Protein 5DBN (pdb70)

CATH classification: 3.40.1080.10

Sequence (1711 aa):
KTKLMTLQDATGFFRDGMTIMVGGFMGIGTPSRLVEALLESGVRDLTLIANDTAFVDTGIGPLIVNGRVRKVIASHIGTNPETGRRMISGEMDVVLVPQGTLIEQIRCGGAGLGGFLTPTGVGTVVEEGKQTLTLDGKTWLLERPLRADLALIRAHRCDTLGNLTYQLSARNFNPLIALAADITLVEPDELVETGELQPDHIVTPGAVIDHIIVSDAKQRIARRVAQELRDGDIVNLGIGLPTMVANYLPEGIHITLQSENGFLGLGPVTTAHPDLVNAGGQPCGVLPGAAMFDSAMSFALIRGGHIDACVLGGLQVDEEANLANWVVPGKMVPGMGGAMDLVTGSRKVIIAMEHCAKDGSAKILRRCTMPLTAQHAVHMLVTELAVFRFIDGKMWLTEIADGCDLATVRAKTEARFEVAADLNTQRGKTKLMTLQDATGFFRDGMTIMVGGFMGIGTPSRLVEALLESGVRDLTLIANDTAFVDTGIGPLIVNGRVRKVIASHIGTNPETGRRMISGEMDVVLVPQGTLIEQIRCGGAGLGGFLTPTGVGTVVEEGKQTLTLDGKTWLLERPLRADLALIRAHRCDTLGNLTYQLSARNFNPLIALAADITLVEPDELVETGELQPDHIVTPGAVIDHIIVSDAKQRIARRVAQELRDGDIVNLGIGLPTMVANYLPEGIHITLQSENGFLGLGPVTTAHPDLVNAGGQPCGVLPGAAMFDSAMSFALIRGGHIDACVLGGLQVDEEANLANWVVPGKMVPGMGGAMDLVTGSRKVIIAMEHCAKDGSAKILRRCTMPLTAQHAVHMLVTELAVFRFIDGKMWLTEIADGCDLATVRAKTEARFEVAADLNTQRTKLMTLQDATGFFRDGMTIMVGGFMGIGTPSRLVEALLESGVRDLTLIANDTAFVDTGIGPLIVNGRVRKVIASHIGTNPETGRRMISGEMDVVLVPQGTLIEQIRCGGAGLGGFLTPTGVGTVVEEGKQTLTLDGKTWLLERPLRADLALIRAHRCDTLGNLTYQLSARNFNPLIALAADITLVEPDELVETGELQPDHIVTPGAVIDHIIVMDAKQRIARRVAQELRDGDIVNLGIGLPTMVANYLPEGIHITLQSENGFLGLGPVTTAHPDLVNAGGQPCGVLPGAAMFDSAMSFALIRGGHIDACVLGGLQVDEEANLANWVVPGKMVPGMGGAMDLVTGSRKVIIAMEHCAKDGSAKILRRCTMPLTAQHAVHMLVTELAVFRFIDGKMWLTEIADGCDLATVRAKTEARFEVAADLNTQRGTKLMTLQDATGFFRDGMTIMVGGFMGIGTPSRLVEALLESGVRDLTLIANDTAFVDTGIGPLIVNGRVRKVIASHIGTNPETGRRMISGEMDVVLVPQGTLIEQIRCGGAGLGGFLTPTGVGTVVEEGKQTLTLDGKTWLLERPLRADLALIRAHRCDTLGNLTYQLSARNFNPLIALAADITLVEPDELVETGELQPDHIVTPGAVIDHIIVSQMDAKQRIARRVAQELRDGDIVNLGIGLPTMVANYLPEGIHITLQSENGFLGLGPVTTAHPDLVNAGGQPCGVLPGAAMFDSAMSFALIRGGHIDACVLGGLQVDEEANLANWVVPGKMVPGMGGAMDLVTGSRKVIIAMEHCAKDGSAKILRRCTMPLTAQHAVHMLVTELAVFRFIDGKMWLTEIADGCDLATVRAKTEARFEVAADLNTQRG

Radius of gyration: 41.08 Å; Cα contacts (8 Å, |Δi|>4): 4689; chains: 8; bounding box: 107×92×116 Å

GO terms:
  GO:0005737 cytoplasm (C, EXP)
  GO:0008775 acetate CoA-transferase activity (F, EXP)
  GO:0047371 butyrate-acetoacetate CoA-transferase activity (F, EXP)

Foldseek 3Di:
DFQEDALLCLLVLDAEQFEEEAAFDLQQFGQPSNLVSNVVSVYANYEYEYQECRECPGDNNVCQQVHRYAEYEHADYVRYVSVVVCCVVNSHPYHHDHNVLSLVLLQCLLVVHAWDWALPQPPHPNQPPFDWDADPNGITTTHGHDATAEYEGEAAEAERLGFGAHDDPSPPNRQRNLRRHPAYEYEYPYYDHVVPQDPVRGDHGSVSHRHYHDD/DFLLVLLLVVLVVDAAAAEEEEDPDSRVCVVVRHDPPHDYWYAAQQFKIFWAADDDFDCVADGNVNHTGDGDPPMDGDHNVVSLCCQQVQVHQEYEEEAQAAAFQRWTDDQDDPPDDGPDLRCVLSNQNRYNAYEYRYAQADPVLHGRYAHDDPHDTSGTSRHAWYTGSAFIWGQDPRGIETAEGHPPHDPVVSVVRHHHDHYYDPCYPHDDD/DFQEDALQVVLVLAAALFEEEAAFDLQQFGDPSNLVSNVVSVHAQYEYEYQECHACVGDNNVCLQVHRYAEYEHADYVRYVSVVVCCVVNSHHYHHDHNVLSLVLLQCLLVVHFWDWALPQVPHCNLPPFDWDADPNGITTTGGHDAGAEYEGEAAEAERLGFGAHDDPSPPNRQRNLRNHPAYEYEYNYYDYPPPQDPVRGRHGSPSHRHYHDD/DFLLVLLLVVLVVDAAAAEEEADPDSNVSVVVRNDPPHDYWYAALQFKIFWAADDDWDQVADGNVSHTGDGDPPMDGDHNVVSLCCQQVAVHQEYEEEFQAAAFQRWTDDQDDPVDDGPDLRCLLSNLNRYNAYEYRYEQADPVLAGRYANDDPHDTSDTSRHAWYGGSAFIWGQDPRGIETAEGHPPHDPVRSVVRHHHDHYYDPCYPDDD/DQEDALVVVLVLDAELFEEEFAFDLQQWGDPSNLVSNVVSVHAQYEYEYQECHECPGDNNVCLVVRRYAEYEHADYVRYVSVVVCCVVNSHYYHHDHNVLSLVLLQCLLVVHAWDWALPQPPHCNQPPFDWDADPNGITTTGGHDAGAEYGGEAAEAEPLGFGAHDDPSPPNRQRNLRRHPAYEYEYPYYDHPPPADPVRGRHGSPSHRHYHD/DDFLLVLLQVVLVVDAAAAEEEADPDSRVSVVVRHDPPRDYWYAALQFKIFWAADDDWDQVADGNVSHTGDGDPPMDGDHNVVSLCCQQVQVHQEYEEEFQAAAFQRWTDDQDDPVDDGPDLRCVLSNLNRYNAYEYRYAQADPVLAGRYAHDDPHDTSDTSRHAWYTHSAFIWGQDPRGIETAEGHPPHDPVRSVVRHHHDHYYDPCYPDDDD/DQEDALVVVLVLAAEQFEEEFAFDLQQFGPFVNLVSNVVSVHAQYEYEYAECHECNGHNNVCLQVHRYAEYEHAYYVRYVSVVVCCVVNSHYYHHDHNVLSLVLLLCLLVVHAWDWALPQPPHCNLPPFDWDADPHDITTTHGHDATAEYEGEFAEAEPLGFGAHDDPSPPNRQRNLRNHPAYEYEYPYYDHPPPQDPVRGDHGSVSHRHYYDYD/DDFLLLLLLVVLVVDAAAFEEEADPDSRVSVVVNHDPPHDYWYAAQQFKIAWAADDDWDQPADGNVSHTGDGDPPMDGDHNVVSLCCQQVAVGQEYEEEFQAAAFQRWTDDQDDPPDDGPDLRCVLSNLNRYNAYEYGYAQADPVLAGRYANDDPHDTSGTSRHAWYTGSAFIWGQDPRGIETAEGHPPHDPVRSPVRHHHDHYYDPCYPDDDD

InterPro domains:
  IPR004163 Coenzyme A transferase binding site [PS01273] (17-32)
  IPR004165 Coenzyme A transferase family I [PF01144] (6-215)
  IPR004165 Coenzyme A transferase family I [PTHR13707] (4-218)
  IPR004165 Coenzyme A transferase family I [SM00882] (5-216)
  IPR012792 3-oxoacid CoA-transferase, subunit A [TIGR02429] (6-217)
  IPR037171 NagB/RpiA transferase-like [SSF100950] (2-217)

Nearest PDB structures (foldseek):
  5dbn-assembly1_D  TM=1.003E+00  e=9.592E-47  Escherichia coli DH5[alpha]
  3rrl-assembly1_D  TM=9.756E-01  e=2.688E-29  Helicobacter pylori
  8i3y-assembly1_D  TM=9.546E-01  e=9.597E-29  Trypanosoma brucei brucei TREU927
  6lp1-assembly1_B  TM=9.576E-01  e=3.426E-28  Trypanosoma brucei
  8i3y-assembly1_B  TM=9.565E-01  e=6.672E-28  Trypanosoma brucei brucei TREU927

Solvent-accessible surface area: 64080 Å² total; per-residue (Å²): 137,64,61,10,16,13,37,52,39,0,56,70,50,17,144,104,48,8,33,0,0,0,2,4,9,12,16,35,0,13,0,78,100,0,8,98,8,0,31,142,42,40,16,130,68,0,13,0,2,4,2,6,0,2,66,66,106,51,10,4,0,26,0,0,62,76,19,52,6,124,55,0,15,0,0,54,3,38,54,1,99,30,0,6,123,26,44,124,66,60,102,4,76,23,56,38,10,0,6,0,0,0,0,1,19,0,22,2,7,1,1,22,6,0,0,2,0,0,36,0,3,22,30,13,72,11,57,131,93,69,92,62,28,96,15,108,72,117,59,11,0,4,2,74,41,33,114,6,42,1,0,0,0,43,2,35,95,0,0,8,59,0,4,0,18,7,42,26,1,5,19,0,0,0,13,18,0,1,14,0,8,81,64,1,0,0,21,9,75,74,14,17,46,33,37,55,12,97,29,37,64,9,41,1,2,6,26,8,1,48,50,0,3,1,72,115,25,100,79,113,1,0,146,49,0,0,105,26,7,164,74,53,27,15,0,0,26,8,87,54,25,1,67,44,0,36,111,70,54,51,175,48,42,129,26,49,24,3,2,19,1,1,0,7,8,34,9,108,73,117,115,66,65,108,8,10,6,44,33,29,10,101,70,9,3,42,91,105,15,3,0,2,10,28,0,5,39,0,0,6,2,0,10,22,19,32,1,42,2,0,0,8,22,14,54,10,0,0,30,83,11,7,0,0,33,23,11,52,82,94,60,66,41,42,4,9,8,9,16,0,0,3,3,47,10,8,168,50,0,0,0,2,4,32,1,31,34,181,122,56,57,25,28,0,18,130,128,7,109,41,42,15,0,8,70,114,12,4,77,0,0,0,7,40,24,2,7,0,56,20,87,131,63,107,7,68,0,33,61,43,35,156,94,29,78,56,72,46,0,118,89,87,12,102,6,132,21,92,43,19,114,63,48,148,81,174,184,131,150,98,58,61,40,63,35,141,92,0,29,68,51,15,127,89,28,10,30,0,0,0,1,4,4,13,16,36,0,12,0,82,90,0,7,96,6,0,28,137,45,39,16,149,66,0,14,0,2,4,1,5,0,2,64,71,126,64,10,4,0,25,0,0,58,72,23,50,7,125,67,0,13,0,0,44,5,38,48,0,78,21,0,2,145,38,60,125,69,58,112,5,78,17,55,30,8,0,7,0,0,0,0,2,18,0,24,2,7,1,1,22,6,2,0,2,0,0,14,0,1,18,28,16,95,11,48,77,94,68,106,65,28,100,23,117,75,88,54,19,0,9,4,128,39,36,116,6,40,0,0,0,0,46,2,38,96,0,0,47,81,0,4,0,18,6,40,26,1,6,20,0,0,0,12,21,0,1,15,0,9,81,56,2,0,0,24,19,77,76,80,10,112,43,42,107,10,98,32,35,66,10,44,2,3,6,29,9,1,50,44,0,7,45,144,129,34,103,82,101,1,0,137,47,0,0,103,31,8,186,82,52,26,15,0,0,30,11,102,54,25,0,75,41,0,40,114,64,52,57,110,52,45,77,25,48,25,3,2,21,0,1,0,9,7,34,10,106,73,114,116,68,64,106,8,11,6,48,32,31,12,97,74,9,2,39,87,89,14,2,1,2,9,30,0,6,36,0,0,5,1,0,10,21,10,28,1,45,2,0,0,10,23,13,54,13,0,0,31,82,11,6,0,0,32,24,12,59,85,92,55,92,47,41,4,9,8,8,15,0,0,4,3,45,11,8,150,65,0,0,0,1,4,38,2,27,36,183,119,54,58,19,30,0,21,33,131,7,107,40,45,15,0,4,68,117,10,3,79,0,0,0,7,33,26,1,8,0,56,22,87,141,68,109,7,68,2,32,57,27,22,126,94,31,54,58,77,49,0,55,90,93,12,112,5,164,43,88,72,21,113,65,40,117,84,106,249,143,52,80,39,58,21,78,86,0,46,70,46,16,141,100,28,10,40,0,0,0,1,4,9,11,14,35,0,14,0,77,120,1,9,106,18,0,30,86,41,36,18,136,56,0,11,0,3,4,2,8,0,2,67,74,111,54,7,3,0,24,0,1,60,73,26,46,10,112,69,0,15,0,0,57,5,38,50,1,99,50,0,16,61,47,64,92,90,60,76,7,78,17,53,32,9,0,7,0,0,0,0,2,18,0,23,2,6,1,0,23,6,0,0,2,0,0,18,0,3,25,31,14,72,12,56,130,91,69,94,63,15,99,30,136,73,97,56,19,0,6,4,72,40,34,112,6,39,0,0,0,0,46,2,50,60,0,0,47,81,0,4,0,18,6,42,26,1,6,19,0,0,0,11,19,0,1,15,0,9,82,62,1,0,0,20,20,79,76,83,10,113,40,43,98,11,100,30,34,64,11,44,2,2,5,29,9,1,50,42,1,4,102,122,76,24,82,69,99,1,0,142,46,0,0,95,26,8,160,88,52,20,15,0,0,26,6,87,54,22,0,67,48,0,38,113,73,58,55,109,51,44,119,25,46,21,4,3,20,0,1,0,7,8,34,11,105,74,117,116,66,63,105,8,10,5,45,32,30,13,99,74,8,3,39,88,84,14,1,1,2,9,28,0,6,36,0,0,3,2,0,10,24,18,34,1,46,2,0,0,10,24,12,58,12,0,0,35,82,10,7,0,0,33,22,10,55,81,92,58,85,50,44,5,11,8,8,15,0,0,2,6,49,10,8,170,44,1,0,0,1,6,37,0,20,37,176,118,53,53,23,27,0,21,164,107,6,109,42,40,18,1,9,69,118,12,3,77,0,0,0,7,30,25,1,7,0,55,18,89,143,59,125,5,79,0,33,58,24,32,151,93,35,78,65,69,46,0,99,87,92,12,119,4,200,11,84,47,17,114,63,38,122,83,184,204,132,74,53,8,19,13,27,141,65,0,34,68,54,14,156,93,48,11,30,0,0,1,2,5,8,12,18,34,0,10,0,77,84,0,6,96,9,1,28,141,44,38,18,120,59,0,19,0,2,4,2,8,0,2,65,72,108,54,11,3,0,25,0,0,57,71,19,53,8,143,62,0,12,0,0,56,1,18,48,0,81,54,0,2,52,39,64,143,74,60,118,6,77,18,53,30,8,0,6,0,0,0,0,2,18,0,22,2,8,1,0,23,6,0,0,2,0,0,14,0,3,24,29,15,91,10,46,143,84,70,91,59,13,92,24,133,76,106,53,24,0,6,3,64,41,35,111,6,50,1,0,0,0,46,3,30,94,0,0,5,66,0,4,0,19,7,44,26,1,7,19,0,0,0,11,17,0,1,14,0,10,83,57,1,0,0,27,22,77,65,26,15,45,41,39,60,15,104,25,38,68,10,42,1,2,4,28,8,1,51,46,0,8,12,35,134,110,72,23,83,62,112,1,0,144,50,0,0,98,29,8,160,87,52,22,15,0,0,22,7,110,46,24,0,71,45,0,34,121,66,54,56,110,51,42,128,29,49,25,4,1,19,0,0,0,8,10,35,11,106,76,110,115,69,60,106,8,8,6,35,21,24,14,100,77,8,2,37,92,106,14,2,2,2,12,27,0,6,38,0,0,5,2,0,9,22,14,33,1,46,1,0,0,9,23,13,49,10,0,0,27,80,10,7,0,0,34,22,11,34,85,89,151,79,45,36,3,8,8,7,16,0,0,3,4,47,11,9,163,45,0,0,0,1,5,33,1,25,35,177,120,54,55,24,26,0,17,133,127,7,111,40,46,16,0,7,71,117,13,4,83,0,0,0,6,29,32,2,7,0,57,22,89,141,62,114,4,75,0,33,57,24,32,154,95,33,54,76,76,50,0,92,88,94,10,106,3,127,14,83,47,18,113,62,37,118,83,171,178,133

Secondary structure (DSSP, 8-state):
--SEE-HHHHGGG--TT-EEEE--BTTBT--HHHHHHHHHHT--SEEEE-SB---TTSTTHHHHHTT-EEEEEESB-TT-HHHHHHHHHSSSEEEE--HHHHHHHHHHHHHT--EEEE-TTTTSGGGTTSEEEEETTEEEEEE----EEEEEEEEEEE-TT--EE--GGG-TTHHHHHHHEEEEEEEEEEE--TTSS-TTT-SB-GGG--EEE--/-HHHHHHHHHHTTPPTT-EEEE-TTGGGGGGG-PPTT---EEEETTTEEEEE--SS--TT-B-TTS-B-EEEEEEEE--HHHHHHHHHTT--SEEEE--SEEETT--EE-S--TTS-----TTHHHHHHH-SSEEEE--SB-TTS-BSEESS--SPPSBSS---EEE-SSEEEEEETTEEEEEEE-TT--HHHHHHT--S--EEPTTTT----/---EE-HHHHGGG--TT-EEEE--BTTBT--HHHHHHHHHHT--SEEEE-SB---TTSTTHHHHHTT-EEEEEESB-TT-HHHHHHHHHSSSEEEE--HHHHHHHHHHHHHT--EEEE-TTTTSGGGTTS-EEEETTEEEEEE----EEEEEEEEEEE-TT--EE--GGG-TTHHHHHHHEEEEEEEEEEE--TTSS-TTT-SB-GGG--EEE--/-HHHHHHHHHHHHPPTT-EEEE-TTGGGGGGG-PPTT---EEEETTTEEEEE--SS--TT-B-TTS-B-EEEEEEEE--HHHHHHHHHTT--SEEEE--SEEETT--EE-S--TTS-----TTHHHHHHH-SSEEEE--SB-TTS-BSEESS--SPPSBSS---EEE-SSEEEEEETTEEEEEEE-TT--HHHHHHT--S--EEPTTTT---/--EE-HHHHGGG--TT-EEEE--BTTBT--HHHHHHHHHHT--SEEEE-SB---TTSTTHHHHHTT-EEEEEESB-TT-HHHHHHHHHSSSEEEE--HHHHHHHHHHHHHT--EEEE-TTTTSGGGTTSEEEEETTEEEEEE----EEEEEEEEEEE-TT--B---GGG-TTHHHHHHHEEEEEEEEEEE--TTSS-TTT-SB-GGG--EEE-/--HHHHHHHHHHHHPPTT-EEEE-TTGGGGGGG-PPTT---EEEETTTEEEEE--SS--TT-B-TTS-B-EEEEEEEE--HHHHHHHHHTT--SEEEE--SEEETT--EE-S--TTS-----TTHHHHHHH-SEEEEE--SB-TTS-BSEESS--SPPSBSS--SEEE-SSEEEEEETTEEEEEEE-TT--HHHHHHT--S--EEPTT-S----/--EEEHHHHGGG--TT-EEEE--BTTBT--HHHHHHHHHHT--SEEEE-SB---TTSTTHHHHHTT-EEEEEESB-TT-HHHHHHHHHSSSEEEE--HHHHHHHHHHHHHT--EEEE-TTTTSGGGTT--EEEETTEEEEEE----EEEEEEEEEEE-TT--B---GGG-TTHHHHHHHEEEEEEEEEEE--TTSS-TTT-SB-GGG--EEEE--/--HHHHHHHHHHTTPPTT-EEEE-TTTGGGGGG-PPTT---EEEETTTEEEEE--SS--TT-B-TTS-B-EEEEEEEE--HHHHHHHHHTT--SEEEE--SEEETT--EE-S--TTS-----TTHHHHHHH-SSEEEE--SB-TTS-BSEESS--SPPSBSS---EEE-SSEEEEEETTEEEEEEE-TT--HHHHHHT--S--EEPTT-S----

Organism: Escherichia coli (strain K12) (NCBI:txid83333)

Structure (mmCIF, N/CA/C/O backbone):
data_5DBN
#
_entry.id   5DBN
#
_cell.length_a   73.680
_cell.length_b   175.680
_cell.length_c   76.160
_cell.angle_alpha   90.00
_cell.angle_beta   113.01
_cell.angle_gamma   90.00
#
_symmetry.space_group_name_H-M   'P 1 21 1'
#
loop_
_entity.id
_entity.type
_entity.pdbx_description
1 polymer 'Acetate CoA-transferase subunit alpha'
2 polymer 'Acetate CoA-transferase subunit beta'
3 non-polymer 'PHOSPHATE ION'
4 non-polymer DI(HYDROXYETHYL)ETHER
5 non-polymer 'CHLORIDE ION'
6 non-polymer GLYCEROL
7 water water
#
loop_
_atom_site.group_PDB
_atom_site.id
_atom_site.type_symbol
_atom_site.label_atom_id
_atom_site.label_alt_id
_atom_site.label_comp_id
_atom_site.label_asym_id
_atom_site.label_entity_id
_atom_site.label_seq_id
_atom_site.pdbx_PDB_ins_code
_atom_site.Cartn_x
_atom_site.Cartn_y
_atom_site.Cartn_z
_atom_site.occupancy
_atom_site.B_iso_or_equiv
_atom_site.auth_seq_id
_atom_site.auth_comp_id
_atom_site.auth_asym_id
_atom_site.auth_atom_id
_atom_site.pdbx_PDB_model_num
ATOM 1 N N . LYS A 1 3 ? 27.824 87.703 42.009 1.00 63.16 2 LYS A N 1
ATOM 2 C CA . LYS A 1 3 ? 27.176 86.411 42.201 1.00 64.67 2 LYS A CA 1
ATOM 3 C C . LYS A 1 3 ? 26.937 85.735 40.850 1.00 63.80 2 LYS A C 1
ATOM 4 O O . LYS A 1 3 ? 27.889 85.391 40.148 1.00 64.19 2 LYS A O 1
ATOM 7 N N . THR A 1 4 ? 25.670 85.544 40.491 1.00 62.97 3 THR A N 1
ATOM 8 C CA . THR A 1 4 ? 25.311 84.944 39.212 1.00 61.48 3 THR A CA 1
ATOM 9 C C . THR A 1 4 ? 23.993 85.538 38.749 1.00 59.04 3 THR A C 1
ATOM 10 O O . THR A 1 4 ? 23.234 86.073 39.557 1.00 46.82 3 THR A O 1
ATOM 21 N N . LYS A 1 5 ? 23.709 85.417 37.457 1.00 56.74 4 LYS A N 1
ATOM 22 C CA . LYS A 1 5 ? 22.460 85.921 36.904 1.00 41.94 4 LYS A CA 1
ATOM 23 C C . LYS A 1 5 ? 21.396 84.833 36.884 1.00 44.53 4 LYS A C 1
ATOM 24 O O . LYS A 1 5 ? 20.208 85.117 36.738 1.00 41.27 4 LYS A O 1
ATOM 43 N N . LEU A 1 6 ? 21.828 83.586 37.041 1.00 46.18 5 LEU A N 1
ATOM 44 C CA . LEU A 1 6 ? 20.914 82.453 37.041 1.00 47.30 5 LEU A CA 1
ATOM 45 C C . LEU A 1 6 ? 20.132 82.374 38.346 1.00 49.23 5 LEU A C 1
ATOM 46 O O . LEU A 1 6 ? 20.705 82.470 39.429 1.00 48.34 5 LEU A O 1
ATOM 62 N N . MET A 1 7 ? 18.819 82.212 38.233 1.00 45.94 6 MET A N 1
ATOM 63 C CA . MET A 1 7 ? 17.951 82.106 39.398 1.00 47.98 6 MET A CA 1
ATOM 64 C C . MET A 1 7 ? 16.703 81.300 39.066 1.00 48.11 6 MET A C 1
ATOM 65 O O . MET A 1 7 ? 16.309 81.202 37.906 1.00 61.66 6 MET A O 1
ATOM 79 N N . THR A 1 8 ? 16.101 80.701 40.086 1.00 55.91 7 THR A N 1
ATOM 80 C CA . THR A 1 8 ? 14.865 79.952 39.908 1.00 56.56 7 THR A CA 1
ATOM 81 C C . THR A 1 8 ? 13.696 80.928 39.763 1.00 55.39 7 THR A C 1
ATOM 82 O O . THR A 1 8 ? 13.828 82.114 40.066 1.00 49.36 7 THR A O 1
ATOM 93 N N . LEU A 1 9 ? 12.559 80.427 39.292 1.00 55.20 8 LEU A N 1
ATOM 94 C CA . LEU A 1 9 ? 11.360 81.246 39.131 1.00 54.00 8 LEU A CA 1
ATOM 95 C C . LEU A 1 9 ? 10.858 81.759 40.477 1.00 56.31 8 LEU A C 1
ATOM 96 O O . LEU A 1 9 ? 10.299 82.851 40.568 1.00 56.07 8 LEU A O 1
ATOM 112 N N . GLN A 1 10 ? 11.041 80.948 41.513 1.00 58.89 9 GLN A N 1
ATOM 113 C CA . GLN A 1 10 ? 10.590 81.288 42.857 1.00 61.19 9 GLN A CA 1
ATOM 114 C C . GLN A 1 10 ? 11.253 82.576 43.343 1.00 60.72 9 GLN A C 1
ATOM 115 O O . GLN A 1 10 ? 10.655 83.349 44.091 1.00 61.89 9 GLN A O 1
ATOM 119 N N . ASP A 1 11 ? 12.491 82.795 42.912 1.00 59.38 10 ASP A N 1
ATOM 120 C CA . ASP A 1 11 ? 13.246 83.992 43.275 1.00 58.99 10 ASP A CA 1
ATOM 121 C C . ASP A 1 11 ? 12.681 85.258 42.632 1.00 56.56 10 ASP A C 1
ATOM 122 O O . ASP A 1 11 ? 12.812 86.353 43.182 1.00 56.95 10 ASP A O 1
ATOM 131 N N . ALA A 1 12 ? 12.074 85.108 41.460 1.00 54.22 11 ALA A N 1
ATOM 132 C CA . ALA A 1 12 ? 11.559 86.249 40.710 1.00 52.34 11 ALA A CA 1
ATOM 133 C C . ALA A 1 12 ? 10.502 87.023 41.493 1.00 54.69 11 ALA A C 1
ATOM 134 O O . ALA A 1 12 ? 10.342 88.230 41.302 1.00 53.93 11 ALA A O 1
ATOM 141 N N . THR A 1 13 ? 9.774 86.328 42.360 1.00 57.37 12 THR A N 1
ATOM 142 C CA . THR A 1 13 ? 8.738 86.967 43.161 1.00 59.61 12 THR A CA 1
ATOM 143 C C . THR A 1 13 ? 9.308 88.075 44.048 1.00 61.43 12 THR A C 1
ATOM 144 O O . THR A 1 13 ? 8.586 88.984 44.460 1.00 63.01 12 THR A O 1
ATOM 155 N N . GLY A 1 14 ? 10.603 87.994 44.337 1.00 61.14 13 GLY A N 1
ATOM 156 C CA . GLY A 1 14 ? 11.271 88.996 45.149 1.00 55.16 13 GLY A CA 1
ATOM 157 C C . GLY A 1 14 ? 11.327 90.370 44.504 1.00 52.86 13 GLY A C 1
ATOM 158 O O . GLY A 1 14 ? 11.496 91.377 45.189 1.00 53.89 13 GLY A O 1
ATOM 162 N N . PHE A 1 15 ? 11.198 90.408 43.181 1.00 56.72 14 PHE A N 1
ATOM 163 C CA . PHE A 1 15 ? 11.284 91.657 42.424 1.00 55.09 14 PHE A CA 1
ATOM 164 C C . PHE A 1 15 ? 9.952 92.399 42.320 1.00 56.15 14 PHE A C 1
ATOM 165 O O . PHE A 1 15 ? 9.916 93.574 41.956 1.00 55.16 14 PHE A O 1
ATOM 182 N N . PHE A 1 16 ? 8.863 91.700 42.620 1.00 57.76 15 PHE A N 1
ATOM 183 C CA . PHE A 1 16 ? 7.518 92.259 42.499 1.00 57.85 15 PHE A CA 1
ATOM 184 C C . PHE A 1 16 ? 7.101 93.060 43.734 1.00 58.88 15 PHE A C 1
ATOM 185 O O . PHE A 1 16 ? 7.408 92.684 44.865 1.00 60.87 15 PHE A O 1
ATOM 202 N N . ARG A 1 17 ? 6.399 94.166 43.502 1.00 57.93 16 ARG A N 1
ATOM 203 C CA . ARG A 1 17 ? 5.924 95.030 44.578 1.00 60.38 16 ARG A CA 1
ATOM 204 C C . ARG A 1 17 ? 4.751 95.868 44.079 1.00 58.14 16 ARG A C 1
ATOM 205 O O . ARG A 1 17 ? 4.598 96.070 42.875 1.00 55.01 16 ARG A O 1
ATOM 226 N N . ASP A 1 18 ? 3.933 96.365 45.002 1.00 59.95 17 ASP A N 1
ATOM 227 C CA . ASP A 1 18 ? 2.756 97.149 44.633 1.00 59.94 17 ASP A CA 1
ATOM 228 C C . ASP A 1 18 ? 3.133 98.471 43.959 1.00 58.33 17 ASP A C 1
ATOM 229 O O . ASP A 1 18 ? 4.151 99.082 44.286 1.00 57.87 17 ASP A O 1
ATOM 238 N N . GLY A 1 19 ? 2.302 98.902 43.013 1.00 57.91 18 GLY A N 1
ATOM 239 C CA . GLY A 1 19 ? 2.443 100.209 42.392 1.00 57.32 18 GLY A CA 1
ATOM 240 C C . GLY A 1 19 ? 3.549 100.338 41.359 1.00 55.29 18 GLY A C 1
ATOM 241 O O . GLY A 1 19 ? 3.727 101.407 40.772 1.00 55.03 18 GLY A O 1
ATOM 245 N N . MET A 1 20 ? 4.289 99.259 41.127 1.00 53.88 19 MET A N 1
ATOM 246 C CA . MET A 1 20 ? 5.429 99.298 40.214 1.00 50.65 19 MET A CA 1
ATOM 247 C C . MET A 1 20 ? 4.981 99.244 38.755 1.00 47.92 19 MET A C 1
ATOM 248 O O . MET A 1 20 ? 3.932 98.685 38.435 1.00 47.95 19 MET A O 1
ATOM 262 N N . THR A 1 21 ? 5.782 99.848 37.882 1.00 39.25 20 THR A N 1
ATOM 263 C CA . THR A 1 21 ? 5.529 99.837 36.446 1.00 41.01 20 THR A CA 1
ATOM 264 C C . THR A 1 21 ? 6.350 98.743 35.771 1.00 39.25 20 THR A C 1
ATOM 265 O O . THR A 1 21 ? 7.565 98.674 35.955 1.00 39.11 20 THR A O 1
ATOM 276 N N . ILE A 1 22 ? 5.684 97.898 34.986 1.00 34.48 21 ILE A N 1
ATOM 277 C CA . ILE A 1 22 ? 6.333 96.745 34.368 1.00 36.10 21 ILE A CA 1
ATOM 278 C C . ILE A 1 22 ? 6.100 96.686 32.862 1.00 31.22 21 ILE A C 1
ATOM 279 O O . ILE A 1 22 ? 4.967 96.773 32.390 1.00 32.67 21 ILE A O 1
ATOM 295 N N . MET A 1 23 ? 7.191 96.523 32.121 1.00 29.63 22 MET A N 1
ATOM 296 C CA . MET A 1 23 ? 7.131 96.277 30.687 1.00 34.13 22 MET A CA 1
ATOM 297 C C . MET A 1 23 ? 7.106 94.774 30.422 1.00 34.00 22 MET A C 1
ATOM 298 O O . MET A 1 23 ? 7.892 94.026 31.002 1.00 35.54 22 MET A O 1
ATOM 312 N N . VAL A 1 24 ? 6.201 94.339 29.549 1.00 32.52 23 VAL A N 1
ATOM 313 C CA . VAL A 1 24 ? 6.062 92.923 29.223 1.00 32.81 23 VAL A CA 1
ATOM 314 C C . VAL A 1 24 ? 6.131 92.720 27.718 1.00 31.40 23 VAL A C 1
ATOM 315 O O . VAL A 1 24 ? 5.384 93.338 26.963 1.00 30.23 23 VAL A O 1
ATOM 328 N N . GLY A 1 25 ? 7.032 91.844 27.289 1.00 31.40 24 GLY A N 1
ATOM 329 C CA . GLY A 1 25 ? 7.213 91.573 25.877 1.00 24.43 24 GLY A CA 1
ATOM 330 C C . GLY A 1 25 ? 6.092 90.734 25.303 1.00 25.02 24 GLY A C 1
ATOM 331 O O . GLY A 1 25 ? 5.326 90.114 26.040 1.00 26.52 24 GLY A O 1
ATOM 335 N N . GLY A 1 26 ? 5.993 90.729 23.978 1.00 24.03 25 GLY A N 1
ATOM 336 C CA . GLY A 1 26 ? 5.030 89.902 23.278 1.00 24.66 25 GLY A CA 1
ATOM 337 C C . GLY A 1 26 ? 4.047 90.700 22.446 1.00 24.28 25 GLY A C 1
ATOM 338 O O . GLY A 1 26 ? 3.599 91.776 22.846 1.00 24.23 25 GLY A O 1
ATOM 342 N N . PHE A 1 27 ? 3.713 90.150 21.282 1.00 24.19 26 PHE A N 1
ATOM 343 C CA . PHE A 1 27 ? 2.696 90.706 20.399 1.00 24.17 26 PHE A CA 1
ATOM 344 C C . PHE A 1 27 ? 1.547 89.710 20.324 1.00 25.80 26 PHE A C 1
ATOM 345 O O . PHE A 1 27 ? 1.714 88.606 19.804 1.00 26.24 26 PHE A O 1
ATOM 362 N N . MET A 1 28 ? 0.389 90.101 20.851 1.00 27.20 27 MET A N 1
ATOM 363 C CA . MET A 1 28 ? -0.767 89.213 20.933 1.00 30.15 27 MET A CA 1
ATOM 364 C C . MET A 1 28 ? -0.427 87.944 21.715 1.00 29.92 27 MET A C 1
ATOM 365 O O . MET A 1 28 ? -0.886 86.853 21.381 1.00 31.20 27 MET A O 1
ATOM 379 N N . GLY A 1 29 ? 0.389 88.099 22.754 1.00 29.59 28 GLY A N 1
ATOM 380 C CA . GLY A 1 29 ? 0.767 86.986 23.606 1.00 31.28 28 GLY A CA 1
ATOM 381 C C . GLY A 1 29 ? 1.981 86.230 23.098 1.00 31.34 28 GLY A C 1
ATOM 382 O O . GLY A 1 29 ? 2.634 85.507 23.854 1.00 31.59 28 GLY A O 1
ATOM 386 N N . ILE A 1 30 ? 2.275 86.388 21.812 1.00 30.79 29 ILE A N 1
ATOM 387 C CA . ILE A 1 30 ? 3.409 85.713 21.194 1.00 29.88 29 ILE A CA 1
ATOM 388 C C . ILE A 1 30 ? 4.692 86.478 21.499 1.00 28.18 29 ILE A C 1
ATOM 389 O O . ILE A 1 30 ? 4.951 87.531 20.913 1.00 26.94 29 ILE A O 1
ATOM 405 N N . GLY A 1 31 ? 5.487 85.937 22.417 1.00 28.35 30 GLY A N 1
ATOM 406 C CA . GLY A 1 31 ? 6.698 86.593 22.879 1.00 27.47 30 GLY A CA 1
ATOM 407 C C . GLY A 1 31 ? 6.591 87.008 24.337 1.00 28.02 30 GLY A C 1
ATOM 408 O O . GLY A 1 31 ? 7.457 87.716 24.854 1.00 27.23 30 GLY A O 1
ATOM 412 N N . THR A 1 32 ? 5.529 86.559 25.000 1.00 29.58 31 THR A N 1
ATOM 413 C CA . THR A 1 32 ? 5.319 86.846 26.414 1.00 31.34 31 THR A CA 1
ATOM 414 C C . THR A 1 32 ? 5.946 85.751 27.275 1.00 33.37 31 THR A C 1
ATOM 415 O O . THR A 1 32 ? 5.775 84.565 26.989 1.00 33.92 31 THR A O 1
ATOM 426 N N . PRO A 1 33 ? 6.678 86.142 28.334 1.00 34.19 32 PRO A N 1
ATOM 427 C CA . PRO A 1 33 ? 7.207 85.134 29.259 1.00 36.50 32 PRO A CA 1
ATOM 428 C C . PRO A 1 33 ? 6.118 84.588 30.180 1.00 39.01 32 PRO A C 1
ATOM 429 O O . PRO A 1 33 ? 5.734 85.253 31.143 1.00 39.94 32 PRO A O 1
ATOM 440 N N . SER A 1 34 ? 5.632 83.388 29.880 1.00 40.43 33 SER A N 1
ATOM 441 C CA . SER A 1 34 ? 4.488 82.817 30.586 1.00 43.04 33 SER A CA 1
ATOM 442 C C . SER A 1 34 ? 4.755 82.588 32.071 1.00 44.61 33 SER A C 1
ATOM 443 O O . SER A 1 34 ? 3.951 82.978 32.917 1.00 46.39 33 SER A O 1
ATOM 451 N N . ARG A 1 35 ? 5.879 81.950 32.384 1.00 44.27 34 ARG A N 1
ATOM 452 C CA . ARG A 1 35 ? 6.188 81.593 33.764 1.00 46.23 34 ARG A CA 1
ATOM 453 C C . ARG A 1 35 ? 6.377 82.830 34.633 1.00 45.42 34 ARG A C 1
ATOM 454 O O . ARG A 1 35 ? 5.989 82.839 35.801 1.00 48.02 34 ARG A O 1
ATOM 475 N N . LEU A 1 36 ? 6.971 83.873 34.060 1.00 42.12 35 LEU A N 1
ATOM 476 C CA . LEU A 1 36 ? 7.177 85.119 34.787 1.00 41.78 35 LEU A CA 1
ATOM 477 C C . LEU A 1 36 ? 5.842 85.802 35.069 1.00 42.64 35 LEU A C 1
ATOM 478 O O . LEU A 1 36 ? 5.625 86.339 36.157 1.00 44.22 35 LEU A O 1
ATOM 494 N N . VAL A 1 37 ? 4.946 85.765 34.089 1.00 41.99 36 VAL A N 1
ATOM 495 C CA . VAL A 1 37 ? 3.608 86.327 34.246 1.00 43.15 36 VAL A CA 1
ATOM 496 C C . VAL A 1 37 ? 2.771 85.538 35.246 1.00 46.35 36 VAL A C 1
ATOM 497 O O . VAL A 1 37 ? 2.063 86.121 36.068 1.00 46.76 36 VAL A O 1
ATOM 510 N N . GLU A 1 38 ? 2.853 84.215 35.177 1.00 48.95 37 GLU A N 1
ATOM 511 C CA . GLU A 1 38 ? 2.127 83.370 36.111 1.00 53.50 37 GLU A CA 1
ATOM 512 C C . GLU A 1 38 ? 2.698 83.589 37.508 1.00 55.23 37 GLU A C 1
ATOM 513 O O . GLU A 1 38 ? 1.967 83.593 38.499 1.00 57.47 37 GLU A O 1
ATOM 525 N N . ALA A 1 39 ? 4.014 83.764 37.573 1.00 54.07 38 ALA A N 1
ATOM 526 C CA . ALA A 1 39 ? 4.694 84.055 38.830 1.00 55.30 38 ALA A CA 1
ATOM 527 C C . ALA A 1 39 ? 4.289 85.432 39.353 1.00 55.28 38 ALA A C 1
ATOM 528 O O . ALA A 1 39 ? 4.128 85.624 40.558 1.00 52.19 38 ALA A O 1
ATOM 535 N N . LEU A 1 40 ? 4.136 86.389 38.442 1.00 47.38 39 LEU A N 1
ATOM 536 C CA . LEU A 1 40 ? 3.702 87.732 38.809 1.00 47.34 39 LEU A CA 1
ATOM 537 C C . LEU A 1 40 ? 2.273 87.698 39.339 1.00 49.75 39 LEU A C 1
ATOM 538 O O . LEU A 1 40 ? 1.920 88.446 40.249 1.00 51.33 39 LEU A O 1
ATOM 554 N N . LEU A 1 41 ? 1.452 86.829 38.760 1.00 51.10 40 LEU A N 1
ATOM 555 C CA . LEU A 1 41 ? 0.087 86.634 39.233 1.00 54.56 40 LEU A CA 1
ATOM 556 C C . LEU A 1 41 ? 0.077 85.964 40.606 1.00 58.46 40 LEU A C 1
ATOM 557 O O . LEU A 1 41 ? -0.704 86.335 41.481 1.00 60.21 40 LEU A O 1
ATOM 573 N N . GLU A 1 42 ? 0.947 84.974 40.783 1.00 59.94 41 GLU A N 1
ATOM 574 C CA . GLU A 1 42 ? 1.005 84.209 42.027 1.00 64.89 41 GLU A CA 1
ATOM 575 C C . GLU A 1 42 ? 1.487 85.061 43.199 1.00 66.47 41 GLU A C 1
ATOM 576 O O . GLU A 1 42 ? 1.169 84.776 44.353 1.00 64.31 41 GLU A O 1
ATOM 588 N N . SER A 1 43 ? 2.248 86.109 42.899 1.00 62.93 42 SER A N 1
ATOM 589 C CA . SER A 1 43 ? 2.783 86.984 43.936 1.00 63.11 42 SER A CA 1
ATOM 590 C C . SER A 1 43 ? 1.669 87.715 44.681 1.00 66.41 42 SER A C 1
ATOM 591 O O . SER A 1 43 ? 1.807 88.030 45.862 1.00 64.32 42 SER A O 1
ATOM 599 N N . GLY A 1 44 ? 0.570 87.987 43.983 1.00 66.28 43 GLY A N 1
ATOM 600 C CA . GLY A 1 44 ? -0.582 88.628 44.591 1.00 63.58 43 GLY A CA 1
ATOM 601 C C . GLY A 1 44 ? -0.488 90.142 44.552 1.00 63.72 43 GLY A C 1
ATOM 602 O O . GLY A 1 44 ? -1.333 90.841 45.113 1.00 64.23 43 GLY A O 1
ATOM 606 N N . VAL A 1 45 ? 0.542 90.650 43.882 1.00 60.64 44 VAL A N 1
ATOM 607 C CA . VAL A 1 45 ? 0.765 92.087 43.787 1.00 59.33 44 VAL A CA 1
ATOM 608 C C . VAL A 1 45 ? -0.324 92.747 42.950 1.00 58.49 44 VAL A C 1
ATOM 609 O O . VAL A 1 45 ? -0.804 92.168 41.976 1.00 57.43 44 VAL A O 1
ATOM 622 N N . ARG A 1 46 ? -0.703 93.960 43.344 1.00 59.02 45 ARG A N 1
ATOM 623 C CA . ARG A 1 46 ? -1.777 94.703 42.693 1.00 58.62 45 ARG A CA 1
ATOM 624 C C . ARG A 1 46 ? -1.304 96.118 42.369 1.00 57.41 45 ARG A C 1
ATOM 625 O O . ARG A 1 46 ? -0.137 96.449 42.582 1.00 56.37 45 ARG A O 1
ATOM 646 N N . ASP A 1 47 ? -2.209 96.939 41.842 1.00 57.84 46 ASP A N 1
ATOM 647 C CA . ASP A 1 47 ? -1.921 98.345 41.551 1.00 57.07 46 ASP A CA 1
ATOM 648 C C . ASP A 1 47 ? -0.815 98.490 40.504 1.00 52.97 46 ASP A C 1
ATOM 649 O O . ASP A 1 47 ? -0.121 99.504 40.451 1.00 49.21 46 ASP A O 1
ATOM 658 N N . LEU A 1 48 ? -0.680 97.486 39.646 1.00 50.97 47 LEU A N 1
ATOM 659 C CA . LEU A 1 48 ? 0.375 97.486 38.640 1.00 47.74 47 LEU A CA 1
ATOM 660 C C . LEU A 1 48 ? 0.065 98.420 37.475 1.00 46.34 47 LEU A C 1
ATOM 661 O O . LEU A 1 48 ? -1.097 98.641 37.129 1.00 47.01 47 LEU A O 1
ATOM 677 N N . THR A 1 49 ? 1.122 98.964 36.879 1.00 44.53 48 THR A N 1
ATOM 678 C CA . THR A 1 49 ? 1.025 99.664 35.607 1.00 43.28 48 THR A CA 1
ATOM 679 C C . THR A 1 49 ? 1.779 98.838 34.575 1.00 42.47 48 THR A C 1
ATOM 680 O O . THR A 1 49 ? 3.007 98.775 34.605 1.00 41.94 48 THR A O 1
ATOM 691 N N . LEU A 1 50 ? 1.043 98.196 33.674 1.00 42.54 49 LEU A N 1
ATOM 692 C CA . LEU A 1 50 ? 1.654 97.332 32.673 1.00 41.46 49 LEU A CA 1
ATOM 693 C C . LEU A 1 50 ? 1.818 98.059 31.341 1.00 39.09 49 LEU A C 1
ATOM 694 O O . LEU A 1 50 ? 0.914 98.763 30.889 1.00 39.13 49 LEU A O 1
ATOM 710 N N . ILE A 1 51 ? 2.988 97.882 30.731 1.00 36.77 50 ILE A N 1
ATOM 711 C CA . ILE A 1 51 ? 3.279 98.416 29.405 1.00 33.37 50 ILE A CA 1
ATOM 712 C C . ILE A 1 51 ? 3.568 97.268 28.448 1.00 31.67 50 ILE A C 1
ATOM 713 O O . ILE A 1 51 ? 4.478 96.471 28.675 1.00 30.52 50 ILE A O 1
ATOM 729 N N . ALA A 1 52 ? 2.789 97.190 27.376 1.00 31.52 51 ALA A N 1
ATOM 730 C CA . ALA A 1 52 ? 2.954 96.138 26.382 1.00 30.85 51 ALA A CA 1
ATOM 731 C C . ALA A 1 52 ? 2.303 96.561 25.078 1.00 29.56 51 ALA A C 1
ATOM 732 O O . ALA A 1 52 ? 1.570 97.547 25.038 1.00 30.00 51 ALA A O 1
ATOM 739 N N . ASN A 1 53 ? 2.584 95.824 24.010 1.00 28.70 52 ASN A N 1
ATOM 740 C CA . ASN A 1 53 ? 2.008 96.132 22.710 1.00 28.09 52 ASN A CA 1
ATOM 741 C C . ASN A 1 53 ? 0.488 96.025 22.741 1.00 29.02 52 ASN A C 1
ATOM 742 O O . ASN A 1 53 ? -0.216 96.795 22.087 1.00 28.51 52 ASN A O 1
ATOM 753 N N . ASP A 1 54 ? -0.008 95.056 23.501 1.00 30.49 53 ASP A N 1
ATOM 754 C CA . ASP A 1 54 ? -1.439 94.810 23.594 1.00 31.97 53 ASP A CA 1
ATOM 755 C C . ASP A 1 54 ? -1.754 94.002 24.846 1.00 33.12 53 ASP A C 1
ATOM 756 O O . ASP A 1 54 ? -0.855 93.666 25.617 1.00 29.54 53 ASP A O 1
ATOM 765 N N . THR A 1 55 ? -3.034 93.699 25.043 1.00 34.65 54 THR A N 1
ATOM 766 C CA . THR A 1 55 ? -3.474 92.920 26.195 1.00 36.62 54 THR A CA 1
ATOM 767 C C . THR A 1 55 ? -3.767 91.474 25.803 1.00 37.63 54 THR A C 1
ATOM 768 O O . THR A 1 55 ? -4.310 90.713 26.605 1.00 39.78 54 THR A O 1
ATOM 779 N N . ALA A 1 56 ? -3.419 91.104 24.570 1.00 35.88 55 ALA A N 1
ATOM 780 C CA . ALA A 1 56 ? -3.538 89.718 24.122 1.00 37.12 55 ALA A CA 1
ATOM 781 C C . ALA A 1 56 ? -4.968 89.209 24.307 1.00 40.05 55 ALA A C 1
ATOM 782 O O . ALA A 1 56 ? -5.922 89.966 24.129 1.00 40.29 55 ALA A O 1
ATOM 789 N N . PHE A 1 57 ? -5.112 87.929 24.645 1.00 42.85 56 PHE A N 1
ATOM 790 C CA . PHE A 1 57 ? -6.415 87.350 24.953 1.00 47.58 56 PHE A CA 1
ATOM 791 C C . PHE A 1 57 ? -6.577 87.272 26.466 1.00 49.45 56 PHE A C 1
ATOM 792 O O . PHE A 1 57 ? -5.644 87.581 27.208 1.00 48.56 56 PHE A O 1
ATOM 809 N N . VAL A 1 58 ? -7.759 86.865 26.922 1.00 51.62 57 VAL A N 1
ATOM 810 C CA . VAL A 1 58 ? -8.042 86.806 28.354 1.00 52.78 57 VAL A CA 1
ATOM 811 C C . VAL A 1 58 ? -7.125 85.821 29.073 1.00 52.55 57 VAL A C 1
ATOM 812 O O . VAL A 1 58 ? -6.749 86.044 30.224 1.00 52.90 57 VAL A O 1
ATOM 825 N N . ASP A 1 59 ? -6.756 84.746 28.383 1.00 52.40 58 ASP A N 1
ATOM 826 C CA . ASP A 1 59 ? -5.994 83.658 28.991 1.00 53.41 58 ASP A CA 1
ATOM 827 C C . ASP A 1 59 ? -4.531 83.639 28.551 1.00 50.12 58 ASP A C 1
ATOM 828 O O . ASP A 1 59 ? -3.801 82.699 28.863 1.00 45.94 58 ASP A O 1
ATOM 837 N N . THR A 1 60 ? -4.108 84.677 27.835 1.00 46.93 59 THR A N 1
ATOM 838 C CA . THR A 1 60 ? -2.730 84.774 27.358 1.00 43.84 59 THR A CA 1
ATOM 839 C C . THR A 1 60 ? -2.196 86.188 27.539 1.00 41.29 59 THR A C 1
ATOM 840 O O . THR A 1 60 ? -2.942 87.097 27.902 1.00 42.09 59 THR A O 1
ATOM 851 N N . GLY A 1 61 ? -0.903 86.364 27.288 1.00 38.90 60 GLY A N 1
ATOM 852 C CA . GLY A 1 61 ? -0.257 87.654 27.451 1.00 37.31 60 GLY A CA 1
ATOM 853 C C . GLY A 1 61 ? -0.417 88.186 28.861 1.00 38.86 60 GLY A C 1
ATOM 854 O O . GLY A 1 61 ? -0.304 87.436 29.832 1.00 40.96 60 GLY A O 1
ATOM 858 N N . ILE A 1 62 ? -0.676 89.485 28.972 1.00 35.40 61 ILE A N 1
ATOM 859 C CA . ILE A 1 62 ? -0.903 90.114 30.267 1.00 36.79 61 ILE A CA 1
ATOM 860 C C . ILE A 1 62 ? -2.377 90.034 30.671 1.00 39.17 61 ILE A C 1
ATOM 861 O O . ILE A 1 62 ? -2.793 90.638 31.659 1.00 40.62 61 ILE A O 1
ATOM 877 N N . GLY A 1 63 ? -3.158 89.278 29.905 1.00 39.78 62 GLY A N 1
ATOM 878 C CA . GLY A 1 63 ? -4.583 89.142 30.149 1.00 45.91 62 GLY A CA 1
ATOM 879 C C . GLY A 1 63 ? -4.947 88.691 31.553 1.00 48.56 62 GLY A C 1
ATOM 880 O O . GLY A 1 63 ? -5.675 89.393 32.255 1.00 50.22 62 GLY A O 1
ATOM 884 N N . PRO A 1 64 ? -4.442 87.517 31.970 1.00 48.73 63 PRO A N 1
ATOM 885 C CA . PRO A 1 64 ? -4.726 86.952 33.296 1.00 50.65 63 PRO A CA 1
ATOM 886 C C . PRO A 1 64 ? -4.492 87.937 34.439 1.00 50.93 63 PRO A C 1
ATOM 887 O O . PRO A 1 64 ? -5.221 87.911 35.429 1.00 52.83 63 PRO A O 1
ATOM 898 N N . LEU A 1 65 ? -3.487 88.793 34.298 1.00 49.20 64 LEU A N 1
ATOM 899 C CA . LEU A 1 65 ? -3.201 89.804 35.307 1.00 49.64 64 LEU A CA 1
ATOM 900 C C . LEU A 1 65 ? -4.323 90.835 35.365 1.00 51.48 64 LEU A C 1
ATOM 901 O O . LEU A 1 65 ? -4.690 91.313 36.439 1.00 53.30 64 LEU A O 1
ATOM 917 N N . ILE A 1 66 ? -4.866 91.165 34.199 1.00 50.72 65 ILE A N 1
ATOM 918 C CA . ILE A 1 66 ? -5.941 92.142 34.092 1.00 51.79 65 ILE A CA 1
ATOM 919 C C . ILE A 1 66 ? -7.270 91.552 34.559 1.00 55.01 65 ILE A C 1
ATOM 920 O O . ILE A 1 66 ? -8.045 92.220 35.244 1.00 53.09 65 ILE A O 1
ATOM 936 N N . VAL A 1 67 ? -7.531 90.305 34.176 1.00 55.54 66 VAL A N 1
ATOM 937 C CA . VAL A 1 67 ? -8.775 89.633 34.539 1.00 58.04 66 VAL A CA 1
ATOM 938 C C . VAL A 1 67 ? -8.920 89.517 36.051 1.00 60.88 66 VAL A C 1
ATOM 939 O O . VAL A 1 67 ? -10.013 89.690 36.590 1.00 60.87 66 VAL A O 1
ATOM 952 N N . ASN A 1 68 ? -7.814 89.231 36.730 1.00 57.49 67 ASN A N 1
ATOM 953 C CA . ASN A 1 68 ? -7.838 89.033 38.176 1.00 60.40 67 ASN A CA 1
ATOM 954 C C . ASN A 1 68 ? -7.620 90.342 38.938 1.00 60.47 67 ASN A C 1
ATOM 955 O O . ASN A 1 68 ? -7.314 90.336 40.130 1.00 66.71 67 ASN A O 1
ATOM 966 N N . GLY A 1 69 ? -7.774 91.458 38.230 1.00 65.35 68 GLY A N 1
ATOM 967 C CA . GLY A 1 69 ? -7.748 92.788 38.821 1.00 58.82 68 GLY A CA 1
ATOM 968 C C . GLY A 1 69 ? -6.501 93.215 39.576 1.00 58.01 68 GLY A C 1
ATOM 969 O O . GLY A 1 69 ? -6.598 93.825 40.640 1.00 60.05 68 GLY A O 1
ATOM 973 N N . ARG A 1 70 ? -5.333 92.903 39.025 1.00 65.88 69 ARG A N 1
ATOM 974 C CA . ARG A 1 70 ? -4.057 93.333 39.601 1.00 65.00 69 ARG A CA 1
ATOM 975 C C . ARG A 1 70 ? -3.427 94.508 38.858 1.00 51.34 69 ARG A C 1
ATOM 976 O O . ARG A 1 70 ? -2.341 94.960 39.221 1.00 50.43 69 ARG A O 1
ATOM 997 N N . VAL A 1 71 ? -4.110 95.000 37.828 1.00 53.89 70 VAL A N 1
ATOM 998 C CA . VAL A 1 71 ? -3.593 96.100 37.022 1.00 47.48 70 VAL A CA 1
ATOM 999 C C . VAL A 1 71 ? -4.523 97.302 37.134 1.00 48.59 70 VAL A C 1
ATOM 1000 O O . VAL A 1 71 ? -5.737 97.177 36.979 1.00 50.11 70 VAL A O 1
ATOM 1013 N N . ARG A 1 72 ? -3.934 98.466 37.389 1.00 50.75 71 ARG A N 1
ATOM 1014 C CA . ARG A 1 72 ? -4.680 99.715 37.494 1.00 53.55 71 ARG A CA 1
ATOM 1015 C C . ARG A 1 72 ? -4.529 100.581 36.252 1.00 51.26 71 ARG A C 1
ATOM 1016 O O . ARG A 1 72 ? -5.409 101.384 35.937 1.00 51.68 71 ARG A O 1
ATOM 1037 N N . LYS A 1 73 ? -3.406 100.426 35.558 1.00 48.99 72 LYS A N 1
ATOM 1038 C CA . LYS A 1 73 ? -3.134 101.215 34.366 1.00 47.21 72 LYS A CA 1
ATOM 1039 C C . LYS A 1 73 ? -2.487 100.366 33.282 1.00 44.01 72 LYS A C 1
ATOM 1040 O O . LYS A 1 73 ? -1.618 99.542 33.562 1.00 43.17 72 LYS A O 1
ATOM 1059 N N . VAL A 1 74 ? -2.925 100.573 32.044 1.00 42.40 73 VAL A N 1
ATOM 1060 C CA . VAL A 1 74 ? -2.332 99.907 30.892 1.00 39.93 73 VAL A CA 1
ATOM 1061 C C . VAL A 1 74 ? -1.920 100.943 29.856 1.00 33.46 73 VAL A C 1
ATOM 1062 O O . VAL A 1 74 ? -2.654 101.895 29.589 1.00 33.96 73 VAL A O 1
ATOM 1075 N N . ILE A 1 75 ? -0.739 100.745 29.279 1.00 31.48 74 ILE A N 1
ATOM 1076 C CA . ILE A 1 75 ? -0.270 101.559 28.166 1.00 35.69 74 ILE A CA 1
ATOM 1077 C C . ILE A 1 75 ? 0.003 100.622 26.997 1.00 33.52 74 ILE A C 1
ATOM 1078 O O . ILE A 1 75 ? 0.882 99.764 27.078 1.00 27.51 74 ILE A O 1
ATOM 1094 N N . ALA A 1 76 ? -0.757 100.782 25.917 1.00 32.73 75 ALA A N 1
ATOM 1095 C CA . ALA A 1 76 ? -0.669 99.866 24.784 1.00 31.21 75 ALA A CA 1
ATOM 1096 C C . ALA A 1 76 ? -1.261 100.479 23.521 1.00 30.46 75 ALA A C 1
ATOM 1097 O O . ALA A 1 76 ? -1.701 101.627 23.531 1.00 26.77 75 ALA A O 1
ATOM 1104 N N . SER A 1 77 ? -1.276 99.699 22.441 1.00 29.31 76 SER A N 1
ATOM 1105 C CA . SER A 1 77 ? -1.760 100.172 21.146 1.00 28.43 76 SER A CA 1
ATOM 1106 C C . SER A 1 77 ? -3.052 99.477 20.728 1.00 30.25 76 SER A C 1
ATOM 1107 O O . SER A 1 77 ? -3.790 99.991 19.887 1.00 30.71 76 SER A O 1
ATOM 1115 N N . HIS A 1 78 ? -3.322 98.313 21.311 1.00 31.95 77 HIS A N 1
ATOM 1116 C CA . HIS A 1 78 ? -4.520 97.550 20.969 1.00 34.32 77 HIS A CA 1
ATOM 1117 C C . HIS A 1 78 ? -5.019 96.715 22.145 1.00 30.59 77 HIS A C 1
ATOM 1118 O O . HIS A 1 78 ? -4.230 96.119 22.874 1.00 30.27 77 HIS A O 1
ATOM 1132 N N . ILE A 1 79 ? -6.338 96.687 22.319 1.00 35.65 78 ILE A N 1
ATOM 1133 C CA . ILE A 1 79 ? -6.972 95.966 23.422 1.00 37.54 78 ILE A CA 1
ATOM 1134 C C . ILE A 1 79 ? -8.255 95.264 22.969 1.00 38.91 78 ILE A C 1
ATOM 1135 O O . ILE A 1 79 ? -9.012 94.745 23.791 1.00 39.69 78 ILE A O 1
ATOM 1151 N N . GLY A 1 80 ? -8.483 95.241 21.659 1.00 38.69 79 GLY A N 1
ATOM 1152 C CA . GLY A 1 80 ? -9.737 94.768 21.098 1.00 40.08 79 GLY A CA 1
ATOM 1153 C C . GLY A 1 80 ? -10.016 93.295 21.321 1.00 41.30 79 GLY A C 1
ATOM 1154 O O . GLY A 1 80 ? -11.167 92.894 21.493 1.00 43.38 79 GLY A O 1
ATOM 1158 N N . THR A 1 81 ? -8.963 92.486 21.317 1.00 40.00 80 THR A N 1
ATOM 1159 C CA . THR A 1 81 ? -9.110 91.039 21.429 1.00 40.92 80 THR A CA 1
ATOM 1160 C C . THR A 1 81 ? -9.266 90.581 22.878 1.00 42.77 80 THR A C 1
ATOM 1161 O O . THR A 1 81 ? -9.339 89.380 23.150 1.00 43.73 80 THR A O 1
ATOM 1172 N N . ASN A 1 82 ? -9.318 91.539 23.800 1.00 43.46 81 ASN A N 1
ATOM 1173 C CA . ASN A 1 82 ? -9.549 91.245 25.210 1.00 45.55 81 ASN A CA 1
ATOM 1174 C C . ASN A 1 82 ? -10.737 92.051 25.729 1.00 47.67 81 ASN A C 1
ATOM 1175 O O . ASN A 1 82 ? -10.577 93.203 26.134 1.00 47.29 81 ASN A O 1
ATOM 1186 N N . PRO A 1 83 ? -11.940 91.450 25.714 1.00 50.33 82 PRO A N 1
ATOM 1187 C CA . PRO A 1 83 ? -13.125 92.195 26.154 1.00 52.54 82 PRO A CA 1
ATOM 1188 C C . PRO A 1 83 ? -13.025 92.659 27.603 1.00 53.71 82 PRO A C 1
ATOM 1189 O O . PRO A 1 83 ? -13.646 93.658 27.970 1.00 54.79 82 PRO A O 1
ATOM 1200 N N . GLU A 1 84 ? -12.256 91.939 28.414 1.00 53.54 83 GLU A N 1
ATOM 1201 C CA . GLU A 1 84 ? -12.111 92.284 29.823 1.00 55.24 83 GLU A CA 1
ATOM 1202 C C . GLU A 1 84 ? -11.399 93.626 29.998 1.00 53.74 83 GLU A C 1
ATOM 1203 O O . GLU A 1 84 ? -11.800 94.435 30.832 1.00 55.65 83 GLU A O 1
ATOM 1215 N N . THR A 1 85 ? -10.342 93.855 29.223 1.00 50.44 84 THR A N 1
ATOM 1216 C CA . THR A 1 85 ? -9.632 95.132 29.257 1.00 48.52 84 THR A CA 1
ATOM 1217 C C . THR A 1 85 ? -10.596 96.276 28.973 1.00 48.19 84 THR A C 1
ATOM 1218 O O . THR A 1 85 ? -10.643 97.266 29.706 1.00 47.27 84 THR A O 1
ATOM 1229 N N . GLY A 1 86 ? -11.360 96.124 27.897 1.00 49.03 85 GLY A N 1
ATOM 1230 C CA . GLY A 1 86 ? -12.355 97.104 27.514 1.00 50.58 85 GLY A CA 1
ATOM 1231 C C . GLY A 1 86 ? -13.414 97.276 28.583 1.00 54.22 85 GLY A C 1
ATOM 1232 O O . GLY A 1 86 ? -13.800 98.401 28.900 1.00 51.55 85 GLY A O 1
ATOM 1236 N N . ARG A 1 87 ? -13.892 96.164 29.135 1.00 52.91 86 ARG A N 1
ATOM 1237 C CA . ARG A 1 87 ? -14.914 96.223 30.171 1.00 56.43 86 ARG A CA 1
ATOM 1238 C C . ARG A 1 87 ? -14.419 97.055 31.353 1.00 58.07 86 ARG A C 1
ATOM 1239 O O . ARG A 1 87 ? -15.116 97.949 31.834 1.00 59.54 86 ARG A O 1
ATOM 1260 N N . ARG A 1 88 ? -13.210 96.745 31.816 1.00 57.36 87 ARG A N 1
ATOM 1261 C CA . ARG A 1 88 ? -12.620 97.438 32.958 1.00 58.12 87 ARG A CA 1
ATOM 1262 C C . ARG A 1 88 ? -12.247 98.877 32.612 1.00 57.07 87 ARG A C 1
ATOM 1263 O O . ARG A 1 88 ? -12.231 99.746 33.484 1.00 54.64 87 ARG A O 1
ATOM 1284 N N . MET A 1 89 ? -11.942 99.128 31.343 1.00 54.82 88 MET A N 1
ATOM 1285 C CA . MET A 1 89 ? -11.678 100.487 30.885 1.00 53.29 88 MET A CA 1
ATOM 1286 C C . MET A 1 89 ? -12.949 101.317 31.002 1.00 55.78 88 MET A C 1
ATOM 1287 O O . MET A 1 89 ? -12.938 102.426 31.536 1.00 52.67 88 MET A O 1
ATOM 1301 N N . ILE A 1 90 ? -14.042 100.762 30.492 1.00 53.58 89 ILE A N 1
ATOM 1302 C CA . ILE A 1 90 ? -15.338 101.426 30.525 1.00 58.98 89 ILE A CA 1
ATOM 1303 C C . ILE A 1 90 ? -15.816 101.575 31.964 1.00 62.60 89 ILE A C 1
ATOM 1304 O O . ILE A 1 90 ? -16.277 102.643 32.366 1.00 64.11 89 ILE A O 1
ATOM 1320 N N . SER A 1 91 ? -15.699 100.497 32.734 1.00 64.71 90 SER A N 1
ATOM 1321 C CA . SER A 1 91 ? -16.179 100.478 34.111 1.00 69.24 90 SER A CA 1
ATOM 1322 C C . SER A 1 91 ? -15.499 101.541 34.968 1.00 68.48 90 SER A C 1
ATOM 1323 O O . SER A 1 91 ? -16.155 102.228 35.750 1.00 71.72 90 SER A O 1
ATOM 1327 N N . GLY A 1 92 ? -14.183 101.660 34.823 1.00 64.43 91 GLY A N 1
ATOM 1328 C CA . GLY A 1 92 ? -13.404 102.622 35.582 1.00 64.50 91 GLY A CA 1
ATOM 1329 C C . GLY A 1 92 ? -12.420 101.936 36.508 1.00 65.80 91 GLY A C 1
ATOM 1330 O O . GLY A 1 92 ? -11.578 102.587 37.128 1.00 65.60 91 GLY A O 1
ATOM 1334 N N . GLU A 1 93 ? -12.528 100.613 36.601 1.00 67.90 92 GLU A N 1
ATOM 1335 C CA . GLU A 1 93 ? -11.663 99.827 37.471 1.00 69.60 92 GLU A CA 1
ATOM 1336 C C . GLU A 1 93 ? -10.203 99.916 37.041 1.00 66.16 92 GLU A C 1
ATOM 1337 O O . GLU A 1 93 ? -9.298 99.740 37.858 1.00 66.17 92 GLU A O 1
ATOM 1349 N N . MET A 1 94 ? -9.982 100.193 35.758 1.00 63.21 93 MET A N 1
ATOM 1350 C CA . MET A 1 94 ? -8.636 100.223 35.196 1.00 59.33 93 MET A CA 1
ATOM 1351 C C . MET A 1 94 ? -8.485 101.362 34.190 1.00 58.01 93 MET A C 1
ATOM 1352 O O . MET A 1 94 ? -9.366 101.594 33.363 1.00 57.39 93 MET A O 1
ATOM 1366 N N . ASP A 1 95 ? -7.358 102.062 34.269 1.00 58.34 94 ASP A N 1
ATOM 1367 C CA . ASP A 1 95 ? -7.046 103.152 33.351 1.00 58.40 94 ASP A CA 1
ATOM 1368 C C . ASP A 1 95 ? -6.309 102.610 32.127 1.00 54.62 94 ASP A C 1
ATOM 1369 O O . ASP A 1 95 ? -5.479 101.711 32.247 1.00 54.03 94 ASP A O 1
ATOM 1378 N N . VAL A 1 96 ? -6.643 103.126 30.947 1.00 52.05 95 VAL A N 1
ATOM 1379 C CA . VAL A 1 96 ? -6.027 102.660 29.707 1.00 48.04 95 VAL A CA 1
ATOM 1380 C C . VAL A 1 96 ? -5.541 103.825 28.851 1.00 45.73 95 VAL A C 1
ATOM 1381 O O . VAL A 1 96 ? -6.286 104.770 28.585 1.00 46.52 95 VAL A O 1
ATOM 1394 N N . VAL A 1 97 ? -4.280 103.746 28.433 1.00 43.04 96 VAL A N 1
ATOM 1395 C CA . VAL A 1 97 ? -3.679 104.739 27.549 1.00 33.07 96 VAL A CA 1
ATOM 1396 C C . VAL A 1 97 ? -3.362 104.104 26.201 1.00 31.17 96 VAL A C 1
ATOM 1397 O O . VAL A 1 97 ? -2.420 103.319 26.084 1.00 31.48 96 VAL A O 1
ATOM 1410 N N . LEU A 1 98 ? -4.140 104.461 25.183 1.00 31.18 97 LEU A N 1
ATOM 1411 C CA . LEU A 1 98 ? -3.950 103.923 23.839 1.00 29.70 97 LEU A CA 1
ATOM 1412 C C . LEU A 1 98 ? -2.966 104.769 23.038 1.00 31.51 97 LEU A C 1
ATOM 1413 O O . LEU A 1 98 ? -3.244 105.925 22.723 1.00 32.47 97 LEU A O 1
ATOM 1429 N N . VAL A 1 99 ? -1.814 104.178 22.726 1.00 26.50 98 VAL A N 1
ATOM 1430 C CA . VAL A 1 99 ? -0.732 104.861 22.023 1.00 25.08 98 VAL A CA 1
ATOM 1431 C C . VAL A 1 99 ? -0.467 104.186 20.678 1.00 28.16 98 VAL A C 1
ATOM 1432 O O . VAL A 1 99 ? -0.459 102.960 20.604 1.00 26.82 98 VAL A O 1
ATOM 1445 N N . PRO A 1 100 ? -0.245 104.977 19.608 1.00 28.22 99 PRO A N 1
ATOM 1446 C CA . PRO A 1 100 ? 0.151 104.355 18.339 1.00 26.36 99 PRO A CA 1
ATOM 1447 C C . PRO A 1 100 ? 1.375 103.456 18.495 1.00 26.33 99 PRO A C 1
ATOM 1448 O O . PRO A 1 100 ? 2.347 103.838 19.145 1.00 26.79 99 PRO A O 1
ATOM 1459 N N . GLN A 1 101 ? 1.307 102.269 17.903 1.00 25.83 100 GLN A N 1
ATOM 1460 C CA . GLN A 1 101 ? 2.321 101.240 18.094 1.00 24.68 100 GLN A CA 1
ATOM 1461 C C . GLN A 1 101 ? 3.727 101.740 17.775 1.00 24.02 100 GLN A C 1
ATOM 1462 O O . GLN A 1 101 ? 4.645 101.580 18.580 1.00 23.67 100 GLN A O 1
ATOM 1476 N N . GLY A 1 102 ? 3.892 102.335 16.597 1.00 24.51 101 GLY A N 1
ATOM 1477 C CA . GLY A 1 102 ? 5.173 102.887 16.192 1.00 24.03 101 GLY A CA 1
ATOM 1478 C C . GLY A 1 102 ? 5.673 103.957 17.149 1.00 23.62 101 GLY A C 1
ATOM 1479 O O . GLY A 1 102 ? 6.880 104.122 17.337 1.00 23.19 101 GLY A O 1
ATOM 1483 N N . THR A 1 103 ? 4.741 104.692 17.750 1.00 23.24 102 THR A N 1
ATOM 1484 C CA . THR A 1 103 ? 5.089 105.712 18.732 1.00 22.42 102 THR A CA 1
ATOM 1485 C C . THR A 1 103 ? 5.498 105.055 20.044 1.00 22.26 102 THR A C 1
ATOM 1486 O O . THR A 1 103 ? 6.525 105.397 20.622 1.00 21.79 102 THR A O 1
ATOM 1497 N N . LEU A 1 104 ? 4.686 104.105 20.498 1.00 23.10 103 LEU A N 1
ATOM 1498 C CA . LEU A 1 104 ? 4.931 103.408 21.757 1.00 23.46 103 LEU A CA 1
ATOM 1499 C C . LEU A 1 104 ? 6.308 102.752 21.788 1.00 22.52 103 LEU A C 1
ATOM 1500 O O . LEU A 1 104 ? 7.064 102.932 22.740 1.00 20.10 103 LEU A O 1
ATOM 1516 N N . ILE A 1 105 ? 6.623 101.983 20.752 1.00 18.98 104 ILE A N 1
ATOM 1517 C CA . ILE A 1 105 ? 7.903 101.286 20.690 1.00 23.90 104 ILE A CA 1
ATOM 1518 C C . ILE A 1 105 ? 9.068 102.276 20.655 1.00 18.24 104 ILE A C 1
ATOM 1519 O O . ILE A 1 105 ? 10.127 102.015 21.221 1.00 18.30 104 ILE A O 1
ATOM 1535 N N . GLU A 1 106 ? 8.867 103.410 19.994 1.00 21.36 105 GLU A N 1
ATOM 1536 C CA . GLU A 1 106 ? 9.896 104.444 19.926 1.00 21.59 105 GLU A CA 1
ATOM 1537 C C . GLU A 1 106 ? 10.057 105.159 21.269 1.00 21.67 105 GLU A C 1
ATOM 1538 O O . GLU A 1 106 ? 11.160 105.580 21.625 1.00 19.40 105 GLU A O 1
ATOM 1550 N N . GLN A 1 107 ? 8.958 105.303 22.006 1.00 22.39 106 GLN A N 1
ATOM 1551 C CA . GLN A 1 107 ? 9.017 105.857 23.356 1.00 23.44 106 GLN A CA 1
ATOM 1552 C C . GLN A 1 107 ? 9.853 104.949 24.247 1.00 20.98 106 GLN A C 1
ATOM 1553 O O . GLN A 1 107 ? 10.677 105.419 25.032 1.00 21.68 106 GLN A O 1
ATOM 1567 N N . ILE A 1 108 ? 9.604 103.647 24.140 1.00 20.55 107 ILE A N 1
ATOM 1568 C CA . ILE A 1 108 ? 10.374 102.650 24.870 1.00 21.88 107 ILE A CA 1
ATOM 1569 C C . ILE A 1 108 ? 11.849 102.712 24.477 1.00 21.41 107 ILE A C 1
ATOM 1570 O O . ILE A 1 108 ? 12.726 102.729 25.343 1.00 21.48 107 ILE A O 1
ATOM 1586 N N . ARG A 1 109 ? 12.121 102.733 23.175 1.00 20.24 108 ARG A N 1
ATOM 1587 C CA . ARG A 1 109 ? 13.496 102.818 22.696 1.00 20.92 108 ARG A CA 1
ATOM 1588 C C . ARG A 1 109 ? 14.192 104.078 23.197 1.00 22.02 108 ARG A C 1
ATOM 1589 O O . ARG A 1 109 ? 15.348 104.022 23.613 1.00 23.86 108 ARG A O 1
ATOM 1610 N N . CYS A 1 110 ? 13.496 105.210 23.142 1.00 21.37 109 CYS A N 1
ATOM 1611 C CA . CYS A 1 110 ? 14.049 106.467 23.636 1.00 21.79 109 CYS A CA 1
ATOM 1612 C C . CYS A 1 110 ? 14.401 106.359 25.112 1.00 23.86 109 CYS A C 1
ATOM 1613 O O . CYS A 1 110 ? 15.482 106.771 25.533 1.00 24.66 109 CYS A O 1
ATOM 1621 N N . GLY A 1 111 ? 13.478 105.804 25.890 1.00 24.19 110 GLY A N 1
ATOM 1622 C CA . GLY A 1 111 ? 13.712 105.545 27.298 1.00 24.12 110 GLY A CA 1
ATOM 1623 C C . GLY A 1 111 ? 14.950 104.690 27.495 1.00 25.34 110 GLY A C 1
ATOM 1624 O O . GLY A 1 111 ? 15.713 104.882 28.439 1.00 27.44 110 GLY A O 1
ATOM 1628 N N . GLY A 1 112 ? 15.130 103.725 26.601 1.00 25.30 111 GLY A N 1
ATOM 1629 C CA . GLY A 1 112 ? 16.268 102.828 26.653 1.00 25.75 111 GLY A CA 1
ATOM 1630 C C . GLY A 1 112 ? 17.570 103.387 26.110 1.00 26.62 111 GLY A C 1
ATOM 1631 O O . GLY A 1 112 ? 18.648 102.978 26.542 1.00 27.03 111 GLY A O 1
ATOM 1635 N N . ALA A 1 113 ? 17.477 104.312 25.160 1.00 26.69 112 ALA A N 1
ATOM 1636 C CA . ALA A 1 113 ? 18.658 104.816 24.463 1.00 26.81 112 ALA A CA 1
ATOM 1637 C C . ALA A 1 113 ? 19.130 106.158 25.013 1.00 28.70 112 ALA A C 1
ATOM 1638 O O . ALA A 1 113 ? 20.027 106.783 24.448 1.00 30.04 112 ALA A O 1
ATOM 1645 N N . GLY A 1 114 ? 18.532 106.594 26.116 1.00 28.27 113 GLY A N 1
ATOM 1646 C CA . GLY A 1 114 ? 18.935 107.829 26.765 1.00 29.26 113 GLY A CA 1
ATOM 1647 C C . GLY A 1 114 ? 18.629 109.086 25.965 1.00 29.36 113 GLY A C 1
ATOM 1648 O O . GLY A 1 114 ? 19.354 110.077 26.054 1.00 29.44 113 GLY A O 1
ATOM 1652 N N . LEU A 1 115 ? 17.553 109.045 25.185 1.00 27.96 114 LEU A N 1
ATOM 1653 C CA . LEU A 1 115 ? 17.108 110.206 24.420 1.00 27.15 114 LEU A CA 1
ATOM 1654 C C . LEU A 1 115 ? 15.950 110.885 25.142 1.00 26.55 114 LEU A C 1
ATOM 1655 O O . LEU A 1 115 ? 15.167 110.229 25.828 1.00 25.54 114 LEU A O 1
ATOM 1671 N N . GLY A 1 116 ? 15.853 112.203 24.986 1.00 27.00 115 GLY A N 1
ATOM 1672 C CA . GLY A 1 116 ? 14.872 112.997 25.707 1.00 27.61 115 GLY A CA 1
ATOM 1673 C C . GLY A 1 116 ? 13.511 113.062 25.039 1.00 26.74 115 GLY A C 1
ATOM 1674 O O . GLY A 1 116 ? 12.570 113.625 25.598 1.00 27.54 115 GLY A O 1
ATOM 1678 N N . GLY A 1 117 ? 13.409 112.496 23.840 1.00 25.32 116 GLY A N 1
ATOM 1679 C CA . GLY A 1 117 ? 12.165 112.495 23.092 1.00 24.59 116 GLY A CA 1
ATOM 1680 C C . GLY A 1 117 ? 12.428 112.478 21.601 1.00 23.92 116 GLY A C 1
ATOM 1681 O O . GLY A 1 117 ? 13.577 112.573 21.168 1.00 24.46 116 GLY A O 1
ATOM 1685 N N . PHE A 1 118 ? 11.363 112.358 20.814 1.00 23.08 117 PHE A N 1
ATOM 1686 C CA . PHE A 1 118 ? 11.491 112.314 19.363 1.00 22.42 117 PHE A CA 1
ATOM 1687 C C . PHE A 1 118 ? 10.281 112.938 18.680 1.00 22.63 117 PHE A C 1
ATOM 1688 O O . PHE A 1 118 ? 9.206 113.048 19.270 1.00 22.96 117 PHE A O 1
ATOM 1705 N N . LEU A 1 119 ? 10.470 113.339 17.427 1.00 22.61 118 LEU A N 1
ATOM 1706 C CA . LEU A 1 119 ? 9.407 113.934 16.629 1.00 22.96 118 LEU A CA 1
ATOM 1707 C C . LEU A 1 119 ? 8.840 112.907 15.657 1.00 21.96 118 LEU A C 1
ATOM 1708 O O . LEU A 1 119 ? 9.580 112.310 14.875 1.00 22.66 118 LEU A O 1
ATOM 1724 N N . THR A 1 120 ? 7.525 112.713 15.707 1.00 22.55 119 THR A N 1
ATOM 1725 C CA . THR A 1 120 ? 6.844 111.778 14.817 1.00 21.33 119 THR A CA 1
ATOM 1726 C C . THR A 1 120 ? 5.637 112.446 14.157 1.00 22.13 119 THR A C 1
ATOM 1727 O O . THR A 1 120 ? 4.969 113.276 14.776 1.00 23.02 119 THR A O 1
ATOM 1738 N N . PRO A 1 121 ? 5.354 112.090 12.894 1.00 22.00 120 PRO A N 1
ATOM 1739 C CA . PRO A 1 121 ? 4.171 112.633 12.220 1.00 22.90 120 PRO A CA 1
ATOM 1740 C C . PRO A 1 121 ? 2.907 111.842 12.548 1.00 22.89 120 PRO A C 1
ATOM 1741 O O . PRO A 1 121 ? 1.804 112.276 12.221 1.00 23.83 120 PRO A O 1
ATOM 1752 N N . THR A 1 122 ? 3.075 110.685 13.181 1.00 22.01 121 THR A N 1
ATOM 1753 C CA . THR A 1 122 ? 1.944 109.841 13.553 1.00 22.16 121 THR A CA 1
ATOM 1754 C C . THR A 1 122 ? 1.100 110.467 14.660 1.00 24.15 121 THR A C 1
ATOM 1755 O O . THR A 1 122 ? 1.612 110.818 15.726 1.00 23.10 121 THR A O 1
ATOM 1766 N N . GLY A 1 123 ? -0.198 110.596 14.396 1.00 24.11 122 GLY A N 1
ATOM 1767 C CA . GLY A 1 123 ? -1.138 111.078 15.390 1.00 25.27 122 GLY A CA 1
ATOM 1768 C C . GLY A 1 123 ? -1.460 112.551 15.257 1.00 28.44 122 GLY A C 1
ATOM 1769 O O . GLY A 1 123 ? -2.313 113.068 15.980 1.00 29.40 122 GLY A O 1
ATOM 1773 N N . VAL A 1 124 ? -0.779 113.236 14.344 1.00 27.61 123 VAL A N 1
ATOM 1774 C CA . VAL A 1 124 ? -1.058 114.645 14.104 1.00 28.75 123 VAL A CA 1
ATOM 1775 C C . VAL A 1 124 ? -2.485 114.795 13.586 1.00 30.78 123 VAL A C 1
ATOM 1776 O O . VAL A 1 124 ? -2.893 114.098 12.657 1.00 28.73 123 VAL A O 1
ATOM 1789 N N . GLY A 1 125 ? -3.241 115.701 14.198 1.00 30.40 124 GLY A N 1
ATOM 1790 C CA . GLY A 1 125 ? -4.609 115.957 13.787 1.00 31.96 124 GLY A CA 1
ATOM 1791 C C . GLY A 1 125 ? -5.605 114.971 14.369 1.00 32.30 124 GLY A C 1
ATOM 1792 O O . GLY A 1 125 ? -6.770 114.957 13.972 1.00 33.63 124 GLY A O 1
ATOM 1796 N N . THR A 1 126 ? -5.144 114.141 15.302 1.00 34.57 125 THR A N 1
ATOM 1797 C CA . THR A 1 126 ? -5.997 113.146 15.951 1.00 35.29 125 THR A CA 1
ATOM 1798 C C . THR A 1 126 ? -6.042 113.379 17.459 1.00 36.55 125 THR A C 1
ATOM 1799 O O . THR A 1 126 ? -5.428 114.316 17.969 1.00 32.49 125 THR A O 1
ATOM 1810 N N . VAL A 1 127 ? -6.763 112.515 18.167 1.00 37.85 126 VAL A N 1
ATOM 1811 C CA . VAL A 1 127 ? -6.866 112.608 19.620 1.00 39.16 126 VAL A CA 1
ATOM 1812 C C . VAL A 1 127 ? -5.519 112.321 20.282 1.00 37.56 126 VAL A C 1
ATOM 1813 O O . VAL A 1 127 ? -5.310 112.642 21.453 1.00 38.29 126 VAL A O 1
ATOM 1826 N N . VAL A 1 128 ? -4.613 111.707 19.529 1.00 35.48 127 VAL A N 1
ATOM 1827 C CA . VAL A 1 128 ? -3.274 111.415 20.023 1.00 34.76 127 VAL A CA 1
ATOM 1828 C C . VAL A 1 128 ? -2.509 112.713 20.287 1.00 36.26 127 VAL A C 1
ATOM 1829 O O . VAL A 1 128 ? -1.632 112.759 21.147 1.00 36.20 127 VAL A O 1
ATOM 1842 N N . GLU A 1 129 ? -2.859 113.766 19.553 1.00 37.84 128 GLU A N 1
ATOM 1843 C CA . GLU A 1 129 ? -2.188 115.059 19.678 1.00 39.50 128 GLU A CA 1
ATOM 1844 C C . GLU A 1 129 ? -2.471 115.760 21.007 1.00 41.36 128 GLU A C 1
ATOM 1845 O O . GLU A 1 129 ? -1.689 116.602 21.452 1.00 40.64 128 GLU A O 1
ATOM 1857 N N . GLU A 1 130 ? -3.584 115.404 21.637 1.00 44.19 129 GLU A N 1
ATOM 1858 C CA . GLU A 1 130 ? -4.025 116.065 22.863 1.00 47.81 129 GLU A CA 1
ATOM 1859 C C . GLU A 1 130 ? -3.008 115.933 23.994 1.00 45.45 129 GLU A C 1
ATOM 1860 O O . GLU A 1 130 ? -2.555 114.835 24.313 1.00 43.72 129 GLU A O 1
ATOM 1872 N N . GLY A 1 131 ? -2.649 117.067 24.589 1.00 45.60 130 GLY A N 1
ATOM 1873 C CA . GLY A 1 131 ? -1.756 117.083 25.733 1.00 44.83 130 GLY A CA 1
ATOM 1874 C C . GLY A 1 131 ? -0.290 116.945 25.361 1.00 42.60 130 GLY A C 1
ATOM 1875 O O . GLY A 1 131 ? 0.563 116.806 26.240 1.00 42.80 130 GLY A O 1
ATOM 1879 N N . LYS A 1 132 ? 0.004 116.973 24.063 1.00 40.83 131 LYS A N 1
ATOM 1880 C CA . LYS A 1 132 ? 1.371 116.814 23.572 1.00 39.76 131 LYS A CA 1
ATOM 1881 C C . LYS A 1 132 ? 1.862 118.062 22.851 1.00 40.39 131 LYS A C 1
ATOM 1882 O O . LYS A 1 132 ? 1.069 118.847 22.332 1.00 33.20 131 LYS A O 1
ATOM 1901 N N . GLN A 1 133 ? 3.179 118.235 22.827 1.00 41.05 132 GLN A N 1
ATOM 1902 C CA . GLN A 1 133 ? 3.799 119.351 22.127 1.00 43.22 132 GLN A CA 1
ATOM 1903 C C . GLN A 1 133 ? 3.874 119.057 20.641 1.00 39.74 132 GLN A C 1
ATOM 1904 O O . GLN A 1 133 ? 4.205 117.940 20.245 1.00 37.79 132 GLN A O 1
ATOM 1918 N N . THR A 1 134 ? 3.569 120.060 19.824 1.00 39.06 133 THR A N 1
ATOM 1919 C CA . THR A 1 134 ? 3.672 119.920 18.379 1.00 37.12 133 THR A CA 1
ATOM 1920 C C . THR A 1 134 ? 4.725 120.895 17.873 1.00 38.11 133 THR A C 1
ATOM 1921 O O . THR A 1 134 ? 4.710 122.068 18.233 1.00 39.81 133 THR A O 1
ATOM 1932 N N . LEU A 1 135 ? 5.618 120.406 17.019 1.00 37.21 134 LEU A N 1
ATOM 1933 C CA . LEU A 1 135 ? 6.689 121.219 16.448 1.00 38.92 134 LEU A CA 1
ATOM 1934 C C . LEU A 1 135 ? 6.619 121.230 14.934 1.00 37.66 134 LEU A C 1
ATOM 1935 O O . LEU A 1 135 ? 6.284 120.220 14.319 1.00 29.74 134 LEU A O 1
ATOM 1951 N N . THR A 1 136 ? 6.930 122.378 14.338 1.00 38.75 135 THR A N 1
ATOM 1952 C CA . THR A 1 136 ? 6.983 122.491 12.887 1.00 32.68 135 THR A CA 1
ATOM 1953 C C . THR A 1 136 ? 8.437 122.481 12.416 1.00 42.98 135 THR A C 1
ATOM 1954 O O . THR A 1 136 ? 9.251 123.303 12.838 1.00 33.84 135 THR A O 1
ATOM 1965 N N . LEU A 1 137 ? 8.744 121.525 11.545 1.00 41.66 136 LEU A N 1
ATOM 1966 C CA . LEU A 1 137 ? 10.081 121.349 10.990 1.00 41.78 136 LEU A CA 1
ATOM 1967 C C . LEU A 1 137 ? 9.981 120.868 9.550 1.00 43.11 136 LEU A C 1
ATOM 1968 O O . LEU A 1 137 ? 9.261 119.911 9.272 1.00 41.83 136 LEU A O 1
ATOM 1984 N N . ASP A 1 138 ? 10.669 121.557 8.641 1.00 45.83 137 ASP A N 1
ATOM 1985 C CA . ASP A 1 138 ? 10.660 121.207 7.220 1.00 46.77 137 ASP A CA 1
ATOM 1986 C C . ASP A 1 138 ? 9.273 121.433 6.616 1.00 46.26 137 ASP A C 1
ATOM 1987 O O . ASP A 1 138 ? 8.930 120.851 5.588 1.00 46.19 137 ASP A O 1
ATOM 1996 N N . GLY A 1 139 ? 8.476 122.262 7.287 1.00 45.79 138 GLY A N 1
ATOM 1997 C CA . GLY A 1 139 ? 7.143 122.612 6.830 1.00 45.35 138 GLY A CA 1
ATOM 1998 C C . GLY A 1 139 ? 6.112 121.594 7.272 1.00 42.71 138 GLY A C 1
ATOM 1999 O O . GLY A 1 139 ? 4.919 121.735 6.995 1.00 42.84 138 GLY A O 1
ATOM 2003 N N . LYS A 1 140 ? 6.584 120.562 7.964 1.00 40.79 139 LYS A N 1
ATOM 2004 C CA . LYS A 1 140 ? 5.732 119.483 8.441 1.00 39.79 139 LYS A CA 1
ATOM 2005 C C . LYS A 1 140 ? 5.555 119.570 9.952 1.00 37.22 139 LYS A C 1
ATOM 2006 O O . LYS A 1 140 ? 6.493 119.910 10.674 1.00 37.26 139 LYS A O 1
ATOM 2025 N N . THR A 1 141 ? 4.347 119.279 10.419 1.00 34.84 140 THR A N 1
ATOM 2026 C CA . THR A 1 141 ? 4.053 119.292 11.844 1.00 33.29 140 THR A CA 1
ATOM 2027 C C . THR A 1 141 ? 4.354 117.920 12.436 1.00 31.62 140 THR A C 1
ATOM 2028 O O . THR A 1 141 ? 3.990 116.896 11.857 1.00 31.01 140 THR A O 1
ATOM 2039 N N . TRP A 1 142 ? 5.024 117.912 13.586 1.00 27.34 141 TRP A N 1
ATOM 2040 C CA . TRP A 1 142 ? 5.398 116.676 14.269 1.00 25.94 141 TRP A CA 1
ATOM 2041 C C . TRP A 1 142 ? 4.886 116.684 15.700 1.00 26.24 141 TRP A C 1
ATOM 2042 O O . TRP A 1 142 ? 4.883 117.727 16.352 1.00 27.44 141 TRP A O 1
ATOM 2063 N N . LEU A 1 143 ? 4.448 115.528 16.188 1.00 25.35 142 LEU A N 1
ATOM 2064 C CA . LEU A 1 143 ? 4.186 115.370 17.612 1.00 30.66 142 LEU A CA 1
ATOM 2065 C C . LEU A 1 143 ? 5.488 115.052 18.321 1.00 25.11 142 LEU A C 1
ATOM 2066 O O . LEU A 1 143 ? 6.224 114.158 17.904 1.00 23.95 142 LEU A O 1
ATOM 2082 N N . LEU A 1 144 ? 5.768 115.782 19.393 1.00 26.12 143 LEU A N 1
ATOM 2083 C CA . LEU A 1 144 ? 6.926 115.492 20.225 1.00 27.87 143 LEU A CA 1
ATOM 2084 C C . LEU A 1 144 ? 6.554 114.439 21.260 1.00 27.10 143 LEU A C 1
ATOM 2085 O O . LEU A 1 144 ? 5.782 114.706 22.180 1.00 28.15 143 LEU A O 1
ATOM 2101 N N . GLU A 1 145 ? 7.107 113.242 21.101 1.00 26.23 144 GLU A N 1
ATOM 2102 C CA . GLU A 1 145 ? 6.818 112.134 22.004 1.00 26.48 144 GLU A CA 1
ATOM 2103 C C . GLU A 1 145 ? 7.966 111.920 22.978 1.00 27.10 144 GLU A C 1
ATOM 2104 O O . GLU A 1 145 ? 9.138 112.062 22.625 1.00 26.60 144 GLU A O 1
ATOM 2116 N N . ARG A 1 146 ? 7.606 111.566 24.206 1.00 28.26 145 ARG A N 1
ATOM 2117 C CA . ARG A 1 146 ? 8.542 111.530 25.321 1.00 30.79 145 ARG A CA 1
ATOM 2118 C C . ARG A 1 146 ? 8.918 110.091 25.672 1.00 29.31 145 ARG A C 1
ATOM 2119 O O . ARG A 1 146 ? 8.154 109.166 25.397 1.00 28.00 145 ARG A O 1
ATOM 2140 N N . PRO A 1 147 ? 10.100 109.896 26.279 1.00 29.41 146 PRO A N 1
ATOM 2141 C CA . PRO A 1 147 ? 10.565 108.535 26.579 1.00 28.92 146 PRO A CA 1
ATOM 2142 C C . PRO A 1 147 ? 9.730 107.822 27.647 1.00 31.41 146 PRO A C 1
ATOM 2143 O O . PRO A 1 147 ? 9.155 108.471 28.521 1.00 31.22 146 PRO A O 1
ATOM 2154 N N . LEU A 1 148 ? 9.676 106.495 27.556 1.00 34.14 147 LEU A N 1
ATOM 2155 C CA . LEU A 1 148 ? 9.014 105.653 28.552 1.00 38.44 147 LEU A CA 1
ATOM 2156 C C . LEU A 1 148 ? 10.011 104.704 29.195 1.00 40.18 147 LEU A C 1
ATOM 2157 O O . LEU A 1 148 ? 10.775 104.030 28.501 1.00 40.03 147 LEU A O 1
ATOM 2173 N N . ARG A 1 149 ? 9.993 104.648 30.522 1.00 42.23 148 ARG A N 1
ATOM 2174 C CA . ARG A 1 149 ? 10.816 103.696 31.251 1.00 42.96 148 ARG A CA 1
ATOM 2175 C C . ARG A 1 149 ? 9.947 102.945 32.254 1.00 41.74 148 ARG A C 1
ATOM 2176 O O . ARG A 1 149 ? 8.776 103.277 32.441 1.00 41.32 148 ARG A O 1
ATOM 2197 N N . ALA A 1 150 ? 10.519 101.923 32.880 1.00 41.53 149 ALA A N 1
ATOM 2198 C CA . ALA A 1 150 ? 9.780 101.097 33.826 1.00 42.15 149 ALA A CA 1
ATOM 2199 C C . ALA A 1 150 ? 10.695 100.577 34.923 1.00 42.34 149 ALA A C 1
ATOM 2200 O O . ALA A 1 150 ? 11.918 100.605 34.792 1.00 42.22 149 ALA A O 1
ATOM 2207 N N . ASP A 1 151 ? 10.093 100.105 36.008 1.00 42.94 150 ASP A N 1
ATOM 2208 C CA . ASP A 1 151 ? 10.850 99.531 37.108 1.00 43.86 150 ASP A CA 1
ATOM 2209 C C . ASP A 1 151 ? 11.403 98.165 36.727 1.00 42.03 150 ASP A C 1
ATOM 2210 O O . ASP A 1 151 ? 12.508 97.800 37.131 1.00 42.72 150 ASP A O 1
ATOM 2219 N N . LEU A 1 152 ? 10.630 97.417 35.944 1.00 40.34 151 LEU A N 1
ATOM 2220 C CA . LEU A 1 152 ? 10.964 96.033 35.629 1.00 40.04 151 LEU A CA 1
ATOM 2221 C C . LEU A 1 152 ? 10.574 95.664 34.198 1.00 38.29 151 LEU A C 1
ATOM 2222 O O . LEU A 1 152 ? 9.642 96.236 33.633 1.00 37.57 151 LEU A O 1
ATOM 2238 N N . ALA A 1 153 ? 11.301 94.710 33.619 1.00 37.35 152 ALA A N 1
ATOM 2239 C CA . ALA A 1 153 ? 10.974 94.176 32.299 1.00 35.56 152 ALA A CA 1
ATOM 2240 C C . ALA A 1 153 ? 10.950 92.651 32.328 1.00 35.24 152 ALA A C 1
ATOM 2241 O O . ALA A 1 153 ? 11.902 92.013 32.782 1.00 35.24 152 ALA A O 1
ATOM 2248 N N . LEU A 1 154 ? 9.851 92.078 31.845 1.00 34.87 153 LEU A N 1
ATOM 2249 C CA . LEU A 1 154 ? 9.711 90.631 31.739 1.00 35.26 153 LEU A CA 1
ATOM 2250 C C . LEU A 1 154 ? 9.899 90.223 30.282 1.00 33.71 153 LEU A C 1
ATOM 2251 O O . LEU A 1 154 ? 9.078 90.554 29.425 1.00 32.91 153 LEU A O 1
ATOM 2267 N N . ILE A 1 155 ? 10.988 89.506 30.017 1.00 33.10 154 ILE A N 1
ATOM 2268 C CA . ILE A 1 155 ? 11.415 89.200 28.654 1.00 30.82 154 ILE A CA 1
ATOM 2269 C C . ILE A 1 155 ? 11.372 87.707 28.359 1.00 31.92 154 ILE A C 1
ATOM 2270 O O . ILE A 1 155 ? 11.744 86.888 29.201 1.00 32.85 154 ILE A O 1
ATOM 2286 N N . ARG A 1 156 ? 10.913 87.359 27.160 1.00 32.34 155 ARG A N 1
ATOM 2287 C CA . ARG A 1 156 ? 11.039 85.995 26.657 1.00 33.95 155 ARG A CA 1
ATOM 2288 C C . ARG A 1 156 ? 12.053 85.966 25.523 1.00 33.06 155 ARG A C 1
ATOM 2289 O O . ARG A 1 156 ? 12.039 86.826 24.641 1.00 24.92 155 ARG A O 1
ATOM 2310 N N . ALA A 1 157 ? 12.925 84.964 25.554 1.00 27.04 156 ALA A N 1
ATOM 2311 C CA . ALA A 1 157 ? 13.910 84.758 24.503 1.00 28.16 156 ALA A CA 1
ATOM 2312 C C . ALA A 1 157 ? 13.888 83.298 24.070 1.00 30.04 156 ALA A C 1
ATOM 2313 O O . ALA A 1 157 ? 13.325 82.448 24.759 1.00 28.81 156 ALA A O 1
ATOM 2320 N N . HIS A 1 158 ? 14.486 83.013 22.919 1.00 30.46 157 HIS A N 1
ATOM 2321 C CA . HIS A 1 158 ? 14.577 81.643 22.429 1.00 33.38 157 HIS A CA 1
ATOM 2322 C C . HIS A 1 158 ? 15.759 80.942 23.093 1.00 34.10 157 HIS A C 1
ATOM 2323 O O . HIS A 1 158 ? 15.579 80.017 23.885 1.00 34.48 157 HIS A O 1
ATOM 2337 N N . ARG A 1 159 ? 16.966 81.390 22.755 1.00 34.26 158 ARG A N 1
ATOM 2338 C CA . ARG A 1 159 ? 18.187 80.890 23.379 1.00 35.75 158 ARG A CA 1
ATOM 2339 C C . ARG A 1 159 ? 18.820 81.968 24.256 1.00 33.76 158 ARG A C 1
ATOM 2340 O O . ARG A 1 159 ? 18.651 83.161 24.010 1.00 32.44 158 ARG A O 1
ATOM 2361 N N . CYS A 1 160 ? 19.556 81.536 25.274 1.00 33.72 159 CYS A N 1
ATOM 2362 C CA . CYS A 1 160 ? 20.194 82.450 26.217 1.00 32.20 159 CYS A CA 1
ATOM 2363 C C . CYS A 1 160 ? 21.379 81.762 26.886 1.00 33.83 159 CYS A C 1
ATOM 2364 O O . CYS A 1 160 ? 21.242 80.649 27.386 1.00 35.30 159 CYS A O 1
ATOM 2372 N N . ASP A 1 161 ? 22.541 82.411 26.881 1.00 32.57 160 ASP A N 1
ATOM 2373 C CA . ASP A 1 161 ? 23.721 81.850 27.534 1.00 35.51 160 ASP A CA 1
ATOM 2374 C C . ASP A 1 161 ? 23.843 82.406 28.951 1.00 36.54 160 ASP A C 1
ATOM 2375 O O . ASP A 1 161 ? 23.032 83.231 29.366 1.00 34.42 160 ASP A O 1
ATOM 2384 N N . THR A 1 162 ? 24.859 81.966 29.687 1.00 39.14 161 THR A N 1
ATOM 2385 C CA . THR A 1 162 ? 24.983 82.326 31.096 1.00 41.25 161 THR A CA 1
ATOM 2386 C C . THR A 1 162 ? 25.362 83.795 31.298 1.00 39.90 161 THR A C 1
ATOM 2387 O O . THR A 1 162 ? 25.300 84.303 32.418 1.00 40.52 161 THR A O 1
ATOM 2398 N N . LEU A 1 163 ? 25.752 84.474 30.221 1.00 37.81 162 LEU A N 1
ATOM 2399 C CA . LEU A 1 163 ? 26.058 85.902 30.288 1.00 36.30 162 LEU A CA 1
ATOM 2400 C C . LEU A 1 163 ? 24.814 86.748 30.027 1.00 33.67 162 LEU A C 1
ATOM 2401 O O . LEU A 1 163 ? 24.780 87.935 30.355 1.00 33.28 162 LEU A O 1
ATOM 2417 N N . GLY A 1 164 ? 23.794 86.129 29.442 1.00 32.72 163 GLY A N 1
ATOM 2418 C CA . GLY A 1 164 ? 22.541 86.807 29.170 1.00 31.18 163 GLY A CA 1
ATOM 2419 C C . GLY A 1 164 ? 22.396 87.256 27.727 1.00 29.96 163 GLY A C 1
ATOM 2420 O O . GLY A 1 164 ? 21.462 87.982 27.398 1.00 29.52 163 GLY A O 1
ATOM 2424 N N . ASN A 1 165 ? 23.316 86.838 26.863 1.00 29.51 164 ASN A N 1
ATOM 2425 C CA . ASN A 1 165 ? 23.173 87.104 25.438 1.00 28.12 164 ASN A CA 1
ATOM 2426 C C . ASN A 1 165 ? 21.938 86.381 24.928 1.00 27.47 164 ASN A C 1
ATOM 2427 O O . ASN A 1 165 ? 21.784 85.185 25.165 1.00 28.43 164 ASN A O 1
ATOM 2438 N N . LEU A 1 166 ? 21.059 87.102 24.237 1.00 26.03 165 LEU A N 1
ATOM 2439 C CA . LEU A 1 166 ? 19.775 86.543 23.813 1.00 27.84 165 LEU A CA 1
ATOM 2440 C C . LEU A 1 166 ? 19.617 86.459 22.300 1.00 27.98 165 LEU A C 1
ATOM 2441 O O . LEU A 1 166 ? 20.114 87.309 21.559 1.00 27.08 165 LEU A O 1
ATOM 2457 N N . THR A 1 167 ? 18.912 85.420 21.861 1.00 24.97 166 THR A N 1
ATOM 2458 C CA . THR A 1 167 ? 18.383 85.343 20.506 1.00 24.62 166 THR A CA 1
ATOM 2459 C C . THR A 1 167 ? 16.871 85.147 20.601 1.00 24.23 166 THR A C 1
ATOM 2460 O O . THR A 1 167 ? 16.363 84.731 21.644 1.00 24.79 166 THR A O 1
ATOM 2471 N N . TYR A 1 168 ? 16.159 85.444 19.517 1.00 23.40 167 TYR A N 1
ATOM 2472 C CA . TYR A 1 168 ? 14.704 85.311 19.488 1.00 23.25 167 TYR A CA 1
ATOM 2473 C C . TYR A 1 168 ? 14.267 84.471 18.296 1.00 23.86 167 TYR A C 1
ATOM 2474 O O . TYR A 1 168 ? 15.034 84.278 17.352 1.00 24.74 167 TYR A O 1
ATOM 2492 N N . GLN A 1 169 ? 13.032 83.975 18.348 1.00 24.78 168 GLN A N 1
ATOM 2493 C CA . GLN A 1 169 ? 12.515 83.078 17.319 1.00 26.12 168 GLN A CA 1
ATOM 2494 C C . GLN A 1 169 ? 11.290 83.646 16.606 1.00 25.54 168 GLN A C 1
ATOM 2495 O O . GLN A 1 169 ? 10.244 83.865 17.221 1.00 26.20 168 GLN A O 1
ATOM 2509 N N . LEU A 1 170 ? 11.435 83.873 15.302 1.00 24.07 169 LEU A N 1
ATOM 2510 C CA . LEU A 1 170 ? 10.333 84.302 14.449 1.00 24.66 169 LEU A CA 1
ATOM 2511 C C . LEU A 1 170 ? 9.658 85.564 14.996 1.00 25.57 169 LEU A C 1
ATOM 2512 O O . LEU A 1 170 ? 10.343 86.526 15.343 1.00 21.89 169 LEU A O 1
ATOM 2528 N N . SER A 1 171 ? 8.328 85.566 15.075 1.00 27.45 170 SER A N 1
ATOM 2529 C CA . SER A 1 171 ? 7.590 86.773 15.444 1.00 26.94 170 SER A CA 1
ATOM 2530 C C . SER A 1 171 ? 7.435 86.922 16.957 1.00 25.47 170 SER A C 1
ATOM 2531 O O . SER A 1 171 ? 6.634 87.730 17.423 1.00 24.78 170 SER A O 1
ATOM 2539 N N . ALA A 1 172 ? 8.196 86.142 17.719 1.00 26.32 171 ALA A N 1
ATOM 2540 C CA . ALA A 1 172 ? 8.168 86.243 19.175 1.00 26.04 171 ALA A CA 1
ATOM 2541 C C . ALA A 1 172 ? 9.106 87.340 19.673 1.00 25.95 171 ALA A C 1
ATOM 2542 O O . ALA A 1 172 ? 9.187 87.597 20.874 1.00 26.98 171 ALA A O 1
ATOM 2549 N N . ARG A 1 173 ? 9.801 87.996 18.748 1.00 25.42 172 ARG A N 1
ATOM 2550 C CA . ARG A 1 173 ? 10.755 89.043 19.103 1.00 24.04 172 ARG A CA 1
ATOM 2551 C C . ARG A 1 173 ? 10.047 90.334 19.517 1.00 22.73 172 ARG A C 1
ATOM 2552 O O . ARG A 1 173 ? 10.074 90.710 20.687 1.00 23.16 172 ARG A O 1
ATOM 2573 N N . ASN A 1 174 ? 9.414 90.988 18.544 1.00 21.91 173 ASN A N 1
ATOM 2574 C CA . ASN A 1 174 ? 8.669 92.242 18.733 1.00 22.14 173 ASN A CA 1
ATOM 2575 C C . ASN A 1 174 ? 9.258 93.212 19.777 1.00 21.10 173 ASN A C 1
ATOM 2576 O O . ASN A 1 174 ? 10.283 93.842 19.523 1.00 19.87 173 ASN A O 1
ATOM 2587 N N . PHE A 1 175 ? 8.620 93.334 20.939 1.00 21.93 174 PHE A N 1
ATOM 2588 C CA . PHE A 1 175 ? 8.990 94.362 21.915 1.00 22.94 174 PHE A CA 1
ATOM 2589 C C . PHE A 1 175 ? 10.189 94.003 22.795 1.00 23.76 174 PHE A C 1
ATOM 2590 O O . PHE A 1 175 ? 10.823 94.890 23.367 1.00 23.62 174 PHE A O 1
ATOM 2607 N N . ASN A 1 176 ? 10.497 92.713 22.895 1.00 23.75 175 ASN A N 1
ATOM 2608 C CA . ASN A 1 176 ? 11.466 92.220 23.875 1.00 25.36 175 ASN A CA 1
ATOM 2609 C C . ASN A 1 176 ? 12.843 92.894 23.832 1.00 25.82 175 ASN A C 1
ATOM 2610 O O . ASN A 1 176 ? 13.377 93.266 24.879 1.00 25.93 175 ASN A O 1
ATOM 2621 N N . PRO A 1 177 ? 13.430 93.050 22.634 1.00 27.13 176 PRO A N 1
ATOM 2622 C CA . PRO A 1 177 ? 14.763 93.665 22.587 1.00 27.31 176 PRO A CA 1
ATOM 2623 C C . PRO A 1 177 ? 14.786 95.116 23.070 1.00 27.92 176 PRO A C 1
ATOM 2624 O O . PRO A 1 177 ? 15.828 95.584 23.526 1.00 28.78 176 PRO A O 1
ATOM 2635 N N . LEU A 1 178 ? 13.657 95.812 22.971 1.00 27.39 177 LEU A N 1
ATOM 2636 C CA . LEU A 1 178 ? 13.602 97.227 23.328 1.00 26.57 177 LEU A CA 1
ATOM 2637 C C . LEU A 1 178 ? 13.350 97.437 24.818 1.00 27.06 177 LEU A C 1
ATOM 2638 O O . LEU A 1 178 ? 13.998 98.274 25.446 1.00 28.27 177 LEU A O 1
ATOM 2654 N N . ILE A 1 179 ? 12.411 96.685 25.383 1.00 26.50 178 ILE A N 1
ATOM 2655 C CA . ILE A 1 179 ? 12.111 96.810 26.807 1.00 27.85 178 ILE A CA 1
ATOM 2656 C C . ILE A 1 179 ? 13.306 96.375 27.653 1.00 29.18 178 ILE A C 1
ATOM 2657 O O . ILE A 1 179 ? 13.418 96.745 28.823 1.00 31.25 178 ILE A O 1
ATOM 2673 N N . ALA A 1 180 ? 14.199 95.595 27.054 1.00 28.24 179 ALA A N 1
ATOM 2674 C CA . ALA A 1 180 ? 15.405 95.146 27.736 1.00 29.15 179 ALA A CA 1
ATOM 2675 C C . ALA A 1 180 ? 16.312 96.323 28.095 1.00 29.40 179 ALA A C 1
ATOM 2676 O O . ALA A 1 180 ? 17.053 96.264 29.075 1.00 30.47 179 ALA A O 1
ATOM 2683 N N . LEU A 1 181 ? 16.248 97.389 27.301 1.00 28.07 180 LEU A N 1
ATOM 2684 C CA . LEU A 1 181 ? 17.088 98.561 27.528 1.00 28.39 180 LEU A CA 1
ATOM 2685 C C . LEU A 1 181 ? 16.362 99.659 28.298 1.00 29.27 180 LEU A C 1
ATOM 2686 O O . LEU A 1 181 ? 16.997 100.584 28.802 1.00 31.02 180 LEU A O 1
ATOM 2702 N N . ALA A 1 182 ? 15.041 99.547 28.408 1.00 29.45 181 ALA A N 1
ATOM 2703 C CA . ALA A 1 182 ? 14.224 100.644 28.925 1.00 30.55 181 ALA A CA 1
ATOM 2704 C C . ALA A 1 182 ? 13.808 100.469 30.386 1.00 31.86 181 ALA A C 1
ATOM 2705 O O . ALA A 1 182 ?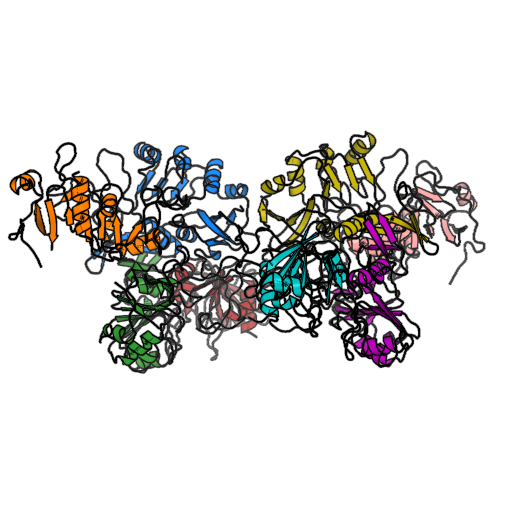 13.131 101.335 30.943 1.00 33.36 181 ALA A O 1
ATOM 2712 N N . ALA A 1 183 ? 14.222 99.366 31.005 1.00 31.73 182 ALA A N 1
ATOM 2713 C CA . ALA A 1 183 ? 13.823 99.055 32.379 1.00 33.54 182 ALA A CA 1
ATOM 2714 C C . ALA A 1 183 ? 15.019 99.023 33.329 1.00 35.66 182 ALA A C 1
ATOM 2715 O O . ALA A 1 183 ? 16.129 98.651 32.939 1.00 35.34 182 ALA A O 1
ATOM 2722 N N . ASP A 1 184 ? 14.782 99.413 34.578 1.00 37.72 183 ASP A N 1
ATOM 2723 C CA . ASP A 1 184 ? 15.829 99.429 35.595 1.00 39.57 183 ASP A CA 1
ATOM 2724 C C . ASP A 1 184 ? 16.389 98.031 35.838 1.00 39.73 183 ASP A C 1
ATOM 2725 O O . ASP A 1 184 ? 17.604 97.846 35.898 1.00 40.53 183 ASP A O 1
ATOM 2734 N N . ILE A 1 185 ? 15.497 97.054 35.985 1.00 39.85 184 ILE A N 1
ATOM 2735 C CA . ILE A 1 185 ? 15.892 95.658 36.163 1.00 40.59 184 ILE A CA 1
ATOM 2736 C C . ILE A 1 185 ? 15.203 94.789 35.113 1.00 38.46 184 ILE A C 1
ATOM 2737 O O . ILE A 1 185 ? 14.040 95.011 34.777 1.00 38.08 184 ILE A O 1
ATOM 2753 N N . THR A 1 186 ? 15.933 93.803 34.598 1.00 37.41 185 THR A N 1
ATOM 2754 C CA . THR A 1 186 ? 15.442 92.943 33.524 1.00 35.32 185 THR A CA 1
ATOM 2755 C C . THR A 1 186 ? 15.494 91.463 33.890 1.00 36.95 185 THR A C 1
ATOM 2756 O O . THR A 1 186 ? 16.514 90.968 34.375 1.00 37.04 185 THR A O 1
ATOM 2767 N N . LEU A 1 187 ? 14.380 90.771 33.651 1.00 38.22 186 LEU A N 1
ATOM 2768 C CA . LEU A 1 187 ? 14.278 89.330 33.874 1.00 40.16 186 LEU A CA 1
ATOM 2769 C C . LEU A 1 187 ? 13.955 88.640 32.557 1.00 39.35 186 LEU A C 1
ATOM 2770 O O . LEU A 1 187 ? 12.988 89.004 31.887 1.00 39.01 186 LEU A O 1
ATOM 2786 N N . VAL A 1 188 ? 14.761 87.648 32.187 1.00 39.35 187 VAL A N 1
ATOM 2787 C CA . VAL A 1 188 ? 14.559 86.933 30.930 1.00 38.75 187 VAL A CA 1
ATOM 2788 C C . VAL A 1 188 ? 14.129 85.487 31.176 1.00 40.31 187 VAL A C 1
ATOM 2789 O O . VAL A 1 188 ? 14.641 84.816 32.073 1.00 40.71 187 VAL A O 1
ATOM 2802 N N . GLU A 1 189 ? 13.168 85.031 30.375 1.00 40.94 188 GLU A N 1
ATOM 2803 C CA . GLU A 1 189 ? 12.690 83.656 30.425 1.00 42.72 188 GLU A CA 1
ATOM 2804 C C . GLU A 1 189 ? 12.998 82.955 29.102 1.00 41.94 188 GLU A C 1
ATOM 2805 O O . GLU A 1 189 ? 12.178 82.968 28.185 1.00 41.65 188 GLU A O 1
ATOM 2817 N N . PRO A 1 190 ? 14.189 82.344 28.997 1.00 41.83 189 PRO A N 1
ATOM 2818 C CA . PRO A 1 190 ? 14.607 81.688 27.755 1.00 32.03 189 PRO A CA 1
ATOM 2819 C C . PRO A 1 190 ? 14.037 80.284 27.601 1.00 37.27 189 PRO A C 1
ATOM 2820 O O . PRO A 1 190 ? 13.931 79.549 28.583 1.00 39.15 189 PRO A O 1
ATOM 2831 N N . ASP A 1 191 ? 13.674 79.920 26.376 1.00 36.96 190 ASP A N 1
ATOM 2832 C CA . ASP A 1 191 ? 13.203 78.572 26.090 1.00 38.62 190 ASP A CA 1
ATOM 2833 C C . ASP A 1 191 ? 14.336 77.570 26.263 1.00 40.97 190 ASP A C 1
ATOM 2834 O O . ASP A 1 191 ? 14.110 76.416 26.627 1.00 42.66 190 ASP A O 1
ATOM 2843 N N . GLU A 1 192 ? 15.557 78.026 26.002 1.00 41.54 191 GLU A N 1
ATOM 2844 C CA . GLU A 1 192 ? 16.729 77.160 26.009 1.00 44.04 191 GLU A CA 1
ATOM 2845 C C . GLU A 1 192 ? 17.944 77.865 26.604 1.00 41.90 191 GLU A C 1
ATOM 2846 O O . GLU A 1 192 ? 18.289 78.976 26.200 1.00 34.04 191 GLU A O 1
ATOM 2858 N N . LEU A 1 193 ? 18.587 77.210 27.566 1.00 42.21 192 LEU A N 1
ATOM 2859 C CA . LEU A 1 193 ? 19.789 77.742 28.195 1.00 41.65 192 LEU A CA 1
ATOM 2860 C C . LEU A 1 193 ? 21.013 77.056 27.595 1.00 38.44 192 LEU A C 1
ATOM 2861 O O . LEU A 1 193 ? 21.127 75.832 27.642 1.00 40.16 192 LEU A O 1
ATOM 2877 N N . VAL A 1 194 ? 21.915 77.851 27.022 1.00 37.32 193 VAL A N 1
ATOM 2878 C CA . VAL A 1 194 ? 23.112 77.334 26.358 1.00 38.04 193 VAL A CA 1
ATOM 2879 C C . VAL A 1 194 ? 24.388 77.803 27.050 1.00 38.80 193 VAL A C 1
ATOM 2880 O O . VAL A 1 194 ? 24.336 78.579 28.003 1.00 39.81 193 VAL A O 1
ATOM 2893 N N . GLU A 1 195 ? 25.531 77.329 26.562 1.00 44.51 194 GLU A N 1
ATOM 2894 C CA . GLU A 1 195 ? 26.825 77.752 27.091 1.00 46.49 194 GLU A CA 1
ATOM 2895 C C . GLU A 1 195 ? 27.305 79.017 26.400 1.00 43.64 194 GLU A C 1
ATOM 2896 O O . GLU A 1 195 ? 26.970 79.269 25.243 1.00 41.65 194 GLU A O 1
ATOM 2908 N N . THR A 1 196 ? 28.089 79.814 27.118 1.00 43.88 195 THR A N 1
ATOM 2909 C CA . THR A 1 196 ? 28.702 80.995 26.534 1.00 42.43 195 THR A CA 1
ATOM 2910 C C . THR A 1 196 ? 29.643 80.540 25.427 1.00 43.28 195 THR A C 1
ATOM 2911 O O . THR A 1 196 ? 30.561 79.752 25.667 1.00 45.15 195 THR A O 1
ATOM 2922 N N . GLY A 1 197 ? 29.399 81.032 24.216 1.00 41.95 196 GLY A N 1
ATOM 2923 C CA . GLY A 1 197 ? 30.171 80.637 23.053 1.00 42.03 196 GLY A CA 1
ATOM 2924 C C . GLY A 1 197 ? 29.301 79.893 22.059 1.00 41.14 196 GLY A C 1
ATOM 2925 O O . GLY A 1 197 ? 29.631 79.806 20.878 1.00 40.67 196 GLY A O 1
ATOM 2929 N N . GLU A 1 198 ? 28.184 79.353 22.541 1.00 41.70 197 GLU A N 1
ATOM 2930 C CA . GLU A 1 198 ? 27.264 78.609 21.687 1.00 41.65 197 GLU A CA 1
ATOM 2931 C C . GLU A 1 198 ? 26.460 79.558 20.803 1.00 38.62 197 GLU A C 1
ATOM 2932 O O . GLU A 1 198 ? 25.993 79.172 19.731 1.00 38.64 197 GLU A O 1
ATOM 2936 N N . LEU A 1 199 ? 26.303 80.798 21.257 1.00 36.33 198 LEU A N 1
ATOM 2937 C CA . LEU A 1 199 ? 25.667 81.834 20.451 1.00 33.64 198 LEU A CA 1
ATOM 2938 C C . LEU A 1 199 ? 26.756 82.661 19.784 1.00 35.01 198 LEU A C 1
ATOM 2939 O O . LEU A 1 199 ? 27.540 83.329 20.460 1.00 33.98 198 LEU A O 1
ATOM 2955 N N . GLN A 1 200 ? 26.804 82.614 18.456 1.00 38.05 199 GLN A N 1
ATOM 2956 C CA . GLN A 1 200 ? 27.820 83.340 17.707 1.00 41.10 199 GLN A CA 1
ATOM 2957 C C . GLN A 1 200 ? 27.637 84.847 17.880 1.00 37.15 199 GLN A C 1
ATOM 2958 O O . GLN A 1 200 ? 26.507 85.321 17.998 1.00 37.49 199 GLN A O 1
ATOM 2972 N N . PRO A 1 201 ? 28.750 85.603 17.904 1.00 33.43 200 PRO A N 1
ATOM 2973 C CA . PRO A 1 201 ? 28.685 87.059 18.080 1.00 31.20 200 PRO A CA 1
ATOM 2974 C C . PRO A 1 201 ? 27.763 87.772 17.088 1.00 29.27 200 PRO A C 1
ATOM 2975 O O . PRO A 1 201 ? 27.156 88.781 17.454 1.00 27.70 200 PRO A O 1
ATOM 2986 N N . ASP A 1 202 ? 27.659 87.256 15.866 1.00 29.64 201 ASP A N 1
ATOM 2987 C CA . ASP A 1 202 ? 26.850 87.892 14.828 1.00 27.54 201 ASP A CA 1
ATOM 2988 C C . ASP A 1 202 ? 25.406 87.392 14.823 1.00 26.56 201 ASP A C 1
ATOM 2989 O O . ASP A 1 202 ? 24.631 87.737 13.932 1.00 25.63 201 ASP A O 1
ATOM 2998 N N . HIS A 1 203 ? 25.046 86.591 15.821 1.00 26.54 202 HIS A N 1
ATOM 2999 C CA . HIS A 1 203 ? 23.686 86.065 15.932 1.00 27.29 202 HIS A CA 1
ATOM 3000 C C . HIS A 1 203 ? 22.948 86.621 17.145 1.00 24.89 202 HIS A C 1
ATOM 3001 O O . HIS A 1 203 ? 21.723 86.546 17.225 1.00 24.14 202 HIS A O 1
ATOM 3015 N N . ILE A 1 204 ? 23.698 87.183 18.085 1.00 25.19 203 ILE A N 1
ATOM 3016 C CA . ILE A 1 204 ? 23.118 87.714 19.311 1.00 25.12 203 ILE A CA 1
ATOM 3017 C C . ILE A 1 204 ? 22.375 89.011 19.025 1.00 23.34 203 ILE A C 1
ATOM 3018 O O . ILE A 1 204 ? 22.923 89.930 18.418 1.00 23.65 203 ILE A O 1
ATOM 3034 N N . VAL A 1 205 ? 21.128 89.076 19.483 1.00 26.91 204 VAL A N 1
ATOM 3035 C CA . VAL A 1 205 ? 20.272 90.235 19.257 1.00 25.70 204 VAL A CA 1
ATOM 3036 C C . VAL A 1 205 ? 20.339 91.206 20.435 1.00 25.96 204 VAL A C 1
ATOM 3037 O O . VAL A 1 205 ? 20.483 92.413 20.246 1.00 26.26 204 VAL A O 1
ATOM 3050 N N . THR A 1 206 ? 20.228 90.666 21.644 1.00 26.29 205 THR A N 1
ATOM 3051 C CA . THR A 1 206 ? 20.304 91.462 22.864 1.00 24.61 205 THR A CA 1
ATOM 3052 C C . THR A 1 206 ? 21.537 91.061 23.669 1.00 25.47 205 THR A C 1
ATOM 3053 O O . THR A 1 206 ? 21.600 89.945 24.183 1.00 26.11 205 THR A O 1
ATOM 3064 N N . PRO A 1 207 ? 22.529 91.962 23.779 1.00 27.67 206 PRO A N 1
ATOM 3065 C CA . PRO A 1 207 ? 23.727 91.606 24.549 1.00 29.58 206 PRO A CA 1
ATOM 3066 C C . PRO A 1 207 ? 23.439 91.453 26.042 1.00 29.81 206 PRO A C 1
ATOM 3067 O O . PRO A 1 207 ? 22.535 92.103 26.569 1.00 27.99 206 PRO A O 1
ATOM 3078 N N . GLY A 1 208 ? 24.210 90.598 26.709 1.00 30.88 207 GLY A N 1
ATOM 3079 C CA . GLY A 1 208 ? 23.966 90.262 28.102 1.00 31.77 207 GLY A CA 1
ATOM 3080 C C . GLY A 1 208 ? 24.141 91.420 29.068 1.00 30.76 207 GLY A C 1
ATOM 3081 O O . GLY A 1 208 ? 23.690 91.353 30.211 1.00 31.26 207 GLY A O 1
ATOM 3085 N N . ALA A 1 209 ? 24.796 92.480 28.609 1.00 30.42 208 ALA A N 1
ATOM 3086 C CA . ALA A 1 209 ? 25.056 93.645 29.447 1.00 31.48 208 ALA A CA 1
ATOM 3087 C C . ALA A 1 209 ? 23.763 94.214 30.029 1.00 30.60 208 ALA A C 1
ATOM 3088 O O . ALA A 1 209 ? 23.733 94.652 31.178 1.00 31.96 208 ALA A O 1
ATOM 3095 N N . VAL A 1 210 ? 22.697 94.199 29.234 1.00 28.88 209 VAL A N 1
ATOM 3096 C CA . VAL A 1 210 ? 21.421 94.773 29.652 1.00 28.15 209 VAL A CA 1
ATOM 3097 C C . VAL A 1 210 ? 20.537 93.766 30.387 1.00 28.24 209 VAL A C 1
ATOM 3098 O O . VAL A 1 210 ? 19.449 94.113 30.852 1.00 28.19 209 VAL A O 1
ATOM 3111 N N . ILE A 1 211 ? 21.009 92.526 30.492 1.00 28.95 210 ILE A N 1
ATOM 3112 C CA . ILE A 1 211 ? 20.263 91.466 31.165 1.00 31.05 210 ILE A CA 1
ATOM 3113 C C . ILE A 1 211 ? 20.815 91.230 32.565 1.00 33.21 210 ILE A C 1
ATOM 3114 O O . ILE A 1 211 ? 22.003 90.961 32.739 1.00 33.94 210 ILE A O 1
ATOM 3130 N N . ASP A 1 212 ? 19.936 91.333 33.558 1.00 34.82 211 ASP A N 1
ATOM 3131 C CA . ASP A 1 212 ? 20.335 91.262 34.958 1.00 38.24 211 ASP A CA 1
ATOM 3132 C C . ASP A 1 212 ? 20.136 89.869 35.552 1.00 40.40 211 ASP A C 1
ATOM 3133 O O . ASP A 1 212 ? 21.002 89.372 36.273 1.00 38.12 211 ASP A O 1
ATOM 3142 N N . HIS A 1 213 ? 18.999 89.245 35.255 1.00 40.37 212 HIS A N 1
ATOM 3143 C CA . HIS A 1 213 ? 18.666 87.952 35.850 1.00 42.20 212 HIS A CA 1
ATOM 3144 C C . HIS A 1 213 ? 18.056 87.002 34.826 1.00 36.30 212 HIS A C 1
ATOM 3145 O O . HIS A 1 213 ? 17.224 87.397 34.008 1.00 34.68 212 HIS A O 1
ATOM 3159 N N . ILE A 1 214 ? 18.478 85.744 34.898 1.00 37.42 213 ILE A N 1
ATOM 3160 C CA . ILE A 1 214 ? 18.056 84.704 33.965 1.00 36.80 213 ILE A CA 1
ATOM 3161 C C . ILE A 1 214 ? 17.302 83.566 34.650 1.00 47.67 213 ILE A C 1
ATOM 3162 O O . ILE A 1 214 ? 17.797 82.971 35.609 1.00 40.73 213 ILE A O 1
ATOM 3178 N N . ILE A 1 215 ? 16.105 83.266 34.155 1.00 46.95 214 ILE A N 1
ATOM 3179 C CA . ILE A 1 215 ? 15.313 82.162 34.682 1.00 49.19 214 ILE A CA 1
ATOM 3180 C C . ILE A 1 215 ? 15.829 80.881 34.036 1.00 50.10 214 ILE A C 1
ATOM 3181 O O . ILE A 1 215 ? 15.886 80.777 32.812 1.00 48.77 214 ILE A O 1
ATOM 3197 N N . VAL A 1 216 ? 16.209 79.911 34.858 1.00 52.70 215 VAL A N 1
ATOM 3198 C CA . VAL A 1 216 ? 16.734 78.648 34.352 1.00 54.39 215 VAL A CA 1
ATOM 3199 C C . VAL A 1 216 ? 15.611 77.698 33.936 1.00 56.71 215 VAL A C 1
ATOM 3200 O O . VAL A 1 216 ? 14.611 77.561 34.644 1.00 58.23 215 VAL A O 1
ATOM 3213 N N . SER A 1 217 ? 15.824 77.051 32.785 1.00 56.93 216 SER A N 1
ATOM 3214 C CA . SER A 1 217 ? 14.902 76.092 32.151 1.00 58.17 216 SER A CA 1
ATOM 3215 C C . SER A 1 217 ? 13.602 75.820 32.910 1.00 59.86 216 SER A C 1
ATOM 3216 O O . SER A 1 217 ? 13.295 74.676 33.250 1.00 61.86 216 SER A O 1
ATOM 3224 N N . ASP B 2 2 ? -19.691 89.070 -2.627 1.00 60.68 2 ASP B N 1
ATOM 3225 C CA . ASP B 2 2 ? -18.810 89.174 -3.783 1.00 59.19 2 ASP B CA 1
ATOM 3226 C C . ASP B 2 2 ? -18.274 90.605 -3.905 1.00 56.35 2 ASP B C 1
ATOM 3227 O O . ASP B 2 2 ? -17.266 90.845 -4.571 1.00 54.92 2 ASP B O 1
ATOM 3235 N N . ALA B 2 3 ? -18.960 91.549 -3.264 1.00 55.21 3 ALA B N 1
ATOM 3236 C CA . ALA B 2 3 ? -18.539 92.948 -3.264 1.00 52.34 3 ALA B CA 1
ATOM 3237 C C . ALA B 2 3 ? -17.111 93.078 -2.758 1.00 50.40 3 ALA B C 1
ATOM 3238 O O . ALA B 2 3 ? -16.273 93.708 -3.400 1.00 48.94 3 ALA B O 1
ATOM 3245 N N . LYS B 2 4 ? -16.852 92.495 -1.592 1.00 50.88 4 LYS B N 1
ATOM 3246 C CA . LYS B 2 4 ? -15.518 92.497 -1.003 1.00 49.59 4 LYS B CA 1
ATOM 3247 C C . LYS B 2 4 ? -14.497 91.912 -1.974 1.00 49.24 4 LYS B C 1
ATOM 3248 O O . LYS B 2 4 ? -13.358 92.372 -2.045 1.00 47.54 4 LYS B O 1
ATOM 3267 N N . GLN B 2 5 ? -14.917 90.897 -2.723 1.00 50.77 5 GLN B N 1
ATOM 3268 C CA . GLN B 2 5 ? -14.031 90.230 -3.668 1.00 50.49 5 GLN B CA 1
ATOM 3269 C C . GLN B 2 5 ? -13.738 91.107 -4.882 1.00 48.48 5 GLN B C 1
ATOM 3270 O O . GLN B 2 5 ? -12.608 91.126 -5.367 1.00 47.83 5 GLN B O 1
ATOM 3284 N N . ARG B 2 6 ? -14.737 91.836 -5.373 1.00 48.01 6 ARG B N 1
ATOM 3285 C CA . ARG B 2 6 ? -14.489 92.759 -6.476 1.00 47.56 6 ARG B CA 1
ATOM 3286 C C . ARG B 2 6 ? -13.564 93.886 -6.018 1.00 43.67 6 ARG B C 1
ATOM 3287 O O . ARG B 2 6 ? -12.654 94.282 -6.746 1.00 43.51 6 ARG B O 1
ATOM 3308 N N . ILE B 2 7 ? -13.803 94.404 -4.818 1.00 40.56 7 ILE B N 1
ATOM 3309 C CA . ILE B 2 7 ? -12.934 95.422 -4.239 1.00 36.94 7 ILE B CA 1
ATOM 3310 C C . ILE B 2 7 ? -11.499 94.902 -4.143 1.00 36.34 7 ILE B C 1
ATOM 3311 O O . ILE B 2 7 ? -10.565 95.540 -4.629 1.00 35.96 7 ILE B O 1
ATOM 3327 N N . ALA B 2 8 ? -11.336 93.748 -3.502 1.00 35.98 8 ALA B N 1
ATOM 3328 C CA . ALA B 2 8 ? -10.024 93.132 -3.336 1.00 34.53 8 ALA B CA 1
ATOM 3329 C C . ALA B 2 8 ? -9.360 92.898 -4.686 1.00 35.75 8 ALA B C 1
ATOM 3330 O O . ALA B 2 8 ? -8.162 93.130 -4.853 1.00 34.93 8 ALA B O 1
ATOM 3337 N N . ARG B 2 9 ? -10.150 92.429 -5.644 1.00 37.88 9 ARG B N 1
ATOM 3338 C CA . ARG B 2 9 ? -9.663 92.173 -6.992 1.00 39.30 9 ARG B CA 1
ATOM 3339 C C . ARG B 2 9 ? -9.137 93.454 -7.637 1.00 35.53 9 ARG B C 1
ATOM 3340 O O . ARG B 2 9 ? -8.059 93.461 -8.229 1.00 33.56 9 ARG B O 1
ATOM 3361 N N . ARG B 2 10 ? -9.898 94.539 -7.520 1.00 32.19 10 ARG B N 1
ATOM 3362 C CA . ARG B 2 10 ? -9.480 95.816 -8.090 1.00 31.24 10 ARG B CA 1
ATOM 3363 C C . ARG B 2 10 ? -8.213 96.359 -7.424 1.00 29.14 10 ARG B C 1
ATOM 3364 O O . ARG B 2 10 ? -7.310 96.843 -8.106 1.00 28.96 10 ARG B O 1
ATOM 3385 N N . VAL B 2 11 ? -8.150 96.285 -6.098 1.00 28.89 11 VAL B N 1
ATOM 3386 C CA . VAL B 2 11 ? -6.972 96.741 -5.367 1.00 28.42 11 VAL B CA 1
ATOM 3387 C C . VAL B 2 11 ? -5.739 95.936 -5.772 1.00 32.00 11 VAL B C 1
ATOM 3388 O O . VAL B 2 11 ? -4.644 96.486 -5.909 1.00 32.51 11 VAL B O 1
ATOM 3401 N N . ALA B 2 12 ? -5.921 94.633 -5.960 1.00 34.30 12 ALA B N 1
ATOM 3402 C CA . ALA B 2 12 ? -4.827 93.757 -6.362 1.00 35.46 12 ALA B CA 1
ATOM 3403 C C . ALA B 2 12 ? -4.214 94.205 -7.685 1.00 37.98 12 ALA B C 1
ATOM 3404 O O . ALA B 2 12 ? -3.004 94.104 -7.885 1.00 38.43 12 ALA B O 1
ATOM 3411 N N . GLN B 2 13 ? -5.058 94.698 -8.586 1.00 39.91 13 GLN B N 1
ATOM 3412 C CA . GLN B 2 13 ? -4.601 95.179 -9.887 1.00 41.00 13 GLN B CA 1
ATOM 3413 C C . GLN B 2 13 ? -3.829 96.496 -9.778 1.00 37.09 13 GLN B C 1
ATOM 3414 O O . GLN B 2 13 ? -3.151 96.902 -10.721 1.00 37.13 13 GLN B O 1
ATOM 3428 N N . GLU B 2 14 ? -3.918 97.151 -8.624 1.00 34.37 14 GLU B N 1
ATOM 3429 C CA . GLU B 2 14 ? -3.237 98.428 -8.417 1.00 33.04 14 GLU B CA 1
ATOM 3430 C C . GLU B 2 14 ? -1.772 98.224 -8.059 1.00 33.16 14 GLU B C 1
ATOM 3431 O O . GLU B 2 14 ? -0.928 99.069 -8.358 1.00 32.98 14 GLU B O 1
ATOM 3443 N N . LEU B 2 15 ? -1.478 97.100 -7.415 1.00 33.92 15 LEU B N 1
ATOM 3444 C CA . LEU B 2 15 ? -0.131 96.821 -6.943 1.00 34.95 15 LEU B CA 1
ATOM 3445 C C . LEU B 2 15 ? 0.819 96.538 -8.101 1.00 36.24 15 LEU B C 1
ATOM 3446 O O . LEU B 2 15 ? 0.435 95.912 -9.089 1.00 37.33 15 LEU B O 1
ATOM 3462 N N . ARG B 2 16 ? 2.059 97.001 -7.965 1.00 37.17 16 ARG B N 1
ATOM 3463 C CA . ARG B 2 16 ? 3.091 96.767 -8.971 1.00 40.24 16 ARG B CA 1
ATOM 3464 C C . ARG B 2 16 ? 4.057 95.667 -8.544 1.00 39.80 16 ARG B C 1
ATOM 3465 O O . ARG B 2 16 ? 4.254 95.415 -7.354 1.00 37.55 16 ARG B O 1
ATOM 3486 N N . ASP B 2 17 ? 4.646 95.015 -9.542 1.00 41.62 17 ASP B N 1
ATOM 3487 C CA . ASP B 2 17 ? 5.588 93.925 -9.328 1.00 41.86 17 ASP B CA 1
ATOM 3488 C C . ASP B 2 17 ? 6.782 94.384 -8.500 1.00 37.95 17 ASP B C 1
ATOM 3489 O O . ASP B 2 17 ? 7.461 95.347 -8.856 1.00 38.06 17 ASP B O 1
ATOM 3498 N N . GLY B 2 18 ? 7.017 93.699 -7.384 1.00 34.74 18 GLY B N 1
ATOM 3499 C CA . GLY B 2 18 ? 8.149 93.991 -6.520 1.00 32.54 18 GLY B CA 1
ATOM 3500 C C . GLY B 2 18 ? 7.826 94.905 -5.351 1.00 30.67 18 GLY B C 1
ATOM 3501 O O . GLY B 2 18 ? 8.707 95.229 -4.554 1.00 30.64 18 GLY B O 1
ATOM 3505 N N . ASP B 2 19 ? 6.566 95.315 -5.237 1.00 29.23 19 ASP B N 1
ATOM 3506 C CA . ASP B 2 19 ? 6.138 96.210 -4.164 1.00 26.70 19 ASP B CA 1
ATOM 3507 C C . ASP B 2 19 ? 6.229 95.571 -2.781 1.00 24.53 19 ASP B C 1
ATOM 3508 O O . ASP B 2 19 ? 5.975 94.377 -2.618 1.00 24.34 19 ASP B O 1
ATOM 3517 N N . ILE B 2 20 ? 6.613 96.378 -1.795 1.00 23.05 20 ILE B N 1
ATOM 3518 C CA . ILE B 2 20 ? 6.503 96.000 -0.391 1.00 21.43 20 ILE B CA 1
ATOM 3519 C C . ILE B 2 20 ? 5.139 96.459 0.101 1.00 22.31 20 ILE B C 1
ATOM 3520 O O . ILE B 2 20 ? 4.854 97.658 0.125 1.00 22.48 20 ILE B O 1
ATOM 3536 N N . VAL B 2 21 ? 4.300 95.502 0.487 1.00 22.92 21 VAL B N 1
ATOM 3537 C CA . VAL B 2 21 ? 2.896 95.779 0.782 1.00 22.69 21 VAL B CA 1
ATOM 3538 C C . VAL B 2 21 ? 2.519 95.415 2.216 1.00 22.28 21 VAL B C 1
ATOM 3539 O O . VAL B 2 21 ? 3.013 94.432 2.765 1.00 22.64 21 VAL B O 1
ATOM 3552 N N . ASN B 2 22 ? 1.642 96.218 2.812 1.00 22.86 22 ASN B N 1
ATOM 3553 C CA . ASN B 2 22 ? 1.025 95.875 4.091 1.00 24.70 22 ASN B CA 1
ATOM 3554 C C . ASN B 2 22 ? -0.492 95.767 3.978 1.00 24.92 22 ASN B C 1
ATOM 3555 O O . ASN B 2 22 ? -1.156 96.703 3.541 1.00 24.67 22 ASN B O 1
ATOM 3566 N N . LEU B 2 23 ? -1.028 94.624 4.393 1.00 25.68 23 LEU B N 1
ATOM 3567 C CA . LEU B 2 23 ? -2.465 94.368 4.346 1.00 26.54 23 LEU B CA 1
ATOM 3568 C C . LEU B 2 23 ? -3.071 94.326 5.748 1.00 25.66 23 LEU B C 1
ATOM 3569 O O . LEU B 2 23 ? -2.720 93.470 6.563 1.00 25.97 23 LEU B O 1
ATOM 3585 N N . GLY B 2 24 ? -3.978 95.256 6.027 1.00 24.16 24 GLY B N 1
ATOM 3586 C CA . GLY B 2 24 ? -4.639 95.304 7.316 1.00 23.29 24 GLY B CA 1
ATOM 3587 C C . GLY B 2 24 ? -5.577 94.128 7.488 1.00 24.81 24 GLY B C 1
ATOM 3588 O O . GLY B 2 24 ? -5.963 93.489 6.512 1.00 24.25 24 GLY B O 1
ATOM 3592 N N . ILE B 2 25 ? -5.946 93.844 8.734 1.00 27.64 25 ILE B N 1
ATOM 3593 C CA . ILE B 2 25 ? -6.858 92.745 9.030 1.00 31.21 25 ILE B CA 1
ATOM 3594 C C . ILE B 2 25 ? -8.245 93.028 8.471 1.00 33.36 25 ILE B C 1
ATOM 3595 O O . ILE B 2 25 ? -8.694 94.174 8.450 1.00 34.25 25 ILE B O 1
ATOM 3599 N N . GLY B 2 26 ? -8.912 91.975 8.012 1.00 34.93 26 GLY B N 1
ATOM 3600 C CA . GLY B 2 26 ? -10.249 92.088 7.460 1.00 36.26 26 GLY B CA 1
ATOM 3601 C C . GLY B 2 26 ? -10.265 91.911 5.955 1.00 36.87 26 GLY B C 1
ATOM 3602 O O . GLY B 2 26 ? -9.718 90.942 5.429 1.00 37.90 26 GLY B O 1
ATOM 3606 N N . LEU B 2 27 ? -10.881 92.864 5.263 1.00 36.81 27 LEU B N 1
ATOM 3607 C CA . LEU B 2 27 ? -11.046 92.795 3.813 1.00 37.55 27 LEU B CA 1
ATOM 3608 C C . LEU B 2 27 ? -9.704 92.798 3.071 1.00 35.54 27 LEU B C 1
ATOM 3609 O O . LEU B 2 27 ? -9.508 91.993 2.162 1.00 36.26 27 LEU B O 1
ATOM 3625 N N . PRO B 2 28 ? -8.784 93.713 3.434 1.00 32.85 28 PRO B N 1
ATOM 3626 C CA . PRO B 2 28 ? -7.531 93.844 2.676 1.00 31.64 28 PRO B CA 1
ATOM 3627 C C . PRO B 2 28 ? -6.740 92.542 2.522 1.00 31.67 28 PRO B C 1
ATOM 3628 O O . PRO B 2 28 ? -6.038 92.384 1.523 1.00 30.48 28 PRO B O 1
ATOM 3639 N N . THR B 2 29 ? -6.831 91.640 3.496 1.00 33.35 29 THR B N 1
ATOM 3640 C CA . THR B 2 29 ? -6.097 90.376 3.429 1.00 35.27 29 THR B CA 1
ATOM 3641 C C . THR B 2 29 ? -6.492 89.579 2.188 1.00 36.70 29 THR B C 1
ATOM 3642 O O . THR B 2 29 ? -5.708 88.777 1.680 1.00 37.28 29 THR B O 1
ATOM 3653 N N . MET B 2 30 ? -7.713 89.804 1.708 1.00 37.16 30 MET B N 1
ATOM 3654 C CA . MET B 2 30 ? -8.220 89.115 0.525 1.00 38.15 30 MET B CA 1
ATOM 3655 C C . MET B 2 30 ? -7.469 89.530 -0.738 1.00 36.60 30 MET B C 1
ATOM 3656 O O . MET B 2 30 ? -7.478 88.806 -1.734 1.00 37.94 30 MET B O 1
ATOM 3670 N N . VAL B 2 31 ? -6.840 90.702 -0.701 1.00 34.01 31 VAL B N 1
ATOM 3671 C CA . VAL B 2 31 ? -6.123 91.225 -1.861 1.00 33.27 31 VAL B CA 1
ATOM 3672 C C . VAL B 2 31 ? -5.022 90.264 -2.298 1.00 28.47 31 VAL B C 1
ATOM 3673 O O . VAL B 2 31 ? -4.696 90.174 -3.481 1.00 37.66 31 VAL B O 1
ATOM 3686 N N . ALA B 2 32 ? -4.468 89.531 -1.339 1.00 35.82 32 ALA B N 1
ATOM 3687 C CA . ALA B 2 32 ? -3.391 88.589 -1.619 1.00 36.81 32 ALA B CA 1
ATOM 3688 C C . ALA B 2 32 ? -3.879 87.432 -2.490 1.00 39.70 32 ALA B C 1
ATOM 3689 O O . ALA B 2 32 ? -3.075 86.716 -3.089 1.00 40.18 32 ALA B O 1
ATOM 3696 N N . ASN B 2 33 ? -5.196 87.260 -2.565 1.00 42.36 33 ASN B N 1
ATOM 3697 C CA . ASN B 2 33 ? -5.787 86.132 -3.278 1.00 46.64 33 ASN B CA 1
ATOM 3698 C C . ASN B 2 33 ? -6.192 86.479 -4.708 1.00 46.37 33 ASN B C 1
ATOM 3699 O O . ASN B 2 33 ? -6.839 85.676 -5.382 1.00 39.30 33 ASN B O 1
ATOM 3710 N N . TYR B 2 34 ? -5.817 87.672 -5.165 1.00 42.95 34 TYR B N 1
ATOM 3711 C CA . TYR B 2 34 ? -6.211 88.142 -6.493 1.00 43.03 34 TYR B CA 1
ATOM 3712 C C . TYR B 2 34 ? -5.069 88.841 -7.230 1.00 34.86 34 TYR B C 1
ATOM 3713 O O . TYR B 2 34 ? -5.309 89.644 -8.132 1.00 38.06 34 TYR B O 1
ATOM 3731 N N . LEU B 2 35 ? -3.831 88.543 -6.850 1.00 41.17 35 LEU B N 1
ATOM 3732 C CA . LEU B 2 35 ? -2.678 89.128 -7.526 1.00 40.21 35 LEU B CA 1
ATOM 3733 C C . LEU B 2 35 ? -2.604 88.634 -8.970 1.00 42.53 35 LEU B C 1
ATOM 3734 O O . LEU B 2 35 ? -2.604 87.427 -9.210 1.00 44.69 35 LEU B O 1
ATOM 3750 N N . PRO B 2 36 ? -2.565 89.563 -9.943 1.00 42.39 36 PRO B N 1
ATOM 3751 C CA . PRO B 2 36 ? -2.444 89.130 -11.341 1.00 44.27 36 PRO B CA 1
ATOM 3752 C C . PRO B 2 36 ? -1.149 88.370 -11.616 1.00 44.34 36 PRO B C 1
ATOM 3753 O O . PRO B 2 36 ? -0.206 88.452 -10.830 1.00 41.50 36 PRO B O 1
ATOM 3764 N N . GLU B 2 37 ? -1.109 87.651 -12.733 1.00 48.37 37 GLU B N 1
ATOM 3765 C CA . GLU B 2 37 ? 0.073 86.889 -13.119 1.00 51.42 37 GLU B CA 1
ATOM 3766 C C . GLU B 2 37 ? 1.244 87.820 -13.419 1.00 48.88 37 GLU B C 1
ATOM 3767 O O . GLU B 2 37 ? 1.081 88.841 -14.089 1.00 48.17 37 GLU B O 1
ATOM 3779 N N . GLY B 2 38 ? 2.420 87.466 -12.912 1.00 47.33 38 GLY B N 1
ATOM 3780 C CA . GLY B 2 38 ? 3.616 88.260 -13.128 1.00 46.21 38 GLY B CA 1
ATOM 3781 C C . GLY B 2 38 ? 3.821 89.304 -12.047 1.00 43.53 38 GLY B C 1
ATOM 3782 O O . GLY B 2 38 ? 4.864 89.954 -11.996 1.00 43.02 38 GLY B O 1
ATOM 3786 N N . ILE B 2 39 ? 2.818 89.470 -11.189 1.00 42.30 39 ILE B N 1
ATOM 3787 C CA . ILE B 2 39 ? 2.902 90.404 -10.075 1.00 40.55 39 ILE B CA 1
ATOM 3788 C C . ILE B 2 39 ? 3.328 89.672 -8.806 1.00 39.57 39 ILE B C 1
ATOM 3789 O O . ILE B 2 39 ? 2.589 88.839 -8.280 1.00 38.92 39 ILE B O 1
ATOM 3805 N N . HIS B 2 40 ? 4.524 89.994 -8.321 1.00 39.85 40 HIS B N 1
ATOM 3806 C CA . HIS B 2 40 ? 5.057 89.401 -7.100 1.00 39.66 40 HIS B CA 1
ATOM 3807 C C . HIS B 2 40 ? 5.348 90.487 -6.078 1.00 35.28 40 HIS B C 1
ATOM 3808 O O . HIS B 2 40 ? 6.096 91.426 -6.352 1.00 35.46 40 HIS B O 1
ATOM 3822 N N . ILE B 2 41 ? 4.749 90.349 -4.900 1.00 31.37 41 ILE B N 1
ATOM 3823 C CA . ILE B 2 41 ? 4.924 91.316 -3.825 1.00 26.29 41 ILE B CA 1
ATOM 3824 C C . ILE B 2 41 ? 5.510 90.652 -2.590 1.00 24.21 41 ILE B C 1
ATOM 3825 O O . ILE B 2 41 ? 5.529 89.426 -2.480 1.00 24.74 41 ILE B O 1
ATOM 3841 N N . THR B 2 42 ? 5.986 91.478 -1.666 1.00 22.25 42 THR B N 1
ATOM 3842 C CA . THR B 2 42 ? 6.466 91.006 -0.378 1.00 22.75 42 THR B CA 1
ATOM 3843 C C . THR B 2 42 ? 5.589 91.616 0.705 1.00 22.24 42 THR B C 1
ATOM 3844 O O . THR B 2 42 ? 5.488 92.837 0.818 1.00 21.50 42 THR B O 1
ATOM 3855 N N . LEU B 2 43 ? 4.946 90.760 1.492 1.00 23.54 43 LEU B N 1
ATOM 3856 C CA . LEU B 2 43 ? 4.043 91.218 2.540 1.00 24.03 43 LEU B CA 1
ATOM 3857 C C . LEU B 2 43 ? 4.781 91.459 3.852 1.00 23.45 43 LEU B C 1
ATOM 3858 O O . LEU B 2 43 ? 5.554 90.616 4.312 1.00 23.34 43 LEU B O 1
ATOM 3874 N N . GLN B 2 44 ? 4.521 92.620 4.444 1.00 23.22 44 GLN B N 1
ATOM 3875 C CA . GLN B 2 44 ? 5.125 93.014 5.710 1.00 22.51 44 GLN B CA 1
ATOM 3876 C C . GLN B 2 44 ? 4.108 92.839 6.832 1.00 23.43 44 GLN B C 1
ATOM 3877 O O . GLN B 2 44 ? 2.948 93.229 6.694 1.00 23.11 44 GLN B O 1
ATOM 3891 N N . SER B 2 45 ? 4.549 92.245 7.937 1.00 24.75 45 SER B N 1
ATOM 3892 C CA . SER B 2 45 ? 3.691 92.029 9.097 1.00 26.42 45 SER B CA 1
ATOM 3893 C C . SER B 2 45 ? 4.158 92.927 10.242 1.00 27.78 45 SER B C 1
ATOM 3894 O O . SER B 2 45 ? 5.334 92.911 10.609 1.00 26.51 45 SER B O 1
ATOM 3902 N N . GLU B 2 46 ? 3.233 93.717 10.784 1.00 31.03 46 GLU B N 1
ATOM 3903 C CA . GLU B 2 46 ? 3.555 94.733 11.790 1.00 33.20 46 GLU B CA 1
ATOM 3904 C C . GLU B 2 46 ? 4.307 94.163 12.988 1.00 32.28 46 GLU B C 1
ATOM 3905 O O . GLU B 2 46 ? 5.196 94.813 13.539 1.00 30.99 46 GLU B O 1
ATOM 3917 N N . ASN B 2 47 ? 3.942 92.949 13.391 1.00 32.02 47 ASN B N 1
ATOM 3918 C CA . ASN B 2 47 ? 4.546 92.320 14.562 1.00 31.27 47 ASN B CA 1
ATOM 3919 C C . ASN B 2 47 ? 6.021 91.966 14.352 1.00 30.39 47 ASN B C 1
ATOM 3920 O O . ASN B 2 47 ? 6.684 91.492 15.275 1.00 31.29 47 ASN B O 1
ATOM 3931 N N . GLY B 2 48 ? 6.527 92.194 13.141 1.00 29.16 48 GLY B N 1
ATOM 3932 C CA . GLY B 2 48 ? 7.962 92.266 12.917 1.00 27.93 48 GLY B CA 1
ATOM 3933 C C . GLY B 2 48 ? 8.589 91.250 11.981 1.00 27.87 48 GLY B C 1
ATOM 3934 O O . GLY B 2 48 ? 9.528 90.557 12.367 1.00 28.14 48 GLY B O 1
ATOM 3938 N N . PHE B 2 49 ? 8.092 91.160 10.751 1.00 27.82 49 PHE B N 1
ATOM 3939 C CA . PHE B 2 49 ? 8.796 90.396 9.723 1.00 26.95 49 PHE B CA 1
ATOM 3940 C C . PHE B 2 49 ? 8.320 90.700 8.304 1.00 25.76 49 PHE B C 1
ATOM 3941 O O . PHE B 2 49 ? 7.209 91.187 8.091 1.00 24.95 49 PHE B O 1
ATOM 3958 N N . LEU B 2 50 ? 9.202 90.429 7.345 1.00 25.92 50 LEU B N 1
ATOM 3959 C CA . LEU B 2 50 ? 8.904 90.561 5.923 1.00 25.71 50 LEU B CA 1
ATOM 3960 C C . LEU B 2 50 ? 8.857 89.187 5.272 1.00 27.87 50 LEU B C 1
ATOM 3961 O O . LEU B 2 50 ? 9.615 88.289 5.646 1.00 29.40 50 LEU B O 1
ATOM 3977 N N . GLY B 2 51 ? 7.972 89.033 4.293 1.00 27.92 51 GLY B N 1
ATOM 3978 C CA . GLY B 2 51 ? 7.812 87.774 3.593 1.00 29.39 51 GLY B CA 1
ATOM 3979 C C . GLY B 2 51 ? 6.674 86.953 4.167 1.00 31.19 51 GLY B C 1
ATOM 3980 O O . GLY B 2 51 ? 6.755 85.725 4.229 1.00 33.19 51 GLY B O 1
ATOM 3984 N N . LEU B 2 52 ? 5.605 87.632 4.577 1.00 31.43 52 LEU B N 1
ATOM 3985 C CA . LEU B 2 52 ? 4.430 86.962 5.128 1.00 33.31 52 LEU B CA 1
ATOM 3986 C C . LEU B 2 52 ? 3.755 86.105 4.068 1.00 35.62 52 LEU B C 1
ATOM 3987 O O . LEU B 2 52 ? 3.709 86.474 2.894 1.00 37.03 52 LEU B O 1
ATOM 4003 N N . GLY B 2 53 ? 3.228 84.961 4.488 1.00 36.02 53 GLY B N 1
ATOM 4004 C CA . GLY B 2 53 ? 2.549 84.060 3.578 1.00 37.44 53 GLY B CA 1
ATOM 4005 C C . GLY B 2 53 ? 1.548 83.174 4.290 1.00 30.51 53 GLY B C 1
ATOM 4006 O O . GLY B 2 53 ? 1.383 83.272 5.505 1.00 33.52 53 GLY B O 1
ATOM 4010 N N . PRO B 2 54 ? 0.871 82.298 3.533 1.00 36.24 54 PRO B N 1
ATOM 4011 C CA . PRO B 2 54 ? -0.109 81.376 4.113 1.00 38.43 54 PRO B CA 1
ATOM 4012 C C . PRO B 2 54 ? 0.536 80.355 5.037 1.00 39.91 54 PRO B C 1
ATOM 4013 O O . PRO B 2 54 ? 1.748 80.150 4.980 1.00 39.72 54 PRO B O 1
ATOM 4024 N N . VAL B 2 55 ? -0.275 79.721 5.875 1.00 41.23 55 VAL B N 1
ATOM 4025 C CA . VAL B 2 55 ? 0.211 78.669 6.754 1.00 39.17 55 VAL B CA 1
ATOM 4026 C C . VAL B 2 55 ? 0.676 77.466 5.942 1.00 41.39 55 VAL B C 1
ATOM 4027 O O . VAL B 2 55 ? 0.012 77.048 4.992 1.00 43.12 55 VAL B O 1
ATOM 4040 N N . THR B 2 56 ? 1.831 76.930 6.318 1.00 41.46 56 THR B N 1
ATOM 4041 C CA . THR B 2 56 ? 2.317 75.669 5.776 1.00 49.10 56 THR B CA 1
ATOM 4042 C C . THR B 2 56 ? 2.143 74.626 6.872 1.00 50.85 56 THR B C 1
ATOM 4043 O O . THR B 2 56 ? 1.268 73.763 6.796 1.00 53.45 56 THR B O 1
ATOM 4054 N N . THR B 2 57 ? 2.990 74.724 7.889 1.00 49.56 57 THR B N 1
ATOM 4055 C CA . THR B 2 57 ? 2.795 74.023 9.152 1.00 51.30 57 THR B CA 1
ATOM 4056 C C . THR B 2 57 ? 2.775 75.062 10.263 1.00 48.98 57 THR B C 1
ATOM 4057 O O . THR B 2 57 ? 3.713 75.846 10.403 1.00 46.59 57 THR B O 1
ATOM 4068 N N . ALA B 2 58 ? 1.693 75.081 11.033 1.00 49.87 58 ALA B N 1
ATOM 4069 C CA . ALA B 2 58 ? 1.512 76.086 12.071 1.00 47.51 58 ALA B CA 1
ATOM 4070 C C . ALA B 2 58 ? 2.678 76.053 13.049 1.00 47.04 58 ALA B C 1
ATOM 4071 O O . ALA B 2 58 ? 3.170 74.985 13.410 1.00 49.79 58 ALA B O 1
ATOM 4078 N N . HIS B 2 59 ? 3.119 77.238 13.457 1.00 44.47 59 HIS B N 1
ATOM 4079 C CA . HIS B 2 59 ? 4.192 77.385 14.429 1.00 39.65 59 HIS B CA 1
ATOM 4080 C C . HIS B 2 59 ? 3.724 78.346 15.520 1.00 38.71 59 HIS B C 1
ATOM 4081 O O . HIS B 2 59 ? 3.213 79.423 15.209 1.00 46.84 59 HIS B O 1
ATOM 4095 N N . PRO B 2 60 ? 3.885 77.963 16.800 1.00 40.07 60 PRO B N 1
ATOM 4096 C CA . PRO B 2 60 ? 3.360 78.809 17.880 1.00 45.64 60 PRO B CA 1
ATOM 4097 C C . PRO B 2 60 ? 3.918 80.230 17.884 1.00 42.68 60 PRO B C 1
ATOM 4098 O O . PRO B 2 60 ? 3.201 81.159 18.253 1.00 41.51 60 PRO B O 1
ATOM 4109 N N . ASP B 2 61 ? 5.173 80.389 17.476 1.00 41.42 61 ASP B N 1
ATOM 4110 C CA . ASP B 2 61 ? 5.837 81.689 17.511 1.00 38.65 61 ASP B CA 1
ATOM 4111 C C . ASP B 2 61 ? 5.698 82.466 16.199 1.00 35.46 61 ASP B C 1
ATOM 4112 O O . ASP B 2 61 ? 6.401 83.455 15.985 1.00 29.09 61 ASP B O 1
ATOM 4121 N N . LEU B 2 62 ? 4.788 82.026 15.333 1.00 34.69 62 LEU B N 1
ATOM 4122 C CA . LEU B 2 62 ? 4.558 82.687 14.047 1.00 31.88 62 LEU B CA 1
ATOM 4123 C C . LEU B 2 62 ? 3.082 82.993 13.816 1.00 32.13 62 LEU B C 1
ATOM 4124 O O . LEU B 2 62 ? 2.281 82.091 13.558 1.00 32.34 62 LEU B O 1
ATOM 4140 N N . VAL B 2 63 ? 2.734 84.273 13.915 1.00 29.62 63 VAL B N 1
ATOM 4141 C CA . VAL B 2 63 ? 1.361 84.726 13.727 1.00 29.14 63 VAL B CA 1
ATOM 4142 C C . VAL B 2 63 ? 1.341 86.034 12.950 1.00 29.56 63 VAL B C 1
ATOM 4143 O O . VAL B 2 63 ? 2.374 86.688 12.799 1.00 25.54 63 VAL B O 1
ATOM 4156 N N . ASN B 2 64 ? 0.163 86.410 12.459 1.00 30.52 64 ASN B N 1
ATOM 4157 C CA . ASN B 2 64 ? -0.001 87.686 11.773 1.00 29.54 64 ASN B CA 1
ATOM 4158 C C . ASN B 2 64 ? -0.294 88.803 12.772 1.00 29.65 64 ASN B C 1
ATOM 4159 O O . ASN B 2 64 ? -0.291 88.574 13.981 1.00 25.65 64 ASN B O 1
ATOM 4170 N N . ALA B 2 65 ? -0.548 90.006 12.265 1.00 23.51 65 ALA B N 1
ATOM 4171 C CA . ALA B 2 65 ? -0.817 91.157 13.122 1.00 24.45 65 ALA B CA 1
ATOM 4172 C C . ALA B 2 65 ? -2.101 90.962 13.930 1.00 26.56 65 ALA B C 1
ATOM 4173 O O . ALA B 2 65 ? -2.329 91.653 14.923 1.00 27.30 65 ALA B O 1
ATOM 4180 N N . GLY B 2 66 ? -2.936 90.024 13.496 1.00 25.80 66 GLY B N 1
ATOM 4181 C CA . GLY B 2 66 ? -4.173 89.710 14.188 1.00 27.57 66 GLY B CA 1
ATOM 4182 C C . GLY B 2 66 ? -3.997 88.621 15.231 1.00 29.68 66 GLY B C 1
ATOM 4183 O O . GLY B 2 66 ? -4.947 88.255 15.923 1.00 31.18 66 GLY B O 1
ATOM 4187 N N . GLY B 2 67 ? -2.777 88.104 15.345 1.00 29.00 67 GLY B N 1
ATOM 4188 C CA . GLY B 2 67 ? -2.464 87.076 16.322 1.00 31.20 67 GLY B CA 1
ATOM 4189 C C . GLY B 2 67 ? -2.855 85.675 15.887 1.00 34.94 67 GLY B C 1
ATOM 4190 O O . GLY B 2 67 ? -2.761 84.729 16.671 1.00 35.62 67 GLY B O 1
ATOM 4194 N N . GLN B 2 68 ? -3.287 85.537 14.636 1.00 37.71 68 GLN B N 1
ATOM 4195 C CA . GLN B 2 68 ? -3.669 84.236 14.097 1.00 42.23 68 GLN B CA 1
ATOM 4196 C C . GLN B 2 68 ? -2.479 83.575 13.410 1.00 43.09 68 GLN B C 1
ATOM 4197 O O . GLN B 2 68 ? -1.628 84.263 12.844 1.00 41.31 68 GLN B O 1
ATOM 4211 N N . PRO B 2 69 ? -2.412 82.234 13.459 1.00 45.49 69 PRO B N 1
ATOM 4212 C CA . PRO B 2 69 ? -1.266 81.524 12.879 1.00 45.92 69 PRO B CA 1
ATOM 4213 C C . PRO B 2 69 ? -1.125 81.765 11.378 1.00 34.91 69 PRO B C 1
ATOM 4214 O O . PRO B 2 69 ? -2.111 81.693 10.643 1.00 35.77 69 PRO B O 1
ATOM 4225 N N . CYS B 2 70 ? 0.097 82.056 10.943 1.00 33.22 70 CYS B N 1
ATOM 4226 C CA . CYS B 2 70 ? 0.386 82.293 9.535 1.00 32.33 70 CYS B CA 1
ATOM 4227 C C . CYS B 2 70 ? 1.636 81.522 9.138 1.00 32.63 70 CYS B C 1
ATOM 4228 O O . CYS B 2 70 ? 2.059 80.604 9.842 1.00 33.98 70 CYS B O 1
ATOM 4236 N N . GLY B 2 71 ? 2.217 81.894 8.003 1.00 31.56 71 GLY B N 1
ATOM 4237 C CA . GLY B 2 71 ? 3.445 81.284 7.535 1.00 31.79 71 GLY B CA 1
ATOM 4238 C C . GLY B 2 71 ? 4.356 82.319 6.911 1.00 29.64 71 GLY B C 1
ATOM 4239 O O . GLY B 2 71 ? 4.082 83.517 6.982 1.00 27.95 71 GLY B O 1
ATOM 4243 N N . VAL B 2 72 ? 5.442 81.848 6.308 1.00 29.92 72 VAL B N 1
ATOM 4244 C CA . VAL B 2 72 ? 6.389 82.713 5.615 1.00 41.50 72 VAL B CA 1
ATOM 4245 C C . VAL B 2 72 ? 6.849 82.071 4.312 1.00 41.33 72 VAL B C 1
ATOM 4246 O O . VAL B 2 72 ? 6.723 80.859 4.128 1.00 31.57 72 VAL B O 1
ATOM 4259 N N . LEU B 2 73 ? 7.368 82.898 3.410 1.00 39.04 73 LEU B N 1
ATOM 4260 C CA . LEU B 2 73 ? 7.920 82.423 2.148 1.00 39.24 73 LEU B CA 1
ATOM 4261 C C . LEU B 2 73 ? 9.444 82.411 2.233 1.00 29.23 73 LEU B C 1
ATOM 4262 O O . LEU B 2 73 ? 10.014 82.975 3.164 1.00 27.85 73 LEU B O 1
ATOM 4278 N N . PRO B 2 74 ? 10.110 81.743 1.278 1.00 33.84 74 PRO B N 1
ATOM 4279 C CA . PRO B 2 74 ? 11.577 81.736 1.263 1.00 33.42 74 PRO B CA 1
ATOM 4280 C C . PRO B 2 74 ? 12.172 83.137 1.185 1.00 28.60 74 PRO B C 1
ATOM 4281 O O . PRO B 2 74 ? 11.740 83.945 0.365 1.00 29.91 74 PRO B O 1
ATOM 4292 N N . GLY B 2 75 ? 13.154 83.411 2.037 1.00 27.73 75 GLY B N 1
ATOM 4293 C CA . GLY B 2 75 ? 13.806 84.707 2.069 1.00 26.25 75 GLY B CA 1
ATOM 4294 C C . GLY B 2 75 ? 13.148 85.670 3.038 1.00 24.61 75 GLY B C 1
ATOM 4295 O O . GLY B 2 75 ? 13.415 86.871 3.010 1.00 27.34 75 GLY B O 1
ATOM 4299 N N . ALA B 2 76 ? 12.291 85.144 3.906 1.00 24.71 76 ALA B N 1
ATOM 4300 C CA . ALA B 2 76 ? 11.632 85.964 4.910 1.00 23.43 76 ALA B CA 1
ATOM 4301 C C . ALA B 2 76 ? 12.649 86.454 5.935 1.00 28.76 76 ALA B C 1
ATOM 4302 O O . ALA B 2 76 ? 13.644 85.779 6.206 1.00 23.37 76 ALA B O 1
ATOM 4309 N N . ALA B 2 77 ? 12.389 87.628 6.504 1.00 21.48 77 ALA B N 1
ATOM 4310 C CA . ALA B 2 77 ? 13.294 88.229 7.479 1.00 24.75 77 ALA B CA 1
ATOM 4311 C C . ALA B 2 77 ? 12.544 88.637 8.740 1.00 26.22 77 ALA B C 1
ATOM 4312 O O . ALA B 2 77 ? 11.442 89.180 8.670 1.00 19.97 77 ALA B O 1
ATOM 4319 N N . MET B 2 78 ? 13.156 88.362 9.889 1.00 20.76 78 MET B N 1
ATOM 4320 C CA . MET B 2 78 ? 12.595 88.726 11.184 1.00 20.61 78 MET B CA 1
ATOM 4321 C C . MET B 2 78 ? 13.291 89.967 11.736 1.00 20.02 78 MET B C 1
ATOM 4322 O O . MET B 2 78 ? 14.480 90.174 11.504 1.00 20.09 78 MET B O 1
ATOM 4336 N N . PHE B 2 79 ? 12.544 90.786 12.472 1.00 21.15 79 PHE B N 1
ATOM 4337 C CA . PHE B 2 79 ? 13.095 91.977 13.116 1.00 19.43 79 PHE B CA 1
ATOM 4338 C C . PHE B 2 79 ? 12.160 92.454 14.227 1.00 19.55 79 PHE B C 1
ATOM 4339 O O . PHE B 2 79 ? 11.006 92.031 14.284 1.00 19.62 79 PHE B O 1
ATOM 4356 N N . ASP B 2 80 ? 12.650 93.325 15.110 1.00 22.63 80 ASP B N 1
ATOM 4357 C CA . ASP B 2 80 ? 11.830 93.799 16.228 1.00 23.18 80 ASP B CA 1
ATOM 4358 C C . ASP B 2 80 ? 10.860 94.892 15.783 1.00 21.85 80 ASP B C 1
ATOM 4359 O O . ASP B 2 80 ? 10.845 95.291 14.619 1.00 21.88 80 ASP B O 1
ATOM 4368 N N . SER B 2 81 ? 10.050 95.365 16.722 1.00 21.44 81 SER B N 1
ATOM 4369 C CA . SER B 2 81 ? 8.978 96.306 16.417 1.00 21.25 81 SER B CA 1
ATOM 4370 C C . SER B 2 81 ? 9.488 97.701 16.056 1.00 21.37 81 SER B C 1
ATOM 4371 O O . SER B 2 81 ? 8.863 98.407 15.265 1.00 20.94 81 SER B O 1
ATOM 4379 N N . ALA B 2 82 ? 10.605 98.109 16.650 1.00 22.37 82 ALA B N 1
ATOM 4380 C CA . ALA B 2 82 ? 11.198 99.404 16.330 1.00 22.12 82 ALA B CA 1
ATOM 4381 C C . ALA B 2 82 ? 11.615 99.434 14.866 1.00 20.93 82 ALA B C 1
ATOM 4382 O O . ALA B 2 82 ? 11.360 100.405 14.156 1.00 20.16 82 ALA B O 1
ATOM 4389 N N . MET B 2 83 ? 12.273 98.367 14.431 1.00 19.77 83 MET B N 1
ATOM 4390 C CA . MET B 2 83 ? 12.652 98.210 13.034 1.00 20.88 83 MET B CA 1
ATOM 4391 C C . MET B 2 83 ? 11.415 98.146 12.144 1.00 20.55 83 MET B C 1
ATOM 4392 O O . MET B 2 83 ? 11.382 98.744 11.068 1.00 18.79 83 MET B O 1
ATOM 4406 N N . SER B 2 84 ? 10.406 97.409 12.598 1.00 20.90 84 SER B N 1
ATOM 4407 C CA . SER B 2 84 ? 9.169 97.252 11.842 1.00 21.31 84 SER B CA 1
ATOM 4408 C C . SER B 2 84 ? 8.549 98.601 11.503 1.00 22.16 84 SER B C 1
ATOM 4409 O O . SER B 2 84 ? 8.224 98.874 10.347 1.00 22.60 84 SER B O 1
ATOM 4417 N N . PHE B 2 85 ? 8.379 99.440 12.517 1.00 21.45 85 PHE B N 1
ATOM 4418 C CA . PHE B 2 85 ? 7.749 100.735 12.320 1.00 20.83 85 PHE B CA 1
ATOM 4419 C C . PHE B 2 85 ? 8.748 101.787 11.853 1.00 20.29 85 PHE B C 1
ATOM 4420 O O . PHE B 2 85 ? 8.358 102.885 11.469 1.00 21.12 85 PHE B O 1
ATOM 4437 N N . ALA B 2 86 ? 10.035 101.461 11.901 1.00 19.75 86 ALA B N 1
ATOM 4438 C CA . ALA B 2 86 ? 11.031 102.242 11.177 1.00 20.36 86 ALA B CA 1
ATOM 4439 C C . ALA B 2 86 ? 10.803 102.055 9.676 1.00 20.08 86 ALA B C 1
ATOM 4440 O O . ALA B 2 86 ? 10.855 103.015 8.905 1.00 20.43 86 ALA B O 1
ATOM 4447 N N . LEU B 2 87 ? 10.548 100.813 9.272 1.00 18.98 87 LEU B N 1
ATOM 4448 C CA . LEU B 2 87 ? 10.207 100.503 7.885 1.00 19.18 87 LEU B CA 1
ATOM 4449 C C . LEU B 2 87 ? 8.876 101.142 7.490 1.00 20.24 87 LEU B C 1
ATOM 4450 O O . LEU B 2 87 ? 8.780 101.817 6.464 1.00 20.95 87 LEU B O 1
ATOM 4466 N N . ILE B 2 88 ? 7.852 100.920 8.311 1.00 20.15 88 ILE B N 1
ATOM 4467 C CA . ILE B 2 88 ? 6.510 101.423 8.034 1.00 21.63 88 ILE B CA 1
ATOM 4468 C C . ILE B 2 88 ? 6.475 102.950 7.971 1.00 23.50 88 ILE B C 1
ATOM 4469 O O . ILE B 2 88 ? 5.895 103.526 7.053 1.00 23.53 88 ILE B O 1
ATOM 4485 N N . ARG B 2 89 ? 7.091 103.597 8.953 1.00 25.18 89 ARG B N 1
ATOM 4486 C CA . ARG B 2 89 ? 7.067 105.050 9.047 1.00 26.10 89 ARG B CA 1
ATOM 4487 C C . ARG B 2 89 ? 8.094 105.684 8.113 1.00 25.85 89 ARG B C 1
ATOM 4488 O O . ARG B 2 89 ? 7.943 106.837 7.704 1.00 27.22 89 ARG B O 1
ATOM 4509 N N . GLY B 2 90 ? 9.137 104.928 7.780 1.00 24.06 90 GLY B N 1
ATOM 4510 C CA . GLY B 2 90 ? 10.242 105.450 6.995 1.00 23.06 90 GLY B CA 1
ATOM 4511 C C . GLY B 2 90 ? 9.997 105.480 5.495 1.00 21.93 90 GLY B C 1
ATOM 4512 O O . GLY B 2 90 ? 10.870 105.886 4.729 1.00 22.36 90 GLY B O 1
ATOM 4516 N N . GLY B 2 91 ? 8.819 105.040 5.069 1.00 21.53 91 GLY B N 1
ATOM 4517 C CA . GLY B 2 91 ? 8.460 105.085 3.662 1.00 20.95 91 GLY B CA 1
ATOM 4518 C C . GLY B 2 91 ? 9.012 103.916 2.871 1.00 22.29 91 GLY B C 1
ATOM 4519 O O . GLY B 2 91 ? 9.211 104.018 1.662 1.00 24.61 91 GLY B O 1
ATOM 4523 N N . HIS B 2 92 ? 9.261 102.806 3.558 1.00 20.84 92 HIS B N 1
ATOM 4524 C CA . HIS B 2 92 ? 9.781 101.604 2.919 1.00 20.68 92 HIS B CA 1
ATOM 4525 C C . HIS B 2 92 ? 8.649 100.655 2.540 1.00 19.93 92 HIS B C 1
ATOM 4526 O O . HIS B 2 92 ? 8.878 99.624 1.909 1.00 20.50 92 HIS B O 1
ATOM 4541 N N . ILE B 2 93 ? 7.427 101.018 2.921 1.00 18.98 93 ILE B N 1
ATOM 4542 C CA . ILE B 2 93 ? 6.233 100.323 2.462 1.00 19.48 93 ILE B CA 1
ATOM 4543 C C . ILE B 2 93 ? 5.696 101.054 1.243 1.00 19.86 93 ILE B C 1
ATOM 4544 O O . ILE B 2 93 ? 5.249 102.198 1.342 1.00 18.97 93 ILE B O 1
ATOM 4560 N N . ASP B 2 94 ? 5.751 100.393 0.092 1.00 21.37 94 ASP B N 1
ATOM 4561 C CA . ASP B 2 94 ? 5.306 100.999 -1.154 1.00 22.57 94 ASP B CA 1
ATOM 4562 C C . ASP B 2 94 ? 3.799 101.238 -1.131 1.00 21.70 94 ASP B C 1
ATOM 4563 O O . ASP B 2 94 ? 3.312 102.230 -1.673 1.00 22.99 94 ASP B O 1
ATOM 4572 N N . ALA B 2 95 ? 3.066 100.335 -0.489 1.00 19.79 95 ALA B N 1
ATOM 4573 C CA . ALA B 2 95 ? 1.614 100.443 -0.436 1.00 19.36 95 ALA B CA 1
ATOM 4574 C C . ALA B 2 95 ? 1.035 99.745 0.784 1.00 17.54 95 ALA B C 1
ATOM 4575 O O . ALA B 2 95 ? 1.456 98.647 1.136 1.00 17.53 95 ALA B O 1
ATOM 4582 N N . CYS B 2 96 ? 0.074 100.396 1.432 1.00 17.34 96 CYS B N 1
ATOM 4583 C CA . CYS B 2 96 ? -0.716 99.747 2.473 1.00 17.88 96 CYS B CA 1
ATOM 4584 C C . CYS B 2 96 ? -2.174 99.749 2.051 1.00 18.23 96 CYS B C 1
ATOM 4585 O O . CYS B 2 96 ? -2.677 100.739 1.515 1.00 18.25 96 CYS B O 1
ATOM 4593 N N . VAL B 2 97 ? -2.835 98.620 2.270 1.00 18.35 97 VAL B N 1
ATOM 4594 C CA . VAL B 2 97 ? -4.258 98.489 2.002 1.00 20.80 97 VAL B CA 1
ATOM 4595 C C . VAL B 2 97 ? -4.975 98.289 3.331 1.00 21.00 97 VAL B C 1
ATOM 4596 O O . VAL B 2 97 ? -4.755 97.289 4.015 1.00 21.13 97 VAL B O 1
ATOM 4609 N N . LEU B 2 98 ? -5.816 99.251 3.701 1.00 21.82 98 LEU B N 1
ATOM 4610 C CA . LEU B 2 98 ? -6.536 99.197 4.969 1.00 24.10 98 LEU B CA 1
ATOM 4611 C C . LEU B 2 98 ? -8.036 99.328 4.768 1.00 24.62 98 LEU B C 1
ATOM 4612 O O . LEU B 2 98 ? -8.495 99.878 3.771 1.00 24.62 98 LEU B O 1
ATOM 4628 N N . GLY B 2 99 ? -8.796 98.825 5.734 1.00 25.61 99 GLY B N 1
ATOM 4629 C CA . GLY B 2 99 ? -10.233 99.001 5.737 1.00 27.03 99 GLY B CA 1
ATOM 4630 C C . GLY B 2 99 ? -10.571 100.418 6.148 1.00 28.90 99 GLY B C 1
ATOM 4631 O O . GLY B 2 99 ? -9.679 101.218 6.441 1.00 26.61 99 GLY B O 1
ATOM 4635 N N . GLY B 2 100 ? -11.859 100.737 6.173 1.00 30.52 100 GLY B N 1
ATOM 4636 C CA . GLY B 2 100 ? -12.285 102.072 6.539 1.00 30.61 100 GLY B CA 1
ATOM 4637 C C . GLY B 2 100 ? -13.695 102.132 7.082 1.00 31.23 100 GLY B C 1
ATOM 4638 O O . GLY B 2 100 ? -14.569 101.366 6.675 1.00 32.48 100 GLY B O 1
ATOM 4642 N N . LEU B 2 101 ? -13.903 103.043 8.027 1.00 30.70 101 LEU B N 1
ATOM 4643 C CA . LEU B 2 101 ? -15.235 103.353 8.523 1.00 30.79 101 LEU B CA 1
ATOM 4644 C C . LEU B 2 101 ? -15.734 104.587 7.794 1.00 29.36 101 LEU B C 1
ATOM 4645 O O . LEU B 2 101 ? -16.899 104.664 7.410 1.00 30.97 101 LEU B O 1
ATOM 4661 N N . GLN B 2 102 ? -14.831 105.544 7.595 1.00 28.15 102 GLN B N 1
ATOM 4662 C CA . GLN B 2 102 ? -15.163 106.787 6.911 1.00 27.85 102 GLN B CA 1
ATOM 4663 C C . GLN B 2 102 ? -13.956 107.396 6.199 1.00 27.68 102 GLN B C 1
ATOM 4664 O O . GLN B 2 102 ? -12.821 107.301 6.672 1.00 25.97 102 GLN B O 1
ATOM 4678 N N . VAL B 2 103 ? -14.227 108.020 5.056 1.00 28.22 103 VAL B N 1
ATOM 4679 C CA . VAL B 2 103 ? -13.239 108.796 4.314 1.00 27.72 103 VAL B CA 1
ATOM 4680 C C . VAL B 2 103 ? -13.943 110.051 3.813 1.00 28.73 103 VAL B C 1
ATOM 4681 O O . VAL B 2 103 ? -15.141 110.007 3.535 1.00 30.14 103 VAL B O 1
ATOM 4694 N N . ASP B 2 104 ? -13.223 111.167 3.708 1.00 28.73 104 ASP B N 1
ATOM 4695 C CA . ASP B 2 104 ? -13.840 112.402 3.226 1.00 31.00 104 ASP B CA 1
ATOM 4696 C C . ASP B 2 104 ? -13.034 113.123 2.148 1.00 31.48 104 ASP B C 1
ATOM 4697 O O . ASP B 2 104 ? -11.929 112.710 1.790 1.00 30.98 104 ASP B O 1
ATOM 4706 N N . GLU B 2 105 ? -13.620 114.201 1.633 1.00 32.62 105 GLU B N 1
ATOM 4707 C CA . GLU B 2 105 ? -13.058 114.953 0.517 1.00 34.04 105 GLU B CA 1
ATOM 4708 C C . GLU B 2 105 ? -11.679 115.528 0.831 1.00 34.67 105 GLU B C 1
ATOM 4709 O O . GLU B 2 105 ? -10.898 115.808 -0.079 1.00 35.23 105 GLU B O 1
ATOM 4721 N N . GLU B 2 106 ? -11.385 115.702 2.116 1.00 35.33 106 GLU B N 1
ATOM 4722 C CA . GLU B 2 106 ? -10.081 116.197 2.546 1.00 36.68 106 GLU B CA 1
ATOM 4723 C C . GLU B 2 106 ? -9.094 115.050 2.750 1.00 34.04 106 GLU B C 1
ATOM 4724 O O . GLU B 2 106 ? -8.031 115.234 3.344 1.00 34.19 106 GLU B O 1
ATOM 4736 N N . ALA B 2 107 ? -9.462 113.871 2.258 1.00 32.30 107 ALA B N 1
ATOM 4737 C CA . ALA B 2 107 ? -8.620 112.678 2.326 1.00 31.17 107 ALA B CA 1
ATOM 4738 C C . ALA B 2 107 ? -8.332 112.235 3.761 1.00 30.01 107 ALA B C 1
ATOM 4739 O O . ALA B 2 107 ? -7.395 111.472 4.000 1.00 29.14 107 ALA B O 1
ATOM 4746 N N . ASN B 2 108 ? -9.146 112.689 4.710 1.00 30.47 108 ASN B N 1
ATOM 4747 C CA . ASN B 2 108 ? -9.022 112.228 6.088 1.00 31.11 108 ASN B CA 1
ATOM 4748 C C . ASN B 2 108 ? -9.536 110.797 6.205 1.00 30.98 108 ASN B C 1
ATOM 4749 O O . ASN B 2 108 ? -10.346 110.358 5.389 1.00 31.30 108 ASN B O 1
ATOM 4760 N N . LEU B 2 109 ? -9.056 110.074 7.214 1.00 30.29 109 LEU B N 1
ATOM 4761 C CA . LEU B 2 109 ? -9.444 108.681 7.419 1.00 29.13 109 LEU B CA 1
ATOM 4762 C C . LEU B 2 109 ? -9.841 108.418 8.864 1.00 28.85 109 LEU B C 1
ATOM 4763 O O . LEU B 2 109 ? -9.226 108.935 9.795 1.00 28.81 109 LEU B O 1
ATOM 4779 N N . ALA B 2 110 ? -10.880 107.608 9.030 1.00 28.91 110 ALA B N 1
ATOM 4780 C CA . ALA B 2 110 ? -11.278 107.089 10.331 1.00 29.16 110 ALA B CA 1
ATOM 4781 C C . ALA B 2 110 ? -11.542 105.594 10.190 1.00 29.52 110 ALA B C 1
ATOM 4782 O O . ALA B 2 110 ? -12.400 105.189 9.402 1.00 30.37 110 ALA B O 1
ATOM 4789 N N . ASN B 2 111 ? -10.798 104.771 10.926 1.00 28.79 111 ASN B N 1
ATOM 4790 C CA . ASN B 2 111 ? -10.944 103.322 10.800 1.00 28.83 111 ASN B CA 1
ATOM 4791 C C . ASN B 2 111 ? -10.428 102.548 12.009 1.00 29.77 111 ASN B C 1
ATOM 4792 O O . ASN B 2 111 ? -10.020 101.392 11.878 1.00 30.07 111 ASN B O 1
ATOM 4803 N N . TRP B 2 112 ? -10.455 103.175 13.183 1.00 30.91 112 TRP B N 1
ATOM 4804 C CA . TRP B 2 112 ? -9.988 102.517 14.401 1.00 32.31 112 TRP B CA 1
ATOM 4805 C C . TRP B 2 112 ? -10.971 102.620 15.563 1.00 34.17 112 TRP B C 1
ATOM 4806 O O . TRP B 2 112 ? -10.784 101.966 16.587 1.00 35.19 112 TRP B O 1
ATOM 4827 N N . VAL B 2 113 ? -12.017 103.427 15.417 1.00 35.35 113 VAL B N 1
ATOM 4828 C CA . VAL B 2 113 ? -13.004 103.541 16.484 1.00 38.22 113 VAL B CA 1
ATOM 4829 C C . VAL B 2 113 ? -14.339 104.096 15.995 1.00 39.80 113 VAL B C 1
ATOM 4830 O O . VAL B 2 113 ? -14.390 105.022 15.182 1.00 39.69 113 VAL B O 1
ATOM 4843 N N . VAL B 2 114 ? -15.414 103.496 16.500 1.00 40.88 114 VAL B N 1
ATOM 4844 C CA . VAL B 2 114 ? -16.774 103.956 16.258 1.00 41.10 114 VAL B CA 1
ATOM 4845 C C . VAL B 2 114 ? -17.350 104.465 17.578 1.00 42.75 114 VAL B C 1
ATOM 4846 O O . VAL B 2 114 ? -17.352 103.734 18.569 1.00 42.83 114 VAL B O 1
ATOM 4859 N N . PRO B 2 115 ? -17.830 105.719 17.607 1.00 44.86 115 PRO B N 1
ATOM 4860 C CA . PRO B 2 115 ? -18.437 106.206 18.851 1.00 48.09 115 PRO B CA 1
ATOM 4861 C C . PRO B 2 115 ? -19.651 105.381 19.268 1.00 49.91 115 PRO B C 1
ATOM 4862 O O . PRO B 2 115 ? -20.518 105.109 18.437 1.00 50.49 115 PRO B O 1
ATOM 4873 N N . GLY B 2 116 ? -19.695 104.979 20.536 1.00 51.18 116 GLY B N 1
ATOM 4874 C CA . GLY B 2 116 ? -20.784 104.171 21.056 1.00 53.61 116 GLY B CA 1
ATOM 4875 C C . GLY B 2 116 ? -20.421 102.706 21.214 1.00 53.92 116 GLY B C 1
ATOM 4876 O O . GLY B 2 116 ? -21.057 101.984 21.983 1.00 56.28 116 GLY B O 1
ATOM 4880 N N . LYS B 2 117 ? -19.397 102.271 20.485 1.00 51.72 117 LYS B N 1
ATOM 4881 C CA . LYS B 2 117 ? -18.882 100.910 20.599 1.00 52.00 117 LYS B CA 1
ATOM 4882 C C . LYS B 2 117 ? -17.557 100.919 21.354 1.00 51.44 117 LYS B C 1
ATOM 4883 O O . LYS B 2 117 ? -16.914 101.963 21.474 1.00 50.09 117 LYS B O 1
ATOM 4887 N N . MET B 2 118 ? -17.151 99.758 21.859 1.00 52.71 118 MET B N 1
ATOM 4888 C CA . MET B 2 118 ? -15.922 99.658 22.638 1.00 52.70 118 MET B CA 1
ATOM 4889 C C . MET B 2 118 ? -14.716 100.003 21.775 1.00 49.74 118 MET B C 1
ATOM 4890 O O . MET B 2 118 ? -14.643 99.616 20.609 1.00 48.71 118 MET B O 1
ATOM 4894 N N . VAL B 2 119 ? -13.772 100.732 22.362 1.00 48.32 119 VAL B N 1
ATOM 4895 C CA . VAL B 2 119 ? -12.585 101.181 21.646 1.00 45.07 119 VAL B CA 1
ATOM 4896 C C . VAL B 2 119 ? -11.548 100.061 21.584 1.00 43.91 119 VAL B C 1
ATOM 4897 O O . VAL B 2 119 ? -11.097 99.580 22.625 1.00 44.71 119 VAL B O 1
ATOM 4910 N N . PRO B 2 120 ? -11.168 99.637 20.367 1.00 42.79 120 PRO B N 1
ATOM 4911 C CA . PRO B 2 120 ? -10.201 98.541 20.254 1.00 41.54 120 PRO B CA 1
ATOM 4912 C C . PRO B 2 120 ? -8.749 99.013 20.274 1.00 38.71 120 PRO B C 1
ATOM 4913 O O . PRO B 2 120 ? -7.860 98.220 20.582 1.00 37.36 120 PRO B O 1
ATOM 4924 N N . GLY B 2 121 ? -8.524 100.285 19.954 1.00 37.94 121 GLY B N 1
ATOM 4925 C CA . GLY B 2 121 ? -7.183 100.833 19.840 1.00 36.91 121 GLY B CA 1
ATOM 4926 C C . GLY B 2 121 ? -6.824 101.033 18.380 1.00 35.23 121 GLY B C 1
ATOM 4927 O O . GLY B 2 121 ? -7.478 100.470 17.503 1.00 35.89 121 GLY B O 1
ATOM 4931 N N . MET B 2 122 ? -5.800 101.839 18.113 1.00 33.60 122 MET B N 1
ATOM 4932 C CA . MET B 2 122 ? -5.428 102.152 16.736 1.00 31.72 122 MET B CA 1
ATOM 4933 C C . MET B 2 122 ? -4.411 101.154 16.196 1.00 29.89 122 MET B C 1
ATOM 4934 O O . MET B 2 122 ? -4.283 100.983 14.984 1.00 29.41 122 MET B O 1
ATOM 4948 N N . GLY B 2 123 ? -3.694 100.492 17.098 1.00 28.90 123 GLY B N 1
ATOM 4949 C CA . GLY B 2 123 ? -2.647 99.573 16.698 1.00 26.86 123 GLY B CA 1
ATOM 4950 C C . GLY B 2 123 ? -1.578 100.297 15.902 1.00 24.84 123 GLY B C 1
ATOM 4951 O O . GLY B 2 123 ? -1.011 101.286 16.371 1.00 24.41 123 GLY B O 1
ATOM 4955 N N . GLY B 2 124 ? -1.317 99.808 14.692 1.00 23.82 124 GLY B N 1
ATOM 4956 C CA . GLY B 2 124 ? -0.317 100.394 13.817 1.00 22.25 124 GLY B CA 1
ATOM 4957 C C . GLY B 2 124 ? -0.925 101.106 12.623 1.00 20.92 124 GLY B C 1
ATOM 4958 O O . GLY B 2 124 ? -0.219 101.457 11.678 1.00 21.41 124 GLY B O 1
ATOM 4962 N N . ALA B 2 125 ? -2.233 101.336 12.668 1.00 19.87 125 ALA B N 1
ATOM 4963 C CA . ALA B 2 125 ? -2.943 101.921 11.534 1.00 19.25 125 ALA B CA 1
ATOM 4964 C C . ALA B 2 125 ? -2.480 103.346 11.268 1.00 19.29 125 ALA B C 1
ATOM 4965 O O . ALA B 2 125 ? -2.290 103.741 10.114 1.00 17.99 125 ALA B O 1
ATOM 4972 N N . MET B 2 126 ? -2.325 104.125 12.334 1.00 19.32 126 MET B N 1
ATOM 4973 C CA . MET B 2 126 ? -1.910 105.508 12.185 1.00 20.58 126 MET B CA 1
ATOM 4974 C C . MET B 2 126 ? -0.542 105.587 11.530 1.00 20.49 126 MET B C 1
ATOM 4975 O O . MET B 2 126 ? -0.389 106.287 10.548 1.00 21.91 126 MET B O 1
ATOM 4989 N N . ASP B 2 127 ? 0.434 104.844 12.040 1.00 19.99 127 ASP B N 1
ATOM 4990 C CA . ASP B 2 127 ? 1.766 104.825 11.435 1.00 19.92 127 ASP B CA 1
ATOM 4991 C C . ASP B 2 127 ? 1.708 104.394 9.972 1.00 19.14 127 ASP B C 1
ATOM 4992 O O . ASP B 2 127 ? 2.378 104.973 9.117 1.00 20.01 127 ASP B O 1
ATOM 5001 N N . LEU B 2 128 ? 0.905 103.373 9.695 1.00 18.36 128 LEU B N 1
ATOM 5002 C CA . LEU B 2 128 ? 0.775 102.842 8.345 1.00 18.70 128 LEU B CA 1
ATOM 5003 C C . LEU B 2 128 ? 0.268 103.893 7.352 1.00 20.05 128 LEU B C 1
ATOM 5004 O O . LEU B 2 128 ? 0.805 104.011 6.249 1.00 20.16 128 LEU B O 1
ATOM 5020 N N . VAL B 2 129 ? -0.768 104.643 7.721 1.00 21.42 129 VAL B N 1
ATOM 5021 C CA . VAL B 2 129 ? -1.338 105.618 6.791 1.00 22.81 129 VAL B CA 1
ATOM 5022 C C . VAL B 2 129 ? -0.510 106.909 6.648 1.00 23.38 129 VAL B C 1
ATOM 5023 O O . VAL B 2 129 ? -0.593 107.559 5.608 1.00 24.08 129 VAL B O 1
ATOM 5036 N N . THR B 2 130 ? 0.269 107.300 7.660 1.00 23.48 130 THR B N 1
ATOM 5037 C CA . THR B 2 130 ? 1.167 108.458 7.487 1.00 24.59 130 THR B CA 1
ATOM 5038 C C . THR B 2 130 ? 2.454 108.058 6.771 1.00 24.07 130 THR B C 1
ATOM 5039 O O . THR B 2 130 ? 3.066 108.876 6.088 1.00 24.56 130 THR B O 1
ATOM 5050 N N . GLY B 2 131 ? 2.872 106.807 6.943 1.00 23.28 131 GLY B N 1
ATOM 5051 C CA . GLY B 2 131 ? 4.169 106.368 6.454 1.00 23.67 131 GLY B CA 1
ATOM 5052 C C . GLY B 2 131 ? 4.184 105.735 5.073 1.00 23.73 131 GLY B C 1
ATOM 5053 O O . GLY B 2 131 ? 5.148 105.909 4.326 1.00 24.19 131 GLY B O 1
ATOM 5057 N N . SER B 2 132 ? 3.134 104.998 4.728 1.00 23.43 132 SER B N 1
ATOM 5058 C CA . SER B 2 132 ? 3.105 104.273 3.461 1.00 23.99 132 SER B CA 1
ATOM 5059 C C . SER B 2 132 ? 3.137 105.230 2.274 1.00 25.56 132 SER B C 1
ATOM 5060 O O . SER B 2 132 ? 2.515 106.290 2.305 1.00 26.69 132 SER B O 1
ATOM 5068 N N . ARG B 2 133 ? 3.854 104.852 1.221 1.00 27.03 133 ARG B N 1
ATOM 5069 C CA . ARG B 2 133 ? 3.935 105.693 0.031 1.00 29.50 133 ARG B CA 1
ATOM 5070 C C . ARG B 2 133 ? 2.582 105.811 -0.657 1.00 27.82 133 ARG B C 1
ATOM 5071 O O . ARG B 2 133 ? 2.247 106.865 -1.193 1.00 29.14 133 ARG B O 1
ATOM 5092 N N . LYS B 2 134 ? 1.815 104.726 -0.646 1.00 25.60 134 LYS B N 1
ATOM 5093 C CA . LYS B 2 134 ? 0.457 104.748 -1.174 1.00 25.12 134 LYS B CA 1
ATOM 5094 C C . LYS B 2 134 ? -0.524 104.159 -0.176 1.00 22.58 134 LYS B C 1
ATOM 5095 O O . LYS B 2 134 ? -0.390 103.012 0.245 1.00 22.42 134 LYS B O 1
ATOM 5114 N N . VAL B 2 135 ? -1.522 104.958 0.181 1.00 21.49 135 VAL B N 1
ATOM 5115 C CA . VAL B 2 135 ? -2.544 104.551 1.130 1.00 20.85 135 VAL B CA 1
ATOM 5116 C C . VAL B 2 135 ? -3.809 104.189 0.365 1.00 21.46 135 VAL B C 1
ATOM 5117 O O . VAL B 2 135 ? -4.501 105.063 -0.159 1.00 21.73 135 VAL B O 1
ATOM 5130 N N . ILE B 2 136 ? -4.092 102.893 0.296 1.00 21.13 136 ILE B N 1
ATOM 5131 C CA . ILE B 2 136 ? -5.277 102.399 -0.387 1.00 21.50 136 ILE B CA 1
ATOM 5132 C C . ILE B 2 136 ? -6.312 101.985 0.643 1.00 21.63 136 ILE B C 1
ATOM 5133 O O . ILE B 2 136 ? -6.027 101.189 1.537 1.00 20.69 136 ILE B O 1
ATOM 5149 N N . ILE B 2 137 ? -7.509 102.546 0.521 1.00 23.46 137 ILE B N 1
ATOM 5150 C CA . ILE B 2 137 ? -8.617 102.191 1.395 1.00 25.63 137 ILE B CA 1
ATOM 5151 C C . ILE B 2 137 ? -9.589 101.286 0.648 1.00 27.66 137 ILE B C 1
ATOM 5152 O O . ILE B 2 137 ? -10.132 101.660 -0.390 1.00 29.39 137 ILE B O 1
ATOM 5168 N N . ALA B 2 138 ? -9.796 100.095 1.199 1.00 27.82 138 ALA B N 1
ATOM 5169 C CA . ALA B 2 138 ? -10.707 99.106 0.634 1.00 29.15 138 ALA B CA 1
ATOM 5170 C C . ALA B 2 138 ? -11.930 99.050 1.532 1.00 31.44 138 ALA B C 1
ATOM 5171 O O . ALA B 2 138 ? -11.849 98.625 2.684 1.00 32.45 138 ALA B O 1
ATOM 5178 N N . MET B 2 139 ? -13.067 99.480 0.997 1.00 32.53 139 MET B N 1
ATOM 5179 C CA . MET B 2 139 ? -14.247 99.690 1.817 1.00 34.06 139 MET B CA 1
ATOM 5180 C C . MET B 2 139 ? -15.550 99.525 1.040 1.00 35.35 139 MET B C 1
ATOM 5181 O O . MET B 2 139 ? -15.604 99.822 -0.148 1.00 34.59 139 MET B O 1
ATOM 5195 N N . GLU B 2 140 ? -16.605 99.067 1.710 1.00 37.13 140 GLU B N 1
ATOM 5196 C CA . GLU B 2 140 ? -17.929 99.076 1.098 1.00 39.86 140 GLU B CA 1
ATOM 5197 C C . GLU B 2 140 ? -18.379 100.528 1.004 1.00 37.07 140 GLU B C 1
ATOM 5198 O O . GLU B 2 140 ? -17.974 101.353 1.820 1.00 35.65 140 GLU B O 1
ATOM 5210 N N . HIS B 2 141 ? -19.200 100.853 0.013 1.00 36.06 141 HIS B N 1
ATOM 5211 C CA . HIS B 2 141 ? -19.568 102.246 -0.206 1.00 35.52 141 HIS B CA 1
ATOM 5212 C C . HIS B 2 141 ? -20.398 102.794 0.957 1.00 35.55 141 HIS B C 1
ATOM 5213 O O . HIS B 2 141 ? -20.143 103.897 1.442 1.00 33.73 141 HIS B O 1
ATOM 5227 N N . CYS B 2 142 ? -21.388 102.019 1.393 1.00 36.39 142 CYS B N 1
ATOM 5228 C CA . CYS B 2 142 ? -22.275 102.427 2.481 1.00 37.05 142 CYS B CA 1
ATOM 5229 C C . CYS B 2 142 ? -22.229 101.425 3.631 1.00 37.12 142 CYS B C 1
ATOM 5230 O O . CYS B 2 142 ? -21.864 100.264 3.442 1.00 36.89 142 CYS B O 1
ATOM 5238 N N . ALA B 2 143 ? -22.612 101.877 4.821 1.00 37.18 143 ALA B N 1
ATOM 5239 C CA . ALA B 2 143 ? -22.640 101.011 5.995 1.00 36.38 143 ALA B CA 1
ATOM 5240 C C . ALA B 2 143 ? -23.827 100.060 5.927 1.00 39.08 143 ALA B C 1
ATOM 5241 O O . ALA B 2 143 ? -24.662 100.161 5.029 1.00 40.25 143 ALA B O 1
ATOM 5248 N N . LYS B 2 144 ? -23.899 99.137 6.880 1.00 41.56 144 LYS B N 1
ATOM 5249 C CA . LYS B 2 144 ? -24.953 98.128 6.880 1.00 46.98 144 LYS B CA 1
ATOM 5250 C C . LYS B 2 144 ? -26.316 98.716 7.231 1.00 48.48 144 LYS B C 1
ATOM 5251 O O . LYS B 2 144 ? -27.347 98.128 6.907 1.00 51.12 144 LYS B O 1
ATOM 5270 N N . ASP B 2 145 ? -26.322 99.876 7.884 1.00 47.23 145 ASP B N 1
ATOM 5271 C CA . ASP B 2 145 ? -27.573 100.552 8.216 1.00 49.38 145 ASP B CA 1
ATOM 5272 C C . ASP B 2 145 ? -28.042 101.462 7.081 1.00 47.56 145 ASP B C 1
ATOM 5273 O O . ASP B 2 145 ? -29.150 101.995 7.126 1.00 48.62 145 ASP B O 1
ATOM 5282 N N . GLY B 2 146 ? -27.203 101.618 6.059 1.00 45.01 146 GLY B N 1
ATOM 5283 C CA . GLY B 2 146 ? -27.541 102.436 4.908 1.00 44.23 146 GLY B CA 1
ATOM 5284 C C . GLY B 2 146 ? -26.923 103.823 4.937 1.00 42.07 146 GLY B C 1
ATOM 5285 O O . GLY B 2 146 ? -27.060 104.583 3.978 1.00 41.75 146 GLY B O 1
ATOM 5289 N N . SER B 2 147 ? -26.257 104.164 6.036 1.00 39.91 147 SER B N 1
ATOM 5290 C CA . SER B 2 147 ? -25.646 105.482 6.175 1.00 38.46 147 SER B CA 1
ATOM 5291 C C . SER B 2 147 ? -24.430 105.629 5.266 1.00 37.12 147 SER B C 1
ATOM 5292 O O . SER B 2 147 ? -23.764 104.646 4.943 1.00 37.58 147 SER B O 1
ATOM 5300 N N . ALA B 2 148 ? -24.146 106.864 4.860 1.00 36.43 148 ALA B N 1
ATOM 5301 C CA . ALA B 2 148 ? -23.000 107.148 4.001 1.00 35.04 148 ALA B CA 1
ATOM 5302 C C . ALA B 2 148 ? -21.696 106.997 4.775 1.00 33.83 148 ALA B C 1
ATOM 5303 O O . ALA B 2 148 ? -21.649 107.263 5.976 1.00 32.70 148 ALA B O 1
ATOM 5310 N N . LYS B 2 149 ? -20.643 106.572 4.083 1.00 33.29 149 LYS B N 1
ATOM 5311 C CA . LYS B 2 149 ? -19.326 106.441 4.697 1.00 33.24 149 LYS B CA 1
ATOM 5312 C C . LYS B 2 149 ? -18.307 107.356 4.023 1.00 31.91 149 LYS B C 1
ATOM 5313 O O . LYS B 2 149 ? -17.279 107.688 4.608 1.00 30.80 149 LYS B O 1
ATOM 5332 N N . ILE B 2 150 ? -18.595 107.752 2.787 1.00 31.87 150 ILE B N 1
ATOM 5333 C CA . ILE B 2 150 ? -17.760 108.709 2.066 1.00 31.09 150 ILE B CA 1
ATOM 5334 C C . ILE B 2 150 ? -18.367 110.107 2.218 1.00 31.18 150 ILE B C 1
ATOM 5335 O O . ILE B 2 150 ? -19.300 110.465 1.500 1.00 32.17 150 ILE B O 1
ATOM 5351 N N . LEU B 2 151 ? -17.827 110.888 3.153 1.00 31.00 151 LEU B N 1
ATOM 5352 C CA . LEU B 2 151 ? -18.479 112.116 3.619 1.00 31.96 151 LEU B CA 1
ATOM 5353 C C . LEU B 2 151 ? -17.728 113.401 3.270 1.00 32.95 151 LEU B C 1
ATOM 5354 O O . LEU B 2 151 ? -16.637 113.364 2.713 1.00 32.21 151 LEU B O 1
ATOM 5370 N N . ARG B 2 152 ? -18.333 114.541 3.591 1.00 35.14 152 ARG B N 1
ATOM 5371 C CA . ARG B 2 152 ? -17.657 115.829 3.470 1.00 36.70 152 ARG B CA 1
ATOM 5372 C C . ARG B 2 152 ? -16.593 115.966 4.547 1.00 36.11 152 ARG B C 1
ATOM 5373 O O . ARG B 2 152 ? -15.514 116.506 4.311 1.00 35.78 152 ARG B O 1
ATOM 5394 N N . ARG B 2 153 ? -16.918 115.475 5.737 1.00 36.63 153 ARG B N 1
ATOM 5395 C CA . ARG B 2 153 ? -16.008 115.510 6.871 1.00 37.47 153 ARG B CA 1
ATOM 5396 C C . ARG B 2 153 ? -16.322 114.336 7.781 1.00 35.03 153 ARG B C 1
ATOM 5397 O O . ARG B 2 153 ? -17.479 114.123 8.142 1.00 35.76 153 ARG B O 1
ATOM 5418 N N . CYS B 2 154 ? -15.296 113.571 8.142 1.00 32.34 154 CYS B N 1
ATOM 5419 C CA . CYS B 2 154 ? -15.478 112.430 9.029 1.00 31.28 154 CYS B CA 1
ATOM 5420 C C . CYS B 2 154 ? -16.083 112.895 10.349 1.00 32.56 154 CYS B C 1
ATOM 5421 O O . CYS B 2 154 ? -15.668 113.914 10.899 1.00 33.23 154 CYS B O 1
ATOM 5429 N N . THR B 2 155 ? -17.068 112.153 10.847 1.00 33.38 155 THR B N 1
ATOM 5430 C CA . THR B 2 155 ? -17.690 112.476 12.127 1.00 36.45 155 THR B CA 1
ATOM 5431 C C . THR B 2 155 ? -17.079 111.605 13.220 1.00 35.25 155 THR B C 1
ATOM 5432 O O . THR B 2 155 ? -17.123 111.952 14.399 1.00 36.52 155 THR B O 1
ATOM 5443 N N . MET B 2 156 ? -16.509 110.473 12.817 1.00 33.30 156 MET B N 1
ATOM 5444 C CA . MET B 2 156 ? -15.841 109.574 13.749 1.00 32.79 156 MET B CA 1
ATOM 5445 C C . MET B 2 156 ? -14.391 110.015 13.954 1.00 30.84 156 MET B C 1
ATOM 5446 O O . MET B 2 156 ? -13.842 110.737 13.121 1.00 30.50 156 MET B O 1
ATOM 5460 N N . PRO B 2 157 ? -13.766 109.582 15.063 1.00 29.82 157 PRO B N 1
ATOM 5461 C CA . PRO B 2 157 ? -12.374 109.957 15.344 1.00 29.27 157 PRO B CA 1
ATOM 5462 C C . PRO B 2 157 ? -11.410 109.554 14.230 1.00 28.22 157 PRO B C 1
ATOM 5463 O O . PRO B 2 157 ? -11.416 108.406 13.780 1.00 28.36 157 PRO B O 1
ATOM 5474 N N . LEU B 2 158 ? -10.589 110.501 13.793 1.00 27.78 158 LEU B N 1
ATOM 5475 C CA . LEU B 2 158 ? -9.686 110.269 12.675 1.00 26.44 158 LEU B CA 1
ATOM 5476 C C . LEU B 2 158 ? -8.561 109.303 13.025 1.00 25.66 158 LEU B C 1
ATOM 5477 O O . LEU B 2 158 ? -8.073 109.276 14.154 1.00 26.79 158 LEU B O 1
ATOM 5493 N N . THR B 2 159 ? -8.176 108.498 12.043 1.00 23.58 159 THR B N 1
ATOM 5494 C CA . THR B 2 159 ? -6.949 107.722 12.110 1.00 22.29 159 THR B CA 1
ATOM 5495 C C . THR B 2 159 ? -5.797 108.635 11.708 1.00 22.74 159 THR B C 1
ATOM 5496 O O . THR B 2 159 ? -4.705 108.578 12.273 1.00 22.96 159 THR B O 1
ATOM 5507 N N . ALA B 2 160 ? -6.063 109.477 10.715 1.00 23.45 160 ALA B N 1
ATOM 5508 C CA . ALA B 2 160 ? -5.100 110.460 10.243 1.00 25.03 160 ALA B CA 1
ATOM 5509 C C . ALA B 2 160 ? -5.808 111.500 9.388 1.00 27.44 160 ALA B C 1
ATOM 5510 O O . ALA B 2 160 ? -6.962 111.312 9.005 1.00 28.49 160 ALA B O 1
ATOM 5517 N N . GLN B 2 161 ? -5.113 112.594 9.096 1.00 29.01 161 GLN B N 1
ATOM 5518 C CA . GLN B 2 161 ? -5.660 113.645 8.249 1.00 30.58 161 GLN B CA 1
ATOM 5519 C C . GLN B 2 161 ? -4.879 113.739 6.943 1.00 30.48 161 GLN B C 1
ATOM 5520 O O . GLN B 2 161 ? -3.650 113.643 6.936 1.00 30.16 161 GLN B O 1
ATOM 5534 N N . HIS B 2 162 ? -5.607 113.912 5.842 1.00 31.09 162 HIS B N 1
ATOM 5535 C CA . HIS B 2 162 ? -5.011 114.122 4.523 1.00 31.83 162 HIS B CA 1
ATOM 5536 C C . HIS B 2 162 ? -4.032 113.019 4.122 1.00 30.07 162 HIS B C 1
ATOM 5537 O O . HIS B 2 162 ? -2.963 113.305 3.582 1.00 30.62 162 HIS B O 1
ATOM 5551 N N . ALA B 2 163 ? -4.406 111.767 4.373 1.00 28.43 163 ALA B N 1
ATOM 5552 C CA . ALA B 2 163 ? -3.492 110.638 4.199 1.00 27.32 163 ALA B CA 1
ATOM 5553 C C . ALA B 2 163 ? -3.887 109.690 3.063 1.00 26.58 163 ALA B C 1
ATOM 5554 O O . ALA B 2 163 ? -3.037 108.980 2.525 1.00 27.59 163 ALA B O 1
ATOM 5561 N N . VAL B 2 164 ? -5.168 109.668 2.704 1.00 24.59 164 VAL B N 1
ATOM 5562 C CA . VAL B 2 164 ? -5.667 108.714 1.711 1.00 23.17 164 VAL B CA 1
ATOM 5563 C C . VAL B 2 164 ? -5.329 109.126 0.278 1.00 23.29 164 VAL B C 1
ATOM 5564 O O . VAL B 2 164 ? -5.546 110.272 -0.117 1.00 24.02 164 VAL B O 1
ATOM 5577 N N . HIS B 2 165 ? -4.806 108.176 -0.495 1.00 24.17 165 HIS B N 1
ATOM 5578 C CA . HIS B 2 165 ? -4.485 108.399 -1.906 1.00 26.35 165 HIS B CA 1
ATOM 5579 C C . HIS B 2 165 ? -5.529 107.776 -2.827 1.00 27.45 165 HIS B C 1
ATOM 5580 O O . HIS B 2 165 ? -5.867 108.341 -3.866 1.00 28.09 165 HIS B O 1
ATOM 5594 N N . MET B 2 166 ? -6.032 106.609 -2.440 1.00 26.34 166 MET B N 1
ATOM 5595 C CA . MET B 2 166 ? -6.947 105.844 -3.277 1.00 26.94 166 MET B CA 1
ATOM 5596 C C . MET B 2 166 ? -8.049 105.207 -2.438 1.00 26.66 166 MET B C 1
ATOM 5597 O O . MET B 2 166 ? -7.774 104.568 -1.421 1.00 25.42 166 MET B O 1
ATOM 5611 N N . LEU B 2 167 ? -9.295 105.401 -2.865 1.00 27.17 167 LEU B N 1
ATOM 5612 C CA . LEU B 2 167 ? -10.445 104.788 -2.211 1.00 27.83 167 LEU B CA 1
ATOM 5613 C C . LEU B 2 167 ? -11.156 103.862 -3.192 1.00 29.37 167 LEU B C 1
ATOM 5614 O O . LEU B 2 167 ? -11.604 104.297 -4.254 1.00 30.27 167 LEU B O 1
ATOM 5630 N N . VAL B 2 168 ? -11.251 102.586 -2.827 1.00 29.96 168 VAL B N 1
ATOM 5631 C CA . VAL B 2 168 ? -11.849 101.573 -3.689 1.00 31.73 168 VAL B CA 1
ATOM 5632 C C . VAL B 2 168 ? -13.075 100.940 -3.035 1.00 33.16 168 VAL B C 1
ATOM 5633 O O . VAL B 2 168 ? -12.978 100.318 -1.975 1.00 31.66 168 VAL B O 1
ATOM 5646 N N . THR B 2 169 ? -14.226 101.113 -3.679 1.00 34.01 169 THR B N 1
ATOM 5647 C CA . THR B 2 169 ? -15.469 100.490 -3.240 1.00 34.35 169 THR B CA 1
ATOM 5648 C C . THR B 2 169 ? -15.991 99.568 -4.329 1.00 34.85 169 THR B C 1
ATOM 5649 O O . THR B 2 169 ? -15.430 99.503 -5.422 1.00 36.07 169 THR B O 1
ATOM 5660 N N . GLU B 2 170 ? -17.067 98.851 -4.029 1.00 34.48 170 GLU B N 1
ATOM 5661 C CA . GLU B 2 170 ? -17.659 97.951 -5.007 1.00 35.86 170 GLU B CA 1
ATOM 5662 C C . GLU B 2 170 ? -18.453 98.737 -6.046 1.00 36.85 170 GLU B C 1
ATOM 5663 O O . GLU B 2 170 ? -18.964 98.160 -7.006 1.00 39.20 170 GLU B O 1
ATOM 5675 N N . LEU B 2 171 ? -18.546 100.052 -5.859 1.00 35.80 171 LEU B N 1
ATOM 5676 C CA . LEU B 2 171 ? -19.288 100.900 -6.783 1.00 37.24 171 LEU B CA 1
ATOM 5677 C C . LEU B 2 171 ? -18.369 101.784 -7.630 1.00 37.21 171 LEU B C 1
ATOM 5678 O O . LEU B 2 171 ? -18.691 102.101 -8.776 1.00 37.34 171 LEU B O 1
ATOM 5694 N N . ALA B 2 172 ? -17.221 102.172 -7.077 1.00 36.42 172 ALA B N 1
ATOM 5695 C CA . ALA B 2 172 ? -16.357 103.140 -7.752 1.00 37.40 172 ALA B CA 1
ATOM 5696 C C . ALA B 2 172 ? -14.931 103.194 -7.201 1.00 36.05 172 ALA B C 1
ATOM 5697 O O . ALA B 2 172 ? -14.644 102.669 -6.125 1.00 35.36 172 ALA B O 1
ATOM 5704 N N . VAL B 2 173 ? -14.048 103.845 -7.957 1.00 35.10 173 VAL B N 1
ATOM 5705 C CA . VAL B 2 173 ? -12.688 104.130 -7.510 1.00 33.48 173 VAL B CA 1
ATOM 5706 C C . VAL B 2 173 ? -12.444 105.636 -7.485 1.00 32.63 173 VAL B C 1
ATOM 5707 O O . VAL B 2 173 ? -12.616 106.317 -8.496 1.00 33.17 173 VAL B O 1
ATOM 5720 N N . PHE B 2 174 ? -12.061 106.144 -6.316 1.00 31.92 174 PHE B N 1
ATOM 5721 C CA . PHE B 2 174 ? -11.710 107.552 -6.144 1.00 31.75 174 PHE B CA 1
ATOM 5722 C C . PHE B 2 174 ? -10.207 107.713 -5.939 1.00 30.76 174 PHE B C 1
ATOM 5723 O O . PHE B 2 174 ? -9.563 106.850 -5.342 1.00 29.94 174 PHE B O 1
ATOM 5740 N N . ARG B 2 175 ? -9.653 108.818 -6.432 1.00 31.40 175 ARG B N 1
ATOM 5741 C CA . ARG B 2 175 ? -8.255 109.157 -6.170 1.00 31.31 175 ARG B CA 1
ATOM 5742 C C . ARG B 2 175 ? -8.137 110.584 -5.634 1.00 32.80 175 ARG B C 1
ATOM 5743 O O . ARG B 2 175 ? -8.841 111.488 -6.088 1.00 33.69 175 ARG B O 1
ATOM 5764 N N . PHE B 2 176 ? -7.247 110.774 -4.663 1.00 33.09 176 PHE B N 1
ATOM 5765 C CA . PHE B 2 176 ? -6.963 112.101 -4.119 1.00 35.34 176 PHE B CA 1
ATOM 5766 C C . PHE B 2 176 ? -5.664 112.643 -4.705 1.00 38.50 176 PHE B C 1
ATOM 5767 O O . PHE B 2 176 ? -4.580 112.138 -4.409 1.00 38.14 176 PHE B O 1
ATOM 5784 N N . ILE B 2 177 ? -5.788 113.679 -5.531 1.00 41.85 177 ILE B N 1
ATOM 5785 C CA . ILE B 2 177 ? -4.652 114.242 -6.251 1.00 44.66 177 ILE B CA 1
ATOM 5786 C C . ILE B 2 177 ? -4.561 115.745 -6.013 1.00 48.40 177 ILE B C 1
ATOM 5787 O O . ILE B 2 177 ? -5.462 116.496 -6.385 1.00 49.44 177 ILE B O 1
ATOM 5803 N N . ASP B 2 178 ? -3.468 116.172 -5.387 1.00 51.13 178 ASP B N 1
ATOM 5804 C CA . ASP B 2 178 ? -3.240 117.582 -5.080 1.00 55.22 178 ASP B CA 1
ATOM 5805 C C . ASP B 2 178 ? -4.407 118.190 -4.303 1.00 55.74 178 ASP B C 1
ATOM 5806 O O . ASP B 2 178 ? -4.908 119.261 -4.651 1.00 57.37 178 ASP B O 1
ATOM 5815 N N . GLY B 2 179 ? -4.843 117.491 -3.259 1.00 54.45 179 GLY B N 1
ATOM 5816 C CA . GLY B 2 179 ? -5.871 117.998 -2.366 1.00 54.47 179 GLY B CA 1
ATOM 5817 C C . GLY B 2 179 ? -7.290 117.696 -2.812 1.00 53.97 179 GLY B C 1
ATOM 5818 O O . GLY B 2 179 ? -8.194 117.572 -1.984 1.00 54.25 179 GLY B O 1
ATOM 5822 N N . LYS B 2 180 ? -7.481 117.568 -4.121 1.00 53.67 180 LYS B N 1
ATOM 5823 C CA . LYS B 2 180 ? -8.807 117.363 -4.703 1.00 53.40 180 LYS B CA 1
ATOM 5824 C C . LYS B 2 180 ? -9.147 115.891 -4.898 1.00 47.55 180 LYS B C 1
ATOM 5825 O O . LYS B 2 180 ? -8.279 115.067 -5.185 1.00 46.78 180 LYS B O 1
ATOM 5844 N N . MET B 2 181 ? -10.430 115.585 -4.742 1.00 43.26 181 MET B N 1
ATOM 5845 C CA . MET B 2 181 ? -10.941 114.228 -4.858 1.00 38.94 181 MET B CA 1
ATOM 5846 C C . MET B 2 181 ? -11.507 113.989 -6.252 1.00 37.00 181 MET B C 1
ATOM 5847 O O . MET B 2 181 ? -12.332 114.765 -6.736 1.00 36.93 181 MET B O 1
ATOM 5861 N N . TRP B 2 182 ? -11.057 112.914 -6.890 1.00 35.63 182 TRP B N 1
ATOM 5862 C CA . TRP B 2 182 ? -11.460 112.594 -8.255 1.00 36.36 182 TRP B CA 1
ATOM 5863 C C . TRP B 2 182 ? -12.115 111.223 -8.352 1.00 34.81 182 TRP B C 1
ATOM 5864 O O . TRP B 2 182 ? -11.571 110.231 -7.871 1.00 34.24 182 TRP B O 1
ATOM 5885 N N . LEU B 2 183 ? -13.287 111.181 -8.976 1.00 34.30 183 LEU B N 1
ATOM 5886 C CA . LEU B 2 183 ? -13.915 109.918 -9.337 1.00 34.75 183 LEU B CA 1
ATOM 5887 C C . LEU B 2 183 ? -13.281 109.434 -10.637 1.00 35.05 183 LEU B C 1
ATOM 5888 O O . LEU B 2 183 ? -13.520 110.004 -11.701 1.00 35.24 183 LEU B O 1
ATOM 5904 N N . THR B 2 184 ? -12.465 108.389 -10.543 1.00 34.99 184 THR B N 1
ATOM 5905 C CA . THR B 2 184 ? -11.675 107.931 -11.681 1.00 36.81 184 THR B CA 1
ATOM 5906 C C . THR B 2 184 ? -12.248 106.681 -12.355 1.00 38.10 184 THR B C 1
ATOM 5907 O O . THR B 2 184 ? -12.029 106.469 -13.548 1.00 38.23 184 THR B O 1
ATOM 5918 N N . GLU B 2 185 ? -12.961 105.852 -11.596 1.00 38.71 185 GLU B N 1
ATOM 5919 C CA . GLU B 2 185 ? -13.634 104.684 -12.169 1.00 40.10 185 GLU B CA 1
ATOM 5920 C C . GLU B 2 185 ? -15.011 104.442 -11.560 1.00 40.25 185 GLU B C 1
ATOM 5921 O O . GLU B 2 185 ? -15.249 104.735 -10.387 1.00 39.04 185 GLU B O 1
ATOM 5933 N N . ILE B 2 186 ? -15.907 103.901 -12.380 1.00 41.29 186 ILE B N 1
ATOM 5934 C CA . ILE B 2 186 ? -17.222 103.453 -11.937 1.00 41.61 186 ILE B CA 1
ATOM 5935 C C . ILE B 2 186 ? -17.362 101.966 -12.244 1.00 42.98 186 ILE B C 1
ATOM 5936 O O . ILE B 2 186 ? -16.957 101.508 -13.312 1.00 43.74 186 ILE B O 1
ATOM 5952 N N . ALA B 2 187 ? -17.936 101.217 -11.308 1.00 44.43 187 ALA B N 1
ATOM 5953 C CA . ALA B 2 187 ? -18.079 99.774 -11.466 1.00 47.85 187 ALA B CA 1
ATOM 5954 C C . ALA B 2 187 ? -19.153 99.441 -12.495 1.00 52.34 187 ALA B C 1
ATOM 5955 O O . ALA B 2 187 ? -20.113 100.192 -12.665 1.00 52.38 187 ALA B O 1
ATOM 5962 N N . ASP B 2 188 ? -18.985 98.313 -13.181 1.00 56.68 188 ASP B N 1
ATOM 5963 C CA . ASP B 2 188 ? -19.955 97.872 -14.178 1.00 62.37 188 ASP B CA 1
ATOM 5964 C C . ASP B 2 188 ? -21.308 97.581 -13.535 1.00 63.38 188 ASP B C 1
ATOM 5965 O O . ASP B 2 188 ? -21.382 96.991 -12.458 1.00 63.29 188 ASP B O 1
ATOM 5974 N N . GLY B 2 189 ? -22.373 98.000 -14.212 1.00 64.10 189 GLY B N 1
ATOM 5975 C CA . GLY B 2 189 ? -23.724 97.848 -13.702 1.00 64.76 189 GLY B CA 1
ATOM 5976 C C . GLY B 2 189 ? -24.131 99.022 -12.829 1.00 62.75 189 GLY B C 1
ATOM 5977 O O . GLY B 2 189 ? -25.246 99.058 -12.306 1.00 63.33 189 GLY B O 1
ATOM 5981 N N . CYS B 2 190 ? -23.224 99.986 -12.687 1.00 60.54 190 CYS B N 1
ATOM 5982 C CA . CYS B 2 190 ? -23.468 101.186 -11.892 1.00 58.78 190 CYS B CA 1
ATOM 5983 C C . CYS B 2 190 ? -23.298 102.425 -12.766 1.00 57.26 190 CYS B C 1
ATOM 5984 O O . CYS B 2 190 ? -22.659 102.365 -13.817 1.00 57.69 190 CYS B O 1
ATOM 5992 N N . ASP B 2 191 ? -23.890 103.537 -12.337 1.00 56.06 191 ASP B N 1
ATOM 5993 C CA . ASP B 2 191 ? -23.798 104.801 -13.065 1.00 55.95 191 ASP B CA 1
ATOM 5994 C C . ASP B 2 191 ? -23.369 105.939 -12.142 1.00 51.48 191 ASP B C 1
ATOM 5995 O O . ASP B 2 191 ? -23.328 105.783 -10.923 1.00 50.54 191 ASP B O 1
ATOM 6004 N N . LEU B 2 192 ? -23.051 107.083 -12.737 1.00 48.79 192 LEU B N 1
ATOM 6005 C CA . LEU B 2 192 ? -22.566 108.237 -11.989 1.00 44.86 192 LEU B CA 1
ATOM 6006 C C . LEU B 2 192 ? -23.588 108.774 -10.990 1.00 43.49 192 LEU B C 1
ATOM 6007 O O . LEU B 2 192 ? -23.221 109.238 -9.911 1.00 41.48 192 LEU B O 1
ATOM 6023 N N . ALA B 2 193 ? -24.864 108.724 -11.354 1.00 43.19 193 ALA B N 1
ATOM 6024 C CA . ALA B 2 193 ? -25.918 109.270 -10.504 1.00 44.09 193 ALA B CA 1
ATOM 6025 C C . ALA B 2 193 ? -26.087 108.473 -9.214 1.00 43.39 193 ALA B C 1
ATOM 6026 O O . ALA B 2 193 ? -26.347 109.047 -8.156 1.00 42.74 193 ALA B O 1
ATOM 6033 N N . THR B 2 194 ? -25.942 107.154 -9.303 1.00 43.76 194 THR B N 1
ATOM 6034 C CA . THR B 2 194 ? -26.052 106.296 -8.129 1.00 43.84 194 THR B CA 1
ATOM 6035 C C . THR B 2 194 ? -24.907 106.574 -7.158 1.00 42.35 194 THR B C 1
ATOM 6036 O O . THR B 2 194 ? -25.116 106.666 -5.948 1.00 42.20 194 THR B O 1
ATOM 6047 N N . VAL B 2 195 ? -23.699 106.699 -7.699 1.00 41.60 195 VAL B N 1
ATOM 6048 C CA . VAL B 2 195 ? -22.520 107.004 -6.895 1.00 40.41 195 VAL B CA 1
ATOM 6049 C C . VAL B 2 195 ? -22.691 108.363 -6.226 1.00 40.69 195 VAL B C 1
ATOM 6050 O O . VAL B 2 195 ? -22.416 108.517 -5.036 1.00 39.21 195 VAL B O 1
ATOM 6063 N N . ARG B 2 196 ? -23.150 109.341 -6.999 1.00 42.65 196 ARG B N 1
ATOM 6064 C CA . ARG B 2 196 ? -23.396 110.681 -6.480 1.00 43.07 196 ARG B CA 1
ATOM 6065 C C . ARG B 2 196 ? -24.412 110.622 -5.341 1.00 42.49 196 ARG B C 1
ATOM 6066 O O . ARG B 2 196 ? -24.223 111.235 -4.292 1.00 41.79 196 ARG B O 1
ATOM 6087 N N . ALA B 2 197 ? -25.487 109.872 -5.561 1.00 42.91 197 ALA B N 1
ATOM 6088 C CA . ALA B 2 197 ? -26.546 109.713 -4.570 1.00 42.58 197 ALA B CA 1
ATOM 6089 C C . ALA B 2 197 ? -26.032 109.022 -3.306 1.00 41.19 197 ALA B C 1
ATOM 6090 O O . ALA B 2 197 ? -26.452 109.346 -2.196 1.00 41.97 197 ALA B O 1
ATOM 6097 N N . LYS B 2 198 ? -25.130 108.063 -3.483 1.00 38.99 198 LYS B N 1
ATOM 6098 C CA . LYS B 2 198 ? -24.616 107.273 -2.367 1.00 37.71 198 LYS B CA 1
ATOM 6099 C C . LYS B 2 198 ? -23.353 107.882 -1.751 1.00 35.88 198 LYS B C 1
ATOM 6100 O O . LYS B 2 198 ? -22.730 107.276 -0.880 1.00 34.89 198 LYS B O 1
ATOM 6119 N N . THR B 2 199 ? -22.996 109.087 -2.192 1.00 35.91 199 THR B N 1
ATOM 6120 C CA . THR B 2 199 ? -21.790 109.773 -1.723 1.00 34.49 199 THR B CA 1
ATOM 6121 C C . THR B 2 199 ? -22.065 111.217 -1.301 1.00 34.46 199 THR B C 1
ATOM 6122 O O . THR B 2 199 ? -22.609 112.003 -2.080 1.00 34.60 199 THR B O 1
ATOM 6133 N N . GLU B 2 200 ? -21.687 111.563 -0.072 1.00 34.95 200 GLU B N 1
ATOM 6134 C CA . GLU B 2 200 ? -21.866 112.926 0.430 1.00 38.31 200 GLU B CA 1
ATOM 6135 C C . GLU B 2 200 ? -20.652 113.794 0.119 1.00 37.67 200 GLU B C 1
ATOM 6136 O O . GLU B 2 200 ? -20.746 115.022 0.108 1.00 38.63 200 GLU B O 1
ATOM 6148 N N . ALA B 2 201 ? -19.512 113.155 -0.122 1.00 35.95 201 ALA B N 1
ATOM 6149 C CA . ALA B 2 201 ? -18.288 113.875 -0.448 1.00 34.90 201 ALA B CA 1
ATOM 6150 C C . ALA B 2 201 ? -18.417 114.607 -1.780 1.00 36.16 201 ALA B C 1
ATOM 6151 O O . ALA B 2 201 ? -19.037 114.105 -2.718 1.00 36.07 201 ALA B O 1
ATOM 6158 N N . ARG B 2 202 ? -17.836 115.801 -1.851 1.00 37.74 202 ARG B N 1
ATOM 6159 C CA . ARG B 2 202 ? -17.759 116.546 -3.103 1.00 40.17 202 ARG B CA 1
ATOM 6160 C C . ARG B 2 202 ? -16.578 116.043 -3.925 1.00 37.78 202 ARG B C 1
ATOM 6161 O O . ARG B 2 202 ? -15.457 115.960 -3.420 1.00 36.65 202 ARG B O 1
ATOM 6182 N N . PHE B 2 203 ? -16.828 115.695 -5.183 1.00 36.81 203 PHE B N 1
ATOM 6183 C CA . PHE B 2 203 ? -15.769 115.195 -6.052 1.00 35.79 203 PHE B CA 1
ATOM 6184 C C . PHE B 2 203 ? -16.013 115.577 -7.507 1.00 36.62 203 PHE B C 1
ATOM 6185 O O . PHE B 2 203 ? -17.158 115.719 -7.940 1.00 37.60 203 PHE B O 1
ATOM 6202 N N . GLU B 2 204 ? -14.925 115.744 -8.251 1.00 37.98 204 GLU B N 1
ATOM 6203 C CA . GLU B 2 204 ? -15.000 116.000 -9.682 1.00 42.41 204 GLU B CA 1
ATOM 6204 C C . GLU B 2 204 ? -14.837 114.688 -10.435 1.00 41.44 204 GLU B C 1
ATOM 6205 O O . GLU B 2 204 ? -14.117 113.793 -9.991 1.00 40.24 204 GLU B O 1
ATOM 6217 N N . VAL B 2 205 ? -15.520 114.578 -11.569 1.00 41.72 205 VAL B N 1
ATOM 6218 C CA . VAL B 2 205 ? -15.471 113.373 -12.384 1.00 41.10 205 VAL B CA 1
ATOM 6219 C C . VAL B 2 205 ? -14.446 113.549 -13.497 1.00 42.14 205 VAL B C 1
ATOM 6220 O O . VAL B 2 205 ? -14.404 114.591 -14.152 1.00 43.34 205 VAL B O 1
ATOM 6233 N N . ALA B 2 206 ? -13.613 112.532 -13.698 1.00 42.41 206 ALA B N 1
ATOM 6234 C CA . ALA B 2 206 ? -12.623 112.553 -14.768 1.00 44.46 206 ALA B CA 1
ATOM 6235 C C . ALA B 2 206 ? -13.311 112.623 -16.126 1.00 47.46 206 ALA B C 1
ATOM 6236 O O . ALA B 2 206 ? -14.284 111.912 -16.374 1.00 47.50 206 ALA B O 1
ATOM 6243 N N . ALA B 2 207 ? -12.804 113.489 -16.997 1.00 50.52 207 ALA B N 1
ATOM 6244 C CA . ALA B 2 207 ? -13.385 113.675 -18.322 1.00 54.48 207 ALA B CA 1
ATOM 6245 C C . ALA B 2 207 ? -13.216 112.422 -19.174 1.00 55.96 207 ALA B C 1
ATOM 6246 O O . ALA B 2 207 ? -14.114 112.051 -19.931 1.00 57.99 207 ALA B O 1
ATOM 6253 N N . ASP B 2 208 ? -12.059 111.778 -19.043 1.00 55.31 208 ASP B N 1
ATOM 6254 C CA . ASP B 2 208 ? -11.738 110.588 -19.825 1.00 56.39 208 ASP B CA 1
ATOM 6255 C C . ASP B 2 208 ? -12.140 109.316 -19.082 1.00 55.35 208 ASP B C 1
ATOM 6256 O O . ASP B 2 208 ? -11.414 108.322 -19.092 1.00 55.51 208 ASP B O 1
ATOM 6265 N N . LEU B 2 209 ? -13.306 109.356 -18.444 1.00 54.62 209 LEU B N 1
ATOM 6266 C CA . LEU B 2 209 ? -13.826 108.204 -17.717 1.00 53.25 209 LEU B CA 1
ATOM 6267 C C . LEU B 2 209 ? -14.089 107.029 -18.658 1.00 55.25 209 LEU B C 1
ATOM 6268 O O . LEU B 2 209 ? -14.648 107.204 -19.741 1.00 56.41 209 LEU B O 1
ATOM 6284 N N . ASN B 2 210 ? -13.685 105.836 -18.230 1.00 56.05 210 ASN B N 1
ATOM 6285 C CA . ASN B 2 210 ? -13.874 104.618 -19.014 1.00 58.80 210 ASN B CA 1
ATOM 6286 C C . ASN B 2 210 ? -13.222 104.708 -20.395 1.00 61.33 210 ASN B C 1
ATOM 6287 O O . ASN B 2 210 ? -13.888 104.544 -21.418 1.00 63.42 210 ASN B O 1
ATOM 6298 N N . THR B 2 211 ? -11.917 104.967 -20.419 1.00 61.06 211 THR B N 1
ATOM 6299 C CA . THR B 2 211 ? -11.161 105.004 -21.668 1.00 63.61 211 THR B CA 1
ATOM 6300 C C . THR B 2 211 ? -9.850 104.250 -21.501 1.00 62.89 211 THR B C 1
ATOM 6301 O O . THR B 2 211 ? -9.320 104.149 -20.394 1.00 59.89 211 THR B O 1
ATOM 6312 N N . GLN B 2 212 ? -9.329 103.720 -22.602 1.00 66.09 212 GLN B N 1
ATOM 6313 C CA . GLN B 2 212 ? -8.109 102.937 -22.547 1.00 66.91 212 GLN B CA 1
ATOM 6314 C C . GLN B 2 212 ? -6.917 103.864 -22.317 1.00 65.04 212 GLN B C 1
ATOM 6315 O O . GLN B 2 212 ? -6.912 105.001 -22.790 1.00 64.71 212 GLN B O 1
ATOM 6329 N N . ARG B 2 213 ? -5.913 103.376 -21.591 1.00 64.35 213 ARG B N 1
ATOM 6330 C CA . ARG B 2 213 ? -4.667 104.117 -21.395 1.00 64.22 213 ARG B CA 1
ATOM 6331 C C . ARG B 2 213 ? -3.463 103.262 -21.786 1.00 66.19 213 ARG B C 1
ATOM 6332 O O . ARG B 2 213 ? -3.529 102.033 -21.767 1.00 66.11 213 ARG B O 1
ATOM 6353 N N . GLY B 2 214 ? -2.362 103.923 -22.135 1.00 68.23 214 GLY B N 1
ATOM 6354 C CA . GLY B 2 214 ? -1.155 103.233 -22.554 1.00 70.56 214 GLY B CA 1
ATOM 6355 C C . GLY B 2 214 ? -0.565 102.372 -21.456 1.00 69.10 214 GLY B C 1
ATOM 6356 O O . GLY B 2 214 ? 0.381 101.620 -21.688 1.00 70.66 214 GLY B O 1
ATOM 6360 N N . LYS C 1 3 ? 12.961 89.564 -13.266 1.00 48.03 2 LYS C N 1
ATOM 6361 C CA . LYS C 1 3 ? 13.518 90.712 -12.560 1.00 46.66 2 LYS C CA 1
ATOM 6362 C C . LYS C 1 3 ? 14.684 90.285 -11.670 1.00 46.19 2 LYS C C 1
ATOM 6363 O O . LYS C 1 3 ? 14.679 89.185 -11.115 1.00 46.96 2 LYS C O 1
ATOM 6366 N N . THR C 1 4 ? 15.684 91.154 -11.545 1.00 44.52 3 THR C N 1
ATOM 6367 C CA . THR C 1 4 ? 16.845 90.866 -10.710 1.00 42.41 3 THR C CA 1
ATOM 6368 C C . THR C 1 4 ? 17.444 92.133 -10.102 1.00 37.96 3 THR C C 1
ATOM 6369 O O . THR C 1 4 ? 17.354 93.218 -10.679 1.00 37.95 3 THR C O 1
ATOM 6380 N N . LYS C 1 5 ? 18.047 91.978 -8.928 1.00 33.54 4 LYS C N 1
ATOM 6381 C CA . LYS C 1 5 ? 18.750 93.062 -8.250 1.00 28.95 4 LYS C CA 1
ATOM 6382 C C . LYS C 1 5 ? 20.246 93.017 -8.567 1.00 30.00 4 LYS C C 1
ATOM 6383 O O . LYS C 1 5 ? 20.989 93.946 -8.249 1.00 29.10 4 LYS C O 1
ATOM 6402 N N . LEU C 1 6 ? 20.683 91.927 -9.192 1.00 32.00 5 LEU C N 1
ATOM 6403 C CA . LEU C 1 6 ? 22.090 91.742 -9.529 1.00 33.17 5 LEU C CA 1
ATOM 6404 C C . LEU C 1 6 ? 22.506 92.702 -10.639 1.00 33.19 5 LEU C C 1
ATOM 6405 O O . LEU C 1 6 ? 21.801 92.853 -11.636 1.00 35.24 5 LEU C O 1
ATOM 6421 N N . MET C 1 7 ? 23.651 93.351 -10.456 1.00 31.71 6 MET C N 1
ATOM 6422 C CA . MET C 1 7 ? 24.152 94.313 -11.430 1.00 32.32 6 MET C CA 1
ATOM 6423 C C . MET C 1 7 ? 25.680 94.346 -11.427 1.00 33.22 6 MET C C 1
ATOM 6424 O O . MET C 1 7 ? 26.309 94.073 -10.406 1.00 32.03 6 MET C O 1
ATOM 6438 N N . THR C 1 8 ? 26.273 94.672 -12.573 1.00 35.48 7 THR C N 1
ATOM 6439 C CA . THR C 1 8 ? 27.726 94.769 -12.676 1.00 37.76 7 THR C CA 1
ATOM 6440 C C . THR C 1 8 ? 28.222 96.080 -12.085 1.00 37.08 7 THR C C 1
ATOM 6441 O O . THR C 1 8 ? 27.454 97.027 -11.912 1.00 35.80 7 THR C O 1
ATOM 6452 N N . LEU C 1 9 ? 29.513 96.136 -11.783 1.00 37.85 8 LEU C N 1
ATOM 6453 C CA . LEU C 1 9 ? 30.103 97.344 -11.228 1.00 37.01 8 LEU C CA 1
ATOM 6454 C C . LEU C 1 9 ? 30.081 98.472 -12.261 1.00 40.13 8 LEU C C 1
ATOM 6455 O O . LEU C 1 9 ? 29.866 99.634 -11.918 1.00 39.16 8 LEU C O 1
ATOM 6471 N N . GLN C 1 10 ? 30.309 98.122 -13.524 1.00 44.37 9 GLN C N 1
ATOM 6472 C CA . GLN C 1 10 ? 30.334 99.111 -14.598 1.00 47.40 9 GLN C CA 1
ATOM 6473 C C . GLN C 1 10 ? 28.978 99.785 -14.800 1.00 44.88 9 GLN C C 1
ATOM 6474 O O . GLN C 1 10 ? 28.913 100.979 -15.086 1.00 44.80 9 GLN C O 1
ATOM 6488 N N . ASP C 1 11 ? 27.899 99.020 -14.659 1.00 43.56 10 ASP C N 1
ATOM 6489 C CA . ASP C 1 11 ? 26.552 99.576 -14.783 1.00 42.13 10 ASP C CA 1
ATOM 6490 C C . ASP C 1 11 ? 26.210 100.441 -13.575 1.00 38.23 10 ASP C C 1
ATOM 6491 O O . ASP C 1 11 ? 25.477 101.422 -13.691 1.00 37.43 10 ASP C O 1
ATOM 6500 N N . ALA C 1 12 ? 26.744 100.063 -12.417 1.00 36.55 11 ALA C N 1
ATOM 6501 C CA . ALA C 1 12 ? 26.465 100.768 -11.170 1.00 35.24 11 ALA C CA 1
ATOM 6502 C C . ALA C 1 12 ? 26.959 102.212 -11.212 1.00 36.50 11 ALA C C 1
ATOM 6503 O O . ALA C 1 12 ? 26.383 103.090 -10.570 1.00 35.95 11 ALA C O 1
ATOM 6510 N N . THR C 1 13 ? 28.025 102.454 -11.971 1.00 38.72 12 THR C N 1
ATOM 6511 C CA . THR C 1 13 ? 28.597 103.793 -12.092 1.00 40.40 12 THR C CA 1
ATOM 6512 C C . THR C 1 13 ? 27.583 104.793 -12.642 1.00 39.86 12 THR C C 1
ATOM 6513 O O . THR C 1 13 ? 27.743 106.003 -12.476 1.00 39.38 12 THR C O 1
ATOM 6524 N N . GLY C 1 14 ? 26.542 104.281 -13.294 1.00 39.57 13 GLY C N 1
ATOM 6525 C CA . GLY C 1 14 ? 25.491 105.117 -13.846 1.00 39.52 13 GLY C CA 1
ATOM 6526 C C . GLY C 1 14 ? 24.758 105.900 -12.771 1.00 37.44 13 GLY C C 1
ATOM 6527 O O . GLY C 1 14 ? 24.094 106.895 -13.066 1.00 37.54 13 GLY C O 1
ATOM 6531 N N . PHE C 1 15 ? 24.877 105.450 -11.524 1.00 35.37 14 PHE C N 1
ATOM 6532 C CA . PHE C 1 15 ? 24.206 106.100 -10.403 1.00 33.91 14 PHE C CA 1
ATOM 6533 C C . PHE C 1 15 ? 25.000 107.291 -9.873 1.00 33.22 14 PHE C C 1
ATOM 6534 O O . PHE C 1 15 ? 24.466 108.117 -9.135 1.00 31.96 14 PHE C O 1
ATOM 6551 N N . PHE C 1 16 ? 26.272 107.376 -10.243 1.00 34.48 15 PHE C N 1
ATOM 6552 C CA . PHE C 1 16 ? 27.135 108.446 -9.757 1.00 34.54 15 PHE C CA 1
ATOM 6553 C C . PHE C 1 16 ? 26.982 109.718 -10.585 1.00 36.67 15 PHE C C 1
ATOM 6554 O O . PHE C 1 16 ? 26.886 109.671 -11.812 1.00 38.01 15 PHE C O 1
ATOM 6571 N N . ARG C 1 17 ? 26.971 110.856 -9.901 1.00 37.48 16 ARG C N 1
ATOM 6572 C CA . ARG C 1 17 ? 26.850 112.152 -10.559 1.00 41.47 16 ARG C CA 1
ATOM 6573 C C . ARG C 1 17 ? 27.359 113.264 -9.648 1.00 40.71 16 ARG C C 1
ATOM 6574 O O . ARG C 1 17 ? 27.444 113.096 -8.432 1.00 38.65 16 ARG C O 1
ATOM 6595 N N . ASP C 1 18 ? 27.709 114.395 -10.249 1.00 42.48 17 ASP C N 1
ATOM 6596 C CA . ASP C 1 18 ? 28.267 115.523 -9.512 1.00 42.00 17 ASP C CA 1
ATOM 6597 C C . ASP C 1 18 ? 27.260 116.107 -8.526 1.00 40.25 17 ASP C C 1
ATOM 6598 O O . ASP C 1 18 ? 26.057 116.101 -8.783 1.00 40.31 17 ASP C O 1
ATOM 6607 N N . GLY C 1 19 ? 27.756 116.611 -7.399 1.00 39.03 18 GLY C N 1
ATOM 6608 C CA . GLY C 1 19 ? 26.909 117.306 -6.444 1.00 37.66 18 GLY C CA 1
ATOM 6609 C C . GLY C 1 19 ? 26.076 116.365 -5.599 1.00 34.94 18 GLY C C 1
ATOM 6610 O O . GLY C 1 19 ? 25.280 116.800 -4.767 1.00 34.74 18 GLY C O 1
ATOM 6614 N N . MET C 1 20 ? 26.265 115.069 -5.813 1.00 33.13 19 MET C N 1
ATOM 6615 C CA . MET C 1 20 ? 25.461 114.049 -5.156 1.00 30.00 19 MET C CA 1
ATOM 6616 C C . MET C 1 20 ? 25.876 113.848 -3.703 1.00 26.96 19 MET C C 1
ATOM 6617 O O . MET C 1 20 ? 27.051 113.987 -3.359 1.00 27.44 19 MET C O 1
ATOM 6631 N N . THR C 1 21 ? 24.902 113.527 -2.854 1.00 23.65 20 THR C N 1
ATOM 6632 C CA . THR C 1 21 ? 25.171 113.207 -1.457 1.00 21.44 20 THR C CA 1
ATOM 6633 C C . THR C 1 21 ? 25.175 111.692 -1.282 1.00 21.88 20 THR C C 1
ATOM 6634 O O . THR C 1 21 ? 24.220 111.013 -1.665 1.00 21.26 20 THR C O 1
ATOM 6645 N N . ILE C 1 22 ? 26.253 111.171 -0.704 1.00 21.58 21 ILE C N 1
ATOM 6646 C CA . ILE C 1 22 ? 26.427 109.732 -0.573 1.00 21.20 21 ILE C CA 1
ATOM 6647 C C . ILE C 1 22 ? 26.781 109.326 0.854 1.00 21.18 21 ILE C C 1
ATOM 6648 O O . ILE C 1 22 ? 27.693 109.883 1.466 1.00 20.59 21 ILE C O 1
ATOM 6664 N N . MET C 1 23 ? 26.043 108.349 1.371 1.00 20.38 22 MET C N 1
ATOM 6665 C CA . MET C 1 23 ? 26.370 107.712 2.638 1.00 19.11 22 MET C CA 1
ATOM 6666 C C . MET C 1 23 ? 27.244 106.497 2.354 1.00 20.66 22 MET C C 1
ATOM 6667 O O . MET C 1 23 ? 26.963 105.729 1.434 1.00 21.13 22 MET C O 1
ATOM 6681 N N . VAL C 1 24 ? 28.316 106.344 3.125 1.00 21.60 23 VAL C N 1
ATOM 6682 C CA . VAL C 1 24 ? 29.244 105.235 2.940 1.00 22.24 23 VAL C CA 1
ATOM 6683 C C . VAL C 1 24 ? 29.448 104.494 4.254 1.00 23.23 23 VAL C C 1
ATOM 6684 O O . VAL C 1 24 ? 29.770 105.101 5.274 1.00 23.31 23 VAL C O 1
ATOM 6697 N N . GLY C 1 25 ? 29.249 103.181 4.227 1.00 24.00 24 GLY C N 1
ATOM 6698 C CA . GLY C 1 25 ? 29.404 102.371 5.420 1.00 24.58 24 GLY C CA 1
ATOM 6699 C C . GLY C 1 25 ? 30.864 102.176 5.783 1.00 25.57 24 GLY C C 1
ATOM 6700 O O . GLY C 1 25 ? 31.750 102.413 4.963 1.00 27.39 24 GLY C O 1
ATOM 6704 N N . GLY C 1 26 ? 31.110 101.751 7.019 1.00 24.38 25 GLY C N 1
ATOM 6705 C CA . GLY C 1 26 ? 32.452 101.437 7.470 1.00 24.92 25 GLY C CA 1
ATOM 6706 C C . GLY C 1 26 ? 32.914 102.270 8.649 1.00 24.69 25 GLY C C 1
ATOM 6707 O O . GLY C 1 26 ? 32.602 103.458 8.751 1.00 24.68 25 GLY C O 1
ATOM 6711 N N . PHE C 1 27 ? 33.655 101.625 9.545 1.00 24.64 26 PHE C N 1
ATOM 6712 C CA . PHE C 1 27 ? 34.289 102.289 10.677 1.00 24.48 26 PHE C CA 1
ATOM 6713 C C . PHE C 1 27 ? 35.803 102.185 10.518 1.00 25.24 26 PHE C C 1
ATOM 6714 O O . PHE C 1 27 ? 36.366 101.090 10.581 1.00 24.48 26 PHE C O 1
ATOM 6731 N N . MET C 1 28 ? 36.448 103.330 10.306 1.00 25.76 27 MET C N 1
ATOM 6732 C CA . MET C 1 28 ? 37.880 103.387 10.026 1.00 27.41 27 MET C CA 1
ATOM 6733 C C . MET C 1 28 ? 38.202 102.532 8.804 1.00 27.17 27 MET C C 1
ATOM 6734 O O . MET C 1 28 ? 39.234 101.864 8.747 1.00 28.02 27 MET C O 1
ATOM 6748 N N . GLY C 1 29 ? 37.297 102.556 7.830 1.00 26.89 28 GLY C N 1
ATOM 6749 C CA . GLY C 1 29 ? 37.467 101.808 6.597 1.00 27.94 28 GLY C CA 1
ATOM 6750 C C . GLY C 1 29 ? 36.940 100.387 6.688 1.00 28.06 28 GLY C C 1
ATOM 6751 O O . GLY C 1 29 ? 36.647 99.761 5.668 1.00 28.73 28 GLY C O 1
ATOM 6755 N N . ILE C 1 30 ? 36.798 99.884 7.911 1.00 27.63 29 ILE C N 1
ATOM 6756 C CA . ILE C 1 30 ? 36.322 98.522 8.135 1.00 27.22 29 ILE C CA 1
ATOM 6757 C C . ILE C 1 30 ? 34.803 98.462 7.998 1.00 26.34 29 ILE C C 1
ATOM 6758 O O . ILE C 1 30 ? 34.064 98.884 8.893 1.00 24.90 29 ILE C O 1
ATOM 6774 N N . GLY C 1 31 ? 34.354 97.918 6.870 1.00 26.69 30 GLY C N 1
ATOM 6775 C CA . GLY C 1 31 ? 32.943 97.863 6.535 1.00 25.60 30 GLY C CA 1
ATOM 6776 C C . GLY C 1 31 ? 32.625 98.728 5.330 1.00 25.58 30 GLY C C 1
ATOM 6777 O O . GLY C 1 31 ? 31.456 98.929 4.997 1.00 24.34 30 GLY C O 1
ATOM 6781 N N . THR C 1 32 ? 33.666 99.239 4.674 1.00 27.54 31 THR C N 1
ATOM 6782 C CA . THR C 1 32 ? 33.500 100.050 3.470 1.00 28.90 31 THR C CA 1
ATOM 6783 C C . THR C 1 32 ? 33.555 99.166 2.221 1.00 29.61 31 THR C C 1
ATOM 6784 O O . THR C 1 32 ? 34.424 98.301 2.115 1.00 30.59 31 THR C O 1
ATOM 6795 N N . PRO C 1 33 ? 32.626 99.375 1.271 1.00 30.40 32 PRO C N 1
ATOM 6796 C CA . PRO C 1 33 ? 32.689 98.637 0.004 1.00 32.26 32 PRO C CA 1
ATOM 6797 C C . PRO C 1 33 ? 33.777 99.173 -0.926 1.00 34.63 32 PRO C C 1
ATOM 6798 O O . PRO C 1 33 ? 33.603 100.224 -1.546 1.00 33.88 32 PRO C O 1
ATOM 6809 N N . SER C 1 34 ? 34.887 98.447 -1.014 1.00 37.22 33 SER C N 1
ATOM 6810 C CA . SER C 1 34 ? 36.067 98.911 -1.740 1.00 39.71 33 SER C CA 1
ATOM 6811 C C . SER C 1 34 ? 35.811 99.130 -3.229 1.00 40.65 33 SER C C 1
ATOM 6812 O O . SER C 1 34 ? 36.185 100.165 -3.779 1.00 41.55 33 SER C O 1
ATOM 6820 N N . ARG C 1 35 ? 35.192 98.150 -3.879 1.00 40.42 34 ARG C N 1
ATOM 6821 C CA . ARG C 1 35 ? 34.964 98.215 -5.320 1.00 40.20 34 ARG C CA 1
ATOM 6822 C C . ARG C 1 35 ? 34.036 99.360 -5.701 1.00 36.01 34 ARG C C 1
ATOM 6823 O O . ARG C 1 35 ? 34.215 99.993 -6.741 1.00 37.08 34 ARG C O 1
ATOM 6844 N N . LEU C 1 36 ? 33.042 99.619 -4.859 1.00 31.49 35 LEU C N 1
ATOM 6845 C CA . LEU C 1 36 ? 32.109 100.713 -5.095 1.00 28.78 35 LEU C CA 1
ATOM 6846 C C . LEU C 1 36 ? 32.807 102.069 -4.967 1.00 29.30 35 LEU C C 1
ATOM 6847 O O . LEU C 1 36 ? 32.537 102.990 -5.740 1.00 30.29 35 LEU C O 1
ATOM 6863 N N . VAL C 1 37 ? 33.707 102.187 -3.995 1.00 28.64 36 VAL C N 1
ATOM 6864 C CA . VAL C 1 37 ? 34.462 103.420 -3.799 1.00 29.29 36 VAL C CA 1
ATOM 6865 C C . VAL C 1 37 ? 35.411 103.626 -4.977 1.00 32.73 36 VAL C C 1
ATOM 6866 O O . VAL C 1 37 ? 35.576 104.745 -5.465 1.00 33.52 36 VAL C O 1
ATOM 6879 N N . GLU C 1 38 ? 36.038 102.543 -5.425 1.00 35.26 37 GLU C N 1
ATOM 6880 C CA . GLU C 1 38 ? 36.939 102.601 -6.570 1.00 39.62 37 GLU C CA 1
ATOM 6881 C C . GLU C 1 38 ? 36.172 102.951 -7.843 1.00 37.85 37 GLU C C 1
ATOM 6882 O O . GLU C 1 38 ? 36.663 103.700 -8.688 1.00 38.52 37 GLU C O 1
ATOM 6894 N N . ALA C 1 39 ? 34.968 102.403 -7.976 1.00 35.45 38 ALA C N 1
ATOM 6895 C CA . ALA C 1 39 ? 34.111 102.715 -9.113 1.00 34.68 38 ALA C CA 1
ATOM 6896 C C . ALA C 1 39 ? 33.654 104.169 -9.054 1.00 33.09 38 ALA C C 1
ATOM 6897 O O . ALA C 1 39 ? 33.570 104.844 -10.080 1.00 34.02 38 ALA C O 1
ATOM 6904 N N . LEU C 1 40 ? 33.353 104.642 -7.848 1.00 30.88 39 LEU C N 1
ATOM 6905 C CA . LEU C 1 40 ? 32.955 106.031 -7.650 1.00 30.51 39 LEU C CA 1
ATOM 6906 C C . LEU C 1 40 ? 34.108 106.981 -7.956 1.00 31.71 39 LEU C C 1
ATOM 6907 O O . LEU C 1 40 ? 33.905 108.061 -8.508 1.00 31.88 39 LEU C O 1
ATOM 6923 N N . LEU C 1 41 ? 35.319 106.571 -7.596 1.00 32.93 40 LEU C N 1
ATOM 6924 C CA . LEU C 1 41 ? 36.510 107.348 -7.911 1.00 34.73 40 LEU C CA 1
ATOM 6925 C C . LEU C 1 41 ? 36.776 107.326 -9.411 1.00 36.90 40 LEU C C 1
ATOM 6926 O O . LEU C 1 41 ? 37.113 108.347 -10.011 1.00 37.62 40 LEU C O 1
ATOM 6942 N N . GLU C 1 42 ? 36.620 106.152 -10.012 1.00 38.44 41 GLU C N 1
ATOM 6943 C CA . GLU C 1 42 ? 36.904 105.976 -11.430 1.00 41.94 41 GLU C CA 1
ATOM 6944 C C . GLU C 1 42 ? 35.904 106.728 -12.309 1.00 41.68 41 GLU C C 1
ATOM 6945 O O . GLU C 1 42 ? 36.219 107.091 -13.441 1.00 43.27 41 GLU C O 1
ATOM 6957 N N . SER C 1 43 ? 34.701 106.957 -11.789 1.00 39.92 42 SER C N 1
ATOM 6958 C CA . SER C 1 43 ? 33.665 107.660 -12.543 1.00 40.66 42 SER C CA 1
ATOM 6959 C C . SER C 1 43 ? 34.058 109.112 -12.814 1.00 41.94 42 SER C C 1
ATOM 6960 O O . SER C 1 43 ? 33.665 109.692 -13.828 1.00 43.86 42 SER C O 1
ATOM 6968 N N . GLY C 1 44 ? 34.831 109.695 -11.903 1.00 40.86 43 GLY C N 1
ATOM 6969 C CA . GLY C 1 44 ? 35.326 111.049 -12.074 1.00 41.25 43 GLY C CA 1
ATOM 6970 C C . GLY C 1 44 ? 34.399 112.125 -11.540 1.00 39.48 43 GLY C C 1
ATOM 6971 O O . GLY C 1 44 ? 34.658 113.315 -11.727 1.00 40.48 43 GLY C O 1
ATOM 6975 N N . VAL C 1 45 ? 33.321 111.720 -10.871 1.00 37.06 44 VAL C N 1
ATOM 6976 C CA . VAL C 1 45 ? 32.359 112.680 -10.336 1.00 34.99 44 VAL C CA 1
ATOM 6977 C C . VAL C 1 45 ? 32.971 113.500 -9.204 1.00 33.67 44 VAL C C 1
ATOM 6978 O O . VAL C 1 45 ? 33.788 113.004 -8.428 1.00 33.57 44 VAL C O 1
ATOM 6991 N N . ARG C 1 46 ? 32.556 114.758 -9.120 1.00 33.07 45 ARG C N 1
ATOM 6992 C CA . ARG C 1 46 ? 33.105 115.708 -8.162 1.00 33.31 45 ARG C CA 1
ATOM 6993 C C . ARG C 1 46 ? 32.010 116.393 -7.358 1.00 32.91 45 ARG C C 1
ATOM 6994 O O . ARG C 1 46 ? 30.827 116.100 -7.527 1.00 32.29 45 ARG C O 1
ATOM 7015 N N . ASP C 1 47 ? 32.421 117.301 -6.476 1.00 34.11 46 ASP C N 1
ATOM 7016 C CA . ASP C 1 47 ? 31.494 118.117 -5.702 1.00 34.65 46 ASP C CA 1
ATOM 7017 C C . ASP C 1 47 ? 30.618 117.239 -4.807 1.00 30.72 46 ASP C C 1
ATOM 7018 O O . ASP C 1 47 ? 29.489 117.601 -4.478 1.00 29.93 46 ASP C O 1
ATOM 7027 N N . LEU C 1 48 ? 31.147 116.087 -4.405 1.00 28.45 47 LEU C N 1
ATOM 7028 C CA . LEU C 1 48 ? 30.377 115.140 -3.604 1.00 25.48 47 LEU C CA 1
ATOM 7029 C C . LEU C 1 48 ? 30.234 115.600 -2.159 1.00 25.57 47 LEU C C 1
ATOM 7030 O O . LEU C 1 48 ? 31.101 116.296 -1.627 1.00 26.13 47 LEU C O 1
ATOM 7046 N N . THR C 1 49 ? 29.126 115.204 -1.540 1.00 24.01 48 THR C N 1
ATOM 7047 C CA . THR C 1 49 ? 28.944 115.341 -0.102 1.00 24.47 48 THR C CA 1
ATOM 7048 C C . THR C 1 49 ? 28.908 113.949 0.510 1.00 23.98 48 THR C C 1
ATOM 7049 O O . THR C 1 49 ? 27.928 113.222 0.353 1.00 23.17 48 THR C O 1
ATOM 7060 N N . LEU C 1 50 ? 29.973 113.583 1.214 1.00 24.47 49 LEU C N 1
ATOM 7061 C CA . LEU C 1 50 ? 30.077 112.252 1.800 1.00 24.69 49 LEU C CA 1
ATOM 7062 C C . LEU C 1 50 ? 29.661 112.251 3.262 1.00 23.77 49 LEU C C 1
ATOM 7063 O O . LEU C 1 50 ? 30.034 113.140 4.027 1.00 23.04 49 LEU C O 1
ATOM 7079 N N . ILE C 1 51 ? 28.871 111.246 3.630 1.00 22.81 50 ILE C N 1
ATOM 7080 C CA . ILE C 1 51 ? 28.484 111.019 5.016 1.00 22.28 50 ILE C CA 1
ATOM 7081 C C . ILE C 1 51 ? 28.989 109.649 5.453 1.00 20.99 50 ILE C C 1
ATOM 7082 O O . ILE C 1 51 ? 28.650 108.626 4.858 1.00 20.42 50 ILE C O 1
ATOM 7098 N N . ALA C 1 52 ? 29.806 109.642 6.498 1.00 19.82 51 ALA C N 1
ATOM 7099 C CA . ALA C 1 52 ? 30.369 108.410 7.028 1.00 18.53 51 ALA C CA 1
ATOM 7100 C C . ALA C 1 52 ? 30.827 108.658 8.454 1.00 19.30 51 ALA C C 1
ATOM 7101 O O . ALA C 1 52 ? 30.901 109.806 8.891 1.00 20.06 51 ALA C O 1
ATOM 7108 N N . ASN C 1 53 ? 31.124 107.588 9.182 1.00 19.53 52 ASN C N 1
ATOM 7109 C CA . ASN C 1 53 ? 31.569 107.721 10.563 1.00 21.44 52 ASN C CA 1
ATOM 7110 C C . ASN C 1 53 ? 32.864 108.512 10.651 1.00 23.37 52 ASN C C 1
ATOM 7111 O O . ASN C 1 53 ? 33.088 109.259 11.603 1.00 24.02 52 ASN C O 1
ATOM 7122 N N . ASP C 1 54 ? 33.715 108.337 9.648 1.00 24.77 53 ASP C N 1
ATOM 7123 C CA . ASP C 1 54 ? 35.018 108.979 9.624 1.00 26.49 53 ASP C CA 1
ATOM 7124 C C . ASP C 1 54 ? 35.557 109.040 8.202 1.00 26.80 53 ASP C C 1
ATOM 7125 O O . ASP C 1 54 ? 34.904 108.580 7.265 1.00 24.90 53 ASP C O 1
ATOM 7134 N N . THR C 1 55 ? 36.750 109.609 8.053 1.00 29.24 54 THR C N 1
ATOM 7135 C CA . THR C 1 55 ? 37.399 109.734 6.752 1.00 30.53 54 THR C CA 1
ATOM 7136 C C . THR C 1 55 ? 38.492 108.677 6.598 1.00 31.50 54 THR C C 1
ATOM 7137 O O . THR C 1 55 ? 39.276 108.713 5.647 1.00 33.07 54 THR C O 1
ATOM 7148 N N . ALA C 1 56 ? 38.536 107.748 7.551 1.00 30.32 55 ALA C N 1
ATOM 7149 C CA . ALA C 1 56 ? 39.427 106.595 7.492 1.00 30.12 55 ALA C CA 1
ATOM 7150 C C . ALA C 1 56 ? 40.889 107.004 7.324 1.00 31.32 55 ALA C C 1
ATOM 7151 O O . ALA C 1 56 ? 41.313 108.030 7.852 1.00 32.33 55 ALA C O 1
ATOM 7158 N N . PHE C 1 57 ? 41.661 106.174 6.629 1.00 32.22 56 PHE C N 1
ATOM 7159 C CA . PHE C 1 57 ? 43.048 106.475 6.297 1.00 33.68 56 PHE C CA 1
ATOM 7160 C C . PHE C 1 57 ? 43.159 106.878 4.830 1.00 34.03 56 PHE C C 1
ATOM 7161 O O . PHE C 1 57 ? 42.179 106.804 4.092 1.00 29.04 56 PHE C O 1
ATOM 7178 N N . VAL C 1 58 ? 44.353 107.281 4.405 1.00 36.63 57 VAL C N 1
ATOM 7179 C CA . VAL C 1 58 ? 44.558 107.786 3.048 1.00 37.45 57 VAL C CA 1
ATOM 7180 C C . VAL C 1 58 ? 44.243 106.763 1.956 1.00 37.17 57 VAL C C 1
ATOM 7181 O O . VAL C 1 58 ? 43.725 107.127 0.898 1.00 36.61 57 VAL C O 1
ATOM 7194 N N . ASP C 1 59 ? 44.531 105.490 2.214 1.00 37.53 58 ASP C N 1
ATOM 7195 C CA . ASP C 1 59 ? 44.394 104.460 1.186 1.00 37.97 58 ASP C CA 1
ATOM 7196 C C . ASP C 1 59 ? 43.198 103.535 1.410 1.00 35.60 58 ASP C C 1
ATOM 7197 O O . ASP C 1 59 ? 43.050 102.533 0.712 1.00 35.97 58 ASP C O 1
ATOM 7206 N N . THR C 1 60 ? 42.347 103.868 2.376 1.00 33.78 59 THR C N 1
ATOM 7207 C CA . THR C 1 60 ? 41.175 103.050 2.677 1.00 32.27 59 THR C CA 1
ATOM 7208 C C . THR C 1 60 ? 39.941 103.905 2.921 1.00 31.50 59 THR C C 1
ATOM 7209 O O . THR C 1 60 ? 40.031 105.129 3.022 1.00 31.94 59 THR C O 1
ATOM 7220 N N . GLY C 1 61 ? 38.790 103.247 3.027 1.00 30.68 60 GLY C N 1
ATOM 7221 C CA . GLY C 1 61 ? 37.528 103.935 3.227 1.00 29.00 60 GLY C CA 1
ATOM 7222 C C . GLY C 1 61 ? 37.255 104.947 2.130 1.00 28.96 60 GLY C C 1
ATOM 7223 O O . GLY C 1 61 ? 37.524 104.693 0.954 1.00 29.27 60 GLY C O 1
ATOM 7227 N N . ILE C 1 62 ? 36.730 106.104 2.524 1.00 28.63 61 ILE C N 1
ATOM 7228 C CA . ILE C 1 62 ? 36.456 107.187 1.586 1.00 28.81 61 ILE C CA 1
ATOM 7229 C C . ILE C 1 62 ? 37.682 108.082 1.398 1.00 31.06 61 ILE C C 1
ATOM 7230 O O . ILE C 1 62 ? 37.594 109.150 0.790 1.00 32.52 61 ILE C O 1
ATOM 7246 N N . GLY C 1 63 ? 38.820 107.641 1.925 1.00 31.56 62 GLY C N 1
ATOM 7247 C CA . GLY C 1 63 ? 40.055 108.400 1.846 1.00 32.74 62 GLY C CA 1
ATOM 7248 C C . GLY C 1 63 ? 40.434 108.800 0.433 1.00 33.81 62 GLY C C 1
ATOM 7249 O O . GLY C 1 63 ? 40.617 109.985 0.159 1.00 35.47 62 GLY C O 1
ATOM 7253 N N . PRO C 1 64 ? 40.577 107.814 -0.467 1.00 33.72 63 PRO C N 1
ATOM 7254 C CA . PRO C 1 64 ? 40.938 108.064 -1.869 1.00 34.64 63 PRO C CA 1
ATOM 7255 C C . PRO C 1 64 ? 40.057 109.116 -2.550 1.00 32.92 63 PRO C C 1
ATOM 7256 O O . PRO C 1 64 ? 40.548 109.866 -3.390 1.00 33.85 63 PRO C O 1
ATOM 7267 N N . LEU C 1 65 ? 38.777 109.161 -2.196 1.00 30.45 64 LEU C N 1
ATOM 7268 C CA . LEU C 1 65 ? 37.868 110.160 -2.751 1.00 29.46 64 LEU C CA 1
ATOM 7269 C C . LEU C 1 65 ? 38.232 111.563 -2.268 1.00 30.07 64 LEU C C 1
ATOM 7270 O O . LEU C 1 65 ? 38.129 112.535 -3.017 1.00 29.88 64 LEU C O 1
ATOM 7286 N N . ILE C 1 66 ? 38.668 111.657 -1.016 1.00 30.51 65 ILE C N 1
ATOM 7287 C CA . ILE C 1 66 ? 39.060 112.933 -0.428 1.00 31.57 65 ILE C CA 1
ATOM 7288 C C . ILE C 1 66 ? 40.404 113.385 -0.983 1.00 33.78 65 ILE C C 1
ATOM 7289 O O . ILE C 1 66 ? 40.593 114.560 -1.295 1.00 35.57 65 ILE C O 1
ATOM 7305 N N . VAL C 1 67 ? 41.334 112.444 -1.101 1.00 34.26 66 VAL C N 1
ATOM 7306 C CA . VAL C 1 67 ? 42.676 112.739 -1.590 1.00 36.20 66 VAL C CA 1
ATOM 7307 C C . VAL C 1 67 ? 42.643 113.286 -3.015 1.00 37.12 66 VAL C C 1
ATOM 7308 O O . VAL C 1 67 ? 43.412 114.185 -3.355 1.00 37.30 66 VAL C O 1
ATOM 7321 N N . ASN C 1 68 ? 41.755 112.742 -3.843 1.00 36.36 67 ASN C N 1
ATOM 7322 C CA . ASN C 1 68 ? 41.658 113.156 -5.240 1.00 38.38 67 ASN C CA 1
ATOM 7323 C C . ASN C 1 68 ? 40.711 114.335 -5.442 1.00 38.17 67 ASN C C 1
ATOM 7324 O O . ASN C 1 68 ? 40.325 114.640 -6.569 1.00 36.49 67 ASN C O 1
ATOM 7335 N N . GLY C 1 69 ? 40.349 115.003 -4.350 1.00 37.64 68 GLY C N 1
ATOM 7336 C CA . GLY C 1 69 ? 39.549 116.212 -4.428 1.00 36.90 68 GLY C CA 1
ATOM 7337 C C . GLY C 1 69 ? 38.223 116.005 -5.138 1.00 34.75 68 GLY C C 1
ATOM 7338 O O . GLY C 1 69 ? 37.834 116.817 -5.979 1.00 34.94 68 GLY C O 1
ATOM 7342 N N . ARG C 1 70 ? 37.537 114.913 -4.810 1.00 33.12 69 ARG C N 1
ATOM 7343 C CA . ARG C 1 70 ? 36.241 114.611 -5.408 1.00 33.70 69 ARG C CA 1
ATOM 7344 C C . ARG C 1 70 ? 35.107 114.994 -4.460 1.00 32.80 69 ARG C C 1
ATOM 7345 O O . ARG C 1 70 ? 33.929 114.874 -4.804 1.00 32.23 69 ARG C O 1
ATOM 7366 N N . VAL C 1 71 ? 35.478 115.470 -3.274 1.00 32.21 70 VAL C N 1
ATOM 7367 C CA . VAL C 1 71 ? 34.519 115.809 -2.227 1.00 30.91 70 VAL C CA 1
ATOM 7368 C C . VAL C 1 71 ? 34.637 117.283 -1.843 1.00 33.24 70 VAL C C 1
ATOM 7369 O O . VAL C 1 71 ? 35.741 117.801 -1.695 1.00 35.14 70 VAL C O 1
ATOM 7382 N N . ARG C 1 72 ? 33.501 117.964 -1.729 1.00 34.67 71 ARG C N 1
ATOM 7383 C CA . ARG C 1 72 ? 33.483 119.369 -1.323 1.00 38.41 71 ARG C CA 1
ATOM 7384 C C . ARG C 1 72 ? 33.005 119.505 0.122 1.00 35.63 71 ARG C C 1
ATOM 7385 O O . ARG C 1 72 ? 33.342 120.476 0.801 1.00 35.68 71 ARG C O 1
ATOM 7405 N N . LYS C 1 73 ? 32.221 118.531 0.582 1.00 33.21 72 LYS C N 1
ATOM 7406 C CA . LYS C 1 73 ? 31.694 118.544 1.944 1.00 31.94 72 LYS C CA 1
ATOM 7407 C C . LYS C 1 73 ? 31.744 117.164 2.591 1.00 30.16 72 LYS C C 1
ATOM 7408 O O . LYS C 1 73 ? 31.444 116.156 1.952 1.00 29.31 72 LYS C O 1
ATOM 7427 N N . VAL C 1 74 ? 32.121 117.136 3.867 1.00 30.26 73 VAL C N 1
ATOM 7428 C CA . VAL C 1 74 ? 32.138 115.907 4.651 1.00 28.86 73 VAL C CA 1
ATOM 7429 C C . VAL C 1 74 ? 31.337 116.081 5.935 1.00 28.80 73 VAL C C 1
ATOM 7430 O O . VAL C 1 74 ? 31.428 117.115 6.595 1.00 30.12 73 VAL C O 1
ATOM 7443 N N . ILE C 1 75 ? 30.556 115.060 6.276 1.00 28.18 74 ILE C N 1
ATOM 7444 C CA . ILE C 1 75 ? 29.858 115.004 7.555 1.00 28.25 74 ILE C CA 1
ATOM 7445 C C . ILE C 1 75 ? 30.296 113.733 8.268 1.00 27.58 74 ILE C C 1
ATOM 7446 O O . ILE C 1 75 ? 30.046 112.630 7.784 1.00 27.63 74 ILE C O 1
ATOM 7462 N N . ALA C 1 76 ? 30.953 113.890 9.412 1.00 27.07 75 ALA C N 1
ATOM 7463 C CA . ALA C 1 76 ? 31.524 112.754 10.129 1.00 25.55 75 ALA C CA 1
ATOM 7464 C C . ALA C 1 76 ? 31.794 113.108 11.586 1.00 26.65 75 ALA C C 1
ATOM 7465 O O . ALA C 1 76 ? 31.483 114.212 12.028 1.00 26.12 75 ALA C O 1
ATOM 7472 N N . SER C 1 77 ? 32.372 112.160 12.322 1.00 27.03 76 SER C N 1
ATOM 7473 C CA . SER C 1 77 ? 32.643 112.340 13.745 1.00 27.67 76 SER C CA 1
ATOM 7474 C C . SER C 1 77 ? 34.135 112.398 14.053 1.00 27.79 76 SER C C 1
ATOM 7475 O O . SER C 1 77 ? 34.532 112.907 15.102 1.00 29.97 76 SER C O 1
ATOM 7483 N N . HIS C 1 78 ? 34.957 111.870 13.150 1.00 25.80 77 HIS C N 1
ATOM 7484 C CA . HIS C 1 78 ? 36.401 111.834 13.368 1.00 26.71 77 HIS C CA 1
ATOM 7485 C C . HIS C 1 78 ? 37.171 111.880 12.051 1.00 25.50 77 HIS C C 1
ATOM 7486 O O . HIS C 1 78 ? 36.775 111.250 11.071 1.00 23.56 77 HIS C O 1
ATOM 7500 N N . ILE C 1 79 ? 38.274 112.626 12.042 1.00 26.27 78 ILE C N 1
ATOM 7501 C CA . ILE C 1 79 ? 39.080 112.810 10.837 1.00 26.49 78 ILE C CA 1
ATOM 7502 C C . ILE C 1 79 ? 40.581 112.771 11.133 1.00 28.35 78 ILE C C 1
ATOM 7503 O O . ILE C 1 79 ? 41.400 113.103 10.274 1.00 29.41 78 ILE C O 1
ATOM 7519 N N . GLY C 1 80 ? 40.933 112.364 12.349 1.00 32.30 79 GLY C N 1
ATOM 7520 C CA . GLY C 1 80 ? 42.305 112.441 12.819 1.00 32.50 79 GLY C CA 1
ATOM 7521 C C . GLY C 1 80 ? 43.291 111.559 12.076 1.00 33.50 79 GLY C C 1
ATOM 7522 O O . GLY C 1 80 ? 44.448 111.940 11.892 1.00 34.28 79 GLY C O 1
ATOM 7526 N N . THR C 1 81 ? 42.845 110.383 11.643 1.00 34.92 80 THR C N 1
ATOM 7527 C CA . THR C 1 81 ? 43.744 109.428 11.000 1.00 37.72 80 THR C CA 1
ATOM 7528 C C . THR C 1 81 ? 43.952 109.734 9.517 1.00 39.22 80 THR C C 1
ATOM 7529 O O . THR C 1 81 ? 44.660 109.000 8.825 1.00 39.71 80 THR C O 1
ATOM 7540 N N . ASN C 1 82 ? 43.342 110.816 9.038 1.00 40.28 81 ASN C N 1
ATOM 7541 C CA . ASN C 1 82 ? 43.536 111.268 7.664 1.00 41.57 81 ASN C CA 1
ATOM 7542 C C . ASN C 1 82 ? 43.948 112.740 7.625 1.00 44.09 81 ASN C C 1
ATOM 7543 O O . ASN C 1 82 ? 43.092 113.625 7.654 1.00 44.76 81 ASN C O 1
ATOM 7554 N N . PRO C 1 83 ? 45.263 113.013 7.570 1.00 46.50 82 PRO C N 1
ATOM 7555 C CA . PRO C 1 83 ? 45.720 114.409 7.566 1.00 47.66 82 PRO C CA 1
ATOM 7556 C C . PRO C 1 83 ? 45.196 115.199 6.368 1.00 46.91 82 PRO C C 1
ATOM 7557 O O . PRO C 1 83 ? 45.085 116.423 6.439 1.00 47.14 82 PRO C O 1
ATOM 7568 N N . GLU C 1 84 ? 44.881 114.503 5.280 1.00 45.98 83 GLU C N 1
ATOM 7569 C CA . GLU C 1 84 ? 44.393 115.158 4.073 1.00 46.24 83 GLU C CA 1
ATOM 7570 C C . GLU C 1 84 ? 43.069 115.856 4.337 1.00 41.91 83 GLU C C 1
ATOM 7571 O O . GLU C 1 84 ? 42.848 116.977 3.884 1.00 42.13 83 GLU C O 1
ATOM 7583 N N . THR C 1 85 ? 42.188 115.180 5.064 1.00 37.43 84 THR C N 1
ATOM 7584 C CA . THR C 1 85 ? 40.916 115.767 5.457 1.00 33.57 84 THR C CA 1
ATOM 7585 C C . THR C 1 85 ? 41.137 117.070 6.220 1.00 34.75 84 THR C C 1
ATOM 7586 O O . THR C 1 85 ? 40.523 118.092 5.910 1.00 34.73 84 THR C O 1
ATOM 7597 N N . GLY C 1 86 ? 42.022 117.028 7.212 1.00 35.64 85 GLY C N 1
ATOM 7598 C CA . GLY C 1 86 ? 42.325 118.197 8.017 1.00 37.24 85 GLY C CA 1
ATOM 7599 C C . GLY C 1 86 ? 42.896 119.361 7.229 1.00 40.31 85 GLY C C 1
ATOM 7600 O O . GLY C 1 86 ? 42.482 120.503 7.412 1.00 41.17 85 GLY C O 1
ATOM 7604 N N . ARG C 1 87 ? 43.869 119.083 6.371 1.00 43.00 86 ARG C N 1
ATOM 7605 C CA . ARG C 1 87 ? 44.466 120.120 5.536 1.00 46.63 86 ARG C CA 1
ATOM 7606 C C . ARG C 1 87 ? 43.444 120.780 4.611 1.00 42.93 86 ARG C C 1
ATOM 7607 O O . ARG C 1 87 ? 43.408 122.006 4.505 1.00 43.70 86 ARG C O 1
ATOM 7628 N N . ARG C 1 88 ? 42.621 119.979 3.941 1.00 39.18 87 ARG C N 1
ATOM 7629 C CA . ARG C 1 88 ? 41.611 120.532 3.044 1.00 37.64 87 ARG C CA 1
ATOM 7630 C C . ARG C 1 88 ? 40.553 121.274 3.868 1.00 34.98 87 ARG C C 1
ATOM 7631 O O . ARG C 1 88 ? 39.929 122.215 3.382 1.00 35.38 87 ARG C O 1
ATOM 7652 N N . MET C 1 89 ? 40.357 120.847 5.113 1.00 34.01 88 MET C N 1
ATOM 7653 C CA . MET C 1 89 ? 39.468 121.552 6.036 1.00 33.52 88 MET C CA 1
ATOM 7654 C C . MET C 1 89 ? 40.027 122.929 6.388 1.00 36.07 88 MET C C 1
ATOM 7655 O O . MET C 1 89 ? 39.320 123.935 6.318 1.00 35.97 88 MET C O 1
ATOM 7668 N N . ILE C 1 90 ? 41.301 122.964 6.766 1.00 38.20 89 ILE C N 1
ATOM 7669 C CA . ILE C 1 90 ? 41.967 124.208 7.141 1.00 40.76 89 ILE C CA 1
ATOM 7670 C C . ILE C 1 90 ? 42.090 125.153 5.950 1.00 43.12 89 ILE C C 1
ATOM 7671 O O . ILE C 1 90 ? 41.797 126.343 6.060 1.00 41.95 89 ILE C O 1
ATOM 7687 N N . SER C 1 91 ? 42.534 124.616 4.817 1.00 44.14 90 SER C N 1
ATOM 7688 C CA . SER C 1 91 ? 42.761 125.418 3.620 1.00 42.54 90 SER C CA 1
ATOM 7689 C C . SER C 1 91 ? 41.472 126.092 3.161 1.00 41.91 90 SER C C 1
ATOM 7690 O O . SER C 1 91 ? 41.482 127.254 2.762 1.00 43.63 90 SER C O 1
ATOM 7698 N N . GLY C 1 92 ? 40.373 125.344 3.199 1.00 40.71 91 GLY C N 1
ATOM 7699 C CA . GLY C 1 92 ? 39.077 125.848 2.779 1.00 40.61 91 GLY C CA 1
ATOM 7700 C C . GLY C 1 92 ? 38.536 125.100 1.576 1.00 40.54 91 GLY C C 1
ATOM 7701 O O . GLY C 1 92 ? 37.395 125.311 1.168 1.00 40.09 91 GLY C O 1
ATOM 7705 N N . GLU C 1 93 ? 39.361 124.223 1.009 1.00 41.66 92 GLU C N 1
ATOM 7706 C CA . GLU C 1 93 ? 38.987 123.441 -0.166 1.00 42.09 92 GLU C CA 1
ATOM 7707 C C . GLU C 1 93 ? 37.811 122.511 0.120 1.00 38.22 92 GLU C C 1
ATOM 7708 O O . GLU C 1 93 ? 37.088 122.116 -0.793 1.00 38.21 92 GLU C O 1
ATOM 7720 N N . MET C 1 94 ? 37.625 122.175 1.392 1.00 35.13 93 MET C N 1
ATOM 7721 C CA . MET C 1 94 ? 36.608 121.214 1.798 1.00 31.95 93 MET C CA 1
ATOM 7722 C C . MET C 1 94 ? 35.882 121.656 3.060 1.00 31.33 93 MET C C 1
ATOM 7723 O O . MET C 1 94 ? 36.499 122.118 4.018 1.00 31.46 93 MET C O 1
ATOM 7737 N N . ASP C 1 95 ? 34.562 121.507 3.048 1.00 31.92 94 ASP C N 1
ATOM 7738 C CA . ASP C 1 95 ? 33.746 121.815 4.211 1.00 33.78 94 ASP C CA 1
ATOM 7739 C C . ASP C 1 95 ? 33.648 120.555 5.057 1.00 32.04 94 ASP C C 1
ATOM 7740 O O . ASP C 1 95 ? 33.451 119.467 4.523 1.00 31.49 94 ASP C O 1
ATOM 7749 N N . VAL C 1 96 ? 33.793 120.697 6.371 1.00 31.41 95 VAL C N 1
ATOM 7750 C CA . VAL C 1 96 ? 33.753 119.543 7.264 1.00 30.00 95 VAL C CA 1
ATOM 7751 C C . VAL C 1 96 ? 32.824 119.805 8.439 1.00 28.87 95 VAL C C 1
ATOM 7752 O O . VAL C 1 96 ? 32.975 120.797 9.151 1.00 30.12 95 VAL C O 1
ATOM 7765 N N . VAL C 1 97 ? 31.884 118.889 8.651 1.00 27.11 96 VAL C N 1
ATOM 7766 C CA . VAL C 1 97 ? 30.947 118.981 9.761 1.00 27.02 96 VAL C CA 1
ATOM 7767 C C . VAL C 1 97 ? 31.219 117.856 10.744 1.00 28.13 96 VAL C C 1
ATOM 7768 O O . VAL C 1 97 ? 30.905 116.694 10.483 1.00 27.89 96 VAL C O 1
ATOM 7781 N N . LEU C 1 98 ? 31.800 118.217 11.882 1.00 29.82 97 LEU C N 1
ATOM 7782 C CA . LEU C 1 98 ? 32.135 117.254 12.919 1.00 29.73 97 LEU C CA 1
ATOM 7783 C C . LEU C 1 98 ? 30.968 117.087 13.886 1.00 30.36 97 LEU C C 1
ATOM 7784 O O . LEU C 1 98 ? 30.618 118.012 14.621 1.00 31.64 97 LEU C O 1
ATOM 7800 N N . VAL C 1 99 ? 30.365 115.903 13.865 1.00 29.73 98 VAL C N 1
ATOM 7801 C CA . VAL C 1 99 ? 29.193 115.605 14.681 1.00 29.74 98 VAL C CA 1
ATOM 7802 C C . VAL C 1 99 ? 29.522 114.481 15.659 1.00 31.41 98 VAL C C 1
ATOM 7803 O O . VAL C 1 99 ? 30.212 113.531 15.293 1.00 32.21 98 VAL C O 1
ATOM 7816 N N . PRO C 1 100 ? 29.044 114.585 16.912 1.00 31.48 99 PRO C N 1
ATOM 7817 C CA . PRO C 1 100 ? 29.220 113.450 17.823 1.00 31.56 99 PRO C CA 1
ATOM 7818 C C . PRO C 1 100 ? 28.684 112.157 17.218 1.00 31.12 99 PRO C C 1
ATOM 7819 O O . PRO C 1 100 ? 27.607 112.148 16.619 1.00 30.97 99 PRO C O 1
ATOM 7830 N N . GLN C 1 101 ? 29.460 111.088 17.352 1.00 31.64 100 GLN C N 1
ATOM 7831 C CA . GLN C 1 101 ? 29.159 109.815 16.707 1.00 30.98 100 GLN C CA 1
ATOM 7832 C C . GLN C 1 101 ? 27.751 109.319 17.026 1.00 27.65 100 GLN C C 1
ATOM 7833 O O . GLN C 1 101 ? 26.998 108.949 16.126 1.00 26.43 100 GLN C O 1
ATOM 7847 N N . GLY C 1 102 ? 27.413 109.293 18.310 1.00 26.56 101 GLY C N 1
ATOM 7848 C CA . GLY C 1 102 ? 26.091 108.879 18.743 1.00 25.82 101 GLY C CA 1
ATOM 7849 C C . GLY C 1 102 ? 24.979 109.737 18.169 1.00 24.18 101 GLY C C 1
ATOM 7850 O O . GLY C 1 102 ? 23.880 109.247 17.916 1.00 23.44 101 GLY C O 1
ATOM 7854 N N . THR C 1 103 ? 25.261 111.020 17.960 1.00 23.45 102 THR C N 1
ATOM 7855 C CA . THR C 1 103 ? 24.282 111.929 17.368 1.00 23.64 102 THR C CA 1
ATOM 7856 C C . THR C 1 103 ? 24.143 111.659 15.879 1.00 23.29 102 THR C C 1
ATOM 7857 O O . THR C 1 103 ? 23.032 111.555 15.359 1.00 23.37 102 THR C O 1
ATOM 7868 N N . LEU C 1 104 ? 25.281 111.552 15.201 1.00 22.92 103 LEU C N 1
ATOM 7869 C CA . LEU C 1 104 ? 25.306 111.319 13.763 1.00 22.05 103 LEU C CA 1
ATOM 7870 C C . LEU C 1 104 ? 24.520 110.066 13.384 1.00 20.68 103 LEU C C 1
ATOM 7871 O O . LEU C 1 104 ? 23.693 110.101 12.472 1.00 20.11 103 LEU C O 1
ATOM 7887 N N . ILE C 1 105 ? 24.789 108.960 14.069 1.00 19.90 104 ILE C N 1
ATOM 7888 C CA . ILE C 1 105 ? 24.107 107.707 13.768 1.00 19.17 104 ILE C CA 1
ATOM 7889 C C . ILE C 1 105 ? 22.599 107.821 14.023 1.00 19.07 104 ILE C C 1
ATOM 7890 O O . ILE C 1 105 ? 21.797 107.227 13.303 1.00 17.72 104 ILE C O 1
ATOM 7906 N N . GLU C 1 106 ? 22.215 108.583 15.044 1.00 20.66 105 GLU C N 1
ATOM 7907 C CA . GLU C 1 106 ? 20.797 108.793 15.335 1.00 23.29 105 GLU C CA 1
ATOM 7908 C C . GLU C 1 106 ? 20.141 109.699 14.296 1.00 22.78 105 GLU C C 1
ATOM 7909 O O . GLU C 1 106 ? 18.956 109.549 13.997 1.00 21.91 105 GLU C O 1
ATOM 7921 N N . GLN C 1 107 ? 20.901 110.651 13.763 1.00 23.17 106 GLN C N 1
ATOM 7922 C CA . GLN C 1 107 ? 20.405 111.484 12.675 1.00 24.02 106 GLN C CA 1
ATOM 7923 C C . GLN C 1 107 ? 20.116 110.614 11.454 1.00 21.83 106 GLN C C 1
ATOM 7924 O O . GLN C 1 107 ? 19.063 110.739 10.825 1.00 20.65 106 GLN C O 1
ATOM 7938 N N . ILE C 1 108 ? 21.062 109.736 11.128 1.00 21.19 107 ILE C N 1
ATOM 7939 C CA . ILE C 1 108 ? 20.896 108.789 10.028 1.00 19.77 107 ILE C CA 1
ATOM 7940 C C . ILE C 1 108 ? 19.695 107.883 10.280 1.00 19.79 107 ILE C C 1
ATOM 7941 O O . ILE C 1 108 ? 18.898 107.646 9.375 1.00 19.93 107 ILE C O 1
ATOM 7957 N N . ARG C 1 109 ? 19.589 107.348 11.494 1.00 20.37 108 ARG C N 1
ATOM 7958 C CA . ARG C 1 109 ? 18.457 106.495 11.853 1.00 21.64 108 ARG C CA 1
ATOM 7959 C C . ARG C 1 109 ? 17.130 107.233 11.692 1.00 23.43 108 ARG C C 1
ATOM 7960 O O . ARG C 1 109 ? 16.163 106.674 11.172 1.00 23.86 108 ARG C O 1
ATOM 7981 N N . CYS C 1 110 ? 17.086 108.483 12.146 1.00 24.35 109 CYS C N 1
ATOM 7982 C CA . CYS C 1 110 ? 15.889 109.306 11.999 1.00 25.15 109 CYS C CA 1
ATOM 7983 C C . CYS C 1 110 ? 15.534 109.475 10.528 1.00 24.08 109 CYS C C 1
ATOM 7984 O O . CYS C 1 110 ? 14.371 109.350 10.142 1.00 24.25 109 CYS C O 1
ATOM 7992 N N . GLY C 1 111 ? 16.542 109.778 9.718 1.00 23.08 110 GLY C N 1
ATOM 7993 C CA . GLY C 1 111 ? 16.366 109.893 8.282 1.00 21.47 110 GLY C CA 1
ATOM 7994 C C . GLY C 1 111 ? 15.785 108.632 7.672 1.00 19.48 110 GLY C C 1
ATOM 7995 O O . GLY C 1 111 ? 14.938 108.687 6.780 1.00 20.09 110 GLY C O 1
ATOM 7999 N N . GLY C 1 112 ? 16.251 107.487 8.157 1.00 17.35 111 GLY C N 1
ATOM 8000 C CA . GLY C 1 112 ? 15.784 106.205 7.671 1.00 15.95 111 GLY C CA 1
ATOM 8001 C C . GLY C 1 112 ? 14.446 105.770 8.237 1.00 15.51 111 GLY C C 1
ATOM 8002 O O . GLY C 1 112 ? 13.712 105.019 7.589 1.00 15.64 111 GLY C O 1
ATOM 8006 N N . ALA C 1 113 ? 14.138 106.227 9.449 1.00 14.96 112 ALA C N 1
ATOM 8007 C CA . ALA C 1 113 ? 12.952 105.766 10.167 1.00 14.46 112 ALA C CA 1
ATOM 8008 C C . ALA C 1 113 ? 11.794 106.750 10.080 1.00 15.48 112 ALA C C 1
ATOM 8009 O O . ALA C 1 113 ? 10.769 106.569 10.743 1.00 15.88 112 ALA C O 1
ATOM 8016 N N . GLY C 1 114 ? 11.952 107.789 9.267 1.00 16.47 113 GLY C N 1
ATOM 8017 C CA . GLY C 1 114 ? 10.885 108.750 9.054 1.00 17.78 113 GLY C CA 1
ATOM 8018 C C . GLY C 1 114 ? 10.558 109.587 10.278 1.00 18.86 113 GLY C C 1
ATOM 8019 O O . GLY C 1 114 ? 9.407 109.978 10.479 1.00 19.70 113 GLY C O 1
ATOM 8023 N N . LEU C 1 115 ? 11.569 109.860 11.097 1.00 19.89 114 LEU C N 1
ATOM 8024 C CA . LEU C 1 115 ? 11.401 110.701 12.277 1.00 22.24 114 LEU C CA 1
ATOM 8025 C C . LEU C 1 115 ? 11.889 112.117 11.979 1.00 23.50 114 LEU C C 1
ATOM 8026 O O . LEU C 1 115 ? 12.836 112.308 11.214 1.00 23.89 114 LEU C O 1
ATOM 8042 N N . GLY C 1 116 ? 11.248 113.104 12.595 1.00 23.80 115 GLY C N 1
ATOM 8043 C CA . GLY C 1 116 ? 11.532 114.497 12.299 1.00 24.68 115 GLY C CA 1
ATOM 8044 C C . GLY C 1 116 ? 12.682 115.073 13.098 1.00 25.13 115 GLY C C 1
ATOM 8045 O O . GLY C 1 116 ? 13.102 116.208 12.862 1.00 26.49 115 GLY C O 1
ATOM 8049 N N . GLY C 1 117 ? 13.193 114.292 14.043 1.00 24.29 116 GLY C N 1
ATOM 8050 C CA . GLY C 1 117 ? 14.287 114.733 14.886 1.00 24.58 116 GLY C CA 1
ATOM 8051 C C . GLY C 1 117 ? 14.239 114.079 16.251 1.00 24.09 116 GLY C C 1
ATOM 8052 O O . GLY C 1 117 ? 13.296 113.353 16.567 1.00 24.24 116 GLY C O 1
ATOM 8056 N N . PHE C 1 118 ? 15.265 114.333 17.056 1.00 23.41 117 PHE C N 1
ATOM 8057 C CA . PHE C 1 118 ? 15.358 113.754 18.390 1.00 23.42 117 PHE C CA 1
ATOM 8058 C C . PHE C 1 118 ? 16.085 114.682 19.357 1.00 24.80 117 PHE C C 1
ATOM 8059 O O . PHE C 1 118 ? 16.819 115.579 18.941 1.00 25.29 117 PHE C O 1
ATOM 8076 N N . LEU C 1 119 ? 15.860 114.460 20.649 1.00 25.31 118 LEU C N 1
ATOM 8077 C CA . LEU C 1 119 ? 16.505 115.240 21.701 1.00 26.32 118 LEU C CA 1
ATOM 8078 C C . LEU C 1 119 ? 17.663 114.448 22.301 1.00 25.25 118 LEU C C 1
ATOM 8079 O O . LEU C 1 119 ? 17.487 113.304 22.724 1.00 24.65 118 LEU C O 1
ATOM 8095 N N . THR C 1 120 ? 18.846 115.056 22.322 1.00 25.80 119 THR C N 1
ATOM 8096 C CA . THR C 1 120 ? 20.033 114.419 22.890 1.00 25.62 119 THR C CA 1
ATOM 8097 C C . THR C 1 120 ? 20.763 115.359 23.857 1.00 27.12 119 THR C C 1
ATOM 8098 O O . THR C 1 120 ? 20.785 116.572 23.648 1.00 27.32 119 THR C O 1
ATOM 8109 N N . PRO C 1 121 ? 21.351 114.803 24.930 1.00 27.26 120 PRO C N 1
ATOM 8110 C CA . PRO C 1 121 ? 22.145 115.624 25.850 1.00 28.47 120 PRO C CA 1
ATOM 8111 C C . PRO C 1 121 ? 23.584 115.798 25.389 1.00 28.25 120 PRO C C 1
ATOM 8112 O O . PRO C 1 121 ? 24.314 116.628 25.927 1.00 29.78 120 PRO C O 1
ATOM 8123 N N . THR C 1 122 ? 23.982 115.008 24.399 1.00 28.59 121 THR C N 1
ATOM 8124 C CA . THR C 1 122 ? 25.335 115.071 23.868 1.00 28.66 121 THR C CA 1
ATOM 8125 C C . THR C 1 122 ? 25.564 116.376 23.118 1.00 27.89 121 THR C C 1
ATOM 8126 O O . THR C 1 122 ? 24.812 116.724 22.208 1.00 26.35 121 THR C O 1
ATOM 8137 N N . GLY C 1 123 ? 26.606 117.096 23.519 1.00 28.93 122 GLY C N 1
ATOM 8138 C CA . GLY C 1 123 ? 27.005 118.315 22.842 1.00 29.64 122 GLY C CA 1
ATOM 8139 C C . GLY C 1 123 ? 26.480 119.573 23.505 1.00 31.51 122 GLY C C 1
ATOM 8140 O O . GLY C 1 123 ? 26.839 120.679 23.105 1.00 32.19 122 GLY C O 1
ATOM 8144 N N . VAL C 1 124 ? 25.629 119.415 24.514 1.00 31.00 123 VAL C N 1
ATOM 8145 C CA . VAL C 1 124 ? 25.121 120.564 25.251 1.00 33.77 123 VAL C CA 1
ATOM 8146 C C . VAL C 1 124 ? 26.278 121.256 25.959 1.00 35.39 123 VAL C C 1
ATOM 8147 O O . VAL C 1 124 ? 27.077 120.609 26.635 1.00 36.07 123 VAL C O 1
ATOM 8160 N N . GLY C 1 125 ? 26.367 122.570 25.790 1.00 37.39 124 GLY C N 1
ATOM 8161 C CA . GLY C 1 125 ? 27.411 123.353 26.428 1.00 40.36 124 GLY C CA 1
ATOM 8162 C C . GLY C 1 125 ? 28.726 123.329 25.669 1.00 40.39 124 GLY C C 1
ATOM 8163 O O . GLY C 1 125 ? 29.740 123.817 26.170 1.00 42.05 124 GLY C O 1
ATOM 8167 N N . THR C 1 126 ? 28.706 122.767 24.462 1.00 38.63 125 THR C N 1
ATOM 8168 C CA . THR C 1 126 ? 29.898 122.686 23.621 1.00 38.74 125 THR C CA 1
ATOM 8169 C C . THR C 1 126 ? 29.667 123.425 22.307 1.00 38.91 125 THR C C 1
ATOM 8170 O O . THR C 1 126 ? 28.606 124.013 22.097 1.00 39.03 125 THR C O 1
ATOM 8181 N N . VAL C 1 127 ? 30.668 123.404 21.431 1.00 39.28 126 VAL C N 1
ATOM 8182 C CA . VAL C 1 127 ? 30.557 124.048 20.124 1.00 39.81 126 VAL C CA 1
ATOM 8183 C C . VAL C 1 127 ? 29.549 123.332 19.223 1.00 38.09 126 VAL C C 1
ATOM 8184 O O . VAL C 1 127 ? 29.080 123.895 18.234 1.00 38.17 126 VAL C O 1
ATOM 8197 N N . VAL C 1 128 ? 29.224 122.090 19.568 1.00 36.89 127 VAL C N 1
ATOM 8198 C CA . VAL C 1 128 ? 28.246 121.312 18.815 1.00 36.32 127 VAL C CA 1
ATOM 8199 C C . VAL C 1 128 ? 26.871 121.960 18.938 1.00 39.63 127 VAL C C 1
ATOM 8200 O O . VAL C 1 128 ? 26.036 121.858 18.038 1.00 39.14 127 VAL C O 1
ATOM 8213 N N . GLU C 1 129 ? 26.662 122.645 20.055 1.00 43.61 128 GLU C N 1
ATOM 8214 C CA . GLU C 1 129 ? 25.396 123.302 20.354 1.00 46.71 128 GLU C CA 1
ATOM 8215 C C . GLU C 1 129 ? 25.142 124.492 19.429 1.00 47.18 128 GLU C C 1
ATOM 8216 O O . GLU C 1 129 ? 24.003 124.936 19.273 1.00 47.05 128 GLU C O 1
ATOM 8228 N N . GLU C 1 130 ? 26.206 125.009 18.823 1.00 47.80 129 GLU C N 1
ATOM 8229 C CA . GLU C 1 130 ? 26.115 126.202 17.987 1.00 49.10 129 GLU C CA 1
ATOM 8230 C C . GLU C 1 130 ? 25.163 126.016 16.805 1.00 48.42 129 GLU C C 1
ATOM 8231 O O . GLU C 1 130 ? 25.267 125.046 16.053 1.00 47.28 129 GLU C O 1
ATOM 8235 N N . GLY C 1 131 ? 24.227 126.950 16.660 1.00 49.02 130 GLY C N 1
ATOM 8236 C CA . GLY C 1 131 ? 23.322 126.965 15.524 1.00 47.30 130 GLY C CA 1
ATOM 8237 C C . GLY C 1 131 ? 22.163 125.993 15.633 1.00 44.93 130 GLY C C 1
ATOM 8238 O O . GLY C 1 131 ? 21.400 125.830 14.681 1.00 44.18 130 GLY C O 1
ATOM 8242 N N . LYS C 1 132 ? 22.026 125.356 16.793 1.00 43.86 131 LYS C N 1
ATOM 8243 C CA . LYS C 1 132 ? 20.988 124.350 17.008 1.00 41.45 131 LYS C CA 1
ATOM 8244 C C . LYS C 1 132 ? 19.986 124.793 18.067 1.00 42.53 131 LYS C C 1
ATOM 8245 O O . LYS C 1 132 ? 20.303 125.607 18.936 1.00 43.71 131 LYS C O 1
ATOM 8264 N N . GLN C 1 133 ? 18.774 124.251 17.983 1.00 42.45 132 GLN C N 1
ATOM 8265 C CA . GLN C 1 133 ? 17.729 124.533 18.959 1.00 44.24 132 GLN C CA 1
ATOM 8266 C C . GLN C 1 133 ? 17.913 123.700 20.216 1.00 42.44 132 GLN C C 1
ATOM 8267 O O . GLN C 1 133 ? 18.226 122.510 20.142 1.00 40.02 132 GLN C O 1
ATOM 8281 N N . THR C 1 134 ? 17.708 124.332 21.367 1.00 43.57 133 THR C N 1
ATOM 8282 C CA . THR C 1 134 ? 17.805 123.651 22.649 1.00 43.15 133 THR C CA 1
ATOM 8283 C C . THR C 1 134 ? 16.449 123.671 23.344 1.00 43.88 133 THR C C 1
ATOM 8284 O O . THR C 1 134 ? 15.761 124.691 23.353 1.00 45.19 133 THR C O 1
ATOM 8295 N N . LEU C 1 135 ? 16.071 122.532 23.916 1.00 43.43 134 LEU C N 1
ATOM 8296 C CA . LEU C 1 135 ? 14.807 122.393 24.633 1.00 44.47 134 LEU C CA 1
ATOM 8297 C C . LEU C 1 135 ? 15.033 121.980 26.083 1.00 44.67 134 LEU C C 1
ATOM 8298 O O . LEU C 1 135 ? 15.922 121.180 26.378 1.00 44.23 134 LEU C O 1
ATOM 8314 N N . THR C 1 136 ? 14.222 122.530 26.982 1.00 45.43 135 THR C N 1
ATOM 8315 C CA . THR C 1 136 ? 14.282 122.171 28.393 1.00 45.77 135 THR C CA 1
ATOM 8316 C C . THR C 1 136 ? 13.135 121.220 28.734 1.00 45.23 135 THR C C 1
ATOM 8317 O O . THR C 1 136 ? 11.964 121.546 28.542 1.00 45.38 135 THR C O 1
ATOM 8328 N N . LEU C 1 137 ? 13.494 120.043 29.237 1.00 44.95 136 LEU C N 1
ATOM 8329 C CA . LEU C 1 137 ? 12.534 119.001 29.591 1.00 45.56 136 LEU C CA 1
ATOM 8330 C C . LEU C 1 137 ? 13.029 118.237 30.814 1.00 48.47 136 LEU C C 1
ATOM 8331 O O . LEU C 1 137 ? 14.167 117.769 30.828 1.00 48.32 136 LEU C O 1
ATOM 8347 N N . ASP C 1 138 ? 12.182 118.134 31.838 1.00 51.67 137 ASP C N 1
ATOM 8348 C CA . ASP C 1 138 ? 12.527 117.447 33.084 1.00 54.18 137 ASP C CA 1
ATOM 8349 C C . ASP C 1 138 ? 13.623 118.200 33.829 1.00 55.97 137 ASP C C 1
ATOM 8350 O O . ASP C 1 138 ? 14.296 117.640 34.694 1.00 57.13 137 ASP C O 1
ATOM 8359 N N . GLY C 1 139 ? 13.796 119.472 33.482 1.00 56.59 138 GLY C N 1
ATOM 8360 C CA . GLY C 1 139 ? 14.795 120.315 34.110 1.00 58.56 138 GLY C CA 1
ATOM 8361 C C . GLY C 1 139 ? 16.135 120.149 33.419 1.00 56.84 138 GLY C C 1
ATOM 8362 O O . GLY C 1 139 ? 17.125 120.775 33.801 1.00 58.24 138 GLY C O 1
ATOM 8366 N N . LYS C 1 140 ? 16.155 119.293 32.399 1.00 53.79 139 LYS C N 1
ATOM 8367 C CA . LYS C 1 140 ? 17.364 118.995 31.646 1.00 52.08 139 LYS C CA 1
ATOM 8368 C C . LYS C 1 140 ? 17.328 119.639 30.262 1.00 48.82 139 LYS C C 1
ATOM 8369 O O . LYS C 1 140 ? 16.286 119.655 29.605 1.00 47.92 139 LYS C O 1
ATOM 8388 N N . THR C 1 141 ? 18.471 120.163 29.826 1.00 46.91 140 THR C N 1
ATOM 8389 C CA . THR C 1 141 ? 18.586 120.782 28.510 1.00 43.90 140 THR C CA 1
ATOM 8390 C C . THR C 1 141 ? 18.984 119.744 27.465 1.00 39.56 140 THR C C 1
ATOM 8391 O O . THR C 1 141 ? 19.893 118.945 27.689 1.00 38.66 140 THR C O 1
ATOM 8402 N N . TRP C 1 142 ? 18.302 119.775 26.323 1.00 36.73 141 TRP C N 1
ATOM 8403 C CA . TRP C 1 142 ? 18.561 118.843 25.228 1.00 32.93 141 TRP C CA 1
ATOM 8404 C C . TRP C 1 142 ? 18.839 119.589 23.929 1.00 31.66 141 TRP C C 1
ATOM 8405 O O . TRP C 1 142 ? 18.219 120.612 23.654 1.00 32.01 141 TRP C O 1
ATOM 8426 N N . LEU C 1 143 ? 19.767 119.073 23.129 1.00 28.33 142 LEU C N 1
ATOM 8427 C CA . LEU C 1 143 ? 19.936 119.550 21.762 1.00 31.83 142 LEU C CA 1
ATOM 8428 C C . LEU C 1 143 ? 18.938 118.856 20.844 1.00 28.63 142 LEU C C 1
ATOM 8429 O O . LEU C 1 143 ? 18.828 117.628 20.853 1.00 24.70 142 LEU C O 1
ATOM 8445 N N . LEU C 1 144 ? 18.221 119.640 20.046 1.00 30.33 143 LEU C N 1
ATOM 8446 C CA . LEU C 1 144 ? 17.323 119.080 19.045 1.00 30.51 143 LEU C CA 1
ATOM 8447 C C . LEU C 1 144 ? 18.090 118.802 17.762 1.00 30.00 143 LEU C C 1
ATOM 8448 O O . LEU C 1 144 ? 18.494 119.728 17.059 1.00 30.87 143 LEU C O 1
ATOM 8464 N N . GLU C 1 145 ? 18.288 117.520 17.469 1.00 29.59 144 GLU C N 1
ATOM 8465 C CA . GLU C 1 145 ? 19.014 117.101 16.277 1.00 29.10 144 GLU C CA 1
ATOM 8466 C C . GLU C 1 145 ? 18.051 116.582 15.212 1.00 28.95 144 GLU C C 1
ATOM 8467 O O . GLU C 1 145 ? 17.073 115.900 15.524 1.00 28.77 144 GLU C O 1
ATOM 8479 N N . ARG C 1 146 ? 18.342 116.912 13.958 1.00 29.13 145 ARG C N 1
ATOM 8480 C CA . ARG C 1 146 ? 17.441 116.635 12.844 1.00 30.24 145 ARG C CA 1
ATOM 8481 C C . ARG C 1 146 ? 17.959 115.515 11.939 1.00 26.68 145 ARG C C 1
ATOM 8482 O O . ARG C 1 146 ? 19.157 115.239 11.914 1.00 26.92 145 ARG C O 1
ATOM 8503 N N . PRO C 1 147 ? 17.050 114.859 11.198 1.00 23.28 146 PRO C N 1
ATOM 8504 C CA . PRO C 1 147 ? 17.423 113.699 10.376 1.00 21.33 146 PRO C CA 1
ATOM 8505 C C . PRO C 1 147 ? 18.354 114.006 9.206 1.00 21.08 146 PRO C C 1
ATOM 8506 O O . PRO C 1 147 ? 18.352 115.115 8.674 1.00 21.44 146 PRO C O 1
ATOM 8517 N N . LEU C 1 148 ? 19.147 113.007 8.829 1.00 20.54 147 LEU C N 1
ATOM 8518 C CA . LEU C 1 148 ? 20.017 113.082 7.661 1.00 21.06 147 LEU C CA 1
ATOM 8519 C C . LEU C 1 148 ? 19.647 111.999 6.648 1.00 20.78 147 LEU C C 1
ATOM 8520 O O . LEU C 1 148 ? 19.472 110.833 7.007 1.00 20.04 147 LEU C O 1
ATOM 8536 N N . ARG C 1 149 ? 19.519 112.396 5.386 1.00 21.33 148 ARG C N 1
ATOM 8537 C CA . ARG C 1 149 ? 19.285 111.458 4.292 1.00 21.61 148 ARG C CA 1
ATOM 8538 C C . ARG C 1 149 ? 20.289 111.703 3.174 1.00 20.73 148 ARG C C 1
ATOM 8539 O O . ARG C 1 149 ? 21.041 112.675 3.206 1.00 21.62 148 ARG C O 1
ATOM 8560 N N . ALA C 1 150 ? 20.297 110.816 2.186 1.00 19.49 149 ALA C N 1
ATOM 8561 C CA . ALA C 1 150 ? 21.245 110.918 1.084 1.00 19.20 149 ALA C CA 1
ATOM 8562 C C . ALA C 1 150 ? 20.635 110.410 -0.213 1.00 19.03 149 ALA C C 1
ATOM 8563 O O . ALA C 1 150 ? 19.612 109.725 -0.211 1.00 18.25 149 ALA C O 1
ATOM 8570 N N . ASP C 1 151 ? 21.269 110.767 -1.322 1.00 20.61 150 ASP C N 1
ATOM 8571 C CA . ASP C 1 151 ? 20.834 110.320 -2.634 1.00 22.24 150 ASP C CA 1
ATOM 8572 C C . ASP C 1 151 ? 21.177 108.848 -2.837 1.00 22.87 150 ASP C C 1
ATOM 8573 O O . ASP C 1 151 ? 20.422 108.105 -3.466 1.00 23.28 150 ASP C O 1
ATOM 8582 N N . LEU C 1 152 ? 22.318 108.436 -2.290 1.00 22.12 151 LEU C N 1
ATOM 8583 C CA . LEU C 1 152 ? 22.850 107.099 -2.518 1.00 22.09 151 LEU C CA 1
ATOM 8584 C C . LEU C 1 152 ? 23.536 106.545 -1.269 1.00 21.03 151 LEU C C 1
ATOM 8585 O O . LEU C 1 152 ? 24.059 107.302 -0.451 1.00 20.28 151 LEU C O 1
ATOM 8601 N N . ALA C 1 153 ? 23.525 105.221 -1.130 1.00 21.11 152 ALA C N 1
ATOM 8602 C CA . ALA C 1 153 ? 24.233 104.548 -0.044 1.00 19.81 152 ALA C CA 1
ATOM 8603 C C . ALA C 1 153 ? 25.089 103.410 -0.583 1.00 20.11 152 ALA C C 1
ATOM 8604 O O . ALA C 1 153 ? 24.597 102.548 -1.314 1.00 20.02 152 ALA C O 1
ATOM 8611 N N . LEU C 1 154 ? 26.370 103.418 -0.221 1.00 19.53 153 LEU C N 1
ATOM 8612 C CA . LEU C 1 154 ? 27.293 102.350 -0.595 1.00 18.86 153 LEU C CA 1
ATOM 8613 C C . LEU C 1 154 ? 27.549 101.451 0.609 1.00 17.81 153 LEU C C 1
ATOM 8614 O O . LEU C 1 154 ? 28.170 101.865 1.588 1.00 16.48 153 LEU C O 1
ATOM 8630 N N . ILE C 1 155 ? 27.063 100.217 0.514 1.00 19.47 154 ILE C N 1
ATOM 8631 C CA . ILE C 1 155 ? 27.039 99.286 1.638 1.00 18.70 154 ILE C CA 1
ATOM 8632 C C . ILE C 1 155 ? 27.906 98.060 1.376 1.00 19.09 154 ILE C C 1
ATOM 8633 O O . ILE C 1 155 ? 27.937 97.538 0.261 1.00 20.04 154 ILE C O 1
ATOM 8649 N N . ARG C 1 156 ? 28.614 97.612 2.409 1.00 18.52 155 ARG C N 1
ATOM 8650 C CA . ARG C 1 156 ? 29.303 96.327 2.372 1.00 19.48 155 ARG C CA 1
ATOM 8651 C C . ARG C 1 156 ? 28.598 95.344 3.292 1.00 19.56 155 ARG C C 1
ATOM 8652 O O . ARG C 1 156 ? 28.202 95.696 4.405 1.00 18.92 155 ARG C O 1
ATOM 8673 N N . ALA C 1 157 ? 28.435 94.114 2.812 1.00 20.40 156 ALA C N 1
ATOM 8674 C CA . ALA C 1 157 ? 27.851 93.042 3.607 1.00 19.78 156 ALA C CA 1
ATOM 8675 C C . ALA C 1 157 ? 28.723 91.800 3.515 1.00 21.33 156 ALA C C 1
ATOM 8676 O O . ALA C 1 157 ? 29.561 91.684 2.621 1.00 21.83 156 ALA C O 1
ATOM 8683 N N . HIS C 1 158 ? 28.521 90.872 4.442 1.00 22.99 157 HIS C N 1
ATOM 8684 C CA . HIS C 1 158 ? 29.257 89.619 4.432 1.00 25.97 157 HIS C CA 1
ATOM 8685 C C . HIS C 1 158 ? 28.570 88.662 3.462 1.00 27.13 157 HIS C C 1
ATOM 8686 O O . HIS C 1 158 ? 29.111 88.340 2.404 1.00 27.56 157 HIS C O 1
ATOM 8700 N N . ARG C 1 159 ? 27.369 88.229 3.826 1.00 28.42 158 ARG C N 1
ATOM 8701 C CA . ARG C 1 159 ? 26.544 87.394 2.960 1.00 31.03 158 ARG C CA 1
ATOM 8702 C C . ARG C 1 159 ? 25.334 88.173 2.459 1.00 28.58 158 ARG C C 1
ATOM 8703 O O . ARG C 1 159 ? 24.882 89.119 3.102 1.00 27.11 158 ARG C O 1
ATOM 8724 N N . CYS C 1 160 ? 24.825 87.774 1.299 1.00 28.29 159 CYS C N 1
ATOM 8725 C CA . CYS C 1 160 ? 23.692 88.450 0.680 1.00 25.87 159 CYS C CA 1
ATOM 8726 C C . CYS C 1 160 ? 22.999 87.493 -0.282 1.00 25.15 159 CYS C C 1
ATOM 8727 O O . CYS C 1 160 ? 23.662 86.862 -1.104 1.00 27.25 159 CYS C O 1
ATOM 8735 N N . ASP C 1 161 ? 21.678 87.361 -0.168 1.00 23.05 160 ASP C N 1
ATOM 8736 C CA . ASP C 1 161 ? 20.929 86.495 -1.078 1.00 24.49 160 ASP C CA 1
ATOM 8737 C C . ASP C 1 161 ? 20.371 87.302 -2.249 1.00 24.72 160 ASP C C 1
ATOM 8738 O O . ASP C 1 161 ? 20.561 88.515 -2.317 1.00 23.19 160 ASP C O 1
ATOM 8747 N N . THR C 1 162 ? 19.680 86.631 -3.164 1.00 26.62 161 THR C N 1
ATOM 8748 C CA . THR C 1 162 ? 19.231 87.280 -4.392 1.00 28.34 161 THR C CA 1
ATOM 8749 C C . THR C 1 162 ? 18.107 88.287 -4.154 1.00 26.90 161 THR C C 1
ATOM 8750 O O . THR C 1 162 ? 17.787 89.075 -5.042 1.00 27.85 161 THR C O 1
ATOM 8761 N N . LEU C 1 163 ? 17.519 88.266 -2.961 1.00 25.10 162 LEU C N 1
ATOM 8762 C CA . LEU C 1 163 ? 16.479 89.229 -2.599 1.00 23.67 162 LEU C CA 1
ATOM 8763 C C . LEU C 1 163 ? 17.073 90.481 -1.953 1.00 23.28 162 LEU C C 1
ATOM 8764 O O . LEU C 1 163 ? 16.400 91.504 -1.830 1.00 23.22 162 LEU C O 1
ATOM 8780 N N . GLY C 1 164 ? 18.328 90.386 -1.526 1.00 23.45 163 GLY C N 1
ATOM 8781 C CA . GLY C 1 164 ? 19.024 91.510 -0.925 1.00 22.09 163 GLY C CA 1
ATOM 8782 C C . GLY C 1 164 ? 19.085 91.449 0.591 1.00 20.91 163 GLY C C 1
ATOM 8783 O O . GLY C 1 164 ? 19.507 92.411 1.231 1.00 19.88 163 GLY C O 1
ATOM 8787 N N . ASN C 1 165 ? 18.661 90.329 1.173 1.00 20.11 164 ASN C N 1
ATOM 8788 C CA . ASN C 1 165 ? 18.806 90.120 2.610 1.00 18.87 164 ASN C CA 1
ATOM 8789 C C . ASN C 1 165 ? 20.279 90.063 2.972 1.00 19.26 164 ASN C C 1
ATOM 8790 O O . ASN C 1 165 ? 21.035 89.321 2.355 1.00 20.75 164 ASN C O 1
ATOM 8801 N N . LEU C 1 166 ? 20.681 90.850 3.965 1.00 18.03 165 LEU C N 1
ATOM 8802 C CA . LEU C 1 166 ? 22.089 90.982 4.320 1.00 18.99 165 LEU C CA 1
ATOM 8803 C C . LEU C 1 166 ? 22.417 90.477 5.722 1.00 18.96 165 LEU C C 1
ATOM 8804 O O . LEU C 1 166 ? 21.604 90.583 6.643 1.00 18.19 165 LEU C O 1
ATOM 8820 N N . THR C 1 167 ? 23.618 89.921 5.860 1.00 18.95 166 THR C N 1
ATOM 8821 C CA . THR C 1 167 ? 24.239 89.700 7.159 1.00 19.29 166 THR C CA 1
ATOM 8822 C C . THR C 1 167 ? 25.584 90.406 7.127 1.00 19.80 166 THR C C 1
ATOM 8823 O O . THR C 1 167 ? 26.107 90.691 6.048 1.00 19.90 166 THR C O 1
ATOM 8834 N N . TYR C 1 168 ? 26.142 90.678 8.303 1.00 20.28 167 TYR C N 1
ATOM 8835 C CA . TYR C 1 168 ? 27.427 91.362 8.412 1.00 20.32 167 TYR C CA 1
ATOM 8836 C C . TYR C 1 168 ? 28.388 90.569 9.287 1.00 23.11 167 TYR C C 1
ATOM 8837 O O . TYR C 1 168 ? 27.972 89.679 10.028 1.00 23.71 167 TYR C O 1
ATOM 8855 N N . GLN C 1 169 ? 29.674 90.896 9.189 1.00 25.41 168 GLN C N 1
ATOM 8856 C CA . GLN C 1 169 ? 30.712 90.162 9.903 1.00 28.70 168 GLN C CA 1
ATOM 8857 C C . GLN C 1 169 ? 31.474 91.043 10.890 1.00 28.59 168 GLN C C 1
ATOM 8858 O O . GLN C 1 169 ? 32.135 92.007 10.500 1.00 27.50 168 GLN C O 1
ATOM 8872 N N . LEU C 1 170 ? 31.370 90.694 12.170 1.00 29.50 169 LEU C N 1
ATOM 8873 C CA . LEU C 1 170 ? 32.131 91.340 13.234 1.00 29.58 169 LEU C CA 1
ATOM 8874 C C . LEU C 1 170 ? 31.938 92.864 13.237 1.00 28.35 169 LEU C C 1
ATOM 8875 O O . LEU C 1 170 ? 30.806 93.343 13.159 1.00 28.37 169 LEU C O 1
ATOM 8891 N N . SER C 1 171 ? 33.029 93.623 13.323 1.00 27.59 170 SER C N 1
ATOM 8892 C CA . SER C 1 171 ? 32.933 95.071 13.492 1.00 26.23 170 SER C CA 1
ATOM 8893 C C . SER C 1 171 ? 32.823 95.813 12.160 1.00 26.26 170 SER C C 1
ATOM 8894 O O . SER C 1 171 ? 32.971 97.034 12.112 1.00 25.56 170 SER C O 1
ATOM 8902 N N . ALA C 1 172 ? 32.559 95.074 11.086 1.00 27.07 171 ALA C N 1
ATOM 8903 C CA . ALA C 1 172 ? 32.358 95.674 9.770 1.00 26.68 171 ALA C CA 1
ATOM 8904 C C . ALA C 1 172 ? 30.906 96.116 9.586 1.00 25.97 171 ALA C C 1
ATOM 8905 O O . ALA C 1 172 ? 30.538 96.639 8.533 1.00 25.42 171 ALA C O 1
ATOM 8912 N N . ARG C 1 173 ? 30.081 95.890 10.606 1.00 26.39 172 ARG C N 1
ATOM 8913 C CA . ARG C 1 173 ? 28.668 96.256 10.547 1.00 25.53 172 ARG C CA 1
ATOM 8914 C C . ARG C 1 173 ? 28.476 97.768 10.703 1.00 24.81 172 ARG C C 1
ATOM 8915 O O . ARG C 1 173 ? 28.100 98.450 9.751 1.00 23.72 172 ARG C O 1
ATOM 8936 N N . ASN C 1 174 ? 28.747 98.266 11.910 1.00 25.67 173 ASN C N 1
ATOM 8937 C CA . ASN C 1 174 ? 28.631 99.687 12.267 1.00 25.57 173 ASN C CA 1
ATOM 8938 C C . ASN C 1 174 ? 27.510 100.462 11.549 1.00 22.65 173 ASN C C 1
ATOM 8939 O O . ASN C 1 174 ? 26.336 100.292 11.876 1.00 23.10 173 ASN C O 1
ATOM 8950 N N . PHE C 1 175 ? 27.868 101.302 10.581 1.00 19.59 174 PHE C N 1
ATOM 8951 C CA . PHE C 1 175 ? 26.917 102.221 9.959 1.00 17.15 174 PHE C CA 1
ATOM 8952 C C . PHE C 1 175 ? 26.061 101.571 8.872 1.00 17.28 174 PHE C C 1
ATOM 8953 O O . PHE C 1 175 ? 24.998 102.091 8.530 1.00 17.15 174 PHE C O 1
ATOM 8970 N N . ASN C 1 176 ? 26.519 100.445 8.331 1.00 18.12 175 ASN C N 1
ATOM 8971 C CA . ASN C 1 176 ? 25.889 99.857 7.146 1.00 18.53 175 ASN C CA 1
ATOM 8972 C C . ASN C 1 176 ? 24.381 99.609 7.286 1.00 19.55 175 ASN C C 1
ATOM 8973 O O . ASN C 1 176 ? 23.617 99.964 6.389 1.00 18.78 175 ASN C O 1
ATOM 8984 N N . PRO C 1 177 ? 23.942 99.012 8.407 1.00 21.56 176 PRO C N 1
ATOM 8985 C CA . PRO C 1 177 ? 22.506 98.737 8.541 1.00 21.99 176 PRO C CA 1
ATOM 8986 C C . PRO C 1 177 ? 21.632 99.994 8.574 1.00 22.19 176 PRO C C 1
ATOM 8987 O O . PRO C 1 177 ? 20.463 99.920 8.196 1.00 21.85 176 PRO C O 1
ATOM 8998 N N . LEU C 1 178 ? 22.188 101.124 9.008 1.00 22.40 177 LEU C N 1
ATOM 8999 C CA . LEU C 1 178 ? 21.406 102.350 9.157 1.00 21.75 177 LEU C CA 1
ATOM 9000 C C . LEU C 1 178 ? 21.317 103.151 7.857 1.00 20.45 177 LEU C C 1
ATOM 9001 O O . LEU C 1 178 ? 20.248 103.642 7.504 1.00 19.58 177 LEU C O 1
ATOM 9017 N N . ILE C 1 179 ? 22.435 103.293 7.152 1.00 21.14 178 ILE C N 1
ATOM 9018 C CA . ILE C 1 179 ? 22.441 104.032 5.891 1.00 21.26 178 ILE C CA 1
ATOM 9019 C C . ILE C 1 179 ? 21.602 103.325 4.828 1.00 22.46 178 ILE C C 1
ATOM 9020 O O . ILE C 1 179 ? 21.167 103.944 3.855 1.00 23.83 178 ILE C O 1
ATOM 9036 N N . ALA C 1 180 ? 21.371 102.030 5.024 1.00 21.81 179 ALA C N 1
ATOM 9037 C CA . ALA C 1 180 ? 20.558 101.251 4.101 1.00 22.24 179 ALA C CA 1
ATOM 9038 C C . ALA C 1 180 ? 19.119 101.759 4.065 1.00 23.78 179 ALA C C 1
ATOM 9039 O O . ALA C 1 180 ? 18.436 101.630 3.049 1.00 24.97 179 ALA C O 1
ATOM 9046 N N . LEU C 1 181 ? 18.663 102.342 5.170 1.00 23.93 180 LEU C N 1
ATOM 9047 C CA . LEU C 1 181 ? 17.289 102.830 5.270 1.00 24.13 180 LEU C CA 1
ATOM 9048 C C . LEU C 1 181 ? 17.164 104.323 4.974 1.00 23.07 180 LEU C C 1
ATOM 9049 O O . LEU C 1 181 ? 16.060 104.817 4.753 1.00 24.66 180 LEU C O 1
ATOM 9065 N N . ALA C 1 182 ? 18.291 105.030 4.953 1.00 20.60 181 ALA C N 1
ATOM 9066 C CA . ALA C 1 182 ? 18.285 106.492 4.910 1.00 19.48 181 ALA C CA 1
ATOM 9067 C C . ALA C 1 182 ? 18.570 107.077 3.527 1.00 19.65 181 ALA C C 1
ATOM 9068 O O . ALA C 1 182 ? 18.625 108.299 3.373 1.00 20.09 181 ALA C O 1
ATOM 9075 N N . ALA C 1 183 ? 18.763 106.216 2.531 1.00 19.82 182 ALA C N 1
ATOM 9076 C CA . ALA C 1 183 ? 19.120 106.664 1.186 1.00 20.79 182 ALA C CA 1
ATOM 9077 C C . ALA C 1 183 ? 18.043 106.316 0.162 1.00 23.03 182 ALA C C 1
ATOM 9078 O O . ALA C 1 183 ? 17.369 105.292 0.279 1.00 23.73 182 ALA C O 1
ATOM 9085 N N . ASP C 1 184 ? 17.891 107.179 -0.840 1.00 24.83 183 ASP C N 1
ATOM 9086 C CA . ASP C 1 184 ? 16.919 106.964 -1.909 1.00 26.69 183 ASP C CA 1
ATOM 9087 C C . ASP C 1 184 ? 17.235 105.680 -2.677 1.00 27.16 183 ASP C C 1
ATOM 9088 O O . ASP C 1 184 ? 16.346 104.871 -2.949 1.00 28.56 183 ASP C O 1
ATOM 9097 N N . ILE C 1 185 ? 18.509 105.506 -3.022 1.00 26.00 184 ILE C N 1
ATOM 9098 C CA . ILE C 1 185 ? 18.976 104.310 -3.715 1.00 25.16 184 ILE C CA 1
ATOM 9099 C C . ILE C 1 185 ? 20.112 103.668 -2.925 1.00 23.41 184 ILE C C 1
ATOM 9100 O O . ILE C 1 185 ? 20.972 104.363 -2.386 1.00 23.60 184 ILE C O 1
ATOM 9116 N N . THR C 1 186 ? 20.107 102.339 -2.865 1.00 21.55 185 THR C N 1
ATOM 9117 C CA . THR C 1 186 ? 21.087 101.595 -2.079 1.00 19.97 185 THR C CA 1
ATOM 9118 C C . THR C 1 186 ? 21.821 100.569 -2.934 1.00 20.07 185 THR C C 1
ATOM 9119 O O . THR C 1 186 ? 21.199 99.800 -3.666 1.00 20.18 185 THR C O 1
ATOM 9130 N N . LEU C 1 187 ? 23.148 100.572 -2.833 1.00 20.76 186 LEU C N 1
ATOM 9131 C CA . LEU C 1 187 ? 23.992 99.605 -3.525 1.00 22.38 186 LEU C CA 1
ATOM 9132 C C . LEU C 1 187 ? 24.790 98.806 -2.506 1.00 21.71 186 LEU C C 1
ATOM 9133 O O . LEU C 1 187 ? 25.464 99.386 -1.658 1.00 21.25 186 LEU C O 1
ATOM 9149 N N . VAL C 1 188 ? 24.698 97.481 -2.583 1.00 22.05 187 VAL C N 1
ATOM 9150 C CA . VAL C 1 188 ? 25.412 96.612 -1.657 1.00 22.56 187 VAL C CA 1
ATOM 9151 C C . VAL C 1 188 ? 26.495 95.814 -2.381 1.00 25.23 187 VAL C C 1
ATOM 9152 O O . VAL C 1 188 ? 26.290 95.325 -3.495 1.00 26.46 187 VAL C O 1
ATOM 9165 N N . GLU C 1 189 ? 27.651 95.702 -1.730 1.00 25.47 188 GLU C N 1
ATOM 9166 C CA . GLU C 1 189 ? 28.769 94.915 -2.231 1.00 26.62 188 GLU C CA 1
ATOM 9167 C C . GLU C 1 189 ? 29.039 93.751 -1.277 1.00 25.68 188 GLU C C 1
ATOM 9168 O O . GLU C 1 189 ? 29.795 93.899 -0.318 1.00 25.92 188 GLU C O 1
ATOM 9180 N N . PRO C 1 190 ? 28.409 92.592 -1.525 1.00 24.62 189 PRO C N 1
ATOM 9181 C CA . PRO C 1 190 ? 28.551 91.452 -0.612 1.00 24.95 189 PRO C CA 1
ATOM 9182 C C . PRO C 1 190 ? 29.838 90.656 -0.821 1.00 26.65 189 PRO C C 1
ATOM 9183 O O . PRO C 1 190 ? 30.264 90.472 -1.960 1.00 27.78 189 PRO C O 1
ATOM 9194 N N . ASP C 1 191 ? 30.439 90.187 0.270 1.00 27.63 190 ASP C N 1
ATOM 9195 C CA . ASP C 1 191 ? 31.623 89.338 0.184 1.00 30.42 190 ASP C CA 1
ATOM 9196 C C . ASP C 1 191 ? 31.249 88.003 -0.443 1.00 31.35 190 ASP C C 1
ATOM 9197 O O . ASP C 1 191 ? 32.058 87.376 -1.128 1.00 32.88 190 ASP C O 1
ATOM 9206 N N . GLU C 1 192 ? 30.013 87.579 -0.195 1.00 31.23 191 GLU C N 1
ATOM 9207 C CA . GLU C 1 192 ? 29.520 86.289 -0.655 1.00 33.21 191 GLU C CA 1
ATOM 9208 C C . GLU C 1 192 ? 28.058 86.381 -1.074 1.00 31.42 191 GLU C C 1
ATOM 9209 O O . GLU C 1 192 ? 27.221 86.892 -0.328 1.00 25.79 191 GLU C O 1
ATOM 9221 N N . LEU C 1 193 ? 27.764 85.891 -2.273 1.00 31.51 192 LEU C N 1
ATOM 9222 C CA . LEU C 1 193 ? 26.400 85.853 -2.785 1.00 30.72 192 LEU C CA 1
ATOM 9223 C C . LEU C 1 193 ? 25.829 84.451 -2.632 1.00 31.90 192 LEU C C 1
ATOM 9224 O O . LEU C 1 193 ? 26.391 83.489 -3.155 1.00 33.36 192 LEU C O 1
ATOM 9240 N N . VAL C 1 194 ? 24.714 84.340 -1.916 1.00 31.99 193 VAL C N 1
ATOM 9241 C CA . VAL C 1 194 ? 24.085 83.044 -1.681 1.00 34.22 193 VAL C CA 1
ATOM 9242 C C . VAL C 1 194 ? 22.703 82.999 -2.317 1.00 35.82 193 VAL C C 1
ATOM 9243 O O . VAL C 1 194 ? 22.213 84.000 -2.834 1.00 34.03 193 VAL C O 1
ATOM 9256 N N . GLU C 1 195 ? 22.078 81.829 -2.270 1.00 40.20 194 GLU C N 1
ATOM 9257 C CA . GLU C 1 195 ? 20.728 81.659 -2.785 1.00 43.59 194 GLU C CA 1
ATOM 9258 C C . GLU C 1 195 ? 19.715 81.969 -1.686 1.00 38.66 194 GLU C C 1
ATOM 9259 O O . GLU C 1 195 ? 20.021 81.857 -0.498 1.00 37.26 194 GLU C O 1
ATOM 9271 N N . THR C 1 196 ? 18.514 82.372 -2.088 1.00 35.07 195 THR C N 1
ATOM 9272 C CA . THR C 1 196 ? 17.436 82.636 -1.143 1.00 30.39 195 THR C CA 1
ATOM 9273 C C . THR C 1 196 ? 17.084 81.385 -0.343 1.00 30.23 195 THR C C 1
ATOM 9274 O O . THR C 1 196 ? 16.759 80.343 -0.910 1.00 31.01 195 THR C O 1
ATOM 9285 N N . GLY C 1 197 ? 17.159 81.507 0.979 1.00 29.64 196 GLY C N 1
ATOM 9286 C CA . GLY C 1 197 ? 16.900 80.401 1.884 1.00 32.62 196 GLY C CA 1
ATOM 9287 C C . GLY C 1 197 ? 18.133 80.018 2.682 1.00 34.25 196 GLY C C 1
ATOM 9288 O O . GLY C 1 197 ? 18.027 79.424 3.754 1.00 29.97 196 GLY C O 1
ATOM 9292 N N . GLU C 1 198 ? 19.304 80.383 2.172 1.00 35.50 197 GLU C N 1
ATOM 9293 C CA . GLU C 1 198 ? 20.559 80.065 2.840 1.00 36.84 197 GLU C CA 1
ATOM 9294 C C . GLU C 1 198 ? 20.761 80.964 4.058 1.00 33.65 197 GLU C C 1
ATOM 9295 O O . GLU C 1 198 ? 21.499 80.614 4.980 1.00 34.02 197 GLU C O 1
ATOM 9307 N N . LEU C 1 199 ? 20.113 82.126 4.049 1.00 31.46 198 LEU C N 1
ATOM 9308 C CA . LEU C 1 199 ? 20.122 83.023 5.202 1.00 30.12 198 LEU C CA 1
ATOM 9309 C C . LEU C 1 199 ? 18.856 82.828 6.033 1.00 30.56 198 LEU C C 1
ATOM 9310 O O . LEU C 1 199 ? 17.749 83.082 5.558 1.00 30.11 198 LEU C O 1
ATOM 9326 N N . GLN C 1 200 ? 19.027 82.384 7.274 1.00 32.19 199 GLN C N 1
ATOM 9327 C CA . GLN C 1 200 ? 17.898 82.143 8.167 1.00 33.70 199 GLN C CA 1
ATOM 9328 C C . GLN C 1 200 ? 17.166 83.445 8.495 1.00 28.62 199 GLN C C 1
ATOM 9329 O O . GLN C 1 200 ? 17.796 84.498 8.594 1.00 27.58 199 GLN C O 1
ATOM 9343 N N . PRO C 1 201 ? 15.831 83.382 8.652 1.00 26.02 200 PRO C N 1
ATOM 9344 C CA . PRO C 1 201 ? 15.056 84.587 8.975 1.00 22.44 200 PRO C CA 1
ATOM 9345 C C . PRO C 1 201 ? 15.548 85.330 10.220 1.00 21.71 200 PRO C C 1
ATOM 9346 O O . PRO C 1 201 ? 15.473 86.558 10.255 1.00 21.28 200 PRO C O 1
ATOM 9357 N N . ASP C 1 202 ? 16.044 84.598 11.216 1.00 22.67 201 ASP C N 1
ATOM 9358 C CA . ASP C 1 202 ? 16.501 85.201 12.468 1.00 23.17 201 ASP C CA 1
ATOM 9359 C C . ASP C 1 202 ? 17.989 85.562 12.457 1.00 24.07 201 ASP C C 1
ATOM 9360 O O . ASP C 1 202 ? 18.545 85.937 13.491 1.00 23.98 201 ASP C O 1
ATOM 9369 N N . HIS C 1 203 ? 18.626 85.446 11.294 1.00 25.32 202 HIS C N 1
ATOM 9370 C CA . HIS C 1 203 ? 20.037 85.804 11.141 1.00 26.44 202 HIS C CA 1
ATOM 9371 C C . HIS C 1 203 ? 20.213 87.034 10.252 1.00 24.74 202 HIS C C 1
ATOM 9372 O O . HIS C 1 203 ? 21.277 87.648 10.238 1.00 25.66 202 HIS C O 1
ATOM 9386 N N . ILE C 1 204 ? 19.173 87.380 9.501 1.00 23.65 203 ILE C N 1
ATOM 9387 C CA . ILE C 1 204 ? 19.225 88.523 8.593 1.00 23.49 203 ILE C CA 1
ATOM 9388 C C . ILE C 1 204 ? 19.177 89.836 9.375 1.00 23.38 203 ILE C C 1
ATOM 9389 O O . ILE C 1 204 ? 18.289 90.043 10.202 1.00 23.13 203 ILE C O 1
ATOM 9405 N N . VAL C 1 205 ? 20.124 90.725 9.091 1.00 23.99 204 VAL C N 1
ATOM 9406 C CA . VAL C 1 205 ? 20.225 92.002 9.793 1.00 24.42 204 VAL C CA 1
ATOM 9407 C C . VAL C 1 205 ? 19.505 93.106 9.028 1.00 22.92 204 VAL C C 1
ATOM 9408 O O . VAL C 1 205 ? 18.770 93.897 9.617 1.00 23.19 204 VAL C O 1
ATOM 9421 N N . THR C 1 206 ? 19.740 93.163 7.721 1.00 21.42 205 THR C N 1
ATOM 9422 C CA . THR C 1 206 ? 19.082 94.134 6.849 1.00 18.93 205 THR C CA 1
ATOM 9423 C C . THR C 1 206 ? 18.184 93.401 5.854 1.00 18.30 205 THR C C 1
ATOM 9424 O O . THR C 1 206 ? 18.683 92.682 4.987 1.00 17.89 205 THR C O 1
ATOM 9435 N N . PRO C 1 207 ? 16.855 93.570 5.977 1.00 18.21 206 PRO C N 1
ATOM 9436 C CA . PRO C 1 207 ? 15.966 92.879 5.036 1.00 18.53 206 PRO C CA 1
ATOM 9437 C C . PRO C 1 207 ? 16.110 93.420 3.617 1.00 18.64 206 PRO C C 1
ATOM 9438 O O . PRO C 1 207 ? 16.417 94.598 3.440 1.00 18.86 206 PRO C O 1
ATOM 9449 N N . GLY C 1 208 ? 15.873 92.568 2.624 1.00 18.40 207 GLY C N 1
ATOM 9450 C CA . GLY C 1 208 ? 16.118 92.912 1.234 1.00 19.25 207 GLY C CA 1
ATOM 9451 C C . GLY C 1 208 ? 15.262 94.040 0.690 1.00 19.78 207 GLY C C 1
ATOM 9452 O O . GLY C 1 208 ? 15.565 94.596 -0.366 1.00 19.91 207 GLY C O 1
ATOM 9456 N N . ALA C 1 209 ? 14.192 94.375 1.403 1.00 20.23 208 ALA C N 1
ATOM 9457 C CA . ALA C 1 209 ? 13.273 95.423 0.969 1.00 21.93 208 ALA C CA 1
ATOM 9458 C C . ALA C 1 209 ? 13.986 96.757 0.724 1.00 22.08 208 ALA C C 1
ATOM 9459 O O . ALA C 1 209 ? 13.656 97.476 -0.223 1.00 22.70 208 ALA C O 1
ATOM 9466 N N . VAL C 1 210 ? 14.964 97.081 1.567 1.00 21.83 209 VAL C N 1
ATOM 9467 C CA . VAL C 1 210 ? 15.660 98.366 1.468 1.00 21.36 209 VAL C CA 1
ATOM 9468 C C . VAL C 1 210 ? 16.874 98.315 0.536 1.00 19.13 209 VAL C C 1
ATOM 9469 O O . VAL C 1 210 ? 17.521 99.337 0.300 1.00 19.19 209 VAL C O 1
ATOM 9482 N N . ILE C 1 211 ? 17.169 97.132 0.004 1.00 18.40 210 ILE C N 1
ATOM 9483 C CA . ILE C 1 211 ? 18.301 96.951 -0.902 1.00 19.20 210 ILE C CA 1
ATOM 9484 C C . ILE C 1 211 ? 17.828 96.900 -2.350 1.00 20.84 210 ILE C C 1
ATOM 9485 O O . ILE C 1 211 ? 16.994 96.072 -2.717 1.00 21.85 210 ILE C O 1
ATOM 9501 N N . ASP C 1 212 ? 18.381 97.785 -3.172 1.00 21.90 211 ASP C N 1
ATOM 9502 C CA . ASP C 1 212 ? 17.923 97.951 -4.546 1.00 24.18 211 ASP C CA 1
ATOM 9503 C C . ASP C 1 212 ? 18.766 97.167 -5.544 1.00 23.43 211 ASP C C 1
ATOM 9504 O O . ASP C 1 212 ? 18.224 96.521 -6.441 1.00 25.17 211 ASP C O 1
ATOM 9513 N N . HIS C 1 213 ? 20.085 97.223 -5.390 1.00 22.02 212 HIS C N 1
ATOM 9514 C CA . HIS C 1 213 ? 20.987 96.585 -6.345 1.00 23.72 212 HIS C CA 1
ATOM 9515 C C . HIS C 1 213 ? 22.159 95.885 -5.662 1.00 22.59 212 HIS C C 1
ATOM 9516 O O . HIS C 1 213 ? 22.701 96.372 -4.672 1.00 20.05 212 HIS C O 1
ATOM 9530 N N . ILE C 1 214 ? 22.521 94.726 -6.206 1.00 23.43 213 ILE C N 1
ATOM 9531 C CA . ILE C 1 214 ? 23.595 93.890 -5.675 1.00 23.80 213 ILE C CA 1
ATOM 9532 C C . ILE C 1 214 ? 24.738 93.792 -6.687 1.00 26.06 213 ILE C C 1
ATOM 9533 O O . ILE C 1 214 ? 24.526 93.414 -7.839 1.00 26.11 213 ILE C O 1
ATOM 9549 N N . ILE C 1 215 ? 25.951 94.116 -6.249 1.00 28.39 214 ILE C N 1
ATOM 9550 C CA . ILE C 1 215 ? 27.111 94.082 -7.134 1.00 32.12 214 ILE C CA 1
ATOM 9551 C C . ILE C 1 215 ? 27.627 92.656 -7.288 1.00 35.75 214 ILE C C 1
ATOM 9552 O O . ILE C 1 215 ? 27.970 91.996 -6.307 1.00 35.30 214 ILE C O 1
ATOM 9568 N N . VAL C 1 216 ? 27.681 92.194 -8.534 1.00 40.02 215 VAL C N 1
ATOM 9569 C CA . VAL C 1 216 ? 28.178 90.860 -8.846 1.00 43.76 215 VAL C CA 1
ATOM 9570 C C . VAL C 1 216 ? 29.698 90.832 -8.947 1.00 46.91 215 VAL C C 1
ATOM 9571 O O . VAL C 1 216 ? 30.316 91.753 -9.483 1.00 47.77 215 VAL C O 1
ATOM 9584 N N . SER C 1 217 ? 30.293 89.775 -8.405 1.00 48.88 216 SER C N 1
ATOM 9585 C CA . SER C 1 217 ? 31.738 89.597 -8.444 1.00 51.38 216 SER C CA 1
ATOM 9586 C C . SER C 1 217 ? 32.196 89.221 -9.849 1.00 54.08 216 SER C C 1
ATOM 9587 O O . SER C 1 217 ? 32.448 90.090 -10.684 1.00 54.65 216 SER C O 1
ATOM 9595 N N . ASP D 2 2 ? 56.014 105.531 35.241 1.00 76.97 2 ASP D N 1
ATOM 9596 C CA . ASP D 2 2 ? 55.326 104.793 36.294 1.00 75.91 2 ASP D CA 1
ATOM 9597 C C . ASP D 2 2 ? 54.042 105.506 36.703 1.00 71.73 2 ASP D C 1
ATOM 9598 O O . ASP D 2 2 ? 53.111 104.879 37.206 1.00 69.93 2 ASP D O 1
ATOM 9606 N N . ALA D 2 3 ? 54.005 106.819 36.490 1.00 70.49 3 ALA D N 1
ATOM 9607 C CA . ALA D 2 3 ? 52.835 107.629 36.825 1.00 67.01 3 ALA D CA 1
ATOM 9608 C C . ALA D 2 3 ? 51.573 107.093 36.161 1.00 62.79 3 ALA D C 1
ATOM 9609 O O . ALA D 2 3 ? 50.565 106.860 36.826 1.00 60.98 3 ALA D O 1
ATOM 9616 N N . LYS D 2 4 ? 51.639 106.908 34.846 1.00 61.49 4 LYS D N 1
ATOM 9617 C CA . LYS D 2 4 ? 50.517 106.376 34.081 1.00 58.24 4 LYS D CA 1
ATOM 9618 C C . LYS D 2 4 ? 50.056 105.041 34.654 1.00 57.50 4 LYS D C 1
ATOM 9619 O O . LYS D 2 4 ? 48.865 104.736 34.664 1.00 54.71 4 LYS D O 1
ATOM 9638 N N . GLN D 2 5 ? 51.009 104.248 35.128 1.00 60.36 5 GLN D N 1
ATOM 9639 C CA . GLN D 2 5 ? 50.705 102.934 35.681 1.00 60.31 5 GLN D CA 1
ATOM 9640 C C . GLN D 2 5 ? 50.025 103.004 37.047 1.00 59.68 5 GLN D C 1
ATOM 9641 O O . GLN D 2 5 ? 49.142 102.194 37.332 1.00 57.98 5 GLN D O 1
ATOM 9655 N N . ARG D 2 6 ? 50.435 103.941 37.902 1.00 61.26 6 ARG D N 1
ATOM 9656 C CA . ARG D 2 6 ? 49.778 104.078 39.202 1.00 61.94 6 ARG D CA 1
ATOM 9657 C C . ARG D 2 6 ? 48.350 104.572 38.982 1.00 57.36 6 ARG D C 1
ATOM 9658 O O . ARG D 2 6 ? 47.418 104.120 39.646 1.00 56.05 6 ARG D O 1
ATOM 9679 N N . ILE D 2 7 ? 48.201 105.527 38.066 1.00 55.50 7 ILE D N 1
ATOM 9680 C CA . ILE D 2 7 ? 46.890 106.041 37.692 1.00 52.42 7 ILE D CA 1
ATOM 9681 C C . ILE D 2 7 ? 46.016 104.897 37.200 1.00 51.16 7 ILE D C 1
ATOM 9682 O O . ILE D 2 7 ? 44.911 104.689 37.698 1.00 49.78 7 ILE D O 1
ATOM 9698 N N . ALA D 2 8 ? 46.518 104.164 36.212 1.00 51.88 8 ALA D N 1
ATOM 9699 C CA . ALA D 2 8 ? 45.784 103.045 35.635 1.00 50.49 8 ALA D CA 1
ATOM 9700 C C . ALA D 2 8 ? 45.426 102.009 36.695 1.00 51.28 8 ALA D C 1
ATOM 9701 O O . ALA D 2 8 ? 44.297 101.520 36.738 1.00 49.63 8 ALA D O 1
ATOM 9708 N N . ARG D 2 9 ? 46.390 101.679 37.549 1.00 54.44 9 ARG D N 1
ATOM 9709 C CA . ARG D 2 9 ? 46.168 100.701 38.608 1.00 56.30 9 ARG D CA 1
ATOM 9710 C C . ARG D 2 9 ? 45.108 101.183 39.600 1.00 54.40 9 ARG D C 1
ATOM 9711 O O . ARG D 2 9 ? 44.253 100.405 40.019 1.00 53.51 9 ARG D O 1
ATOM 9732 N N . ARG D 2 10 ? 45.182 102.450 40.001 1.00 53.73 10 ARG D N 1
ATOM 9733 C CA . ARG D 2 10 ? 44.189 103.004 40.919 1.00 51.79 10 ARG D CA 1
ATOM 9734 C C . ARG D 2 10 ? 42.803 103.005 40.281 1.00 48.83 10 ARG D C 1
ATOM 9735 O O . ARG D 2 10 ? 41.819 102.645 40.927 1.00 48.23 10 ARG D O 1
ATOM 9756 N N . VAL D 2 11 ? 42.724 103.415 39.018 1.00 47.07 11 VAL D N 1
ATOM 9757 C CA . VAL D 2 11 ? 41.456 103.389 38.299 1.00 44.69 11 VAL D CA 1
ATOM 9758 C C . VAL D 2 11 ? 40.954 101.950 38.218 1.00 44.97 11 VAL D C 1
ATOM 9759 O O . VAL D 2 11 ? 39.760 101.692 38.364 1.00 43.02 11 VAL D O 1
ATOM 9772 N N . ALA D 2 12 ? 41.872 101.018 37.981 1.00 47.67 12 ALA D N 1
ATOM 9773 C CA . ALA D 2 12 ? 41.528 99.602 37.917 1.00 48.07 12 ALA D CA 1
ATOM 9774 C C . ALA D 2 12 ? 40.914 99.130 39.236 1.00 49.31 12 ALA D C 1
ATOM 9775 O O . ALA D 2 12 ? 40.009 98.293 39.243 1.00 48.91 12 ALA D O 1
ATOM 9782 N N . GLN D 2 13 ? 41.408 99.669 40.348 1.00 50.77 13 GLN D N 1
ATOM 9783 C CA . GLN D 2 13 ? 40.902 99.308 41.673 1.00 51.40 13 GLN D CA 1
ATOM 9784 C C . GLN D 2 13 ? 39.499 99.864 41.922 1.00 48.62 13 GLN D C 1
ATOM 9785 O O . GLN D 2 13 ? 38.828 99.464 42.874 1.00 48.61 13 GLN D O 1
ATOM 9799 N N . GLU D 2 14 ? 39.066 100.792 41.074 1.00 46.09 14 GLU D N 1
ATOM 9800 C CA . GLU D 2 14 ? 37.754 101.415 41.217 1.00 43.71 14 GLU D CA 1
ATOM 9801 C C . GLU D 2 14 ? 36.644 100.563 40.596 1.00 43.06 14 GLU D C 1
ATOM 9802 O O . GLU D 2 14 ? 35.494 100.611 41.035 1.00 41.10 14 GLU D O 1
ATOM 9814 N N . LEU D 2 15 ? 36.993 99.787 39.574 1.00 44.47 15 LEU D N 1
ATOM 9815 C CA . LEU D 2 15 ? 36.003 99.005 38.837 1.00 44.61 15 LEU D CA 1
ATOM 9816 C C . LEU D 2 15 ? 35.441 97.856 39.668 1.00 47.01 15 LEU D C 1
ATOM 9817 O O . LEU D 2 15 ? 36.153 97.248 40.470 1.00 48.64 15 LEU D O 1
ATOM 9833 N N . ARG D 2 16 ? 34.154 97.576 39.474 1.00 47.94 16 ARG D N 1
ATOM 9834 C CA . ARG D 2 16 ? 33.481 96.490 40.182 1.00 51.73 16 ARG D CA 1
ATOM 9835 C C . ARG D 2 16 ? 33.282 95.256 39.307 1.00 52.40 16 ARG D C 1
ATOM 9836 O O . ARG D 2 16 ? 33.196 95.353 38.084 1.00 51.31 16 ARG D O 1
ATOM 9857 N N . ASP D 2 17 ? 33.216 94.096 39.952 1.00 54.83 17 ASP D N 1
ATOM 9858 C CA . ASP D 2 17 ? 33.015 92.828 39.258 1.00 55.58 17 ASP D CA 1
ATOM 9859 C C . ASP D 2 17 ? 31.700 92.832 38.487 1.00 52.27 17 ASP D C 1
ATOM 9860 O O . ASP D 2 17 ? 30.634 93.051 39.060 1.00 52.01 17 ASP D O 1
ATOM 9869 N N . GLY D 2 18 ? 31.787 92.596 37.182 1.00 49.92 18 GLY D N 1
ATOM 9870 C CA . GLY D 2 18 ? 30.609 92.521 36.335 1.00 47.35 18 GLY D CA 1
ATOM 9871 C C . GLY D 2 18 ? 30.276 93.833 35.646 1.00 44.12 18 GLY D C 1
ATOM 9872 O O . GLY D 2 18 ? 29.297 93.919 34.904 1.00 43.04 18 GLY D O 1
ATOM 9876 N N . ASP D 2 19 ? 31.088 94.857 35.891 1.00 42.75 19 ASP D N 1
ATOM 9877 C CA . ASP D 2 19 ? 30.866 96.168 35.292 1.00 40.13 19 ASP D CA 1
ATOM 9878 C C . ASP D 2 19 ? 31.069 96.147 33.781 1.00 37.16 19 ASP D C 1
ATOM 9879 O O . ASP D 2 19 ? 31.966 95.471 33.274 1.00 37.59 19 ASP D O 1
ATOM 9888 N N . ILE D 2 20 ? 30.230 96.896 33.072 1.00 34.83 20 ILE D N 1
ATOM 9889 C CA . ILE D 2 20 ? 30.443 97.167 31.655 1.00 33.84 20 ILE D CA 1
ATOM 9890 C C . ILE D 2 20 ? 31.285 98.428 31.546 1.00 32.72 20 ILE D C 1
ATOM 9891 O O . ILE D 2 20 ? 30.860 99.504 31.967 1.00 32.55 20 ILE D O 1
ATOM 9907 N N . VAL D 2 21 ? 32.481 98.285 30.983 1.00 32.27 21 VAL D N 1
ATOM 9908 C CA . VAL D 2 21 ? 33.469 99.357 30.985 1.00 33.34 21 VAL D CA 1
ATOM 9909 C C . VAL D 2 21 ? 33.839 99.776 29.568 1.00 32.64 21 VAL D C 1
ATOM 9910 O O . VAL D 2 21 ? 33.883 98.947 28.661 1.00 32.72 21 VAL D O 1
ATOM 9923 N N . ASN D 2 22 ? 34.086 101.070 29.383 1.00 32.64 22 ASN D N 1
ATOM 9924 C CA . ASN D 2 22 ? 34.661 101.565 28.139 1.00 32.70 22 ASN D CA 1
ATOM 9925 C C . ASN D 2 22 ? 36.007 102.239 28.384 1.00 35.33 22 ASN D C 1
ATOM 9926 O O . ASN D 2 22 ? 36.111 103.163 29.191 1.00 35.54 22 ASN D O 1
ATOM 9937 N N . LEU D 2 23 ? 37.028 101.765 27.676 1.00 37.41 23 LEU D N 1
ATOM 9938 C CA . LEU D 2 23 ? 38.380 102.302 27.794 1.00 40.14 23 LEU D CA 1
ATOM 9939 C C . LEU D 2 23 ? 38.799 103.049 26.532 1.00 39.82 23 LEU D C 1
ATOM 9940 O O . LEU D 2 23 ? 38.906 102.461 25.457 1.00 39.06 23 LEU D O 1
ATOM 9956 N N . GLY D 2 24 ? 39.025 104.351 26.670 1.00 40.89 24 GLY D N 1
ATOM 9957 C CA . GLY D 2 24 ? 39.467 105.177 25.561 1.00 41.37 24 GLY D CA 1
ATOM 9958 C C . GLY D 2 24 ? 40.898 104.861 25.163 1.00 43.74 24 GLY D C 1
ATOM 9959 O O . GLY D 2 24 ? 41.642 104.246 25.928 1.00 44.80 24 GLY D O 1
ATOM 9963 N N . ILE D 2 25 ? 41.285 105.278 23.963 1.00 44.72 25 ILE D N 1
ATOM 9964 C CA . ILE D 2 25 ? 42.645 105.057 23.487 1.00 47.76 25 ILE D CA 1
ATOM 9965 C C . ILE D 2 25 ? 43.630 105.860 24.326 1.00 51.47 25 ILE D C 1
ATOM 9966 O O . ILE D 2 25 ? 43.318 106.964 24.776 1.00 52.03 25 ILE D O 1
ATOM 9970 N N . GLY D 2 26 ? 44.813 105.294 24.544 1.00 54.42 26 GLY D N 1
ATOM 9971 C CA . GLY D 2 26 ? 45.850 105.954 25.316 1.00 56.93 26 GLY D CA 1
ATOM 9972 C C . GLY D 2 26 ? 46.059 105.330 26.680 1.00 58.18 26 GLY D C 1
ATOM 9973 O O . GLY D 2 26 ? 46.262 104.126 26.801 1.00 59.39 26 GLY D O 1
ATOM 9977 N N . LEU D 2 27 ? 46.016 106.163 27.713 1.00 57.97 27 LEU D N 1
ATOM 9978 C CA . LEU D 2 27 ? 46.273 105.719 29.081 1.00 58.67 27 LEU D CA 1
ATOM 9979 C C . LEU D 2 27 ? 45.253 104.691 29.579 1.00 56.47 27 LEU D C 1
ATOM 9980 O O . LEU D 2 27 ? 45.640 103.674 30.156 1.00 57.24 27 LEU D O 1
ATOM 9995 N N . PRO D 2 28 ? 43.950 104.953 29.369 1.00 54.40 28 PRO D N 1
ATOM 9996 C CA . PRO D 2 28 ? 42.920 104.084 29.952 1.00 52.32 28 PRO D CA 1
ATOM 9997 C C . PRO D 2 28 ? 43.053 102.590 29.649 1.00 51.27 28 PRO D C 1
ATOM 9998 O O . PRO D 2 28 ? 42.602 101.791 30.467 1.00 50.33 28 PRO D O 1
ATOM 10009 N N . THR D 2 29 ? 43.598 102.209 28.497 1.00 51.24 29 THR D N 1
ATOM 10010 C CA . THR D 2 29 ? 43.693 100.782 28.175 1.00 51.94 29 THR D CA 1
ATOM 10011 C C . THR D 2 29 ? 44.573 100.052 29.194 1.00 54.09 29 THR D C 1
ATOM 10012 O O . THR D 2 29 ? 44.444 98.843 29.380 1.00 55.06 29 THR D O 1
ATOM 10023 N N . MET D 2 30 ? 45.486 100.787 29.827 1.00 55.00 30 MET D N 1
ATOM 10024 C CA . MET D 2 30 ? 46.393 100.200 30.810 1.00 57.01 30 MET D CA 1
ATOM 10025 C C . MET D 2 30 ? 45.605 99.704 32.014 1.00 56.08 30 MET D C 1
ATOM 10026 O O . MET D 2 30 ? 46.088 98.871 32.780 1.00 58.22 30 MET D O 1
ATOM 10040 N N . VAL D 2 31 ? 44.403 100.246 32.192 1.00 53.43 31 VAL D N 1
ATOM 10041 C CA . VAL D 2 31 ? 43.527 99.834 33.282 1.00 52.91 31 VAL D CA 1
ATOM 10042 C C . VAL D 2 31 ? 43.241 98.335 33.151 1.00 53.16 31 VAL D C 1
ATOM 10043 O O . VAL D 2 31 ? 43.037 97.640 34.148 1.00 54.08 31 VAL D O 1
ATOM 10056 N N . ALA D 2 32 ? 43.260 97.843 31.914 1.00 52.04 32 ALA D N 1
ATOM 10057 C CA . ALA D 2 32 ? 42.972 96.439 31.632 1.00 51.66 32 ALA D CA 1
ATOM 10058 C C . ALA D 2 32 ? 44.026 95.510 32.224 1.00 53.48 32 ALA D C 1
ATOM 10059 O O . ALA D 2 32 ? 43.785 94.313 32.384 1.00 54.21 32 ALA D O 1
ATOM 10066 N N . ASN D 2 33 ? 45.191 96.064 32.549 1.00 54.60 33 ASN D N 1
ATOM 10067 C CA . ASN D 2 33 ? 46.317 95.268 33.029 1.00 56.78 33 ASN D CA 1
ATOM 10068 C C . ASN D 2 33 ? 46.475 95.253 34.549 1.00 57.55 33 ASN D C 1
ATOM 10069 O O . ASN D 2 33 ? 47.471 94.738 35.057 1.00 60.49 33 ASN D O 1
ATOM 10080 N N . TYR D 2 34 ? 45.506 95.810 35.272 1.00 55.36 34 TYR D N 1
ATOM 10081 C CA . TYR D 2 34 ? 45.614 95.916 36.728 1.00 56.88 34 TYR D CA 1
ATOM 10082 C C . TYR D 2 34 ? 44.323 95.560 37.458 1.00 54.65 34 TYR D C 1
ATOM 10083 O O . TYR D 2 34 ? 44.120 95.968 38.601 1.00 54.20 34 TYR D O 1
ATOM 10101 N N . LEU D 2 35 ? 43.451 94.801 36.805 1.00 53.73 35 LEU D N 1
ATOM 10102 C CA . LEU D 2 35 ? 42.221 94.356 37.447 1.00 53.31 35 LEU D CA 1
ATOM 10103 C C . LEU D 2 35 ? 42.560 93.384 38.579 1.00 55.84 35 LEU D C 1
ATOM 10104 O O . LEU D 2 35 ? 43.243 92.387 38.347 1.00 57.28 35 LEU D O 1
ATOM 10120 N N . PRO D 2 36 ? 42.095 93.672 39.810 1.00 56.89 36 PRO D N 1
ATOM 10121 C CA . PRO D 2 36 ? 42.367 92.751 40.923 1.00 60.65 36 PRO D CA 1
ATOM 10122 C C . PRO D 2 36 ? 41.783 91.358 40.705 1.00 62.50 36 PRO D C 1
ATOM 10123 O O . PRO D 2 36 ? 40.922 91.176 39.842 1.00 60.79 36 PRO D O 1
ATOM 10134 N N . GLU D 2 37 ? 42.253 90.390 41.485 1.00 66.02 37 GLU D N 1
ATOM 10135 C CA . GLU D 2 37 ? 41.775 89.017 41.376 1.00 67.58 37 GLU D CA 1
ATOM 10136 C C . GLU D 2 37 ? 40.301 88.929 41.755 1.00 66.97 37 GLU D C 1
ATOM 10137 O O . GLU D 2 37 ? 39.871 89.509 42.752 1.00 66.71 37 GLU D O 1
ATOM 10141 N N . GLY D 2 38 ? 39.534 88.204 40.946 1.00 67.01 38 GLY D N 1
ATOM 10142 C CA . GLY D 2 38 ? 38.112 88.030 41.181 1.00 66.03 38 GLY D CA 1
ATOM 10143 C C . GLY D 2 38 ? 37.272 89.095 40.502 1.00 62.71 38 GLY D C 1
ATOM 10144 O O . GLY D 2 38 ? 36.045 88.989 40.459 1.00 61.51 38 GLY D O 1
ATOM 10148 N N . ILE D 2 39 ? 37.932 90.121 39.967 1.00 61.10 39 ILE D N 1
ATOM 10149 C CA . ILE D 2 39 ? 37.249 91.196 39.252 1.00 56.91 39 ILE D CA 1
ATOM 10150 C C . ILE D 2 39 ? 37.272 90.939 37.746 1.00 54.67 39 ILE D C 1
ATOM 10151 O O . ILE D 2 39 ? 38.333 90.949 37.118 1.00 54.72 39 ILE D O 1
ATOM 10167 N N . HIS D 2 40 ? 36.091 90.710 37.178 1.00 52.72 40 HIS D N 1
ATOM 10168 C CA . HIS D 2 40 ? 35.942 90.467 35.747 1.00 51.34 40 HIS D CA 1
ATOM 10169 C C . HIS D 2 40 ? 35.021 91.513 35.136 1.00 47.01 40 HIS D C 1
ATOM 10170 O O . HIS D 2 40 ? 33.898 91.707 35.603 1.00 46.28 40 HIS D O 1
ATOM 10184 N N . ILE D 2 41 ? 35.508 92.189 34.099 1.00 43.83 41 ILE D N 1
ATOM 10185 C CA . ILE D 2 41 ? 34.732 93.224 33.421 1.00 39.23 41 ILE D CA 1
ATOM 10186 C C . ILE D 2 41 ? 34.511 92.869 31.958 1.00 36.22 41 ILE D C 1
ATOM 10187 O O . ILE D 2 41 ? 35.177 91.987 31.414 1.00 36.14 41 ILE D O 1
ATOM 10203 N N . THR D 2 42 ? 33.568 93.567 31.332 1.00 34.27 42 THR D N 1
ATOM 10204 C CA . THR D 2 42 ? 33.311 93.432 29.906 1.00 33.41 42 THR D CA 1
ATOM 10205 C C . THR D 2 42 ? 33.574 94.767 29.224 1.00 33.44 42 THR D C 1
ATOM 10206 O O . THR D 2 42 ? 32.972 95.784 29.574 1.00 32.18 42 THR D O 1
ATOM 10217 N N . LEU D 2 43 ? 34.489 94.754 28.261 1.00 34.59 43 LEU D N 1
ATOM 10218 C CA . LEU D 2 43 ? 34.877 95.961 27.545 1.00 34.26 43 LEU D CA 1
ATOM 10219 C C . LEU D 2 43 ? 33.988 96.193 26.324 1.00 32.31 43 LEU D C 1
ATOM 10220 O O . LEU D 2 43 ? 33.736 95.275 25.542 1.00 30.77 43 LEU D O 1
ATOM 10236 N N . GLN D 2 44 ? 33.508 97.426 26.180 1.00 32.66 44 GLN D N 1
ATOM 10237 C CA . GLN D 2 44 ? 32.656 97.809 25.057 1.00 31.87 44 GLN D CA 1
ATOM 10238 C C . GLN D 2 44 ? 33.460 98.609 24.038 1.00 31.51 44 GLN D C 1
ATOM 10239 O O . GLN D 2 44 ? 34.222 99.501 24.404 1.00 31.73 44 GLN D O 1
ATOM 10253 N N . SER D 2 45 ? 33.290 98.277 22.762 1.00 31.80 45 SER D N 1
ATOM 10254 C CA . SER D 2 45 ? 33.983 98.975 21.681 1.00 32.73 45 SER D CA 1
ATOM 10255 C C . SER D 2 45 ? 32.983 99.795 20.869 1.00 32.22 45 SER D C 1
ATOM 10256 O O . SER D 2 45 ? 31.996 99.253 20.368 1.00 30.10 45 SER D O 1
ATOM 10264 N N . GLU D 2 46 ? 33.254 101.094 20.737 1.00 33.98 46 GLU D N 1
ATOM 10265 C CA . GLU D 2 46 ? 32.319 102.037 20.115 1.00 33.89 46 GLU D CA 1
ATOM 10266 C C . GLU D 2 46 ? 31.882 101.590 18.729 1.00 32.83 46 GLU D C 1
ATOM 10267 O O . GLU D 2 46 ? 30.730 101.781 18.344 1.00 31.26 46 GLU D O 1
ATOM 10279 N N . ASN D 2 47 ? 32.807 100.998 17.981 1.00 33.64 47 ASN D N 1
ATOM 10280 C CA . ASN D 2 47 ? 32.516 100.568 16.620 1.00 33.63 47 ASN D CA 1
ATOM 10281 C C . ASN D 2 47 ? 31.507 99.419 16.587 1.00 32.47 47 ASN D C 1
ATOM 10282 O O . ASN D 2 47 ? 31.097 98.983 15.510 1.00 31.79 47 ASN D O 1
ATOM 10293 N N . GLY D 2 48 ? 31.119 98.927 17.764 1.00 32.43 48 GLY D N 1
ATOM 10294 C CA . GLY D 2 48 ? 29.908 98.130 17.897 1.00 31.90 48 GLY D CA 1
ATOM 10295 C C . GLY D 2 48 ? 30.034 96.693 18.371 1.00 31.79 48 GLY D C 1
ATOM 10296 O O . GLY D 2 48 ? 29.546 95.784 17.697 1.00 31.77 48 GLY D O 1
ATOM 10300 N N . PHE D 2 49 ? 30.656 96.475 19.527 1.00 31.38 49 PHE D N 1
ATOM 10301 C CA . PHE D 2 49 ? 30.602 95.157 20.155 1.00 31.26 49 PHE D CA 1
ATOM 10302 C C . PHE D 2 49 ? 31.004 95.156 21.629 1.00 30.25 49 PHE D C 1
ATOM 10303 O O . PHE D 2 49 ? 31.695 96.058 22.106 1.00 30.44 49 PHE D O 1
ATOM 10320 N N . LEU D 2 50 ? 30.529 94.134 22.337 1.00 28.62 50 LEU D N 1
ATOM 10321 C CA . LEU D 2 50 ? 30.880 93.892 23.731 1.00 28.66 50 LEU D CA 1
ATOM 10322 C C . LEU D 2 50 ? 31.732 92.630 23.830 1.00 29.97 50 LEU D C 1
ATOM 10323 O O . LEU D 2 50 ? 31.538 91.685 23.066 1.00 30.48 50 LEU D O 1
ATOM 10339 N N . GLY D 2 51 ? 32.672 92.620 24.769 1.00 30.98 51 GLY D N 1
ATOM 10340 C CA . GLY D 2 51 ? 33.557 91.484 24.954 1.00 33.06 51 GLY D CA 1
ATOM 10341 C C . GLY D 2 51 ? 34.881 91.675 24.238 1.00 34.37 51 GLY D C 1
ATOM 10342 O O . GLY D 2 51 ? 35.443 90.728 23.684 1.00 35.19 51 GLY D O 1
ATOM 10346 N N . LEU D 2 52 ? 35.374 92.911 24.241 1.00 34.64 52 LEU D N 1
ATOM 10347 C CA . LEU D 2 52 ? 36.653 93.237 23.622 1.00 35.77 52 LEU D CA 1
ATOM 10348 C C . LEU D 2 52 ? 37.791 92.553 24.369 1.00 37.06 52 LEU D C 1
ATOM 10349 O O . LEU D 2 52 ? 37.745 92.411 25.590 1.00 38.33 52 LEU D O 1
ATOM 10365 N N . GLY D 2 53 ? 38.807 92.123 23.629 1.00 37.26 53 GLY D N 1
ATOM 10366 C CA . GLY D 2 53 ? 39.961 91.478 24.225 1.00 38.81 53 GLY D CA 1
ATOM 10367 C C . GLY D 2 53 ? 41.190 91.619 23.351 1.00 39.00 53 GLY D C 1
ATOM 10368 O O . GLY D 2 53 ? 41.128 92.220 22.279 1.00 37.07 53 GLY D O 1
ATOM 10372 N N . PRO D 2 54 ? 42.321 91.064 23.806 1.00 41.05 54 PRO D N 1
ATOM 10373 C CA . PRO D 2 54 ? 43.564 91.115 23.028 1.00 48.73 54 PRO D CA 1
ATOM 10374 C C . PRO D 2 54 ? 43.469 90.296 21.746 1.00 48.57 54 PRO D C 1
ATOM 10375 O O . PRO D 2 54 ? 42.589 89.443 21.620 1.00 41.89 54 PRO D O 1
ATOM 10386 N N . VAL D 2 55 ? 44.379 90.548 20.812 1.00 49.42 55 VAL D N 1
ATOM 10387 C CA . VAL D 2 55 ? 44.416 89.799 19.565 1.00 43.87 55 VAL D CA 1
ATOM 10388 C C . VAL D 2 55 ? 44.732 88.337 19.841 1.00 49.29 55 VAL D C 1
ATOM 10389 O O . VAL D 2 55 ? 45.617 88.022 20.637 1.00 48.77 55 VAL D O 1
ATOM 10402 N N . THR D 2 56 ? 43.989 87.453 19.183 1.00 48.46 56 THR D N 1
ATOM 10403 C CA . THR D 2 56 ? 44.272 86.025 19.216 1.00 50.51 56 THR D CA 1
ATOM 10404 C C . THR D 2 56 ? 44.875 85.648 17.872 1.00 50.80 56 THR D C 1
ATOM 10405 O O . THR D 2 56 ? 46.078 85.417 17.762 1.00 53.50 56 THR D O 1
ATOM 10415 N N . THR D 2 57 ? 44.023 85.601 16.854 1.00 48.57 57 THR D N 1
ATOM 10416 C CA . THR D 2 57 ? 44.459 85.556 15.465 1.00 48.53 57 THR D CA 1
ATOM 10417 C C . THR D 2 57 ? 43.810 86.743 14.768 1.00 45.23 57 THR D C 1
ATOM 10418 O O . THR D 2 57 ? 42.584 86.869 14.760 1.00 41.93 57 THR D O 1
ATOM 10429 N N . ALA D 2 58 ? 44.635 87.613 14.195 1.00 46.11 58 ALA D N 1
ATOM 10430 C CA . ALA D 2 58 ? 44.151 88.853 13.598 1.00 43.22 58 ALA D CA 1
ATOM 10431 C C . ALA D 2 58 ? 43.112 88.586 12.514 1.00 40.83 58 ALA D C 1
ATOM 10432 O O . ALA D 2 58 ? 43.251 87.657 11.717 1.00 41.32 58 ALA D O 1
ATOM 10439 N N . HIS D 2 59 ? 42.071 89.413 12.508 1.00 38.19 59 HIS D N 1
ATOM 10440 C CA . HIS D 2 59 ? 41.013 89.340 11.510 1.00 36.64 59 HIS D CA 1
ATOM 10441 C C . HIS D 2 59 ? 40.775 90.738 10.932 1.00 34.06 59 HIS D C 1
ATOM 10442 O O . HIS D 2 59 ? 40.614 91.694 11.692 1.00 33.11 59 HIS D O 1
ATOM 10456 N N . PRO D 2 60 ? 40.748 90.867 9.591 1.00 33.70 60 PRO D N 1
ATOM 10457 C CA . PRO D 2 60 ? 40.618 92.201 8.986 1.00 32.58 60 PRO D CA 1
ATOM 10458 C C . PRO D 2 60 ? 39.364 92.961 9.418 1.00 31.07 60 PRO D C 1
ATOM 10459 O O . PRO D 2 60 ? 39.400 94.188 9.523 1.00 30.12 60 PRO D O 1
ATOM 10470 N N . ASP D 2 61 ? 38.278 92.237 9.669 1.00 31.21 61 ASP D N 1
ATOM 10471 C CA . ASP D 2 61 ? 37.002 92.852 10.020 1.00 31.34 61 ASP D CA 1
ATOM 10472 C C . ASP D 2 61 ? 36.822 93.012 11.532 1.00 31.56 61 ASP D C 1
ATOM 10473 O O . ASP D 2 61 ? 35.715 93.272 12.003 1.00 29.86 61 ASP D O 1
ATOM 10482 N N . LEU D 2 62 ? 37.910 92.865 12.286 1.00 33.60 62 LEU D N 1
ATOM 10483 C CA . LEU D 2 62 ? 37.866 93.013 13.741 1.00 33.26 62 LEU D CA 1
ATOM 10484 C C . LEU D 2 62 ? 38.936 93.987 14.222 1.00 33.51 62 LEU D C 1
ATOM 10485 O O . LEU D 2 62 ? 40.126 93.665 14.236 1.00 35.02 62 LEU D O 1
ATOM 10501 N N . VAL D 2 63 ? 38.494 95.181 14.610 1.00 32.16 63 VAL D N 1
ATOM 10502 C CA . VAL D 2 63 ? 39.388 96.232 15.081 1.00 32.48 63 VAL D CA 1
ATOM 10503 C C . VAL D 2 63 ? 38.774 96.975 16.262 1.00 31.48 63 VAL D C 1
ATOM 10504 O O . VAL D 2 63 ? 37.575 96.861 16.523 1.00 29.89 63 VAL D O 1
ATOM 10517 N N . ASN D 2 64 ? 39.603 97.736 16.970 1.00 32.57 64 ASN D N 1
ATOM 10518 C CA . ASN D 2 64 ? 39.132 98.572 18.070 1.00 31.02 64 ASN D CA 1
ATOM 10519 C C . ASN D 2 64 ? 38.674 99.934 17.555 1.00 28.66 64 ASN D C 1
ATOM 10520 O O . ASN D 2 64 ? 38.647 100.169 16.347 1.00 27.16 64 ASN D O 1
ATOM 10531 N N . ALA D 2 65 ? 38.326 100.830 18.475 1.00 27.70 65 ALA D N 1
ATOM 10532 C CA . ALA D 2 65 ? 37.831 102.155 18.111 1.00 26.94 65 ALA D CA 1
ATOM 10533 C C . ALA D 2 65 ? 38.877 102.969 17.350 1.00 29.24 65 ALA D C 1
ATOM 10534 O O . ALA D 2 65 ? 38.543 103.955 16.694 1.00 29.26 65 ALA D O 1
ATOM 10541 N N . GLY D 2 66 ? 40.138 102.555 17.443 1.00 29.14 66 GLY D N 1
ATOM 10542 C CA . GLY D 2 66 ? 41.217 103.219 16.735 1.00 30.66 66 GLY D CA 1
ATOM 10543 C C . GLY D 2 66 ? 41.459 102.633 15.355 1.00 31.89 66 GLY D C 1
ATOM 10544 O O . GLY D 2 66 ? 42.324 103.103 14.615 1.00 32.30 66 GLY D O 1
ATOM 10548 N N . GLY D 2 67 ? 40.696 101.602 15.006 1.00 31.99 67 GLY D N 1
ATOM 10549 C CA . GLY D 2 67 ? 40.816 100.971 13.704 1.00 33.00 67 GLY D CA 1
ATOM 10550 C C . GLY D 2 67 ? 41.973 99.993 13.633 1.00 35.46 67 GLY D C 1
ATOM 10551 O O . GLY D 2 67 ? 42.294 99.478 12.561 1.00 35.43 67 GLY D O 1
ATOM 10555 N N . GLN D 2 68 ? 42.605 99.743 14.775 1.00 37.93 68 GLN D N 1
ATOM 10556 C CA . GLN D 2 68 ? 43.721 98.805 14.850 1.00 41.34 68 GLN D CA 1
ATOM 10557 C C . GLN D 2 68 ? 43.220 97.412 15.218 1.00 40.09 68 GLN D C 1
ATOM 10558 O O . GLN D 2 68 ? 42.240 97.279 15.952 1.00 38.15 68 GLN D O 1
ATOM 10572 N N . PRO D 2 69 ? 43.896 96.366 14.716 1.00 41.15 69 PRO D N 1
ATOM 10573 C CA . PRO D 2 69 ? 43.424 94.996 14.950 1.00 40.83 69 PRO D CA 1
ATOM 10574 C C . PRO D 2 69 ? 43.364 94.624 16.429 1.00 41.58 69 PRO D C 1
ATOM 10575 O O . PRO D 2 69 ? 44.305 94.882 17.179 1.00 43.83 69 PRO D O 1
ATOM 10586 N N . CYS D 2 70 ? 42.245 94.029 16.829 1.00 35.34 70 CYS D N 1
ATOM 10587 C CA . CYS D 2 70 ? 42.040 93.587 18.201 1.00 35.73 70 CYS D CA 1
ATOM 10588 C C . CYS D 2 70 ? 41.460 92.176 18.188 1.00 37.78 70 CYS D C 1
ATOM 10589 O O . CYS D 2 70 ? 41.538 91.477 17.176 1.00 38.72 70 CYS D O 1
ATOM 10597 N N . GLY D 2 71 ? 40.891 91.758 19.313 1.00 36.90 71 GLY D N 1
ATOM 10598 C CA . GLY D 2 71 ? 40.259 90.455 19.411 1.00 36.67 71 GLY D CA 1
ATOM 10599 C C . GLY D 2 71 ? 38.988 90.524 20.232 1.00 35.04 71 GLY D C 1
ATOM 10600 O O . GLY D 2 71 ? 38.527 91.609 20.586 1.00 33.63 71 GLY D O 1
ATOM 10604 N N . VAL D 2 72 ? 38.413 89.360 20.517 1.00 35.41 72 VAL D N 1
ATOM 10605 C CA . VAL D 2 72 ? 37.218 89.269 21.345 1.00 33.49 72 VAL D CA 1
ATOM 10606 C C . VAL D 2 72 ? 37.317 88.087 22.299 1.00 35.44 72 VAL D C 1
ATOM 10607 O O . VAL D 2 72 ? 38.104 87.165 22.081 1.00 37.45 72 VAL D O 1
ATOM 10620 N N . LEU D 2 73 ? 36.518 88.130 23.359 1.00 35.01 73 LEU D N 1
ATOM 10621 C CA . LEU D 2 73 ? 36.453 87.042 24.324 1.00 36.86 73 LEU D CA 1
ATOM 10622 C C . LEU D 2 73 ? 35.202 86.207 24.074 1.00 38.41 73 LEU D C 1
ATOM 10623 O O . LEU D 2 73 ? 34.302 86.644 23.355 1.00 37.18 73 LEU D O 1
ATOM 10639 N N . PRO D 2 74 ? 35.143 84.998 24.658 1.00 39.23 74 PRO D N 1
ATOM 10640 C CA . PRO D 2 74 ? 33.945 84.163 24.525 1.00 38.51 74 PRO D CA 1
ATOM 10641 C C . PRO D 2 74 ? 32.698 84.864 25.049 1.00 35.93 74 PRO D C 1
ATOM 10642 O O . PRO D 2 74 ? 32.731 85.439 26.138 1.00 36.06 74 PRO D O 1
ATOM 10653 N N . GLY D 2 75 ? 31.620 84.825 24.273 1.00 34.37 75 GLY D N 1
ATOM 10654 C CA . GLY D 2 75 ? 30.372 85.454 24.662 1.00 35.70 75 GLY D CA 1
ATOM 10655 C C . GLY D 2 75 ? 30.263 86.888 24.181 1.00 33.86 75 GLY D C 1
ATOM 10656 O O . GLY D 2 75 ? 29.397 87.636 24.633 1.00 33.12 75 GLY D O 1
ATOM 10660 N N . ALA D 2 76 ? 31.145 87.275 23.265 1.00 33.55 76 ALA D N 1
ATOM 10661 C CA . ALA D 2 76 ? 31.112 88.613 22.689 1.00 31.85 76 ALA D CA 1
ATOM 10662 C C . ALA D 2 76 ? 29.883 88.773 21.805 1.00 29.96 76 ALA D C 1
ATOM 10663 O O . ALA D 2 76 ? 29.396 87.800 21.229 1.00 30.76 76 ALA D O 1
ATOM 10670 N N . ALA D 2 77 ? 29.385 90.001 21.705 1.00 28.01 77 ALA D N 1
ATOM 10671 C CA . ALA D 2 77 ? 28.204 90.290 20.902 1.00 26.27 77 ALA D CA 1
ATOM 10672 C C . ALA D 2 77 ? 28.469 91.450 19.955 1.00 25.42 77 ALA D C 1
ATOM 10673 O O . ALA D 2 77 ? 29.072 92.450 20.340 1.00 25.03 77 ALA D O 1
ATOM 10680 N N . MET D 2 78 ? 28.003 91.302 18.717 1.00 25.07 78 MET D N 1
ATOM 10681 C CA . MET D 2 78 ? 28.134 92.335 17.697 1.00 23.76 78 MET D CA 1
ATOM 10682 C C . MET D 2 78 ? 26.817 93.084 17.534 1.00 24.49 78 MET D C 1
ATOM 10683 O O . MET D 2 78 ? 25.744 92.511 17.719 1.00 25.21 78 MET D O 1
ATOM 10697 N N . PHE D 2 79 ? 26.907 94.367 17.195 1.00 24.92 79 PHE D N 1
ATOM 10698 C CA . PHE D 2 79 ? 25.725 95.185 16.932 1.00 24.24 79 PHE D CA 1
ATOM 10699 C C . PHE D 2 79 ? 26.110 96.441 16.151 1.00 23.00 79 PHE D C 1
ATOM 10700 O O . PHE D 2 79 ? 27.292 96.760 16.024 1.00 23.37 79 PHE D O 1
ATOM 10717 N N . ASP D 2 80 ? 25.115 97.138 15.608 1.00 22.40 80 ASP D N 1
ATOM 10718 C CA . ASP D 2 80 ? 25.379 98.340 14.819 1.00 23.70 80 ASP D CA 1
ATOM 10719 C C . ASP D 2 80 ? 25.669 99.544 15.717 1.00 22.81 80 ASP D C 1
ATOM 10720 O O . ASP D 2 80 ? 25.614 99.446 16.942 1.00 23.39 80 ASP D O 1
ATOM 10729 N N . SER D 2 81 ? 25.977 100.677 15.095 1.00 21.09 81 SER D N 1
ATOM 10730 C CA . SER D 2 81 ? 26.401 101.867 15.827 1.00 19.90 81 SER D CA 1
ATOM 10731 C C . SER D 2 81 ? 25.250 102.509 16.598 1.00 18.96 81 SER D C 1
ATOM 10732 O O . SER D 2 81 ? 25.462 103.115 17.646 1.00 18.95 81 SER D O 1
ATOM 10740 N N . ALA D 2 82 ? 24.038 102.395 16.066 1.00 19.20 82 ALA D N 1
ATOM 10741 C CA . ALA D 2 82 ? 22.861 102.926 16.747 1.00 19.44 82 ALA D CA 1
ATOM 10742 C C . ALA D 2 82 ? 22.658 102.215 18.081 1.00 19.47 82 ALA D C 1
ATOM 10743 O O . ALA D 2 82 ? 22.397 102.852 19.099 1.00 18.44 82 ALA D O 1
ATOM 10750 N N . MET D 2 83 ? 22.758 100.889 18.057 1.00 19.43 83 MET D N 1
ATOM 10751 C CA . MET D 2 83 ? 22.687 100.079 19.267 1.00 20.30 83 MET D CA 1
ATOM 10752 C C . MET D 2 83 ? 23.842 100.420 20.200 1.00 20.65 83 MET D C 1
ATOM 10753 O O . MET D 2 83 ? 23.664 100.534 21.413 1.00 20.28 83 MET D O 1
ATOM 10767 N N . SER D 2 84 ? 25.029 100.570 19.618 1.00 20.78 84 SER D N 1
ATOM 10768 C CA . SER D 2 84 ? 26.232 100.884 20.379 1.00 20.27 84 SER D CA 1
ATOM 10769 C C . SER D 2 84 ? 26.060 102.149 21.209 1.00 20.79 84 SER D C 1
ATOM 10770 O O . SER D 2 84 ? 26.341 102.158 22.407 1.00 21.99 84 SER D O 1
ATOM 10778 N N . PHE D 2 85 ? 25.621 103.225 20.569 1.00 19.06 85 PHE D N 1
ATOM 10779 C CA . PHE D 2 85 ? 25.462 104.492 21.266 1.00 20.21 85 PHE D CA 1
ATOM 10780 C C . PHE D 2 85 ? 24.104 104.600 21.961 1.00 20.64 85 PHE D C 1
ATOM 10781 O O . PHE D 2 85 ? 23.875 105.523 22.738 1.00 21.13 85 PHE D O 1
ATOM 10798 N N . ALA D 2 86 ? 23.203 103.668 21.669 1.00 20.10 86 ALA D N 1
ATOM 10799 C CA . ALA D 2 86 ? 22.024 103.475 22.505 1.00 20.77 86 ALA D CA 1
ATOM 10800 C C . ALA D 2 86 ? 22.468 102.935 23.863 1.00 22.15 86 ALA D C 1
ATOM 10801 O O . ALA D 2 86 ? 21.967 103.352 24.908 1.00 22.71 86 ALA D O 1
ATOM 10808 N N . LEU D 2 87 ? 23.404 101.990 23.833 1.00 21.78 87 LEU D N 1
ATOM 10809 C CA . LEU D 2 87 ? 23.998 101.454 25.052 1.00 22.98 87 LEU D CA 1
ATOM 10810 C C . LEU D 2 87 ? 24.788 102.532 25.789 1.00 23.91 87 LEU D C 1
ATOM 10811 O O . LEU D 2 87 ? 24.613 102.732 26.991 1.00 22.55 87 LEU D O 1
ATOM 10827 N N . ILE D 2 88 ? 25.670 103.212 25.061 1.00 24.35 88 ILE D N 1
ATOM 10828 C CA . ILE D 2 88 ? 26.531 104.237 25.647 1.00 24.68 88 ILE D CA 1
ATOM 10829 C C . ILE D 2 88 ? 25.727 105.404 26.214 1.00 24.74 88 ILE D C 1
ATOM 10830 O O . ILE D 2 88 ? 25.962 105.838 27.341 1.00 25.13 88 ILE D O 1
ATOM 10846 N N . ARG D 2 89 ? 24.776 105.906 25.434 1.00 24.92 89 ARG D N 1
ATOM 10847 C CA . ARG D 2 89 ? 24.020 107.090 25.824 1.00 25.92 89 ARG D CA 1
ATOM 10848 C C . ARG D 2 89 ? 22.905 106.738 26.808 1.00 26.68 89 ARG D C 1
ATOM 10849 O O . ARG D 2 89 ? 22.482 107.576 27.604 1.00 27.13 89 ARG D O 1
ATOM 10870 N N . GLY D 2 90 ? 22.444 105.492 26.759 1.00 26.07 90 GLY D N 1
ATOM 10871 C CA . GLY D 2 90 ? 21.318 105.062 27.569 1.00 25.35 90 GLY D CA 1
ATOM 10872 C C . GLY D 2 90 ? 21.689 104.687 28.993 1.00 25.83 90 GLY D C 1
ATOM 10873 O O . GLY D 2 90 ? 20.824 104.312 29.785 1.00 26.88 90 GLY D O 1
ATOM 10877 N N . GLY D 2 91 ? 22.971 104.792 29.325 1.00 26.89 91 GLY D N 1
ATOM 10878 C CA . GLY D 2 91 ? 23.428 104.517 30.675 1.00 28.98 91 GLY D CA 1
ATOM 10879 C C . GLY D 2 91 ? 23.661 103.045 30.949 1.00 30.12 91 GLY D C 1
ATOM 10880 O O . GLY D 2 91 ? 23.574 102.600 32.092 1.00 30.93 91 GLY D O 1
ATOM 10884 N N . HIS D 2 92 ? 23.957 102.286 29.900 1.00 29.05 92 HIS D N 1
ATOM 10885 C CA . HIS D 2 92 ? 24.216 100.858 30.034 1.00 27.40 92 HIS D CA 1
ATOM 10886 C C . HIS D 2 92 ? 25.713 100.586 30.178 1.00 28.08 92 HIS D C 1
ATOM 10887 O O . HIS D 2 92 ? 26.133 99.441 30.350 1.00 28.52 92 HIS D O 1
ATOM 10902 N N . ILE D 2 93 ? 26.512 101.648 30.102 1.00 28.31 93 ILE D N 1
ATOM 10903 C CA . ILE D 2 93 ? 27.931 101.578 30.435 1.00 29.26 93 ILE D CA 1
ATOM 10904 C C . ILE D 2 93 ? 28.104 101.988 31.894 1.00 30.69 93 ILE D C 1
ATOM 10905 O O . ILE D 2 93 ? 27.858 103.139 32.259 1.00 29.98 93 ILE D O 1
ATOM 10921 N N . ASP D 2 94 ? 28.521 101.042 32.728 1.00 31.79 94 ASP D N 1
ATOM 10922 C CA . ASP D 2 94 ? 28.681 101.301 34.152 1.00 32.63 94 ASP D CA 1
ATOM 10923 C C . ASP D 2 94 ? 29.798 102.304 34.419 1.00 32.98 94 ASP D C 1
ATOM 10924 O O . ASP D 2 94 ? 29.710 103.105 35.351 1.00 33.04 94 ASP D O 1
ATOM 10933 N N . ALA D 2 95 ? 30.844 102.261 33.601 1.00 32.24 95 ALA D N 1
ATOM 10934 C CA . ALA D 2 95 ? 31.987 103.146 33.789 1.00 32.77 95 ALA D CA 1
ATOM 10935 C C . ALA D 2 95 ? 32.735 103.388 32.486 1.00 31.35 95 ALA D C 1
ATOM 10936 O O . ALA D 2 95 ? 32.937 102.464 31.700 1.00 31.48 95 ALA D O 1
ATOM 10943 N N . CYS D 2 96 ? 33.129 104.637 32.254 1.00 29.38 96 CYS D N 1
ATOM 10944 C CA . CYS D 2 96 ? 34.041 104.955 31.161 1.00 29.36 96 CYS D CA 1
ATOM 10945 C C . CYS D 2 96 ? 35.312 105.565 31.727 1.00 30.34 96 CYS D C 1
ATOM 10946 O O . CYS D 2 96 ? 35.261 106.411 32.620 1.00 30.78 96 CYS D O 1
ATOM 10954 N N . VAL D 2 97 ? 36.450 105.115 31.207 1.00 30.93 97 VAL D N 1
ATOM 10955 C CA . VAL D 2 97 ? 37.746 105.660 31.583 1.00 34.02 97 VAL D CA 1
ATOM 10956 C C . VAL D 2 97 ? 38.348 106.353 30.370 1.00 34.87 97 VAL D C 1
ATOM 10957 O O . VAL D 2 97 ? 38.664 105.704 29.372 1.00 34.60 97 VAL D O 1
ATOM 10970 N N . LEU D 2 98 ? 38.496 107.670 30.461 1.00 36.29 98 LEU D N 1
ATOM 10971 C CA . LEU D 2 98 ? 39.026 108.464 29.360 1.00 37.16 98 LEU D CA 1
ATOM 10972 C C . LEU D 2 98 ? 40.207 109.309 29.798 1.00 38.79 98 LEU D C 1
ATOM 10973 O O . LEU D 2 98 ? 40.357 109.625 30.977 1.00 40.39 98 LEU D O 1
ATOM 10989 N N . GLY D 2 99 ? 41.042 109.676 28.835 1.00 38.83 99 GLY D N 1
ATOM 10990 C CA . GLY D 2 99 ? 42.124 110.604 29.089 1.00 40.64 99 GLY D CA 1
ATOM 10991 C C . GLY D 2 99 ? 41.551 111.999 29.199 1.00 40.69 99 GLY D C 1
ATOM 10992 O O . GLY D 2 99 ? 40.345 112.192 29.038 1.00 39.44 99 GLY D O 1
ATOM 10996 N N . GLY D 2 100 ? 42.408 112.977 29.467 1.00 42.72 100 GLY D N 1
ATOM 10997 C CA . GLY D 2 100 ? 41.958 114.347 29.610 1.00 42.12 100 GLY D CA 1
ATOM 10998 C C . GLY D 2 100 ? 43.050 115.352 29.326 1.00 43.72 100 GLY D C 1
ATOM 10999 O O . GLY D 2 100 ? 44.224 115.103 29.602 1.00 45.68 100 GLY D O 1
ATOM 11003 N N . LEU D 2 101 ? 42.656 116.488 28.760 1.00 42.60 101 LEU D N 1
ATOM 11004 C CA . LEU D 2 101 ? 43.561 117.612 28.573 1.00 43.47 101 LEU D CA 1
ATOM 11005 C C . LEU D 2 101 ? 43.359 118.603 29.710 1.00 43.44 101 LEU D C 1
ATOM 11006 O O . LEU D 2 101 ? 44.320 119.164 30.235 1.00 44.96 101 LEU D O 1
ATOM 11022 N N . GLN D 2 102 ? 42.099 118.798 30.094 1.00 43.05 102 GLN D N 1
ATOM 11023 C CA . GLN D 2 102 ? 41.749 119.712 31.176 1.00 44.91 102 GLN D CA 1
ATOM 11024 C C . GLN D 2 102 ? 40.467 119.282 31.884 1.00 42.97 102 GLN D C 1
ATOM 11025 O O . GLN D 2 102 ? 39.544 118.753 31.264 1.00 41.00 102 GLN D O 1
ATOM 11039 N N . VAL D 2 103 ? 40.430 119.514 33.192 1.00 43.91 103 VAL D N 1
ATOM 11040 C CA . VAL D 2 103 ? 39.236 119.307 34.005 1.00 42.51 103 VAL D CA 1
ATOM 11041 C C . VAL D 2 103 ? 39.153 120.459 34.995 1.00 44.12 103 VAL D C 1
ATOM 11042 O O . VAL D 2 103 ? 40.187 120.985 35.406 1.00 46.04 103 VAL D O 1
ATOM 11055 N N . ASP D 2 104 ? 37.942 120.867 35.369 1.00 44.40 104 ASP D N 1
ATOM 11056 C CA . ASP D 2 104 ? 37.790 121.964 36.326 1.00 47.60 104 ASP D CA 1
ATOM 11057 C C . ASP D 2 104 ? 36.803 121.668 37.455 1.00 48.65 104 ASP D C 1
ATOM 11058 O O . ASP D 2 104 ? 36.145 120.628 37.473 1.00 47.31 104 ASP D O 1
ATOM 11067 N N . GLU D 2 105 ? 36.720 122.611 38.391 1.00 51.46 105 GLU D N 1
ATOM 11068 C CA . GLU D 2 105 ? 35.922 122.464 39.604 1.00 52.39 105 GLU D CA 1
ATOM 11069 C C . GLU D 2 105 ? 34.438 122.262 39.311 1.00 50.87 105 GLU D C 1
ATOM 11070 O O . GLU D 2 105 ? 33.704 121.731 40.144 1.00 49.68 105 GLU D O 1
ATOM 11082 N N . GLU D 2 106 ? 34.004 122.691 38.130 1.00 51.59 106 GLU D N 1
ATOM 11083 C CA . GLU D 2 106 ? 32.617 122.519 37.705 1.00 51.64 106 GLU D CA 1
ATOM 11084 C C . GLU D 2 106 ? 32.414 121.177 37.000 1.00 49.06 106 GLU D C 1
ATOM 11085 O O . GLU D 2 106 ? 31.391 120.959 36.353 1.00 48.81 106 GLU D O 1
ATOM 11097 N N . ALA D 2 107 ? 33.400 120.292 37.129 1.00 47.37 107 ALA D N 1
ATOM 11098 C CA . ALA D 2 107 ? 33.347 118.949 36.549 1.00 44.10 107 ALA D CA 1
ATOM 11099 C C . ALA D 2 107 ? 33.263 118.965 35.021 1.00 43.02 107 ALA D C 1
ATOM 11100 O O . ALA D 2 107 ? 32.841 117.982 34.411 1.00 41.82 107 ALA D O 1
ATOM 11107 N N . ASN D 2 108 ? 33.655 120.077 34.404 1.00 43.58 108 ASN D N 1
ATOM 11108 C CA . ASN D 2 108 ? 33.734 120.147 32.947 1.00 43.02 108 ASN D CA 1
ATOM 11109 C C . ASN D 2 108 ? 34.948 119.373 32.435 1.00 41.99 108 ASN D C 1
ATOM 11110 O O . ASN D 2 108 ? 35.919 119.181 33.169 1.00 42.26 108 ASN D O 1
ATOM 11121 N N . LEU D 2 109 ? 34.884 118.932 31.180 1.00 41.30 109 LEU D N 1
ATOM 11122 C CA . LEU D 2 109 ? 35.959 118.152 30.567 1.00 41.03 109 LEU D CA 1
ATOM 11123 C C . LEU D 2 109 ? 36.351 118.682 29.193 1.00 41.32 109 LEU D C 1
ATOM 11124 O O . LEU D 2 109 ? 35.497 119.108 28.415 1.00 41.42 109 LEU D O 1
ATOM 11140 N N . ALA D 2 110 ? 37.650 118.648 28.910 1.00 41.35 110 ALA D N 1
ATOM 11141 C CA . ALA D 2 110 ? 38.171 118.923 27.575 1.00 40.88 110 ALA D CA 1
ATOM 11142 C C . ALA D 2 110 ? 39.192 117.848 27.215 1.00 40.66 110 ALA D C 1
ATOM 11143 O O . ALA D 2 110 ? 40.206 117.701 27.896 1.00 42.29 110 ALA D O 1
ATOM 11150 N N . ASN D 2 111 ? 38.922 117.088 26.157 1.00 39.77 111 ASN D N 1
ATOM 11151 C CA . ASN D 2 111 ? 39.803 115.985 25.786 1.00 40.51 111 ASN D CA 1
ATOM 11152 C C . ASN D 2 111 ? 39.652 115.503 24.342 1.00 40.00 111 ASN D C 1
ATOM 11153 O O . ASN D 2 111 ? 39.918 114.334 24.055 1.00 39.48 111 ASN D O 1
ATOM 11164 N N . TRP D 2 112 ? 39.237 116.385 23.436 1.00 40.24 112 TRP D N 1
ATOM 11165 C CA . TRP D 2 112 ? 39.063 115.992 22.037 1.00 40.78 112 TRP D CA 1
ATOM 11166 C C . TRP D 2 112 ? 39.738 116.944 21.051 1.00 42.01 112 TRP D C 1
ATOM 11167 O O . TRP D 2 112 ? 39.817 116.647 19.859 1.00 41.53 112 TRP D O 1
ATOM 11188 N N . VAL D 2 113 ? 40.229 118.078 21.538 1.00 42.75 113 VAL D N 1
ATOM 11189 C CA . VAL D 2 113 ? 40.898 119.037 20.666 1.00 46.11 113 VAL D CA 1
ATOM 11190 C C . VAL D 2 113 ? 41.806 119.985 21.446 1.00 49.52 113 VAL D C 1
ATOM 11191 O O . VAL D 2 113 ? 41.470 120.426 22.546 1.00 49.51 113 VAL D O 1
ATOM 11204 N N . VAL D 2 114 ? 42.966 120.275 20.863 1.00 52.57 114 VAL D N 1
ATOM 11205 C CA . VAL D 2 114 ? 43.899 121.247 21.417 1.00 55.16 114 VAL D CA 1
ATOM 11206 C C . VAL D 2 114 ? 43.963 122.467 20.502 1.00 55.73 114 VAL D C 1
ATOM 11207 O O . VAL D 2 114 ? 44.265 122.331 19.315 1.00 55.05 114 VAL D O 1
ATOM 11220 N N . PRO D 2 115 ? 43.676 123.665 21.042 1.00 56.67 115 PRO D N 1
ATOM 11221 C CA . PRO D 2 115 ? 43.816 124.846 20.183 1.00 59.60 115 PRO D CA 1
ATOM 11222 C C . PRO D 2 115 ? 45.263 125.030 19.737 1.00 62.53 115 PRO D C 1
ATOM 11223 O O . PRO D 2 115 ? 46.169 124.995 20.570 1.00 63.79 115 PRO D O 1
ATOM 11234 N N . GLY D 2 116 ? 45.467 125.226 18.438 1.00 64.48 116 GLY D N 1
ATOM 11235 C CA . GLY D 2 116 ? 46.801 125.359 17.882 1.00 68.29 116 GLY D CA 1
ATOM 11236 C C . GLY D 2 116 ? 47.233 124.081 17.188 1.00 68.87 116 GLY D C 1
ATOM 11237 O O . GLY D 2 116 ? 48.118 124.104 16.331 1.00 71.28 116 GLY D O 1
ATOM 11241 N N . LYS D 2 117 ? 46.607 122.965 17.556 1.00 66.93 117 LYS D N 1
ATOM 11242 C CA . LYS D 2 117 ? 46.848 121.698 16.877 1.00 66.45 117 LYS D CA 1
ATOM 11243 C C . LYS D 2 117 ? 45.649 121.396 15.990 1.00 63.63 117 LYS D C 1
ATOM 11244 O O . LYS D 2 117 ? 44.553 121.902 16.230 1.00 62.11 117 LYS D O 1
ATOM 11248 N N . MET D 2 118 ? 45.851 120.567 14.972 1.00 63.09 118 MET D N 1
ATOM 11249 C CA . MET D 2 118 ? 44.780 120.261 14.033 1.00 61.32 118 MET D CA 1
ATOM 11250 C C . MET D 2 118 ? 43.684 119.451 14.728 1.00 58.31 118 MET D C 1
ATOM 11251 O O . MET D 2 118 ? 43.965 118.579 15.550 1.00 58.80 118 MET D O 1
ATOM 11265 N N . VAL D 2 119 ? 42.436 119.753 14.387 1.00 54.90 119 VAL D N 1
ATOM 11266 C CA . VAL D 2 119 ? 41.275 119.154 15.039 1.00 50.45 119 VAL D CA 1
ATOM 11267 C C . VAL D 2 119 ? 40.968 117.747 14.513 1.00 46.25 119 VAL D C 1
ATOM 11268 O O . VAL D 2 119 ? 40.733 117.573 13.317 1.00 45.98 119 VAL D O 1
ATOM 11281 N N . PRO D 2 120 ? 40.977 116.734 15.405 1.00 43.38 120 PRO D N 1
ATOM 11282 C CA . PRO D 2 120 ? 40.729 115.351 14.978 1.00 41.24 120 PRO D CA 1
ATOM 11283 C C . PRO D 2 120 ? 39.253 114.949 14.965 1.00 39.57 120 PRO D C 1
ATOM 11284 O O . PRO D 2 120 ? 38.894 113.994 14.275 1.00 39.45 120 PRO D O 1
ATOM 11295 N N . GLY D 2 121 ? 38.421 115.667 15.714 1.00 38.59 121 GLY D N 1
ATOM 11296 C CA . GLY D 2 121 ? 37.017 115.319 15.866 1.00 37.05 121 GLY D CA 1
ATOM 11297 C C . GLY D 2 121 ? 36.781 114.733 17.245 1.00 36.80 121 GLY D C 1
ATOM 11298 O O . GLY D 2 121 ? 37.730 114.308 17.903 1.00 37.87 121 GLY D O 1
ATOM 11302 N N . MET D 2 122 ? 35.525 114.702 17.683 1.00 34.60 122 MET D N 1
ATOM 11303 C CA . MET D 2 122 ? 35.206 114.266 19.041 1.00 34.32 122 MET D CA 1
ATOM 11304 C C . MET D 2 122 ? 34.954 112.766 19.135 1.00 35.63 122 MET D C 1
ATOM 11305 O O . MET D 2 122 ? 35.068 112.181 20.213 1.00 34.00 122 MET D O 1
ATOM 11319 N N . GLY D 2 123 ? 34.609 112.146 18.012 1.00 37.11 123 GLY D N 1
ATOM 11320 C CA . GLY D 2 123 ? 34.283 110.732 17.999 1.00 36.09 123 GLY D CA 1
ATOM 11321 C C . GLY D 2 123 ? 33.097 110.416 18.893 1.00 35.03 123 GLY D C 1
ATOM 11322 O O . GLY D 2 123 ? 32.032 111.017 18.751 1.00 35.62 123 GLY D O 1
ATOM 11326 N N . GLY D 2 124 ? 33.292 109.489 19.829 1.00 32.72 124 GLY D N 1
ATOM 11327 C CA . GLY D 2 124 ? 32.239 109.073 20.740 1.00 30.43 124 GLY D CA 1
ATOM 11328 C C . GLY D 2 124 ? 32.446 109.539 22.171 1.00 30.63 124 GLY D C 1
ATOM 11329 O O . GLY D 2 124 ? 31.769 109.069 23.086 1.00 30.96 124 GLY D O 1
ATOM 11333 N N . ALA D 2 125 ? 33.373 110.472 22.365 1.00 30.82 125 ALA D N 1
ATOM 11334 C CA . ALA D 2 125 ? 33.738 110.925 23.703 1.00 31.11 125 ALA D CA 1
ATOM 11335 C C . ALA D 2 125 ? 32.585 111.648 24.395 1.00 30.75 125 ALA D C 1
ATOM 11336 O O . ALA D 2 125 ? 32.324 111.426 25.578 1.00 29.97 125 ALA D O 1
ATOM 11343 N N . MET D 2 126 ? 31.911 112.526 23.658 1.00 31.55 126 MET D N 1
ATOM 11344 C CA . MET D 2 126 ? 30.807 113.303 24.213 1.00 31.92 126 MET D CA 1
ATOM 11345 C C . MET D 2 126 ? 29.675 112.395 24.693 1.00 28.89 126 MET D C 1
ATOM 11346 O O . MET D 2 126 ? 29.164 112.565 25.796 1.00 28.43 126 MET D O 1
ATOM 11360 N N . ASP D 2 127 ? 29.265 111.454 23.847 1.00 25.97 127 ASP D N 1
ATOM 11361 C CA . ASP D 2 127 ? 28.249 110.475 24.225 1.00 24.57 127 ASP D CA 1
ATOM 11362 C C . ASP D 2 127 ? 28.693 109.673 25.447 1.00 24.31 127 ASP D C 1
ATOM 11363 O O . ASP D 2 127 ? 27.906 109.422 26.359 1.00 23.51 127 ASP D O 1
ATOM 11372 N N . LEU D 2 128 ? 29.959 109.267 25.446 1.00 25.80 128 LEU D N 1
ATOM 11373 C CA . LEU D 2 128 ? 30.518 108.458 26.526 1.00 27.35 128 LEU D CA 1
ATOM 11374 C C . LEU D 2 128 ? 30.474 109.166 27.883 1.00 29.12 128 LEU D C 1
ATOM 11375 O O . LEU D 2 128 ? 30.059 108.577 28.881 1.00 28.37 128 LEU D O 1
ATOM 11391 N N . VAL D 2 129 ? 30.912 110.422 27.925 1.00 30.46 129 VAL D N 1
ATOM 11392 C CA . VAL D 2 129 ? 30.953 111.163 29.183 1.00 32.86 129 VAL D CA 1
ATOM 11393 C C . VAL D 2 129 ? 29.571 111.671 29.609 1.00 32.64 129 VAL D C 1
ATOM 11394 O O . VAL D 2 129 ? 29.324 111.878 30.797 1.00 33.33 129 VAL D O 1
ATOM 11407 N N . THR D 2 130 ? 28.678 111.879 28.645 1.00 30.67 130 THR D N 1
ATOM 11408 C CA . THR D 2 130 ? 27.304 112.272 28.953 1.00 30.06 130 THR D CA 1
ATOM 11409 C C . THR D 2 130 ? 26.452 111.071 29.361 1.00 28.16 130 THR D C 1
ATOM 11410 O O . THR D 2 130 ? 25.509 111.207 30.140 1.00 28.59 130 THR D O 1
ATOM 11421 N N . GLY D 2 131 ? 26.782 109.901 28.821 1.00 26.61 131 GLY D N 1
ATOM 11422 C CA . GLY D 2 131 ? 25.977 108.705 29.008 1.00 25.19 131 GLY D CA 1
ATOM 11423 C C . GLY D 2 131 ? 26.405 107.770 30.131 1.00 25.81 131 GLY D C 1
ATOM 11424 O O . GLY D 2 131 ? 25.560 107.144 30.772 1.00 26.03 131 GLY D O 1
ATOM 11428 N N . SER D 2 132 ? 27.709 107.671 30.372 1.00 26.60 132 SER D N 1
ATOM 11429 C CA . SER D 2 132 ? 28.244 106.707 31.334 1.00 28.04 132 SER D CA 1
ATOM 11430 C C . SER D 2 132 ? 27.747 106.952 32.757 1.00 29.58 132 SER D C 1
ATOM 11431 O O . SER D 2 132 ? 27.591 108.095 33.184 1.00 29.14 132 SER D O 1
ATOM 11439 N N . ARG D 2 133 ? 27.497 105.866 33.482 1.00 31.62 133 ARG D N 1
ATOM 11440 C CA . ARG D 2 133 ? 27.018 105.953 34.856 1.00 35.02 133 ARG D CA 1
ATOM 11441 C C . ARG D 2 133 ? 28.104 106.554 35.744 1.00 34.47 133 ARG D C 1
ATOM 11442 O O . ARG D 2 133 ? 27.816 107.328 36.658 1.00 34.65 133 ARG D O 1
ATOM 11463 N N . LYS D 2 134 ? 29.352 106.182 35.467 1.00 34.38 134 LYS D N 1
ATOM 11464 C CA . LYS D 2 134 ? 30.509 106.765 36.136 1.00 35.53 134 LYS D CA 1
ATOM 11465 C C . LYS D 2 134 ? 31.561 107.192 35.117 1.00 34.53 134 LYS D C 1
ATOM 11466 O O . LYS D 2 134 ? 32.036 106.380 34.325 1.00 34.56 134 LYS D O 1
ATOM 11485 N N . VAL D 2 135 ? 31.920 108.471 35.156 1.00 34.98 135 VAL D N 1
ATOM 11486 C CA . VAL D 2 135 ? 32.907 109.041 34.247 1.00 35.37 135 VAL D CA 1
ATOM 11487 C C . VAL D 2 135 ? 34.230 109.238 34.972 1.00 37.42 135 VAL D C 1
ATOM 11488 O O . VAL D 2 135 ? 34.357 110.125 35.818 1.00 38.70 135 VAL D O 1
ATOM 11501 N N . ILE D 2 136 ? 35.209 108.402 34.639 1.00 37.39 136 ILE D N 1
ATOM 11502 C CA . ILE D 2 136 ? 36.530 108.476 35.249 1.00 37.74 136 ILE D CA 1
ATOM 11503 C C . ILE D 2 136 ? 37.536 109.094 34.283 1.00 37.96 136 ILE D C 1
ATOM 11504 O O . ILE D 2 136 ? 37.704 108.622 33.159 1.00 37.96 136 ILE D O 1
ATOM 11520 N N . ILE D 2 137 ? 38.202 110.153 34.732 1.00 37.73 137 ILE D N 1
ATOM 11521 C CA . ILE D 2 137 ? 39.246 110.795 33.946 1.00 37.48 137 ILE D CA 1
ATOM 11522 C C . ILE D 2 137 ? 40.608 110.400 34.499 1.00 39.78 137 ILE D C 1
ATOM 11523 O O . ILE D 2 137 ? 40.915 110.666 35.662 1.00 41.46 137 ILE D O 1
ATOM 11539 N N . ALA D 2 138 ? 41.411 109.754 33.658 1.00 40.28 138 ALA D N 1
ATOM 11540 C CA . ALA D 2 138 ? 42.760 109.343 34.024 1.00 42.85 138 ALA D CA 1
ATOM 11541 C C . ALA D 2 138 ? 43.766 110.167 33.236 1.00 44.31 138 ALA D C 1
ATOM 11542 O O . ALA D 2 138 ? 43.889 110.020 32.020 1.00 44.66 138 ALA D O 1
ATOM 11549 N N . MET D 2 139 ? 44.485 111.035 33.936 1.00 45.38 139 MET D N 1
ATOM 11550 C CA . MET D 2 139 ? 45.378 111.984 33.288 1.00 46.68 139 MET D CA 1
ATOM 11551 C C . MET D 2 139 ? 46.502 112.400 34.227 1.00 48.87 139 MET D C 1
ATOM 11552 O O . MET D 2 139 ? 46.358 112.334 35.446 1.00 48.21 139 MET D O 1
ATOM 11566 N N . GLU D 2 140 ? 47.625 112.814 33.652 1.00 51.93 140 GLU D N 1
ATOM 11567 C CA . GLU D 2 140 ? 48.719 113.376 34.432 1.00 56.22 140 GLU D CA 1
ATOM 11568 C C . GLU D 2 140 ? 48.275 114.704 35.040 1.00 55.30 140 GLU D C 1
ATOM 11569 O O . GLU D 2 140 ? 47.410 115.380 34.489 1.00 53.61 140 GLU D O 1
ATOM 11581 N N . HIS D 2 141 ? 48.847 115.066 36.185 1.00 56.54 141 HIS D N 1
ATOM 11582 C CA . HIS D 2 141 ? 48.395 116.252 36.909 1.00 56.79 141 HIS D CA 1
ATOM 11583 C C . HIS D 2 141 ? 48.665 117.533 36.134 1.00 59.05 141 HIS D C 1
ATOM 11584 O O . HIS D 2 141 ? 47.786 118.386 36.003 1.00 57.19 141 HIS D O 1
ATOM 11598 N N . CYS D 2 142 ? 49.884 117.651 35.618 1.00 63.82 142 CYS D N 1
ATOM 11599 C CA . CYS D 2 142 ? 50.309 118.841 34.893 1.00 66.96 142 CYS D CA 1
ATOM 11600 C C . CYS D 2 142 ? 50.755 118.489 33.481 1.00 68.16 142 CYS D C 1
ATOM 11601 O O . CYS D 2 142 ? 51.101 117.343 33.194 1.00 68.37 142 CYS D O 1
ATOM 11609 N N . ALA D 2 143 ? 50.741 119.486 32.603 1.00 69.13 143 ALA D N 1
ATOM 11610 C CA . ALA D 2 143 ? 51.180 119.303 31.227 1.00 70.40 143 ALA D CA 1
ATOM 11611 C C . ALA D 2 143 ? 52.699 119.205 31.175 1.00 74.72 143 ALA D C 1
ATOM 11612 O O . ALA D 2 143 ? 53.374 119.340 32.197 1.00 76.96 143 ALA D O 1
ATOM 11619 N N . LYS D 2 144 ? 53.233 118.967 29.983 1.00 76.16 144 LYS D N 1
ATOM 11620 C CA . LYS D 2 144 ? 54.667 118.776 29.814 1.00 80.03 144 LYS D CA 1
ATOM 11621 C C . LYS D 2 144 ? 55.436 120.077 30.047 1.00 82.78 144 LYS D C 1
ATOM 11622 O O . LYS D 2 144 ? 56.641 120.053 30.300 1.00 85.49 144 LYS D O 1
ATOM 11641 N N . ASP D 2 145 ? 54.738 121.207 29.965 1.00 82.60 145 ASP D N 1
ATOM 11642 C CA . ASP D 2 145 ? 55.355 122.507 30.221 1.00 86.40 145 ASP D CA 1
ATOM 11643 C C . ASP D 2 145 ? 55.331 122.869 31.708 1.00 86.34 145 ASP D C 1
ATOM 11644 O O . ASP D 2 145 ? 55.930 123.863 32.121 1.00 89.22 145 ASP D O 1
ATOM 11653 N N . GLY D 2 146 ? 54.633 122.061 32.501 1.00 83.16 146 GLY D N 1
ATOM 11654 C CA . GLY D 2 146 ? 54.571 122.252 33.941 1.00 82.68 146 GLY D CA 1
ATOM 11655 C C . GLY D 2 146 ? 53.324 122.980 34.411 1.00 79.50 146 GLY D C 1
ATOM 11656 O O . GLY D 2 146 ? 53.073 123.075 35.612 1.00 79.31 146 GLY D O 1
ATOM 11660 N N . SER D 2 147 ? 52.539 123.491 33.469 1.00 77.54 147 SER D N 1
ATOM 11661 C CA . SER D 2 147 ? 51.327 124.233 33.803 1.00 75.69 147 SER D CA 1
ATOM 11662 C C . SER D 2 147 ? 50.245 123.301 34.338 1.00 72.75 147 SER D C 1
ATOM 11663 O O . SER D 2 147 ? 50.221 122.113 34.019 1.00 71.99 147 SER D O 1
ATOM 11671 N N . ALA D 2 148 ? 49.347 123.848 35.150 1.00 70.94 148 ALA D N 1
ATOM 11672 C CA . ALA D 2 148 ? 48.261 123.063 35.719 1.00 67.29 148 ALA D CA 1
ATOM 11673 C C . ALA D 2 148 ? 47.262 122.668 34.637 1.00 63.92 148 ALA D C 1
ATOM 11674 O O . ALA D 2 148 ? 47.073 123.389 33.657 1.00 63.71 148 ALA D O 1
ATOM 11681 N N . LYS D 2 149 ? 46.639 121.509 34.822 1.00 61.48 149 LYS D N 1
ATOM 11682 C CA . LYS D 2 149 ? 45.613 121.013 33.912 1.00 58.99 149 LYS D CA 1
ATOM 11683 C C . LYS D 2 149 ? 44.277 120.906 34.645 1.00 56.65 149 LYS D C 1
ATOM 11684 O O . LYS D 2 149 ? 43.217 120.860 34.021 1.00 54.91 149 LYS D O 1
ATOM 11703 N N . ILE D 2 150 ? 44.342 120.867 35.973 1.00 56.43 150 ILE D N 1
ATOM 11704 C CA . ILE D 2 150 ? 43.147 120.884 36.810 1.00 53.88 150 ILE D CA 1
ATOM 11705 C C . ILE D 2 150 ? 42.880 122.331 37.218 1.00 53.74 150 ILE D C 1
ATOM 11706 O O . ILE D 2 150 ? 43.486 122.838 38.161 1.00 54.63 150 ILE D O 1
ATOM 11722 N N . LEU D 2 151 ? 41.960 122.985 36.510 1.00 53.80 151 LEU D N 1
ATOM 11723 C CA . LEU D 2 151 ? 41.813 124.440 36.581 1.00 56.20 151 LEU D CA 1
ATOM 11724 C C . LEU D 2 151 ? 40.508 124.887 37.234 1.00 55.80 151 LEU D C 1
ATOM 11725 O O . LEU D 2 151 ? 39.663 124.070 37.587 1.00 54.58 151 LEU D O 1
ATOM 11741 N N . ARG D 2 152 ? 40.360 126.197 37.400 1.00 56.36 152 ARG D N 1
ATOM 11742 C CA . ARG D 2 152 ? 39.104 126.769 37.869 1.00 54.44 152 ARG D CA 1
ATOM 11743 C C . ARG D 2 152 ? 38.053 126.653 36.769 1.00 53.82 152 ARG D C 1
ATOM 11744 O O . ARG D 2 152 ? 36.882 126.382 37.035 1.00 53.58 152 ARG D O 1
ATOM 11748 N N . ARG D 2 153 ? 38.486 126.863 35.530 1.00 53.55 153 ARG D N 1
ATOM 11749 C CA . ARG D 2 153 ? 37.607 126.764 34.371 1.00 52.13 153 ARG D CA 1
ATOM 11750 C C . ARG D 2 153 ? 38.416 126.370 33.141 1.00 50.39 153 ARG D C 1
ATOM 11751 O O . ARG D 2 153 ? 39.443 126.981 32.844 1.00 51.95 153 ARG D O 1
ATOM 11772 N N . CYS D 2 154 ? 37.953 125.343 32.434 1.00 47.29 154 CYS D N 1
ATOM 11773 C CA . CYS D 2 154 ? 38.625 124.883 31.225 1.00 47.09 154 CYS D CA 1
ATOM 11774 C C . CYS D 2 154 ? 38.710 125.999 30.191 1.00 47.88 154 CYS D C 1
ATOM 11775 O O . CYS D 2 154 ? 37.745 126.732 29.974 1.00 46.27 154 CYS D O 1
ATOM 11783 N N . THR D 2 155 ? 39.877 126.127 29.567 1.00 51.01 155 THR D N 1
ATOM 11784 C CA . THR D 2 155 ? 40.090 127.117 28.518 1.00 54.03 155 THR D CA 1
ATOM 11785 C C . THR D 2 155 ? 39.977 126.496 27.128 1.00 52.04 155 THR D C 1
ATOM 11786 O O . THR D 2 155 ? 39.699 127.192 26.152 1.00 52.60 155 THR D O 1
ATOM 11797 N N . MET D 2 156 ? 40.183 125.185 27.046 1.00 49.94 156 MET D N 1
ATOM 11798 C CA . MET D 2 156 ? 40.074 124.469 25.779 1.00 48.12 156 MET D CA 1
ATOM 11799 C C . MET D 2 156 ? 38.624 124.077 25.520 1.00 45.50 156 MET D C 1
ATOM 11800 O O . MET D 2 156 ? 37.817 124.045 26.450 1.00 45.17 156 MET D O 1
ATOM 11814 N N . PRO D 2 157 ? 38.286 123.782 24.251 1.00 43.73 157 PRO D N 1
ATOM 11815 C CA . PRO D 2 157 ? 36.911 123.396 23.909 1.00 41.08 157 PRO D CA 1
ATOM 11816 C C . PRO D 2 157 ? 36.430 122.196 24.711 1.00 39.81 157 PRO D C 1
ATOM 11817 O O . PRO D 2 157 ? 37.110 121.171 24.765 1.00 39.97 157 PRO D O 1
ATOM 11828 N N . LEU D 2 158 ? 35.258 122.330 25.323 1.00 38.92 158 LEU D N 1
ATOM 11829 C CA . LEU D 2 158 ? 34.737 121.295 26.203 1.00 37.86 158 LEU D CA 1
ATOM 11830 C C . LEU D 2 158 ? 34.309 120.049 25.441 1.00 36.44 158 LEU D C 1
ATOM 11831 O O . LEU D 2 158 ? 33.794 120.132 24.326 1.00 35.31 158 LEU D O 1
ATOM 11847 N N . THR D 2 159 ? 34.532 118.896 26.062 1.00 37.66 159 THR D N 1
ATOM 11848 C CA . THR D 2 159 ? 33.956 117.640 25.604 1.00 37.51 159 THR D CA 1
ATOM 11849 C C . THR D 2 159 ? 32.528 117.563 26.124 1.00 36.28 159 THR D C 1
ATOM 11850 O O . THR D 2 159 ? 31.620 117.106 25.431 1.00 35.34 159 THR D O 1
ATOM 11861 N N . ALA D 2 160 ? 32.353 118.019 27.361 1.00 36.23 160 ALA D N 1
ATOM 11862 C CA . ALA D 2 160 ? 31.045 118.087 27.999 1.00 35.38 160 ALA D CA 1
ATOM 11863 C C . ALA D 2 160 ? 31.128 118.978 29.233 1.00 37.51 160 ALA D C 1
ATOM 11864 O O . ALA D 2 160 ? 32.221 119.319 29.687 1.00 38.22 160 ALA D O 1
ATOM 11871 N N . GLN D 2 161 ? 29.970 119.348 29.771 1.00 39.07 161 GLN D N 1
ATOM 11872 C CA . GLN D 2 161 ? 29.907 120.164 30.976 1.00 41.77 161 GLN D CA 1
ATOM 11873 C C . GLN D 2 161 ? 29.295 119.372 32.127 1.00 41.12 161 GLN D C 1
ATOM 11874 O O . GLN D 2 161 ? 28.335 118.625 31.934 1.00 40.06 161 GLN D O 1
ATOM 11888 N N . HIS D 2 162 ? 29.871 119.528 33.317 1.00 41.84 162 HIS D N 1
ATOM 11889 C CA . HIS D 2 162 ? 29.337 118.915 34.531 1.00 41.82 162 HIS D CA 1
ATOM 11890 C C . HIS D 2 162 ? 29.172 117.401 34.393 1.00 38.49 162 HIS D C 1
ATOM 11891 O O . HIS D 2 162 ? 28.157 116.844 34.812 1.00 35.55 162 HIS D O 1
ATOM 11905 N N . ALA D 2 163 ? 30.171 116.746 33.805 1.00 39.17 163 ALA D N 1
ATOM 11906 C CA . ALA D 2 163 ? 30.067 115.329 33.461 1.00 39.62 163 ALA D CA 1
ATOM 11907 C C . ALA D 2 163 ? 31.012 114.435 34.266 1.00 40.30 163 ALA D C 1
ATOM 11908 O O . ALA D 2 163 ? 30.744 113.243 34.431 1.00 40.21 163 ALA D O 1
ATOM 11915 N N . VAL D 2 164 ? 32.106 115.001 34.770 1.00 40.34 164 VAL D N 1
ATOM 11916 C CA . VAL D 2 164 ? 33.125 114.202 35.452 1.00 40.11 164 VAL D CA 1
ATOM 11917 C C . VAL D 2 164 ? 32.688 113.831 36.865 1.00 39.95 164 VAL D C 1
ATOM 11918 O O . VAL D 2 164 ? 32.243 114.684 37.631 1.00 41.03 164 VAL D O 1
ATOM 11931 N N . HIS D 2 165 ? 32.825 112.550 37.195 1.00 39.09 165 HIS D N 1
ATOM 11932 C CA . HIS D 2 165 ? 32.495 112.044 38.523 1.00 38.99 165 HIS D CA 1
ATOM 11933 C C . HIS D 2 165 ? 33.755 111.795 39.342 1.00 39.02 165 HIS D C 1
ATOM 11934 O O . HIS D 2 165 ? 33.778 112.025 40.551 1.00 39.67 165 HIS D O 1
ATOM 11948 N N . MET D 2 166 ? 34.795 111.308 38.672 1.00 38.50 166 MET D N 1
ATOM 11949 C CA . MET D 2 166 ? 36.031 110.920 39.340 1.00 38.49 166 MET D CA 1
ATOM 11950 C C . MET D 2 166 ? 37.244 111.309 38.503 1.00 37.78 166 MET D C 1
ATOM 11951 O O . MET D 2 166 ? 37.301 111.022 37.309 1.00 36.81 166 MET D O 1
ATOM 11965 N N . LEU D 2 167 ? 38.203 111.974 39.141 1.00 38.78 167 LEU D N 1
ATOM 11966 C CA . LEU D 2 167 ? 39.461 112.345 38.501 1.00 38.77 167 LEU D CA 1
ATOM 11967 C C . LEU D 2 167 ? 40.610 111.656 39.223 1.00 40.47 167 LEU D C 1
ATOM 11968 O O . LEU D 2 167 ? 40.802 111.851 40.423 1.00 40.87 167 LEU D O 1
ATOM 11984 N N . VAL D 2 168 ? 41.375 110.863 38.480 1.00 42.04 168 VAL D N 1
ATOM 11985 C CA . VAL D 2 168 ? 42.477 110.096 39.049 1.00 44.41 168 VAL D CA 1
ATOM 11986 C C . VAL D 2 168 ? 43.789 110.569 38.444 1.00 45.76 168 VAL D C 1
ATOM 11987 O O . VAL D 2 168 ? 44.006 110.467 37.236 1.00 43.98 168 VAL D O 1
ATOM 12000 N N . THR D 2 169 ? 44.656 111.087 39.308 1.00 49.42 169 THR D N 1
ATOM 12001 C CA . THR D 2 169 ? 45.981 111.547 38.917 1.00 52.61 169 THR D CA 1
ATOM 12002 C C . THR D 2 169 ? 47.051 110.738 39.649 1.00 55.64 169 THR D C 1
ATOM 12003 O O . THR D 2 169 ? 46.728 109.965 40.549 1.00 55.57 169 THR D O 1
ATOM 12014 N N . GLU D 2 170 ? 48.319 110.906 39.274 1.00 58.74 170 GLU D N 1
ATOM 12015 C CA . GLU D 2 170 ? 49.400 110.193 39.959 1.00 62.17 170 GLU D CA 1
ATOM 12016 C C . GLU D 2 170 ? 49.779 110.875 41.286 1.00 64.10 170 GLU D C 1
ATOM 12017 O O . GLU D 2 170 ? 50.617 110.361 42.032 1.00 67.44 170 GLU D O 1
ATOM 12029 N N . LEU D 2 171 ? 49.174 112.034 41.557 1.00 61.91 171 LEU D N 1
ATOM 12030 C CA . LEU D 2 171 ? 49.369 112.762 42.818 1.00 62.89 171 LEU D CA 1
ATOM 12031 C C . LEU D 2 171 ? 48.142 112.727 43.727 1.00 61.04 171 LEU D C 1
ATOM 12032 O O . LEU D 2 171 ? 48.277 112.847 44.943 1.00 57.35 171 LEU D O 1
ATOM 12048 N N . ALA D 2 172 ? 46.951 112.582 43.158 1.00 58.60 172 ALA D N 1
ATOM 12049 C CA . ALA D 2 172 ? 45.743 112.654 43.966 1.00 57.34 172 ALA D CA 1
ATOM 12050 C C . ALA D 2 172 ? 44.533 112.070 43.253 1.00 53.73 172 ALA D C 1
ATOM 12051 O O . ALA D 2 172 ? 44.545 111.872 42.041 1.00 52.91 172 ALA D O 1
ATOM 12058 N N . VAL D 2 173 ? 43.485 111.808 44.027 1.00 51.51 173 VAL D N 1
ATOM 12059 C CA . VAL D 2 173 ? 42.194 111.401 43.487 1.00 47.71 173 VAL D CA 1
ATOM 12060 C C . VAL D 2 173 ? 41.129 112.400 43.918 1.00 45.14 173 VAL D C 1
ATOM 12061 O O . VAL D 2 173 ? 40.951 112.652 45.110 1.00 44.87 173 VAL D O 1
ATOM 12074 N N . PHE D 2 174 ? 40.438 112.979 42.940 1.00 43.89 174 PHE D N 1
ATOM 12075 C CA . PHE D 2 174 ? 39.352 113.913 43.208 1.00 42.62 174 PHE D CA 1
ATOM 12076 C C . PHE D 2 174 ? 37.997 113.288 42.882 1.00 39.60 174 PHE D C 1
ATOM 12077 O O . PHE D 2 174 ? 37.886 112.465 41.972 1.00 37.75 174 PHE D O 1
ATOM 12094 N N . ARG D 2 175 ? 36.978 113.669 43.647 1.00 40.41 175 ARG D N 1
ATOM 12095 C CA . ARG D 2 175 ? 35.602 113.267 43.364 1.00 38.70 175 ARG D CA 1
ATOM 12096 C C . ARG D 2 175 ? 34.674 114.477 43.337 1.00 38.72 175 ARG D C 1
ATOM 12097 O O . ARG D 2 175 ? 34.810 115.395 44.145 1.00 39.51 175 ARG D O 1
ATOM 12118 N N . PHE D 2 176 ? 33.735 114.466 42.396 1.00 37.75 176 PHE D N 1
ATOM 12119 C CA . PHE D 2 176 ? 32.713 115.501 42.307 1.00 37.64 176 PHE D CA 1
ATOM 12120 C C . PHE D 2 176 ? 31.410 114.971 42.897 1.00 39.11 176 PHE D C 1
ATOM 12121 O O . PHE D 2 176 ? 30.784 114.077 42.328 1.00 37.77 176 PHE D O 1
ATOM 12138 N N . ILE D 2 177 ? 31.009 115.527 44.038 1.00 42.67 177 ILE D N 1
ATOM 12139 C CA . ILE D 2 177 ? 29.839 115.043 44.767 1.00 45.35 177 ILE D CA 1
ATOM 12140 C C . ILE D 2 177 ? 28.859 116.178 45.054 1.00 47.72 177 ILE D C 1
ATOM 12141 O O . ILE D 2 177 ? 29.179 117.125 45.775 1.00 48.73 177 ILE D O 1
ATOM 12157 N N . ASP D 2 178 ? 27.662 116.061 44.483 1.00 48.74 178 ASP D N 1
ATOM 12158 C CA . ASP D 2 178 ? 26.610 117.061 44.642 1.00 50.76 178 ASP D CA 1
ATOM 12159 C C . ASP D 2 178 ? 27.103 118.454 44.259 1.00 49.76 178 ASP D C 1
ATOM 12160 O O . ASP D 2 178 ? 26.916 119.420 45.000 1.00 49.84 178 ASP D O 1
ATOM 12169 N N . GLY D 2 179 ? 27.748 118.541 43.101 1.00 48.92 179 GLY D N 1
ATOM 12170 C CA . GLY D 2 179 ? 28.180 119.813 42.553 1.00 48.89 179 GLY D CA 1
ATOM 12171 C C . GLY D 2 179 ? 29.547 120.270 43.022 1.00 49.42 179 GLY D C 1
ATOM 12172 O O . GLY D 2 179 ? 30.234 120.985 42.293 1.00 50.13 179 GLY D O 1
ATOM 12176 N N . LYS D 2 180 ? 29.949 119.871 44.227 1.00 48.82 180 LYS D N 1
ATOM 12177 C CA . LYS D 2 180 ? 31.220 120.333 44.777 1.00 49.19 180 LYS D CA 1
ATOM 12178 C C . LYS D 2 180 ? 32.347 119.334 44.514 1.00 46.09 180 LYS D C 1
ATOM 12179 O O . LYS D 2 180 ? 32.117 118.129 44.420 1.00 45.12 180 LYS D O 1
ATOM 12198 N N . MET D 2 181 ? 33.566 119.857 44.394 1.00 44.72 181 MET D N 1
ATOM 12199 C CA . MET D 2 181 ? 34.753 119.050 44.121 1.00 42.20 181 MET D CA 1
ATOM 12200 C C . MET D 2 181 ? 35.479 118.686 45.416 1.00 41.56 181 MET D C 1
ATOM 12201 O O . MET D 2 181 ? 35.809 119.561 46.215 1.00 42.03 181 MET D O 1
ATOM 12215 N N . TRP D 2 182 ? 35.738 117.392 45.601 1.00 40.93 182 TRP D N 1
ATOM 12216 C CA . TRP D 2 182 ? 36.359 116.880 46.823 1.00 42.58 182 TRP D CA 1
ATOM 12217 C C . TRP D 2 182 ? 37.661 116.131 46.549 1.00 44.07 182 TRP D C 1
ATOM 12218 O O . TRP D 2 182 ? 37.706 115.240 45.704 1.00 43.81 182 TRP D O 1
ATOM 12239 N N . LEU D 2 183 ? 38.715 116.501 47.271 1.00 46.55 183 LEU D N 1
ATOM 12240 C CA . LEU D 2 183 ? 39.959 115.736 47.285 1.00 48.15 183 LEU D CA 1
ATOM 12241 C C . LEU D 2 183 ? 39.836 114.581 48.278 1.00 47.87 183 LEU D C 1
ATOM 12242 O O . LEU D 2 183 ? 39.835 114.798 49.489 1.00 48.66 183 LEU D O 1
ATOM 12258 N N . THR D 2 184 ? 39.737 113.359 47.763 1.00 47.51 184 THR D N 1
ATOM 12259 C CA . THR D 2 184 ? 39.458 112.191 48.598 1.00 48.29 184 THR D CA 1
ATOM 12260 C C . THR D 2 184 ? 40.688 111.323 48.888 1.00 50.73 184 THR D C 1
ATOM 12261 O O . THR D 2 184 ? 40.728 110.633 49.909 1.00 51.46 184 THR D O 1
ATOM 12272 N N . GLU D 2 185 ? 41.670 111.330 47.988 1.00 52.62 185 GLU D N 1
ATOM 12273 C CA . GLU D 2 185 ? 42.921 110.600 48.216 1.00 56.40 185 GLU D CA 1
ATOM 12274 C C . GLU D 2 185 ? 44.146 111.363 47.713 1.00 58.80 185 GLU D C 1
ATOM 12275 O O . GLU D 2 185 ? 44.076 112.097 46.727 1.00 57.66 185 GLU D O 1
ATOM 12287 N N . ILE D 2 186 ? 45.267 111.167 48.403 1.00 62.68 186 ILE D N 1
ATOM 12288 C CA . ILE D 2 186 ? 46.562 111.684 47.974 1.00 65.69 186 ILE D CA 1
ATOM 12289 C C . ILE D 2 186 ? 47.535 110.524 47.788 1.00 67.79 186 ILE D C 1
ATOM 12290 O O . ILE D 2 186 ? 47.565 109.592 48.589 1.00 60.07 186 ILE D O 1
ATOM 12306 N N . ALA D 2 187 ? 48.320 110.587 46.718 1.00 68.65 187 ALA D N 1
ATOM 12307 C CA . ALA D 2 187 ? 49.273 109.534 46.390 1.00 71.02 187 ALA D CA 1
ATOM 12308 C C . ALA D 2 187 ? 50.481 109.557 47.322 1.00 75.25 187 ALA D C 1
ATOM 12309 O O . ALA D 2 187 ? 50.864 110.610 47.832 1.00 76.65 187 ALA D O 1
ATOM 12316 N N . ASP D 2 188 ? 51.073 108.387 47.544 1.00 77.59 188 ASP D N 1
ATOM 12317 C CA . ASP D 2 188 ? 52.259 108.267 48.388 1.00 81.41 188 ASP D CA 1
ATOM 12318 C C . ASP D 2 188 ? 53.431 109.039 47.793 1.00 82.16 188 ASP D C 1
ATOM 12319 O O . ASP D 2 188 ? 53.644 109.025 46.581 1.00 81.44 188 ASP D O 1
ATOM 12328 N N . GLY D 2 189 ? 54.188 109.712 48.655 1.00 83.84 189 GLY D N 1
ATOM 12329 C CA . GLY D 2 189 ? 55.303 110.532 48.216 1.00 85.70 189 GLY D CA 1
ATOM 12330 C C . GLY D 2 189 ? 54.874 111.952 47.896 1.00 83.93 189 GLY D C 1
ATOM 12331 O O . GLY D 2 189 ? 55.688 112.772 47.468 1.00 85.14 189 GLY D O 1
ATOM 12335 N N . CYS D 2 190 ? 53.592 112.239 48.109 1.00 81.39 190 CYS D N 1
ATOM 12336 C CA . CYS D 2 190 ? 53.034 113.563 47.853 1.00 79.94 190 CYS D CA 1
ATOM 12337 C C . CYS D 2 190 ? 52.430 114.138 49.129 1.00 78.95 190 CYS D C 1
ATOM 12338 O O . CYS D 2 190 ? 52.111 113.396 50.060 1.00 79.41 190 CYS D O 1
ATOM 12346 N N . ASP D 2 191 ? 52.281 115.460 49.167 1.00 77.31 191 ASP D N 1
ATOM 12347 C CA . ASP D 2 191 ? 51.710 116.143 50.323 1.00 75.80 191 ASP D CA 1
ATOM 12348 C C . ASP D 2 191 ? 50.569 117.055 49.895 1.00 71.84 191 ASP D C 1
ATOM 12349 O O . ASP D 2 191 ? 50.404 117.334 48.709 1.00 65.71 191 ASP D O 1
ATOM 12353 N N . LEU D 2 192 ? 49.797 117.527 50.869 1.00 70.86 192 LEU D N 1
ATOM 12354 C CA . LEU D 2 192 ? 48.631 118.359 50.592 1.00 68.28 192 LEU D CA 1
ATOM 12355 C C . LEU D 2 192 ? 49.048 119.672 49.942 1.00 68.00 192 LEU D C 1
ATOM 12356 O O . LEU D 2 192 ? 48.346 120.200 49.079 1.00 65.65 192 LEU D O 1
ATOM 12360 N N . ALA D 2 193 ? 50.191 120.198 50.368 1.00 70.62 193 ALA D N 1
ATOM 12361 C CA . ALA D 2 193 ? 50.691 121.460 49.843 1.00 71.45 193 ALA D CA 1
ATOM 12362 C C . ALA D 2 193 ? 51.086 121.296 48.380 1.00 70.93 193 ALA D C 1
ATOM 12363 O O . ALA D 2 193 ? 50.892 122.202 47.568 1.00 70.14 193 ALA D O 1
ATOM 12370 N N . THR D 2 194 ? 51.639 120.134 48.051 1.00 71.64 194 THR D N 1
ATOM 12371 C CA . THR D 2 194 ? 52.042 119.838 46.682 1.00 71.67 194 THR D CA 1
ATOM 12372 C C . THR D 2 194 ? 50.822 119.759 45.771 1.00 67.95 194 THR D C 1
ATOM 12373 O O . THR D 2 194 ? 50.818 120.316 44.673 1.00 67.38 194 THR D O 1
ATOM 12384 N N . VAL D 2 195 ? 49.787 119.064 46.234 1.00 65.70 195 VAL D N 1
ATOM 12385 C CA . VAL D 2 195 ? 48.545 118.941 45.478 1.00 62.32 195 VAL D CA 1
ATOM 12386 C C . VAL D 2 195 ? 47.892 120.309 45.301 1.00 61.77 195 VAL D C 1
ATOM 12387 O O . VAL D 2 195 ? 47.459 120.662 44.203 1.00 60.21 195 VAL D O 1
ATOM 12400 N N . ARG D 2 196 ? 47.817 121.068 46.390 1.00 62.93 196 ARG D N 1
ATOM 12401 C CA . ARG D 2 196 ? 47.259 122.415 46.353 1.00 62.34 196 ARG D CA 1
ATOM 12402 C C . ARG D 2 196 ? 48.054 123.311 45.407 1.00 63.00 196 ARG D C 1
ATOM 12403 O O . ARG D 2 196 ? 47.480 124.048 44.605 1.00 61.96 196 ARG D O 1
ATOM 12407 N N . ALA D 2 197 ? 49.377 123.242 45.511 1.00 64.85 197 ALA D N 1
ATOM 12408 C CA . ALA D 2 197 ? 50.262 124.057 44.685 1.00 65.16 197 ALA D CA 1
ATOM 12409 C C . ALA D 2 197 ? 50.138 123.730 43.199 1.00 63.73 197 ALA D C 1
ATOM 12410 O O . ALA D 2 197 ? 50.180 124.624 42.355 1.00 64.57 197 ALA D O 1
ATOM 12417 N N . LYS D 2 198 ? 49.981 122.447 42.885 1.00 65.25 198 LYS D N 1
ATOM 12418 C CA . LYS D 2 198 ? 49.926 121.996 41.496 1.00 64.30 198 LYS D CA 1
ATOM 12419 C C . LYS D 2 198 ? 48.498 121.938 40.955 1.00 61.89 198 LYS D C 1
ATOM 12420 O O . LYS D 2 198 ? 48.268 121.440 39.854 1.00 60.67 198 LYS D O 1
ATOM 12439 N N . THR D 2 199 ? 47.548 122.464 41.725 1.00 61.71 199 THR D N 1
ATOM 12440 C CA . THR D 2 199 ? 46.137 122.453 41.342 1.00 59.26 199 THR D CA 1
ATOM 12441 C C . THR D 2 199 ? 45.537 123.850 41.460 1.00 60.29 199 THR D C 1
ATOM 12442 O O . THR D 2 199 ? 45.580 124.467 42.525 1.00 61.53 199 THR D O 1
ATOM 12453 N N . GLU D 2 200 ? 44.972 124.339 40.361 1.00 60.14 200 GLU D N 1
ATOM 12454 C CA . GLU D 2 200 ? 44.356 125.662 40.333 1.00 61.51 200 GLU D CA 1
ATOM 12455 C C . GLU D 2 200 ? 42.876 125.590 40.698 1.00 58.93 200 GLU D C 1
ATOM 12456 O O . GLU D 2 200 ? 42.278 126.591 41.096 1.00 58.83 200 GLU D O 1
ATOM 12468 N N . ALA D 2 201 ? 42.288 124.406 40.558 1.00 56.93 201 ALA D N 1
ATOM 12469 C CA . ALA D 2 201 ? 40.884 124.203 40.898 1.00 54.44 201 ALA D CA 1
ATOM 12470 C C . ALA D 2 201 ? 40.649 124.382 42.394 1.00 53.70 201 ALA D C 1
ATOM 12471 O O . ALA D 2 201 ? 41.481 123.994 43.215 1.00 53.98 201 ALA D O 1
ATOM 12478 N N . ARG D 2 202 ? 39.511 124.974 42.740 1.00 53.04 202 ARG D N 1
ATOM 12479 C CA . ARG D 2 202 ? 39.101 125.095 44.132 1.00 54.33 202 ARG D CA 1
ATOM 12480 C C . ARG D 2 202 ? 38.438 123.798 44.578 1.00 52.25 202 ARG D C 1
ATOM 12481 O O . ARG D 2 202 ? 37.498 123.325 43.939 1.00 50.35 202 ARG D O 1
ATOM 12502 N N . PHE D 2 203 ? 38.932 123.226 45.672 1.00 52.73 203 PHE D N 1
ATOM 12503 C CA . PHE D 2 203 ? 38.411 121.960 46.176 1.00 50.44 203 PHE D CA 1
ATOM 12504 C C . PHE D 2 203 ? 38.515 121.871 47.693 1.00 51.07 203 PHE D C 1
ATOM 12505 O O . PHE D 2 203 ? 39.423 122.444 48.297 1.00 51.93 203 PHE D O 1
ATOM 12522 N N . GLU D 2 204 ? 37.579 121.145 48.297 1.00 51.19 204 GLU D N 1
ATOM 12523 C CA . GLU D 2 204 ? 37.605 120.876 49.730 1.00 53.84 204 GLU D CA 1
ATOM 12524 C C . GLU D 2 204 ? 38.235 119.513 49.994 1.00 53.13 204 GLU D C 1
ATOM 12525 O O . GLU D 2 204 ? 38.077 118.585 49.201 1.00 51.54 204 GLU D O 1
ATOM 12537 N N . VAL D 2 205 ? 38.954 119.401 51.106 1.00 54.47 205 VAL D N 1
ATOM 12538 C CA . VAL D 2 205 ? 39.622 118.156 51.474 1.00 54.84 205 VAL D CA 1
ATOM 12539 C C . VAL D 2 205 ? 38.791 117.360 52.480 1.00 54.66 205 VAL D C 1
ATOM 12540 O O . VAL D 2 205 ? 38.271 117.919 53.447 1.00 55.10 205 VAL D O 1
ATOM 12553 N N . ALA D 2 206 ? 38.668 116.057 52.245 1.00 54.01 206 ALA D N 1
ATOM 12554 C CA . ALA D 2 206 ? 37.961 115.172 53.164 1.00 54.12 206 ALA D CA 1
ATOM 12555 C C . ALA D 2 206 ? 38.667 115.145 54.519 1.00 56.15 206 ALA D C 1
ATOM 12556 O O . ALA D 2 206 ? 39.891 115.048 54.587 1.00 57.77 206 ALA D O 1
ATOM 12563 N N . ALA D 2 207 ? 37.892 115.236 55.595 1.00 56.44 207 ALA D N 1
ATOM 12564 C CA . ALA D 2 207 ? 38.457 115.261 56.941 1.00 58.78 207 ALA D CA 1
ATOM 12565 C C . ALA D 2 207 ? 39.128 113.936 57.293 1.00 60.08 207 ALA D C 1
ATOM 12566 O O . ALA D 2 207 ? 40.178 113.916 57.936 1.00 61.83 207 ALA D O 1
ATOM 12573 N N . ASP D 2 208 ? 38.517 112.833 56.868 1.00 59.54 208 ASP D N 1
ATOM 12574 C CA . ASP D 2 208 ? 39.028 111.498 57.171 1.00 61.23 208 ASP D CA 1
ATOM 12575 C C . ASP D 2 208 ? 39.961 111.001 56.068 1.00 62.37 208 ASP D C 1
ATOM 12576 O O . ASP D 2 208 ? 39.895 109.843 55.656 1.00 62.53 208 ASP D O 1
ATOM 12585 N N . LEU D 2 209 ? 40.825 111.890 55.589 1.00 63.08 209 LEU D N 1
ATOM 12586 C CA . LEU D 2 209 ? 41.795 111.540 54.558 1.00 63.28 209 LEU D CA 1
ATOM 12587 C C . LEU D 2 209 ? 42.750 110.460 55.062 1.00 65.48 209 LEU D C 1
ATOM 12588 O O . LEU D 2 209 ? 43.220 110.519 56.199 1.00 67.62 209 LEU D O 1
ATOM 12604 N N . ASN D 2 210 ? 43.024 109.476 54.208 1.00 65.19 210 ASN D N 1
ATOM 12605 C CA . ASN D 2 210 ? 43.920 108.365 54.535 1.00 67.83 210 ASN D CA 1
ATOM 12606 C C . ASN D 2 210 ? 43.478 107.566 55.764 1.00 69.05 210 ASN D C 1
ATOM 12607 O O . ASN D 2 210 ? 44.231 107.430 56.730 1.00 71.28 210 ASN D O 1
ATOM 12618 N N . THR D 2 211 ? 42.254 107.046 55.717 1.00 67.38 211 THR D N 1
ATOM 12619 C CA . THR D 2 211 ? 41.735 106.176 56.770 1.00 68.43 211 THR D CA 1
ATOM 12620 C C . THR D 2 211 ? 41.003 104.989 56.145 1.00 67.61 211 THR D C 1
ATOM 12621 O O . THR D 2 211 ? 40.499 105.077 55.023 1.00 65.68 211 THR D O 1
ATOM 12632 N N . GLN D 2 212 ? 40.943 103.884 56.883 1.00 68.95 212 GLN D N 1
ATOM 12633 C CA . GLN D 2 212 ? 40.328 102.653 56.393 1.00 67.93 212 GLN D CA 1
ATOM 12634 C C . GLN D 2 212 ? 38.808 102.758 56.299 1.00 65.41 212 GLN D C 1
ATOM 12635 O O . GLN D 2 212 ? 38.173 103.462 57.085 1.00 65.52 212 GLN D O 1
ATOM 12639 N N . ARG D 2 213 ? 38.240 102.054 55.323 1.00 63.23 213 ARG D N 1
ATOM 12640 C CA . ARG D 2 213 ? 36.792 101.956 55.153 1.00 60.01 213 ARG D CA 1
ATOM 12641 C C . ARG D 2 213 ? 36.354 100.496 55.107 1.00 60.53 213 ARG D C 1
ATOM 12642 O O . ARG D 2 213 ? 35.588 100.042 55.957 1.00 61.11 213 ARG D O 1
ATOM 12663 N N . THR E 1 4 ? 65.970 74.391 57.157 1.00 59.01 3 THR E N 1
ATOM 12664 C CA . THR E 1 4 ? 65.966 73.083 57.800 1.00 57.84 3 THR E CA 1
ATOM 12665 C C . THR E 1 4 ? 65.929 71.966 56.760 1.00 56.17 3 THR E C 1
ATOM 12666 O O . THR E 1 4 ? 66.684 70.998 56.852 1.00 57.35 3 THR E O 1
ATOM 12669 N N . LYS E 1 5 ? 65.046 72.106 55.775 1.00 53.34 4 LYS E N 1
ATOM 12670 C CA . LYS E 1 5 ? 64.959 71.154 54.670 1.00 51.54 4 LYS E CA 1
ATOM 12671 C C . LYS E 1 5 ? 65.777 71.608 53.463 1.00 53.32 4 LYS E C 1
ATOM 12672 O O . LYS E 1 5 ? 66.009 70.832 52.538 1.00 53.13 4 LYS E O 1
ATOM 12691 N N . LEU E 1 6 ? 66.218 72.862 53.477 1.00 55.32 5 LEU E N 1
ATOM 12692 C CA . LEU E 1 6 ? 66.987 73.408 52.363 1.00 56.78 5 LEU E CA 1
ATOM 12693 C C . LEU E 1 6 ? 68.372 72.773 52.328 1.00 57.82 5 LEU E C 1
ATOM 12694 O O . LEU E 1 6 ? 69.041 72.664 53.356 1.00 59.04 5 LEU E O 1
ATOM 12710 N N . MET E 1 7 ? 68.792 72.355 51.139 1.00 57.08 6 MET E N 1
ATOM 12711 C CA . MET E 1 7 ? 70.087 71.711 50.965 1.00 58.09 6 MET E CA 1
ATOM 12712 C C . MET E 1 7 ? 70.653 72.002 49.577 1.00 59.85 6 MET E C 1
ATOM 12713 O O . MET E 1 7 ? 69.905 72.197 48.619 1.00 58.64 6 MET E O 1
ATOM 12727 N N . THR E 1 8 ? 71.979 72.038 49.477 1.00 62.83 7 THR E N 1
ATOM 12728 C CA . THR E 1 8 ? 72.648 72.274 48.199 1.00 65.10 7 THR E CA 1
ATOM 12729 C C . THR E 1 8 ? 72.671 71.005 47.356 1.00 64.43 7 THR E C 1
ATOM 12730 O O . THR E 1 8 ? 72.469 69.905 47.867 1.00 62.75 7 THR E O 1
ATOM 12741 N N . LEU E 1 9 ? 72.928 71.160 46.062 1.00 63.17 8 LEU E N 1
ATOM 12742 C CA . LEU E 1 9 ? 72.991 70.017 45.161 1.00 64.03 8 LEU E CA 1
ATOM 12743 C C . LEU E 1 9 ? 74.163 69.106 45.515 1.00 64.61 8 LEU E C 1
ATOM 12744 O O . LEU E 1 9 ? 74.063 67.884 45.405 1.00 66.73 8 LEU E O 1
ATOM 12748 N N . GLN E 1 10 ? 75.272 69.705 45.942 1.00 68.09 9 GLN E N 1
ATOM 12749 C CA . GLN E 1 10 ? 76.474 68.944 46.272 1.00 80.94 9 GLN E CA 1
ATOM 12750 C C . GLN E 1 10 ? 76.248 67.976 47.432 1.00 68.31 9 GLN E C 1
ATOM 12751 O O . GLN E 1 10 ? 76.769 66.860 47.425 1.00 68.99 9 GLN E O 1
ATOM 12755 N N . ASP E 1 11 ? 75.470 68.401 48.423 1.00 68.15 10 ASP E N 1
ATOM 12756 C CA . ASP E 1 11 ? 75.155 67.543 49.560 1.00 66.33 10 ASP E CA 1
ATOM 12757 C C . ASP E 1 11 ? 74.172 66.455 49.150 1.00 64.02 10 ASP E C 1
ATOM 12758 O O . ASP E 1 11 ? 74.212 65.341 49.674 1.00 63.87 10 ASP E O 1
ATOM 12767 N N . ALA E 1 12 ? 73.290 66.787 48.212 1.00 62.52 11 ALA E N 1
ATOM 12768 C CA . ALA E 1 12 ? 72.271 65.853 47.746 1.00 59.52 11 ALA E CA 1
ATOM 12769 C C . ALA E 1 12 ? 72.936 64.642 47.109 1.00 61.38 11 ALA E C 1
ATOM 12770 O O . ALA E 1 12 ? 72.374 63.549 47.089 1.00 59.50 11 ALA E O 1
ATOM 12777 N N . THR E 1 13 ? 74.125 64.857 46.557 1.00 65.58 12 THR E N 1
ATOM 12778 C CA . THR E 1 13 ? 74.889 63.786 45.934 1.00 68.22 12 THR E CA 1
ATOM 12779 C C . THR E 1 13 ? 75.206 62.684 46.945 1.00 69.00 12 THR E C 1
ATOM 12780 O O . THR E 1 13 ? 75.445 61.536 46.575 1.00 70.85 12 THR E O 1
ATOM 12791 N N . GLY E 1 14 ? 75.190 63.041 48.226 1.00 67.84 13 GLY E N 1
ATOM 12792 C CA . GLY E 1 14 ? 75.460 62.093 49.291 1.00 67.90 13 GLY E CA 1
ATOM 12793 C C . GLY E 1 14 ? 74.447 60.965 49.380 1.00 65.42 13 GLY E C 1
ATOM 12794 O O . GLY E 1 14 ? 74.723 59.919 49.968 1.00 59.31 13 GLY E O 1
ATOM 12798 N N . PHE E 1 15 ? 73.274 61.174 48.792 1.00 63.21 14 PHE E N 1
ATOM 12799 C CA . PHE E 1 15 ? 72.197 60.196 48.858 1.00 61.16 14 PHE E CA 1
ATOM 12800 C C . PHE E 1 15 ? 72.353 59.106 47.785 1.00 61.77 14 PHE E C 1
ATOM 12801 O O . PHE E 1 15 ? 71.744 58.039 47.882 1.00 61.24 14 PHE E O 1
ATOM 12818 N N . PHE E 1 16 ? 73.189 59.369 46.779 1.00 62.78 15 PHE E N 1
ATOM 12819 C CA . PHE E 1 16 ? 73.349 58.461 45.639 1.00 62.55 15 PHE E CA 1
ATOM 12820 C C . PHE E 1 16 ? 74.319 57.322 45.938 1.00 64.73 15 PHE E C 1
ATOM 12821 O O . PHE E 1 16 ? 75.343 57.525 46.590 1.00 66.62 15 PHE E O 1
ATOM 12838 N N . ARG E 1 17 ? 73.985 56.126 45.455 1.00 65.30 16 ARG E N 1
ATOM 12839 C CA . ARG E 1 17 ? 74.813 54.940 45.671 1.00 68.92 16 ARG E CA 1
ATOM 12840 C C . ARG E 1 17 ? 74.518 53.842 44.644 1.00 68.34 16 ARG E C 1
ATOM 12841 O O . ARG E 1 17 ? 73.460 53.838 44.015 1.00 59.85 16 ARG E O 1
ATOM 12862 N N . ASP E 1 18 ? 75.466 52.923 44.472 1.00 70.76 17 ASP E N 1
ATOM 12863 C CA . ASP E 1 18 ? 75.328 51.829 43.510 1.00 70.78 17 ASP E CA 1
ATOM 12864 C C . ASP E 1 18 ? 74.199 50.875 43.900 1.00 68.08 17 ASP E C 1
ATOM 12865 O O . ASP E 1 18 ? 73.936 50.668 45.083 1.00 62.91 17 ASP E O 1
ATOM 12874 N N . GLY E 1 19 ? 73.535 50.296 42.901 1.00 68.31 18 GLY E N 1
ATOM 12875 C CA . GLY E 1 19 ? 72.527 49.276 43.147 1.00 67.60 18 GLY E CA 1
ATOM 12876 C C . GLY E 1 19 ? 71.206 49.841 43.634 1.00 64.40 18 GLY E C 1
ATOM 12877 O O . GLY E 1 19 ? 70.257 49.101 43.894 1.00 54.69 18 GLY E O 1
ATOM 12881 N N . MET E 1 20 ? 71.144 51.163 43.742 1.00 63.79 19 MET E N 1
ATOM 12882 C CA . MET E 1 20 ? 69.989 51.846 44.307 1.00 51.45 19 MET E CA 1
ATOM 12883 C C . MET E 1 20 ? 68.815 51.896 43.332 1.00 48.91 19 MET E C 1
ATOM 12884 O O . MET E 1 20 ? 69.017 52.007 42.122 1.00 50.00 19 MET E O 1
ATOM 12898 N N . THR E 1 21 ? 67.595 51.813 43.863 1.00 53.59 20 THR E N 1
ATOM 12899 C CA . THR E 1 21 ? 66.391 51.967 43.046 1.00 51.29 20 THR E CA 1
ATOM 12900 C C . THR E 1 21 ? 65.835 53.375 43.241 1.00 48.57 20 THR E C 1
ATOM 12901 O O . THR E 1 21 ? 65.592 53.796 44.372 1.00 46.77 20 THR E O 1
ATOM 12912 N N . ILE E 1 22 ? 65.629 54.094 42.142 1.00 40.86 21 ILE E N 1
ATOM 12913 C CA . ILE E 1 22 ? 65.208 55.492 42.201 1.00 39.43 21 ILE E CA 1
ATOM 12914 C C . ILE E 1 22 ? 64.000 55.766 41.314 1.00 42.56 21 ILE E C 1
ATOM 12915 O O . ILE E 1 22 ? 63.971 55.375 40.147 1.00 38.09 21 ILE E O 1
ATOM 12931 N N . MET E 1 23 ? 63.006 56.439 41.883 1.00 40.46 22 MET E N 1
ATOM 12932 C CA . MET E 1 23 ? 61.861 56.924 41.119 1.00 39.82 22 MET E CA 1
ATOM 12933 C C . MET E 1 23 ? 62.129 58.343 40.612 1.00 41.19 22 MET E C 1
ATOM 12934 O O . MET E 1 23 ? 62.624 59.192 41.357 1.00 34.46 22 MET E O 1
ATOM 12948 N N . VAL E 1 24 ? 61.818 58.585 39.340 1.00 41.19 23 VAL E N 1
ATOM 12949 C CA . VAL E 1 24 ? 62.024 59.897 38.733 1.00 35.29 23 VAL E CA 1
ATOM 12950 C C . VAL E 1 24 ? 60.733 60.394 38.094 1.00 38.23 23 VAL E C 1
ATOM 12951 O O . VAL E 1 24 ? 60.145 59.718 37.248 1.00 33.03 23 VAL E O 1
ATOM 12964 N N . GLY E 1 25 ? 60.303 61.584 38.501 1.00 38.18 24 GLY E N 1
ATOM 12965 C CA . GLY E 1 25 ? 59.081 62.173 37.987 1.00 38.17 24 GLY E CA 1
ATOM 12966 C C . GLY E 1 25 ? 59.281 62.705 36.585 1.00 41.39 24 GLY E C 1
ATOM 12967 O O . GLY E 1 25 ? 60.416 62.890 36.156 1.00 43.77 24 GLY E O 1
ATOM 12971 N N . GLY E 1 26 ? 58.181 62.953 35.878 1.00 41.29 25 GLY E N 1
ATOM 12972 C CA . GLY E 1 26 ? 58.228 63.542 34.550 1.00 43.00 25 GLY E CA 1
ATOM 12973 C C . GLY E 1 26 ? 57.611 62.660 33.482 1.00 42.75 25 GLY E C 1
ATOM 12974 O O . GLY E 1 26 ? 57.745 61.436 33.517 1.00 33.30 25 GLY E O 1
ATOM 12978 N N . PHE E 1 27 ? 56.932 63.296 32.531 1.00 43.36 26 PHE E N 1
ATOM 12979 C CA . PHE E 1 27 ? 56.362 62.611 31.375 1.00 34.34 26 PHE E CA 1
ATOM 12980 C C . PHE E 1 27 ? 57.063 63.105 30.117 1.00 39.32 26 PHE E C 1
ATOM 12981 O O . PHE E 1 27 ? 56.934 64.273 29.750 1.00 38.62 26 PHE E O 1
ATOM 12998 N N . MET E 1 28 ? 57.804 62.213 29.466 1.00 38.85 27 MET E N 1
ATOM 12999 C CA . MET E 1 28 ? 58.603 62.566 28.295 1.00 51.12 27 MET E CA 1
ATOM 13000 C C . MET E 1 28 ? 59.594 63.681 28.624 1.00 53.20 27 MET E C 1
ATOM 13001 O O . MET E 1 28 ? 59.864 64.551 27.794 1.00 46.85 27 MET E O 1
ATOM 13015 N N . GLY E 1 29 ? 60.138 63.643 29.837 1.00 52.15 28 GLY E N 1
ATOM 13016 C CA . GLY E 1 29 ? 61.115 64.628 30.268 1.00 45.61 28 GLY E CA 1
ATOM 13017 C C . GLY E 1 29 ? 60.487 65.861 30.889 1.00 44.68 28 GLY E C 1
ATOM 13018 O O . GLY E 1 29 ? 61.149 66.610 31.606 1.00 45.72 28 GLY E O 1
ATOM 13022 N N . ILE E 1 30 ? 59.208 66.078 30.606 1.00 54.15 29 ILE E N 1
ATOM 13023 C CA . ILE E 1 30 ? 58.491 67.232 31.133 1.00 42.27 29 ILE E CA 1
ATOM 13024 C C . ILE E 1 30 ? 58.045 66.957 32.567 1.00 40.34 29 ILE E C 1
ATOM 13025 O O . ILE E 1 30 ? 57.089 66.214 32.795 1.00 36.82 29 ILE E O 1
ATOM 13041 N N . GLY E 1 31 ? 58.744 67.560 33.525 1.00 41.79 30 GLY E N 1
ATOM 13042 C CA . GLY E 1 31 ? 58.475 67.339 34.936 1.00 41.16 30 GLY E CA 1
ATOM 13043 C C . GLY E 1 31 ? 59.606 66.620 35.652 1.00 42.98 30 GLY E C 1
ATOM 13044 O O . GLY E 1 31 ? 59.458 66.216 36.805 1.00 41.92 30 GLY E O 1
ATOM 13048 N N . THR E 1 32 ? 60.734 66.456 34.966 1.00 46.04 31 THR E N 1
ATOM 13049 C CA . THR E 1 32 ? 61.911 65.824 35.553 1.00 47.67 31 THR E CA 1
ATOM 13050 C C . THR E 1 32 ? 62.814 66.881 36.182 1.00 43.62 31 THR E C 1
ATOM 13051 O O . THR E 1 32 ? 63.040 67.934 35.585 1.00 45.86 31 THR E O 1
ATOM 13062 N N . PRO E 1 33 ? 63.333 66.613 37.391 1.00 43.12 32 PRO E N 1
ATOM 13063 C CA . PRO E 1 33 ? 64.294 67.557 37.968 1.00 45.43 32 PRO E CA 1
ATOM 13064 C C . PRO E 1 33 ? 65.654 67.458 37.276 1.00 50.79 32 PRO E C 1
ATOM 13065 O O . PRO E 1 33 ? 66.410 66.516 37.518 1.00 51.16 32 PRO E O 1
ATOM 13076 N N . SER E 1 34 ? 65.943 68.428 36.413 1.00 53.26 33 SER E N 1
ATOM 13077 C CA . SER E 1 34 ? 67.132 68.393 35.566 1.00 56.73 33 SER E CA 1
ATOM 13078 C C . SER E 1 34 ? 68.430 68.392 36.370 1.00 59.35 33 SER E C 1
ATOM 13079 O O . SER E 1 34 ? 69.323 67.585 36.109 1.00 61.33 33 SER E O 1
ATOM 13087 N N . ARG E 1 35 ? 68.537 69.296 37.340 1.00 57.66 34 ARG E N 1
ATOM 13088 C CA . ARG E 1 35 ? 69.765 69.439 38.115 1.00 60.02 34 ARG E CA 1
ATOM 13089 C C . ARG E 1 35 ? 70.079 68.181 38.918 1.00 60.45 34 ARG E C 1
ATOM 13090 O O . ARG E 1 35 ? 71.239 67.790 39.041 1.00 63.06 34 ARG E O 1
ATOM 13111 N N . LEU E 1 36 ? 69.040 67.548 39.452 1.00 54.70 35 LEU E N 1
ATOM 13112 C CA . LEU E 1 36 ? 69.204 66.315 40.212 1.00 53.25 35 LEU E CA 1
ATOM 13113 C C . LEU E 1 36 ? 69.644 65.167 39.313 1.00 54.32 35 LEU E C 1
ATOM 13114 O O . LEU E 1 36 ? 70.478 64.346 39.698 1.00 55.54 35 LEU E O 1
ATOM 13130 N N . VAL E 1 37 ? 69.078 65.116 38.112 1.00 54.07 36 VAL E N 1
ATOM 13131 C CA . VAL E 1 37 ? 69.428 64.084 37.146 1.00 65.39 36 VAL E CA 1
ATOM 13132 C C . VAL E 1 37 ? 70.863 64.287 36.674 1.00 59.80 36 VAL E C 1
ATOM 13133 O O . VAL E 1 37 ? 71.621 63.328 36.531 1.00 61.48 36 VAL E O 1
ATOM 13146 N N . GLU E 1 38 ? 71.226 65.541 36.426 1.00 62.03 37 GLU E N 1
ATOM 13147 C CA . GLU E 1 38 ? 72.581 65.877 36.007 1.00 70.32 37 GLU E CA 1
ATOM 13148 C C . GLU E 1 38 ? 73.577 65.598 37.130 1.00 71.31 37 GLU E C 1
ATOM 13149 O O . GLU E 1 38 ? 74.682 65.113 36.888 1.00 74.37 37 GLU E O 1
ATOM 13161 N N . ALA E 1 39 ? 73.174 65.907 38.359 1.00 68.02 38 ALA E N 1
ATOM 13162 C CA . ALA E 1 39 ? 73.999 65.647 39.534 1.00 66.44 38 ALA E CA 1
ATOM 13163 C C . ALA E 1 39 ? 74.156 64.149 39.767 1.00 65.65 38 ALA E C 1
ATOM 13164 O O . ALA E 1 39 ? 75.226 63.679 40.152 1.00 68.22 38 ALA E O 1
ATOM 13171 N N . LEU E 1 40 ? 73.080 63.405 39.534 1.00 66.11 39 LEU E N 1
ATOM 13172 C CA . LEU E 1 40 ? 73.102 61.955 39.678 1.00 65.77 39 LEU E CA 1
ATOM 13173 C C . LEU E 1 40 ? 74.037 61.326 38.650 1.00 6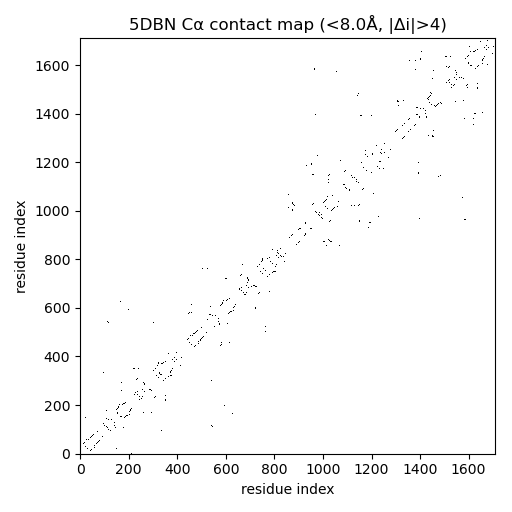9.76 39 LEU E C 1
ATOM 13174 O O . LEU E 1 40 ? 74.707 60.333 38.934 1.00 71.41 39 LEU E O 1
ATOM 13190 N N . LEU E 1 41 ? 74.074 61.906 37.456 1.00 66.88 40 LEU E N 1
ATOM 13191 C CA . LEU E 1 41 ? 74.989 61.455 36.413 1.00 74.10 40 LEU E CA 1
ATOM 13192 C C . LEU E 1 41 ? 76.440 61.761 36.776 1.00 83.08 40 LEU E C 1
ATOM 13193 O O . LEU E 1 41 ? 77.327 60.933 36.570 1.00 81.27 40 LEU E O 1
ATOM 13209 N N . GLU E 1 42 ? 76.676 62.955 37.311 1.00 75.73 41 GLU E N 1
ATOM 13210 C CA . GLU E 1 42 ? 78.027 63.391 37.652 1.00 87.82 41 GLU E CA 1
ATOM 13211 C C . GLU E 1 42 ? 78.609 62.588 38.813 1.00 83.14 41 GLU E C 1
ATOM 13212 O O . GLU E 1 42 ? 79.827 62.476 38.944 1.00 84.24 41 GLU E O 1
ATOM 13216 N N . SER E 1 43 ? 77.737 62.038 39.653 1.00 78.35 42 SER E N 1
ATOM 13217 C CA . SER E 1 43 ? 78.173 61.263 40.811 1.00 79.05 42 SER E CA 1
ATOM 13218 C C . SER E 1 43 ? 78.908 59.990 40.397 1.00 78.77 42 SER E C 1
ATOM 13219 O O . SER E 1 43 ? 79.798 59.519 41.107 1.00 81.09 42 SER E O 1
ATOM 13227 N N . GLY E 1 44 ? 78.532 59.437 39.248 1.00 78.67 43 GLY E N 1
ATOM 13228 C CA . GLY E 1 44 ? 79.201 58.267 38.707 1.00 81.59 43 GLY E CA 1
ATOM 13229 C C . GLY E 1 44 ? 78.642 56.940 39.187 1.00 80.48 43 GLY E C 1
ATOM 13230 O O . GLY E 1 44 ? 79.197 55.887 38.875 1.00 81.78 43 GLY E O 1
ATOM 13234 N N . VAL E 1 45 ? 77.547 56.980 39.941 1.00 76.45 44 VAL E N 1
ATOM 13235 C CA . VAL E 1 45 ? 76.945 55.754 40.459 1.00 74.65 44 VAL E CA 1
ATOM 13236 C C . VAL E 1 45 ? 76.352 54.931 39.319 1.00 75.53 44 VAL E C 1
ATOM 13237 O O . VAL E 1 45 ? 75.812 55.485 38.361 1.00 74.55 44 VAL E O 1
ATOM 13250 N N . ARG E 1 46 ? 76.453 53.609 39.435 1.00 77.57 45 ARG E N 1
ATOM 13251 C CA . ARG E 1 46 ? 76.007 52.701 38.382 1.00 78.33 45 ARG E CA 1
ATOM 13252 C C . ARG E 1 46 ? 75.112 51.608 38.958 1.00 75.81 45 ARG E C 1
ATOM 13253 O O . ARG E 1 46 ? 74.821 51.603 40.154 1.00 68.12 45 ARG E O 1
ATOM 13274 N N . ASP E 1 47 ? 74.683 50.686 38.100 1.00 70.27 46 ASP E N 1
ATOM 13275 C CA . ASP E 1 47 ? 73.898 49.530 38.523 1.00 68.38 46 ASP E CA 1
ATOM 13276 C C . ASP E 1 47 ? 72.547 49.943 39.118 1.00 69.21 46 ASP E C 1
ATOM 13277 O O . ASP E 1 47 ? 71.973 49.228 39.939 1.00 61.71 46 ASP E O 1
ATOM 13286 N N . LEU E 1 48 ? 72.043 51.094 38.684 1.00 61.40 47 LEU E N 1
ATOM 13287 C CA . LEU E 1 48 ? 70.793 51.647 39.200 1.00 57.03 47 LEU E CA 1
ATOM 13288 C C . LEU E 1 48 ? 69.551 50.961 38.636 1.00 57.30 47 LEU E C 1
ATOM 13289 O O . LEU E 1 48 ? 69.573 50.421 37.530 1.00 58.69 47 LEU E O 1
ATOM 13305 N N . THR E 1 49 ? 68.475 50.986 39.418 1.00 53.92 48 THR E N 1
ATOM 13306 C CA . THR E 1 49 ? 67.147 50.601 38.947 1.00 50.84 48 THR E CA 1
ATOM 13307 C C . THR E 1 49 ? 66.249 51.835 38.913 1.00 48.17 48 THR E C 1
ATOM 13308 O O . THR E 1 49 ? 65.865 52.355 39.957 1.00 46.88 48 THR E O 1
ATOM 13319 N N . LEU E 1 50 ? 65.921 52.306 37.714 1.00 47.78 49 LEU E N 1
ATOM 13320 C CA . LEU E 1 50 ? 65.115 53.513 37.565 1.00 45.32 49 LEU E CA 1
ATOM 13321 C C . LEU E 1 50 ? 63.641 53.192 37.334 1.00 42.35 49 LEU E C 1
ATOM 13322 O O . LEU E 1 50 ? 63.306 52.298 36.556 1.00 43.13 49 LEU E O 1
ATOM 13338 N N . ILE E 1 51 ? 62.772 53.926 38.026 1.00 39.25 50 ILE E N 1
ATOM 13339 C CA . ILE E 1 51 ? 61.327 53.823 37.835 1.00 34.94 50 ILE E CA 1
ATOM 13340 C C . ILE E 1 51 ? 60.759 55.165 37.380 1.00 46.10 50 ILE E C 1
ATOM 13341 O O . ILE E 1 51 ? 60.882 56.175 38.073 1.00 33.40 50 ILE E O 1
ATOM 13357 N N . ALA 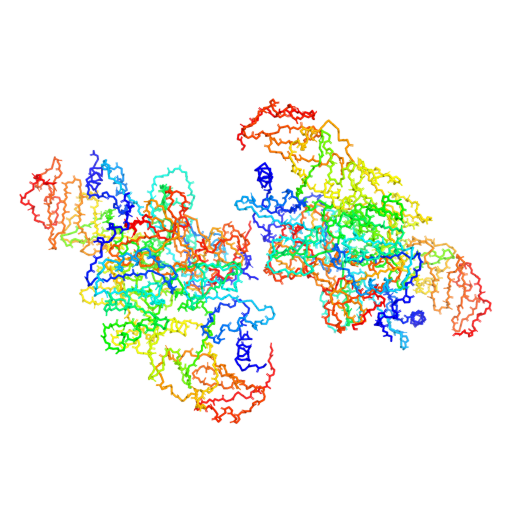E 1 52 ? 60.132 55.164 36.208 1.00 45.09 51 ALA E N 1
ATOM 13358 C CA . ALA E 1 52 ? 59.537 56.373 35.654 1.00 43.60 51 ALA E CA 1
ATOM 13359 C C . ALA E 1 52 ? 58.520 56.015 34.576 1.00 41.85 51 ALA E C 1
ATOM 13360 O O . ALA E 1 52 ? 58.455 54.872 34.125 1.00 32.68 51 ALA E O 1
ATOM 13367 N N . ASN E 1 53 ? 57.726 56.996 34.167 1.00 39.81 52 ASN E N 1
ATOM 13368 C CA . ASN E 1 53 ? 56.723 56.770 33.140 1.00 38.06 52 ASN E CA 1
ATOM 13369 C C . ASN E 1 53 ? 57.362 56.341 31.825 1.00 40.32 52 ASN E C 1
ATOM 13370 O O . ASN E 1 53 ? 56.815 55.513 31.096 1.00 39.81 52 ASN E O 1
ATOM 13381 N N . ASP E 1 54 ? 58.525 56.911 31.529 1.00 35.49 53 ASP E N 1
ATOM 13382 C CA . ASP E 1 54 ? 59.218 56.628 30.280 1.00 46.70 53 ASP E CA 1
ATOM 13383 C C . ASP E 1 54 ? 60.694 56.992 30.386 1.00 40.95 53 ASP E C 1
ATOM 13384 O O . ASP E 1 54 ? 61.149 57.469 31.425 1.00 40.57 53 ASP E O 1
ATOM 13393 N N . THR E 1 55 ? 61.431 56.772 29.302 1.00 46.33 54 THR E N 1
ATOM 13394 C CA . THR E 1 55 ? 62.860 57.066 29.268 1.00 47.02 54 THR E CA 1
ATOM 13395 C C . THR E 1 55 ? 63.151 58.362 28.514 1.00 48.99 54 THR E C 1
ATOM 13396 O O . THR E 1 55 ? 64.311 58.690 28.264 1.00 55.56 54 THR E O 1
ATOM 13407 N N . ALA E 1 56 ? 62.096 59.093 28.160 1.00 47.42 55 ALA E N 1
ATOM 13408 C CA . ALA E 1 56 ? 62.235 60.401 27.525 1.00 50.07 55 ALA E CA 1
ATOM 13409 C C . ALA E 1 56 ? 63.101 60.306 26.262 1.00 53.18 55 ALA E C 1
ATOM 13410 O O . ALA E 1 56 ? 63.067 59.292 25.564 1.00 53.88 55 ALA E O 1
ATOM 13417 N N . PHE E 1 57 ? 63.858 61.360 25.968 1.00 55.99 56 PHE E N 1
ATOM 13418 C CA . PHE E 1 57 ? 64.810 61.346 24.861 1.00 64.37 56 PHE E CA 1
ATOM 13419 C C . PHE E 1 57 ? 66.219 61.133 25.404 1.00 66.77 56 PHE E C 1
ATOM 13420 O O . PHE E 1 57 ? 66.419 61.077 26.616 1.00 60.98 56 PHE E O 1
ATOM 13437 N N . VAL E 1 58 ? 67.188 61.003 24.504 1.00 66.86 57 VAL E N 1
ATOM 13438 C CA . VAL E 1 58 ? 68.572 60.750 24.896 1.00 78.45 57 VAL E CA 1
ATOM 13439 C C . VAL E 1 58 ? 69.151 61.891 25.737 1.00 77.96 57 VAL E C 1
ATOM 13440 O O . VAL E 1 58 ? 69.982 61.657 26.615 1.00 78.88 57 VAL E O 1
ATOM 13453 N N . ASP E 1 59 ? 68.705 63.116 25.467 1.00 76.41 58 ASP E N 1
ATOM 13454 C CA . ASP E 1 59 ? 69.267 64.305 26.109 1.00 75.77 58 ASP E CA 1
ATOM 13455 C C . ASP E 1 59 ? 68.342 64.901 27.175 1.00 71.63 58 ASP E C 1
ATOM 13456 O O . ASP E 1 59 ? 68.612 65.982 27.700 1.00 72.30 58 ASP E O 1
ATOM 13465 N N . THR E 1 60 ? 67.257 64.197 27.489 1.00 67.48 59 THR E N 1
ATOM 13466 C CA . THR E 1 60 ? 66.308 64.654 28.503 1.00 63.43 59 THR E CA 1
ATOM 13467 C C . THR E 1 60 ? 65.855 63.495 29.385 1.00 59.70 59 THR E C 1
ATOM 13468 O O . THR E 1 60 ? 66.159 62.335 29.109 1.00 59.60 59 THR E O 1
ATOM 13479 N N . GLY E 1 61 ? 65.127 63.821 30.447 1.00 57.23 60 GLY E N 1
ATOM 13480 C CA . GLY E 1 61 ? 64.644 62.822 31.383 1.00 55.09 60 GLY E CA 1
ATOM 13481 C C . GLY E 1 61 ? 65.753 61.975 31.973 1.00 56.90 60 GLY E C 1
ATOM 13482 O O . GLY E 1 61 ? 66.824 62.480 32.303 1.00 59.36 60 GLY E O 1
ATOM 13486 N N . ILE E 1 62 ? 65.489 60.678 32.103 1.00 55.82 61 ILE E N 1
ATOM 13487 C CA . ILE E 1 62 ? 66.477 59.737 32.617 1.00 57.78 61 ILE E CA 1
ATOM 13488 C C . ILE E 1 62 ? 67.362 59.192 31.497 1.00 60.84 61 ILE E C 1
ATOM 13489 O O . ILE E 1 62 ? 68.133 58.255 31.706 1.00 61.55 61 ILE E O 1
ATOM 13505 N N . GLY E 1 63 ? 67.240 59.781 30.310 1.00 62.68 62 GLY E N 1
ATOM 13506 C CA . GLY E 1 63 ? 67.997 59.342 29.151 1.00 66.08 62 GLY E CA 1
ATOM 13507 C C . GLY E 1 63 ? 69.496 59.303 29.383 1.00 69.30 62 GLY E C 1
ATOM 13508 O O . GLY E 1 63 ? 70.112 58.247 29.239 1.00 70.93 62 GLY E O 1
ATOM 13512 N N . PRO E 1 64 ? 70.090 60.452 29.748 1.00 70.44 63 PRO E N 1
ATOM 13513 C CA . PRO E 1 64 ? 71.533 60.558 29.997 1.00 74.32 63 PRO E CA 1
ATOM 13514 C C . PRO E 1 64 ? 72.060 59.490 30.954 1.00 75.36 63 PRO E C 1
ATOM 13515 O O . PRO E 1 64 ? 73.186 59.022 30.789 1.00 79.49 63 PRO E O 1
ATOM 13526 N N . LEU E 1 65 ? 71.253 59.112 31.940 1.00 72.00 64 LEU E N 1
ATOM 13527 C CA . LEU E 1 65 ? 71.635 58.064 32.879 1.00 72.08 64 LEU E CA 1
ATOM 13528 C C . LEU E 1 65 ? 71.710 56.716 32.166 1.00 65.78 64 LEU E C 1
ATOM 13529 O O . LEU E 1 65 ? 72.569 55.889 32.471 1.00 71.10 64 LEU E O 1
ATOM 13545 N N . ILE E 1 66 ? 70.804 56.502 31.218 1.00 64.49 65 ILE E N 1
ATOM 13546 C CA . ILE E 1 66 ? 70.766 55.258 30.457 1.00 69.81 65 ILE E CA 1
ATOM 13547 C C . ILE E 1 66 ? 71.889 55.211 29.421 1.00 74.80 65 ILE E C 1
ATOM 13548 O O . ILE E 1 66 ? 72.533 54.176 29.243 1.00 73.15 65 ILE E O 1
ATOM 13564 N N . VAL E 1 67 ? 72.123 56.334 28.746 1.00 76.13 66 VAL E N 1
ATOM 13565 C CA . VAL E 1 67 ? 73.145 56.410 27.704 1.00 80.78 66 VAL E CA 1
ATOM 13566 C C . VAL E 1 67 ? 74.535 56.091 28.248 1.00 84.26 66 VAL E C 1
ATOM 13567 O O . VAL E 1 67 ? 75.327 55.423 27.586 1.00 88.42 66 VAL E O 1
ATOM 13580 N N . ASN E 1 68 ? 74.822 56.562 29.456 1.00 82.69 67 ASN E N 1
ATOM 13581 C CA . ASN E 1 68 ? 76.138 56.372 30.054 1.00 83.27 67 ASN E CA 1
ATOM 13582 C C . ASN E 1 68 ? 76.241 55.071 30.850 1.00 82.54 67 ASN E C 1
ATOM 13583 O O . ASN E 1 68 ? 77.171 54.892 31.637 1.00 90.59 67 ASN E O 1
ATOM 13594 N N . GLY E 1 69 ? 75.291 54.165 30.635 1.00 79.90 68 GLY E N 1
ATOM 13595 C CA . GLY E 1 69 ? 75.336 52.848 31.247 1.00 79.62 68 GLY E CA 1
ATOM 13596 C C . GLY E 1 69 ? 75.373 52.897 32.763 1.00 77.51 68 GLY E C 1
ATOM 13597 O O . GLY E 1 69 ? 76.143 52.173 33.395 1.00 79.60 68 GLY E O 1
ATOM 13601 N N . ARG E 1 70 ? 74.536 53.752 33.346 1.00 73.57 69 ARG E N 1
ATOM 13602 C CA . ARG E 1 70 ? 74.460 53.891 34.796 1.00 71.37 69 ARG E CA 1
ATOM 13603 C C . ARG E 1 70 ? 73.261 53.128 35.358 1.00 74.61 69 ARG E C 1
ATOM 13604 O O . ARG E 1 70 ? 73.054 53.090 36.572 1.00 73.09 69 ARG E O 1
ATOM 13625 N N . VAL E 1 71 ? 72.478 52.527 34.465 1.00 72.74 70 VAL E N 1
ATOM 13626 C CA . VAL E 1 71 ? 71.258 51.814 34.841 1.00 67.94 70 VAL E CA 1
ATOM 13627 C C . VAL E 1 71 ? 71.317 50.353 34.397 1.00 68.40 70 VAL E C 1
ATOM 13628 O O . VAL E 1 71 ? 71.706 50.060 33.266 1.00 70.31 70 VAL E O 1
ATOM 13641 N N . ARG E 1 72 ? 70.932 49.442 35.290 1.00 67.06 71 ARG E N 1
ATOM 13642 C CA . ARG E 1 72 ? 70.904 48.016 34.972 1.00 69.00 71 ARG E CA 1
ATOM 13643 C C . ARG E 1 72 ? 69.478 47.534 34.723 1.00 64.91 71 ARG E C 1
ATOM 13644 O O . ARG E 1 72 ? 69.264 46.564 33.995 1.00 66.98 71 ARG E O 1
ATOM 13665 N N . LYS E 1 73 ? 68.509 48.211 35.337 1.00 59.02 72 LYS E N 1
ATOM 13666 C CA . LYS E 1 73 ? 67.103 47.835 35.203 1.00 54.46 72 LYS E CA 1
ATOM 13667 C C . LYS E 1 73 ? 66.198 49.057 35.070 1.00 51.16 72 LYS E C 1
ATOM 13668 O O . LYS E 1 73 ? 66.406 50.070 35.737 1.00 49.81 72 LYS E O 1
ATOM 13687 N N . VAL E 1 74 ? 65.205 48.956 34.190 1.00 50.93 73 VAL E N 1
ATOM 13688 C CA . VAL E 1 74 ? 64.204 50.007 34.025 1.00 49.10 73 VAL E CA 1
ATOM 13689 C C . VAL E 1 74 ? 62.790 49.442 34.159 1.00 47.46 73 VAL E C 1
ATOM 13690 O O . VAL E 1 74 ? 62.490 48.358 33.660 1.00 44.24 73 VAL E O 1
ATOM 13703 N N . ILE E 1 75 ? 61.933 50.190 34.846 1.00 45.17 74 ILE E N 1
ATOM 13704 C CA . ILE E 1 75 ? 60.509 49.877 34.930 1.00 43.00 74 ILE E CA 1
ATOM 13705 C C . ILE E 1 75 ? 59.729 51.070 34.389 1.00 41.02 74 ILE E C 1
ATOM 13706 O O . ILE E 1 75 ? 59.800 52.165 34.947 1.00 39.83 74 ILE E O 1
ATOM 13722 N N . ALA E 1 76 ? 58.999 50.862 33.296 1.00 35.93 75 ALA E N 1
ATOM 13723 C CA . ALA E 1 76 ? 58.307 51.960 32.628 1.00 34.81 75 ALA E CA 1
ATOM 13724 C C . ALA E 1 76 ? 57.192 51.468 31.708 1.00 41.29 75 ALA E C 1
ATOM 13725 O O . ALA E 1 76 ? 56.928 50.269 31.622 1.00 41.24 75 ALA E O 1
ATOM 13732 N N . SER E 1 77 ? 56.548 52.411 31.023 1.00 40.95 76 SER E N 1
ATOM 13733 C CA . SER E 1 77 ? 55.426 52.110 30.137 1.00 40.64 76 SER E CA 1
ATOM 13734 C C . SER E 1 77 ? 55.757 52.368 28.667 1.00 42.94 76 SER E C 1
ATOM 13735 O O . SER E 1 77 ? 55.096 51.833 27.777 1.00 43.36 76 SER E O 1
ATOM 13743 N N . HIS E 1 78 ? 56.775 53.187 28.416 1.00 36.66 77 HIS E N 1
ATOM 13744 C CA . HIS E 1 78 ? 57.160 53.531 27.050 1.00 46.75 77 HIS E CA 1
ATOM 13745 C C . HIS E 1 78 ? 58.652 53.826 26.934 1.00 41.93 77 HIS E C 1
ATOM 13746 O O . HIS E 1 78 ? 59.238 54.473 27.802 1.00 41.69 77 HIS E O 1
ATOM 13760 N N . ILE E 1 79 ? 59.256 53.345 25.852 1.00 44.81 78 ILE E N 1
ATOM 13761 C CA . ILE E 1 79 ? 60.687 53.509 25.622 1.00 48.06 78 ILE E CA 1
ATOM 13762 C C . ILE E 1 79 ? 60.985 53.810 24.153 1.00 51.07 78 ILE E C 1
ATOM 13763 O O . ILE E 1 79 ? 62.142 53.805 23.735 1.00 56.31 78 ILE E O 1
ATOM 13779 N N . GLY E 1 80 ? 59.938 54.076 23.377 1.00 65.71 79 GLY E N 1
ATOM 13780 C CA . GLY E 1 80 ? 60.059 54.210 21.935 1.00 52.99 79 GLY E CA 1
ATOM 13781 C C . GLY E 1 80 ? 60.885 55.397 21.478 1.00 58.84 79 GLY E C 1
ATOM 13782 O O . GLY E 1 80 ? 61.587 55.320 20.469 1.00 59.18 79 GLY E O 1
ATOM 13786 N N . THR E 1 81 ? 60.802 56.498 22.217 1.00 57.48 80 THR E N 1
ATOM 13787 C CA . THR E 1 81 ? 61.484 57.732 21.836 1.00 56.65 80 THR E CA 1
ATOM 13788 C C . THR E 1 81 ? 62.949 57.755 22.273 1.00 62.26 80 THR E C 1
ATOM 13789 O O . THR E 1 81 ? 63.641 58.757 22.083 1.00 61.52 80 THR E O 1
ATOM 13800 N N . ASN E 1 82 ? 63.412 56.655 22.860 1.00 62.37 81 ASN E N 1
ATOM 13801 C CA . ASN E 1 82 ? 64.811 56.512 23.250 1.00 65.42 81 ASN E CA 1
ATOM 13802 C C . ASN E 1 82 ? 65.389 55.236 22.638 1.00 68.21 81 ASN E C 1
ATOM 13803 O O . ASN E 1 82 ? 65.250 54.154 23.211 1.00 67.50 81 ASN E O 1
ATOM 13814 N N . PRO E 1 83 ? 66.041 55.358 21.466 1.00 71.69 82 PRO E N 1
ATOM 13815 C CA . PRO E 1 83 ? 66.576 54.180 20.769 1.00 74.04 82 PRO E CA 1
ATOM 13816 C C . PRO E 1 83 ? 67.584 53.422 21.608 1.00 74.65 82 PRO E C 1
ATOM 13817 O O . PRO E 1 83 ? 67.792 52.221 21.433 1.00 75.22 82 PRO E O 1
ATOM 13828 N N . GLU E 1 84 ? 68.224 54.148 22.510 1.00 74.93 83 GLU E N 1
ATOM 13829 C CA . GLU E 1 84 ? 69.251 53.568 23.349 1.00 77.10 83 GLU E CA 1
ATOM 13830 C C . GLU E 1 84 ? 68.674 52.516 24.293 1.00 74.63 83 GLU E C 1
ATOM 13831 O O . GLU E 1 84 ? 69.259 51.452 24.463 1.00 76.26 83 GLU E O 1
ATOM 13843 N N . THR E 1 85 ? 67.525 52.810 24.897 1.00 70.98 84 THR E N 1
ATOM 13844 C CA . THR E 1 85 ? 66.854 51.854 25.776 1.00 68.83 84 THR E CA 1
ATOM 13845 C C . THR E 1 85 ? 66.605 50.531 25.055 1.00 69.88 84 THR E C 1
ATOM 13846 O O . THR E 1 85 ? 66.903 49.460 25.582 1.00 64.93 84 THR E O 1
ATOM 13857 N N . GLY E 1 86 ? 66.051 50.617 23.850 1.00 64.95 85 GLY E N 1
ATOM 13858 C CA . GLY E 1 86 ? 65.775 49.442 23.043 1.00 67.89 85 GLY E CA 1
ATOM 13859 C C . GLY E 1 86 ? 67.022 48.647 22.699 1.00 70.95 85 GLY E C 1
ATOM 13860 O O . GLY E 1 86 ? 67.027 47.418 22.782 1.00 71.76 85 GLY E O 1
ATOM 13864 N N . ARG E 1 87 ? 68.074 49.350 22.292 1.00 74.26 86 ARG E N 1
ATOM 13865 C CA . ARG E 1 87 ? 69.346 48.717 21.957 1.00 82.24 86 ARG E CA 1
ATOM 13866 C C . ARG E 1 87 ? 69.898 47.940 23.146 1.00 82.37 86 ARG E C 1
ATOM 13867 O O . ARG E 1 87 ? 70.337 46.799 23.007 1.00 85.35 86 ARG E O 1
ATOM 13871 N N . ARG E 1 88 ? 69.888 48.578 24.311 1.00 79.63 87 ARG E N 1
ATOM 13872 C CA . ARG E 1 88 ? 70.387 47.963 25.537 1.00 79.76 87 ARG E CA 1
ATOM 13873 C C . ARG E 1 88 ? 69.469 46.839 26.004 1.00 77.52 87 ARG E C 1
ATOM 13874 O O . ARG E 1 88 ? 69.919 45.875 26.627 1.00 79.15 87 ARG E O 1
ATOM 13895 N N . MET E 1 89 ? 68.180 46.970 25.703 1.00 74.03 88 MET E N 1
ATOM 13896 C CA . MET E 1 89 ? 67.208 45.928 26.014 1.00 71.98 88 MET E CA 1
ATOM 13897 C C . MET E 1 89 ? 67.478 44.672 25.190 1.00 76.20 88 MET E C 1
ATOM 13898 O O . MET E 1 89 ? 67.501 43.562 25.723 1.00 72.12 88 MET E O 1
ATOM 13912 N N . ILE E 1 90 ? 67.679 44.859 23.889 1.00 79.42 89 ILE E N 1
ATOM 13913 C CA . ILE E 1 90 ? 67.917 43.749 22.972 1.00 83.50 89 ILE E CA 1
ATOM 13914 C C . ILE E 1 90 ? 69.222 43.012 23.273 1.00 88.07 89 ILE E C 1
ATOM 13915 O O . ILE E 1 90 ? 69.253 41.781 23.306 1.00 83.81 89 ILE E O 1
ATOM 13919 N N . SER E 1 91 ? 70.297 43.769 23.477 1.00 84.04 90 SER E N 1
ATOM 13920 C CA . SER E 1 91 ? 71.618 43.191 23.720 1.00 88.57 90 SER E CA 1
ATOM 13921 C C . SER E 1 91 ? 71.655 42.340 24.987 1.00 95.19 90 SER E C 1
ATOM 13922 O O . SER E 1 91 ? 72.220 41.246 24.991 1.00 98.63 90 SER E O 1
ATOM 13930 N N . GLY E 1 92 ? 71.049 42.850 26.056 1.00 90.79 91 GLY E N 1
ATOM 13931 C CA . GLY E 1 92 ? 71.033 42.162 27.336 1.00 82.04 91 GLY E CA 1
ATOM 13932 C C . GLY E 1 92 ? 71.746 42.946 28.422 1.00 81.50 91 GLY E C 1
ATOM 13933 O O . GLY E 1 92 ? 71.738 42.553 29.590 1.00 80.35 91 GLY E O 1
ATOM 13937 N N . GLU E 1 93 ? 72.372 44.054 28.036 1.00 82.58 92 GLU E N 1
ATOM 13938 C CA . GLU E 1 93 ? 73.113 44.889 28.975 1.00 89.20 92 GLU E CA 1
ATOM 13939 C C . GLU E 1 93 ? 72.212 45.491 30.052 1.00 84.46 92 GLU E C 1
ATOM 13940 O O . GLU E 1 93 ? 72.681 45.826 31.139 1.00 84.63 92 GLU E O 1
ATOM 13944 N N . MET E 1 94 ? 70.925 45.631 29.743 1.00 80.54 93 MET E N 1
ATOM 13945 C CA . MET E 1 94 ? 69.975 46.263 30.655 1.00 75.22 93 MET E CA 1
ATOM 13946 C C . MET E 1 94 ? 68.631 45.543 30.639 1.00 72.73 93 MET E C 1
ATOM 13947 O O . MET E 1 94 ? 68.134 45.160 29.580 1.00 72.97 93 MET E O 1
ATOM 13961 N N . ASP E 1 95 ? 68.052 45.362 31.821 1.00 71.09 94 ASP E N 1
ATOM 13962 C CA . ASP E 1 95 ? 66.743 44.733 31.956 1.00 69.97 94 ASP E CA 1
ATOM 13963 C C . ASP E 1 95 ? 65.641 45.785 31.858 1.00 67.80 94 ASP E C 1
ATOM 13964 O O . ASP E 1 95 ? 65.771 46.881 32.402 1.00 68.08 94 ASP E O 1
ATOM 13973 N N . VAL E 1 96 ? 64.566 45.452 31.150 1.00 65.33 95 VAL E N 1
ATOM 13974 C CA . VAL E 1 96 ? 63.462 46.386 30.946 1.00 61.01 95 VAL E CA 1
ATOM 13975 C C . VAL E 1 96 ? 62.126 45.728 31.264 1.00 48.57 95 VAL E C 1
ATOM 13976 O O . VAL E 1 96 ? 61.813 44.654 30.750 1.00 61.27 95 VAL E O 1
ATOM 13989 N N . VAL E 1 97 ? 61.345 46.388 32.114 1.00 45.28 96 VAL E N 1
ATOM 13990 C CA . VAL E 1 97 ? 60.012 45.921 32.471 1.00 42.73 96 VAL E CA 1
ATOM 13991 C C . VAL E 1 97 ? 58.970 46.894 31.935 1.00 49.64 96 VAL E C 1
ATOM 13992 O O . VAL E 1 97 ? 58.795 47.993 32.467 1.00 38.43 96 VAL E O 1
ATOM 14005 N N . LEU E 1 98 ? 58.270 46.477 30.886 1.00 49.64 97 LEU E N 1
ATOM 14006 C CA . LEU E 1 98 ? 57.241 47.306 30.273 1.00 47.28 97 LEU E CA 1
ATOM 14007 C C . LEU E 1 98 ? 55.898 47.047 30.945 1.00 43.11 97 LEU E C 1
ATOM 14008 O O . LEU E 1 98 ? 55.336 45.957 30.831 1.00 43.45 97 LEU E O 1
ATOM 14024 N N . VAL E 1 99 ? 55.404 48.056 31.656 1.00 39.17 98 VAL E N 1
ATOM 14025 C CA . VAL E 1 99 ? 54.164 47.953 32.419 1.00 35.15 98 VAL E CA 1
ATOM 14026 C C . VAL E 1 99 ? 53.138 48.943 31.878 1.00 32.56 98 VAL E C 1
ATOM 14027 O O . VAL E 1 99 ? 53.495 50.071 31.544 1.00 32.31 98 VAL E O 1
ATOM 14040 N N . PRO E 1 100 ? 51.862 48.528 31.783 1.00 30.98 99 PRO E N 1
ATOM 14041 C CA . PRO E 1 100 ? 50.830 49.499 31.402 1.00 29.77 99 PRO E CA 1
ATOM 14042 C C . PRO E 1 100 ? 50.841 50.731 32.299 1.00 29.34 99 PRO E C 1
ATOM 14043 O O . PRO E 1 100 ? 50.931 50.609 33.520 1.00 29.31 99 PRO E O 1
ATOM 14054 N N . GLN E 1 101 ? 50.761 51.904 31.683 1.00 29.98 100 GLN E N 1
ATOM 14055 C CA . GLN E 1 101 ? 50.902 53.171 32.390 1.00 30.87 100 GLN E CA 1
ATOM 14056 C C . GLN E 1 101 ? 49.941 53.289 33.569 1.00 28.48 100 GLN E C 1
ATOM 14057 O O . GLN E 1 101 ? 50.355 53.618 34.679 1.00 27.97 100 GLN E O 1
ATOM 14071 N N . GLY E 1 102 ? 48.661 53.031 33.322 1.00 27.50 101 GLY E N 1
ATOM 14072 C CA . GLY E 1 102 ? 47.658 53.078 34.372 1.00 25.99 101 GLY E CA 1
ATOM 14073 C C . GLY E 1 102 ? 47.958 52.108 35.500 1.00 25.31 101 GLY E C 1
ATOM 14074 O O . GLY E 1 102 ? 47.643 52.375 36.660 1.00 24.44 101 GLY E O 1
ATOM 14078 N N . THR E 1 103 ? 48.574 50.981 35.160 1.00 25.30 102 THR E N 1
ATOM 14079 C CA . THR E 1 103 ? 48.962 49.991 36.157 1.00 24.95 102 THR E CA 1
ATOM 14080 C C . THR E 1 103 ? 50.174 50.480 36.942 1.00 25.92 102 THR E C 1
ATOM 14081 O O . THR E 1 103 ? 50.192 50.423 38.170 1.00 25.66 102 THR E O 1
ATOM 14092 N N . LEU E 1 104 ? 51.179 50.963 36.219 1.00 27.23 103 LEU E N 1
ATOM 14093 C CA . LEU E 1 104 ? 52.419 51.435 36.824 1.00 28.32 103 LEU E CA 1
ATOM 14094 C C . LEU E 1 104 ? 52.169 52.514 37.876 1.00 26.19 103 LEU E C 1
ATOM 14095 O O . LEU E 1 104 ? 52.689 52.437 38.989 1.00 22.04 103 LEU E O 1
ATOM 14111 N N . ILE E 1 105 ? 51.388 53.527 37.513 1.00 24.48 104 ILE E N 1
ATOM 14112 C CA . ILE E 1 105 ? 51.090 54.625 38.425 1.00 23.27 104 ILE E CA 1
ATOM 14113 C C . ILE E 1 105 ? 50.328 54.126 39.658 1.00 21.93 104 ILE E C 1
ATOM 14114 O O . ILE E 1 105 ? 50.524 54.637 40.762 1.00 20.49 104 ILE E O 1
ATOM 14130 N N . GLU E 1 106 ? 49.459 53.136 39.468 1.00 21.93 105 GLU E N 1
ATOM 14131 C CA . GLU E 1 106 ? 48.714 52.548 40.582 1.00 21.66 105 GLU E CA 1
ATOM 14132 C C . GLU E 1 106 ? 49.603 51.677 41.466 1.00 22.21 105 GLU E C 1
ATOM 14133 O O . GLU E 1 106 ? 49.383 51.587 42.673 1.00 21.70 105 GLU E O 1
ATOM 14145 N N . GLN E 1 107 ? 50.591 51.021 40.865 1.00 20.14 106 GLN E N 1
ATOM 14146 C CA . GLN E 1 107 ? 51.570 50.263 41.635 1.00 24.53 106 GLN E CA 1
ATOM 14147 C C . GLN E 1 107 ? 52.346 51.203 42.548 1.00 23.31 106 GLN E C 1
ATOM 14148 O O . GLN E 1 107 ? 52.573 50.903 43.721 1.00 23.24 106 GLN E O 1
ATOM 14162 N N . ILE E 1 108 ? 52.773 52.327 41.985 1.00 23.76 107 ILE E N 1
ATOM 14163 C CA . ILE E 1 108 ? 53.459 53.364 42.743 1.00 24.36 107 ILE E CA 1
ATOM 14164 C C . ILE E 1 108 ? 52.559 53.910 43.853 1.00 23.19 107 ILE E C 1
ATOM 14165 O O . ILE E 1 108 ? 52.995 54.058 44.995 1.00 23.18 107 ILE E O 1
ATOM 14181 N N . ARG E 1 109 ? 51.315 54.229 43.510 1.00 22.62 108 ARG E N 1
ATOM 14182 C CA . ARG E 1 109 ? 50.365 54.737 44.495 1.00 22.98 108 ARG E CA 1
ATOM 14183 C C . ARG E 1 109 ? 50.169 53.744 45.634 1.00 22.39 108 ARG E C 1
ATOM 14184 O O . ARG E 1 109 ? 50.120 54.129 46.803 1.00 21.15 108 ARG E O 1
ATOM 14205 N N . CYS E 1 110 ? 50.040 52.468 45.286 1.00 23.21 109 CYS E N 1
ATOM 14206 C CA . CYS E 1 110 ? 49.899 51.417 46.287 1.00 23.09 109 CYS E CA 1
ATOM 14207 C C . CYS E 1 110 ? 51.109 51.400 47.209 1.00 24.57 109 CYS E C 1
ATOM 14208 O O . CYS E 1 110 ? 50.968 51.324 48.428 1.00 24.58 109 CYS E O 1
ATOM 14216 N N . GLY E 1 111 ? 52.295 51.468 46.613 1.00 25.31 110 GLY E N 1
ATOM 14217 C CA . GLY E 1 111 ? 53.532 51.542 47.368 1.00 26.80 110 GLY E CA 1
ATOM 14218 C C . GLY E 1 111 ? 53.541 52.715 48.330 1.00 27.23 110 GLY E C 1
ATOM 14219 O O . GLY E 1 111 ? 54.026 52.609 49.457 1.00 28.55 110 GLY E O 1
ATOM 14223 N N . GLY E 1 112 ? 53.006 53.840 47.870 1.00 24.21 111 GLY E N 1
ATOM 14224 C CA . GLY E 1 112 ? 52.938 55.047 48.671 1.00 21.99 111 GLY E CA 1
ATOM 14225 C C . GLY E 1 112 ? 51.814 55.087 49.689 1.00 21.86 111 GLY E C 1
ATOM 14226 O O . GLY E 1 112 ? 51.932 55.753 50.719 1.00 21.28 111 GLY E O 1
ATOM 14230 N N . ALA E 1 113 ? 50.719 54.390 49.398 1.00 21.90 112 ALA E N 1
ATOM 14231 C CA . ALA E 1 113 ? 49.517 54.462 50.227 1.00 20.07 112 ALA E CA 1
ATOM 14232 C C . ALA E 1 113 ? 49.387 53.276 51.180 1.00 21.49 112 ALA E C 1
ATOM 14233 O O . ALA E 1 113 ? 48.354 53.105 51.828 1.00 20.54 112 ALA E O 1
ATOM 14240 N N . GLY E 1 114 ? 50.429 52.455 51.259 1.00 24.94 113 GLY E N 1
ATOM 14241 C CA . GLY E 1 114 ? 50.442 51.335 52.183 1.00 26.38 113 GLY E CA 1
ATOM 14242 C C . GLY E 1 114 ? 49.442 50.250 51.830 1.00 25.85 113 GLY E C 1
ATOM 14243 O O . GLY E 1 114 ? 48.898 49.589 52.712 1.00 26.77 113 GLY E O 1
ATOM 14247 N N . LEU E 1 115 ? 49.196 50.071 50.537 1.00 25.20 114 LEU E N 1
ATOM 14248 C CA . LEU E 1 115 ? 48.292 49.029 50.063 1.00 25.64 114 LEU E CA 1
ATOM 14249 C C . LEU E 1 115 ? 49.089 47.822 49.581 1.00 26.19 114 LEU E C 1
ATOM 14250 O O . LEU E 1 115 ? 50.209 47.963 49.089 1.00 25.72 114 LEU E O 1
ATOM 14266 N N . GLY E 1 116 ? 48.509 46.636 49.738 1.00 26.07 115 GLY E N 1
ATOM 14267 C CA . GLY E 1 116 ? 49.201 45.398 49.433 1.00 27.10 115 GLY E CA 1
ATOM 14268 C C . GLY E 1 116 ? 49.099 44.979 47.982 1.00 26.48 115 GLY E C 1
ATOM 14269 O O . GLY E 1 116 ? 49.728 44.008 47.566 1.00 28.06 115 GLY E O 1
ATOM 14273 N N . GLY E 1 117 ? 48.298 45.704 47.210 1.00 25.96 116 GLY E N 1
ATOM 14274 C CA . GLY E 1 117 ? 48.112 45.390 45.807 1.00 25.31 116 GLY E CA 1
ATOM 14275 C C . GLY E 1 117 ? 46.726 45.786 45.353 1.00 24.05 116 GLY E C 1
ATOM 14276 O O . GLY E 1 117 ? 45.906 46.212 46.163 1.00 24.16 116 GLY E O 1
ATOM 14280 N N . PHE E 1 118 ? 46.464 45.641 44.058 1.00 23.91 117 PHE E N 1
ATOM 14281 C CA . PHE E 1 118 ? 45.170 46.003 43.496 1.00 23.09 117 PHE E CA 1
ATOM 14282 C C . PHE E 1 118 ? 44.800 45.100 42.325 1.00 23.37 117 PHE E C 1
ATOM 14283 O O . PHE E 1 118 ? 45.666 44.474 41.712 1.00 23.07 117 PHE E O 1
ATOM 14300 N N . LEU E 1 119 ? 43.505 45.039 42.032 1.00 23.18 118 LEU E N 1
ATOM 14301 C CA . LEU E 1 119 ? 42.985 44.235 40.932 1.00 23.78 118 LEU E CA 1
ATOM 14302 C C . LEU E 1 119 ? 42.681 45.129 39.732 1.00 26.18 118 LEU E C 1
ATOM 14303 O O . LEU E 1 119 ? 41.945 46.109 39.859 1.00 24.34 118 LEU E O 1
ATOM 14319 N N . THR E 1 120 ? 43.248 44.796 38.575 1.00 22.12 119 THR E N 1
ATOM 14320 C CA . THR E 1 120 ? 43.000 45.558 37.352 1.00 21.47 119 THR E CA 1
ATOM 14321 C C . THR E 1 120 ? 42.643 44.635 36.182 1.00 22.72 119 THR E C 1
ATOM 14322 O O . THR E 1 120 ? 43.164 43.523 36.087 1.00 24.22 119 THR E O 1
ATOM 14333 N N . PRO E 1 121 ? 41.741 45.090 35.291 1.00 24.17 120 PRO E N 1
ATOM 14334 C CA . PRO E 1 121 ? 41.399 44.318 34.092 1.00 23.59 120 PRO E CA 1
ATOM 14335 C C . PRO E 1 121 ? 42.374 44.574 32.944 1.00 25.70 120 PRO E C 1
ATOM 14336 O O . PRO E 1 121 ? 42.366 43.854 31.942 1.00 26.20 120 PRO E O 1
ATOM 14347 N N . THR E 1 122 ? 43.208 45.598 33.100 1.00 24.87 121 THR E N 1
ATOM 14348 C CA . THR E 1 122 ? 44.196 45.946 32.089 1.00 26.00 121 THR E CA 1
ATOM 14349 C C . THR E 1 122 ? 45.267 44.865 32.000 1.00 26.86 121 THR E C 1
ATOM 14350 O O . THR E 1 122 ? 45.883 44.508 33.004 1.00 25.72 121 THR E O 1
ATOM 14361 N N . GLY E 1 123 ? 45.475 44.347 30.793 1.00 27.15 122 GLY E N 1
ATOM 14362 C CA . GLY E 1 123 ? 46.520 43.370 30.538 1.00 29.20 122 GLY E CA 1
ATOM 14363 C C . GLY E 1 123 ? 46.028 41.935 30.522 1.00 30.70 122 GLY E C 1
ATOM 14364 O O . GLY E 1 123 ? 46.788 41.020 30.205 1.00 32.80 122 GLY E O 1
ATOM 14368 N N . VAL E 1 124 ? 44.761 41.732 30.868 1.00 43.86 123 VAL E N 1
ATOM 14369 C CA . VAL E 1 124 ? 44.160 40.405 30.814 1.00 31.52 123 VAL E CA 1
ATOM 14370 C C . VAL E 1 124 ? 44.126 39.915 29.371 1.00 47.87 123 VAL E C 1
ATOM 14371 O O . VAL E 1 124 ? 43.688 40.634 28.473 1.00 47.34 123 VAL E O 1
ATOM 14384 N N . GLY E 1 125 ? 44.600 38.693 29.154 1.00 35.69 124 GLY E N 1
ATOM 14385 C CA . GLY E 1 125 ? 44.602 38.095 27.832 1.00 37.77 124 GLY E CA 1
ATOM 14386 C C . GLY E 1 125 ? 45.782 38.529 26.984 1.00 38.66 124 GLY E C 1
ATOM 14387 O O . GLY E 1 125 ? 45.842 38.222 25.793 1.00 45.84 124 GLY E O 1
ATOM 14391 N N . THR E 1 126 ? 46.721 39.242 27.601 1.00 37.69 125 THR E N 1
ATOM 14392 C CA . THR E 1 126 ? 47.923 39.716 26.920 1.00 38.72 125 THR E CA 1
ATOM 14393 C C . THR E 1 126 ? 49.159 39.154 27.611 1.00 40.20 125 THR E C 1
ATOM 14394 O O . THR E 1 126 ? 49.046 38.402 28.579 1.00 40.42 125 THR E O 1
ATOM 14405 N N . VAL E 1 127 ? 50.337 39.528 27.121 1.00 41.46 126 VAL E N 1
ATOM 14406 C CA . VAL E 1 127 ? 51.588 39.075 27.722 1.00 43.15 126 VAL E CA 1
ATOM 14407 C C . VAL E 1 127 ? 51.761 39.659 29.121 1.00 41.03 126 VAL E C 1
ATOM 14408 O O . VAL E 1 127 ? 52.563 39.170 29.915 1.00 42.17 126 VAL E O 1
ATOM 14421 N N . VAL E 1 128 ? 51.004 40.710 29.416 1.00 38.16 127 VAL E N 1
ATOM 14422 C CA . VAL E 1 128 ? 51.047 41.345 30.726 1.00 36.11 127 VAL E CA 1
ATOM 14423 C C . VAL E 1 128 ? 50.539 40.385 31.799 1.00 42.30 127 VAL E C 1
ATOM 14424 O O . VAL E 1 128 ? 50.950 40.460 32.955 1.00 42.14 127 VAL E O 1
ATOM 14437 N N . GLU E 1 129 ? 49.648 39.478 31.411 1.00 43.03 128 GLU E N 1
ATOM 14438 C CA . GLU E 1 129 ? 49.076 38.520 32.350 1.00 43.48 128 GLU E CA 1
ATOM 14439 C C . GLU E 1 129 ? 50.107 37.486 32.790 1.00 46.16 128 GLU E C 1
ATOM 14440 O O . GLU E 1 129 ? 49.990 36.902 33.869 1.00 46.53 128 GLU E O 1
ATOM 14452 N N . GLU E 1 130 ? 51.122 37.275 31.959 1.00 48.51 129 GLU E N 1
ATOM 14453 C CA . GLU E 1 130 ? 52.127 36.248 32.220 1.00 51.59 129 GLU E CA 1
ATOM 14454 C C . GLU E 1 130 ? 52.894 36.512 33.510 1.00 49.80 129 GLU E C 1
ATOM 14455 O O . GLU E 1 130 ? 53.397 37.614 33.733 1.00 47.96 129 GLU E O 1
ATOM 14467 N N . GLY E 1 131 ? 52.966 35.492 34.359 1.00 50.44 130 GLY E N 1
ATOM 14468 C CA . GLY E 1 131 ? 53.751 35.559 35.577 1.00 50.29 130 GLY E CA 1
ATOM 14469 C C . GLY E 1 131 ? 53.067 36.285 36.717 1.00 47.81 130 GLY E C 1
ATOM 14470 O O . GLY E 1 131 ? 53.680 36.523 37.756 1.00 43.80 130 GLY E O 1
ATOM 14474 N N . LYS E 1 132 ? 51.801 36.644 36.523 1.00 47.15 131 LYS E N 1
ATOM 14475 C CA . LYS E 1 132 ? 51.046 37.366 37.541 1.00 46.01 131 LYS E CA 1
ATOM 14476 C C . LYS E 1 132 ? 49.870 36.542 38.046 1.00 45.02 131 LYS E C 1
ATOM 14477 O O . LYS E 1 132 ? 49.349 35.679 37.339 1.00 45.81 131 LYS E O 1
ATOM 14496 N N . GLN E 1 133 ? 49.458 36.823 39.278 1.00 43.73 132 GLN E N 1
ATOM 14497 C CA . GLN E 1 133 ? 48.320 36.151 39.887 1.00 43.84 132 GLN E CA 1
ATOM 14498 C C . GLN E 1 133 ? 47.022 36.781 39.398 1.00 40.62 132 GLN E C 1
ATOM 14499 O O . GLN E 1 133 ? 46.913 38.004 39.319 1.00 38.01 132 GLN E O 1
ATOM 14513 N N . THR E 1 134 ? 46.046 35.938 39.072 1.00 37.63 133 THR E N 1
ATOM 14514 C CA . THR E 1 134 ? 44.744 36.400 38.599 1.00 41.54 133 THR E CA 1
ATOM 14515 C C . THR E 1 134 ? 43.627 35.974 39.544 1.00 42.23 133 THR E C 1
ATOM 14516 O O . THR E 1 134 ? 43.636 34.860 40.070 1.00 44.56 133 THR E O 1
ATOM 14527 N N . LEU E 1 135 ? 42.682 36.881 39.773 1.00 40.76 134 LEU E N 1
ATOM 14528 C CA . LEU E 1 135 ? 41.526 36.606 40.618 1.00 42.11 134 LEU E CA 1
ATOM 14529 C C . LEU E 1 135 ? 40.234 36.759 39.826 1.00 43.98 134 LEU E C 1
ATOM 14530 O O . LEU E 1 135 ? 40.100 37.666 39.003 1.00 42.91 134 LEU E O 1
ATOM 14546 N N . THR E 1 136 ? 39.288 35.862 40.087 1.00 46.89 135 THR E N 1
ATOM 14547 C CA . THR E 1 136 ? 37.971 35.907 39.463 1.00 48.29 135 THR E CA 1
ATOM 14548 C C . THR E 1 136 ? 36.957 36.444 40.468 1.00 48.22 135 THR E C 1
ATOM 14549 O O . THR E 1 136 ? 36.817 35.903 41.565 1.00 49.41 135 THR E O 1
ATOM 14560 N N . LEU E 1 137 ? 36.257 37.508 40.083 1.00 48.00 136 LEU E N 1
ATOM 14561 C CA . LEU E 1 137 ? 35.294 38.165 40.961 1.00 49.01 136 LEU E CA 1
ATOM 14562 C C . LEU E 1 137 ? 34.082 38.657 40.170 1.00 50.85 136 LEU E C 1
ATOM 14563 O O . LEU E 1 137 ? 34.235 39.421 39.215 1.00 49.08 136 LEU E O 1
ATOM 14579 N N . ASP E 1 138 ? 32.889 38.212 40.565 1.00 54.28 137 ASP E N 1
ATOM 14580 C CA . ASP E 1 138 ? 31.640 38.606 39.902 1.00 55.11 137 ASP E CA 1
ATOM 14581 C C . ASP E 1 138 ? 31.595 38.110 38.461 1.00 55.77 137 ASP E C 1
ATOM 14582 O O . ASP E 1 138 ? 30.816 38.608 37.648 1.00 56.35 137 ASP E O 1
ATOM 14591 N N . GLY E 1 139 ? 32.435 37.128 38.154 1.00 56.04 138 GLY E N 1
ATOM 14592 C CA . GLY E 1 139 ? 32.490 36.550 36.826 1.00 55.84 138 GLY E CA 1
ATOM 14593 C C . GLY E 1 139 ? 33.499 37.266 35.949 1.00 52.77 138 GLY E C 1
ATOM 14594 O O . GLY E 1 139 ? 33.678 36.910 34.783 1.00 53.23 138 GLY E O 1
ATOM 14598 N N . LYS E 1 140 ? 34.155 38.280 36.508 1.00 50.30 139 LYS E N 1
ATOM 14599 C CA . LYS E 1 140 ? 35.143 39.053 35.767 1.00 48.53 139 LYS E CA 1
ATOM 14600 C C . LYS E 1 140 ? 36.541 38.676 36.249 1.00 44.68 139 LYS E C 1
ATOM 14601 O O . LYS E 1 140 ? 36.768 38.516 37.448 1.00 44.41 139 LYS E O 1
ATOM 14620 N N . THR E 1 141 ? 37.470 38.530 35.309 1.00 41.70 140 THR E N 1
ATOM 14621 C CA . THR E 1 141 ? 38.850 38.177 35.627 1.00 39.21 140 THR E CA 1
ATOM 14622 C C . THR E 1 141 ? 39.710 39.425 35.828 1.00 34.32 140 THR E C 1
ATOM 14623 O O . THR E 1 141 ? 39.631 40.370 35.042 1.00 33.79 140 THR E O 1
ATOM 14634 N N . TRP E 1 142 ? 40.520 39.422 36.885 1.00 31.69 141 TRP E N 1
ATOM 14635 C CA . TRP E 1 142 ? 41.398 40.549 37.198 1.00 29.87 141 TRP E CA 1
ATOM 14636 C C . TRP E 1 142 ? 42.848 40.112 37.382 1.00 28.72 141 TRP E C 1
ATOM 14637 O O . TRP E 1 142 ? 43.114 39.038 37.920 1.00 30.52 141 TRP E O 1
ATOM 14658 N N . LEU E 1 143 ? 43.780 40.949 36.938 1.00 27.78 142 LEU E N 1
ATOM 14659 C CA . LEU E 1 143 ? 45.189 40.773 37.278 1.00 28.57 142 LEU E CA 1
ATOM 14660 C C . LEU E 1 143 ? 45.479 41.387 38.647 1.00 27.59 142 LEU E C 1
ATOM 14661 O O . LEU E 1 143 ? 45.105 42.530 38.906 1.00 25.61 142 LEU E O 1
ATOM 14677 N N . LEU E 1 144 ? 46.141 40.628 39.516 1.00 29.66 143 LEU E N 1
ATOM 14678 C CA . LEU E 1 144 ? 46.585 41.146 40.809 1.00 28.24 143 LEU E CA 1
ATOM 14679 C C . LEU E 1 144 ? 47.952 41.811 40.687 1.00 28.02 143 LEU E C 1
ATOM 14680 O O . LEU E 1 144 ? 48.957 41.137 40.468 1.00 29.82 143 LEU E O 1
ATOM 14696 N N . GLU E 1 145 ? 47.981 43.132 40.832 1.00 26.10 144 GLU E N 1
ATOM 14697 C CA . GLU E 1 145 ? 49.220 43.897 40.722 1.00 25.94 144 GLU E CA 1
ATOM 14698 C C . GLU E 1 145 ? 49.729 44.315 42.099 1.00 25.66 144 GLU E C 1
ATOM 14699 O O . GLU E 1 145 ? 48.940 44.642 42.985 1.00 25.11 144 GLU E O 1
ATOM 14711 N N . ARG E 1 146 ? 51.049 44.306 42.268 1.00 26.77 145 ARG E N 1
ATOM 14712 C CA . ARG E 1 146 ? 51.668 44.523 43.573 1.00 32.58 145 ARG E CA 1
ATOM 14713 C C . ARG E 1 146 ? 52.299 45.914 43.658 1.00 25.87 145 ARG E C 1
ATOM 14714 O O . ARG E 1 146 ? 52.648 46.497 42.633 1.00 26.68 145 ARG E O 1
ATOM 14735 N N . PRO E 1 147 ? 52.449 46.451 44.882 1.00 29.01 146 PRO E N 1
ATOM 14736 C CA . PRO E 1 147 ? 52.973 47.811 45.069 1.00 26.41 146 PRO E CA 1
ATOM 14737 C C . PRO E 1 147 ? 54.439 47.978 44.672 1.00 28.43 146 PRO E C 1
ATOM 14738 O O . PRO E 1 147 ? 55.211 47.021 44.737 1.00 27.76 146 PRO E O 1
ATOM 14749 N N . LEU E 1 148 ? 54.802 49.192 44.263 1.00 26.73 147 LEU E N 1
ATOM 14750 C CA . LEU E 1 148 ? 56.187 49.531 43.949 1.00 29.13 147 LEU E CA 1
ATOM 14751 C C . LEU E 1 148 ? 56.700 50.646 44.856 1.00 30.40 147 LEU E C 1
ATOM 14752 O O . LEU E 1 148 ? 56.049 51.679 45.010 1.00 28.45 147 LEU E O 1
ATOM 14768 N N . ARG E 1 149 ? 57.875 50.433 45.442 1.00 34.11 148 ARG E N 1
ATOM 14769 C CA . ARG E 1 149 ? 58.533 51.452 46.253 1.00 36.38 148 ARG E CA 1
ATOM 14770 C C . ARG E 1 149 ? 59.978 51.622 45.801 1.00 38.75 148 ARG E C 1
ATOM 14771 O O . ARG E 1 149 ? 60.473 50.847 44.983 1.00 40.62 148 ARG E O 1
ATOM 14792 N N . ALA E 1 150 ? 60.646 52.641 46.332 1.00 39.62 149 ALA E N 1
ATOM 14793 C CA . ALA E 1 150 ? 62.022 52.936 45.949 1.00 42.99 149 ALA E CA 1
ATOM 14794 C C . ALA E 1 150 ? 62.805 53.535 47.110 1.00 45.66 149 ALA E C 1
ATOM 14795 O O . ALA E 1 150 ? 62.230 53.980 48.101 1.00 45.57 149 ALA E O 1
ATOM 14802 N N . ASP E 1 151 ? 64.126 53.532 46.980 1.00 48.26 150 ASP E N 1
ATOM 14803 C CA . ASP E 1 151 ? 64.999 54.119 47.987 1.00 49.36 150 ASP E CA 1
ATOM 14804 C C . ASP E 1 151 ? 64.937 55.641 47.941 1.00 48.22 150 ASP E C 1
ATOM 14805 O O . ASP E 1 151 ? 65.014 56.306 48.975 1.00 48.04 150 ASP E O 1
ATOM 14814 N N . LEU E 1 152 ? 64.784 56.184 46.735 1.00 47.48 151 LEU E N 1
ATOM 14815 C CA . LEU E 1 152 ? 64.856 57.625 46.524 1.00 46.97 151 LEU E CA 1
ATOM 14816 C C . LEU E 1 152 ? 63.856 58.083 45.463 1.00 44.56 151 LEU E C 1
ATOM 14817 O O . LEU E 1 152 ? 63.506 57.324 44.558 1.00 44.51 151 LEU E O 1
ATOM 14833 N N . ALA E 1 153 ? 63.401 59.328 45.587 1.00 42.56 152 ALA E N 1
ATOM 14834 C CA . ALA E 1 153 ? 62.520 59.943 44.598 1.00 40.27 152 ALA E CA 1
ATOM 14835 C C . ALA E 1 153 ? 63.056 61.310 44.190 1.00 40.86 152 ALA E C 1
ATOM 14836 O O . ALA E 1 153 ? 63.355 62.147 45.042 1.00 40.32 152 ALA E O 1
ATOM 14843 N N . LEU E 1 154 ? 63.182 61.522 42.882 1.00 41.94 153 LEU E N 1
ATOM 14844 C CA . LEU E 1 154 ? 63.627 62.803 42.342 1.00 43.72 153 LEU E CA 1
ATOM 14845 C C . LEU E 1 154 ? 62.439 63.574 41.778 1.00 43.61 153 LEU E C 1
ATOM 14846 O O . LEU E 1 154 ? 61.853 63.174 40.771 1.00 43.19 153 LEU E O 1
ATOM 14862 N N . ILE E 1 155 ? 62.099 64.683 42.431 1.00 44.37 154 ILE E N 1
ATOM 14863 C CA . ILE E 1 155 ? 60.882 65.429 42.120 1.00 43.41 154 ILE E CA 1
ATOM 14864 C C . ILE E 1 155 ? 61.176 66.832 41.596 1.00 45.57 154 ILE E C 1
ATOM 14865 O O . ILE E 1 155 ? 62.072 67.516 42.091 1.00 37.73 154 ILE E O 1
ATOM 14881 N N . ARG E 1 156 ? 60.410 67.246 40.590 1.00 35.67 155 ARG E N 1
ATOM 14882 C CA . ARG E 1 156 ? 60.392 68.636 40.149 1.00 45.20 155 ARG E CA 1
ATOM 14883 C C . ARG E 1 156 ? 59.058 69.273 40.531 1.00 43.72 155 ARG E C 1
ATOM 14884 O O . ARG E 1 156 ? 58.000 68.663 40.368 1.00 33.69 155 ARG E O 1
ATOM 14905 N N . ALA E 1 157 ? 59.121 70.497 41.046 1.00 37.14 156 ALA E N 1
ATOM 14906 C CA . ALA E 1 157 ? 57.924 71.262 41.377 1.00 36.27 156 ALA E CA 1
ATOM 14907 C C . ALA E 1 157 ? 58.036 72.674 40.814 1.00 41.54 156 ALA E C 1
ATOM 14908 O O . ALA E 1 157 ? 59.124 73.128 40.460 1.00 41.48 156 ALA E O 1
ATOM 14915 N N . HIS E 1 158 ? 56.904 73.364 40.730 1.00 41.91 157 HIS E N 1
ATOM 14916 C CA . HIS E 1 158 ? 56.883 74.738 40.250 1.00 45.38 157 HIS E CA 1
ATOM 14917 C C . HIS E 1 158 ? 57.232 75.688 41.393 1.00 47.43 157 HIS E C 1
ATOM 14918 O O . HIS E 1 158 ? 58.293 76.313 41.389 1.00 50.14 157 HIS E O 1
ATOM 14932 N N . ARG E 1 159 ? 56.330 75.789 42.366 1.00 46.62 158 ARG E N 1
ATOM 14933 C CA . ARG E 1 159 ? 56.556 76.586 43.568 1.00 49.25 158 ARG E CA 1
ATOM 14934 C C . ARG E 1 159 ? 56.686 75.676 44.787 1.00 46.84 158 ARG E C 1
ATOM 14935 O O . ARG E 1 159 ? 56.144 74.571 44.808 1.00 44.78 158 ARG E O 1
ATOM 14956 N N . CYS E 1 160 ? 57.409 76.146 45.799 1.00 47.22 159 CYS E N 1
ATOM 14957 C CA . CYS E 1 160 ? 57.667 75.355 46.997 1.00 39.71 159 CYS E CA 1
ATOM 14958 C C . CYS E 1 160 ? 58.016 76.262 48.176 1.00 51.33 159 CYS E C 1
ATOM 14959 O O . CYS E 1 160 ? 58.868 77.142 48.049 1.00 54.26 159 CYS E O 1
ATOM 14967 N N . ASP E 1 161 ? 57.360 76.052 49.317 1.00 49.95 160 ASP E N 1
ATOM 14968 C CA . ASP E 1 161 ? 57.649 76.846 50.513 1.00 51.06 160 ASP E CA 1
ATOM 14969 C C . ASP E 1 161 ? 58.679 76.147 51.397 1.00 49.78 160 ASP E C 1
ATOM 14970 O O . ASP E 1 161 ? 59.147 75.058 51.072 1.00 40.20 160 ASP E O 1
ATOM 14979 N N . THR E 1 162 ? 59.027 76.778 52.514 1.00 50.19 161 THR E N 1
ATOM 14980 C CA . THR E 1 162 ? 60.099 76.283 53.372 1.00 49.49 161 THR E CA 1
ATOM 14981 C C . THR E 1 162 ? 59.721 75.003 54.128 1.00 46.31 161 THR E C 1
ATOM 14982 O O . THR E 1 162 ? 60.588 74.346 54.704 1.00 46.26 161 THR E O 1
ATOM 14993 N N . LEU E 1 163 ? 58.437 74.652 54.126 1.00 44.34 162 LEU E N 1
ATOM 14994 C CA . LEU E 1 163 ? 57.980 73.407 54.749 1.00 42.29 162 LEU E CA 1
ATOM 14995 C C . LEU E 1 163 ? 57.978 72.242 53.765 1.00 39.69 162 LEU E C 1
ATOM 14996 O O . LEU E 1 163 ? 57.889 71.082 54.169 1.00 37.85 162 LEU E O 1
ATOM 15012 N N . GLY E 1 164 ? 58.054 72.556 52.476 1.00 39.49 163 GLY E N 1
ATOM 15013 C CA . GLY E 1 164 ? 58.101 71.536 51.444 1.00 37.82 163 GLY E CA 1
ATOM 15014 C C . GLY E 1 164 ? 56.771 71.310 50.751 1.00 36.18 163 GLY E C 1
ATOM 15015 O O . GLY E 1 164 ? 56.630 70.363 49.979 1.00 35.64 163 GLY E O 1
ATOM 15019 N N . ASN E 1 165 ? 55.791 72.163 51.029 1.00 35.99 164 ASN E N 1
ATOM 15020 C CA . ASN E 1 165 ? 54.522 72.120 50.309 1.00 35.33 164 ASN E CA 1
ATOM 15021 C C . ASN E 1 165 ? 54.759 72.452 48.839 1.00 36.14 164 ASN E C 1
ATOM 15022 O O . ASN E 1 165 ? 55.372 73.472 48.532 1.00 38.50 164 ASN E O 1
ATOM 15033 N N . LEU E 1 166 ? 54.273 71.601 47.937 1.00 34.63 165 LEU E N 1
ATOM 15034 C CA . LEU E 1 166 ? 54.555 71.756 46.508 1.00 36.70 165 LEU E CA 1
ATOM 15035 C C . LEU E 1 166 ? 53.316 72.038 45.665 1.00 37.86 165 LEU E C 1
ATOM 15036 O O . LEU E 1 166 ? 52.226 71.536 45.944 1.00 37.49 165 LEU E O 1
ATOM 15052 N N . THR E 1 167 ? 53.514 72.837 44.621 1.00 39.54 166 THR E N 1
ATOM 15053 C CA . THR E 1 167 ? 52.547 72.971 43.539 1.00 36.51 166 THR E CA 1
ATOM 15054 C C . THR E 1 167 ? 53.251 72.615 42.239 1.00 37.26 166 THR E C 1
ATOM 15055 O O . THR E 1 167 ? 54.482 72.632 42.174 1.00 33.78 166 THR E O 1
ATOM 15066 N N . TYR E 1 168 ? 52.471 72.293 41.211 1.00 34.85 167 TYR E N 1
ATOM 15067 C CA . TYR E 1 168 ? 53.023 71.920 39.914 1.00 37.60 167 TYR E CA 1
ATOM 15068 C C . TYR E 1 168 ? 52.391 72.768 38.821 1.00 39.52 167 TYR E C 1
ATOM 15069 O O . TYR E 1 168 ? 51.335 73.368 39.030 1.00 39.76 167 TYR E O 1
ATOM 15087 N N . GLN E 1 169 ? 53.036 72.809 37.657 1.00 41.33 168 GLN E N 1
ATOM 15088 C CA . GLN E 1 169 ? 52.585 73.654 36.555 1.00 43.71 168 GLN E CA 1
ATOM 15089 C C . GLN E 1 169 ? 52.222 72.841 35.317 1.00 42.97 168 GL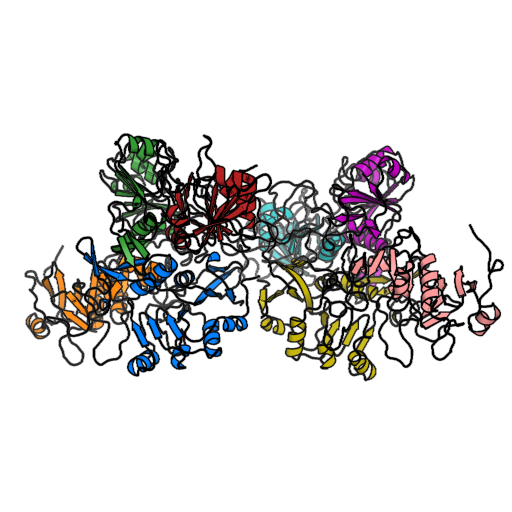N E C 1
ATOM 15090 O O . GLN E 1 169 ? 53.071 72.172 34.725 1.00 37.54 168 GLN E O 1
ATOM 15104 N N . LEU E 1 170 ? 50.951 72.922 34.934 1.00 41.83 169 LEU E N 1
ATOM 15105 C CA . LEU E 1 170 ? 50.452 72.305 33.708 1.00 41.12 169 LEU E CA 1
ATOM 15106 C C . LEU E 1 170 ? 50.765 70.805 33.659 1.00 34.27 169 LEU E C 1
ATOM 15107 O O . LEU E 1 170 ? 50.513 70.091 34.629 1.00 32.01 169 LEU E O 1
ATOM 15123 N N . SER E 1 171 ? 51.308 70.326 32.541 1.00 44.45 170 SER E N 1
ATOM 15124 C CA . SER E 1 171 ? 51.496 68.890 32.344 1.00 42.81 170 SER E CA 1
ATOM 15125 C C . SER E 1 171 ? 52.820 68.387 32.918 1.00 42.61 170 SER E C 1
ATOM 15126 O O . SER E 1 171 ? 53.237 67.264 32.633 1.00 33.05 170 SER E O 1
ATOM 15134 N N . ALA E 1 172 ? 53.472 69.211 33.732 1.00 43.59 171 ALA E N 1
ATOM 15135 C CA . ALA E 1 172 ? 54.720 68.819 34.382 1.00 44.14 171 ALA E CA 1
ATOM 15136 C C . ALA E 1 172 ? 54.461 68.047 35.677 1.00 32.25 171 ALA E C 1
ATOM 15137 O O . ALA E 1 172 ? 55.399 67.623 36.350 1.00 32.28 171 ALA E O 1
ATOM 15144 N N . ARG E 1 173 ? 53.188 67.868 36.017 1.00 42.03 172 ARG E N 1
ATOM 15145 C CA . ARG E 1 173 ? 52.808 67.178 37.246 1.00 28.08 172 ARG E CA 1
ATOM 15146 C C . ARG E 1 173 ? 53.001 65.663 37.131 1.00 41.98 172 ARG E C 1
ATOM 15147 O O . ARG E 1 173 ? 53.894 65.098 37.764 1.00 41.51 172 ARG E O 1
ATOM 15168 N N . ASN E 1 174 ? 52.161 65.031 36.311 1.00 26.04 173 ASN E N 1
ATOM 15169 C CA . ASN E 1 174 ? 52.183 63.585 36.055 1.00 25.08 173 ASN E CA 1
ATOM 15170 C C . ASN E 1 174 ? 52.580 62.706 37.255 1.00 23.95 173 ASN E C 1
ATOM 15171 O O . ASN E 1 174 ? 51.788 62.528 38.177 1.00 22.45 173 ASN E O 1
ATOM 15182 N N . PHE E 1 175 ? 53.793 62.155 37.242 1.00 24.92 174 PHE E N 1
ATOM 15183 C CA . PHE E 1 175 ? 54.211 61.165 38.236 1.00 29.90 174 PHE E CA 1
ATOM 15184 C C . PHE E 1 175 ? 54.679 61.769 39.560 1.00 28.87 174 PHE E C 1
ATOM 15185 O O . PHE E 1 175 ? 54.710 61.079 40.582 1.00 29.21 174 PHE E O 1
ATOM 15202 N N . ASN E 1 176 ? 55.051 63.045 39.540 1.00 30.30 175 ASN E N 1
ATOM 15203 C CA . ASN E 1 176 ? 55.711 63.668 40.686 1.00 30.82 175 ASN E CA 1
ATOM 15204 C C . ASN E 1 176 ? 54.937 63.548 42.002 1.00 29.72 175 ASN E C 1
ATOM 15205 O O . ASN E 1 176 ? 55.518 63.178 43.023 1.00 27.94 175 ASN E O 1
ATOM 15216 N N . PRO E 1 177 ? 53.627 63.848 41.989 1.00 27.20 176 PRO E N 1
ATOM 15217 C CA . PRO E 1 177 ? 52.884 63.777 43.253 1.00 26.82 176 PRO E CA 1
ATOM 15218 C C . PRO E 1 177 ? 52.812 62.369 43.841 1.00 26.01 176 PRO E C 1
ATOM 15219 O O . PRO E 1 177 ? 52.674 62.234 45.056 1.00 26.72 176 PRO E O 1
ATOM 15230 N N . LEU E 1 178 ? 52.907 61.345 42.999 1.00 25.79 177 LEU E N 1
ATOM 15231 C CA . LEU E 1 178 ? 52.769 59.963 43.457 1.00 25.01 177 LEU E CA 1
ATOM 15232 C C . LEU E 1 178 ? 54.091 59.384 43.962 1.00 25.88 177 LEU E C 1
ATOM 15233 O O . LEU E 1 178 ? 54.125 58.722 45.001 1.00 20.68 177 LEU E O 1
ATOM 15249 N N . ILE E 1 179 ? 55.176 59.632 43.233 1.00 27.58 178 ILE E N 1
ATOM 15250 C CA . ILE E 1 179 ? 56.487 59.122 43.632 1.00 29.63 178 ILE E CA 1
ATOM 15251 C C . ILE E 1 179 ? 56.933 59.742 44.954 1.00 29.85 178 ILE E C 1
ATOM 15252 O O . ILE E 1 179 ? 57.795 59.199 45.645 1.00 31.12 178 ILE E O 1
ATOM 15268 N N . ALA E 1 180 ? 56.335 60.876 45.299 1.00 29.53 179 ALA E N 1
ATOM 15269 C CA . ALA E 1 180 ? 56.636 61.562 46.549 1.00 29.89 179 ALA E CA 1
ATOM 15270 C C . ALA E 1 180 ? 56.264 60.713 47.763 1.00 29.74 179 ALA E C 1
ATOM 15271 O O . ALA E 1 180 ? 56.876 60.840 48.823 1.00 29.67 179 ALA E O 1
ATOM 15278 N N . LEU E 1 181 ? 55.269 59.844 47.600 1.00 29.01 180 LEU E N 1
ATOM 15279 C CA . LEU E 1 181 ? 54.784 59.010 48.699 1.00 28.56 180 LEU E CA 1
ATOM 15280 C C . LEU E 1 181 ? 55.396 57.610 48.713 1.00 28.14 180 LEU E C 1
ATOM 15281 O O . LEU E 1 181 ? 55.286 56.899 49.708 1.00 28.80 180 LEU E O 1
ATOM 15297 N N . ALA E 1 182 ? 56.047 57.224 47.620 1.00 27.38 181 ALA E N 1
ATOM 15298 C CA . ALA E 1 182 ? 56.476 55.840 47.428 1.00 26.58 181 ALA E CA 1
ATOM 15299 C C . ALA E 1 182 ? 57.965 55.611 47.707 1.00 28.36 181 ALA E C 1
ATOM 15300 O O . ALA E 1 182 ? 58.457 54.490 47.554 1.00 29.88 181 ALA E O 1
ATOM 15307 N N . ALA E 1 183 ? 58.680 56.661 48.104 1.00 27.76 182 ALA E N 1
ATOM 15308 C CA . ALA E 1 183 ? 60.122 56.563 48.336 1.00 29.27 182 ALA E CA 1
ATOM 15309 C C . ALA E 1 183 ? 60.494 56.821 49.794 1.00 31.16 182 ALA E C 1
ATOM 15310 O O . ALA E 1 183 ? 59.858 57.624 50.478 1.00 31.34 182 ALA E O 1
ATOM 15317 N N . ASP E 1 184 ? 61.536 56.136 50.258 1.00 33.01 183 ASP E N 1
ATOM 15318 C CA . ASP E 1 184 ? 62.026 56.295 51.624 1.00 34.19 183 ASP E CA 1
ATOM 15319 C C . ASP E 1 184 ? 62.502 57.724 51.864 1.00 36.15 183 ASP E C 1
ATOM 15320 O O . ASP E 1 184 ? 62.171 58.337 52.882 1.00 35.85 183 ASP E O 1
ATOM 15329 N N . ILE E 1 185 ? 63.284 58.240 50.918 1.00 37.67 184 ILE E N 1
ATOM 15330 C CA . ILE E 1 185 ? 63.767 59.616 50.970 1.00 38.57 184 ILE E CA 1
ATOM 15331 C C . ILE E 1 185 ? 63.380 60.344 49.687 1.00 37.23 184 ILE E C 1
ATOM 15332 O O . ILE E 1 185 ? 63.446 59.778 48.596 1.00 36.20 184 ILE E O 1
ATOM 15348 N N . THR E 1 186 ? 62.978 61.603 49.833 1.00 37.03 185 THR E N 1
ATOM 15349 C CA . THR E 1 186 ? 62.495 62.401 48.712 1.00 36.16 185 THR E CA 1
ATOM 15350 C C . THR E 1 186 ? 63.270 63.706 48.578 1.00 37.73 185 THR E C 1
ATOM 15351 O O . THR E 1 186 ? 63.462 64.429 49.556 1.00 37.94 185 THR E O 1
ATOM 15362 N N . LEU E 1 187 ? 63.711 63.994 47.357 1.00 38.98 186 LEU E N 1
ATOM 15363 C CA . LEU E 1 187 ? 64.394 65.244 47.048 1.00 37.63 186 LEU E CA 1
ATOM 15364 C C . LEU E 1 187 ? 63.594 66.002 45.996 1.00 37.14 186 LEU E C 1
ATOM 15365 O O . LEU E 1 187 ? 63.285 65.458 44.935 1.00 36.54 186 LEU E O 1
ATOM 15381 N N . VAL E 1 188 ? 63.262 67.255 46.296 1.00 38.09 187 VAL E N 1
ATOM 15382 C CA . VAL E 1 188 ? 62.480 68.082 45.383 1.00 38.54 187 VAL E CA 1
ATOM 15383 C C . VAL E 1 188 ? 63.326 69.228 44.840 1.00 42.78 187 VAL E C 1
ATOM 15384 O O . VAL E 1 188 ? 64.111 69.837 45.567 1.00 45.76 187 VAL E O 1
ATOM 15397 N N . GLU E 1 189 ? 63.161 69.499 43.549 1.00 43.47 188 GLU E N 1
ATOM 15398 C CA . GLU E 1 189 ? 63.845 70.599 42.880 1.00 46.26 188 GLU E CA 1
ATOM 15399 C C . GLU E 1 189 ? 62.828 71.630 42.394 1.00 46.31 188 GLU E C 1
ATOM 15400 O O . GLU E 1 189 ? 62.327 71.530 41.273 1.00 46.13 188 GLU E O 1
ATOM 15412 N N . PRO E 1 190 ? 62.518 72.629 43.236 1.00 44.15 189 PRO E N 1
ATOM 15413 C CA . PRO E 1 190 ? 61.493 73.602 42.853 1.00 44.19 189 PRO E CA 1
ATOM 15414 C C . PRO E 1 190 ? 62.018 74.681 41.914 1.00 52.57 189 PRO E C 1
ATOM 15415 O O . PRO E 1 190 ? 63.146 75.148 42.077 1.00 55.52 189 PRO E O 1
ATOM 15426 N N . ASP E 1 191 ? 61.200 75.070 40.941 1.00 52.48 190 ASP E N 1
ATOM 15427 C CA . ASP E 1 191 ? 61.554 76.154 40.035 1.00 56.06 190 ASP E CA 1
ATOM 15428 C C . ASP E 1 191 ? 61.591 77.475 40.791 1.00 53.06 190 ASP E C 1
ATOM 15429 O O . ASP E 1 191 ? 62.354 78.377 40.449 1.00 56.56 190 ASP E O 1
ATOM 15438 N N . GLU E 1 192 ? 60.756 77.576 41.821 1.00 51.06 191 GLU E N 1
ATOM 15439 C CA . GLU E 1 192 ? 60.627 78.804 42.592 1.00 62.40 191 GLU E CA 1
ATOM 15440 C C . GLU E 1 192 ? 60.451 78.483 44.072 1.00 50.88 191 GLU E C 1
ATOM 15441 O O . GLU E 1 192 ? 59.575 77.704 44.446 1.00 47.78 191 GLU E O 1
ATOM 15453 N N . LEU E 1 193 ? 61.291 79.092 44.904 1.00 53.54 192 LEU E N 1
ATOM 15454 C CA . LEU E 1 193 ? 61.224 78.909 46.349 1.00 51.64 192 LEU E CA 1
ATOM 15455 C C . LEU E 1 193 ? 60.543 80.103 47.003 1.00 52.94 192 LEU E C 1
ATOM 15456 O O . LEU E 1 193 ? 61.004 81.236 46.866 1.00 64.33 192 LEU E O 1
ATOM 15472 N N . VAL E 1 194 ? 59.451 79.842 47.714 1.00 50.59 193 VAL E N 1
ATOM 15473 C CA . VAL E 1 194 ? 58.685 80.898 48.370 1.00 59.20 193 VAL E CA 1
ATOM 15474 C C . VAL E 1 194 ? 58.695 80.715 49.882 1.00 58.32 193 VAL E C 1
ATOM 15475 O O . VAL E 1 194 ? 59.236 79.736 50.395 1.00 56.18 193 VAL E O 1
ATOM 15488 N N . GLU E 1 195 ? 58.105 81.671 50.592 1.00 60.62 194 GLU E N 1
ATOM 15489 C CA . GLU E 1 195 ? 57.984 81.587 52.041 1.00 61.49 194 GLU E CA 1
ATOM 15490 C C . GLU E 1 195 ? 56.700 80.855 52.418 1.00 56.87 194 GLU E C 1
ATOM 15491 O O . GLU E 1 195 ? 55.731 80.853 51.657 1.00 55.41 194 GLU E O 1
ATOM 15503 N N . THR E 1 196 ? 56.702 80.225 53.589 1.00 54.41 195 THR E N 1
ATOM 15504 C CA . THR E 1 196 ? 55.513 79.555 54.103 1.00 51.70 195 THR E CA 1
ATOM 15505 C C . THR E 1 196 ? 54.384 80.560 54.308 1.00 53.05 195 THR E C 1
ATOM 15506 O O . THR E 1 196 ? 54.547 81.551 55.020 1.00 55.46 195 THR E O 1
ATOM 15517 N N . GLY E 1 197 ? 53.244 80.294 53.677 1.00 52.14 196 GLY E N 1
ATOM 15518 C CA . GLY E 1 197 ? 52.097 81.183 53.735 1.00 54.20 196 GLY E CA 1
ATOM 15519 C C . GLY E 1 197 ? 51.740 81.749 52.374 1.00 55.70 196 GLY E C 1
ATOM 15520 O O . GLY E 1 197 ? 50.610 82.187 52.156 1.00 56.51 196 GLY E O 1
ATOM 15524 N N . GLU E 1 198 ? 52.701 81.744 51.455 1.00 56.32 197 GLU E N 1
ATOM 15525 C CA . GLU E 1 198 ? 52.471 82.248 50.105 1.00 57.28 197 GLU E CA 1
ATOM 15526 C C . GLU E 1 198 ? 51.664 81.249 49.276 1.00 53.43 197 GLU E C 1
ATOM 15527 O O . GLU E 1 198 ? 51.008 81.624 48.303 1.00 54.87 197 GLU E O 1
ATOM 15539 N N . LEU E 1 199 ? 51.721 79.978 49.665 1.00 48.53 198 LEU E N 1
ATOM 15540 C CA . LEU E 1 199 ? 50.922 78.938 49.028 1.00 45.04 198 LEU E CA 1
ATOM 15541 C C . LEU E 1 199 ? 49.649 78.676 49.827 1.00 43.13 198 LEU E C 1
ATOM 15542 O O . LEU E 1 199 ? 49.711 78.254 50.981 1.00 41.14 198 LEU E O 1
ATOM 15558 N N . GLN E 1 200 ? 48.498 78.932 49.211 1.00 44.26 199 GLN E N 1
ATOM 15559 C CA . GLN E 1 200 ? 47.216 78.729 49.878 1.00 44.85 199 GLN E CA 1
ATOM 15560 C C . GLN E 1 200 ? 46.989 77.248 50.176 1.00 39.57 199 GLN E C 1
ATOM 15561 O O . GLN E 1 200 ? 47.389 76.392 49.386 1.00 36.88 199 GLN E O 1
ATOM 15575 N N . PRO E 1 201 ? 46.340 76.939 51.316 1.00 38.73 200 PRO E N 1
ATOM 15576 C CA . PRO E 1 201 ? 46.087 75.542 51.697 1.00 35.92 200 PRO E CA 1
ATOM 15577 C C . PRO E 1 201 ? 45.376 74.722 50.621 1.00 31.56 200 PRO E C 1
ATOM 15578 O O . PRO E 1 201 ? 45.629 73.522 50.506 1.00 29.50 200 PRO E O 1
ATOM 15589 N N . ASP E 1 202 ? 44.503 75.366 49.850 1.00 34.31 201 ASP E N 1
ATOM 15590 C CA . ASP E 1 202 ? 43.726 74.682 48.818 1.00 31.36 201 ASP E CA 1
ATOM 15591 C C . ASP E 1 202 ? 44.436 74.680 47.464 1.00 32.46 201 ASP E C 1
ATOM 15592 O O . ASP E 1 202 ? 43.852 74.284 46.455 1.00 32.24 201 ASP E O 1
ATOM 15601 N N . HIS E 1 203 ? 45.693 75.119 47.446 1.00 31.94 202 HIS E N 1
ATOM 15602 C CA . HIS E 1 203 ? 46.491 75.145 46.219 1.00 32.14 202 HIS E CA 1
ATOM 15603 C C . HIS E 1 203 ? 47.630 74.134 46.274 1.00 30.55 202 HIS E C 1
ATOM 15604 O O . HIS E 1 203 ? 48.215 73.788 45.249 1.00 30.30 202 HIS E O 1
ATOM 15618 N N . ILE E 1 204 ? 47.943 73.667 47.477 1.00 29.74 203 ILE E N 1
ATOM 15619 C CA . ILE E 1 204 ? 49.025 72.713 47.670 1.00 30.72 203 ILE E CA 1
ATOM 15620 C C . ILE E 1 204 ? 48.622 71.327 47.173 1.00 28.78 203 ILE E C 1
ATOM 15621 O O . ILE E 1 204 ? 47.563 70.810 47.532 1.00 27.08 203 ILE E O 1
ATOM 15637 N N . VAL E 1 205 ? 49.475 70.743 46.335 1.00 29.46 204 VAL E N 1
ATOM 15638 C CA . VAL E 1 205 ? 49.228 69.423 45.762 1.00 29.53 204 VAL E CA 1
ATOM 15639 C C . VAL E 1 205 ? 49.934 68.335 46.571 1.00 28.97 204 VAL E C 1
ATOM 15640 O O . VAL E 1 205 ? 49.340 67.305 46.890 1.00 28.10 204 VAL E O 1
ATOM 15653 N N . THR E 1 206 ? 51.202 68.575 46.892 1.00 29.50 205 THR E N 1
ATOM 15654 C CA . THR E 1 206 ? 51.996 67.641 47.684 1.00 27.93 205 THR E CA 1
ATOM 15655 C C . THR E 1 206 ? 52.358 68.281 49.022 1.00 27.44 205 THR E C 1
ATOM 15656 O O . THR E 1 206 ? 53.130 69.240 49.056 1.00 27.69 205 THR E O 1
ATOM 15667 N N . PRO E 1 207 ? 51.807 67.757 50.131 1.00 26.74 206 PRO E N 1
ATOM 15668 C CA . PRO E 1 207 ? 52.135 68.364 51.426 1.00 27.44 206 PRO E CA 1
ATOM 15669 C C . PRO E 1 207 ? 53.600 68.159 51.797 1.00 27.68 206 PRO E C 1
ATOM 15670 O O . PRO E 1 207 ? 54.201 67.164 51.392 1.00 26.84 206 PRO E O 1
ATOM 15681 N N . GLY E 1 208 ? 54.166 69.097 52.548 1.00 27.97 207 GLY E N 1
ATOM 15682 C CA . GLY E 1 208 ? 55.582 69.072 52.864 1.00 28.83 207 GLY E CA 1
ATOM 15683 C C . GLY E 1 208 ? 56.005 67.905 53.735 1.00 28.19 207 GLY E C 1
ATOM 15684 O O . GLY E 1 208 ? 57.192 67.593 53.827 1.00 28.80 207 GLY E O 1
ATOM 15688 N N . ALA E 1 209 ? 55.035 67.258 54.373 1.00 27.85 208 ALA E N 1
ATOM 15689 C CA . ALA E 1 209 ? 55.316 66.147 55.277 1.00 29.23 208 ALA E CA 1
ATOM 15690 C C . ALA E 1 209 ? 56.117 65.037 54.597 1.00 28.29 208 ALA E C 1
ATOM 15691 O O . ALA E 1 209 ? 57.012 64.451 55.205 1.00 29.90 208 ALA E O 1
ATOM 15698 N N . VAL E 1 210 ? 55.801 64.760 53.335 1.00 26.32 209 VAL E N 1
ATOM 15699 C CA . VAL E 1 210 ? 56.454 63.676 52.605 1.00 25.77 209 VAL E CA 1
ATOM 15700 C C . VAL E 1 210 ? 57.716 64.152 51.888 1.00 28.07 209 VAL E C 1
ATOM 15701 O O . VAL E 1 210 ? 58.413 63.354 51.259 1.00 26.81 209 VAL E O 1
ATOM 15714 N N . ILE E 1 211 ? 58.001 65.449 51.986 1.00 29.11 210 ILE E N 1
ATOM 15715 C CA . ILE E 1 211 ? 59.174 66.038 51.348 1.00 31.49 210 ILE E CA 1
ATOM 15716 C C . ILE E 1 211 ? 60.276 66.237 52.382 1.00 33.94 210 ILE E C 1
ATOM 15717 O O . ILE E 1 211 ? 60.071 66.899 53.399 1.00 35.14 210 ILE E O 1
ATOM 15733 N N . ASP E 1 212 ? 61.446 65.666 52.110 1.00 35.24 211 ASP E N 1
ATOM 15734 C CA . ASP E 1 212 ? 62.541 65.660 53.076 1.00 37.15 211 ASP E CA 1
ATOM 15735 C C . ASP E 1 212 ? 63.546 66.782 52.844 1.00 38.37 211 ASP E C 1
ATOM 15736 O O . ASP E 1 212 ? 63.963 67.446 53.792 1.00 37.84 211 ASP E O 1
ATOM 15745 N N . HIS E 1 213 ? 63.930 66.989 51.587 1.00 37.30 212 HIS E N 1
ATOM 15746 C CA . HIS E 1 213 ? 64.969 67.962 51.256 1.00 48.64 212 HIS E CA 1
ATOM 15747 C C . HIS E 1 213 ? 64.653 68.764 50.001 1.00 48.87 212 HIS E C 1
ATOM 15748 O O . HIS E 1 213 ? 64.133 68.232 49.020 1.00 39.04 212 HIS E O 1
ATOM 15762 N N . ILE E 1 214 ? 64.992 70.048 50.048 1.00 42.28 213 ILE E N 1
ATOM 15763 C CA . ILE E 1 214 ? 64.738 70.968 48.947 1.00 50.10 213 ILE E CA 1
ATOM 15764 C C . ILE E 1 214 ? 66.067 71.444 48.369 1.00 46.46 213 ILE E C 1
ATOM 15765 O O . ILE E 1 214 ? 66.916 71.960 49.095 1.00 53.64 213 ILE E O 1
ATOM 15781 N N . ILE E 1 215 ? 66.246 71.265 47.064 1.00 47.11 214 ILE E N 1
ATOM 15782 C CA . ILE E 1 215 ? 67.478 71.674 46.400 1.00 60.27 214 ILE E CA 1
ATOM 15783 C C . ILE E 1 215 ? 67.428 73.164 46.076 1.00 52.69 214 ILE E C 1
ATOM 15784 O O . ILE E 1 215 ? 66.524 73.626 45.379 1.00 60.56 214 ILE E O 1
ATOM 15800 N N . VAL E 1 216 ? 68.409 73.907 46.577 1.00 55.66 215 VAL E N 1
ATOM 15801 C CA . VAL E 1 216 ? 68.497 75.339 46.316 1.00 61.51 215 VAL E CA 1
ATOM 15802 C C . VAL E 1 216 ? 69.171 75.613 44.977 1.00 61.21 215 VAL E C 1
ATOM 15803 O O . VAL E 1 216 ? 68.687 76.425 44.187 1.00 64.16 215 VAL E O 1
ATOM 15816 N N . MET F 2 1 ? 41.011 64.509 -0.781 1.00 64.24 1 MET F N 1
ATOM 15817 C CA . MET F 2 1 ? 40.339 63.218 -0.466 1.00 61.74 1 MET F CA 1
ATOM 15818 C C . MET F 2 1 ? 41.360 62.149 -0.089 1.00 60.49 1 MET F C 1
ATOM 15819 O O . MET F 2 1 ? 41.251 60.998 -0.516 1.00 59.53 1 MET F O 1
ATOM 15825 N N . ASP F 2 2 ? 42.352 62.534 0.707 1.00 60.76 2 ASP F N 1
ATOM 15826 C CA . ASP F 2 2 ? 43.339 61.587 1.214 1.00 60.40 2 ASP F CA 1
ATOM 15827 C C . ASP F 2 2 ? 42.670 60.526 2.085 1.00 55.85 2 ASP F C 1
ATOM 15828 O O . ASP F 2 2 ? 41.759 60.833 2.853 1.00 55.22 2 ASP F O 1
ATOM 15837 N N . ALA F 2 3 ? 43.144 59.287 1.977 1.00 52.41 3 ALA F N 1
ATOM 15838 C CA . ALA F 2 3 ? 42.579 58.166 2.729 1.00 47.38 3 ALA F CA 1
ATOM 15839 C C . ALA F 2 3 ? 42.530 58.433 4.229 1.00 44.65 3 ALA F C 1
ATOM 15840 O O . ALA F 2 3 ? 41.484 58.280 4.858 1.00 43.18 3 ALA F O 1
ATOM 15847 N N . LYS F 2 4 ? 43.670 58.809 4.797 1.00 44.14 4 LYS F N 1
ATOM 15848 C CA . LYS F 2 4 ? 43.745 59.141 6.213 1.00 41.99 4 LYS F CA 1
ATOM 15849 C C . LYS F 2 4 ? 42.748 60.234 6.581 1.00 39.87 4 LYS F C 1
ATOM 15850 O O . LYS F 2 4 ? 42.168 60.216 7.666 1.00 37.81 4 LYS F O 1
ATOM 15869 N N . GLN F 2 5 ? 42.550 61.179 5.668 1.00 40.70 5 GLN F N 1
ATOM 15870 C CA . GLN F 2 5 ? 41.642 62.294 5.905 1.00 41.14 5 GLN F CA 1
ATOM 15871 C C . GLN F 2 5 ? 40.186 61.836 5.883 1.00 38.71 5 GLN F C 1
ATOM 15872 O O . GLN F 2 5 ? 39.373 62.313 6.677 1.00 38.05 5 GLN F O 1
ATOM 15886 N N . ARG F 2 6 ? 39.855 60.916 4.980 1.00 37.56 6 ARG F N 1
ATOM 15887 C CA . ARG F 2 6 ? 38.511 60.345 4.953 1.00 36.87 6 ARG F CA 1
ATOM 15888 C C . ARG F 2 6 ? 38.238 59.534 6.217 1.00 33.22 6 ARG F C 1
ATOM 15889 O O . ARG F 2 6 ? 37.149 59.615 6.783 1.00 32.70 6 ARG F O 1
ATOM 15910 N N . ILE F 2 7 ? 39.217 58.741 6.644 1.00 30.99 7 ILE F N 1
ATOM 15911 C CA . ILE F 2 7 ? 39.096 57.995 7.893 1.00 28.46 7 ILE F CA 1
ATOM 15912 C C . ILE F 2 7 ? 38.859 58.960 9.048 1.00 27.38 7 ILE F C 1
ATOM 15913 O O . ILE F 2 7 ? 37.887 58.823 9.788 1.00 26.66 7 ILE F O 1
ATOM 15929 N N . ALA F 2 8 ? 39.747 59.939 9.189 1.00 27.73 8 ALA F N 1
ATOM 15930 C CA . ALA F 2 8 ? 39.645 60.928 10.260 1.00 27.55 8 ALA F CA 1
ATOM 15931 C C . ALA F 2 8 ? 38.296 61.639 10.207 1.00 28.19 8 ALA F C 1
ATOM 15932 O O . ALA F 2 8 ? 37.666 61.870 11.240 1.00 26.89 8 ALA F O 1
ATOM 15939 N N . ARG F 2 9 ? 37.866 61.982 8.996 1.00 29.70 9 ARG F N 1
ATOM 15940 C CA . ARG F 2 9 ? 36.581 62.639 8.789 1.00 32.81 9 ARG F CA 1
ATOM 15941 C C . ARG F 2 9 ? 35.423 61.784 9.284 1.00 29.91 9 ARG F C 1
ATOM 15942 O O . ARG F 2 9 ? 34.536 62.273 9.980 1.00 29.25 9 ARG F O 1
ATOM 15963 N N . ARG F 2 10 ? 35.431 60.506 8.920 1.00 29.47 10 ARG F N 1
ATOM 15964 C CA . ARG F 2 10 ? 34.366 59.607 9.338 1.00 28.27 10 ARG F CA 1
ATOM 15965 C C . ARG F 2 10 ? 34.360 59.429 10.854 1.00 27.00 10 ARG F C 1
ATOM 15966 O O . ARG F 2 10 ? 33.300 59.434 11.481 1.00 27.42 10 ARG F O 1
ATOM 15987 N N . VAL F 2 11 ? 35.542 59.261 11.439 1.00 25.40 11 VAL F N 1
ATOM 15988 C CA . VAL F 2 11 ? 35.660 59.120 12.887 1.00 24.71 11 VAL F CA 1
ATOM 15989 C C . VAL F 2 11 ? 35.131 60.367 13.593 1.00 24.44 11 VAL F C 1
ATOM 15990 O O . VAL F 2 11 ? 34.448 60.268 14.613 1.00 22.61 11 VAL F O 1
ATOM 16003 N N . ALA F 2 12 ? 35.441 61.536 13.040 1.00 25.72 12 ALA F N 1
ATOM 16004 C CA . ALA F 2 12 ? 34.973 62.798 13.605 1.00 26.05 12 ALA F CA 1
ATOM 16005 C C . ALA F 2 12 ? 33.448 62.854 13.650 1.00 26.32 12 ALA F C 1
ATOM 16006 O O . ALA F 2 12 ? 32.862 63.402 14.584 1.00 25.90 12 ALA F O 1
ATOM 16013 N N . GLN F 2 13 ? 32.813 62.279 12.634 1.00 27.03 13 GLN F N 1
ATOM 16014 C CA . GLN F 2 13 ? 31.358 62.265 12.545 1.00 28.80 13 GLN F CA 1
ATOM 16015 C C . GLN F 2 13 ? 30.703 61.337 13.572 1.00 27.44 13 GLN F C 1
ATOM 16016 O O . GLN F 2 13 ? 29.498 61.420 13.805 1.00 27.86 13 GLN F O 1
ATOM 16030 N N . GLU F 2 14 ? 31.494 60.464 14.189 1.00 26.31 14 GLU F N 1
ATOM 16031 C CA . GLU F 2 14 ? 30.968 59.509 15.162 1.00 25.67 14 GLU F CA 1
ATOM 16032 C C . GLU F 2 14 ? 30.818 60.128 16.552 1.00 26.77 14 GLU F C 1
ATOM 16033 O O . GLU F 2 14 ? 29.947 59.731 17.328 1.00 27.71 14 GLU F O 1
ATOM 16045 N N . LEU F 2 15 ? 31.665 61.106 16.859 1.00 27.85 15 LEU F N 1
ATOM 16046 C CA . LEU F 2 15 ? 31.699 61.716 18.187 1.00 29.60 15 LEU F CA 1
ATOM 16047 C C . LEU F 2 15 ? 30.441 62.540 18.455 1.00 34.47 15 LEU F C 1
ATOM 16048 O O . LEU F 2 15 ? 29.892 63.174 17.555 1.00 35.46 15 LEU F O 1
ATOM 16064 N N . ARG F 2 16 ? 30.004 62.527 19.709 1.00 38.88 16 ARG F N 1
ATOM 16065 C CA . ARG F 2 16 ? 28.781 63.199 20.134 1.00 45.63 16 ARG F CA 1
ATOM 16066 C C . ARG F 2 16 ? 29.127 64.509 20.833 1.00 45.92 16 ARG F C 1
ATOM 16067 O O . ARG F 2 16 ? 30.182 64.622 21.454 1.00 44.01 16 ARG F O 1
ATOM 16088 N N . ASP F 2 17 ? 28.237 65.491 20.759 1.00 48.34 17 ASP F N 1
ATOM 16089 C CA . ASP F 2 17 ? 28.461 66.761 21.440 1.00 48.99 17 ASP F CA 1
ATOM 16090 C C . ASP F 2 17 ? 28.591 66.540 22.955 1.00 46.19 17 ASP F C 1
ATOM 16091 O O . ASP F 2 17 ? 27.688 65.984 23.582 1.00 45.78 17 ASP F O 1
ATOM 16100 N N . GLY F 2 18 ? 29.715 66.967 23.531 1.00 44.49 18 GLY F N 1
ATOM 16101 C CA . GLY F 2 18 ? 29.949 66.846 24.962 1.00 43.36 18 GLY F CA 1
ATOM 16102 C C . GLY F 2 18 ? 30.746 65.616 25.364 1.00 40.81 18 GLY F C 1
ATOM 16103 O O . GLY F 2 18 ? 30.993 65.395 26.551 1.00 40.83 18 GLY F O 1
ATOM 16107 N N . ASP F 2 19 ? 31.145 64.808 24.385 1.00 38.84 19 ASP F N 1
ATOM 16108 C CA . ASP F 2 19 ? 31.929 63.604 24.662 1.00 35.38 19 ASP F CA 1
ATOM 16109 C C . ASP F 2 19 ? 33.319 63.934 25.183 1.00 32.73 19 ASP F C 1
ATOM 16110 O O . ASP F 2 19 ? 33.948 64.897 24.744 1.00 33.29 19 ASP F O 1
ATOM 16119 N N . ILE F 2 20 ? 33.785 63.125 26.127 1.00 29.56 20 ILE F N 1
ATOM 16120 C CA . ILE F 2 20 ? 35.175 63.162 26.554 1.00 26.36 20 ILE F CA 1
ATOM 16121 C C . ILE F 2 20 ? 35.943 62.179 25.677 1.00 24.08 20 ILE F C 1
ATOM 16122 O O . ILE F 2 20 ? 35.677 60.974 25.704 1.00 23.72 20 ILE F O 1
ATOM 16138 N N . VAL F 2 21 ? 36.884 62.697 24.893 1.00 22.57 21 VAL F N 1
ATOM 16139 C CA . VAL F 2 21 ? 37.555 61.902 23.868 1.00 21.21 21 VAL F CA 1
ATOM 16140 C C . VAL F 2 21 ? 39.064 61.833 24.094 1.00 22.20 21 VAL F C 1
ATOM 16141 O O . VAL F 2 21 ? 39.681 62.798 24.548 1.00 23.27 21 VAL F O 1
ATOM 16154 N N . ASN F 2 22 ? 39.647 60.682 23.773 1.00 22.22 22 ASN F N 1
ATOM 16155 C CA . ASN F 2 22 ? 41.096 60.532 23.733 1.00 23.63 22 ASN F CA 1
ATOM 16156 C C . ASN F 2 22 ? 41.566 60.177 22.331 1.00 23.68 22 ASN F C 1
ATOM 16157 O O . ASN F 2 22 ? 41.092 59.211 21.738 1.00 23.33 22 ASN F O 1
ATOM 16168 N N . LEU F 2 23 ? 42.497 60.970 21.810 1.00 24.41 23 LEU F N 1
ATOM 16169 C CA . LEU F 2 23 ? 43.045 60.749 20.478 1.00 24.59 23 LEU F CA 1
ATOM 16170 C C . LEU F 2 23 ? 44.494 60.287 20.566 1.00 25.72 23 LEU F C 1
ATOM 16171 O O . LEU F 2 23 ? 45.365 61.030 21.013 1.00 26.72 23 LEU F O 1
ATOM 16187 N N . GLY F 2 24 ? 44.745 59.058 20.124 1.00 26.50 24 GLY F N 1
ATOM 16188 C CA . GLY F 2 24 ? 46.082 58.493 20.146 1.00 28.36 24 GLY F CA 1
ATOM 16189 C C . GLY F 2 24 ? 47.007 59.164 19.151 1.00 31.55 24 GLY F C 1
ATOM 16190 O O . GLY F 2 24 ? 46.553 59.837 18.228 1.00 32.21 24 GLY F O 1
ATOM 16194 N N . ILE F 2 25 ? 48.310 58.983 19.339 1.00 34.01 25 ILE F N 1
ATOM 16195 C CA . ILE F 2 25 ? 49.293 59.561 18.432 1.00 37.16 25 ILE F CA 1
ATOM 16196 C C . ILE F 2 25 ? 49.180 58.919 17.057 1.00 38.51 25 ILE F C 1
ATOM 16197 O O . ILE F 2 25 ? 48.885 57.730 16.939 1.00 38.85 25 ILE F O 1
ATOM 16201 N N . GLY F 2 26 ? 49.401 59.718 16.020 1.00 39.70 26 GLY F N 1
ATOM 16202 C CA . GLY F 2 26 ? 49.329 59.238 14.653 1.00 39.71 26 GLY F CA 1
ATOM 16203 C C . GLY F 2 26 ? 48.086 59.742 13.949 1.00 38.79 26 GLY F C 1
ATOM 16204 O O . GLY F 2 26 ? 47.803 60.940 13.937 1.00 38.70 26 GLY F O 1
ATOM 16208 N N . LEU F 2 27 ? 47.335 58.812 13.371 1.00 38.51 27 LEU F N 1
ATOM 16209 C CA . LEU F 2 27 ? 46.142 59.140 12.596 1.00 38.24 27 LEU F CA 1
ATOM 16210 C C . LEU F 2 27 ? 45.043 59.823 13.417 1.00 36.32 27 LEU F C 1
ATOM 16211 O O . LEU F 2 27 ? 44.470 60.814 12.964 1.00 37.46 27 LEU F O 1
ATOM 16227 N N . PRO F 2 28 ? 44.725 59.284 14.609 1.00 33.70 28 PRO F N 1
ATOM 16228 C CA . PRO F 2 28 ? 43.599 59.807 15.395 1.00 32.03 28 PRO F CA 1
ATOM 16229 C C . PRO F 2 28 ? 43.655 61.310 15.673 1.00 33.84 28 PRO F C 1
ATOM 16230 O O . PRO F 2 28 ? 42.603 61.932 15.826 1.00 33.84 28 PRO F O 1
ATOM 16241 N N . THR F 2 29 ? 44.855 61.873 15.779 1.00 35.50 29 THR F N 1
ATOM 16242 C CA . THR F 2 29 ? 45.002 63.299 16.064 1.00 37.78 29 THR F CA 1
ATOM 16243 C C . THR F 2 29 ? 44.341 64.170 14.990 1.00 39.45 29 THR F C 1
ATOM 16244 O O . THR F 2 29 ? 43.927 65.298 15.268 1.00 40.91 29 THR F O 1
ATOM 16255 N N . MET F 2 30 ? 44.249 63.650 13.768 1.00 39.05 30 MET F N 1
ATOM 16256 C CA . MET F 2 30 ? 43.625 64.384 12.667 1.00 39.36 30 MET F CA 1
ATOM 16257 C C . MET F 2 30 ? 42.120 64.556 12.864 1.00 37.61 30 MET F C 1
ATOM 16258 O O . MET F 2 30 ? 41.512 65.450 12.277 1.00 38.60 30 MET F O 1
ATOM 16272 N N . VAL F 2 31 ? 41.523 63.687 13.676 1.00 35.51 31 VAL F N 1
ATOM 16273 C CA . VAL F 2 31 ? 40.083 63.716 13.926 1.00 34.14 31 VAL F CA 1
ATOM 16274 C C . VAL F 2 31 ? 39.654 65.064 14.504 1.00 35.74 31 VAL F C 1
ATOM 16275 O O . VAL F 2 31 ? 38.527 65.510 14.294 1.00 35.68 31 VAL F O 1
ATOM 16288 N N . ALA F 2 32 ? 40.564 65.716 15.219 1.00 37.67 32 ALA F N 1
ATOM 16289 C CA . ALA F 2 32 ? 40.272 67.000 15.846 1.00 39.72 32 ALA F CA 1
ATOM 16290 C C . ALA F 2 32 ? 40.014 68.093 14.809 1.00 42.22 32 ALA F C 1
ATOM 16291 O O . ALA F 2 32 ? 39.459 69.143 15.134 1.00 43.28 32 ALA F O 1
ATOM 16298 N N . ASN F 2 33 ? 40.421 67.844 13.566 1.00 43.75 33 ASN F N 1
ATOM 16299 C CA . ASN F 2 33 ? 40.316 68.838 12.500 1.00 46.27 33 ASN F CA 1
ATOM 16300 C C . ASN F 2 33 ? 39.080 68.661 11.620 1.00 44.72 33 ASN F C 1
ATOM 16301 O O . ASN F 2 33 ? 38.950 69.340 10.601 1.00 46.68 33 ASN F O 1
ATOM 16312 N N . TYR F 2 34 ? 38.175 67.766 12.009 1.00 41.41 34 TYR F N 1
ATOM 16313 C CA . TYR F 2 34 ? 37.008 67.460 11.181 1.00 40.38 34 TYR F CA 1
ATOM 16314 C C . TYR F 2 34 ? 35.713 67.361 11.983 1.00 38.36 34 TYR F C 1
ATOM 16315 O O . TYR F 2 34 ? 34.746 66.749 11.533 1.00 38.12 34 TYR F O 1
ATOM 16333 N N . LEU F 2 35 ? 35.688 67.976 13.161 1.00 37.42 35 LEU F N 1
ATOM 16334 C CA . LEU F 2 35 ? 34.483 67.989 13.983 1.00 37.08 35 LEU F CA 1
ATOM 16335 C C . LEU F 2 35 ? 33.376 68.787 13.293 1.00 39.89 35 LEU F C 1
ATOM 16336 O O . LEU F 2 35 ? 33.592 69.942 12.924 1.00 41.54 35 LEU F O 1
ATOM 16352 N N . PRO F 2 36 ? 32.191 68.176 13.101 1.00 41.96 36 PRO F N 1
ATOM 16353 C CA . PRO F 2 36 ? 31.087 68.917 12.474 1.00 45.19 36 PRO F CA 1
ATOM 16354 C C . PRO F 2 36 ? 30.657 70.146 13.270 1.00 47.19 36 PRO F C 1
ATOM 16355 O O . PRO F 2 36 ? 30.988 70.266 14.449 1.00 46.64 36 PRO F O 1
ATOM 16366 N N . GLU F 2 37 ? 29.922 71.046 12.626 1.00 50.04 37 GLU F N 1
ATOM 16367 C CA . GLU F 2 37 ? 29.446 72.255 13.287 1.00 52.47 37 GLU F CA 1
ATOM 16368 C C . GLU F 2 37 ? 28.455 71.918 14.397 1.00 51.75 37 GLU F C 1
ATOM 16369 O O . GLU F 2 37 ? 27.549 71.104 14.206 1.00 50.97 37 GLU F O 1
ATOM 16373 N N . GLY F 2 38 ? 28.634 72.546 15.555 1.00 51.87 38 GLY F N 1
ATOM 16374 C CA . GLY F 2 38 ? 27.753 72.330 16.688 1.00 52.02 38 GLY F CA 1
ATOM 16375 C C . GLY F 2 38 ? 28.209 71.201 17.593 1.00 49.37 38 GLY F C 1
ATOM 16376 O O . GLY F 2 38 ? 27.657 71.010 18.677 1.00 49.42 38 GLY F O 1
ATOM 16380 N N . ILE F 2 39 ? 29.215 70.453 17.146 1.00 46.95 39 ILE F N 1
ATOM 16381 C CA . ILE F 2 39 ? 29.778 69.363 17.938 1.00 44.34 39 ILE F CA 1
ATOM 16382 C C . ILE F 2 39 ? 31.005 69.849 18.696 1.00 43.25 39 ILE F C 1
ATOM 16383 O O . ILE F 2 39 ? 32.017 70.205 18.092 1.00 42.52 39 ILE F O 1
ATOM 16399 N N . HIS F 2 40 ? 30.899 69.864 20.022 1.00 43.71 40 HIS F N 1
ATOM 16400 C CA . HIS F 2 40 ? 31.991 70.291 20.889 1.00 43.85 40 HIS F CA 1
ATOM 16401 C C . HIS F 2 40 ? 32.380 69.160 21.832 1.00 40.37 40 HIS F C 1
ATOM 16402 O O . HIS F 2 40 ? 31.542 68.641 22.571 1.00 40.81 40 HIS F O 1
ATOM 16416 N N . ILE F 2 41 ? 33.656 68.787 21.800 1.00 36.90 41 ILE F N 1
ATOM 16417 C CA . ILE F 2 41 ? 34.176 67.712 22.639 1.00 32.80 41 ILE F CA 1
ATOM 16418 C C . ILE F 2 41 ? 35.286 68.221 23.554 1.00 31.34 41 ILE F C 1
ATOM 16419 O O . ILE F 2 41 ? 35.802 69.324 23.361 1.00 32.07 41 ILE F O 1
ATOM 16435 N N . THR F 2 42 ? 35.635 67.411 24.552 1.00 29.04 42 THR F N 1
ATOM 16436 C CA . THR F 2 42 ? 36.757 67.704 25.436 1.00 27.75 42 THR F CA 1
ATOM 16437 C C . THR F 2 42 ? 37.813 66.618 25.278 1.00 26.42 42 THR F C 1
ATOM 16438 O O . THR F 2 42 ? 37.543 65.440 25.513 1.00 25.24 42 THR F O 1
ATOM 16449 N N . LEU F 2 43 ? 39.015 67.023 24.882 1.00 26.67 43 LEU F N 1
ATOM 16450 C CA . LEU F 2 43 ? 40.105 66.080 24.652 1.00 24.83 43 LEU F CA 1
ATOM 16451 C C . LEU F 2 43 ? 40.910 65.828 25.924 1.00 23.21 43 LEU F C 1
ATOM 16452 O O . LEU F 2 43 ? 41.297 66.766 26.622 1.00 22.61 43 LEU F O 1
ATOM 16468 N N . GLN F 2 44 ? 41.151 64.553 26.214 1.00 23.44 44 GLN F N 1
ATOM 16469 C CA . GLN F 2 44 ? 41.926 64.148 27.383 1.00 25.10 44 GLN F CA 1
ATOM 16470 C C . GLN F 2 44 ? 43.332 63.733 26.960 1.00 25.80 44 GLN F C 1
ATOM 16471 O O . GLN F 2 44 ? 43.502 62.998 25.986 1.00 25.87 44 GLN F O 1
ATOM 16485 N N . SER F 2 45 ? 44.334 64.215 27.690 1.00 26.14 45 SER F N 1
ATOM 16486 C CA . SER F 2 45 ? 45.727 63.877 27.418 1.00 27.21 45 SER F CA 1
ATOM 16487 C C . SER F 2 45 ? 46.270 63.007 28.548 1.00 28.13 45 SER F C 1
ATOM 16488 O O . SER F 2 45 ? 46.191 63.388 29.715 1.00 27.65 45 SER F O 1
ATOM 16496 N N . GLU F 2 46 ? 46.815 61.844 28.196 1.00 30.09 46 GLU F N 1
ATOM 16497 C CA . GLU F 2 46 ? 47.252 60.854 29.183 1.00 32.07 46 GLU F CA 1
ATOM 16498 C C . GLU F 2 46 ? 48.212 61.436 30.216 1.00 32.15 46 GLU F C 1
ATOM 16499 O O . GLU F 2 46 ? 48.172 61.060 31.387 1.00 31.20 46 GLU F O 1
ATOM 16511 N N . ASN F 2 47 ? 49.079 62.345 29.780 1.00 32.66 47 ASN F N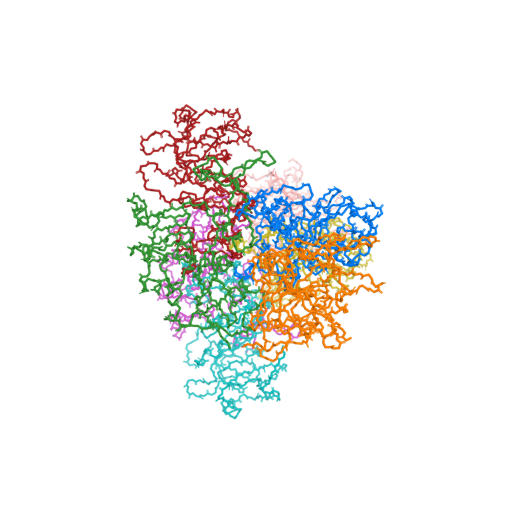 1
ATOM 16512 C CA . ASN F 2 47 ? 50.088 62.913 30.668 1.00 33.11 47 ASN F CA 1
ATOM 16513 C C . ASN F 2 47 ? 49.478 63.781 31.768 1.00 33.35 47 ASN F C 1
ATOM 16514 O O . ASN F 2 47 ? 50.192 64.275 32.641 1.00 34.02 47 ASN F O 1
ATOM 16525 N N . GLY F 2 48 ? 48.161 63.973 31.717 1.00 33.24 48 GLY F N 1
ATOM 16526 C CA . GLY F 2 48 ? 47.418 64.442 32.873 1.00 33.18 48 GLY F CA 1
ATOM 16527 C C . GLY F 2 48 ? 46.710 65.777 32.751 1.00 34.03 48 GLY F C 1
ATOM 16528 O O . GLY F 2 48 ? 46.932 66.666 33.574 1.00 35.56 48 GLY F O 1
ATOM 16532 N N . PHE F 2 49 ? 45.856 65.931 31.745 1.00 33.43 49 PHE F N 1
ATOM 16533 C CA . PHE F 2 49 ? 44.957 67.080 31.714 1.00 34.13 49 PHE F CA 1
ATOM 16534 C C . PHE F 2 49 ? 43.797 66.908 30.740 1.00 33.56 49 PHE F C 1
ATOM 16535 O O . PHE F 2 49 ? 43.870 66.126 29.790 1.00 33.93 49 PHE F O 1
ATOM 16552 N N . LEU F 2 50 ? 42.724 67.645 31.013 1.00 32.62 50 LEU F N 1
ATOM 16553 C CA . LEU F 2 50 ? 41.547 67.704 30.151 1.00 31.32 50 LEU F CA 1
ATOM 16554 C C . LEU F 2 50 ? 41.452 69.084 29.520 1.00 32.31 50 LEU F C 1
ATOM 16555 O O . LEU F 2 50 ? 41.816 70.082 30.145 1.00 32.83 50 LEU F O 1
ATOM 16571 N N . GLY F 2 51 ? 40.966 69.137 28.284 1.00 32.64 51 GLY F N 1
ATOM 16572 C CA . GLY F 2 51 ? 40.824 70.393 27.572 1.00 34.24 51 GLY F CA 1
ATOM 16573 C C . GLY F 2 51 ? 41.994 70.680 26.651 1.00 35.54 51 GLY F C 1
ATOM 16574 O O . GLY F 2 51 ? 42.416 71.828 26.513 1.00 37.91 51 GLY F O 1
ATOM 16578 N N . LEU F 2 52 ? 42.520 69.635 26.019 1.00 34.52 52 LEU F N 1
ATOM 16579 C CA . LEU F 2 52 ? 43.624 69.785 25.076 1.00 35.70 52 LEU F CA 1
ATOM 16580 C C . LEU F 2 52 ? 43.173 70.582 23.857 1.00 37.29 52 LEU F C 1
ATOM 16581 O O . LEU F 2 52 ? 42.036 70.453 23.406 1.00 37.71 52 LEU F O 1
ATOM 16597 N N . GLY F 2 53 ? 44.074 71.404 23.329 1.00 38.65 53 GLY F N 1
ATOM 16598 C CA . GLY F 2 53 ? 43.779 72.217 22.163 1.00 39.96 53 GLY F CA 1
ATOM 16599 C C . GLY F 2 53 ? 45.039 72.583 21.401 1.00 41.05 53 GLY F C 1
ATOM 16600 O O . GLY F 2 53 ? 46.136 72.175 21.784 1.00 40.44 53 GLY F O 1
ATOM 16604 N N . PRO F 2 54 ? 44.891 73.348 20.308 1.00 42.98 54 PRO F N 1
ATOM 16605 C CA . PRO F 2 54 ? 46.050 73.771 19.515 1.00 43.91 54 PRO F CA 1
ATOM 16606 C C . PRO F 2 54 ? 46.957 74.724 20.278 1.00 44.06 54 PRO F C 1
ATOM 16607 O O . PRO F 2 54 ? 46.537 75.310 21.275 1.00 43.88 54 PRO F O 1
ATOM 16618 N N . VAL F 2 55 ? 48.190 74.875 19.808 1.00 44.63 55 VAL F N 1
ATOM 16619 C CA . VAL F 2 55 ? 49.121 75.816 20.413 1.00 45.03 55 VAL F CA 1
ATOM 16620 C C . VAL F 2 55 ? 48.624 77.244 20.219 1.00 46.84 55 VAL F C 1
ATOM 16621 O O . VAL F 2 55 ? 48.184 77.617 19.131 1.00 47.62 55 VAL F O 1
ATOM 16634 N N . THR F 2 56 ? 48.693 78.029 21.288 1.00 47.39 56 THR F N 1
ATOM 16635 C CA . THR F 2 56 ? 48.428 79.459 21.222 1.00 49.92 56 THR F CA 1
ATOM 16636 C C . THR F 2 56 ? 49.769 80.165 21.343 1.00 52.99 56 THR F C 1
ATOM 16637 O O . THR F 2 56 ? 50.286 80.714 20.371 1.00 55.96 56 THR F O 1
ATOM 16648 N N . THR F 2 57 ? 50.321 80.142 22.550 1.00 52.77 57 THR F N 1
ATOM 16649 C CA . THR F 2 57 ? 51.713 80.500 22.778 1.00 55.08 57 THR F CA 1
ATOM 16650 C C . THR F 2 57 ? 52.374 79.303 23.450 1.00 53.38 57 THR F C 1
ATOM 16651 O O . THR F 2 57 ? 51.929 78.859 24.508 1.00 51.68 57 THR F O 1
ATOM 16662 N N . ALA F 2 58 ? 53.419 78.775 22.821 1.00 53.96 58 ALA F N 1
ATOM 16663 C CA . ALA F 2 58 ? 54.073 77.559 23.295 1.00 51.58 58 ALA F CA 1
ATOM 16664 C C . ALA F 2 58 ? 54.580 77.714 24.725 1.00 50.73 58 ALA F C 1
ATOM 16665 O O . ALA F 2 58 ? 55.102 78.765 25.098 1.00 46.28 58 ALA F O 1
ATOM 16672 N N . HIS F 2 59 ? 54.405 76.659 25.518 1.00 48.08 59 HIS F N 1
ATOM 16673 C CA . HIS F 2 59 ? 54.882 76.624 26.896 1.00 47.79 59 HIS F CA 1
ATOM 16674 C C . HIS F 2 59 ? 55.662 75.329 27.140 1.00 45.12 59 HIS F C 1
ATOM 16675 O O . HIS F 2 59 ? 55.185 74.252 26.784 1.00 44.47 59 HIS F O 1
ATOM 16689 N N . PRO F 2 60 ? 56.869 75.424 27.733 1.00 45.09 60 PRO F N 1
ATOM 16690 C CA . PRO F 2 60 ? 57.701 74.224 27.916 1.00 43.73 60 PRO F CA 1
ATOM 16691 C C . PRO F 2 60 ? 57.035 73.115 28.733 1.00 41.88 60 PRO F C 1
ATOM 16692 O O . PRO F 2 60 ? 57.278 71.935 28.473 1.00 41.04 60 PRO F O 1
ATOM 16703 N N . ASP F 2 61 ? 56.210 73.495 29.704 1.00 40.66 61 ASP F N 1
ATOM 16704 C CA . ASP F 2 61 ? 55.567 72.532 30.595 1.00 39.20 61 ASP F CA 1
ATOM 16705 C C . ASP F 2 61 ? 54.200 72.074 30.087 1.00 38.20 61 ASP F C 1
ATOM 16706 O O . ASP F 2 61 ? 53.420 71.485 30.838 1.00 36.74 61 ASP F O 1
ATOM 16715 N N . LEU F 2 62 ? 53.917 72.339 28.814 1.00 39.07 62 LEU F N 1
ATOM 16716 C CA . LEU F 2 62 ? 52.650 71.935 28.212 1.00 37.41 62 LEU F CA 1
ATOM 16717 C C . LEU F 2 62 ? 52.882 71.170 26.917 1.00 37.30 62 LEU F C 1
ATOM 16718 O O . LEU F 2 62 ? 53.250 71.755 25.898 1.00 39.06 62 LEU F O 1
ATOM 16734 N N . VAL F 2 63 ? 52.669 69.858 26.970 1.00 35.85 63 VAL F N 1
ATOM 16735 C CA . VAL F 2 63 ? 52.851 68.992 25.811 1.00 36.33 63 VAL F CA 1
ATOM 16736 C C . VAL F 2 63 ? 51.749 67.940 25.750 1.00 34.40 63 VAL F C 1
ATOM 16737 O O . VAL F 2 63 ? 51.035 67.725 26.729 1.00 32.93 63 VAL F O 1
ATOM 16750 N N . ASN F 2 64 ? 51.613 67.291 24.597 1.00 34.43 64 ASN F N 1
ATOM 16751 C CA . ASN F 2 64 ? 50.665 66.193 24.441 1.00 32.62 64 ASN F CA 1
ATOM 16752 C C . ASN F 2 64 ? 51.308 64.872 24.853 1.00 31.29 64 ASN F C 1
ATOM 16753 O O . ASN F 2 64 ? 52.436 64.856 25.343 1.00 32.72 64 ASN F O 1
ATOM 16764 N N . ALA F 2 65 ? 50.592 63.770 24.655 1.00 28.75 65 ALA F N 1
ATOM 16765 C CA . ALA F 2 65 ? 51.093 62.455 25.042 1.00 28.99 65 ALA F CA 1
ATOM 16766 C C . ALA F 2 65 ? 52.356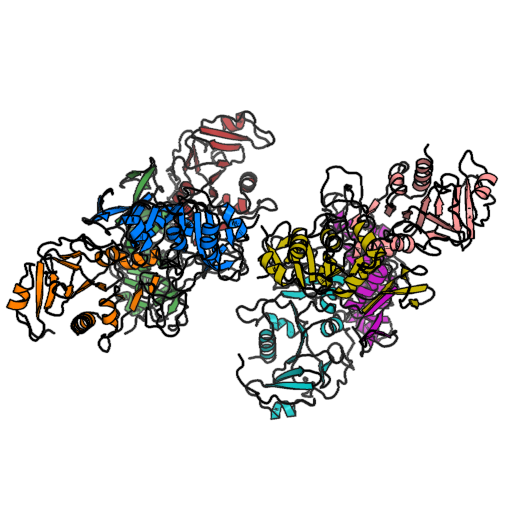 62.084 24.266 1.00 31.40 65 ALA F C 1
ATOM 16767 O O . ALA F 2 65 ? 53.098 61.186 24.668 1.00 31.55 65 ALA F O 1
ATOM 16774 N N . GLY F 2 66 ? 52.595 62.780 23.158 1.00 33.03 66 GLY F N 1
ATOM 16775 C CA . GLY F 2 66 ? 53.775 62.546 22.344 1.00 36.15 66 GLY F CA 1
ATOM 16776 C C . GLY F 2 66 ? 54.962 63.394 22.762 1.00 39.71 66 GLY F C 1
ATOM 16777 O O . GLY F 2 66 ? 56.039 63.298 22.173 1.00 42.34 66 GLY F O 1
ATOM 16781 N N . GLY F 2 67 ? 54.764 64.238 23.771 1.00 39.66 67 GLY F N 1
ATOM 16782 C CA . GLY F 2 67 ? 55.832 65.077 24.283 1.00 42.02 67 GLY F CA 1
ATOM 16783 C C . GLY F 2 67 ? 56.076 66.312 23.438 1.00 44.69 67 GLY F C 1
ATOM 16784 O O . GLY F 2 67 ? 57.032 67.053 23.676 1.00 45.19 67 GLY F O 1
ATOM 16788 N N . GLN F 2 68 ? 55.212 66.534 22.451 1.00 47.62 68 GLN F N 1
ATOM 16789 C CA . GLN F 2 68 ? 55.324 67.695 21.573 1.00 52.03 68 GLN F CA 1
ATOM 16790 C C . GLN F 2 68 ? 54.485 68.849 22.122 1.00 50.87 68 GLN F C 1
ATOM 16791 O O . GLN F 2 68 ? 53.439 68.617 22.728 1.00 50.37 68 GLN F O 1
ATOM 16805 N N . PRO F 2 69 ? 54.934 70.097 21.906 1.00 49.93 69 PRO F N 1
ATOM 16806 C CA . PRO F 2 69 ? 54.231 71.264 22.458 1.00 48.46 69 PRO F CA 1
ATOM 16807 C C . PRO F 2 69 ? 52.797 71.402 21.947 1.00 46.94 69 PRO F C 1
ATOM 16808 O O . PRO F 2 69 ? 52.549 71.272 20.747 1.00 46.92 69 PRO F O 1
ATOM 16819 N N . CYS F 2 70 ? 51.869 71.651 22.868 1.00 46.34 70 CYS F N 1
ATOM 16820 C CA . CYS F 2 70 ? 50.458 71.822 22.537 1.00 45.37 70 CYS F CA 1
ATOM 16821 C C . CYS F 2 70 ? 49.889 73.028 23.279 1.00 43.37 70 CYS F C 1
ATOM 16822 O O . CYS F 2 70 ? 50.638 73.880 23.760 1.00 44.39 70 CYS F O 1
ATOM 16830 N N . GLY F 2 71 ? 48.564 73.099 23.362 1.00 41.20 71 GLY F N 1
ATOM 16831 C CA . GLY F 2 71 ? 47.892 74.156 24.098 1.00 41.25 71 GLY F CA 1
ATOM 16832 C C . GLY F 2 71 ? 46.688 73.615 24.846 1.00 39.08 71 GLY F C 1
ATOM 16833 O O . GLY F 2 71 ? 46.473 72.403 24.890 1.00 37.33 71 GLY F O 1
ATOM 16837 N N . VAL F 2 72 ? 45.909 74.513 25.443 1.00 39.19 72 VAL F N 1
ATOM 16838 C CA . VAL F 2 72 ? 44.684 74.129 26.143 1.00 36.70 72 VAL F CA 1
ATOM 16839 C C . VAL F 2 72 ? 43.568 75.130 25.861 1.00 37.69 72 VAL F C 1
ATOM 16840 O O . VAL F 2 72 ? 43.830 76.270 25.476 1.00 39.52 72 VAL F O 1
ATOM 16853 N N . LEU F 2 73 ? 42.328 74.694 26.063 1.00 36.61 73 LEU F N 1
ATOM 16854 C CA . LEU F 2 73 ? 41.158 75.546 25.871 1.00 38.22 73 LEU F CA 1
ATOM 16855 C C . LEU F 2 73 ? 40.630 76.035 27.219 1.00 39.04 73 LEU F C 1
ATOM 16856 O O . LEU F 2 73 ? 41.037 75.525 28.262 1.00 38.95 73 LEU F O 1
ATOM 16872 N N . PRO F 2 74 ? 39.736 77.040 27.206 1.00 40.24 74 PRO F N 1
ATOM 16873 C CA . PRO F 2 74 ? 39.145 77.520 28.461 1.00 40.07 74 PRO F CA 1
ATOM 16874 C C . PRO F 2 74 ? 38.434 76.410 29.231 1.00 37.70 74 PRO F C 1
ATOM 16875 O O . PRO F 2 74 ? 37.660 75.654 28.642 1.00 36.92 74 PRO F O 1
ATOM 16886 N N . GLY F 2 75 ? 38.701 76.316 30.529 1.00 36.15 75 GLY F N 1
ATOM 16887 C CA . GLY F 2 75 ? 38.085 75.298 31.360 1.00 34.49 75 GLY F CA 1
ATOM 16888 C C . GLY F 2 75 ? 38.906 74.024 31.436 1.00 31.79 75 GLY F C 1
ATOM 16889 O O . GLY F 2 75 ? 38.408 72.980 31.859 1.00 31.41 75 GLY F O 1
ATOM 16893 N N . ALA F 2 76 ? 40.163 74.104 31.014 1.00 29.63 76 ALA F N 1
ATOM 16894 C CA . ALA F 2 76 ? 41.063 72.963 31.095 1.00 27.30 76 ALA F CA 1
ATOM 16895 C C . ALA F 2 76 ? 41.389 72.659 32.555 1.00 27.67 76 ALA F C 1
ATOM 16896 O O . ALA F 2 76 ? 41.390 73.561 33.394 1.00 28.37 76 ALA F O 1
ATOM 16903 N N . ALA F 2 77 ? 41.652 71.388 32.852 1.00 26.29 77 ALA F N 1
ATOM 16904 C CA . ALA F 2 77 ? 41.969 70.956 34.212 1.00 25.76 77 ALA F CA 1
ATOM 16905 C C . ALA F 2 77 ? 43.239 70.118 34.230 1.00 25.09 77 ALA F C 1
ATOM 16906 O O . ALA F 2 77 ? 43.443 69.273 33.360 1.00 24.44 77 ALA F O 1
ATOM 16913 N N . MET F 2 78 ? 44.089 70.365 35.222 1.00 24.62 78 MET F N 1
ATOM 16914 C CA . MET F 2 78 ? 45.321 69.604 35.403 1.00 24.44 78 MET F CA 1
ATOM 16915 C C . MET F 2 78 ? 45.150 68.584 36.528 1.00 23.75 78 MET F C 1
ATOM 16916 O O . MET F 2 78 ? 44.421 68.829 37.488 1.00 24.11 78 MET F O 1
ATOM 16930 N N . PHE F 2 79 ? 45.821 67.443 36.402 1.00 24.12 79 PHE F N 1
ATOM 16931 C CA . PHE F 2 79 ? 45.796 66.410 37.436 1.00 23.92 79 PHE F CA 1
ATOM 16932 C C . PHE F 2 79 ? 46.954 65.433 37.247 1.00 24.16 79 PHE F C 1
ATOM 16933 O O . PHE F 2 79 ? 47.591 65.425 36.193 1.00 24.05 79 PHE F O 1
ATOM 16950 N N . ASP F 2 80 ? 47.234 64.618 38.263 1.00 24.11 80 ASP F N 1
ATOM 16951 C CA . ASP F 2 80 ? 48.341 63.668 38.177 1.00 25.06 80 ASP F CA 1
ATOM 16952 C C . ASP F 2 80 ? 47.943 62.440 37.361 1.00 25.93 80 ASP F C 1
ATOM 16953 O O . ASP F 2 80 ? 46.807 62.326 36.896 1.00 23.19 80 ASP F O 1
ATOM 16962 N N . SER F 2 81 ? 48.894 61.529 37.187 1.00 28.81 81 SER F N 1
ATOM 16963 C CA . SER F 2 81 ? 48.711 60.370 36.320 1.00 29.61 81 SER F CA 1
ATOM 16964 C C . SER F 2 81 ? 47.731 59.353 36.900 1.00 27.55 81 SER F C 1
ATOM 16965 O O . SER F 2 81 ? 47.040 58.657 36.156 1.00 27.20 81 SER F O 1
ATOM 16973 N N . ALA F 2 82 ? 47.691 59.252 38.224 1.00 25.80 82 ALA F N 1
ATOM 16974 C CA . ALA F 2 82 ? 46.757 58.352 38.889 1.00 25.08 82 ALA F CA 1
ATOM 16975 C C . ALA F 2 82 ? 45.324 58.775 38.586 1.00 23.27 82 ALA F C 1
ATOM 16976 O O . ALA F 2 82 ? 44.481 57.947 38.246 1.00 22.71 82 ALA F O 1
ATOM 16983 N N . MET F 2 83 ? 45.060 60.071 38.718 1.00 22.79 83 MET F N 1
ATOM 16984 C CA . MET F 2 83 ? 43.758 60.632 38.377 1.00 22.58 83 MET F CA 1
ATOM 16985 C C . MET F 2 83 ? 43.471 60.432 36.893 1.00 22.59 83 MET F C 1
ATOM 16986 O O . MET F 2 83 ? 42.353 60.086 36.508 1.00 20.51 83 MET F O 1
ATOM 17000 N N . SER F 2 84 ? 44.488 60.662 36.067 1.00 23.04 84 SER F N 1
ATOM 17001 C CA . SER F 2 84 ? 44.354 60.521 34.624 1.00 23.83 84 SER F CA 1
ATOM 17002 C C . SER F 2 84 ? 43.855 59.131 34.252 1.00 23.71 84 SER F C 1
ATOM 17003 O O . SER F 2 84 ? 42.891 58.992 33.501 1.00 22.96 84 SER F O 1
ATOM 17011 N N . PHE F 2 85 ? 44.516 58.103 34.770 1.00 22.70 85 PHE F N 1
ATOM 17012 C CA . PHE F 2 85 ? 44.142 56.736 34.440 1.00 22.49 85 PHE F CA 1
ATOM 17013 C C . PHE F 2 85 ? 43.014 56.216 35.322 1.00 21.83 85 PHE F C 1
ATOM 17014 O O . PHE F 2 85 ? 42.444 55.165 35.046 1.00 21.84 85 PHE F O 1
ATOM 17031 N N . ALA F 2 86 ? 42.690 56.949 36.382 1.00 21.90 86 ALA F N 1
ATOM 17032 C CA . ALA F 2 86 ? 41.434 56.727 37.083 1.00 21.37 86 ALA F CA 1
ATOM 17033 C C . ALA F 2 86 ? 40.285 57.121 36.154 1.00 21.93 86 ALA F C 1
ATOM 17034 O O . ALA F 2 86 ? 39.284 56.415 36.050 1.00 21.74 86 ALA F O 1
ATOM 17041 N N . LEU F 2 87 ? 40.446 58.252 35.471 1.00 21.61 87 LEU F N 1
ATOM 17042 C CA . LEU F 2 87 ? 39.476 58.694 34.476 1.00 21.26 87 LEU F CA 1
ATOM 17043 C C . LEU F 2 87 ? 39.426 57.724 33.299 1.00 21.60 87 LEU F C 1
ATOM 17044 O O . LEU F 2 87 ? 38.351 57.285 32.892 1.00 22.21 87 LEU F O 1
ATOM 17060 N N . ILE F 2 88 ? 40.595 57.404 32.748 1.00 20.67 88 ILE F N 1
ATOM 17061 C CA . ILE F 2 88 ? 40.684 56.523 31.586 1.00 19.85 88 ILE F CA 1
ATOM 17062 C C . ILE F 2 88 ? 40.154 55.122 31.877 1.00 20.56 88 ILE F C 1
ATOM 17063 O O . ILE F 2 88 ? 39.375 54.583 31.098 1.00 20.45 88 ILE F O 1
ATOM 17079 N N . ARG F 2 89 ? 40.574 54.538 32.995 1.00 21.03 89 ARG F N 1
ATOM 17080 C CA . ARG F 2 89 ? 40.207 53.164 33.327 1.00 20.04 89 ARG F CA 1
ATOM 17081 C C . ARG F 2 89 ? 38.804 53.081 33.925 1.00 21.72 89 ARG F C 1
ATOM 17082 O O . ARG F 2 89 ? 38.142 52.047 33.832 1.00 21.66 89 ARG F O 1
ATOM 17103 N N . GLY F 2 90 ? 38.353 54.178 34.528 1.00 22.06 90 GLY F N 1
ATOM 17104 C CA . GLY F 2 90 ? 37.089 54.198 35.245 1.00 22.34 90 GLY F CA 1
ATOM 17105 C C . GLY F 2 90 ? 35.863 54.390 34.369 1.00 22.86 90 GLY F C 1
ATOM 17106 O O . GLY F 2 90 ? 34.740 54.439 34.871 1.00 22.31 90 GLY F O 1
ATOM 17110 N N . GLY F 2 91 ? 36.072 54.501 33.062 1.00 22.94 91 GLY F N 1
ATOM 17111 C CA . GLY F 2 91 ? 34.968 54.634 32.128 1.00 23.28 91 GLY F CA 1
ATOM 17112 C C . GLY F 2 91 ? 34.468 56.059 31.993 1.00 23.04 91 GLY F C 1
ATOM 17113 O O . GLY F 2 91 ? 33.315 56.284 31.629 1.00 23.46 91 GLY F O 1
ATOM 17117 N N . HIS F 2 92 ? 35.342 57.022 32.274 1.00 23.50 92 HIS F N 1
ATOM 17118 C CA . HIS F 2 92 ? 34.995 58.437 32.179 1.00 23.69 92 HIS F CA 1
ATOM 17119 C C . HIS F 2 92 ? 35.390 59.021 30.821 1.00 21.97 92 HIS F C 1
ATOM 17120 O O . HIS F 2 92 ? 35.131 60.193 30.540 1.00 21.70 92 HIS F O 1
ATOM 17134 N N . ILE F 2 93 ? 36.030 58.199 29.994 1.00 20.55 93 ILE F N 1
ATOM 17135 C CA . ILE F 2 93 ? 36.294 58.541 28.601 1.00 20.85 93 ILE F CA 1
ATOM 17136 C C . ILE F 2 93 ? 35.192 57.950 27.731 1.00 22.28 93 ILE F C 1
ATOM 17137 O O . ILE F 2 93 ? 35.039 56.730 27.657 1.00 22.06 93 ILE F O 1
ATOM 17153 N N . ASP F 2 94 ? 34.406 58.813 27.095 1.00 24.30 94 ASP F N 1
ATOM 17154 C CA . ASP F 2 94 ? 33.302 58.355 26.261 1.00 26.64 94 ASP F CA 1
ATOM 17155 C C . ASP F 2 94 ? 33.800 57.606 25.027 1.00 24.83 94 ASP F C 1
ATOM 17156 O O . ASP F 2 94 ? 33.171 56.646 24.576 1.00 24.89 94 ASP F O 1
ATOM 17165 N N . ALA F 2 95 ? 34.933 58.041 24.486 1.00 23.22 95 ALA F N 1
ATOM 17166 C CA . ALA F 2 95 ? 35.474 57.434 23.275 1.00 21.27 95 ALA F CA 1
ATOM 17167 C C . ALA F 2 95 ? 36.985 57.609 23.172 1.00 20.00 95 ALA F C 1
ATOM 17168 O O . ALA F 2 95 ? 37.514 58.683 23.454 1.00 20.96 95 ALA F O 1
ATOM 17175 N N . CYS F 2 96 ? 37.672 56.547 22.766 1.00 18.61 96 CYS F N 1
ATOM 17176 C CA . CYS F 2 96 ? 39.089 56.634 22.429 1.00 18.56 96 CYS F CA 1
ATOM 17177 C C . CYS F 2 96 ? 39.272 56.271 20.966 1.00 18.29 96 CYS F C 1
ATOM 17178 O O . CYS F 2 96 ? 38.637 55.342 20.463 1.00 17.00 96 CYS F O 1
ATOM 17186 N N . VAL F 2 97 ? 40.119 57.036 20.285 1.00 20.07 97 VAL F N 1
ATOM 17187 C CA . VAL F 2 97 ? 40.465 56.773 18.895 1.00 20.69 97 VAL F CA 1
ATOM 17188 C C . VAL F 2 97 ? 41.936 56.385 18.820 1.00 20.47 97 VAL F C 1
ATOM 17189 O O . VAL F 2 97 ? 42.810 57.203 19.111 1.00 20.53 97 VAL F O 1
ATOM 17202 N N . LEU F 2 98 ? 42.202 55.138 18.440 1.00 19.65 98 LEU F N 1
ATOM 17203 C CA . LEU F 2 98 ? 43.570 54.631 18.356 1.00 19.02 98 LEU F CA 1
ATOM 17204 C C . LEU F 2 98 ? 43.861 54.044 16.981 1.00 20.33 98 LEU F C 1
ATOM 17205 O O . LEU F 2 98 ? 42.952 53.619 16.271 1.00 20.21 98 LEU F O 1
ATOM 17221 N N . GLY F 2 99 ? 45.139 54.013 16.619 1.00 22.10 99 GLY F N 1
ATOM 17222 C CA . GLY F 2 99 ? 45.573 53.351 15.404 1.00 23.49 99 GLY F CA 1
ATOM 17223 C C . GLY F 2 99 ? 45.562 51.850 15.613 1.00 24.17 99 GLY F C 1
ATOM 17224 O O . GLY F 2 99 ? 45.234 51.379 16.701 1.00 23.48 99 GLY F O 1
ATOM 17228 N N . GLY F 2 100 ? 45.914 51.096 14.577 1.00 26.02 100 GLY F N 1
ATOM 17229 C CA . GLY F 2 100 ? 45.921 49.648 14.677 1.00 26.66 100 GLY F CA 1
ATOM 17230 C C . GLY F 2 100 ? 46.849 48.967 13.691 1.00 28.25 100 GLY F C 1
ATOM 17231 O O . GLY F 2 100 ? 47.033 49.433 12.566 1.00 27.95 100 GLY F O 1
ATOM 17235 N N . LEU F 2 101 ? 47.441 47.861 14.134 1.00 30.34 101 LEU F N 1
ATOM 17236 C CA . LEU F 2 101 ? 48.233 46.992 13.270 1.00 33.13 101 LEU F CA 1
ATOM 17237 C C . LEU F 2 101 ? 47.382 45.813 12.819 1.00 31.94 101 LEU F C 1
ATOM 17238 O O . LEU F 2 101 ? 47.486 45.355 11.681 1.00 33.36 101 LEU F O 1
ATOM 17254 N N . GLN F 2 102 ? 46.552 45.317 13.732 1.00 29.33 102 GLN F N 1
ATOM 17255 C CA . GLN F 2 102 ? 45.673 44.192 13.446 1.00 28.20 102 GLN F CA 1
ATOM 17256 C C . GLN F 2 102 ? 44.397 44.255 14.276 1.00 26.56 102 GLN F C 1
ATOM 17257 O O . GLN F 2 102 ? 44.402 44.702 15.424 1.00 26.36 102 GLN F O 1
ATOM 17271 N N . VAL F 2 103 ? 43.306 43.810 13.666 1.00 25.25 103 VAL F N 1
ATOM 17272 C CA . VAL F 2 103 ? 42.034 43.629 14.345 1.00 23.97 103 VAL F CA 1
ATOM 17273 C C . VAL F 2 103 ? 41.449 42.332 13.810 1.00 25.33 103 VAL F C 1
ATOM 17274 O O . VAL F 2 103 ? 41.694 41.984 12.653 1.00 25.78 103 VAL F O 1
ATOM 17287 N N . ASP F 2 104 ? 40.705 41.600 14.636 1.00 26.10 104 ASP F N 1
ATOM 17288 C CA . ASP F 2 104 ? 40.095 40.360 14.164 1.00 27.97 104 ASP F CA 1
ATOM 17289 C C . ASP F 2 104 ? 38.621 40.251 14.539 1.00 26.96 104 ASP F C 1
ATOM 17290 O O . ASP F 2 104 ? 38.078 41.102 15.248 1.00 25.70 104 ASP F O 1
ATOM 17299 N N . GLU F 2 105 ? 37.988 39.190 14.046 1.00 27.98 105 GLU F N 1
ATOM 17300 C CA . GLU F 2 105 ? 36.551 38.986 14.194 1.00 28.91 105 GLU F CA 1
ATOM 17301 C C . GLU F 2 105 ? 36.118 38.900 15.655 1.00 29.30 105 GLU F C 1
ATOM 17302 O O . GLU F 2 105 ? 34.957 39.145 15.977 1.00 30.84 105 GLU F O 1
ATOM 17314 N N . GLU F 2 106 ? 37.052 38.561 16.535 1.00 29.35 106 GLU F N 1
ATOM 17315 C CA . GLU F 2 106 ? 36.769 38.496 17.964 1.00 31.20 106 GLU F CA 1
ATOM 17316 C C . GLU F 2 106 ? 37.006 39.850 18.634 1.00 29.35 106 GLU F C 1
ATOM 17317 O O . GLU F 2 106 ? 37.094 39.936 19.859 1.00 30.04 106 GLU F O 1
ATOM 17329 N N . ALA F 2 107 ? 37.125 40.895 17.818 1.00 26.91 107 ALA F N 1
ATOM 17330 C CA . ALA F 2 107 ? 37.319 42.265 18.296 1.00 24.62 107 ALA F CA 1
ATOM 17331 C C . ALA F 2 107 ? 38.626 42.442 19.072 1.00 23.90 107 ALA F C 1
ATOM 17332 O O . ALA F 2 107 ? 38.779 43.405 19.824 1.00 21.81 107 ALA F O 1
ATOM 17339 N N . ASN F 2 108 ? 39.572 41.527 18.877 1.00 23.76 108 ASN F N 1
ATOM 17340 C CA . ASN F 2 108 ? 40.891 41.669 19.486 1.00 24.99 108 ASN F CA 1
ATOM 17341 C C . ASN F 2 108 ? 41.677 42.766 18.785 1.00 25.32 108 ASN F C 1
ATOM 17342 O O . ASN F 2 108 ? 41.418 43.072 17.621 1.00 25.40 108 ASN F O 1
ATOM 17353 N N . LEU F 2 109 ? 42.639 43.349 19.495 1.00 25.97 109 LEU F N 1
ATOM 17354 C CA . LEU F 2 109 ? 43.441 44.440 18.954 1.00 26.67 109 LEU F CA 1
ATOM 17355 C C . LEU F 2 109 ? 44.928 44.207 19.167 1.00 29.96 109 LEU F C 1
ATOM 17356 O O . LEU F 2 109 ? 45.348 43.726 20.217 1.00 31.54 109 LEU F O 1
ATOM 17372 N N . ALA F 2 110 ? 45.713 44.559 18.154 1.00 31.36 110 ALA F N 1
ATOM 17373 C CA . ALA F 2 110 ? 47.165 44.593 18.262 1.00 33.57 110 ALA F CA 1
ATOM 17374 C C . ALA F 2 110 ? 47.665 45.898 17.658 1.00 34.60 110 ALA F C 1
ATOM 17375 O O . ALA F 2 110 ? 47.465 46.148 16.470 1.00 34.48 110 ALA F O 1
ATOM 17382 N N . ASN F 2 111 ? 48.304 46.733 18.473 1.00 35.78 111 ASN F N 1
ATOM 17383 C CA . ASN F 2 111 ? 48.760 48.037 18.001 1.00 36.39 111 ASN F CA 1
ATOM 17384 C C . ASN F 2 111 ? 49.852 48.661 18.866 1.00 37.65 111 ASN F C 1
ATOM 17385 O O . ASN F 2 111 ? 49.973 49.886 18.922 1.00 37.26 111 ASN F O 1
ATOM 17396 N N . TRP F 2 112 ? 50.646 47.827 19.536 1.00 39.56 112 TRP F N 1
ATOM 17397 C CA . TRP F 2 112 ? 51.730 48.333 20.377 1.00 40.53 112 TRP F CA 1
ATOM 17398 C C . TRP F 2 112 ? 53.056 47.626 20.099 1.00 41.80 112 TRP F C 1
ATOM 17399 O O . TRP F 2 112 ? 54.099 48.054 20.589 1.00 42.63 112 TRP F O 1
ATOM 17420 N N . VAL F 2 113 ? 53.025 46.555 19.310 1.00 42.77 113 VAL F N 1
ATOM 17421 C CA . VAL F 2 113 ? 54.252 45.832 18.985 1.00 45.86 113 VAL F CA 1
ATOM 17422 C C . VAL F 2 113 ? 54.111 44.968 17.733 1.00 46.48 113 VAL F C 1
ATOM 17423 O O . VAL F 2 113 ? 53.073 44.346 17.502 1.00 45.36 113 VAL F O 1
ATOM 17436 N N . VAL F 2 114 ? 55.170 44.960 16.927 1.00 48.84 114 VAL F N 1
ATOM 17437 C CA . VAL F 2 114 ? 55.268 44.109 15.745 1.00 49.83 114 VAL F CA 1
ATOM 17438 C C . VAL F 2 114 ? 56.358 43.057 15.962 1.00 52.46 114 VAL F C 1
ATOM 17439 O O . VAL F 2 114 ? 57.495 43.408 16.284 1.00 52.93 114 VAL F O 1
ATOM 17452 N N . PRO F 2 115 ? 56.019 41.764 15.804 1.00 53.55 115 PRO F N 1
ATOM 17453 C CA . PRO F 2 115 ? 57.067 40.745 15.938 1.00 57.69 115 PRO F CA 1
ATOM 17454 C C . PRO F 2 115 ? 58.174 40.930 14.904 1.00 60.01 115 PRO F C 1
ATOM 17455 O O . PRO F 2 115 ? 57.882 41.091 13.718 1.00 60.62 115 PRO F O 1
ATOM 17466 N N . GLY F 2 116 ? 59.423 40.909 15.357 1.00 61.80 116 GLY F N 1
ATOM 17467 C CA . GLY F 2 116 ? 60.561 41.119 14.480 1.00 63.93 116 GLY F CA 1
ATOM 17468 C C . GLY F 2 116 ? 61.116 42.524 14.623 1.00 63.30 116 GLY F C 1
ATOM 17469 O O . GLY F 2 116 ? 62.269 42.782 14.273 1.00 65.89 116 GLY F O 1
ATOM 17473 N N . LYS F 2 117 ? 60.286 43.432 15.131 1.00 60.03 117 LYS F N 1
ATOM 17474 C CA . LYS F 2 117 ? 60.708 44.801 15.413 1.00 59.85 117 LYS F CA 1
ATOM 17475 C C . LYS F 2 117 ? 60.871 45.022 16.915 1.00 58.97 117 LYS F C 1
ATOM 17476 O O . LYS F 2 117 ? 60.331 44.268 17.725 1.00 57.52 117 LYS F O 1
ATOM 17480 N N . MET F 2 118 ? 61.614 46.064 17.278 1.00 59.80 118 MET F N 1
ATOM 17481 C CA . MET F 2 118 ? 61.872 46.373 18.679 1.00 59.57 118 MET F CA 1
ATOM 17482 C C . MET F 2 118 ? 60.579 46.756 19.389 1.00 56.50 118 MET F C 1
ATOM 17483 O O . MET F 2 118 ? 59.737 47.452 18.824 1.00 54.84 118 MET F O 1
ATOM 17487 N N . VAL F 2 119 ? 60.429 46.296 20.627 1.00 56.58 119 VAL F N 1
ATOM 17488 C CA . VAL F 2 119 ? 59.221 46.556 21.402 1.00 54.07 119 VAL F CA 1
ATOM 17489 C C . VAL F 2 119 ? 59.278 47.954 22.029 1.00 53.06 119 VAL F C 1
ATOM 17490 O O . VAL F 2 119 ? 60.176 48.237 22.824 1.00 53.59 119 VAL F O 1
ATOM 17503 N N . PRO F 2 120 ? 58.321 48.834 21.678 1.00 51.25 120 PRO F N 1
ATOM 17504 C CA . PRO F 2 120 ? 58.328 50.202 22.213 1.00 51.34 120 PRO F CA 1
ATOM 17505 C C . PRO F 2 120 ? 57.587 50.346 23.544 1.00 49.90 120 PRO F C 1
ATOM 17506 O O . PRO F 2 120 ? 57.809 51.321 24.264 1.00 49.78 120 PRO F O 1
ATOM 17517 N N . GLY F 2 121 ? 56.712 49.393 23.851 1.00 49.62 121 GLY F N 1
ATOM 17518 C CA . GLY F 2 121 ? 55.879 49.458 25.040 1.00 48.55 121 GLY F CA 1
ATOM 17519 C C . GLY F 2 121 ? 54.444 49.785 24.676 1.00 46.60 121 GLY F C 1
ATOM 17520 O O . GLY F 2 121 ? 54.172 50.258 23.572 1.00 47.20 121 GLY F O 1
ATOM 17524 N N . MET F 2 122 ? 53.525 49.526 25.601 1.00 44.77 122 MET F N 1
ATOM 17525 C CA . MET F 2 122 ? 52.101 49.707 25.337 1.00 42.72 122 MET F CA 1
ATOM 17526 C C . MET F 2 122 ? 51.625 51.116 25.683 1.00 39.17 122 MET F C 1
ATOM 17527 O O . MET F 2 122 ? 50.607 51.577 25.165 1.00 37.65 122 MET F O 1
ATOM 17541 N N . GLY F 2 123 ? 52.370 51.800 26.546 1.00 37.24 123 GLY F N 1
ATOM 17542 C CA . GLY F 2 123 ? 51.974 53.115 27.011 1.00 33.63 123 GLY F CA 1
ATOM 17543 C C . GLY F 2 123 ? 50.647 53.042 27.743 1.00 30.25 123 GLY F C 1
ATOM 17544 O O . GLY F 2 123 ? 50.503 52.276 28.695 1.00 30.25 123 GLY F O 1
ATOM 17548 N N . GLY F 2 124 ? 49.676 53.830 27.290 1.00 28.15 124 GLY F N 1
ATOM 17549 C CA . GLY F 2 124 ? 48.360 53.862 27.905 1.00 26.52 124 GLY F CA 1
ATOM 17550 C C . GLY F 2 124 ? 47.282 53.228 27.045 1.00 23.71 124 GLY F C 1
ATOM 17551 O O . GLY F 2 124 ? 46.092 53.392 27.315 1.00 23.31 124 GLY F O 1
ATOM 17555 N N . ALA F 2 125 ? 47.695 52.499 26.011 1.00 21.65 125 ALA F N 1
ATOM 17556 C CA . ALA F 2 125 ? 46.756 51.917 25.057 1.00 20.76 125 ALA F CA 1
ATOM 17557 C C . ALA F 2 125 ? 45.872 50.846 25.695 1.00 19.99 125 ALA F C 1
ATOM 17558 O O . ALA F 2 125 ? 44.665 50.814 25.459 1.00 18.62 125 ALA F O 1
ATOM 17565 N N . MET F 2 126 ? 46.476 49.963 26.485 1.00 20.22 126 MET F N 1
ATOM 17566 C CA . MET F 2 126 ? 45.729 48.885 27.129 1.00 21.24 126 MET F CA 1
ATOM 17567 C C . MET F 2 126 ? 44.663 49.432 28.075 1.00 21.25 126 MET F C 1
ATOM 17568 O O . MET F 2 126 ? 43.516 48.992 28.041 1.00 20.76 126 MET F O 1
ATOM 17582 N N . ASP F 2 127 ? 45.049 50.361 28.946 1.00 21.28 127 ASP F N 1
ATOM 17583 C CA . ASP F 2 127 ? 44.086 51.012 29.830 1.00 21.46 127 ASP F CA 1
ATOM 17584 C C . ASP F 2 127 ? 42.994 51.724 29.030 1.00 20.54 127 ASP F C 1
ATOM 17585 O O . ASP F 2 127 ? 41.814 51.649 29.375 1.00 19.92 127 ASP F O 1
ATOM 17594 N N . LEU F 2 128 ? 43.392 52.416 27.965 1.00 20.39 128 LEU F N 1
ATOM 17595 C CA . LEU F 2 128 ? 42.450 53.167 27.137 1.00 19.84 128 LEU F CA 1
ATOM 17596 C C . LEU F 2 128 ? 41.384 52.270 26.505 1.00 20.36 128 LEU F C 1
ATOM 17597 O O . LEU F 2 128 ? 40.192 52.581 26.568 1.00 18.39 128 LEU F O 1
ATOM 17613 N N . VAL F 2 129 ? 41.806 51.160 25.904 1.00 20.47 129 VAL F N 1
ATOM 17614 C CA . VAL F 2 129 ? 40.870 50.251 25.246 1.00 21.08 129 VAL F CA 1
ATOM 17615 C C . VAL F 2 129 ? 40.112 49.412 26.275 1.00 21.76 129 VAL F C 1
ATOM 17616 O O . VAL F 2 129 ? 39.013 48.931 26.002 1.00 21.96 129 VAL F O 1
ATOM 17629 N N . THR F 2 130 ? 40.697 49.241 27.456 1.00 23.14 130 THR F N 1
ATOM 17630 C CA . THR F 2 130 ? 40.025 48.531 28.539 1.00 23.59 130 THR F CA 1
ATOM 17631 C C . THR F 2 130 ? 38.989 49.419 29.224 1.00 23.52 130 THR F C 1
ATOM 17632 O O . THR F 2 130 ? 37.941 48.941 29.661 1.00 23.14 130 THR F O 1
ATOM 17643 N N . GLY F 2 131 ? 39.275 50.715 29.292 1.00 23.06 131 GLY F N 1
ATOM 17644 C CA . GLY F 2 131 ? 38.445 51.636 30.047 1.00 22.26 131 GLY F CA 1
ATOM 17645 C C . GLY F 2 131 ? 37.406 52.413 29.259 1.00 21.59 131 GLY F C 1
ATOM 17646 O O . GLY F 2 131 ? 36.315 52.667 29.765 1.00 21.69 131 GLY F O 1
ATOM 17650 N N . SER F 2 132 ? 37.734 52.793 28.028 1.00 20.92 132 SER F N 1
ATOM 17651 C CA . SER F 2 132 ? 36.854 53.656 27.242 1.00 20.49 132 SER F CA 1
ATOM 17652 C C . SER F 2 132 ? 35.521 52.987 26.936 1.00 21.52 132 SER F C 1
ATOM 17653 O O . SER F 2 132 ? 35.464 51.787 26.672 1.00 21.69 132 SER F O 1
ATOM 17661 N N . ARG F 2 133 ? 34.451 53.774 26.981 1.00 23.40 133 ARG F N 1
ATOM 17662 C CA . ARG F 2 133 ? 33.113 53.270 26.686 1.00 26.80 133 ARG F CA 1
ATOM 17663 C C . ARG F 2 133 ? 32.959 52.878 25.221 1.00 25.16 133 ARG F C 1
ATOM 17664 O O . ARG F 2 133 ? 32.243 51.930 24.905 1.00 25.62 133 ARG F O 1
ATOM 17685 N N . LYS F 2 134 ? 33.614 53.622 24.335 1.00 24.18 134 LYS F N 1
ATOM 17686 C CA . LYS F 2 134 ? 33.658 53.278 22.917 1.00 24.39 134 LYS F CA 1
ATOM 17687 C C . LYS F 2 134 ? 35.098 53.273 22.413 1.00 24.16 134 LYS F C 1
ATOM 17688 O O . LYS F 2 134 ? 35.806 54.277 22.505 1.00 25.03 134 LYS F O 1
ATOM 17707 N N . VAL F 2 135 ? 35.515 52.130 21.876 1.00 23.01 135 VAL F N 1
ATOM 17708 C CA . VAL F 2 135 ? 36.863 51.951 21.350 1.00 21.83 135 VAL F CA 1
ATOM 17709 C C . VAL F 2 135 ? 36.814 52.006 19.831 1.00 21.39 135 VAL F C 1
ATOM 17710 O O . VAL F 2 135 ? 36.328 51.077 19.180 1.00 21.03 135 VAL F O 1
ATOM 17723 N N . ILE F 2 136 ? 37.314 53.107 19.280 1.00 21.57 136 ILE F N 1
ATOM 17724 C CA . ILE F 2 136 ? 37.336 53.311 17.841 1.00 22.20 136 ILE F CA 1
ATOM 17725 C C . ILE F 2 136 ? 38.749 53.107 17.313 1.00 23.57 136 ILE F C 1
ATOM 17726 O O . ILE F 2 136 ? 39.694 53.739 17.785 1.00 24.12 136 ILE F O 1
ATOM 17742 N N . ILE F 2 137 ? 38.884 52.206 16.346 1.00 23.95 137 ILE F N 1
ATOM 17743 C CA . ILE F 2 137 ? 40.165 51.955 15.697 1.00 25.03 137 ILE F CA 1
ATOM 17744 C C . ILE F 2 137 ? 40.177 52.588 14.310 1.00 24.99 137 ILE F C 1
ATOM 17745 O O . ILE F 2 137 ? 39.342 52.267 13.463 1.00 24.65 137 ILE F O 1
ATOM 17761 N N . ALA F 2 138 ? 41.114 53.506 14.100 1.00 25.31 138 ALA F N 1
ATOM 17762 C CA . ALA F 2 138 ? 41.276 54.173 12.816 1.00 25.44 138 ALA F CA 1
ATOM 17763 C C . ALA F 2 138 ? 42.582 53.748 12.153 1.00 25.83 138 ALA F C 1
ATOM 17764 O O . ALA F 2 138 ? 43.665 54.093 12.621 1.00 26.53 138 ALA F O 1
ATOM 17771 N N . MET F 2 139 ? 42.476 52.994 11.064 1.00 25.86 139 MET F N 1
ATOM 17772 C CA . MET F 2 139 ? 43.651 52.442 10.398 1.00 26.74 139 MET F CA 1
ATOM 17773 C C . MET F 2 139 ? 43.343 52.188 8.935 1.00 28.86 139 MET F C 1
ATOM 17774 O O . MET F 2 139 ? 42.186 52.019 8.559 1.00 27.73 139 MET F O 1
ATOM 17788 N N . GLU F 2 140 ? 44.382 52.159 8.111 1.00 31.18 140 GLU F N 1
ATOM 17789 C CA . GLU F 2 140 ? 44.221 51.762 6.725 1.00 34.36 140 GLU F CA 1
ATOM 17790 C C . GLU F 2 140 ? 43.808 50.295 6.682 1.00 32.95 140 GLU F C 1
ATOM 17791 O O . GLU F 2 140 ? 44.133 49.527 7.586 1.00 24.24 140 GLU F O 1
ATOM 17803 N N . HIS F 2 141 ? 43.078 49.914 5.641 1.00 31.94 141 HIS F N 1
ATOM 17804 C CA . HIS F 2 141 ? 42.514 48.571 5.550 1.00 24.43 141 HIS F CA 1
ATOM 17805 C C . HIS F 2 141 ? 43.592 47.500 5.464 1.00 26.92 141 HIS F C 1
ATOM 17806 O O . HIS F 2 141 ? 43.505 46.471 6.134 1.00 24.84 141 HIS F O 1
ATOM 17820 N N . CYS F 2 142 ? 44.600 47.751 4.633 1.00 27.05 142 CYS F N 1
ATOM 17821 C CA . CYS F 2 142 ? 45.668 46.786 4.393 1.00 32.56 142 CYS F CA 1
ATOM 17822 C C . CYS F 2 142 ? 47.041 47.330 4.762 1.00 33.51 142 CYS F C 1
ATOM 17823 O O . CYS F 2 142 ? 47.242 48.542 4.855 1.00 32.91 142 CYS F O 1
ATOM 17831 N N . ALA F 2 143 ? 47.982 46.416 4.979 1.00 34.93 143 ALA F N 1
ATOM 17832 C CA . ALA F 2 143 ? 49.352 46.788 5.295 1.00 37.21 143 ALA F CA 1
ATOM 17833 C C . ALA F 2 143 ? 50.035 47.299 4.034 1.00 40.21 143 ALA F C 1
ATOM 17834 O O . ALA F 2 143 ? 49.465 47.239 2.944 1.00 40.46 143 ALA F O 1
ATOM 17841 N N . LYS F 2 144 ? 51.263 47.782 4.175 1.00 42.28 144 LYS F N 1
ATOM 17842 C CA . LYS F 2 144 ? 51.963 48.395 3.054 1.00 44.79 144 LYS F CA 1
ATOM 17843 C C . LYS F 2 144 ? 52.374 47.374 1.995 1.00 47.01 144 LYS F C 1
ATOM 17844 O O . LYS F 2 144 ? 52.648 47.742 0.854 1.00 48.55 144 LYS F O 1
ATOM 17863 N N . ASP F 2 145 ? 52.424 46.098 2.367 1.00 47.61 145 ASP F N 1
ATOM 17864 C CA . ASP F 2 145 ? 52.742 45.045 1.403 1.00 50.16 145 ASP F CA 1
ATOM 17865 C C . ASP F 2 145 ? 51.480 44.558 0.693 1.00 47.96 145 ASP F C 1
ATOM 17866 O O . ASP F 2 145 ? 51.558 43.762 -0.241 1.00 49.36 145 ASP F O 1
ATOM 17875 N N . GLY F 2 146 ? 50.323 45.039 1.142 1.00 44.89 146 GLY F N 1
ATOM 17876 C CA . GLY F 2 146 ? 49.051 44.684 0.534 1.00 42.96 146 GLY F CA 1
ATOM 17877 C C . GLY F 2 146 ? 48.315 43.592 1.288 1.00 40.77 146 GLY F C 1
ATOM 17878 O O . GLY F 2 146 ? 47.164 43.281 0.977 1.00 39.45 146 GLY F O 1
ATOM 17882 N N . SER F 2 147 ? 48.974 43.016 2.288 1.00 40.69 147 SER F N 1
ATOM 17883 C CA . SER F 2 147 ? 48.388 41.937 3.075 1.00 39.07 147 SER F CA 1
ATOM 17884 C C . SER F 2 147 ? 47.260 42.463 3.961 1.00 35.46 147 SER F C 1
ATOM 17885 O O . SER F 2 147 ? 47.243 43.637 4.328 1.00 34.19 147 SER F O 1
ATOM 17893 N N . ALA F 2 148 ? 46.319 41.586 4.295 1.00 33.71 148 ALA F N 1
ATOM 17894 C CA . ALA F 2 148 ? 45.185 41.960 5.131 1.00 30.63 148 ALA F CA 1
ATOM 17895 C C . ALA F 2 148 ? 45.625 42.237 6.564 1.00 29.12 148 ALA F C 1
ATOM 17896 O O . ALA F 2 148 ? 46.585 41.641 7.054 1.00 29.08 148 ALA F O 1
ATOM 17903 N N . LYS F 2 149 ? 44.917 43.153 7.220 1.00 26.33 149 LYS F N 1
ATOM 17904 C CA . LYS F 2 149 ? 45.168 43.486 8.619 1.00 27.19 149 LYS F CA 1
ATOM 17905 C C . LYS F 2 149 ? 43.946 43.134 9.461 1.00 25.93 149 LYS F C 1
ATOM 17906 O O . LYS F 2 149 ? 44.043 42.954 10.676 1.00 25.45 149 LYS F O 1
ATOM 17925 N N . ILE F 2 150 ? 42.800 43.028 8.798 1.00 25.58 150 ILE F N 1
ATOM 17926 C CA . ILE F 2 150 ? 41.562 42.622 9.446 1.00 24.40 150 ILE F CA 1
ATOM 17927 C C . ILE F 2 150 ? 41.420 41.115 9.260 1.00 24.37 150 ILE F C 1
ATOM 17928 O O . ILE F 2 150 ? 40.985 40.646 8.211 1.00 24.66 150 ILE F O 1
ATOM 17944 N N . LEU F 2 151 ? 41.801 40.368 10.294 1.00 25.19 151 LEU F N 1
ATOM 17945 C CA . LEU F 2 151 ? 42.023 38.928 10.178 1.00 26.03 151 LEU F CA 1
ATOM 17946 C C . LEU F 2 151 ? 41.031 38.077 10.968 1.00 25.61 151 LEU F C 1
ATOM 17947 O O . LEU F 2 151 ? 40.188 38.591 11.697 1.00 23.42 151 LEU F O 1
ATOM 17963 N N . ARG F 2 152 ? 41.151 36.762 10.817 1.00 27.56 152 ARG F N 1
ATOM 17964 C CA . ARG F 2 152 ? 40.385 35.822 11.624 1.00 28.63 152 ARG F CA 1
ATOM 17965 C C . ARG F 2 152 ? 40.901 35.844 13.060 1.00 29.91 152 ARG F C 1
ATOM 17966 O O . ARG F 2 152 ? 40.127 35.795 14.015 1.00 28.09 152 ARG F O 1
ATOM 17987 N N . ARG F 2 153 ? 42.220 35.928 13.196 1.00 31.85 153 ARG F N 1
ATOM 17988 C CA . ARG F 2 153 ? 42.869 35.956 14.499 1.00 33.80 153 ARG F CA 1
ATOM 17989 C C . ARG F 2 153 ? 44.181 36.717 14.385 1.00 32.69 153 ARG F C 1
ATOM 17990 O O . ARG F 2 153 ? 44.990 36.437 13.499 1.00 32.92 153 ARG F O 1
ATOM 18011 N N . CYS F 2 154 ? 44.384 37.685 15.273 1.00 31.41 154 CYS F N 1
ATOM 18012 C CA . CYS F 2 154 ? 45.613 38.469 15.280 1.00 32.40 154 CYS F CA 1
ATOM 18013 C C . CYS F 2 154 ? 46.827 37.568 15.475 1.00 34.13 154 CYS F C 1
ATOM 18014 O O . CYS F 2 154 ? 46.803 36.654 16.298 1.00 34.77 154 CYS F O 1
ATOM 18022 N N . THR F 2 155 ? 47.881 37.827 14.706 1.00 35.62 155 THR F N 1
ATOM 18023 C CA . THR F 2 155 ? 49.128 37.079 14.824 1.00 39.06 155 THR F CA 1
ATOM 18024 C C . THR F 2 155 ? 50.130 37.853 15.674 1.00 40.60 155 THR F C 1
ATOM 18025 O O . THR F 2 155 ? 51.060 37.270 16.231 1.00 43.37 155 THR F O 1
ATOM 18036 N N . MET F 2 156 ? 49.935 39.167 15.767 1.00 39.35 156 MET F N 1
ATOM 18037 C CA . MET F 2 156 ? 50.790 40.019 16.588 1.00 39.75 156 MET F CA 1
ATOM 18038 C C . MET F 2 156 ? 50.297 40.034 18.035 1.00 38.60 156 MET F C 1
ATOM 18039 O O . MET F 2 156 ? 49.132 39.734 18.293 1.00 37.83 156 MET F O 1
ATOM 18053 N N . PRO F 2 157 ? 51.180 40.391 18.984 1.00 37.83 157 PRO F N 1
ATOM 18054 C CA . PRO F 2 157 ? 50.795 40.450 20.401 1.00 35.86 157 PRO F CA 1
ATOM 18055 C C . PRO F 2 157 ? 49.632 41.404 20.651 1.00 32.47 157 PRO F C 1
ATOM 18056 O O . PRO F 2 157 ? 49.671 42.551 20.205 1.00 31.28 157 PRO F O 1
ATOM 18067 N N . LEU F 2 158 ? 48.612 40.933 21.361 1.00 31.37 158 LEU F N 1
ATOM 18068 C CA . LEU F 2 158 ? 47.410 41.726 21.580 1.00 29.39 158 LEU F CA 1
ATOM 18069 C C . LEU F 2 158 ? 47.640 42.902 22.520 1.00 29.86 158 LEU F C 1
ATOM 18070 O O . LEU F 2 158 ? 48.406 42.811 23.481 1.00 31.35 158 LEU F O 1
ATOM 18086 N N . THR F 2 159 ? 46.960 44.004 22.228 1.00 28.65 159 THR F N 1
ATOM 18087 C CA . THR F 2 159 ? 46.848 45.119 23.156 1.00 28.38 159 THR F CA 1
ATOM 18088 C C . THR F 2 159 ? 45.746 44.793 24.153 1.00 26.57 159 THR F C 1
ATOM 18089 O O . THR F 2 159 ? 45.858 45.079 25.345 1.00 26.13 159 THR F O 1
ATOM 18100 N N . ALA F 2 160 ? 44.684 44.181 23.640 1.00 25.02 160 ALA F N 1
ATOM 18101 C CA . ALA F 2 160 ? 43.566 43.742 24.462 1.00 23.48 160 ALA F CA 1
ATOM 18102 C C . ALA F 2 160 ? 42.707 42.750 23.687 1.00 23.26 160 ALA F C 1
ATOM 18103 O O . ALA F 2 160 ? 42.857 42.601 22.475 1.00 21.53 160 ALA F O 1
ATOM 18110 N N . GLN F 2 161 ? 41.812 42.075 24.402 1.00 25.67 161 GLN F N 1
ATOM 18111 C CA . GLN F 2 161 ? 40.901 41.108 23.802 1.00 27.84 161 GLN F CA 1
ATOM 18112 C C . GLN F 2 161 ? 39.454 41.576 23.908 1.00 28.07 161 GLN F C 1
ATOM 18113 O O . GLN F 2 161 ? 39.037 42.095 24.942 1.00 27.25 161 GLN F O 1
ATOM 18127 N N . HIS F 2 162 ? 38.699 41.395 22.827 1.00 29.88 162 HIS F N 1
ATOM 18128 C CA . HIS F 2 162 ? 37.272 41.712 22.810 1.00 30.58 162 HIS F CA 1
ATOM 18129 C C . HIS F 2 162 ? 37.002 43.153 23.237 1.00 30.21 162 HIS F C 1
ATOM 18130 O O . HIS F 2 162 ? 36.069 43.414 23.996 1.00 31.30 162 HIS F O 1
ATOM 18144 N N . ALA F 2 163 ? 37.814 44.082 22.739 1.00 29.18 163 ALA F N 1
ATOM 18145 C CA . ALA F 2 163 ? 37.780 45.465 23.208 1.00 28.73 163 ALA F CA 1
ATOM 18146 C C . ALA F 2 163 ? 37.280 46.443 22.149 1.00 28.61 163 ALA F C 1
ATOM 18147 O O . ALA F 2 163 ? 36.790 47.521 22.482 1.00 28.50 163 ALA F O 1
ATOM 18154 N N . VAL F 2 164 ? 37.415 46.079 20.879 1.00 29.16 164 VAL F N 1
ATOM 18155 C CA . VAL F 2 164 ? 37.059 46.988 19.791 1.00 29.94 164 VAL F CA 1
ATOM 18156 C C . VAL F 2 164 ? 35.549 47.047 19.570 1.00 29.66 164 VAL F C 1
ATOM 18157 O O . VAL F 2 164 ? 34.885 46.016 19.480 1.00 30.96 164 VAL F O 1
ATOM 18170 N N . HIS F 2 165 ? 35.022 48.266 19.480 1.00 28.20 165 HIS F N 1
ATOM 18171 C CA . HIS F 2 165 ? 33.604 48.490 19.201 1.00 27.60 165 HIS F CA 1
ATOM 18172 C C . HIS F 2 165 ? 33.389 48.913 17.753 1.00 25.40 165 HIS F C 1
ATOM 18173 O O . HIS F 2 165 ? 32.405 48.524 17.124 1.00 24.98 165 HIS F O 1
ATOM 18187 N N . MET F 2 166 ? 34.313 49.718 17.237 1.00 24.03 166 MET F N 1
ATOM 18188 C CA . MET F 2 166 ? 34.185 50.299 15.906 1.00 23.07 166 MET F CA 1
ATOM 18189 C C . MET F 2 166 ? 35.527 50.325 15.181 1.00 22.16 166 MET F C 1
ATOM 18190 O O . MET F 2 166 ? 36.527 50.789 15.729 1.00 22.57 166 MET F O 1
ATOM 18204 N N . LEU F 2 167 ? 35.537 49.819 13.951 1.00 20.83 167 LEU F N 1
ATOM 18205 C CA . LEU F 2 167 ? 36.727 49.839 13.106 1.00 20.75 167 LEU F CA 1
ATOM 18206 C C . LEU F 2 167 ? 36.458 50.646 11.840 1.00 21.00 167 LEU F C 1
ATOM 18207 O O . LEU F 2 167 ? 35.528 50.345 11.092 1.00 20.82 167 LEU F O 1
ATOM 18223 N N . VAL F 2 168 ? 37.270 51.677 11.620 1.00 21.86 168 VAL F N 1
ATOM 18224 C CA . VAL F 2 168 ? 37.107 52.573 10.477 1.00 23.48 168 VAL F CA 1
ATOM 18225 C C . VAL F 2 168 ? 38.331 52.538 9.562 1.00 23.63 168 VAL F C 1
ATOM 18226 O O . VAL F 2 168 ? 39.436 52.893 9.977 1.00 20.23 168 VAL F O 1
ATOM 18239 N N . THR F 2 169 ? 38.120 52.109 8.318 1.00 23.24 169 THR F N 1
ATOM 18240 C CA . THR F 2 169 ? 39.169 52.111 7.301 1.00 24.04 169 THR F CA 1
ATOM 18241 C C . THR F 2 169 ? 38.735 53.013 6.155 1.00 25.53 169 THR F C 1
ATOM 18242 O O . THR F 2 169 ? 37.616 53.526 6.155 1.00 25.17 169 THR F O 1
ATOM 18253 N N . GLU F 2 170 ? 39.619 53.211 5.182 1.00 26.76 170 GLU F N 1
ATOM 18254 C CA . GLU F 2 170 ? 39.297 54.045 4.029 1.00 28.46 170 GLU F CA 1
ATOM 18255 C C . GLU F 2 170 ? 38.390 53.298 3.036 1.00 28.82 170 GLU F C 1
ATOM 18256 O O . GLU F 2 170 ? 37.944 53.875 2.043 1.00 30.04 170 GLU F O 1
ATOM 18268 N N . LEU F 2 171 ? 38.114 52.024 3.321 1.00 27.94 171 LEU F N 1
ATOM 18269 C CA . LEU F 2 171 ? 37.229 51.199 2.493 1.00 28.59 171 LEU F CA 1
ATOM 18270 C C . LEU F 2 171 ? 35.875 50.933 3.151 1.00 28.46 171 LEU F C 1
ATOM 18271 O O . LEU F 2 171 ? 34.875 50.745 2.457 1.00 27.89 171 LEU F O 1
ATOM 18287 N N . ALA F 2 172 ? 35.837 50.909 4.481 1.00 28.41 172 ALA F N 1
ATOM 18288 C CA . ALA F 2 172 ? 34.620 50.501 5.178 1.00 28.58 172 ALA F CA 1
ATOM 18289 C C . ALA F 2 172 ? 34.581 50.880 6.657 1.00 27.08 172 ALA F C 1
ATOM 18290 O O . ALA F 2 172 ? 35.592 51.274 7.241 1.00 26.70 172 ALA F O 1
ATOM 18297 N N . VAL F 2 173 ? 33.390 50.766 7.241 1.00 26.54 173 VAL F N 1
ATOM 18298 C CA . VAL F 2 173 ? 33.199 50.891 8.683 1.00 24.97 173 VAL F CA 1
ATOM 18299 C C . VAL F 2 173 ? 32.610 49.591 9.219 1.00 23.72 173 VAL F C 1
ATOM 18300 O O . VAL F 2 173 ? 31.557 49.144 8.760 1.00 24.74 173 VAL F O 1
ATOM 18313 N N . PHE F 2 174 ? 33.307 48.982 10.175 1.00 21.79 174 PHE F N 1
ATOM 18314 C CA . PHE F 2 174 ? 32.835 47.771 10.839 1.00 20.18 174 PHE F CA 1
ATOM 18315 C C . PHE F 2 174 ? 32.411 48.082 12.270 1.00 19.82 174 PHE F C 1
ATOM 18316 O O . PHE F 2 174 ? 32.978 48.968 12.909 1.00 19.36 174 PHE F O 1
ATOM 18333 N N . ARG F 2 175 ? 31.405 47.365 12.762 1.00 19.26 175 ARG F N 1
ATOM 18334 C CA . ARG F 2 175 ? 31.007 47.471 14.161 1.00 19.02 175 ARG F CA 1
ATOM 18335 C C . ARG F 2 175 ? 30.933 46.091 14.807 1.00 19.99 175 ARG F C 1
ATOM 18336 O O . ARG F 2 175 ? 30.485 45.126 14.184 1.00 20.52 175 ARG F O 1
ATOM 18357 N N . PHE F 2 176 ? 31.387 46.010 16.056 1.00 19.56 176 PHE F N 1
ATOM 18358 C CA . PHE F 2 176 ? 31.282 44.789 16.850 1.00 20.63 176 PHE F CA 1
ATOM 18359 C C . PHE F 2 176 ? 30.130 44.920 17.838 1.00 24.05 176 PHE F C 1
ATOM 18360 O O . PHE F 2 176 ? 30.195 45.709 18.781 1.00 24.23 176 PHE F O 1
ATOM 18377 N N . ILE F 2 177 ? 29.076 44.143 17.615 1.00 28.18 177 ILE F N 1
ATOM 18378 C CA . ILE F 2 177 ? 27.863 44.249 18.411 1.00 33.15 177 ILE F CA 1
ATOM 18379 C C . ILE F 2 177 ? 27.476 42.883 18.961 1.00 38.47 177 ILE F C 1
ATOM 18380 O O . ILE F 2 177 ? 27.164 41.961 18.204 1.00 39.32 177 ILE F O 1
ATOM 18396 N N . ASP F 2 178 ? 27.495 42.774 20.287 1.00 42.41 178 ASP F N 1
ATOM 18397 C CA . ASP F 2 178 ? 27.184 41.530 20.981 1.00 46.74 178 ASP F CA 1
ATOM 18398 C C . ASP F 2 178 ? 28.057 40.386 20.475 1.00 45.71 178 ASP F C 1
ATOM 18399 O O . ASP F 2 178 ? 27.565 39.296 20.180 1.00 46.59 178 ASP F O 1
ATOM 18408 N N . GLY F 2 179 ? 29.358 40.645 20.379 1.00 44.38 179 GLY F N 1
ATOM 18409 C CA . GLY F 2 179 ? 30.321 39.622 20.012 1.00 43.63 179 GLY F CA 1
ATOM 18410 C C . GLY F 2 179 ? 30.542 39.454 18.520 1.00 42.49 179 GLY F C 1
ATOM 18411 O O . GLY F 2 179 ? 31.617 39.025 18.098 1.00 43.02 179 GLY F O 1
ATOM 18415 N N . LYS F 2 180 ? 29.532 39.787 17.719 1.00 41.38 180 LYS F N 1
ATOM 18416 C CA . LYS F 2 180 ? 29.593 39.556 16.278 1.00 40.57 180 LYS F CA 1
ATOM 18417 C C . LYS F 2 180 ? 30.086 40.791 15.521 1.00 35.60 180 LYS F C 1
ATOM 18418 O O . LYS F 2 180 ? 29.841 41.924 15.933 1.00 35.13 180 LYS F O 1
ATOM 18437 N N . MET F 2 181 ? 30.777 40.556 14.410 1.00 31.87 181 MET F N 1
ATOM 18438 C CA . MET F 2 181 ? 31.330 41.629 13.586 1.00 28.26 181 MET F CA 1
ATOM 18439 C C . MET F 2 181 ? 30.409 41.972 12.418 1.00 27.31 181 MET F C 1
ATOM 18440 O O . MET F 2 181 ? 30.014 41.094 11.650 1.00 27.52 181 MET F O 1
ATOM 18454 N N . TRP F 2 182 ? 30.084 43.255 12.285 1.00 26.23 182 TRP F N 1
ATOM 18455 C CA . TRP F 2 182 ? 29.170 43.723 11.247 1.00 25.93 182 TRP F CA 1
ATOM 18456 C C . TRP F 2 182 ? 29.813 44.762 10.336 1.00 25.19 182 TRP F C 1
ATOM 18457 O O . TRP F 2 182 ? 30.386 45.742 10.809 1.00 25.29 182 TRP F O 1
ATOM 18478 N N . LEU F 2 183 ? 29.713 44.540 9.030 1.00 25.00 183 LEU F N 1
ATOM 18479 C CA . LEU F 2 183 ? 30.062 45.557 8.045 1.00 25.11 183 LEU F CA 1
ATOM 18480 C C . LEU F 2 183 ? 28.873 46.498 7.886 1.00 25.06 183 LEU F C 1
ATOM 18481 O O . LEU F 2 183 ? 27.855 46.123 7.308 1.00 25.40 183 LEU F O 1
ATOM 18497 N N . THR F 2 184 ? 29.006 47.715 8.405 1.00 24.94 184 THR F N 1
ATOM 18498 C CA . THR F 2 184 ? 27.892 48.656 8.456 1.00 25.94 184 THR F CA 1
ATOM 18499 C C . THR F 2 184 ? 27.975 49.756 7.397 1.00 28.12 184 THR F C 1
ATOM 18500 O O . THR F 2 184 ? 26.947 50.310 7.003 1.00 29.41 184 THR F O 1
ATOM 18511 N N . GLU F 2 185 ? 29.186 50.095 6.957 1.00 28.06 185 GLU F N 1
ATOM 18512 C CA . GLU F 2 185 ? 29.352 51.074 5.879 1.00 28.90 185 GLU F CA 1
ATOM 18513 C C . GLU F 2 185 ? 30.466 50.705 4.903 1.00 29.22 185 GLU F C 1
ATOM 18514 O O . GLU F 2 185 ? 31.460 50.077 5.277 1.00 26.69 185 GLU F O 1
ATOM 18526 N N . ILE F 2 186 ? 30.271 51.100 3.647 1.00 31.08 186 ILE F N 1
ATOM 18527 C CA . ILE F 2 186 ? 31.291 50.997 2.608 1.00 31.77 186 ILE F CA 1
ATOM 18528 C C . ILE F 2 186 ? 31.565 52.387 2.043 1.00 32.74 186 ILE F C 1
ATOM 18529 O O . ILE F 2 186 ? 30.638 53.166 1.824 1.00 33.59 186 ILE F O 1
ATOM 18545 N N . ALA F 2 187 ? 32.837 52.693 1.810 1.00 32.97 187 ALA F N 1
ATOM 18546 C CA . ALA F 2 187 ? 33.236 54.003 1.305 1.00 34.85 187 ALA F CA 1
ATOM 18547 C C . ALA F 2 187 ? 32.880 54.165 -0.171 1.00 40.21 187 ALA F C 1
ATOM 18548 O O . ALA F 2 187 ? 32.848 53.190 -0.923 1.00 40.05 187 ALA F O 1
ATOM 18555 N N . ASP F 2 188 ? 32.612 55.403 -0.579 1.00 46.00 188 ASP F N 1
ATOM 18556 C CA . ASP F 2 188 ? 32.274 55.699 -1.967 1.00 52.52 188 ASP F CA 1
ATOM 18557 C C . ASP F 2 188 ? 33.436 55.369 -2.896 1.00 52.36 188 ASP F C 1
ATOM 18558 O O . ASP F 2 188 ? 34.596 55.631 -2.576 1.00 51.87 188 ASP F O 1
ATOM 18567 N N . GLY F 2 189 ? 33.110 54.791 -4.047 1.00 52.76 189 GLY F N 1
ATOM 18568 C CA . GLY F 2 189 ? 34.109 54.370 -5.012 1.00 53.32 189 GLY F CA 1
ATOM 18569 C C . GLY F 2 189 ? 34.601 52.958 -4.754 1.00 51.34 189 GLY F C 1
ATOM 18570 O O . GLY F 2 189 ? 35.469 52.456 -5.469 1.00 52.36 189 GLY F O 1
ATOM 18574 N N . CYS F 2 190 ? 34.046 52.321 -3.726 1.00 48.88 190 CYS F N 1
ATOM 18575 C CA . CYS F 2 190 ? 34.394 50.949 -3.377 1.00 47.27 190 CYS F CA 1
ATOM 18576 C C . CYS F 2 190 ? 33.131 50.095 -3.386 1.00 46.57 190 CYS F C 1
ATOM 18577 O O . CYS F 2 190 ? 32.022 50.622 -3.271 1.00 46.82 190 CYS F O 1
ATOM 18585 N N . ASP F 2 191 ? 33.302 48.783 -3.518 1.00 45.61 191 ASP F N 1
ATOM 18586 C CA . ASP F 2 191 ? 32.173 47.858 -3.525 1.00 44.06 191 ASP F CA 1
ATOM 18587 C C . ASP F 2 191 ? 32.372 46.743 -2.506 1.00 38.95 191 ASP F C 1
ATOM 18588 O O . ASP F 2 191 ? 33.461 46.565 -1.963 1.00 37.23 191 ASP F O 1
ATOM 18597 N N . LEU F 2 192 ? 31.303 45.995 -2.261 1.00 36.43 192 LEU F N 1
ATOM 18598 C CA . LEU F 2 192 ? 31.293 44.952 -1.245 1.00 33.37 192 LEU F CA 1
ATOM 18599 C C . LEU F 2 192 ? 32.286 43.836 -1.576 1.00 31.98 192 LEU F C 1
ATOM 18600 O O . LEU F 2 192 ? 32.921 43.276 -0.682 1.00 31.22 192 LEU F O 1
ATOM 18616 N N . ALA F 2 193 ? 32.431 43.522 -2.858 1.00 31.67 193 ALA F N 1
ATOM 18617 C CA . ALA F 2 193 ? 33.319 42.440 -3.274 1.00 31.27 193 ALA F CA 1
ATOM 18618 C C . ALA F 2 193 ? 34.782 42.782 -3.012 1.00 32.64 193 ALA F C 1
ATOM 18619 O O . ALA F 2 193 ? 35.578 41.911 -2.662 1.00 31.92 193 ALA F O 1
ATOM 18626 N N . THR F 2 194 ? 35.132 44.050 -3.205 1.00 34.83 194 THR F N 1
ATOM 18627 C CA . THR F 2 194 ? 36.488 44.522 -2.949 1.00 35.61 194 THR F CA 1
ATOM 18628 C C . THR F 2 194 ? 36.806 44.448 -1.460 1.00 33.61 194 THR F C 1
ATOM 18629 O O . THR F 2 194 ? 37.886 44.011 -1.068 1.00 34.48 194 THR F O 1
ATOM 18640 N N . VAL F 2 195 ? 35.857 44.884 -0.637 1.00 31.26 195 VAL F N 1
ATOM 18641 C CA . VAL F 2 195 ? 36.011 44.827 0.811 1.00 29.72 195 VAL F CA 1
ATOM 18642 C C . VAL F 2 195 ? 36.156 43.377 1.252 1.00 29.26 195 VAL F C 1
ATOM 18643 O O . VAL F 2 195 ? 37.011 43.052 2.076 1.00 28.68 195 VAL F O 1
ATOM 18656 N N . ARG F 2 196 ? 35.312 42.511 0.700 1.00 29.07 196 ARG F N 1
ATOM 18657 C CA . ARG F 2 196 ? 35.384 41.088 0.995 1.00 29.83 196 ARG F CA 1
ATOM 18658 C C . ARG F 2 196 ? 36.752 40.510 0.645 1.00 29.95 196 ARG F C 1
ATOM 18659 O O . ARG F 2 196 ? 37.334 39.756 1.423 1.00 30.90 196 ARG F O 1
ATOM 18680 N N . ALA F 2 197 ? 37.254 40.861 -0.534 1.00 29.59 197 ALA F N 1
ATOM 18681 C CA . ALA F 2 197 ? 38.539 40.356 -1.006 1.00 29.59 197 ALA F CA 1
ATOM 18682 C C . ALA F 2 197 ? 39.682 40.808 -0.107 1.00 30.04 197 ALA F C 1
ATOM 18683 O O . ALA F 2 197 ? 40.619 40.050 0.139 1.00 31.27 197 ALA F O 1
ATOM 18690 N N . LYS F 2 198 ? 39.603 42.044 0.377 1.00 30.19 198 LYS F N 1
ATOM 18691 C CA . LYS F 2 198 ? 40.664 42.617 1.201 1.00 32.11 198 LYS F CA 1
ATOM 18692 C C . LYS F 2 198 ? 40.447 42.410 2.703 1.00 29.54 198 LYS F C 1
ATOM 18693 O O . LYS F 2 198 ? 41.175 42.977 3.519 1.00 28.77 198 LYS F O 1
ATOM 18712 N N . THR F 2 199 ? 39.457 41.595 3.065 1.00 28.09 199 THR F N 1
ATOM 18713 C CA . THR F 2 199 ? 39.155 41.328 4.470 1.00 26.64 199 THR F CA 1
ATOM 18714 C C . THR F 2 199 ? 39.076 39.823 4.715 1.00 27.30 199 THR F C 1
ATOM 18715 O O . THR F 2 199 ? 38.268 39.125 4.099 1.00 27.12 199 THR F O 1
ATOM 18726 N N . GLU F 2 200 ? 39.915 39.334 5.624 1.00 28.28 200 GLU F N 1
ATOM 18727 C CA . GLU F 2 200 ? 39.948 37.913 5.966 1.00 29.68 200 GLU F CA 1
ATOM 18728 C C . GLU F 2 200 ? 39.048 37.588 7.151 1.00 28.65 200 GLU F C 1
ATOM 18729 O O . GLU F 2 200 ? 38.671 36.435 7.356 1.00 29.76 200 GLU F O 1
ATOM 18741 N N . ALA F 2 201 ? 38.717 38.604 7.939 1.00 27.32 201 ALA F N 1
ATOM 18742 C CA . ALA F 2 201 ? 37.835 38.415 9.081 1.00 26.30 201 ALA F CA 1
ATOM 18743 C C . ALA F 2 201 ? 36.454 38.000 8.592 1.00 27.65 201 ALA F C 1
ATOM 18744 O O . ALA F 2 201 ? 36.000 38.454 7.542 1.00 27.62 201 ALA F O 1
ATOM 18751 N N . ARG F 2 202 ? 35.802 37.118 9.340 1.00 29.78 202 ARG F N 1
ATOM 18752 C CA . ARG F 2 202 ? 34.430 36.737 9.037 1.00 31.71 202 ARG F CA 1
ATOM 18753 C C . ARG F 2 202 ? 33.488 37.790 9.607 1.00 30.15 202 ARG F C 1
ATOM 18754 O O . ARG F 2 202 ? 33.559 38.121 10.790 1.00 30.99 202 ARG F O 1
ATOM 18775 N N . PHE F 2 203 ? 32.616 38.324 8.759 1.00 28.66 203 PHE F N 1
ATOM 18776 C CA . PHE F 2 203 ? 31.698 39.379 9.170 1.00 27.54 203 PHE F CA 1
ATOM 18777 C C . PHE F 2 203 ? 30.388 39.316 8.399 1.00 28.61 203 PHE F C 1
ATOM 18778 O O . PHE F 2 203 ? 30.348 38.855 7.256 1.00 30.12 203 PHE F O 1
ATOM 18795 N N . GLU F 2 204 ? 29.319 39.781 9.037 1.00 27.46 204 GLU F N 1
ATOM 18796 C CA . GLU F 2 204 ? 28.017 39.877 8.393 1.00 28.97 204 GLU F CA 1
ATOM 18797 C C . GLU F 2 204 ? 27.799 41.281 7.839 1.00 26.98 204 GLU F C 1
ATOM 18798 O O . GLU F 2 204 ? 28.260 42.262 8.418 1.00 25.30 204 GLU F O 1
ATOM 18810 N N . VAL F 2 205 ? 27.103 41.367 6.711 1.00 28.19 205 VAL F N 1
ATOM 18811 C CA . VAL F 2 205 ? 26.833 42.651 6.069 1.00 28.89 205 VAL F CA 1
ATOM 18812 C C . VAL F 2 205 ? 25.450 43.155 6.460 1.00 29.04 205 VAL F C 1
ATOM 18813 O O . VAL F 2 205 ? 24.476 42.404 6.439 1.00 29.72 205 VAL F O 1
ATOM 18826 N N . ALA F 2 206 ? 25.372 44.434 6.812 1.00 28.68 206 ALA F N 1
ATOM 18827 C CA . ALA F 2 206 ? 24.102 45.051 7.169 1.00 29.53 206 ALA F CA 1
ATOM 18828 C C . ALA F 2 206 ? 23.148 45.025 5.980 1.00 31.94 206 ALA F C 1
ATOM 18829 O O . ALA F 2 206 ? 23.534 45.347 4.856 1.00 32.60 206 ALA F O 1
ATOM 18836 N N . ALA F 2 207 ? 21.901 44.643 6.235 1.00 32.02 207 ALA F N 1
ATOM 18837 C CA . ALA F 2 207 ? 20.904 44.555 5.180 1.00 33.48 207 ALA F CA 1
ATOM 18838 C C . ALA F 2 207 ? 20.599 45.939 4.622 1.00 34.75 207 ALA F C 1
ATOM 18839 O O . ALA F 2 207 ? 20.435 46.109 3.413 1.00 35.28 207 ALA F O 1
ATOM 18846 N N . ASP F 2 208 ? 20.542 46.927 5.512 1.00 33.80 208 ASP F N 1
ATOM 18847 C CA . ASP F 2 208 ? 20.207 48.292 5.129 1.00 34.54 208 ASP F CA 1
ATOM 18848 C C . ASP F 2 208 ? 21.461 49.102 4.814 1.00 34.74 208 ASP F C 1
ATOM 18849 O O . ASP F 2 208 ? 21.559 50.281 5.151 1.00 35.80 208 ASP F O 1
ATOM 18858 N N . LEU F 2 209 ? 22.409 48.461 4.140 1.00 35.85 209 LEU F N 1
ATOM 18859 C CA . LEU F 2 209 ? 23.647 49.112 3.729 1.00 35.96 209 LEU F CA 1
ATOM 18860 C C . LEU F 2 209 ? 23.347 50.260 2.765 1.00 37.79 209 LEU F C 1
ATOM 18861 O O . LEU F 2 209 ? 22.499 50.128 1.884 1.00 39.23 209 LEU F O 1
ATOM 18877 N N . ASN F 2 210 ? 24.041 51.382 2.946 1.00 38.34 210 ASN F N 1
ATOM 18878 C CA . ASN F 2 210 ? 23.851 52.574 2.115 1.00 40.69 210 ASN F CA 1
ATOM 18879 C C . ASN F 2 210 ? 22.422 53.106 2.170 1.00 40.42 210 ASN F C 1
ATOM 18880 O O . ASN F 2 210 ? 21.768 53.251 1.139 1.00 41.91 210 ASN F O 1
ATOM 18891 N N . THR F 2 211 ? 21.944 53.401 3.375 1.00 39.28 211 THR F N 1
ATOM 18892 C CA . THR F 2 211 ? 20.620 53.991 3.556 1.00 40.51 211 THR F CA 1
ATOM 18893 C C . THR F 2 211 ? 20.642 55.117 4.583 1.00 41.99 211 THR F C 1
ATOM 18894 O O . THR F 2 211 ? 21.477 55.135 5.485 1.00 39.66 211 THR F O 1
ATOM 18905 N N . GLN F 2 212 ? 19.708 56.051 4.438 1.00 46.89 212 GLN F N 1
ATOM 18906 C CA . GLN F 2 212 ? 19.613 57.199 5.331 1.00 50.45 212 GLN F CA 1
ATOM 18907 C C . GLN F 2 212 ? 19.073 56.782 6.693 1.00 50.74 212 GLN F C 1
ATOM 18908 O O . GLN F 2 212 ? 18.274 55.852 6.793 1.00 51.35 212 GLN F O 1
ATOM 18922 N N . ARG F 2 213 ? 19.531 57.462 7.739 1.00 50.39 213 ARG F N 1
ATOM 18923 C CA . ARG F 2 213 ? 18.997 57.264 9.081 1.00 50.20 213 ARG F CA 1
ATOM 18924 C C . ARG F 2 213 ? 18.593 58.607 9.682 1.00 52.36 213 ARG F C 1
ATOM 18925 O O . ARG F 2 213 ? 19.093 59.652 9.269 1.00 52.52 213 ARG F O 1
ATOM 18946 N N . GLY F 2 214 ? 17.675 58.576 10.644 1.00 54.68 214 GLY F N 1
ATOM 18947 C CA . GLY F 2 214 ? 17.197 59.788 11.286 1.00 57.52 214 GLY F CA 1
ATOM 18948 C C . GLY F 2 214 ? 18.295 60.515 12.041 1.00 56.78 214 GLY F C 1
ATOM 18949 O O . GLY F 2 214 ? 18.021 61.351 12.905 1.00 58.31 214 GLY F O 1
ATOM 18953 N N . THR G 1 4 ? 22.298 72.756 28.977 1.00 44.50 3 THR G N 1
ATOM 18954 C CA . THR G 1 4 ? 23.581 72.796 29.665 1.00 42.60 3 THR G CA 1
ATOM 18955 C C . THR G 1 4 ? 23.619 71.756 30.782 1.00 40.52 3 THR G C 1
ATOM 18956 O O . THR G 1 4 ? 22.866 70.786 30.755 1.00 40.41 3 THR G O 1
ATOM 18966 N N . LYS G 1 5 ? 24.493 71.965 31.764 1.00 35.77 4 LYS G N 1
ATOM 18967 C CA . LYS G 1 5 ? 24.545 71.118 32.948 1.00 36.15 4 LYS G CA 1
ATOM 18968 C C . LYS G 1 5 ? 23.744 71.776 34.065 1.00 36.57 4 LYS G C 1
ATOM 18969 O O . LYS G 1 5 ? 23.424 71.150 35.075 1.00 33.41 4 LYS G O 1
ATOM 18988 N N . LEU G 1 6 ? 23.428 73.052 33.869 1.00 38.80 5 LEU G N 1
ATOM 18989 C CA . LEU G 1 6 ? 22.687 73.833 34.847 1.00 40.17 5 LEU G CA 1
ATOM 18990 C C . LEU G 1 6 ? 21.213 73.439 34.878 1.00 41.77 5 LEU G C 1
ATOM 18991 O O . LEU G 1 6 ? 20.557 73.386 33.836 1.00 43.84 5 LEU G O 1
ATOM 19007 N N . MET G 1 7 ? 20.696 73.170 36.071 1.00 41.46 6 MET G N 1
ATOM 19008 C CA . MET G 1 7 ? 19.284 72.842 36.232 1.00 43.58 6 MET G CA 1
ATOM 19009 C C . MET G 1 7 ? 18.837 73.229 37.637 1.00 45.58 6 MET G C 1
ATOM 19010 O O . MET G 1 7 ? 19.649 73.298 38.558 1.00 44.49 6 MET G O 1
ATOM 19024 N N . THR G 1 8 ? 17.542 73.474 37.796 1.00 48.87 7 THR G N 1
ATOM 19025 C CA . THR G 1 8 ? 16.994 73.878 39.084 1.00 50.67 7 THR G CA 1
ATOM 19026 C C . THR G 1 8 ? 16.925 72.720 40.076 1.00 49.11 7 THR G C 1
ATOM 19027 O O . THR G 1 8 ? 17.027 71.553 39.700 1.00 48.07 7 THR G O 1
ATOM 19038 N N . LEU G 1 9 ? 16.764 73.064 41.349 1.00 48.80 8 LEU G N 1
ATOM 19039 C CA . LEU G 1 9 ? 16.655 72.074 42.411 1.00 46.76 8 LEU G CA 1
ATOM 19040 C C . LEU G 1 9 ? 15.391 71.245 42.231 1.00 48.82 8 LEU G C 1
ATOM 19041 O O . LEU G 1 9 ? 15.376 70.047 42.518 1.00 47.04 8 LEU G O 1
ATOM 19057 N N . GLN G 1 10 ? 14.330 71.894 41.763 1.00 53.13 9 GLN G N 1
ATOM 19058 C CA . GLN G 1 10 ? 13.054 71.222 41.561 1.00 56.60 9 GLN G CA 1
ATOM 19059 C C . GLN G 1 10 ? 13.180 70.112 40.519 1.00 54.64 9 GLN G C 1
ATOM 19060 O O . GLN G 1 10 ? 12.554 69.062 40.645 1.00 54.00 9 GLN G O 1
ATOM 19074 N N . ASP G 1 11 ? 13.993 70.347 39.491 1.00 53.84 10 ASP G N 1
ATOM 19075 C CA . ASP G 1 11 ? 14.227 69.339 38.462 1.00 53.16 10 ASP G CA 1
ATOM 19076 C C . ASP G 1 11 ? 15.074 68.194 39.012 1.00 50.58 10 ASP G C 1
ATOM 19077 O O . ASP G 1 11 ? 14.934 67.047 38.586 1.00 50.49 10 ASP G O 1
ATOM 19086 N N . ALA G 1 12 ? 15.962 68.513 39.950 1.00 48.48 11 ALA G N 1
ATOM 19087 C CA . ALA G 1 12 ? 16.864 67.519 40.519 1.00 45.48 11 ALA G CA 1
ATOM 19088 C C . ALA G 1 12 ? 16.090 66.426 41.238 1.00 45.78 11 ALA G C 1
ATOM 19089 O O . ALA G 1 12 ? 16.518 65.272 41.272 1.00 44.10 11 ALA G O 1
ATOM 19096 N N . THR G 1 13 ? 14.945 66.792 41.805 1.00 48.23 12 THR G N 1
ATOM 19097 C CA . THR G 1 13 ? 14.109 65.833 42.514 1.00 49.65 12 THR G CA 1
ATOM 19098 C C . THR G 1 13 ? 13.663 64.706 41.582 1.00 50.13 12 THR G C 1
ATOM 19099 O O . THR G 1 13 ? 13.301 63.620 42.036 1.00 50.04 12 THR G O 1
ATOM 19110 N N . GLY G 1 14 ? 13.695 64.970 40.278 1.00 50.79 13 GLY G N 1
ATOM 19111 C CA . GLY G 1 14 ? 13.327 63.972 39.292 1.00 51.54 13 GLY G CA 1
ATOM 19112 C C . GLY G 1 14 ? 14.267 62.779 39.310 1.00 49.42 13 GLY G C 1
ATOM 19113 O O . GLY G 1 14 ? 13.908 61.694 38.852 1.00 50.37 13 GLY G O 1
ATOM 19117 N N . PHE G 1 15 ? 15.472 62.977 39.839 1.00 46.53 14 PHE G N 1
ATOM 19118 C CA . PHE G 1 15 ? 16.460 61.904 39.913 1.00 43.83 14 PHE G CA 1
ATOM 19119 C C . PHE G 1 15 ? 16.276 61.047 41.161 1.00 43.26 14 PHE G C 1
ATOM 19120 O O . PHE G 1 15 ? 16.828 59.950 41.243 1.00 42.45 14 PHE G O 1
ATOM 19137 N N . PHE G 1 16 ? 15.513 61.541 42.132 1.00 43.42 15 PHE G N 1
ATOM 19138 C CA . PHE G 1 16 ? 15.323 60.798 43.373 1.00 42.39 15 PHE G CA 1
ATOM 19139 C C . PHE G 1 16 ? 14.225 59.760 43.192 1.00 44.26 15 PHE G C 1
ATOM 19140 O O . PHE G 1 16 ? 13.193 60.028 42.576 1.00 46.14 15 PHE G O 1
ATOM 19157 N N . ARG G 1 17 ? 14.458 58.572 43.737 1.00 44.00 16 ARG G N 1
ATOM 19158 C CA . ARG G 1 17 ? 13.498 57.481 43.650 1.00 46.88 16 ARG G CA 1
ATOM 19159 C C . ARG G 1 17 ? 13.792 56.442 44.724 1.00 43.53 16 ARG G C 1
ATOM 19160 O O . ARG G 1 17 ? 14.909 56.366 45.233 1.00 41.15 16 ARG G O 1
ATOM 19181 N N . ASP G 1 18 ? 12.790 55.636 45.056 1.00 43.41 17 ASP G N 1
ATOM 19182 C CA . ASP G 1 18 ? 12.921 54.654 46.124 1.00 41.28 17 ASP G CA 1
ATOM 19183 C C . ASP G 1 18 ? 13.959 53.582 45.808 1.00 37.65 17 ASP G C 1
ATOM 19184 O O . ASP G 1 18 ? 14.138 53.194 44.655 1.00 37.09 17 ASP G O 1
ATOM 19193 N N . GLY G 1 19 ? 14.641 53.113 46.848 1.00 35.90 18 GLY G N 1
ATOM 19194 C CA . GLY G 1 19 ? 15.556 51.990 46.737 1.00 33.13 18 GLY G CA 1
ATOM 19195 C C . GLY G 1 19 ? 16.902 52.288 46.105 1.00 30.69 18 GLY G C 1
ATOM 19196 O O . GLY G 1 19 ? 17.744 51.396 46.005 1.00 29.68 18 GLY G O 1
ATOM 19200 N N . MET G 1 20 ? 17.118 53.531 45.687 1.00 29.97 19 MET G N 1
ATOM 19201 C CA . MET G 1 20 ? 18.357 53.895 45.003 1.00 27.97 19 MET G CA 1
ATOM 19202 C C . MET G 1 20 ? 19.482 54.076 46.010 1.00 25.88 19 MET G C 1
ATOM 19203 O O . MET G 1 20 ? 19.240 54.442 47.161 1.00 25.94 19 MET G O 1
ATOM 19217 N N . THR G 1 21 ? 20.708 53.814 45.568 1.00 24.98 20 THR G N 1
ATOM 19218 C CA . THR G 1 21 ? 21.892 54.009 46.395 1.00 24.16 20 THR G CA 1
ATOM 19219 C C . THR G 1 21 ? 22.517 55.362 46.073 1.00 23.66 20 THR G C 1
ATOM 19220 O O . THR G 1 21 ? 22.777 55.669 44.910 1.00 23.92 20 THR G O 1
ATOM 19231 N N . ILE G 1 22 ? 22.754 56.163 47.111 1.00 23.24 21 ILE G N 1
ATOM 19232 C CA . ILE G 1 22 ? 23.234 57.534 46.945 1.00 23.07 21 ILE G CA 1
ATOM 19233 C C . ILE G 1 22 ? 24.478 57.804 47.782 1.00 22.08 21 ILE G C 1
ATOM 19234 O O . ILE G 1 22 ? 24.504 57.519 48.978 1.00 22.25 21 ILE G O 1
ATOM 19250 N N . MET G 1 23 ? 25.501 58.365 47.146 1.00 21.23 22 MET G N 1
ATOM 19251 C CA . MET G 1 23 ? 26.691 58.821 47.853 1.00 21.28 22 MET G CA 1
ATOM 19252 C C . MET G 1 23 ? 26.521 60.286 48.237 1.00 21.87 22 MET G C 1
ATOM 19253 O O . MET G 1 23 ? 26.078 61.098 47.424 1.00 22.30 22 MET G O 1
ATOM 19267 N N . VAL G 1 24 ? 26.858 60.615 49.481 1.00 21.57 23 VAL G N 1
ATOM 19268 C CA . VAL G 1 24 ? 26.717 61.980 49.979 1.00 21.99 23 VAL G CA 1
ATOM 19269 C C . VAL G 1 24 ? 28.033 62.468 50.569 1.00 21.47 23 VAL G C 1
ATOM 19270 O O . VAL G 1 24 ? 28.616 61.820 51.437 1.00 20.58 23 VAL G O 1
ATOM 19283 N N . GLY G 1 25 ? 28.495 63.617 50.088 1.00 22.37 24 GLY G N 1
ATOM 19284 C CA . GLY G 1 25 ? 29.743 64.195 50.548 1.00 22.30 24 GLY G CA 1
ATOM 19285 C C . GLY G 1 25 ? 29.598 64.802 51.927 1.00 23.35 24 GLY G C 1
ATOM 19286 O O . GLY G 1 25 ? 28.480 65.004 52.404 1.00 24.66 24 GLY G O 1
ATOM 19290 N N . GLY G 1 26 ? 30.730 65.068 52.575 1.00 22.89 25 GLY G N 1
ATOM 19291 C CA . GLY G 1 26 ? 30.742 65.740 53.861 1.00 24.15 25 GLY G CA 1
ATOM 19292 C C . GLY G 1 26 ? 31.365 64.931 54.981 1.00 24.72 25 GLY G C 1
ATOM 19293 O O . GLY G 1 26 ? 31.230 63.710 55.038 1.00 23.55 25 GLY G O 1
ATOM 19297 N N . PHE G 1 27 ? 32.079 65.630 55.860 1.00 26.69 26 PHE G N 1
ATOM 19298 C CA . PHE G 1 27 ? 32.628 65.042 57.076 1.00 25.99 26 PHE G CA 1
ATOM 19299 C C . PHE G 1 27 ? 31.971 65.723 58.268 1.00 27.84 26 PHE G C 1
ATOM 19300 O O . PHE G 1 27 ? 32.187 66.913 58.499 1.00 29.84 26 PHE G O 1
ATOM 19317 N N . MET G 1 28 ? 31.170 64.969 59.016 1.00 27.85 27 MET G N 1
ATOM 19318 C CA . MET G 1 28 ? 30.417 65.517 60.141 1.00 29.44 27 MET G CA 1
ATOM 19319 C C . MET G 1 28 ? 29.526 66.672 59.682 1.00 30.49 27 MET G C 1
ATOM 19320 O O . MET G 1 28 ? 29.356 67.662 60.392 1.00 32.05 27 MET G O 1
ATOM 19334 N N . GLY G 1 29 ? 28.969 66.540 58.483 1.00 29.57 28 GLY G N 1
ATOM 19335 C CA . GLY G 1 29 ? 28.091 67.555 57.931 1.00 30.68 28 GLY G CA 1
ATOM 19336 C C . GLY G 1 29 ? 28.846 68.630 57.172 1.00 30.78 28 GLY G C 1
ATOM 19337 O O . GLY G 1 29 ? 28.267 69.338 56.349 1.00 31.62 28 GLY G O 1
ATOM 19341 N N . ILE G 1 30 ? 30.143 68.751 57.446 1.00 30.00 29 ILE G N 1
ATOM 19342 C CA . ILE G 1 30 ? 30.979 69.749 56.786 1.00 29.64 29 ILE G CA 1
ATOM 19343 C C . ILE G 1 30 ? 31.396 69.264 55.405 1.00 27.15 29 ILE G C 1
ATOM 19344 O O . ILE G 1 30 ? 32.265 68.402 55.271 1.00 25.95 29 ILE G O 1
ATOM 19360 N N . GLY G 1 31 ? 30.759 69.824 54.382 1.00 26.83 30 GLY G N 1
ATOM 19361 C CA . GLY G 1 31 ? 30.989 69.419 53.009 1.00 25.76 30 GLY G CA 1
ATOM 19362 C C . GLY G 1 31 ? 29.770 68.731 52.423 1.00 24.56 30 GLY G C 1
ATOM 19363 O O . GLY G 1 31 ? 29.831 68.177 51.325 1.00 21.50 30 GLY G O 1
ATOM 19367 N N . THR G 1 32 ? 28.662 68.758 53.160 1.00 25.68 31 THR G N 1
ATOM 19368 C CA . THR G 1 32 ? 27.416 68.166 52.687 1.00 25.87 31 THR G CA 1
ATOM 19369 C C . THR G 1 32 ? 26.570 69.207 51.952 1.00 26.12 31 THR G C 1
ATOM 19370 O O . THR G 1 32 ? 26.412 70.329 52.438 1.00 27.45 31 THR G O 1
ATOM 19381 N N . PRO G 1 33 ? 26.022 68.844 50.778 1.00 26.45 32 PRO G N 1
ATOM 19382 C CA . PRO G 1 33 ? 25.101 69.770 50.111 1.00 27.75 32 PRO G CA 1
ATOM 19383 C C . PRO G 1 33 ? 23.742 69.762 50.808 1.00 29.86 32 PRO G C 1
ATOM 19384 O O . PRO G 1 33 ? 22.943 68.849 50.602 1.00 28.98 32 PRO G O 1
ATOM 19395 N N . SER G 1 34 ? 23.489 70.782 51.619 1.00 33.39 33 SER G N 1
ATOM 19396 C CA . SER G 1 34 ? 22.312 70.807 52.482 1.00 37.34 33 SER G CA 1
ATOM 19397 C C . SER G 1 34 ? 20.989 70.800 51.722 1.00 39.83 33 SER G C 1
ATOM 19398 O O . SER G 1 34 ? 20.094 70.009 52.025 1.00 40.51 33 SER G O 1
ATOM 19406 N N . ARG G 1 35 ? 20.864 71.690 50.747 1.00 41.41 34 ARG G N 1
ATOM 19407 C CA . ARG G 1 35 ? 19.603 71.856 50.037 1.00 44.31 34 ARG G CA 1
ATOM 19408 C C . ARG G 1 35 ? 19.248 70.615 49.215 1.00 40.79 34 ARG G C 1
ATOM 19409 O O . ARG G 1 35 ? 18.071 70.301 49.042 1.00 41.43 34 ARG G O 1
ATOM 19430 N N . LEU G 1 36 ? 20.256 69.923 48.693 1.00 37.84 35 LEU G N 1
ATOM 19431 C CA . LEU G 1 36 ? 20.012 68.669 47.986 1.00 35.74 35 LEU G CA 1
ATOM 19432 C C . LEU G 1 36 ? 19.486 67.616 48.956 1.00 35.24 35 LEU G C 1
ATOM 19433 O O . LEU G 1 36 ? 18.612 66.819 48.610 1.00 35.93 35 LEU G O 1
ATOM 19449 N N . VAL G 1 37 ? 20.028 67.612 50.169 1.00 33.58 36 VAL G N 1
ATOM 19450 C CA . VAL G 1 37 ? 19.584 66.679 51.195 1.00 33.49 36 VAL G CA 1
ATOM 19451 C C . VAL G 1 37 ? 18.157 67.024 51.610 1.00 36.51 36 VAL G C 1
ATOM 19452 O O . VAL G 1 37 ? 17.329 66.135 51.810 1.00 37.19 36 VAL G O 1
ATOM 19465 N N . GLU G 1 38 ? 17.878 68.317 51.746 1.00 39.31 37 GLU G N 1
ATOM 19466 C CA . GLU G 1 38 ? 16.542 68.779 52.109 1.00 43.82 37 GLU G CA 1
ATOM 19467 C C . GLU G 1 38 ? 15.531 68.476 51.007 1.00 43.26 37 GLU G C 1
ATOM 19468 O O . GLU G 1 38 ? 14.387 68.117 51.286 1.00 44.95 37 GLU G O 1
ATOM 19480 N N . ALA G 1 39 ? 15.953 68.631 49.756 1.00 40.83 38 ALA G N 1
ATOM 19481 C CA . ALA G 1 39 ? 15.100 68.311 48.618 1.00 40.45 38 ALA G CA 1
ATOM 19482 C C . ALA G 1 39 ? 14.843 66.810 48.560 1.00 38.67 38 ALA G C 1
ATOM 19483 O O . ALA G 1 39 ? 13.744 66.365 48.227 1.00 40.04 38 ALA G O 1
ATOM 19490 N N . LEU G 1 40 ? 15.873 66.034 48.875 1.00 35.86 39 LEU G N 1
ATOM 19491 C CA . LEU G 1 40 ? 15.753 64.584 48.913 1.00 34.57 39 LEU G CA 1
ATOM 19492 C C . LEU G 1 40 ? 14.806 64.173 50.034 1.00 36.21 39 LEU G C 1
ATOM 19493 O O . LEU G 1 40 ? 14.047 63.213 49.897 1.00 37.20 39 LEU G O 1
ATOM 19509 N N . LEU G 1 41 ? 14.854 64.905 51.142 1.00 36.93 40 LEU G N 1
ATOM 19510 C CA . LEU G 1 41 ? 13.935 64.672 52.250 1.00 38.87 40 LEU G CA 1
ATOM 19511 C C . LEU G 1 41 ? 12.512 65.064 51.862 1.00 41.98 40 LEU G C 1
ATOM 19512 O O . LEU G 1 41 ? 11.557 64.342 52.143 1.00 43.57 40 LEU G O 1
ATOM 19528 N N . GLU G 1 42 ? 12.383 66.214 51.212 1.00 43.05 41 GLU G N 1
ATOM 19529 C CA . GLU G 1 42 ? 11.081 66.732 50.814 1.00 46.25 41 GLU G CA 1
ATOM 19530 C C . GLU G 1 42 ? 10.447 65.895 49.702 1.00 46.64 41 GLU G C 1
ATOM 19531 O O . GLU G 1 42 ? 9.225 65.861 49.564 1.00 49.44 41 GLU G O 1
ATOM 19543 N N . SER G 1 43 ? 11.279 65.220 48.914 1.00 44.08 42 SER G N 1
ATOM 19544 C CA . SER G 1 43 ? 10.790 64.405 47.805 1.00 44.44 42 SER G CA 1
ATOM 19545 C C . SER G 1 43 ? 9.949 63.237 48.311 1.00 45.66 42 SER G C 1
ATOM 19546 O O . SER G 1 43 ? 9.036 62.777 47.627 1.00 48.67 42 SER G O 1
ATOM 19554 N N . GLY G 1 44 ? 10.269 62.759 49.509 1.00 44.79 43 GLY G N 1
ATOM 19555 C CA . GLY G 1 44 ? 9.503 61.704 50.148 1.00 46.15 43 GLY G CA 1
ATOM 19556 C C . GLY G 1 44 ? 9.943 60.291 49.806 1.00 44.48 43 GLY G C 1
ATOM 19557 O O . GLY G 1 44 ? 9.298 59.325 50.217 1.00 45.78 43 GLY G O 1
ATOM 19561 N N . VAL G 1 45 ? 11.038 60.158 49.062 1.00 44.40 44 VAL G N 1
ATOM 19562 C CA . VAL G 1 45 ? 11.534 58.841 48.673 1.00 44.02 44 VAL G CA 1
ATOM 19563 C C . VAL G 1 45 ? 12.071 58.072 49.884 1.00 44.07 44 VAL G C 1
ATOM 19564 O O . VAL G 1 45 ? 12.633 58.667 50.805 1.00 42.68 44 VAL G O 1
ATOM 19577 N N . ARG G 1 46 ? 11.890 56.751 49.873 1.00 46.29 45 ARG G N 1
ATOM 19578 C CA . ARG G 1 46 ? 12.277 55.899 50.997 1.00 47.98 45 ARG G CA 1
ATOM 19579 C C . ARG G 1 46 ? 13.136 54.713 50.561 1.00 46.87 45 ARG G C 1
ATOM 19580 O O . ARG G 1 46 ? 13.464 54.571 49.383 1.00 45.93 45 ARG G O 1
ATOM 19601 N N . ASP G 1 47 ? 13.494 53.870 51.529 1.00 47.09 46 ASP G N 1
ATOM 19602 C CA . ASP G 1 47 ? 14.233 52.633 51.276 1.00 46.88 46 ASP G CA 1
ATOM 19603 C C . ASP G 1 47 ? 15.598 52.915 50.660 1.00 42.84 46 ASP G C 1
ATOM 19604 O O . ASP G 1 47 ? 16.145 52.085 49.936 1.00 42.35 46 ASP G O 1
ATOM 19613 N N . LEU G 1 48 ? 16.155 54.080 50.969 1.00 39.79 47 LEU G N 1
ATOM 19614 C CA . LEU G 1 48 ? 17.423 54.500 50.388 1.00 35.22 47 LEU G CA 1
ATOM 19615 C C . LEU G 1 48 ? 18.614 53.762 50.993 1.00 32.28 47 LEU G C 1
ATOM 19616 O O . LEU G 1 48 ? 18.569 53.319 52.143 1.00 32.51 47 LEU G O 1
ATOM 19632 N N . THR G 1 49 ? 19.671 53.622 50.197 1.00 29.53 48 THR G N 1
ATOM 19633 C CA . THR G 1 49 ? 20.965 53.162 50.687 1.00 27.03 48 THR G CA 1
ATOM 19634 C C . THR G 1 49 ? 21.954 54.315 50.598 1.00 25.55 48 THR G C 1
ATOM 19635 O O . THR G 1 49 ? 22.390 54.683 49.509 1.00 26.08 48 THR G O 1
ATOM 19646 N N . LEU G 1 50 ? 22.311 54.878 51.747 1.00 24.68 49 LEU G N 1
ATOM 19647 C CA . LEU G 1 50 ? 23.202 56.030 51.782 1.00 24.06 49 LEU G CA 1
ATOM 19648 C C . LEU G 1 50 ? 24.639 55.615 52.066 1.00 23.59 49 LEU G C 1
ATOM 19649 O O . LEU G 1 50 ? 24.900 54.793 52.945 1.00 22.30 49 LEU G O 1
ATOM 19665 N N . ILE G 1 51 ? 25.560 56.190 51.300 1.00 22.88 50 ILE G N 1
ATOM 19666 C CA . ILE G 1 51 ? 26.988 55.998 51.512 1.00 22.83 50 ILE G CA 1
ATOM 19667 C C . ILE G 1 51 ? 27.633 57.349 51.794 1.00 23.06 50 ILE G C 1
ATOM 19668 O O . ILE G 1 51 ? 27.553 58.272 50.983 1.00 22.77 50 ILE G O 1
ATOM 19684 N N . ALA G 1 52 ? 28.268 57.460 52.955 1.00 22.23 51 ALA G N 1
ATOM 19685 C CA . ALA G 1 52 ? 28.923 58.697 53.359 1.00 22.03 51 ALA G CA 1
ATOM 19686 C C . ALA G 1 52 ? 29.941 58.397 54.446 1.00 20.80 51 ALA G C 1
ATOM 19687 O O . ALA G 1 52 ? 29.959 57.298 54.997 1.00 20.71 51 ALA G O 1
ATOM 19694 N N . ASN G 1 53 ? 30.791 59.369 54.749 1.00 21.27 52 ASN G N 1
ATOM 19695 C CA . ASN G 1 53 ? 31.810 59.175 55.768 1.00 22.62 52 ASN G CA 1
ATOM 19696 C C . ASN G 1 53 ? 31.205 58.880 57.128 1.00 22.26 52 ASN G C 1
ATOM 19697 O O . ASN G 1 53 ? 31.737 58.083 57.900 1.00 21.02 52 ASN G O 1
ATOM 19708 N N . ASP G 1 54 ? 30.081 59.528 57.409 1.00 22.82 53 ASP G N 1
ATOM 19709 C CA . ASP G 1 54 ? 29.427 59.394 58.695 1.00 23.21 53 ASP G CA 1
ATOM 19710 C C . ASP G 1 54 ? 27.966 59.806 58.591 1.00 23.66 53 ASP G C 1
ATOM 19711 O O . ASP G 1 54 ? 27.491 60.180 57.518 1.00 23.50 53 ASP G O 1
ATOM 19720 N N . THR G 1 55 ? 27.264 59.733 59.715 1.00 24.37 54 THR G N 1
ATOM 19721 C CA . THR G 1 55 ? 25.848 60.063 59.769 1.00 24.98 54 THR G CA 1
ATOM 19722 C C . THR G 1 55 ? 25.605 61.444 60.383 1.00 26.14 54 THR G C 1
ATOM 19723 O O . THR G 1 55 ? 24.459 61.830 60.615 1.00 26.03 54 THR G O 1
ATOM 19734 N N . ALA G 1 56 ? 26.685 62.179 60.642 1.00 26.72 55 ALA G N 1
ATOM 19735 C CA . ALA G 1 56 ? 26.601 63.554 61.133 1.00 28.11 55 ALA G CA 1
ATOM 19736 C C . ALA G 1 56 ? 25.747 63.637 62.403 1.00 30.98 55 ALA G C 1
ATOM 19737 O O . ALA G 1 56 ? 25.721 62.697 63.196 1.00 31.53 55 ALA G O 1
ATOM 19744 N N . PHE G 1 57 ? 25.058 64.761 62.590 1.00 33.87 56 PHE G N 1
ATOM 19745 C CA . PHE G 1 57 ? 24.113 64.922 63.692 1.00 37.69 56 PHE G CA 1
ATOM 19746 C C . PHE G 1 57 ? 22.690 64.766 63.175 1.00 39.34 56 PHE G C 1
ATOM 19747 O O . PHE G 1 57 ? 22.473 64.615 61.975 1.00 38.62 56 PHE G O 1
ATOM 19764 N N . VAL G 1 58 ? 21.724 64.799 64.086 1.00 41.78 57 VAL G N 1
ATOM 19765 C CA . VAL G 1 58 ? 20.323 64.610 63.724 1.00 43.35 57 VAL G CA 1
ATOM 19766 C C . VAL G 1 58 ? 19.831 65.689 62.761 1.00 43.43 57 VAL G C 1
ATOM 19767 O O . VAL G 1 58 ? 18.982 65.425 61.909 1.00 42.91 57 VAL G O 1
ATOM 19780 N N . ASP G 1 59 ? 20.373 66.897 62.899 1.00 44.38 58 ASP G N 1
ATOM 19781 C CA . ASP G 1 59 ? 19.906 68.052 62.134 1.00 45.95 58 ASP G CA 1
ATOM 19782 C C . ASP G 1 59 ? 20.867 68.479 61.022 1.00 43.38 58 ASP G C 1
ATOM 19783 O O . ASP G 1 59 ? 20.662 69.521 60.399 1.00 44.79 58 ASP G O 1
ATOM 19792 N N . THR G 1 60 ? 21.907 67.685 60.776 1.00 39.66 59 THR G N 1
ATOM 19793 C CA . THR G 1 60 ? 22.881 68.003 59.732 1.00 37.17 59 THR G CA 1
ATOM 19794 C C . THR G 1 60 ? 23.268 66.762 58.941 1.00 34.50 59 THR G C 1
ATOM 19795 O O . THR G 1 60 ? 22.912 65.643 59.310 1.00 35.14 59 THR G O 1
ATOM 19806 N N . GLY G 1 61 ? 24.013 66.971 57.859 1.00 31.82 60 GLY G N 1
ATOM 19807 C CA . GLY G 1 61 ? 24.435 65.886 56.995 1.00 28.50 60 GLY G CA 1
ATOM 19808 C C . GLY G 1 61 ? 23.248 65.095 56.482 1.00 28.44 60 GLY G C 1
ATOM 19809 O O . GLY G 1 61 ? 22.209 65.665 56.149 1.00 30.29 60 GLY G O 1
ATOM 19813 N N . ILE G 1 62 ? 23.401 63.776 56.436 1.00 27.25 61 ILE G N 1
ATOM 19814 C CA . ILE G 1 62 ? 22.322 62.889 56.014 1.00 28.37 61 ILE G CA 1
ATOM 19815 C C . ILE G 1 62 ? 21.433 62.503 57.195 1.00 30.46 61 ILE G C 1
ATOM 19816 O O . ILE G 1 62 ? 20.563 61.640 57.071 1.00 30.67 61 ILE G O 1
ATOM 19832 N N . GLY G 1 63 ? 21.654 63.153 58.335 1.00 32.50 62 GLY G N 1
ATOM 19833 C CA . GLY G 1 63 ? 20.916 62.855 59.549 1.00 35.67 62 GLY G CA 1
ATOM 19834 C C . GLY G 1 63 ? 19.410 62.918 59.389 1.00 39.20 62 GLY G C 1
ATOM 19835 O O . GLY G 1 63 ? 18.722 61.929 59.642 1.00 40.15 62 GLY G O 1
ATOM 19839 N N . PRO G 1 64 ? 18.890 64.081 58.966 1.00 41.27 63 PRO G N 1
ATOM 19840 C CA . PRO G 1 64 ? 17.448 64.281 58.778 1.00 43.44 63 PRO G CA 1
ATOM 19841 C C . PRO G 1 64 ? 16.794 63.187 57.937 1.00 42.03 63 PRO G C 1
ATOM 19842 O O . PRO G 1 64 ? 15.648 62.825 58.197 1.00 43.75 63 PRO G O 1
ATOM 19853 N N . LEU G 1 65 ? 17.517 62.661 56.954 1.00 39.05 64 LEU G N 1
ATOM 19854 C CA . LEU G 1 65 ? 16.991 61.585 56.122 1.00 38.40 64 LEU G CA 1
ATOM 19855 C C . LEU G 1 65 ? 16.799 60.321 56.951 1.00 38.23 64 LEU G C 1
ATOM 19856 O O . LEU G 1 65 ? 15.836 59.578 56.764 1.00 40.42 64 LEU G O 1
ATOM 19872 N N . ILE G 1 66 ? 17.724 60.090 57.873 1.00 35.74 65 ILE G N 1
ATOM 19873 C CA . ILE G 1 66 ? 17.676 58.924 58.741 1.00 34.88 65 ILE G CA 1
ATOM 19874 C C . ILE G 1 66 ? 16.623 59.099 59.830 1.00 37.50 65 ILE G C 1
ATOM 19875 O O . ILE G 1 66 ? 15.899 58.159 60.158 1.00 38.09 65 ILE G O 1
ATOM 19891 N N . VAL G 1 67 ? 16.544 60.302 60.390 1.00 38.98 66 VAL G N 1
ATOM 19892 C CA . VAL G 1 67 ? 15.590 60.582 61.456 1.00 41.64 66 VAL G CA 1
ATOM 19893 C C . VAL G 1 67 ? 14.167 60.341 60.975 1.00 43.79 66 VAL G C 1
ATOM 19894 O O . VAL G 1 67 ? 13.330 59.835 61.723 1.00 45.66 66 VAL G O 1
ATOM 19907 N N . ASN G 1 68 ? 13.896 60.700 59.724 1.00 43.79 67 ASN G N 1
ATOM 19908 C CA . ASN G 1 68 ? 12.555 60.563 59.169 1.00 46.21 67 ASN G CA 1
ATOM 19909 C C . ASN G 1 68 ? 12.328 59.197 58.521 1.00 44.90 67 ASN G C 1
ATOM 19910 O O . ASN G 1 68 ? 11.371 59.011 57.769 1.00 45.75 67 ASN G O 1
ATOM 19921 N N . GLY G 1 69 ? 13.212 58.248 58.818 1.00 43.13 68 GLY G N 1
ATOM 19922 C CA . GLY G 1 69 ? 13.050 56.873 58.375 1.00 42.60 68 GLY G CA 1
ATOM 19923 C C . GLY G 1 69 ? 12.946 56.734 56.869 1.00 42.05 68 GLY G C 1
ATOM 19924 O O . GLY G 1 69 ? 12.108 55.983 56.368 1.00 43.66 68 GLY G O 1
ATOM 19928 N N . ARG G 1 70 ? 13.802 57.452 56.148 1.00 39.83 69 ARG G N 1
ATOM 19929 C CA . ARG G 1 70 ? 13.809 57.405 54.691 1.00 39.04 69 ARG G CA 1
ATOM 19930 C C . ARG G 1 70 ? 14.933 56.507 54.181 1.00 35.83 69 ARG G C 1
ATOM 19931 O O . ARG G 1 70 ? 15.067 56.292 52.974 1.00 35.13 69 ARG G O 1
ATOM 19952 N N . VAL G 1 71 ? 15.726 55.980 55.111 1.00 34.21 70 VAL G N 1
ATOM 19953 C CA . VAL G 1 71 ? 16.890 55.158 54.785 1.00 31.54 70 VAL G CA 1
ATOM 19954 C C . VAL G 1 71 ? 16.767 53.767 55.399 1.00 33.01 70 VAL G C 1
ATOM 19955 O O . VAL G 1 71 ? 16.441 53.637 56.580 1.00 33.60 70 VAL G O 1
ATOM 19968 N N . ARG G 1 72 ? 17.042 52.734 54.606 1.00 35.05 71 ARG G N 1
ATOM 19969 C CA . ARG G 1 72 ? 16.985 51.360 55.098 1.00 39.63 71 ARG G CA 1
ATOM 19970 C C . ARG G 1 72 ? 18.389 50.813 55.340 1.00 36.08 71 ARG G C 1
ATOM 19971 O O . ARG G 1 72 ? 18.574 49.901 56.146 1.00 36.79 71 ARG G O 1
ATOM 19992 N N . LYS G 1 73 ? 19.371 51.362 54.629 1.00 32.80 72 LYS G N 1
ATOM 19993 C CA . LYS G 1 73 ? 20.755 50.918 54.770 1.00 31.23 72 LYS G CA 1
ATOM 19994 C C . LYS G 1 73 ? 21.738 52.090 54.772 1.00 28.55 72 LYS G C 1
ATOM 19995 O O . LYS G 1 73 ? 21.603 53.033 53.992 1.00 27.93 72 LYS G O 1
ATOM 20014 N N . VAL G 1 74 ? 22.723 52.016 55.665 1.00 26.59 73 VAL G N 1
ATOM 20015 C CA . VAL G 1 74 ? 23.797 53.002 55.728 1.00 23.46 73 VAL G CA 1
ATOM 20016 C C . VAL G 1 74 ? 25.152 52.306 55.674 1.00 21.43 73 VAL G C 1
ATOM 20017 O O . VAL G 1 74 ? 25.356 51.274 56.314 1.00 20.64 73 VAL G O 1
ATOM 20030 N N . ILE G 1 75 ? 26.071 52.886 54.908 1.00 21.24 74 ILE G N 1
ATOM 20031 C CA . ILE G 1 75 ? 27.460 52.441 54.876 1.00 19.49 74 ILE G CA 1
ATOM 20032 C C . ILE G 1 75 ? 28.344 53.620 55.270 1.00 20.51 74 ILE G C 1
ATOM 20033 O O . ILE G 1 75 ? 28.390 54.626 54.565 1.00 20.75 74 ILE G O 1
ATOM 20049 N N . ALA G 1 76 ? 29.046 53.495 56.392 1.00 21.12 75 ALA G N 1
ATOM 20050 C CA . ALA G 1 76 ? 29.828 54.605 56.929 1.00 21.90 75 ALA G CA 1
ATOM 20051 C C . ALA G 1 76 ? 30.895 54.124 57.907 1.00 20.62 75 ALA G C 1
ATOM 20052 O O . ALA G 1 76 ? 31.043 52.923 58.129 1.00 21.42 75 ALA G O 1
ATOM 20059 N N . SER G 1 77 ? 31.629 55.069 58.490 1.00 19.02 76 SER G N 1
ATOM 20060 C CA . SER G 1 77 ? 32.720 54.750 59.410 1.00 19.98 76 SER G CA 1
ATOM 20061 C C . SER G 1 77 ? 32.419 55.189 60.840 1.00 21.16 76 SER G C 1
ATOM 20062 O O . SER G 1 77 ? 33.029 54.688 61.788 1.00 20.76 76 SER G O 1
ATOM 20070 N N . HIS G 1 78 ? 31.483 56.120 60.999 1.00 21.54 77 HIS G N 1
ATOM 20071 C CA . HIS G 1 78 ? 31.163 56.636 62.324 1.00 23.74 77 HIS G CA 1
ATOM 20072 C C . HIS G 1 78 ? 29.692 57.041 62.420 1.00 24.43 77 HIS G C 1
ATOM 20073 O O . HIS G 1 78 ? 29.141 57.638 61.495 1.00 24.43 77 HIS G O 1
ATOM 20087 N N . ILE G 1 79 ? 29.067 56.715 63.549 1.00 23.39 78 ILE G N 1
ATOM 20088 C CA . ILE G 1 79 ? 27.649 56.988 63.752 1.00 24.22 78 ILE G CA 1
ATOM 20089 C C . ILE G 1 79 ? 27.347 57.473 65.170 1.00 26.60 78 ILE G C 1
ATOM 20090 O O . ILE G 1 79 ? 26.183 57.591 65.558 1.00 27.16 78 ILE G O 1
ATOM 20106 N N . GLY G 1 80 ? 28.394 57.772 65.932 1.00 26.40 79 GLY G N 1
ATOM 20107 C CA . GLY G 1 80 ? 28.247 58.072 67.344 1.00 28.75 79 GLY G CA 1
ATOM 20108 C C . GLY G 1 80 ? 27.470 59.338 67.652 1.00 32.58 79 GLY G C 1
ATOM 20109 O O . GLY G 1 80 ? 26.732 59.386 68.637 1.00 35.38 79 GLY G O 1
ATOM 20113 N N . THR G 1 81 ? 27.618 60.357 66.811 1.00 33.24 80 THR G N 1
ATOM 20114 C CA . THR G 1 81 ? 26.995 61.653 67.073 1.00 36.20 80 THR G CA 1
ATOM 20115 C C . THR G 1 81 ? 25.528 61.730 66.640 1.00 37.49 80 THR G C 1
ATOM 20116 O O . THR G 1 81 ? 24.903 62.786 66.752 1.00 38.05 80 THR G O 1
ATOM 20127 N N . ASN G 1 82 ? 24.987 60.615 66.152 1.00 38.32 81 ASN G N 1
ATOM 20128 C CA . ASN G 1 82 ? 23.570 60.527 65.804 1.00 41.00 81 ASN G CA 1
ATOM 20129 C C . ASN G 1 82 ? 22.913 59.344 66.511 1.00 43.30 81 ASN G C 1
ATOM 20130 O O . ASN G 1 82 ? 22.963 58.218 66.015 1.00 43.45 81 ASN G O 1
ATOM 20141 N N . PRO G 1 83 ? 22.301 59.594 67.680 1.00 44.99 82 PRO G N 1
ATOM 20142 C CA . PRO G 1 83 ? 21.674 58.510 68.445 1.00 46.36 82 PRO G CA 1
ATOM 20143 C C . PRO G 1 83 ? 20.557 57.809 67.682 1.00 46.91 82 PRO G C 1
ATOM 20144 O O . PRO G 1 83 ? 20.281 56.636 67.936 1.00 47.58 82 PRO G O 1
ATOM 20155 N N . GLU G 1 84 ? 19.918 58.524 66.764 1.00 47.03 83 GLU G N 1
ATOM 20156 C CA . GLU G 1 84 ? 18.806 57.964 66.006 1.00 47.26 83 GLU G CA 1
ATOM 20157 C C . GLU G 1 84 ? 19.296 56.832 65.108 1.00 41.94 83 GLU G C 1
ATOM 20158 O O . GLU G 1 84 ? 18.620 55.815 64.951 1.00 42.92 83 GLU G O 1
ATOM 20170 N N . THR G 1 85 ? 20.459 57.033 64.496 1.00 36.04 84 THR G N 1
ATOM 20171 C CA . THR G 1 85 ? 21.089 56.000 63.681 1.00 31.25 84 THR G CA 1
ATOM 20172 C C . THR G 1 85 ? 21.259 54.734 64.509 1.00 31.29 84 THR G C 1
ATOM 20173 O O . THR G 1 85 ? 20.907 53.639 64.070 1.00 29.39 84 THR G O 1
ATOM 20184 N N . GLY G 1 86 ? 21.806 54.899 65.709 1.00 31.78 85 GLY G N 1
ATOM 20185 C CA . GLY G 1 86 ? 21.991 53.794 66.629 1.00 33.00 85 GLY G CA 1
ATOM 20186 C C . GLY G 1 86 ? 20.672 53.147 67.005 1.00 35.97 85 GLY G C 1
ATOM 20187 O O . GLY G 1 86 ? 20.560 51.922 67.022 1.00 36.53 85 GLY G O 1
ATOM 20191 N N . ARG G 1 87 ? 19.671 53.970 67.304 1.00 38.10 86 ARG G N 1
ATOM 20192 C CA . ARG G 1 87 ? 18.350 53.469 67.677 1.00 40.65 86 ARG G CA 1
ATOM 20193 C C . ARG G 1 87 ? 17.773 52.573 66.582 1.00 41.21 86 ARG G C 1
ATOM 20194 O O . ARG G 1 87 ? 17.289 51.477 66.865 1.00 42.55 86 ARG G O 1
ATOM 20198 N N . ARG G 1 88 ? 17.821 53.042 65.339 1.00 40.37 87 ARG G N 1
ATOM 20199 C CA . ARG G 1 88 ? 17.316 52.264 64.210 1.00 40.71 87 ARG G CA 1
ATOM 20200 C C . ARG G 1 88 ? 18.203 51.060 63.898 1.00 38.51 87 ARG G C 1
ATOM 20201 O O . ARG G 1 88 ? 17.720 50.045 63.392 1.00 39.03 87 ARG G O 1
ATOM 20222 N N . MET G 1 89 ? 19.493 51.170 64.200 1.00 36.23 88 MET G N 1
ATOM 20223 C CA . MET G 1 89 ? 20.409 50.044 64.039 1.00 34.89 88 MET G CA 1
ATOM 20224 C C . MET G 1 89 ? 20.014 48.934 65.008 1.00 36.59 88 MET G C 1
ATOM 20225 O O . MET G 1 89 ? 19.900 47.769 64.626 1.00 36.23 88 MET G O 1
ATOM 20239 N N . ILE G 1 90 ? 19.798 49.313 66.264 1.00 38.50 89 ILE G N 1
ATOM 20240 C CA . ILE G 1 90 ? 19.419 48.370 67.310 1.00 41.63 89 ILE G CA 1
ATOM 20241 C C . ILE G 1 90 ? 18.042 47.753 67.064 1.00 44.21 89 ILE G C 1
ATOM 20242 O O . ILE G 1 90 ? 17.871 46.539 67.176 1.00 44.91 89 ILE G O 1
ATOM 20258 N N . SER G 1 91 ? 17.063 48.595 66.742 1.00 45.41 90 SER G N 1
ATOM 20259 C CA . SER G 1 91 ? 15.688 48.140 66.553 1.00 48.79 90 SER G CA 1
ATOM 20260 C C . SER G 1 91 ? 15.579 47.125 65.421 1.00 48.57 90 SER G C 1
ATOM 20261 O O . SER G 1 91 ? 14.887 46.114 65.548 1.00 51.19 90 SER G O 1
ATOM 20269 N N . GLY G 1 92 ? 16.261 47.408 64.314 1.00 45.58 91 GLY G N 1
ATOM 20270 C CA . GLY G 1 92 ? 16.222 46.550 63.144 1.00 44.92 91 GLY G CA 1
ATOM 20271 C C . GLY G 1 92 ? 15.613 47.256 61.946 1.00 44.94 91 GLY G C 1
ATOM 20272 O O . GLY G 1 92 ? 15.576 46.705 60.845 1.00 44.11 91 GLY G O 1
ATOM 20276 N N . GLU G 1 93 ? 15.106 48.466 62.166 1.00 46.49 92 GLU G N 1
ATOM 20277 C CA . GLU G 1 93 ? 14.484 49.248 61.102 1.00 48.01 92 GLU G CA 1
ATOM 20278 C C . GLU G 1 93 ? 15.472 49.629 60.004 1.00 44.74 92 GLU G C 1
ATOM 20279 O O . GLU G 1 93 ? 15.077 49.853 58.861 1.00 44.66 92 GLU G O 1
ATOM 20291 N N . MET G 1 94 ? 16.754 49.693 60.354 1.00 42.62 93 MET G N 1
ATOM 20292 C CA . MET G 1 94 ? 17.780 50.143 59.419 1.00 40.05 93 MET G CA 1
ATOM 20293 C C . MET G 1 94 ? 19.049 49.309 59.551 1.00 39.31 93 MET G C 1
ATOM 20294 O O . MET G 1 94 ? 19.498 49.008 60.656 1.00 39.05 93 MET G O 1
ATOM 20308 N N . ASP G 1 95 ? 19.619 48.941 58.408 1.00 40.49 94 ASP G N 1
ATOM 20309 C CA . ASP G 1 95 ? 20.861 48.180 58.362 1.00 42.19 94 ASP G CA 1
ATOM 20310 C C . ASP G 1 95 ? 22.051 49.132 58.342 1.00 37.98 94 ASP G C 1
ATOM 20311 O O . ASP G 1 95 ? 22.012 50.166 57.677 1.00 38.49 94 ASP G O 1
ATOM 20320 N N . VAL G 1 96 ? 23.098 48.789 59.085 1.00 33.21 95 VAL G N 1
ATOM 20321 C CA . VAL G 1 96 ? 24.282 49.637 59.173 1.00 27.84 95 VAL G CA 1
ATOM 20322 C C . VAL G 1 96 ? 25.543 48.827 58.915 1.00 25.04 95 VAL G C 1
ATOM 20323 O O . VAL G 1 96 ? 25.770 47.791 59.543 1.00 24.85 95 VAL G O 1
ATOM 20336 N N . VAL G 1 97 ? 26.359 49.318 57.988 1.00 23.75 96 VAL G N 1
ATOM 20337 C CA . VAL G 1 97 ? 27.639 48.703 57.674 1.00 23.38 96 VAL G CA 1
ATOM 20338 C C . VAL G 1 97 ? 28.755 49.639 58.101 1.00 22.71 96 VAL G C 1
ATOM 20339 O O . VAL G 1 97 ? 29.016 50.648 57.448 1.00 23.26 96 VAL G O 1
ATOM 20352 N N . LEU G 1 98 ? 29.426 49.286 59.191 1.00 22.16 97 LEU G N 1
ATOM 20353 C CA . LEU G 1 98 ? 30.517 50.096 59.708 1.00 20.98 97 LEU G CA 1
ATOM 20354 C C . LEU G 1 98 ? 31.831 49.666 59.063 1.00 21.18 97 LEU G C 1
ATOM 20355 O O . LEU G 1 98 ? 32.321 48.556 59.293 1.00 21.72 97 LEU G O 1
ATOM 20371 N N . VAL G 1 99 ? 32.386 50.559 58.249 1.00 20.42 98 VAL G N 1
ATOM 20372 C CA . VAL G 1 99 ? 33.602 50.292 57.490 1.00 20.74 98 VAL G CA 1
ATOM 20373 C C . VAL G 1 99 ? 34.703 51.245 57.933 1.00 20.78 98 VAL G C 1
ATOM 20374 O O . VAL G 1 99 ? 34.433 52.419 58.177 1.00 20.75 98 VAL G O 1
ATOM 20387 N N . PRO G 1 100 ? 35.945 50.745 58.057 1.00 20.76 99 PRO G N 1
ATOM 20388 C CA . PRO G 1 100 ? 37.053 51.664 58.335 1.00 19.87 99 PRO G CA 1
ATOM 20389 C C . PRO G 1 100 ? 37.115 52.792 57.314 1.00 21.17 99 PRO G C 1
ATOM 20390 O O . PRO G 1 100 ? 36.979 52.544 56.117 1.00 21.84 99 PRO G O 1
ATOM 20401 N N . GLN G 1 101 ? 37.300 54.015 57.796 1.00 21.67 100 GLN G N 1
ATOM 20402 C CA . GLN G 1 101 ? 37.248 55.200 56.949 1.00 22.78 100 GLN G CA 1
ATOM 20403 C C . GLN G 1 101 ? 38.195 55.081 55.757 1.00 19.81 100 GLN G C 1
ATOM 20404 O O . GLN G 1 101 ? 37.796 55.296 54.612 1.00 19.06 100 GLN G O 1
ATOM 20418 N N . GLY G 1 102 ? 39.448 54.740 56.035 1.00 18.66 101 GLY G N 1
ATOM 20419 C CA . GLY G 1 102 ? 40.442 54.554 54.994 1.00 18.72 101 GLY G CA 1
ATOM 20420 C C . GLY G 1 102 ? 40.065 53.475 53.995 1.00 17.73 101 GLY G C 1
ATOM 20421 O O . GLY G 1 102 ? 40.422 53.557 52.821 1.00 18.25 101 GLY G O 1
ATOM 20425 N N . THR G 1 103 ? 39.348 52.457 54.460 1.00 16.48 102 THR G N 1
ATOM 20426 C CA . THR G 1 103 ? 38.886 51.388 53.582 1.00 16.26 102 THR G CA 1
ATOM 20427 C C . THR G 1 103 ? 37.733 51.865 52.707 1.00 16.59 102 THR G C 1
ATOM 20428 O O . THR G 1 103 ? 37.732 51.651 51.496 1.00 16.93 102 THR G O 1
ATOM 20439 N N . LEU G 1 104 ? 36.754 52.508 53.334 1.00 15.89 103 LEU G N 1
ATOM 20440 C CA . LEU G 1 104 ? 35.578 52.999 52.631 1.00 15.43 103 LEU G CA 1
ATOM 20441 C C . LEU G 1 104 ? 35.962 53.932 51.488 1.00 15.64 103 LEU G C 1
ATOM 20442 O O . LEU G 1 104 ? 35.487 53.773 50.365 1.00 15.64 103 LEU G O 1
ATOM 20458 N N . ILE G 1 105 ? 36.815 54.909 51.775 1.00 16.16 104 ILE G N 1
ATOM 20459 C CA . ILE G 1 105 ? 37.220 55.871 50.757 1.00 17.06 104 ILE G CA 1
ATOM 20460 C C . ILE G 1 105 ? 37.957 55.183 49.602 1.00 17.13 104 ILE G C 1
ATOM 20461 O O . ILE G 1 105 ? 37.817 55.579 48.445 1.00 17.47 104 ILE G O 1
ATOM 20477 N N . GLU G 1 106 ? 38.737 54.154 49.914 1.00 17.84 105 GLU G N 1
ATOM 20478 C CA . GLU G 1 106 ? 39.442 53.404 48.879 1.00 20.25 105 GLU G CA 1
ATOM 20479 C C . GLU G 1 106 ? 38.483 52.529 48.072 1.00 19.31 105 GLU G C 1
ATOM 20480 O O . GLU G 1 106 ? 38.696 52.304 46.878 1.00 18.58 105 GLU G O 1
ATOM 20492 N N . GLN G 1 107 ? 37.441 52.020 48.725 1.00 17.88 106 GLN G N 1
ATOM 20493 C CA . GLN G 1 107 ? 36.403 51.273 48.023 1.00 17.28 106 GLN G CA 1
ATOM 20494 C C . GLN G 1 107 ? 35.702 52.183 47.019 1.00 15.93 106 GLN G C 1
ATOM 20495 O O . GLN G 1 107 ? 35.449 51.789 45.880 1.00 15.96 106 GLN G O 1
ATOM 20509 N N . ILE G 1 108 ? 35.364 53.390 47.461 1.00 15.35 107 ILE G N 1
ATOM 20510 C CA . ILE G 1 108 ? 34.751 54.387 46.589 1.00 14.86 107 ILE G CA 1
ATOM 20511 C C . ILE G 1 108 ? 35.682 54.751 45.439 1.00 15.23 107 ILE G C 1
ATOM 20512 O O . ILE G 1 108 ? 35.257 54.789 44.286 1.00 14.76 107 ILE G O 1
ATOM 20528 N N . ARG G 1 109 ? 36.944 55.030 45.754 1.00 16.44 108 ARG G N 1
ATOM 20529 C CA . ARG G 1 109 ? 37.925 55.356 44.722 1.00 18.51 108 ARG G CA 1
ATOM 20530 C C . ARG G 1 109 ? 38.041 54.223 43.706 1.00 19.55 108 ARG G C 1
ATOM 20531 O O . ARG G 1 109 ? 38.110 54.464 42.501 1.00 20.63 108 ARG G O 1
ATOM 20552 N N . CYS G 1 110 ? 38.073 52.991 44.204 1.00 19.63 109 CYS G N 1
ATOM 20553 C CA . CYS G 1 110 ? 38.127 51.818 43.342 1.00 21.03 109 CYS G CA 1
ATOM 20554 C C . CYS G 1 110 ? 36.918 51.793 42.417 1.00 22.16 109 CYS G C 1
ATOM 20555 O O . CYS G 1 110 ? 37.044 51.526 41.222 1.00 23.12 109 CYS G O 1
ATOM 20563 N N . GLY G 1 111 ? 35.747 52.061 42.986 1.00 21.45 110 GLY G N 1
ATOM 20564 C CA . GLY G 1 111 ? 34.524 52.156 42.211 1.00 20.90 110 GLY G CA 1
ATOM 20565 C C . GLY G 1 111 ? 34.636 53.180 41.098 1.00 19.93 110 GLY G C 1
ATOM 20566 O O . GLY G 1 111 ? 34.141 52.973 39.991 1.00 21.39 110 GLY G O 1
ATOM 20570 N N . GLY G 1 112 ? 35.284 54.297 41.405 1.00 18.15 111 GLY G N 1
ATOM 20571 C CA . GLY G 1 112 ? 35.472 55.369 40.448 1.00 17.17 111 GLY G CA 1
ATOM 20572 C C . GLY G 1 112 ? 36.594 55.160 39.447 1.00 18.10 111 GLY G C 1
ATOM 20573 O O . GLY G 1 112 ? 36.539 55.683 38.334 1.00 18.23 111 GLY G O 1
ATOM 20577 N N . ALA G 1 113 ? 37.613 54.404 39.841 1.00 18.74 112 ALA G N 1
ATOM 20578 C CA . ALA G 1 113 ? 38.819 54.252 39.029 1.00 18.34 112 ALA G CA 1
ATOM 20579 C C . ALA G 1 113 ? 38.831 52.950 38.229 1.00 19.24 112 ALA G C 1
ATOM 20580 O O . ALA G 1 113 ? 39.840 52.601 37.618 1.00 20.08 112 ALA G O 1
ATOM 20587 N N . GLY G 1 114 ? 37.715 52.232 38.237 1.00 18.94 113 GLY G N 1
ATOM 20588 C CA . GLY G 1 114 ? 37.591 51.013 37.458 1.00 20.69 113 GLY G CA 1
ATOM 20589 C C . GLY G 1 114 ? 38.471 49.868 37.932 1.00 21.32 113 GLY G C 1
ATOM 20590 O O . GLY G 1 114 ? 38.915 49.050 37.127 1.00 21.40 113 GLY G O 1
ATOM 20594 N N . LEU G 1 115 ? 38.719 49.807 39.238 1.00 21.08 114 LEU G N 1
ATOM 20595 C CA . LEU G 1 115 ? 39.502 48.725 39.834 1.00 22.69 114 LEU G CA 1
ATOM 20596 C C . LEU G 1 115 ? 38.582 47.682 40.465 1.00 24.73 114 LEU G C 1
ATOM 20597 O O . LEU G 1 115 ? 37.497 48.010 40.947 1.00 26.18 114 LEU G O 1
ATOM 20613 N N . GLY G 1 116 ? 39.018 46.426 40.452 1.00 25.71 115 GLY G N 1
ATOM 20614 C CA . GLY G 1 116 ? 38.196 45.322 40.916 1.00 26.74 115 GLY G CA 1
ATOM 20615 C C . GLY G 1 116 ? 38.281 45.075 42.409 1.00 26.21 115 GLY G C 1
ATOM 20616 O O . GLY G 1 116 ? 37.547 44.249 42.950 1.00 28.93 115 GLY G O 1
ATOM 20620 N N . GLY G 1 117 ? 39.173 45.796 43.078 1.00 22.45 116 GLY G N 1
ATOM 20621 C CA . GLY G 1 117 ? 39.364 45.641 44.507 1.00 20.09 116 GLY G CA 1
ATOM 20622 C C . GLY G 1 117 ? 40.788 45.977 44.897 1.00 19.02 116 GLY G C 1
ATOM 20623 O O . GLY G 1 117 ? 41.633 46.219 44.036 1.00 18.94 116 GLY G O 1
ATOM 20627 N N . PHE G 1 118 ? 41.053 45.994 46.199 1.00 18.40 117 PHE G N 1
ATOM 20628 C CA . PHE G 1 118 ? 42.377 46.327 46.705 1.00 18.43 117 PHE G CA 1
ATOM 20629 C C . PHE G 1 118 ? 42.672 45.581 48.000 1.00 18.04 117 PHE G C 1
ATOM 20630 O O . PHE G 1 118 ? 41.757 45.132 48.690 1.00 17.52 117 PHE G O 1
ATOM 20647 N N . LEU G 1 119 ? 43.957 45.461 48.318 1.00 18.76 118 LEU G N 1
ATOM 20648 C CA . LEU G 1 119 ? 44.409 44.792 49.532 1.00 18.98 118 LEU G CA 1
ATOM 20649 C C . LEU G 1 119 ? 44.801 45.801 50.605 1.00 19.12 118 LEU G C 1
ATOM 20650 O O . LEU G 1 119 ? 45.610 46.697 50.359 1.00 19.78 118 LEU G O 1
ATOM 20666 N N . THR G 1 120 ? 44.215 45.656 51.790 1.00 18.29 119 THR G N 1
ATOM 20667 C CA . THR G 1 120 ? 44.532 46.522 52.919 1.00 17.96 119 THR G CA 1
ATOM 20668 C C . THR G 1 120 ? 44.812 45.709 54.187 1.00 18.98 119 THR G C 1
ATOM 20669 O O . THR G 1 120 ? 44.187 44.670 54.410 1.00 18.58 119 THR G O 1
ATOM 20680 N N . PRO G 1 121 ? 45.754 46.177 55.023 1.00 20.50 120 PRO G N 1
ATOM 20681 C CA . PRO G 1 121 ? 46.017 45.510 56.302 1.00 21.59 120 PRO G CA 1
ATOM 20682 C C . PRO G 1 121 ? 45.062 45.977 57.398 1.00 19.84 120 PRO G C 1
ATOM 20683 O O . PRO G 1 121 ? 45.012 45.386 58.477 1.00 21.02 120 PRO G O 1
ATOM 20694 N N . THR G 1 122 ? 44.314 47.038 57.113 1.00 18.06 121 THR G N 1
ATOM 20695 C CA . THR G 1 122 ? 43.353 47.580 58.063 1.00 17.69 121 THR G CA 1
ATOM 20696 C C . THR G 1 122 ? 42.179 46.625 58.270 1.00 18.12 121 THR G C 1
ATOM 20697 O O . THR G 1 122 ? 41.526 46.211 57.309 1.00 17.18 121 THR G O 1
ATOM 20708 N N . GLY G 1 123 ? 41.918 46.281 59.528 1.00 17.02 122 GLY G N 1
ATOM 20709 C CA . GLY G 1 123 ? 40.777 45.455 59.877 1.00 17.40 122 GLY G CA 1
ATOM 20710 C C . GLY G 1 123 ? 41.112 43.988 60.066 1.00 19.74 122 GLY G C 1
ATOM 20711 O O . GLY G 1 123 ? 40.252 43.199 60.458 1.00 19.39 122 GLY G O 1
ATOM 20715 N N . VAL G 1 124 ? 42.355 43.612 59.785 1.00 19.84 123 VAL G N 1
ATOM 20716 C CA . VAL G 1 124 ? 42.788 42.237 59.995 1.00 20.89 123 VAL G CA 1
ATOM 20717 C C . VAL G 1 124 ? 42.714 41.891 61.477 1.00 21.78 123 VAL G C 1
ATOM 20718 O O . VAL G 1 124 ? 43.208 42.636 62.323 1.00 23.97 123 VAL G O 1
ATOM 20731 N N . GLY G 1 125 ? 42.078 40.764 61.783 1.00 22.89 124 GLY G N 1
ATOM 20732 C CA . GLY G 1 125 ? 41.958 40.298 63.152 1.00 24.02 124 GLY G CA 1
ATOM 20733 C C . GLY G 1 125 ? 40.830 40.955 63.927 1.00 23.41 124 GLY G C 1
ATOM 20734 O O . GLY G 1 125 ? 40.714 40.767 65.138 1.00 25.85 124 GLY G O 1
ATOM 20738 N N . THR G 1 126 ? 39.999 41.725 63.231 1.00 22.08 125 THR G N 1
ATOM 20739 C CA . THR G 1 126 ? 38.867 42.407 63.850 1.00 23.91 125 THR G CA 1
ATOM 20740 C C . THR G 1 126 ? 37.572 41.940 63.201 1.00 23.56 125 THR G C 1
ATOM 20741 O O . THR G 1 126 ? 37.594 41.101 62.302 1.00 22.19 125 THR G O 1
ATOM 20752 N N . VAL G 1 127 ? 36.446 42.488 63.650 1.00 22.19 126 VAL G N 1
ATOM 20753 C CA . VAL G 1 127 ? 35.147 42.134 63.077 1.00 22.62 126 VAL G CA 1
ATOM 20754 C C . VAL G 1 127 ? 34.994 42.626 61.634 1.00 21.80 126 VAL G C 1
ATOM 20755 O O . VAL G 1 127 ? 34.125 42.152 60.903 1.00 22.53 126 VAL G O 1
ATOM 20768 N N . VAL G 1 128 ? 35.837 43.571 61.227 1.00 21.38 127 VAL G N 1
ATOM 20769 C CA . VAL G 1 128 ? 35.794 44.101 59.867 1.00 22.55 127 VAL G CA 1
ATOM 20770 C C . VAL G 1 128 ? 36.161 43.018 58.854 1.00 25.59 127 VAL G C 1
ATOM 20771 O O . VAL G 1 128 ? 35.697 43.028 57.711 1.00 25.48 127 VAL G O 1
ATOM 20784 N N . GLU G 1 129 ? 36.993 42.084 59.296 1.00 28.42 128 GLU G N 1
ATOM 20785 C CA . GLU G 1 129 ? 37.470 40.989 58.463 1.00 31.66 128 GLU G CA 1
ATOM 20786 C C . GLU G 1 129 ? 36.364 39.979 58.156 1.00 32.18 128 GLU G C 1
ATOM 20787 O O . GLU G 1 129 ? 36.465 39.205 57.203 1.00 33.03 128 GLU G O 1
ATOM 20799 N N . GLU G 1 130 ? 35.310 39.993 58.968 1.00 32.17 129 GLU G N 1
ATOM 20800 C CA . GLU G 1 130 ? 34.236 39.007 58.870 1.00 32.64 129 GLU G CA 1
ATOM 20801 C C . GLU G 1 130 ? 33.561 38.992 57.500 1.00 32.25 129 GLU G C 1
ATOM 20802 O O . GLU G 1 130 ? 33.115 40.023 56.999 1.00 31.64 129 GLU G O 1
ATOM 20814 N N . GLY G 1 131 ? 33.486 37.806 56.904 1.00 33.20 130 GLY G N 1
ATOM 20815 C CA . GLY G 1 131 ? 32.781 37.624 55.649 1.00 32.36 130 GLY G CA 1
ATOM 20816 C C . GLY G 1 131 ? 33.562 38.056 54.423 1.00 29.98 130 GLY G C 1
ATOM 20817 O O . GLY G 1 131 ? 33.025 38.051 53.315 1.00 30.94 130 GLY G O 1
ATOM 20821 N N . LYS G 1 132 ? 34.834 38.397 54.611 1.00 27.30 131 LYS G N 1
ATOM 20822 C CA . LYS G 1 132 ? 35.658 38.926 53.529 1.00 26.03 131 LYS G CA 1
ATOM 20823 C C . LYS G 1 132 ? 36.800 37.993 53.151 1.00 26.94 131 LYS G C 1
ATOM 20824 O O . LYS G 1 132 ? 37.245 37.173 53.953 1.00 27.80 131 LYS G O 1
ATOM 20843 N N . GLN G 1 133 ? 37.264 38.124 51.912 1.00 27.26 132 GLN G N 1
ATOM 20844 C CA . GLN G 1 133 ? 38.388 37.339 51.424 1.00 28.10 132 GLN G CA 1
ATOM 20845 C C . GLN G 1 133 ? 39.709 37.948 51.885 1.00 26.33 132 GLN G C 1
ATOM 20846 O O . GLN G 1 133 ? 39.887 39.165 51.858 1.00 24.75 132 GLN G O 1
ATOM 20860 N N . THR G 1 134 ? 40.622 37.093 52.329 1.00 27.51 133 THR G N 1
ATOM 20861 C CA . THR G 1 134 ? 41.946 37.520 52.779 1.00 27.13 133 THR G CA 1
ATOM 20862 C C . THR G 1 134 ? 43.046 36.877 51.935 1.00 29.04 133 THR G C 1
ATOM 20863 O O . THR G 1 134 ? 42.942 35.699 51.598 1.00 30.78 133 THR G O 1
ATOM 20874 N N . LEU G 1 135 ? 44.086 37.636 51.591 1.00 30.09 134 LEU G N 1
ATOM 20875 C CA . LEU G 1 135 ? 45.206 37.077 50.832 1.00 34.90 134 LEU G CA 1
ATOM 20876 C C . LEU G 1 135 ? 46.502 37.171 51.639 1.00 38.44 134 LEU G C 1
ATOM 20877 O O . LEU G 1 135 ? 46.752 38.165 52.312 1.00 37.48 134 LEU G O 1
ATOM 20893 N N . THR G 1 136 ? 47.314 36.119 51.570 1.00 42.51 135 THR G N 1
ATOM 20894 C CA . THR G 1 136 ? 48.639 36.100 52.186 1.00 44.94 135 THR G CA 1
ATOM 20895 C C . THR G 1 136 ? 49.649 36.316 51.085 1.00 46.26 135 THR G C 1
ATOM 20896 O O . THR G 1 136 ? 49.811 35.419 50.263 1.00 48.03 135 THR G O 1
ATOM 20907 N N . LEU G 1 137 ? 50.424 37.396 51.129 1.00 46.12 136 LEU G N 1
ATOM 20908 C CA . LEU G 1 137 ? 51.343 37.693 50.049 1.00 48.23 136 LEU G CA 1
ATOM 20909 C C . LEU G 1 137 ? 52.667 37.893 50.746 1.00 50.06 136 LEU G C 1
ATOM 20910 O O . LEU G 1 137 ? 52.774 38.695 51.676 1.00 48.39 136 LEU G O 1
ATOM 20926 N N . ASP G 1 138 ? 53.662 37.117 50.328 1.00 53.46 137 ASP G N 1
ATOM 20927 C CA . ASP G 1 138 ? 54.923 37.061 51.026 1.00 54.83 137 ASP G CA 1
ATOM 20928 C C . ASP G 1 138 ? 54.529 36.572 52.447 1.00 58.53 137 ASP G C 1
ATOM 20929 O O . ASP G 1 138 ? 53.885 35.557 52.527 1.00 59.24 137 ASP G O 1
ATOM 20938 N N . GLY G 1 139 ? 54.827 37.271 53.553 1.00 57.47 138 GLY G N 1
ATOM 20939 C CA . GLY G 1 139 ? 54.338 36.770 54.850 1.00 57.48 138 GLY G CA 1
ATOM 20940 C C . GLY G 1 139 ? 53.189 37.488 55.545 1.00 55.20 138 GLY G C 1
ATOM 20941 O O . GLY G 1 139 ? 52.685 36.995 56.560 1.00 55.12 138 GLY G O 1
ATOM 20945 N N . LYS G 1 140 ? 52.670 38.534 54.915 1.00 53.26 139 LYS G N 1
ATOM 20946 C CA . LYS G 1 140 ? 51.665 39.393 55.517 1.00 50.44 139 LYS G CA 1
ATOM 20947 C C . LYS G 1 140 ? 50.263 39.157 54.993 1.00 46.32 139 LYS G C 1
ATOM 20948 O O . LYS G 1 140 ? 50.062 38.943 53.803 1.00 45.90 139 LYS G O 1
ATOM 20967 N N . THR G 1 141 ? 49.301 39.204 55.906 1.00 43.17 140 THR G N 1
ATOM 20968 C CA . THR G 1 141 ? 47.898 38.998 55.597 1.00 40.08 140 THR G CA 1
ATOM 20969 C C . THR G 1 141 ? 47.221 40.312 55.262 1.00 35.53 140 THR G C 1
ATOM 20970 O O . THR G 1 141 ? 47.406 41.309 55.957 1.00 35.29 140 THR G O 1
ATOM 20981 N N . TRP G 1 142 ? 46.437 40.288 54.193 1.00 31.70 141 TRP G N 1
ATOM 20982 C CA . TRP G 1 142 ? 45.707 41.450 53.723 1.00 26.66 141 TRP G CA 1
ATOM 20983 C C . TRP G 1 142 ? 44.220 41.135 53.571 1.00 25.44 141 TRP G C 1
ATOM 20984 O O . TRP G 1 142 ? 43.849 40.022 53.197 1.00 27.02 141 TRP G O 1
ATOM 21005 N N . LEU G 1 143 ? 43.369 42.108 53.883 1.00 22.76 142 LEU G N 1
ATOM 21006 C CA . LEU G 1 143 ? 41.955 42.016 53.530 1.00 22.36 142 LEU G CA 1
ATOM 21007 C C . LEU G 1 143 ? 41.729 42.474 52.091 1.00 21.83 142 LEU G C 1
ATOM 21008 O O . LEU G 1 143 ? 42.181 43.551 51.699 1.00 18.54 142 LEU G O 1
ATOM 21024 N N . LEU G 1 144 ? 41.018 41.664 51.311 1.00 22.44 143 LEU G N 1
ATOM 21025 C CA . LEU G 1 144 ? 40.622 42.053 49.962 1.00 20.08 143 LEU G CA 1
ATOM 21026 C C . LEU G 1 144 ? 39.304 42.821 50.017 1.00 20.44 143 LEU G C 1
ATOM 21027 O O . LEU G 1 144 ? 38.258 42.247 50.317 1.00 19.41 143 LEU G O 1
ATOM 21043 N N . GLU G 1 145 ? 39.369 44.120 49.735 1.00 17.60 144 GLU G N 1
ATOM 21044 C CA . GLU G 1 145 ? 38.198 44.992 49.774 1.00 18.49 144 GLU G CA 1
ATOM 21045 C C . GLU G 1 145 ? 37.695 45.309 48.369 1.00 20.01 144 GLU G C 1
ATOM 21046 O O . GLU G 1 145 ? 38.485 45.489 47.442 1.00 19.22 144 GLU G O 1
ATOM 21058 N N . ARG G 1 146 ? 36.376 45.384 48.223 1.00 22.56 145 ARG G N 1
ATOM 21059 C CA . ARG G 1 146 ? 35.753 45.502 46.913 1.00 27.05 145 ARG G CA 1
ATOM 21060 C C . ARG G 1 146 ? 35.225 46.910 46.650 1.00 25.93 145 ARG G C 1
ATOM 21061 O O . ARG G 1 146 ? 34.924 47.648 47.587 1.00 25.28 145 ARG G O 1
ATOM 21082 N N . PRO G 1 147 ? 35.104 47.286 45.366 1.00 26.99 146 PRO G N 1
ATOM 21083 C CA . PRO G 1 147 ? 34.674 48.646 45.024 1.00 25.05 146 PRO G CA 1
ATOM 21084 C C . PRO G 1 147 ? 33.231 48.941 45.414 1.00 26.13 146 PRO G C 1
ATOM 21085 O O . PRO G 1 147 ? 32.406 48.029 45.464 1.00 25.58 146 PRO G O 1
ATOM 21096 N N . LEU G 1 148 ? 32.947 50.212 45.694 1.00 27.84 147 LEU G N 1
ATOM 21097 C CA . LEU G 1 148 ? 31.589 50.675 45.966 1.00 29.88 147 LEU G CA 1
ATOM 21098 C C . LEU G 1 148 ? 31.177 51.714 44.930 1.00 29.00 147 LEU G C 1
ATOM 21099 O O . LEU G 1 148 ? 31.933 52.639 44.633 1.00 28.99 147 LEU G O 1
ATOM 21115 N N . ARG G 1 149 ? 29.987 51.542 44.367 1.00 29.16 148 ARG G N 1
ATOM 21116 C CA . ARG G 1 149 ? 29.421 52.525 43.453 1.00 29.31 148 ARG G CA 1
ATOM 21117 C C . ARG G 1 149 ? 27.999 52.864 43.875 1.00 27.29 148 ARG G C 1
ATOM 21118 O O . ARG G 1 149 ? 27.441 52.229 44.769 1.00 26.43 148 ARG G O 1
ATOM 21139 N N . ALA G 1 150 ? 27.420 53.870 43.229 1.00 26.68 149 ALA G N 1
ATOM 21140 C CA . ALA G 1 150 ? 26.080 54.322 43.570 1.00 26.64 149 ALA G CA 1
ATOM 21141 C C . ALA G 1 150 ? 25.355 54.834 42.339 1.00 26.79 149 ALA G C 1
ATOM 21142 O O . ALA G 1 150 ? 25.974 55.124 41.317 1.00 27.77 149 ALA G O 1
ATOM 21149 N N . ASP G 1 151 ? 24.038 54.947 42.449 1.00 26.86 150 ASP G N 1
ATOM 21150 C CA . ASP G 1 151 ? 23.218 55.475 41.369 1.00 27.57 150 ASP G CA 1
ATOM 21151 C C . ASP G 1 151 ? 23.425 56.976 41.233 1.00 26.97 150 ASP G C 1
ATOM 21152 O O . ASP G 1 151 ? 23.411 57.519 40.128 1.00 27.58 150 ASP G O 1
ATOM 21161 N N . LEU G 1 152 ? 23.632 57.635 42.369 1.00 25.98 151 LEU G N 1
ATOM 21162 C CA . LEU G 1 152 ? 23.678 59.087 42.417 1.00 26.32 151 LEU G CA 1
ATOM 21163 C C . LEU G 1 152 ? 24.709 59.579 43.421 1.00 23.79 151 LEU G C 1
ATOM 21164 O O . LEU G 1 152 ? 25.012 58.897 44.402 1.00 22.75 151 LEU G O 1
ATOM 21180 N N . ALA G 1 153 ? 25.248 60.766 43.163 1.00 22.85 152 ALA G N 1
ATOM 21181 C CA . ALA G 1 153 ? 26.164 61.411 44.092 1.00 21.15 152 ALA G CA 1
ATOM 21182 C C . ALA G 1 153 ? 25.724 62.845 44.348 1.00 21.64 152 ALA G C 1
ATOM 21183 O O . ALA G 1 153 ? 25.508 63.615 43.409 1.00 21.11 152 ALA G O 1
ATOM 21190 N N . LEU G 1 154 ? 25.582 63.189 45.625 1.00 21.20 153 LEU G N 1
ATOM 21191 C CA . LEU G 1 154 ? 25.248 64.549 46.027 1.00 22.73 153 LEU G CA 1
ATOM 21192 C C . LEU G 1 154 ? 26.505 65.224 46.557 1.00 20.51 153 LEU G C 1
ATOM 21193 O O . LEU G 1 154 ? 27.024 64.861 47.614 1.00 22.06 153 LEU G O 1
ATOM 21209 N N . ILE G 1 155 ? 26.983 66.209 45.805 1.00 21.00 154 ILE G N 1
ATOM 21210 C CA . ILE G 1 155 ? 28.274 66.833 46.057 1.00 20.56 154 ILE G CA 1
ATOM 21211 C C . ILE G 1 155 ? 28.120 68.305 46.405 1.00 26.92 154 ILE G C 1
ATOM 21212 O O . ILE G 1 155 ? 27.305 69.012 45.812 1.00 23.59 154 ILE G O 1
ATOM 21228 N N . ARG G 1 156 ? 28.912 68.758 47.371 1.00 27.33 155 ARG G N 1
ATOM 21229 C CA . ARG G 1 156 ? 29.040 70.180 47.646 1.00 29.00 155 ARG G CA 1
ATOM 21230 C C . ARG G 1 156 ? 30.416 70.650 47.195 1.00 28.03 155 ARG G C 1
ATOM 21231 O O . ARG G 1 156 ? 31.421 69.979 47.437 1.00 22.28 155 ARG G O 1
ATOM 21252 N N . ALA G 1 157 ? 30.443 71.805 46.537 1.00 29.26 156 ALA G N 1
ATOM 21253 C CA . ALA G 1 157 ? 31.686 72.423 46.097 1.00 29.55 156 ALA G CA 1
ATOM 21254 C C . ALA G 1 157 ? 31.706 73.892 46.498 1.00 32.11 156 ALA G C 1
ATOM 21255 O O . ALA G 1 157 ? 30.670 74.466 46.831 1.00 29.20 156 ALA G O 1
ATOM 21262 N N . HIS G 1 158 ? 32.891 74.493 46.473 1.00 28.39 157 HIS G N 1
ATOM 21263 C CA . HIS G 1 158 ? 33.029 75.910 46.790 1.00 30.86 157 HIS G CA 1
ATOM 21264 C C . HIS G 1 158 ? 32.731 76.778 45.571 1.00 35.75 157 HIS G C 1
ATOM 21265 O O . HIS G 1 158 ? 31.710 77.466 45.535 1.00 34.10 157 HIS G O 1
ATOM 21279 N N . ARG G 1 159 ? 33.625 76.757 44.584 1.00 36.72 158 ARG G N 1
ATOM 21280 C CA . ARG G 1 159 ? 33.375 77.447 43.319 1.00 40.52 158 ARG G CA 1
ATOM 21281 C C . ARG G 1 159 ? 33.221 76.416 42.209 1.00 37.34 158 ARG G C 1
ATOM 21282 O O . ARG G 1 159 ? 33.743 75.305 42.303 1.00 35.09 158 ARG G O 1
ATOM 21303 N N . CYS G 1 160 ? 32.489 76.791 41.166 1.00 36.94 159 CYS G N 1
ATOM 21304 C CA . CYS G 1 160 ? 32.188 75.873 40.076 1.00 34.39 159 CYS G CA 1
ATOM 21305 C C . CYS G 1 160 ? 31.843 76.631 38.797 1.00 33.61 159 CYS G C 1
ATOM 21306 O O . CYS G 1 160 ? 31.029 77.556 38.826 1.00 35.56 159 CYS G O 1
ATOM 21314 N N . ASP G 1 161 ? 32.462 76.247 37.681 1.00 33.23 160 ASP G N 1
ATOM 21315 C CA . ASP G 1 161 ? 32.170 76.888 36.400 1.00 38.24 160 ASP G CA 1
ATOM 21316 C C . ASP G 1 161 ? 31.082 76.130 35.641 1.00 37.74 160 ASP G C 1
ATOM 21317 O O . ASP G 1 161 ? 30.596 75.098 36.102 1.00 32.80 160 ASP G O 1
ATOM 21326 N N . THR G 1 162 ? 30.713 76.641 34.472 1.00 39.77 161 THR G N 1
ATOM 21327 C CA . THR G 1 162 ? 29.583 76.095 33.729 1.00 40.70 161 THR G CA 1
ATOM 21328 C C . THR G 1 162 ? 29.886 74.725 33.123 1.00 39.56 161 THR G C 1
ATOM 21329 O O . THR G 1 162 ? 28.977 74.042 32.651 1.00 39.59 161 THR G O 1
ATOM 21340 N N . LEU G 1 163 ? 31.158 74.332 33.128 1.00 38.84 162 LEU G N 1
ATOM 21341 C CA . LEU G 1 163 ? 31.555 73.009 32.647 1.00 37.74 162 LEU G CA 1
ATOM 21342 C C . LEU G 1 163 ? 31.543 71.983 33.776 1.00 35.67 162 LEU G C 1
ATOM 21343 O O . LEU G 1 163 ? 31.569 70.777 33.528 1.00 28.32 162 LEU G O 1
ATOM 21359 N N . GLY G 1 164 ? 31.519 72.468 35.013 1.00 35.55 163 GLY G N 1
ATOM 21360 C CA . GLY G 1 164 ? 31.456 71.601 36.175 1.00 33.45 163 GLY G CA 1
ATOM 21361 C C . GLY G 1 164 ? 32.786 71.392 36.875 1.00 26.40 163 GLY G C 1
ATOM 21362 O O . GLY G 1 164 ? 32.885 70.554 37.766 1.00 24.85 163 GLY G O 1
ATOM 21366 N N . ASN G 1 165 ? 33.813 72.137 36.477 1.00 27.37 164 ASN G N 1
ATOM 21367 C CA . ASN G 1 165 ? 35.086 72.101 37.191 1.00 31.04 164 ASN G CA 1
ATOM 21368 C C . ASN G 1 165 ? 34.905 72.637 38.606 1.00 30.78 164 ASN G C 1
ATOM 21369 O O . ASN G 1 165 ? 34.371 73.729 38.791 1.00 32.15 164 ASN G O 1
ATOM 21380 N N . LEU G 1 166 ? 35.360 71.872 39.596 1.00 28.44 165 LEU G N 1
ATOM 21381 C CA . LEU G 1 166 ? 35.115 72.195 41.000 1.00 28.13 165 LEU G CA 1
ATOM 21382 C C . LEU G 1 166 ? 36.385 72.504 41.781 1.00 28.89 165 LEU G C 1
ATOM 21383 O O . LEU G 1 166 ? 37.453 71.951 41.513 1.00 27.70 165 LEU G O 1
ATOM 21399 N N . THR G 1 167 ? 36.245 73.406 42.745 1.00 30.97 166 THR G N 1
ATOM 21400 C CA . THR G 1 167 ? 37.228 73.587 43.803 1.00 32.10 166 THR G CA 1
ATOM 21401 C C . THR G 1 167 ? 36.503 73.398 45.128 1.00 32.26 166 THR G C 1
ATOM 21402 O O . THR G 1 167 ? 35.274 73.471 45.180 1.00 32.69 166 THR G O 1
ATOM 21413 N N . TYR G 1 168 ? 37.260 73.136 46.188 1.00 31.59 167 TYR G N 1
ATOM 21414 C CA . TYR G 1 168 ? 36.686 72.945 47.514 1.00 30.45 167 TYR G CA 1
ATOM 21415 C C . TYR G 1 168 ? 37.387 73.855 48.509 1.00 27.14 167 TYR G C 1
ATOM 21416 O O . TYR G 1 168 ? 38.487 74.339 48.241 1.00 28.10 167 TYR G O 1
ATOM 21434 N N . GLN G 1 169 ? 36.752 74.079 49.656 1.00 27.69 168 GLN G N 1
ATOM 21435 C CA . GLN G 1 169 ? 37.282 75.002 50.653 1.00 39.16 168 GLN G CA 1
ATOM 21436 C C . GLN G 1 169 ? 37.573 74.312 51.980 1.00 38.58 168 GLN G C 1
ATOM 21437 O O . GLN G 1 169 ? 36.672 73.781 52.631 1.00 28.11 168 GLN G O 1
ATOM 21451 N N . LEU G 1 170 ? 38.847 74.337 52.362 1.00 38.91 169 LEU G N 1
ATOM 21452 C CA . LEU G 1 170 ? 39.301 73.823 53.649 1.00 28.98 169 LEU G CA 1
ATOM 21453 C C . LEU G 1 170 ? 38.880 72.364 53.851 1.00 26.51 169 LEU G C 1
ATOM 21454 O O . LEU G 1 170 ? 39.055 71.542 52.950 1.00 25.61 169 LEU G O 1
ATOM 21470 N N . SER G 1 171 ? 38.326 72.040 55.015 1.00 26.45 170 SER G N 1
ATOM 21471 C CA . SER G 1 171 ? 38.047 70.647 55.357 1.00 30.54 170 SER G CA 1
ATOM 21472 C C . SER G 1 171 ? 36.682 70.179 54.860 1.00 29.37 170 SER G C 1
ATOM 21473 O O . SER G 1 171 ? 36.197 69.126 55.275 1.00 28.74 170 SER G O 1
ATOM 21481 N N . ALA G 1 172 ? 36.067 70.954 53.971 1.00 28.96 171 ALA G N 1
ATOM 21482 C CA . ALA G 1 172 ? 34.782 70.575 53.393 1.00 27.71 171 ALA G CA 1
ATOM 21483 C C . ALA G 1 172 ? 34.951 69.647 52.187 1.00 26.47 171 ALA G C 1
ATOM 21484 O O . ALA G 1 172 ? 33.965 69.194 51.603 1.00 26.05 171 ALA G O 1
ATOM 21491 N N . ARG G 1 173 ? 36.199 69.347 51.835 1.00 25.48 172 ARG G N 1
ATOM 21492 C CA . ARG G 1 173 ? 36.499 68.508 50.676 1.00 23.60 172 ARG G CA 1
ATOM 21493 C C . ARG G 1 173 ? 36.192 67.035 50.951 1.00 22.34 172 ARG G C 1
ATOM 21494 O O . ARG G 1 173 ? 35.273 66.469 50.361 1.00 22.37 172 ARG G O 1
ATOM 21515 N N . ASN G 1 174 ? 36.983 66.434 51.841 1.00 21.66 173 ASN G N 1
ATOM 21516 C CA . ASN G 1 174 ? 36.848 65.032 52.259 1.00 19.66 173 ASN G CA 1
ATOM 21517 C C . ASN G 1 174 ? 36.403 64.050 51.160 1.00 19.24 173 ASN G C 1
ATOM 21518 O O . ASN G 1 174 ? 37.195 63.698 50.287 1.00 19.31 173 ASN G O 1
ATOM 21529 N N . PHE G 1 175 ? 35.150 63.603 51.208 1.00 19.51 174 PHE G N 1
ATOM 21530 C CA . PHE G 1 175 ? 34.671 62.538 50.326 1.00 18.08 174 PHE G CA 1
ATOM 21531 C C . PHE G 1 175 ? 34.268 63.031 48.934 1.00 18.01 174 PHE G C 1
ATOM 21532 O O . PHE G 1 175 ? 34.209 62.244 47.991 1.00 18.36 174 PHE G O 1
ATOM 21549 N N . ASN G 1 176 ? 33.997 64.327 48.808 1.00 18.12 175 ASN G N 1
ATOM 21550 C CA . ASN G 1 176 ? 33.387 64.874 47.593 1.00 18.72 175 ASN G CA 1
ATOM 21551 C C . ASN G 1 176 ? 34.123 64.546 46.283 1.00 18.45 175 ASN G C 1
ATOM 21552 O O . ASN G 1 176 ? 33.484 64.153 45.304 1.00 15.89 175 ASN G O 1
ATOM 21563 N N . PRO G 1 177 ? 35.457 64.709 46.249 1.00 18.12 176 PRO G N 1
ATOM 21564 C CA . PRO G 1 177 ? 36.176 64.429 44.996 1.00 17.71 176 PRO G CA 1
ATOM 21565 C C . PRO G 1 177 ? 36.117 62.962 44.556 1.00 18.35 176 PRO G C 1
ATOM 21566 O O . PRO G 1 177 ? 36.237 62.693 43.360 1.00 19.55 176 PRO G O 1
ATOM 21577 N N . LEU G 1 178 ? 35.942 62.039 45.498 1.00 17.69 177 LEU G N 1
ATOM 21578 C CA . LEU G 1 178 ? 35.937 60.611 45.181 1.00 18.38 177 LEU G CA 1
ATOM 21579 C C . LEU G 1 178 ? 34.552 60.125 44.751 1.00 18.55 177 LEU G C 1
ATOM 21580 O O . LEU G 1 178 ? 34.435 59.363 43.791 1.00 19.50 177 LEU G O 1
ATOM 21596 N N . ILE G 1 179 ? 33.507 60.550 45.457 1.00 17.50 178 ILE G N 1
ATOM 21597 C CA . ILE G 1 179 ? 32.149 60.139 45.098 1.00 17.59 178 ILE G CA 1
ATOM 21598 C C . ILE G 1 179 ? 31.770 60.688 43.728 1.00 18.89 178 ILE G C 1
ATOM 21599 O O . ILE G 1 179 ? 30.855 60.182 43.078 1.00 19.76 178 ILE G O 1
ATOM 21615 N N . ALA G 1 180 ? 32.481 61.727 43.298 1.00 19.18 179 ALA G N 1
ATOM 21616 C CA . ALA G 1 180 ? 32.258 62.327 41.989 1.00 19.15 179 ALA G CA 1
ATOM 21617 C C . ALA G 1 180 ? 32.578 61.349 40.862 1.00 19.54 179 ALA G C 1
ATOM 21618 O O . ALA G 1 180 ? 32.003 61.436 39.777 1.00 20.71 179 ALA G O 1
ATOM 21625 N N . LEU G 1 181 ? 33.496 60.422 41.122 1.00 19.59 180 LEU G N 1
ATOM 21626 C CA . LEU G 1 181 ? 33.917 59.463 40.102 1.00 20.09 180 LEU G CA 1
ATOM 21627 C C . LEU G 1 181 ? 33.203 58.117 40.209 1.00 18.30 180 LEU G C 1
ATOM 21628 O O . LEU G 1 181 ? 33.245 57.322 39.273 1.00 18.69 180 LEU G O 1
ATOM 21644 N N . ALA G 1 182 ? 32.537 57.873 41.334 1.00 17.65 181 ALA G N 1
ATOM 21645 C CA . ALA G 1 182 ? 32.009 56.542 41.642 1.00 18.16 181 ALA G CA 1
ATOM 21646 C C . ALA G 1 182 ? 30.502 56.388 41.412 1.00 18.52 181 ALA G C 1
ATOM 21647 O O . ALA G 1 182 ? 29.952 55.310 41.640 1.00 20.20 181 ALA G O 1
ATOM 21654 N N . ALA G 1 183 ? 29.839 57.447 40.956 1.00 18.32 182 ALA G N 1
ATOM 21655 C CA . ALA G 1 183 ? 28.385 57.418 40.775 1.00 20.47 182 ALA G CA 1
ATOM 21656 C C . ALA G 1 183 ? 27.992 57.573 39.308 1.00 20.81 182 ALA G C 1
ATOM 21657 O O . ALA G 1 183 ? 28.668 58.260 38.545 1.00 20.67 182 ALA G O 1
ATOM 21664 N N . ASP G 1 184 ? 26.894 56.925 38.926 1.00 22.42 183 ASP G N 1
ATOM 21665 C CA . ASP G 1 184 ? 26.389 56.995 37.556 1.00 24.38 183 ASP G CA 1
ATOM 21666 C C . ASP G 1 184 ? 26.017 58.424 37.179 1.00 25.13 183 ASP G C 1
ATOM 21667 O O . ASP G 1 184 ? 26.355 58.895 36.092 1.00 26.27 183 ASP G O 1
ATOM 21676 N N . ILE G 1 185 ? 25.310 59.100 38.080 1.00 25.48 184 ILE G N 1
ATOM 21677 C CA . ILE G 1 185 ? 24.923 60.491 37.882 1.00 26.05 184 ILE G CA 1
ATOM 21678 C C . ILE G 1 185 ? 25.397 61.338 39.061 1.00 25.73 184 ILE G C 1
ATOM 21679 O O . ILE G 1 185 ? 25.340 60.905 40.212 1.00 25.57 184 ILE G O 1
ATOM 21695 N N . THR G 1 186 ? 25.868 62.546 38.763 1.00 25.02 185 THR G N 1
ATOM 21696 C CA . THR G 1 186 ? 26.438 63.428 39.778 1.00 22.78 185 THR G CA 1
ATOM 21697 C C . THR G 1 186 ? 25.741 64.783 39.801 1.00 23.38 185 THR G C 1
ATOM 21698 O O . THR G 1 186 ? 25.557 65.414 38.760 1.00 23.78 185 THR G O 1
ATOM 21709 N N . LEU G 1 187 ? 25.359 65.215 41.000 1.00 24.01 186 LEU G N 1
ATOM 21710 C CA . LEU G 1 187 ? 24.741 66.520 41.210 1.00 25.69 186 LEU G CA 1
ATOM 21711 C C . LEU G 1 187 ? 25.597 67.347 42.162 1.00 25.80 186 LEU G C 1
ATOM 21712 O O . LEU G 1 187 ? 25.920 66.894 43.261 1.00 22.94 186 LEU G O 1
ATOM 21728 N N . VAL G 1 188 ? 25.962 68.554 41.738 1.00 27.53 187 VAL G N 1
ATOM 21729 C CA . VAL G 1 188 ? 26.797 69.434 42.554 1.00 27.75 187 VAL G CA 1
ATOM 21730 C C . VAL G 1 188 ? 26.029 70.674 43.018 1.00 28.54 187 VAL G C 1
ATOM 21731 O O . VAL G 1 188 ? 25.256 71.266 42.262 1.00 28.58 187 VAL G O 1
ATOM 21744 N N . GLU G 1 189 ? 26.250 71.045 44.278 1.00 27.92 188 GLU G N 1
ATOM 21745 C CA . GLU G 1 189 ? 25.663 72.245 44.866 1.00 29.18 188 GLU G CA 1
ATOM 21746 C C . GLU G 1 189 ? 26.782 73.225 45.218 1.00 29.65 188 GLU G C 1
ATOM 21747 O O . GLU G 1 189 ? 27.331 73.168 46.318 1.00 29.15 188 GLU G O 1
ATOM 21759 N N . PRO G 1 190 ? 27.137 74.118 44.276 1.00 30.80 189 PRO G N 1
ATOM 21760 C CA . PRO G 1 190 ? 28.255 75.045 44.482 1.00 33.31 189 PRO G CA 1
ATOM 21761 C C . PRO G 1 190 ? 27.885 76.276 45.301 1.00 33.90 189 PRO G C 1
ATOM 21762 O O . PRO G 1 190 ? 26.788 76.808 45.137 1.00 37.39 189 PRO G O 1
ATOM 21773 N N . ASP G 1 191 ? 28.795 76.722 46.165 1.00 40.87 190 ASP G N 1
ATOM 21774 C CA . ASP G 1 191 ? 28.590 77.948 46.929 1.00 43.04 190 ASP G CA 1
ATOM 21775 C C . ASP G 1 191 ? 28.611 79.151 45.999 1.00 44.51 190 ASP G C 1
ATOM 21776 O O . ASP G 1 191 ? 27.921 80.144 46.228 1.00 41.66 190 ASP G O 1
ATOM 21785 N N . GLU G 1 192 ? 29.407 79.038 44.940 1.00 43.13 191 GLU G N 1
ATOM 21786 C CA . GLU G 1 192 ? 29.624 80.129 44.001 1.00 44.42 191 GLU G CA 1
ATOM 21787 C C . GLU G 1 192 ? 29.725 79.593 42.579 1.00 43.31 191 GLU G C 1
ATOM 21788 O O . GLU G 1 192 ? 30.509 78.686 42.303 1.00 41.58 191 GLU G O 1
ATOM 21800 N N . LEU G 1 193 ? 28.924 80.158 41.682 1.00 44.60 192 LEU G N 1
ATOM 21801 C CA . LEU G 1 193 ? 28.934 79.762 40.281 1.00 43.63 192 LEU G CA 1
ATOM 21802 C C . LEU G 1 193 ? 29.688 80.787 39.439 1.00 45.55 192 LEU G C 1
ATOM 21803 O O . LEU G 1 193 ? 29.329 81.963 39.424 1.00 48.83 192 LEU G O 1
ATOM 21819 N N . VAL G 1 194 ? 30.729 80.338 38.742 1.00 41.16 193 VAL G N 1
ATOM 21820 C CA . VAL G 1 194 ? 31.560 81.227 37.931 1.0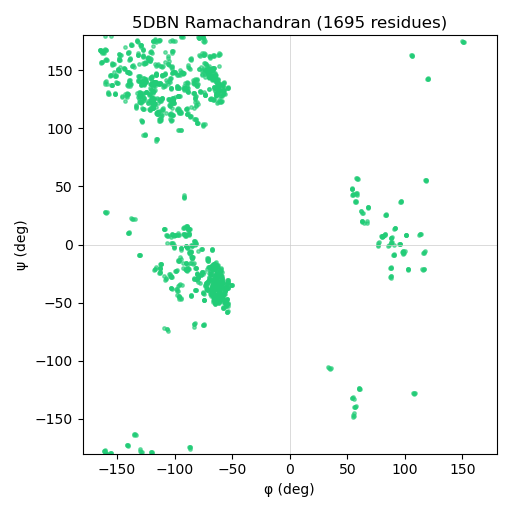0 43.02 193 VAL G CA 1
ATOM 21821 C C . VAL G 1 194 ? 31.487 80.874 36.448 1.00 51.51 193 VAL G C 1
ATOM 21822 O O . VAL G 1 194 ? 30.842 79.901 36.059 1.00 41.30 193 VAL G O 1
ATOM 21835 N N . GLU G 1 195 ? 32.151 81.683 35.628 1.00 53.65 194 GLU G N 1
ATOM 21836 C CA . GLU G 1 195 ? 32.226 81.435 34.193 1.00 53.84 194 GLU G CA 1
ATOM 21837 C C . GLU G 1 195 ? 33.397 80.517 33.884 1.00 50.76 194 GLU G C 1
ATOM 21838 O O . GLU G 1 195 ? 34.384 80.485 34.619 1.00 49.72 194 GLU G O 1
ATOM 21850 N N . THR G 1 196 ? 33.277 79.765 32.796 1.00 49.32 195 THR G N 1
ATOM 21851 C CA . THR G 1 196 ? 34.364 78.915 32.338 1.00 46.72 195 THR G CA 1
ATOM 21852 C C . THR G 1 196 ? 35.566 79.779 31.982 1.00 48.13 195 THR G C 1
ATOM 21853 O O . THR G 1 196 ? 35.467 80.675 31.142 1.00 51.29 195 THR G O 1
ATOM 21864 N N . GLY G 1 197 ? 36.696 79.503 32.628 1.00 46.05 196 GLY G N 1
ATOM 21865 C CA . GLY G 1 197 ? 37.910 80.272 32.427 1.00 43.76 196 GLY G CA 1
ATOM 21866 C C . GLY G 1 197 ? 38.349 80.999 33.683 1.00 48.01 196 GLY G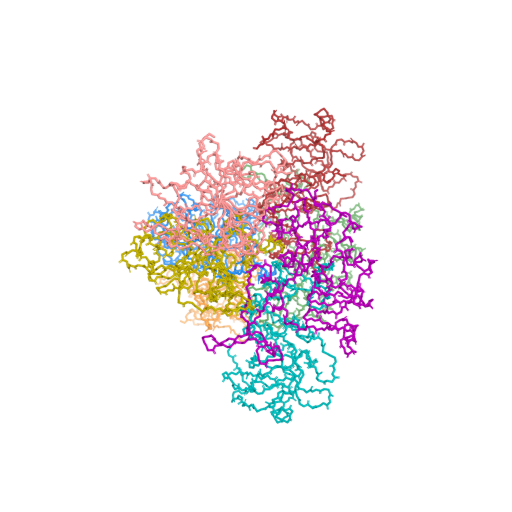 C 1
ATOM 21867 O O . GLY G 1 197 ? 39.515 81.375 33.809 1.00 45.61 196 GLY G O 1
ATOM 21871 N N . GLU G 1 198 ? 37.420 81.205 34.611 1.00 48.31 197 GLU G N 1
ATOM 21872 C CA . GLU G 1 198 ? 37.732 81.890 35.863 1.00 50.35 197 GLU G CA 1
ATOM 21873 C C . GLU G 1 198 ? 38.494 80.992 36.842 1.00 48.26 197 GLU G C 1
ATOM 21874 O O . GLU G 1 198 ? 39.205 81.488 37.718 1.00 49.49 197 GLU G O 1
ATOM 21886 N N . LEU G 1 199 ? 38.351 79.678 36.688 1.00 45.33 198 LEU G N 1
ATOM 21887 C CA . LEU G 1 199 ? 39.101 78.720 37.499 1.00 43.16 198 LEU G CA 1
ATOM 21888 C C . LEU G 1 199 ? 40.345 78.256 36.753 1.00 43.75 198 LEU G C 1
ATOM 21889 O O . LEU G 1 199 ? 40.241 77.632 35.696 1.00 42.09 198 LEU G O 1
ATOM 21905 N N . GLN G 1 200 ? 41.519 78.559 37.301 1.00 46.90 199 GLN G N 1
ATOM 21906 C CA . GLN G 1 200 ? 42.773 78.170 36.662 1.00 49.16 199 GLN G CA 1
ATOM 21907 C C . GLN G 1 200 ? 42.913 76.648 36.637 1.00 45.93 199 GLN G C 1
ATOM 21908 O O . GLN G 1 200 ? 42.470 75.971 37.567 1.00 34.49 199 GLN G O 1
ATOM 21922 N N . PRO G 1 201 ? 43.524 76.105 35.568 1.00 44.97 200 PRO G N 1
ATOM 21923 C CA . PRO G 1 201 ? 43.691 74.652 35.422 1.00 41.57 200 PRO G CA 1
ATOM 21924 C C . PRO G 1 201 ? 44.373 73.960 36.600 1.00 38.75 200 PRO G C 1
ATOM 21925 O O . PRO G 1 201 ? 44.041 72.811 36.895 1.00 36.12 200 PRO G O 1
ATOM 21936 N N . ASP G 1 202 ? 45.302 74.645 37.260 1.00 39.48 201 ASP G N 1
ATOM 21937 C CA . ASP G 1 202 ? 46.060 74.045 38.355 1.00 39.21 201 ASP G CA 1
ATOM 21938 C C . ASP G 1 202 ? 45.397 74.249 39.716 1.00 32.75 201 ASP G C 1
ATOM 21939 O O . ASP G 1 202 ? 45.987 73.929 40.748 1.00 48.11 201 ASP G O 1
ATOM 21948 N N . HIS G 1 203 ? 44.173 74.771 39.714 1.00 32.63 202 HIS G N 1
ATOM 21949 C CA . HIS G 1 203 ? 43.415 74.982 40.947 1.00 32.01 202 HIS G CA 1
ATOM 21950 C C . HIS G 1 203 ? 42.216 74.045 41.017 1.00 29.72 202 HIS G C 1
ATOM 21951 O O . HIS G 1 203 ? 41.633 73.849 42.083 1.00 37.53 202 HIS G O 1
ATOM 21965 N N . ILE G 1 204 ? 41.848 73.473 39.876 1.00 34.83 203 ILE G N 1
ATOM 21966 C CA . ILE G 1 204 ? 40.710 72.566 39.804 1.00 32.45 203 ILE G CA 1
ATOM 21967 C C . ILE G 1 204 ? 41.054 71.223 40.436 1.00 30.42 203 ILE G C 1
ATOM 21968 O O . ILE G 1 204 ? 42.076 70.619 40.117 1.00 30.31 203 ILE G O 1
ATOM 21984 N N . VAL G 1 205 ? 40.194 70.774 41.345 1.00 29.44 204 VAL G N 1
ATOM 21985 C CA . VAL G 1 205 ? 40.382 69.507 42.046 1.00 27.97 204 VAL G CA 1
ATOM 21986 C C . VAL G 1 205 ? 39.588 68.399 41.357 1.00 27.40 204 VAL G C 1
ATOM 21987 O O . VAL G 1 205 ? 40.092 67.295 41.152 1.00 26.88 204 VAL G O 1
ATOM 22000 N N . THR G 1 206 ? 38.337 68.701 41.021 1.00 27.34 205 THR G N 1
ATOM 22001 C CA . THR G 1 206 ? 37.465 67.762 40.322 1.00 25.11 205 THR G CA 1
ATOM 22002 C C . THR G 1 206 ? 37.138 68.293 38.923 1.00 24.50 205 THR G C 1
ATOM 22003 O O . THR G 1 206 ? 36.441 69.298 38.791 1.00 24.78 205 THR G O 1
ATOM 22014 N N . PRO G 1 207 ? 37.639 67.624 37.870 1.00 24.70 206 PRO G N 1
ATOM 22015 C CA . PRO G 1 207 ? 37.351 68.117 36.517 1.00 25.87 206 PRO G CA 1
ATOM 22016 C C . PRO G 1 207 ? 35.875 67.980 36.136 1.00 25.79 206 PRO G C 1
ATOM 22017 O O . PRO G 1 207 ? 35.195 67.075 36.617 1.00 24.87 206 PRO G O 1
ATOM 22028 N N . GLY G 1 208 ? 35.390 68.877 35.282 1.00 26.04 207 GLY G N 1
ATOM 22029 C CA . GLY G 1 208 ? 33.981 68.920 34.938 1.00 25.72 207 GLY G CA 1
ATOM 22030 C C . GLY G 1 208 ? 33.485 67.707 34.175 1.00 25.24 207 GLY G C 1
ATOM 22031 O O . GLY G 1 208 ? 32.280 67.472 34.092 1.00 25.88 207 GLY G O 1
ATOM 22035 N N . ALA G 1 209 ? 34.412 66.934 33.620 1.00 24.80 208 ALA G N 1
ATOM 22036 C CA . ALA G 1 209 ? 34.069 65.762 32.824 1.00 23.76 208 ALA G CA 1
ATOM 22037 C C . ALA G 1 209 ? 33.194 64.777 33.597 1.00 24.23 208 ALA G C 1
ATOM 22038 O O . ALA G 1 209 ? 32.281 64.174 33.031 1.00 23.89 208 ALA G O 1
ATOM 22045 N N . VAL G 1 210 ? 33.475 64.616 34.887 1.00 21.35 209 VAL G N 1
ATOM 22046 C CA . VAL G 1 210 ? 32.753 63.654 35.715 1.00 21.29 209 VAL G CA 1
ATOM 22047 C C . VAL G 1 210 ? 31.506 64.264 36.357 1.00 21.93 209 VAL G C 1
ATOM 22048 O O . VAL G 1 210 ? 30.772 63.576 37.068 1.00 20.06 209 VAL G O 1
ATOM 22061 N N . ILE G 1 211 ? 31.280 65.554 36.111 1.00 23.80 210 ILE G N 1
ATOM 22062 C CA . ILE G 1 211 ? 30.130 66.265 36.668 1.00 23.45 210 ILE G CA 1
ATOM 22063 C C . ILE G 1 211 ? 29.028 66.407 35.623 1.00 25.38 210 ILE G C 1
ATOM 22064 O O . ILE G 1 211 ? 29.248 66.953 34.539 1.00 26.20 210 ILE G O 1
ATOM 22080 N N . ASP G 1 212 ? 27.836 65.927 35.968 1.00 26.41 211 ASP G N 1
ATOM 22081 C CA . ASP G 1 212 ? 26.732 65.862 35.019 1.00 29.18 211 ASP G CA 1
ATOM 22082 C C . ASP G 1 212 ? 25.786 67.052 35.125 1.00 30.44 211 ASP G C 1
ATOM 22083 O O . ASP G 1 212 ? 25.380 67.611 34.107 1.00 32.09 211 ASP G O 1
ATOM 22092 N N . HIS G 1 213 ? 25.428 67.429 36.349 1.00 30.17 212 HIS G N 1
ATOM 22093 C CA . HIS G 1 213 ? 24.458 68.501 36.561 1.00 32.32 212 HIS G CA 1
ATOM 22094 C C . HIS G 1 213 ? 24.832 69.426 37.714 1.00 31.50 212 HIS G C 1
ATOM 22095 O O . HIS G 1 213 ? 25.313 68.980 38.753 1.00 29.95 212 HIS G O 1
ATOM 22109 N N . ILE G 1 214 ? 24.589 70.719 37.512 1.00 32.76 213 ILE G N 1
ATOM 22110 C CA . ILE G 1 214 ? 24.884 71.746 38.507 1.00 33.22 213 ILE G CA 1
ATOM 22111 C C . ILE G 1 214 ? 23.569 72.357 38.966 1.00 35.97 213 ILE G C 1
ATOM 22112 O O . ILE G 1 214 ? 22.818 72.912 38.162 1.00 37.86 213 ILE G O 1
ATOM 22128 N N . ILE G 1 215 ? 23.303 72.275 40.265 1.00 36.13 214 ILE G N 1
ATOM 22129 C CA . ILE G 1 215 ? 22.034 72.751 40.799 1.00 39.03 214 ILE G CA 1
ATOM 22130 C C . ILE G 1 215 ? 21.981 74.236 41.135 1.00 40.98 214 ILE G C 1
ATOM 22131 O O . ILE G 1 215 ? 22.744 74.719 41.971 1.00 36.22 214 ILE G O 1
ATOM 22147 N N . VAL G 1 216 ? 21.086 74.955 40.462 1.00 38.92 215 VAL G N 1
ATOM 22148 C CA . VAL G 1 216 ? 20.782 76.335 40.820 1.00 53.36 215 VAL G CA 1
ATOM 22149 C C . VAL G 1 216 ? 19.622 76.259 41.808 1.00 53.53 215 VAL G C 1
ATOM 22150 O O . VAL G 1 216 ? 18.721 75.440 41.626 1.00 53.61 215 VAL G O 1
ATOM 22163 N N . SER G 1 217 ? 19.641 77.074 42.856 1.00 53.58 216 SER G N 1
ATOM 22164 C CA . SER G 1 217 ? 18.555 77.040 43.834 1.00 53.69 216 SER G CA 1
ATOM 22165 C C . SER G 1 217 ? 18.216 78.431 44.368 1.00 55.92 216 SER G C 1
ATOM 22166 O O . SER G 1 217 ? 18.930 79.400 44.106 1.00 56.82 216 SER G O 1
ATOM 22174 N N . GLN G 1 218 ? 17.111 78.516 45.106 1.00 57.14 217 GLN G N 1
ATOM 22175 C CA . GLN G 1 218 ? 16.584 79.796 45.578 1.00 60.45 217 GLN G CA 1
ATOM 22176 C C . GLN G 1 218 ? 17.596 80.538 46.445 1.00 59.77 217 GLN G C 1
ATOM 22177 O O . GLN G 1 218 ? 17.262 81.530 47.092 1.00 62.15 217 GLN G O 1
ATOM 22191 N N . MET H 2 1 ? 50.246 67.505 86.653 1.00 58.17 1 MET H N 1
ATOM 22192 C CA . MET H 2 1 ? 49.434 67.501 87.905 1.00 60.83 1 MET H CA 1
ATOM 22193 C C . MET H 2 1 ? 48.364 66.418 87.840 1.00 59.49 1 MET H C 1
ATOM 22194 O O . MET H 2 1 ? 48.470 65.383 88.500 1.00 59.08 1 MET H O 1
ATOM 22200 N N . ASP H 2 2 ? 47.333 66.668 87.040 1.00 59.26 2 ASP H N 1
ATOM 22201 C CA . ASP H 2 2 ? 46.284 65.686 86.796 1.00 58.96 2 ASP H CA 1
ATOM 22202 C C . ASP H 2 2 ? 46.856 64.434 86.140 1.00 55.18 2 ASP H C 1
ATOM 22203 O O . ASP H 2 2 ? 47.883 64.499 85.467 1.00 54.36 2 ASP H O 1
ATOM 22212 N N . ALA H 2 3 ? 46.194 63.300 86.345 1.00 52.72 3 ALA H N 1
ATOM 22213 C CA . ALA H 2 3 ? 46.625 62.042 85.746 1.00 48.58 3 ALA H CA 1
ATOM 22214 C C . ALA H 2 3 ? 46.743 62.178 84.232 1.00 46.04 3 ALA H C 1
ATOM 22215 O O . ALA H 2 3 ? 47.781 61.863 83.650 1.00 43.59 3 ALA H O 1
ATOM 22222 N N . LYS H 2 4 ? 45.670 62.651 83.603 1.00 46.92 4 LYS H N 1
ATOM 22223 C CA . LYS H 2 4 ? 45.649 62.866 82.161 1.00 46.21 4 LYS H CA 1
ATOM 22224 C C . LYS H 2 4 ? 46.782 63.785 81.714 1.00 44.29 4 LYS H C 1
ATOM 22225 O O . LYS H 2 4 ? 47.368 63.594 80.646 1.00 41.49 4 LYS H O 1
ATOM 22244 N N . GLN H 2 5 ? 47.085 64.781 82.540 1.00 45.13 5 GLN H N 1
ATOM 22245 C CA . GLN H 2 5 ? 48.133 65.742 82.224 1.00 44.55 5 GLN H CA 1
ATOM 22246 C C . GLN H 2 5 ? 49.527 65.127 82.345 1.00 43.82 5 GLN H C 1
ATOM 22247 O O . GLN H 2 5 ? 50.401 65.413 81.524 1.00 42.55 5 GLN H O 1
ATOM 22261 N N . ARG H 2 6 ? 49.739 64.283 83.354 1.00 45.02 6 ARG H N 1
ATOM 22262 C CA . ARG H 2 6 ? 51.026 63.607 83.490 1.00 45.40 6 ARG H CA 1
ATOM 22263 C C . ARG H 2 6 ? 51.209 62.660 82.313 1.00 41.85 6 ARG H C 1
ATOM 22264 O O . ARG H 2 6 ? 52.303 62.547 81.760 1.00 41.60 6 ARG H O 1
ATOM 22285 N N . ILE H 2 7 ? 50.136 61.962 81.952 1.00 39.73 7 ILE H N 1
ATOM 22286 C CA . ILE H 2 7 ? 50.141 61.095 80.778 1.00 35.87 7 ILE H CA 1
ATOM 22287 C C . ILE H 2 7 ? 50.498 61.897 79.530 1.00 34.67 7 ILE H C 1
ATOM 22288 O O . ILE H 2 7 ? 51.435 61.553 78.813 1.00 35.03 7 ILE H O 1
ATOM 22304 N N . ALA H 2 8 ? 49.752 62.970 79.282 1.00 33.68 8 ALA H N 1
ATOM 22305 C CA . ALA H 2 8 ? 49.979 63.812 78.110 1.00 31.81 8 ALA H CA 1
ATOM 22306 C C . ALA H 2 8 ? 51.407 64.346 78.079 1.00 33.47 8 ALA H C 1
ATOM 22307 O O . ALA H 2 8 ? 52.040 64.388 77.023 1.00 31.40 8 ALA H O 1
ATOM 22314 N N . ARG H 2 9 ? 51.898 64.777 79.236 1.00 37.31 9 ARG H N 1
ATOM 22315 C CA . ARG H 2 9 ? 53.259 65.285 79.340 1.00 39.82 9 ARG H CA 1
ATOM 22316 C C . ARG H 2 9 ? 54.285 64.205 78.991 1.00 37.07 9 ARG H C 1
ATOM 22317 O O . ARG H 2 9 ? 55.236 64.466 78.256 1.00 38.24 9 ARG H O 1
ATOM 22338 N N . ARG H 2 10 ? 54.102 62.999 79.524 1.00 32.78 10 ARG H N 1
ATOM 22339 C CA . ARG H 2 10 ? 55.024 61.904 79.232 1.00 29.71 10 ARG H CA 1
ATOM 22340 C C . ARG H 2 10 ? 55.002 61.529 77.754 1.00 27.58 10 ARG H C 1
ATOM 22341 O O . ARG H 2 10 ? 56.050 61.306 77.150 1.00 27.77 10 ARG H O 1
ATOM 22362 N N . VAL H 2 11 ? 53.807 61.449 77.179 1.00 27.15 11 VAL H N 1
ATOM 22363 C CA . VAL H 2 11 ? 53.666 61.144 75.758 1.00 26.89 11 VAL H CA 1
ATOM 22364 C C . VAL H 2 11 ? 54.342 62.220 74.909 1.00 26.80 11 VAL H C 1
ATOM 22365 O O . VAL H 2 11 ? 54.990 61.914 73.906 1.00 27.08 11 VAL H O 1
ATOM 22378 N N . ALA H 2 12 ? 54.188 63.475 75.319 1.00 27.01 12 ALA H N 1
ATOM 22379 C CA . ALA H 2 12 ? 54.796 64.600 74.614 1.00 28.36 12 ALA H CA 1
ATOM 22380 C C . ALA H 2 12 ? 56.317 64.471 74.554 1.00 29.33 12 ALA H C 1
ATOM 22381 O O . ALA H 2 12 ? 56.942 64.867 73.570 1.00 29.31 12 ALA H O 1
ATOM 22388 N N . GLN H 2 13 ? 56.906 63.928 75.615 1.00 30.34 13 GLN H N 1
ATOM 22389 C CA . GLN H 2 13 ? 58.353 63.747 75.680 1.00 32.94 13 GLN H CA 1
ATOM 22390 C C . GLN H 2 13 ? 58.855 62.645 74.746 1.00 30.24 13 GLN H C 1
ATOM 22391 O O . GLN H 2 13 ? 60.054 62.544 74.492 1.00 30.04 13 GLN H O 1
ATOM 22405 N N . GLU H 2 14 ? 57.943 61.824 74.234 1.00 27.82 14 GLU H N 1
ATOM 22406 C CA . GLU H 2 14 ? 58.321 60.729 73.343 1.00 27.82 14 GLU H CA 1
ATOM 22407 C C . GLU H 2 14 ? 58.489 61.204 71.902 1.00 27.62 14 GLU H C 1
ATOM 22408 O O . GLU H 2 14 ? 59.280 60.645 71.142 1.00 27.19 14 GLU H O 1
ATOM 22420 N N . LEU H 2 15 ? 57.741 62.239 71.532 1.00 27.88 15 LEU H N 1
ATOM 22421 C CA . LEU H 2 15 ? 57.736 62.727 70.159 1.00 27.26 15 LEU H CA 1
ATOM 22422 C C . LEU H 2 15 ? 59.053 63.405 69.796 1.00 30.66 15 LEU H C 1
ATOM 22423 O O . LEU H 2 15 ? 59.663 64.077 70.629 1.00 31.68 15 LEU H O 1
ATOM 22439 N N . ARG H 2 16 ? 59.479 63.226 68.547 1.00 33.26 16 ARG H N 1
ATOM 22440 C CA . ARG H 2 16 ? 60.714 63.831 68.053 1.00 38.17 16 ARG H CA 1
ATOM 22441 C C . ARG H 2 16 ? 60.442 65.060 67.196 1.00 38.60 16 ARG H C 1
ATOM 22442 O O . ARG H 2 16 ? 59.385 65.186 66.576 1.00 37.30 16 ARG H O 1
ATOM 22463 N N . ASP H 2 17 ? 61.417 65.964 67.175 1.00 40.72 17 ASP H N 1
ATOM 22464 C CA . ASP H 2 17 ? 61.323 67.202 66.414 1.00 41.01 17 ASP H CA 1
ATOM 22465 C C . ASP H 2 17 ? 61.124 66.931 64.928 1.00 37.85 17 ASP H C 1
ATOM 22466 O O . ASP H 2 17 ? 61.925 66.238 64.301 1.00 37.77 17 ASP H O 1
ATOM 22475 N N . GLY H 2 18 ? 60.044 67.477 64.377 1.00 35.74 18 GLY H N 1
ATOM 22476 C CA . GLY H 2 18 ? 59.748 67.347 62.961 1.00 34.29 18 GLY H CA 1
ATOM 22477 C C . GLY H 2 18 ? 58.795 66.212 62.637 1.00 31.23 18 GLY H C 1
ATOM 22478 O O . GLY H 2 18 ? 58.465 65.984 61.471 1.00 30.54 18 GLY H O 1
ATOM 22482 N N . ASP H 2 19 ? 58.343 65.500 63.665 1.00 29.53 19 ASP H N 1
ATOM 22483 C CA . ASP H 2 19 ? 57.435 64.375 63.474 1.00 26.74 19 ASP H CA 1
ATOM 22484 C C . ASP H 2 19 ? 56.075 64.816 62.949 1.00 24.67 19 ASP H C 1
ATOM 22485 O O . ASP H 2 19 ? 55.561 65.870 63.323 1.00 24.51 19 ASP H O 1
ATOM 22494 N N . ILE H 2 20 ? 55.509 63.996 62.070 1.00 23.50 20 ILE H N 1
ATOM 22495 C CA . ILE H 2 20 ? 54.123 64.144 61.653 1.00 22.18 20 ILE H CA 1
ATOM 22496 C C . ILE H 2 20 ? 53.274 63.323 62.615 1.00 20.88 20 ILE H C 1
ATOM 22497 O O . ILE H 2 20 ? 53.422 62.102 62.695 1.00 20.76 20 ILE H O 1
ATOM 22513 N N . VAL H 2 21 ? 52.396 64.000 63.349 1.00 21.44 21 VAL H N 1
ATOM 22514 C CA . VAL H 2 21 ? 51.667 63.379 64.453 1.00 20.21 21 VAL H CA 1
ATOM 22515 C C . VAL H 2 21 ? 50.152 63.422 64.250 1.00 20.68 21 VAL H C 1
ATOM 22516 O O . VAL H 2 21 ? 49.619 64.371 63.675 1.00 18.11 21 VAL H O 1
ATOM 22529 N N . ASN H 2 22 ? 49.474 62.370 64.706 1.00 20.62 22 ASN H N 1
ATOM 22530 C CA . ASN H 2 22 ? 48.015 62.361 64.787 1.00 20.08 22 ASN H CA 1
ATOM 22531 C C . ASN H 2 22 ? 47.554 62.187 66.222 1.00 19.78 22 ASN H C 1
ATOM 22532 O O . ASN H 2 22 ? 47.910 61.214 66.882 1.00 19.47 22 ASN H O 1
ATOM 22543 N N . LEU H 2 23 ? 46.738 63.126 66.687 1.00 20.96 23 LEU H N 1
ATOM 22544 C CA . LEU H 2 23 ? 46.214 63.104 68.048 1.00 21.68 23 LEU H CA 1
ATOM 22545 C C . LEU H 2 23 ? 44.720 62.825 68.048 1.00 23.18 23 LEU H C 1
ATOM 22546 O O . LEU H 2 23 ? 43.932 63.614 67.528 1.00 24.03 23 LEU H O 1
ATOM 22562 N N . GLY H 2 24 ? 44.326 61.701 68.633 1.00 24.57 24 GLY H N 1
ATOM 22563 C CA . GLY H 2 24 ? 42.922 61.351 68.694 1.00 27.83 24 GLY H CA 1
ATOM 22564 C C . GLY H 2 24 ? 42.148 62.270 69.618 1.00 32.21 24 GLY H C 1
ATOM 22565 O O . GLY H 2 24 ? 42.724 62.953 70.465 1.00 32.86 24 GLY H O 1
ATOM 22569 N N . ILE H 2 25 ? 40.832 62.292 69.443 1.00 35.87 25 ILE H N 1
ATOM 22570 C CA . ILE H 2 25 ? 39.958 63.094 70.289 1.00 40.77 25 ILE H CA 1
ATOM 22571 C C . ILE H 2 25 ? 39.969 62.518 71.701 1.00 44.18 25 ILE H C 1
ATOM 22572 O O . ILE H 2 25 ? 40.075 61.306 71.883 1.00 45.58 25 ILE H O 1
ATOM 22588 N N . GLY H 2 26 ? 39.870 63.396 72.693 1.00 45.51 26 GLY H N 1
ATOM 22589 C CA . GLY H 2 26 ? 39.872 62.988 74.085 1.00 46.11 26 GLY H CA 1
ATOM 22590 C C . GLY H 2 26 ? 41.161 63.383 74.776 1.00 45.38 26 GLY H C 1
ATOM 22591 O O . GLY H 2 26 ? 41.553 64.541 74.738 1.00 46.24 26 GLY H O 1
ATOM 22595 N N . LEU H 2 27 ? 41.809 62.428 75.431 1.00 43.53 27 LEU H N 1
ATOM 22596 C CA . LEU H 2 27 ? 43.032 62.712 76.177 1.00 42.21 27 LEU H CA 1
ATOM 22597 C C . LEU H 2 27 ? 44.198 63.159 75.277 1.00 39.55 27 LEU H C 1
ATOM 22598 O O . LEU H 2 27 ? 44.868 64.144 75.589 1.00 39.85 27 LEU H O 1
ATOM 22614 N N . PRO H 2 28 ? 44.453 62.434 74.167 1.00 37.30 28 PRO H N 1
ATOM 22615 C CA . PRO H 2 28 ? 45.646 62.687 73.342 1.00 35.55 28 PRO H CA 1
ATOM 22616 C C . PRO H 2 28 ? 45.843 64.128 72.854 1.00 36.11 28 PRO H C 1
ATOM 22617 O O . PRO H 2 28 ? 46.991 64.542 72.707 1.00 35.67 28 PRO H O 1
ATOM 22628 N N . THR H 2 29 ? 44.770 64.868 72.595 1.00 37.36 29 THR H N 1
ATOM 22629 C CA . THR H 2 29 ? 44.904 66.254 72.137 1.00 38.80 29 THR H CA 1
ATOM 22630 C C . THR H 2 29 ? 45.675 67.123 73.134 1.00 38.23 29 THR H C 1
ATOM 22631 O O . THR H 2 29 ? 46.234 68.151 72.760 1.00 39.28 29 THR H O 1
ATOM 22642 N N . MET H 2 30 ? 45.685 66.725 74.401 1.00 36.90 30 MET H N 1
ATOM 22643 C CA . MET H 2 30 ? 46.421 67.464 75.424 1.00 36.46 30 MET H CA 1
ATOM 22644 C C . MET H 2 30 ? 47.932 67.386 75.192 1.00 34.90 30 MET H C 1
ATOM 22645 O O . MET H 2 30 ? 48.683 68.220 75.694 1.00 36.66 30 MET H O 1
ATOM 22659 N N . VAL H 2 31 ? 48.374 66.371 74.452 1.00 32.00 31 VAL H N 1
ATOM 22660 C CA . VAL H 2 31 ? 49.798 66.171 74.183 1.00 31.09 31 VAL H CA 1
ATOM 22661 C C . VAL H 2 31 ? 50.409 67.376 73.472 1.00 32.33 31 VAL H C 1
ATOM 22662 O O . VAL H 2 31 ? 51.596 67.664 73.634 1.00 33.52 31 VAL H O 1
ATOM 22675 N N . ALA H 2 32 ? 49.595 68.086 72.697 1.00 32.23 32 ALA H N 1
ATOM 22676 C CA . ALA H 2 32 ? 50.071 69.239 71.940 1.00 33.19 32 ALA H CA 1
ATOM 22677 C C . ALA H 2 32 ? 50.509 70.382 72.850 1.00 36.58 32 ALA H C 1
ATOM 22678 O O . ALA H 2 32 ? 51.243 71.273 72.422 1.00 38.30 32 ALA H O 1
ATOM 22685 N N . ASN H 2 33 ? 50.069 70.345 74.105 1.00 38.04 33 ASN H N 1
ATOM 22686 C CA . ASN H 2 33 ? 50.332 71.424 75.055 1.00 42.08 33 ASN H CA 1
ATOM 22687 C C . ASN H 2 33 ? 51.528 71.170 75.974 1.00 43.30 33 ASN H C 1
ATOM 22688 O O . ASN H 2 33 ? 51.743 71.917 76.929 1.00 45.63 33 ASN H O 1
ATOM 22699 N N . TYR H 2 34 ? 52.305 70.126 75.687 1.00 41.95 34 TYR H N 1
ATOM 22700 C CA . TYR H 2 34 ? 53.440 69.754 76.536 1.00 42.18 34 TYR H CA 1
ATOM 22701 C C . TYR H 2 34 ? 54.694 69.443 75.721 1.00 41.26 34 TYR H C 1
ATOM 22702 O O . TYR H 2 34 ? 55.592 68.752 76.198 1.00 41.47 34 TYR H O 1
ATOM 22720 N N . LEU H 2 35 ? 54.761 69.956 74.498 1.00 40.72 35 LEU H N 1
ATOM 22721 C CA . LEU H 2 35 ? 55.948 69.768 73.674 1.00 40.80 35 LEU H CA 1
ATOM 22722 C C . LEU H 2 35 ? 57.132 70.511 74.295 1.00 43.67 35 LEU H C 1
ATOM 22723 O O . LEU H 2 35 ? 57.039 71.712 74.553 1.00 46.58 35 LEU H O 1
ATOM 22739 N N . PRO H 2 36 ? 58.246 69.801 74.555 1.00 43.64 36 PRO H N 1
ATOM 22740 C CA . PRO H 2 36 ? 59.427 70.482 75.102 1.00 45.98 36 PRO H CA 1
ATOM 22741 C C . PRO H 2 36 ? 59.964 71.558 74.165 1.00 48.34 36 PRO H C 1
ATOM 22742 O O . PRO H 2 36 ? 59.600 71.585 72.988 1.00 46.99 36 PRO H O 1
ATOM 22753 N N . GLU H 2 37 ? 60.819 72.434 74.681 1.00 52.43 37 GLU H N 1
ATOM 22754 C CA . GLU H 2 37 ? 61.393 73.498 73.869 1.00 55.94 37 GLU H CA 1
ATOM 22755 C C . GLU H 2 37 ? 62.258 72.903 72.763 1.00 55.57 37 GLU H C 1
ATOM 22756 O O . GLU H 2 37 ? 63.048 71.989 73.005 1.00 55.12 37 GLU H O 1
ATOM 22760 N N . GLY H 2 38 ? 62.096 73.420 71.548 1.00 55.77 38 GLY H N 1
ATOM 22761 C CA . GLY H 2 38 ? 62.856 72.944 70.406 1.00 55.47 38 GLY H CA 1
ATOM 22762 C C . GLY H 2 38 ? 62.171 71.816 69.654 1.00 51.90 38 GLY H C 1
ATOM 22763 O O . GLY H 2 38 ? 62.626 71.420 68.581 1.00 51.87 38 GLY H O 1
ATOM 22767 N N . ILE H 2 39 ? 61.082 71.297 70.218 1.00 49.10 39 ILE H N 1
ATOM 22768 C CA . ILE H 2 39 ? 60.314 70.229 69.581 1.00 45.27 39 ILE H CA 1
ATOM 22769 C C . ILE H 2 39 ? 59.132 70.797 68.799 1.00 45.06 39 ILE H C 1
ATOM 22770 O O . ILE H 2 39 ? 58.205 71.360 69.383 1.00 45.49 39 ILE H O 1
ATOM 22786 N N . HIS H 2 40 ? 59.176 70.641 67.478 1.00 44.42 40 HIS H N 1
ATOM 22787 C CA . HIS H 2 40 ? 58.112 71.118 66.598 1.00 44.03 40 HIS H CA 1
ATOM 22788 C C . HIS H 2 40 ? 57.515 69.975 65.781 1.00 40.85 40 HIS H C 1
ATOM 22789 O O . HIS H 2 40 ? 58.235 69.262 65.081 1.00 40.45 40 HIS H O 1
ATOM 22803 N N . ILE H 2 41 ? 56.200 69.803 65.887 1.00 38.73 41 ILE H N 1
ATOM 22804 C CA . ILE H 2 41 ? 55.489 68.762 65.152 1.00 35.14 41 ILE H CA 1
ATOM 22805 C C . ILE H 2 41 ? 54.409 69.356 64.249 1.00 32.87 41 ILE H C 1
ATOM 22806 O O . ILE H 2 41 ? 54.040 70.523 64.390 1.00 33.16 41 ILE H O 1
ATOM 22822 N N . THR H 2 42 ? 53.914 68.540 63.323 1.00 31.07 42 THR H N 1
ATOM 22823 C CA . THR H 2 42 ? 52.796 68.910 62.461 1.00 29.92 42 THR H CA 1
ATOM 22824 C C . THR H 2 42 ? 51.627 67.963 62.707 1.00 28.64 42 THR H C 1
ATOM 22825 O O . THR H 2 42 ? 51.762 66.750 62.550 1.00 28.20 42 THR H O 1
ATOM 22836 N N . LEU H 2 43 ? 50.479 68.516 63.089 1.00 28.79 43 LEU H N 1
ATOM 22837 C CA . LEU H 2 43 ? 49.310 67.698 63.398 1.00 27.50 43 LEU H CA 1
ATOM 22838 C C . LEU H 2 43 ? 48.476 67.422 62.154 1.00 26.08 43 LEU H C 1
ATOM 22839 O O . LEU H 2 43 ? 48.156 68.334 61.390 1.00 26.04 43 LEU H O 1
ATOM 22855 N N . GLN H 2 44 ? 48.128 66.152 61.966 1.00 25.14 44 GLN H N 1
ATOM 22856 C CA . GLN H 2 44 ? 47.315 65.722 60.834 1.00 24.84 44 GLN H CA 1
ATOM 22857 C C . GLN H 2 44 ? 45.887 65.460 61.303 1.00 23.78 44 GLN H C 1
ATOM 22858 O O . GLN H 2 44 ? 45.676 64.823 62.335 1.00 22.52 44 GLN H O 1
ATOM 22872 N N . SER H 2 45 ? 44.915 65.958 60.544 1.00 24.55 45 SER H N 1
ATOM 22873 C CA . SER H 2 45 ? 43.500 65.767 60.860 1.00 25.15 45 SER H CA 1
ATOM 22874 C C . SER H 2 45 ? 42.866 64.834 59.830 1.00 25.30 45 SER H C 1
ATOM 22875 O O . SER H 2 45 ? 42.966 65.076 58.628 1.00 24.92 45 SER H O 1
ATOM 22883 N N . GLU H 2 46 ? 42.222 63.771 60.312 1.00 26.83 46 GLU H N 1
ATOM 22884 C CA . GLU H 2 46 ? 41.699 62.709 59.449 1.00 28.01 46 GLU H CA 1
ATOM 22885 C C . GLU H 2 46 ? 40.789 63.237 58.344 1.00 26.58 46 GLU H C 1
ATOM 22886 O O . GLU H 2 46 ? 40.815 62.733 57.220 1.00 25.70 46 GLU H O 1
ATOM 22898 N N . ASN H 2 47 ? 39.991 64.252 58.666 1.00 25.50 47 ASN H N 1
ATOM 22899 C CA . ASN H 2 47 ? 39.036 64.802 57.708 1.00 24.60 47 ASN H CA 1
ATOM 22900 C C . ASN H 2 47 ? 39.723 65.504 56.534 1.00 23.69 47 ASN H C 1
ATOM 22901 O O . ASN H 2 47 ? 39.056 65.962 55.603 1.00 24.89 47 ASN H O 1
ATOM 22912 N N . GLY H 2 48 ? 41.051 65.594 56.585 1.00 21.90 48 GLY H N 1
ATOM 22913 C CA . GLY H 2 48 ? 41.842 65.880 55.401 1.00 20.96 48 GLY H CA 1
ATOM 22914 C C . GLY H 2 48 ? 42.667 67.154 55.390 1.00 21.70 48 GLY H C 1
ATOM 22915 O O . GLY H 2 48 ? 42.545 67.954 54.462 1.00 22.38 48 GLY H O 1
ATOM 22919 N N . PHE H 2 49 ? 43.525 67.341 56.389 1.00 22.30 49 PHE H N 1
ATOM 22920 C CA . PHE H 2 49 ? 44.516 68.412 56.315 1.00 23.48 49 PHE H CA 1
ATOM 22921 C C . PHE H 2 49 ? 45.664 68.254 57.305 1.00 22.84 49 PHE H C 1
ATOM 22922 O O . PHE H 2 49 ? 45.550 67.565 58.319 1.00 21.43 49 PHE H O 1
ATOM 22939 N N . LEU H 2 50 ? 46.778 68.897 56.962 1.00 23.84 50 LEU H N 1
ATOM 22940 C CA . LEU H 2 50 ? 47.964 68.962 57.805 1.00 23.35 50 LEU H CA 1
ATOM 22941 C C . LEU H 2 50 ? 48.149 70.382 58.328 1.00 23.90 50 LEU H C 1
ATOM 22942 O O . LEU H 2 50 ? 47.832 71.349 57.636 1.00 24.68 50 LEU H O 1
ATOM 22958 N N . GLY H 2 51 ? 48.654 70.499 59.553 1.00 24.23 51 GLY H N 1
ATOM 22959 C CA . GLY H 2 51 ? 48.887 71.793 60.170 1.00 25.00 51 GLY H CA 1
ATOM 22960 C C . GLY H 2 51 ? 47.740 72.227 61.063 1.00 26.89 51 GLY H C 1
ATOM 22961 O O . GLY H 2 51 ? 47.407 73.409 61.126 1.00 26.78 51 GLY H O 1
ATOM 22965 N N . LEU H 2 52 ? 47.137 71.267 61.757 1.00 25.63 52 LEU H N 1
ATOM 22966 C CA . LEU H 2 52 ? 46.037 71.556 62.671 1.00 26.13 52 LEU H CA 1
ATOM 22967 C C . LEU H 2 52 ? 46.506 72.390 63.859 1.00 27.92 52 LEU H C 1
ATOM 22968 O O . LEU H 2 52 ? 47.618 72.209 64.361 1.00 29.32 52 LEU H O 1
ATOM 22984 N N . GLY H 2 53 ? 45.646 73.303 64.301 1.00 27.63 53 GLY H N 1
ATOM 22985 C CA . GLY H 2 53 ? 45.944 74.157 65.434 1.00 29.62 53 GLY H CA 1
ATOM 22986 C C . GLY H 2 53 ? 44.678 74.663 66.099 1.00 30.65 53 GLY H C 1
ATOM 22987 O O . GLY H 2 53 ? 43.575 74.315 65.677 1.00 29.60 53 GLY H O 1
ATOM 22991 N N . PRO H 2 54 ? 44.830 75.483 67.151 1.00 35.78 54 PRO H N 1
ATOM 22992 C CA . PRO H 2 54 ? 43.689 76.073 67.862 1.00 37.94 54 PRO H CA 1
ATOM 22993 C C . PRO H 2 54 ? 42.911 77.052 66.990 1.00 39.93 54 PRO H C 1
ATOM 22994 O O . PRO H 2 54 ? 43.420 77.491 65.958 1.00 40.41 54 PRO H O 1
ATOM 23005 N N . VAL H 2 55 ? 41.690 77.383 67.395 1.00 41.28 55 VAL H N 1
ATOM 23006 C CA . VAL H 2 55 ? 40.896 78.362 66.666 1.00 42.37 55 VAL H CA 1
ATOM 23007 C C . VAL H 2 55 ? 41.557 79.734 66.734 1.00 40.41 55 VAL H C 1
ATOM 23008 O O . VAL H 2 55 ? 41.971 80.181 67.805 1.00 42.46 55 VAL H O 1
ATOM 23021 N N . THR H 2 56 ? 41.662 80.383 65.578 1.00 47.49 56 THR H N 1
ATOM 23022 C CA . THR H 2 56 ? 42.094 81.774 65.484 1.00 43.60 56 THR H CA 1
ATOM 23023 C C . THR H 2 56 ? 40.888 82.614 65.090 1.00 45.02 56 THR H C 1
ATOM 23024 O O . THR H 2 56 ? 40.348 83.373 65.893 1.00 47.57 56 THR H O 1
ATOM 23035 N N . THR H 2 57 ? 40.476 82.458 63.836 1.00 43.49 57 THR H N 1
ATOM 23036 C CA . THR H 2 57 ? 39.198 82.968 63.368 1.00 44.23 57 THR H CA 1
ATOM 23037 C C . THR H 2 57 ? 38.377 81.795 62.857 1.00 42.97 57 THR H C 1
ATOM 23038 O O . THR H 2 57 ? 38.771 81.108 61.915 1.00 40.63 57 THR H O 1
ATOM 23049 N N . ALA H 2 58 ? 37.235 81.570 63.498 1.00 44.00 58 ALA H N 1
ATOM 23050 C CA . ALA H 2 58 ? 36.384 80.429 63.185 1.00 41.63 58 ALA H CA 1
ATOM 23051 C C . ALA H 2 58 ? 35.895 80.459 61.743 1.00 41.11 58 ALA H C 1
ATOM 23052 O O . ALA H 2 58 ? 35.528 81.513 61.223 1.00 43.47 58 ALA H O 1
ATOM 23059 N N . HIS H 2 59 ? 35.911 79.295 61.101 1.00 38.25 59 HIS H N 1
ATOM 23060 C CA . HIS H 2 59 ? 35.366 79.143 59.761 1.00 37.88 59 HIS H CA 1
ATOM 23061 C C . HIS H 2 59 ? 34.479 77.898 59.749 1.00 35.48 59 HIS H C 1
ATOM 23062 O O . HIS H 2 59 ? 34.910 76.838 60.205 1.00 34.53 59 HIS H O 1
ATOM 23076 N N . PRO H 2 60 ? 33.242 78.013 59.231 1.00 35.44 60 PRO H N 1
ATOM 23077 C CA . PRO H 2 60 ? 32.326 76.864 59.278 1.00 33.55 60 PRO H CA 1
ATOM 23078 C C . PRO H 2 60 ? 32.875 75.611 58.595 1.00 30.89 60 PRO H C 1
ATOM 23079 O O . PRO H 2 60 ? 32.563 74.501 59.026 1.00 30.00 60 PRO H O 1
ATOM 23090 N N . ASP H 2 61 ? 33.684 75.794 57.554 1.00 29.97 61 ASP H N 1
ATOM 23091 C CA . ASP H 2 61 ? 34.210 74.674 56.777 1.00 28.13 61 ASP H CA 1
ATOM 23092 C C . ASP H 2 61 ? 35.545 74.165 57.317 1.00 26.96 61 ASP H C 1
ATOM 23093 O O . ASP H 2 61 ? 36.255 73.438 56.623 1.00 26.19 61 ASP H O 1
ATOM 23102 N N . LEU H 2 62 ? 35.887 74.549 58.544 1.00 27.74 62 LEU H N 1
ATOM 23103 C CA . LEU H 2 62 ? 37.137 74.110 59.162 1.00 26.04 62 LEU H CA 1
ATOM 23104 C C . LEU H 2 62 ? 36.883 73.516 60.544 1.00 26.03 62 LEU H C 1
ATOM 23105 O O . LEU H 2 62 ? 36.628 74.238 61.508 1.00 27.65 62 LEU H O 1
ATOM 23121 N N . VAL H 2 63 ? 36.973 72.192 60.627 1.00 24.39 63 VAL H N 1
ATOM 23122 C CA . VAL H 2 63 ? 36.739 71.474 61.874 1.00 26.38 63 VAL H CA 1
ATOM 23123 C C . VAL H 2 63 ? 37.739 70.337 62.043 1.00 22.76 63 VAL H C 1
ATOM 23124 O O . VAL H 2 63 ? 38.421 69.952 61.093 1.00 21.75 63 VAL H O 1
ATOM 23137 N N . ASN H 2 64 ? 37.820 69.809 63.260 1.00 22.86 64 ASN H N 1
ATOM 23138 C CA . ASN H 2 64 ? 38.667 68.658 63.552 1.00 21.53 64 ASN H CA 1
ATOM 23139 C C . ASN H 2 64 ? 37.931 67.346 63.280 1.00 21.15 64 ASN H C 1
ATOM 23140 O O . ASN H 2 64 ? 36.813 67.351 62.768 1.00 20.76 64 ASN H O 1
ATOM 23151 N N . ALA H 2 65 ? 38.563 66.226 63.621 1.00 20.52 65 ALA H N 1
ATOM 23152 C CA . ALA H 2 65 ? 37.976 64.911 63.384 1.00 19.73 65 ALA H CA 1
ATOM 23153 C C . ALA H 2 65 ? 36.684 64.711 64.179 1.00 21.12 65 ALA H C 1
ATOM 23154 O O . ALA H 2 65 ? 35.884 63.829 63.863 1.00 22.09 65 ALA H O 1
ATOM 23161 N N . GLY H 2 66 ? 36.483 65.533 65.204 1.00 21.71 66 GLY H N 1
ATOM 23162 C CA . GLY H 2 66 ? 35.280 65.469 66.014 1.00 23.24 66 GLY H CA 1
ATOM 23163 C C . GLY H 2 66 ? 34.168 66.363 65.495 1.00 26.07 66 GLY H C 1
ATOM 23164 O O . GLY H 2 66 ? 33.077 66.404 66.067 1.00 28.06 66 GLY H O 1
ATOM 23168 N N . GLY H 2 67 ? 34.443 67.086 64.414 1.00 27.03 67 GLY H N 1
ATOM 23169 C CA . GLY H 2 67 ? 33.452 67.961 63.816 1.00 29.36 67 GLY H CA 1
ATOM 23170 C C . GLY H 2 67 ? 33.335 69.295 64.528 1.00 33.23 67 GLY H C 1
ATOM 23171 O O . GLY H 2 67 ? 32.447 70.092 64.223 1.00 34.31 67 GLY H O 1
ATOM 23175 N N . GLN H 2 68 ? 34.235 69.544 65.474 1.00 36.22 68 GLN H N 1
ATOM 23176 C CA . GLN H 2 68 ? 34.225 70.792 66.227 1.00 41.05 68 GLN H CA 1
ATOM 23177 C C . GLN H 2 68 ? 35.122 71.832 65.560 1.00 38.57 68 GLN H C 1
ATOM 23178 O O . GLN H 2 68 ? 36.135 71.483 64.957 1.00 37.62 68 GLN H O 1
ATOM 23192 N N . PRO H 2 69 ? 34.753 73.120 65.668 1.00 38.12 69 PRO H N 1
ATOM 23193 C CA . PRO H 2 69 ? 35.521 74.171 64.990 1.00 37.17 69 PRO H CA 1
ATOM 23194 C C . PRO H 2 69 ? 36.968 74.246 65.466 1.00 36.47 69 PRO H C 1
ATOM 23195 O O . PRO H 2 69 ? 37.227 74.236 66.670 1.00 37.60 69 PRO H O 1
ATOM 23206 N N . CYS H 2 70 ? 37.893 74.317 64.514 1.00 34.32 70 CYS H N 1
ATOM 23207 C CA . CYS H 2 70 ? 39.313 74.408 64.819 1.00 34.08 70 CYS H CA 1
ATOM 23208 C C . CYS H 2 70 ? 39.962 75.475 63.952 1.00 30.27 70 CYS H C 1
ATOM 23209 O O . CYS H 2 70 ? 39.277 76.303 63.352 1.00 31.28 70 CYS H O 1
ATOM 23217 N N . GLY H 2 71 ? 41.288 75.440 63.884 1.00 30.04 71 GLY H N 1
ATOM 23218 C CA . GLY H 2 71 ? 42.040 76.356 63.050 1.00 33.25 71 GLY H CA 1
ATOM 23219 C C . GLY H 2 71 ? 43.206 75.644 62.400 1.00 32.00 71 GLY H C 1
ATOM 23220 O O . GLY H 2 71 ? 43.334 74.425 62.508 1.00 30.16 71 GLY H O 1
ATOM 23224 N N . VAL H 2 72 ? 44.057 76.412 61.728 1.00 33.12 72 VAL H N 1
ATOM 23225 C CA . VAL H 2 72 ? 45.255 75.879 61.094 1.00 31.77 72 VAL H CA 1
ATOM 23226 C C . VAL H 2 72 ? 46.416 76.833 61.329 1.00 34.17 72 VAL H C 1
ATOM 23227 O O . VAL H 2 72 ? 46.209 78.007 61.639 1.00 34.85 72 VAL H O 1
ATOM 23240 N N . LEU H 2 73 ? 47.633 76.321 61.180 1.00 35.16 73 LEU H N 1
ATOM 23241 C CA . LEU H 2 73 ? 48.836 77.133 61.306 1.00 39.46 73 LEU H CA 1
ATOM 23242 C C . LEU H 2 73 ? 49.357 77.464 59.910 1.00 40.22 73 LEU H C 1
ATOM 23243 O O . LEU H 2 73 ? 48.903 76.876 58.926 1.00 39.52 73 LEU H O 1
ATOM 23259 N N . PRO H 2 74 ? 50.291 78.425 59.812 1.00 42.07 74 PRO H N 1
ATOM 23260 C CA . PRO H 2 74 ? 50.863 78.770 58.505 1.00 41.63 74 PRO H CA 1
ATOM 23261 C C . PRO H 2 74 ? 51.504 77.574 57.806 1.00 39.04 74 PRO H C 1
ATOM 23262 O O . PRO H 2 74 ? 52.260 76.828 58.428 1.00 38.92 74 PRO H O 1
ATOM 23273 N N . GLY H 2 75 ? 51.189 77.396 56.526 1.00 37.79 75 GLY H N 1
ATOM 23274 C CA . GLY H 2 75 ? 51.737 76.301 55.747 1.00 36.42 75 GLY H CA 1
ATOM 23275 C C . GLY H 2 75 ? 50.877 75.054 55.778 1.00 32.17 75 GLY H C 1
ATOM 23276 O O . GLY H 2 75 ? 51.324 73.976 55.388 1.00 32.32 75 GLY H O 1
ATOM 23280 N N . ALA H 2 76 ? 49.640 75.196 56.240 1.00 30.16 76 ALA H N 1
ATOM 23281 C CA . ALA H 2 76 ? 48.711 74.075 56.274 1.00 27.73 76 ALA H CA 1
ATOM 23282 C C . ALA H 2 76 ? 48.324 73.667 54.856 1.00 27.67 76 ALA H C 1
ATOM 23283 O O . ALA H 2 76 ? 48.310 74.498 53.947 1.00 28.23 76 ALA H O 1
ATOM 23290 N N . ALA H 2 77 ? 48.017 72.385 54.675 1.00 26.14 77 ALA H N 1
ATOM 23291 C CA . ALA H 2 77 ? 47.646 71.854 53.365 1.00 26.64 77 ALA H CA 1
ATOM 23292 C C . ALA H 2 77 ? 46.339 71.071 53.443 1.00 25.22 77 ALA H C 1
ATOM 23293 O O . ALA H 2 77 ? 46.119 70.305 54.379 1.00 23.58 77 ALA H O 1
ATOM 23300 N N . MET H 2 78 ? 45.481 71.275 52.448 1.00 26.01 78 MET H N 1
ATOM 23301 C CA . MET H 2 78 ? 44.203 70.576 52.357 1.00 26.45 78 MET H CA 1
ATOM 23302 C C . MET H 2 78 ? 44.283 69.440 51.338 1.00 25.34 78 MET H C 1
ATOM 23303 O O . MET H 2 78 ? 45.026 69.526 50.363 1.00 25.61 78 MET H O 1
ATOM 23317 N N . PHE H 2 79 ? 43.528 68.373 51.580 1.00 24.63 79 PHE H N 1
ATOM 23318 C CA . PHE H 2 79 ? 43.446 67.255 50.643 1.00 23.97 79 PHE H CA 1
ATOM 23319 C C . PHE H 2 79 ? 42.214 66.399 50.936 1.00 22.41 79 PHE H C 1
ATOM 23320 O O . PHE H 2 79 ? 41.606 66.528 51.998 1.00 21.56 79 PHE H O 1
ATOM 23337 N N . ASP H 2 80 ? 41.845 65.527 50.000 1.00 22.33 80 ASP H N 1
ATOM 23338 C CA . ASP H 2 80 ? 40.666 64.687 50.189 1.00 22.10 80 ASP H CA 1
ATOM 23339 C C . ASP H 2 80 ? 40.982 63.512 51.114 1.00 20.15 80 ASP H C 1
ATOM 23340 O O . ASP H 2 80 ? 42.123 63.332 51.540 1.00 19.59 80 ASP H O 1
ATOM 23349 N N . SER H 2 81 ? 39.967 62.706 51.401 1.00 19.27 81 SER H N 1
ATOM 23350 C CA . SER H 2 81 ? 40.092 61.626 52.374 1.00 19.62 81 SER H CA 1
ATOM 23351 C C . SER H 2 81 ? 40.988 60.498 51.868 1.00 18.41 81 SER H C 1
ATOM 23352 O O . SER H 2 81 ? 41.630 59.814 52.660 1.00 17.08 81 SER H O 1
ATOM 23360 N N . ALA H 2 82 ? 41.009 60.286 50.557 1.00 17.27 82 ALA H N 1
ATOM 23361 C CA . ALA H 2 82 ? 41.874 59.269 49.970 1.00 18.51 82 ALA H CA 1
ATOM 23362 C C . ALA H 2 82 ? 43.345 59.593 50.227 1.00 17.97 82 ALA H C 1
ATOM 23363 O O . ALA H 2 82 ? 44.124 58.721 50.612 1.00 17.18 82 ALA H O 1
ATOM 23370 N N . MET H 2 83 ? 43.720 60.847 49.995 1.00 17.82 83 MET H N 1
ATOM 23371 C CA . MET H 2 83 ? 45.074 61.310 50.283 1.00 19.32 83 MET H CA 1
ATOM 23372 C C . MET H 2 83 ? 45.365 61.204 51.773 1.00 18.75 83 MET H C 1
ATOM 23373 O O . MET H 2 83 ? 46.451 60.784 52.177 1.00 18.24 83 MET H O 1
ATOM 23387 N N . SER H 2 84 ? 44.384 61.596 52.579 1.00 18.29 84 SER H N 1
ATOM 23388 C CA . SER H 2 84 ? 44.513 61.573 54.030 1.00 19.22 84 SER H CA 1
ATOM 23389 C C . SER H 2 84 ? 44.888 60.185 54.527 1.00 19.67 84 SER H C 1
ATOM 23390 O O . SER H 2 84 ? 45.842 60.027 55.288 1.00 21.09 84 SER H O 1
ATOM 23398 N N . PHE H 2 85 ? 44.133 59.179 54.103 1.00 18.55 85 PHE H N 1
ATOM 23399 C CA . PHE H 2 85 ? 44.382 57.819 54.556 1.00 18.01 85 PHE H CA 1
ATOM 23400 C C . PHE H 2 85 ? 45.453 57.121 53.722 1.00 17.29 85 PHE H C 1
ATOM 23401 O O . PHE H 2 85 ? 45.943 56.061 54.102 1.00 17.27 85 PHE H O 1
ATOM 23418 N N . ALA H 2 86 ? 45.830 57.719 52.598 1.00 17.02 86 ALA H N 1
ATOM 23419 C CA . ALA H 2 86 ? 47.051 57.313 51.915 1.00 17.40 86 ALA H CA 1
ATOM 23420 C C . ALA H 2 86 ? 48.246 57.676 52.797 1.00 17.84 86 ALA H C 1
ATOM 23421 O O . ALA H 2 86 ? 49.177 56.885 52.956 1.00 17.15 86 ALA H O 1
ATOM 23428 N N . LEU H 2 87 ? 48.204 58.878 53.372 1.00 18.59 87 LEU H N 1
ATOM 23429 C CA . LEU H 2 87 ? 49.216 59.321 54.329 1.00 19.18 87 LEU H CA 1
ATOM 23430 C C . LEU H 2 87 ? 49.188 58.476 55.607 1.00 19.33 87 LEU H C 1
ATOM 23431 O O . LEU H 2 87 ? 50.222 57.981 56.059 1.00 19.94 87 LEU H O 1
ATOM 23447 N N . ILE H 2 88 ? 48.000 58.327 56.188 1.00 18.19 88 ILE H N 1
ATOM 23448 C CA . ILE H 2 88 ? 47.836 57.589 57.438 1.00 17.93 88 ILE H CA 1
ATOM 23449 C C . ILE H 2 88 ? 48.244 56.124 57.293 1.00 19.39 88 ILE H C 1
ATOM 23450 O O . ILE H 2 88 ? 48.968 55.593 58.132 1.00 20.25 88 ILE H O 1
ATOM 23466 N N . ARG H 2 89 ? 47.774 55.474 56.234 1.00 20.20 89 ARG H N 1
ATOM 23467 C CA . ARG H 2 89 ? 48.035 54.054 56.025 1.00 20.68 89 ARG H CA 1
ATOM 23468 C C . ARG H 2 89 ? 49.419 53.809 55.423 1.00 22.63 89 ARG H C 1
ATOM 23469 O O . ARG H 2 89 ? 50.005 52.744 55.615 1.00 23.50 89 ARG H O 1
ATOM 23490 N N . GLY H 2 90 ? 49.941 54.804 54.709 1.00 23.71 90 GLY H N 1
ATOM 23491 C CA . GLY H 2 90 ? 51.188 54.657 53.977 1.00 24.53 90 GLY H CA 1
ATOM 23492 C C . GLY H 2 90 ? 52.450 54.829 54.804 1.00 25.17 90 GLY H C 1
ATOM 23493 O O . GLY H 2 90 ? 53.558 54.748 54.272 1.00 26.83 90 GLY H O 1
ATOM 23497 N N . GLY H 2 91 ? 52.288 55.075 56.100 1.00 24.25 91 GLY H N 1
ATOM 23498 C CA . GLY H 2 91 ? 53.419 55.202 57.003 1.00 23.81 91 GLY H CA 1
ATOM 23499 C C . GLY H 2 91 ? 54.044 56.585 57.009 1.00 23.59 91 GLY H C 1
ATOM 23500 O O . GLY H 2 91 ? 55.220 56.739 57.332 1.00 24.69 91 GLY H O 1
ATOM 23504 N N . HIS H 2 92 ? 53.250 57.592 56.659 1.00 22.14 92 HIS H N 1
ATOM 23505 C CA . HIS H 2 92 ? 53.716 58.974 56.635 1.00 21.32 92 HIS H CA 1
ATOM 23506 C C . HIS H 2 92 ? 53.396 59.691 57.943 1.00 21.10 92 HIS H C 1
ATOM 23507 O O . HIS H 2 92 ? 53.748 60.857 58.125 1.00 21.83 92 HIS H O 1
ATOM 23521 N N . ILE H 2 93 ? 52.710 58.990 58.840 1.00 20.24 93 ILE H N 1
ATOM 23522 C CA . ILE H 2 93 ? 52.509 59.464 60.202 1.00 19.84 93 ILE H CA 1
ATOM 23523 C C . ILE H 2 93 ? 53.585 58.861 61.097 1.00 20.97 93 ILE H C 1
ATOM 23524 O O . ILE H 2 93 ? 53.616 57.648 61.307 1.00 21.05 93 ILE H O 1
ATOM 23540 N N . ASP H 2 94 ? 54.469 59.704 61.618 1.00 22.47 94 ASP H N 1
ATOM 23541 C CA . ASP H 2 94 ? 55.556 59.229 62.467 1.00 22.86 94 ASP H CA 1
ATOM 23542 C C . ASP H 2 94 ? 55.021 58.653 63.774 1.00 21.59 94 ASP H C 1
ATOM 23543 O O . ASP H 2 94 ? 55.570 57.687 64.303 1.00 20.90 94 ASP H O 1
ATOM 23552 N N . ALA H 2 95 ? 53.944 59.242 64.286 1.00 22.08 95 ALA H N 1
ATOM 23553 C CA . ALA H 2 95 ? 53.371 58.804 65.553 1.00 21.75 95 ALA H CA 1
ATOM 23554 C C . ALA H 2 95 ? 51.889 59.142 65.663 1.00 20.57 95 ALA H C 1
ATOM 23555 O O . ALA H 2 95 ? 51.465 60.235 65.284 1.00 20.68 95 ALA H O 1
ATOM 23562 N N . CYS H 2 96 ? 51.106 58.197 66.178 1.00 18.87 96 CYS H N 1
ATOM 23563 C CA . CYS H 2 96 ? 49.720 58.472 66.546 1.00 18.35 96 CYS H CA 1
ATOM 23564 C C . CYS H 2 96 ? 49.545 58.249 68.035 1.00 19.58 96 CYS H C 1
ATOM 23565 O O . CYS H 2 96 ? 50.080 57.292 68.598 1.00 19.79 96 CYS H O 1
ATOM 23573 N N . VAL H 2 97 ? 48.821 59.165 68.668 1.00 20.53 97 VAL H N 1
ATOM 23574 C CA . VAL H 2 97 ? 48.477 59.052 70.077 1.00 21.05 97 VAL H CA 1
ATOM 23575 C C . VAL H 2 97 ? 46.968 58.878 70.172 1.00 20.59 97 VAL H C 1
ATOM 23576 O O . VAL H 2 97 ? 46.213 59.791 69.835 1.00 21.11 97 VAL H O 1
ATOM 23589 N N . LEU H 2 98 ? 46.533 57.709 70.632 1.00 19.96 98 LEU H N 1
ATOM 23590 C CA . LEU H 2 98 ? 45.112 57.396 70.725 1.00 19.65 98 LEU H CA 1
ATOM 23591 C C . LEU H 2 98 ? 44.727 56.967 72.133 1.00 20.80 98 LEU H C 1
ATOM 23592 O O . LEU H 2 98 ? 45.570 56.505 72.906 1.00 21.64 98 LEU H O 1
ATOM 23608 N N . GLY H 2 99 ? 43.446 57.122 72.456 1.00 20.22 99 GLY H N 1
ATOM 23609 C CA . GLY H 2 99 ? 42.906 56.632 73.709 1.00 20.71 99 GLY H CA 1
ATOM 23610 C C . GLY H 2 99 ? 42.723 55.126 73.665 1.00 21.16 99 GLY H C 1
ATOM 23611 O O . GLY H 2 99 ? 42.991 54.492 72.644 1.00 20.05 99 GLY H O 1
ATOM 23615 N N . GLY H 2 100 ? 42.261 54.547 74.767 1.00 23.43 100 GLY H N 1
ATOM 23616 C CA . GLY H 2 100 ? 42.068 53.112 74.827 1.00 23.76 100 GLY H CA 1
ATOM 23617 C C . GLY H 2 100 ? 41.045 52.674 75.853 1.00 25.67 100 GLY H C 1
ATOM 23618 O O . GLY H 2 100 ? 40.916 53.275 76.917 1.00 27.01 100 GLY H O 1
ATOM 23622 N N . LEU H 2 101 ? 40.318 51.614 75.514 1.00 26.79 101 LEU H N 1
ATOM 23623 C CA . LEU H 2 101 ? 39.397 50.958 76.434 1.00 29.32 101 LEU H CA 1
ATOM 23624 C C . LEU H 2 101 ? 40.087 49.744 77.040 1.00 28.68 101 LEU H C 1
ATOM 23625 O O . LEU H 2 101 ? 39.911 49.437 78.219 1.00 30.27 101 LEU H O 1
ATOM 23641 N N . GLN H 2 102 ? 40.868 49.054 76.214 1.00 26.49 102 GLN H N 1
ATOM 23642 C CA . GLN H 2 102 ? 41.598 47.868 76.644 1.00 27.01 102 GLN H CA 1
ATOM 23643 C C . GLN H 2 102 ? 42.881 47.676 75.842 1.00 23.20 102 GLN H C 1
ATOM 23644 O O . GLN H 2 102 ? 42.943 48.005 74.657 1.00 23.10 102 GLN H O 1
ATOM 23658 N N . VAL H 2 103 ? 43.904 47.157 76.515 1.00 23.38 103 VAL H N 1
ATOM 23659 C CA . VAL H 2 103 ? 45.148 46.739 75.876 1.00 23.26 103 VAL H CA 1
ATOM 23660 C C . VAL H 2 103 ? 45.582 45.439 76.537 1.00 24.87 103 VAL H C 1
ATOM 23661 O O . VAL H 2 103 ? 45.324 45.246 77.724 1.00 25.09 103 VAL H O 1
ATOM 23674 N N . ASP H 2 104 ? 46.226 44.545 75.788 1.00 25.98 104 ASP H N 1
ATOM 23675 C CA . ASP H 2 104 ? 46.687 43.288 76.376 1.00 28.93 104 ASP H CA 1
ATOM 23676 C C . ASP H 2 104 ? 48.136 42.947 76.040 1.00 29.77 104 ASP H C 1
ATOM 23677 O O . ASP H 2 104 ? 48.792 43.635 75.258 1.00 28.64 104 ASP H O 1
ATOM 23686 N N . GLU H 2 105 ? 48.613 41.867 76.653 1.00 31.66 105 GLU H N 1
ATOM 23687 C CA . GLU H 2 105 ? 50.003 41.443 76.548 1.00 32.60 105 GLU H CA 1
ATOM 23688 C C . GLU H 2 105 ? 50.394 41.125 75.108 1.00 32.77 105 GLU H C 1
ATOM 23689 O O . GLU H 2 105 ? 51.575 41.133 74.765 1.00 32.51 105 GLU H O 1
ATOM 23701 N N . GLU H 2 106 ? 49.398 40.836 74.275 1.00 32.25 106 GLU H N 1
ATOM 23702 C CA . GLU H 2 106 ? 49.627 40.577 72.858 1.00 33.13 106 GLU H CA 1
ATOM 23703 C C . GLU H 2 106 ? 49.578 41.869 72.040 1.00 30.65 106 GLU H C 1
ATOM 23704 O O . GLU H 2 106 ? 49.515 41.828 70.811 1.00 30.82 106 GLU H O 1
ATOM 23716 N N . ALA H 2 107 ? 49.609 43.007 72.731 1.00 29.04 107 ALA H N 1
ATOM 23717 C CA . ALA H 2 107 ? 49.598 44.328 72.097 1.00 27.31 107 ALA H CA 1
ATOM 23718 C C . ALA H 2 107 ? 48.322 44.598 71.292 1.00 26.13 107 ALA H C 1
ATOM 23719 O O . ALA H 2 107 ? 48.310 45.471 70.425 1.00 24.18 107 ALA H O 1
ATOM 23726 N N . ASN H 2 108 ? 47.251 43.861 71.572 1.00 27.26 108 ASN H N 1
ATOM 23727 C CA . ASN H 2 108 ? 45.970 44.144 70.928 1.00 28.13 108 ASN H CA 1
ATOM 23728 C C . ASN H 2 108 ? 45.366 45.412 71.513 1.00 27.01 108 ASN H C 1
ATOM 23729 O O . ASN H 2 108 ? 45.675 45.787 72.642 1.00 26.06 108 ASN H O 1
ATOM 23740 N N . LEU H 2 109 ? 44.502 46.064 70.740 1.00 25.00 109 LEU H N 1
ATOM 23741 C CA . LEU H 2 109 ? 43.878 47.313 71.159 1.00 23.13 109 LEU H CA 1
ATOM 23742 C C . LEU H 2 109 ? 42.370 47.278 70.959 1.00 24.89 109 LEU H C 1
ATOM 23743 O O . LEU H 2 109 ? 41.875 46.744 69.968 1.00 25.94 109 LEU H O 1
ATOM 23759 N N . ALA H 2 110 ? 41.654 47.855 71.918 1.00 26.02 110 ALA H N 1
ATOM 23760 C CA . ALA H 2 110 ? 40.219 48.077 71.803 1.00 26.67 110 ALA H CA 1
ATOM 23761 C C . ALA H 2 110 ? 39.909 49.504 72.242 1.00 25.74 110 ALA H C 1
ATOM 23762 O O . ALA H 2 110 ? 40.194 49.875 73.377 1.00 26.35 110 ALA H O 1
ATOM 23769 N N . ASN H 2 111 ? 39.345 50.311 71.345 1.00 24.63 111 ASN H N 1
ATOM 23770 C CA . ASN H 2 111 ? 39.091 51.713 71.663 1.00 23.72 111 ASN H CA 1
ATOM 23771 C C . ASN H 2 111 ? 38.045 52.381 70.778 1.00 23.58 111 ASN H C 1
ATOM 23772 O O . ASN H 2 111 ? 38.077 53.598 70.595 1.00 23.31 111 ASN H O 1
ATOM 23783 N N . TRP H 2 112 ? 37.113 51.598 70.243 1.00 24.84 112 TRP H N 1
ATOM 23784 C CA . TRP H 2 112 ? 36.068 52.151 69.384 1.00 24.78 112 TRP H CA 1
ATOM 23785 C C . TRP H 2 112 ? 34.663 51.704 69.782 1.00 26.17 112 TRP H C 1
ATOM 23786 O O . TRP H 2 112 ? 33.681 52.233 69.268 1.00 26.85 112 TRP H O 1
ATOM 23807 N N . VAL H 2 113 ? 34.555 50.753 70.704 1.00 26.93 113 VAL H N 1
ATOM 23808 C CA . VAL H 2 113 ? 33.237 50.314 71.152 1.00 30.52 113 VAL H CA 1
ATOM 23809 C C . VAL H 2 113 ? 33.289 49.635 72.516 1.00 32.85 113 VAL H C 1
ATOM 23810 O O . VAL H 2 113 ? 34.190 48.846 72.807 1.00 31.90 113 VAL H O 1
ATOM 23823 N N . VAL H 2 114 ? 32.305 49.966 73.346 1.00 36.16 114 VAL H N 1
ATOM 23824 C CA . VAL H 2 114 ? 32.133 49.340 74.648 1.00 38.90 114 VAL H CA 1
ATOM 23825 C C . VAL H 2 114 ? 30.851 48.511 74.624 1.00 40.80 114 VAL H C 1
ATOM 23826 O O . VAL H 2 114 ? 29.783 49.044 74.325 1.00 40.67 114 VAL H O 1
ATOM 23839 N N . PRO H 2 115 ? 30.948 47.204 74.933 1.00 42.27 115 PRO H N 1
ATOM 23840 C CA . PRO H 2 115 ? 29.725 46.392 74.969 1.00 45.77 115 PRO H CA 1
ATOM 23841 C C . PRO H 2 115 ? 28.739 46.875 76.030 1.00 48.99 115 PRO H C 1
ATOM 23842 O O . PRO H 2 115 ? 29.130 47.099 77.176 1.00 50.16 115 PRO H O 1
ATOM 23853 N N . GLY H 2 116 ? 27.477 47.031 75.641 1.00 50.88 116 GLY H N 1
ATOM 23854 C CA . GLY H 2 116 ? 26.449 47.523 76.540 1.00 54.32 116 GLY H CA 1
ATOM 23855 C C . GLY H 2 116 ? 26.120 48.978 76.268 1.00 54.63 116 GLY H C 1
ATOM 23856 O O . GLY H 2 116 ? 25.064 49.468 76.667 1.00 57.34 116 GLY H O 1
ATOM 23860 N N . LYS H 2 117 ? 27.052 49.671 75.621 1.00 52.57 117 LYS H N 1
ATOM 23861 C CA . LYS H 2 117 ? 26.861 51.050 75.177 1.00 53.09 117 LYS H CA 1
ATOM 23862 C C . LYS H 2 117 ? 26.708 51.121 73.658 1.00 49.98 117 LYS H C 1
ATOM 23863 O O . LYS H 2 117 ? 27.002 50.157 72.952 1.00 48.76 117 LYS H O 1
ATOM 23882 N N . MET H 2 118 ? 26.240 52.264 73.164 1.00 48.95 118 MET H N 1
ATOM 23883 C CA . MET H 2 118 ? 26.027 52.458 71.733 1.00 47.54 118 MET H CA 1
ATOM 23884 C C . MET H 2 118 ? 27.321 52.330 70.941 1.00 44.41 118 MET H C 1
ATOM 23885 O O . MET H 2 118 ? 28.365 52.819 71.370 1.00 42.83 118 MET H O 1
ATOM 23899 N N . VAL H 2 119 ? 27.249 51.670 69.788 1.00 44.15 119 VAL H N 1
ATOM 23900 C CA . VAL H 2 119 ? 28.416 51.503 68.931 1.00 42.02 119 VAL H CA 1
ATOM 23901 C C . VAL H 2 119 ? 28.581 52.760 68.078 1.00 40.58 119 VAL H C 1
ATOM 23902 O O . VAL H 2 119 ? 27.704 53.075 67.273 1.00 41.28 119 VAL H O 1
ATOM 23915 N N . PRO H 2 120 ? 29.702 53.483 68.240 1.00 38.49 120 PRO H N 1
ATOM 23916 C CA . PRO H 2 120 ? 29.886 54.712 67.464 1.00 37.73 120 PRO H CA 1
ATOM 23917 C C . PRO H 2 120 ? 30.565 54.498 66.114 1.00 35.04 120 PRO H C 1
ATOM 23918 O O . PRO H 2 120 ? 30.431 55.349 65.238 1.00 34.64 120 PRO H O 1
ATOM 23929 N N . GLY H 2 121 ? 31.283 53.388 65.958 1.00 33.07 121 GLY H N 1
ATOM 23930 C CA . GLY H 2 121 ? 32.044 53.130 64.747 1.00 29.85 121 GLY H CA 1
ATOM 23931 C C . GLY H 2 121 ? 33.528 53.322 64.991 1.00 26.20 121 GLY H C 1
ATOM 23932 O O . GLY H 2 121 ? 33.918 53.940 65.981 1.00 26.61 121 GLY H O 1
ATOM 23936 N N . MET H 2 122 ? 34.356 52.800 64.089 1.00 22.82 122 MET H N 1
ATOM 23937 C CA . MET H 2 122 ? 35.804 52.836 64.275 1.00 21.06 122 MET H CA 1
ATOM 23938 C C . MET H 2 122 ? 36.447 54.101 63.705 1.00 20.21 122 MET H C 1
ATOM 23939 O O . MET H 2 122 ? 37.538 54.487 64.123 1.00 19.09 122 MET H O 1
ATOM 23953 N N . GLY H 2 123 ? 35.772 54.747 62.759 1.00 20.57 123 GLY H N 1
ATOM 23954 C CA . GLY H 2 123 ? 36.318 55.928 62.113 1.00 20.80 123 GLY H CA 1
ATOM 23955 C C . GLY H 2 123 ? 37.628 55.629 61.401 1.00 19.20 123 GLY H C 1
ATOM 23956 O O . GLY H 2 123 ? 37.696 54.739 60.550 1.00 18.32 123 GLY H O 1
ATOM 23960 N N . GLY H 2 124 ? 38.670 56.371 61.764 1.00 18.26 124 GLY H N 1
ATOM 23961 C CA . GLY H 2 124 ? 39.987 56.197 61.175 1.00 17.19 124 GLY H CA 1
ATOM 23962 C C . GLY H 2 124 ? 40.979 55.561 62.135 1.00 16.88 124 GLY H C 1
ATOM 23963 O O . GLY H 2 124 ? 42.183 55.562 61.878 1.00 14.84 124 GLY H O 1
ATOM 23967 N N . ALA H 2 125 ? 40.476 55.010 63.238 1.00 17.67 125 ALA H N 1
ATOM 23968 C CA . ALA H 2 125 ? 41.339 54.453 64.279 1.00 18.90 125 ALA H CA 1
ATOM 23969 C C . ALA H 2 125 ? 42.106 53.224 63.797 1.00 18.76 125 ALA H C 1
ATOM 23970 O O . ALA H 2 125 ? 43.304 53.095 64.051 1.00 18.18 125 ALA H O 1
ATOM 23977 N N . MET H 2 126 ? 41.409 52.320 63.115 1.00 19.26 126 MET H N 1
ATOM 23978 C CA . MET H 2 126 ? 42.025 51.091 62.618 1.00 20.35 126 MET H CA 1
ATOM 23979 C C . MET H 2 126 ? 43.149 51.405 61.636 1.00 19.18 126 MET H C 1
ATOM 23980 O O . MET H 2 126 ? 44.236 50.836 61.725 1.00 18.61 126 MET H O 1
ATOM 23994 N N . ASP H 2 127 ? 42.871 52.280 60.676 1.00 17.44 127 ASP H N 1
ATOM 23995 C CA . ASP H 2 127 ? 43.894 52.728 59.738 1.00 15.59 127 ASP H CA 1
ATOM 23996 C C . ASP H 2 127 ? 45.059 53.391 60.473 1.00 14.54 127 ASP H C 1
ATOM 23997 O O . ASP H 2 127 ? 46.221 53.152 60.151 1.00 14.99 127 ASP H O 1
ATOM 24006 N N . LEU H 2 128 ? 44.742 54.225 61.459 1.00 14.18 128 LEU H N 1
ATOM 24007 C CA . LEU H 2 128 ? 45.766 54.943 62.213 1.00 15.10 128 LEU H CA 1
ATOM 24008 C C . LEU H 2 128 ? 46.731 53.999 62.938 1.00 17.66 128 LEU H C 1
ATOM 24009 O O . LEU H 2 128 ? 47.949 54.181 62.867 1.00 18.56 128 LEU H O 1
ATOM 24025 N N . VAL H 2 129 ? 46.195 53.001 63.636 1.00 19.18 129 VAL H N 1
ATOM 24026 C CA . VAL H 2 129 ? 47.030 52.075 64.401 1.00 21.02 129 VAL H CA 1
ATOM 24027 C C . VAL H 2 129 ? 47.718 51.044 63.504 1.00 23.29 129 VAL H C 1
ATOM 24028 O O . VAL H 2 129 ? 48.769 50.509 63.863 1.00 25.12 129 VAL H O 1
ATOM 24041 N N . THR H 2 130 ? 47.127 50.762 62.347 1.00 23.61 130 THR H N 1
ATOM 24042 C CA . THR H 2 130 ? 47.737 49.853 61.379 1.00 24.53 130 THR H CA 1
ATOM 24043 C C . THR H 2 130 ? 48.828 50.534 60.551 1.00 24.36 130 THR H C 1
ATOM 24044 O O . THR H 2 130 ? 49.809 49.900 60.166 1.00 23.32 130 THR H O 1
ATOM 24055 N N . GLY H 2 131 ? 48.658 51.828 60.293 1.00 25.26 131 GLY H N 1
ATOM 24056 C CA . GLY H 2 131 ? 49.540 52.554 59.394 1.00 24.83 131 GLY H CA 1
ATOM 24057 C C . GLY H 2 131 ? 50.676 53.326 60.042 1.00 24.17 131 GLY H C 1
ATOM 24058 O O . GLY H 2 131 ? 51.760 53.435 59.471 1.00 24.99 131 GLY H O 1
ATOM 24062 N N . SER H 2 132 ? 50.428 53.872 61.227 1.00 23.57 132 SER H N 1
ATOM 24063 C CA . SER H 2 132 ? 51.392 54.751 61.887 1.00 24.72 132 SER H CA 1
ATOM 24064 C C . SER H 2 132 ? 52.699 54.050 62.242 1.00 26.50 132 SER H C 1
ATOM 24065 O O . SER H 2 132 ? 52.706 52.884 62.636 1.00 26.49 132 SER H O 1
ATOM 24073 N N . ARG H 2 133 ? 53.804 54.777 62.103 1.00 28.65 133 ARG H N 1
ATOM 24074 C CA . ARG H 2 133 ? 55.124 54.233 62.401 1.00 30.89 133 ARG H CA 1
ATOM 24075 C C . ARG H 2 133 ? 55.285 53.911 63.880 1.00 27.91 133 ARG H C 1
ATOM 24076 O O . ARG H 2 133 ? 55.921 52.920 64.235 1.00 27.74 133 ARG H O 1
ATOM 24097 N N . LYS H 2 134 ? 54.712 54.754 64.735 1.00 26.61 134 LYS H N 1
ATOM 24098 C CA . LYS H 2 134 ? 54.688 54.502 66.173 1.00 25.84 134 LYS H CA 1
ATOM 24099 C C . LYS H 2 134 ? 53.276 54.671 66.719 1.00 23.91 134 LYS H C 1
ATOM 24100 O O . LYS H 2 134 ? 52.672 55.736 66.586 1.00 23.33 134 LYS H O 1
ATOM 24119 N N . VAL H 2 135 ? 52.766 53.618 67.349 1.00 23.37 135 VAL H N 1
ATOM 24120 C CA . VAL H 2 135 ? 51.422 53.622 67.913 1.00 21.84 135 VAL H CA 1
ATOM 24121 C C . VAL H 2 135 ? 51.499 53.801 69.425 1.00 20.96 135 VAL H C 1
ATOM 24122 O O . VAL H 2 135 ? 51.884 52.882 70.148 1.00 20.42 135 VAL H O 1
ATOM 24135 N N . ILE H 2 136 ? 51.140 54.993 69.891 1.00 20.74 136 ILE H N 1
ATOM 24136 C CA . ILE H 2 136 ? 51.144 55.304 71.317 1.00 20.90 136 ILE H CA 1
ATOM 24137 C C . ILE H 2 136 ? 49.720 55.341 71.858 1.00 21.59 136 ILE H C 1
ATOM 24138 O O . ILE H 2 136 ? 48.869 56.064 71.342 1.00 21.02 136 ILE H O 1
ATOM 24154 N N . ILE H 2 137 ? 49.470 54.547 72.894 1.00 23.14 137 ILE H N 1
ATOM 24155 C CA . ILE H 2 137 ? 48.174 54.535 73.559 1.00 24.38 137 ILE H CA 1
ATOM 24156 C C . ILE H 2 137 ? 48.264 55.284 74.884 1.00 26.13 137 ILE H C 1
ATOM 24157 O O . ILE H 2 137 ? 49.037 54.913 75.769 1.00 26.58 137 ILE H O 1
ATOM 24173 N N . ALA H 2 138 ? 47.472 56.346 74.999 1.00 26.59 138 ALA H N 1
ATOM 24174 C CA . ALA H 2 138 ? 47.415 57.153 76.210 1.00 27.98 138 ALA H CA 1
ATOM 24175 C C . ALA H 2 138 ? 46.068 56.982 76.897 1.00 29.07 138 ALA H C 1
ATOM 24176 O O . ALA H 2 138 ? 45.038 57.400 76.368 1.00 29.97 138 ALA H O 1
ATOM 24183 N N . MET H 2 139 ? 46.075 56.356 78.068 1.00 29.44 139 MET H N 1
ATOM 24184 C CA . MET H 2 139 ? 44.836 56.046 78.769 1.00 31.17 139 MET H CA 1
ATOM 24185 C C . MET H 2 139 ? 45.087 55.943 80.267 1.00 33.58 139 MET H C 1
ATOM 24186 O O . MET H 2 139 ? 46.207 55.670 80.697 1.00 33.35 139 MET H O 1
ATOM 24200 N N . GLU H 2 140 ? 44.047 56.171 81.060 1.00 36.34 140 GLU H N 1
ATOM 24201 C CA . GLU H 2 140 ? 44.137 55.940 82.494 1.00 39.61 140 GLU H CA 1
ATOM 24202 C C . GLU H 2 140 ? 44.325 54.445 82.720 1.00 39.15 140 GLU H C 1
ATOM 24203 O O . GLU H 2 140 ? 43.887 53.634 81.907 1.00 38.36 140 GLU H O 1
ATOM 24215 N N . HIS H 2 141 ? 44.986 54.078 83.814 1.00 39.42 141 HIS H N 1
ATOM 24216 C CA . HIS H 2 141 ? 45.349 52.682 84.038 1.00 37.92 141 HIS H CA 1
ATOM 24217 C C . HIS H 2 141 ? 44.109 51.811 84.197 1.00 39.36 141 HIS H C 1
ATOM 24218 O O . HIS H 2 141 ? 44.020 50.734 83.605 1.00 38.70 141 HIS H O 1
ATOM 24232 N N . CYS H 2 142 ? 43.157 52.286 84.995 1.00 41.72 142 CYS H N 1
ATOM 24233 C CA . CYS H 2 142 ? 41.924 51.553 85.257 1.00 42.62 142 CYS H CA 1
ATOM 24234 C C . CYS H 2 142 ? 40.716 52.388 84.847 1.00 42.48 142 CYS H C 1
ATOM 24235 O O . CYS H 2 142 ? 40.804 53.612 84.739 1.00 42.42 142 CYS H O 1
ATOM 24243 N N . ALA H 2 143 ? 39.593 51.720 84.605 1.00 42.80 143 ALA H N 1
ATOM 24244 C CA . ALA H 2 143 ? 38.355 52.400 84.232 1.00 42.55 143 ALA H CA 1
ATOM 24245 C C . ALA H 2 143 ? 37.698 53.073 85.439 1.00 45.32 143 ALA H C 1
ATOM 24246 O O . ALA H 2 143 ? 38.162 52.929 86.571 1.00 45.87 143 ALA H O 1
ATOM 24253 N N . LYS H 2 144 ? 36.615 53.804 85.184 1.00 47.38 144 LYS H N 1
ATOM 24254 C CA . LYS H 2 144 ? 35.920 54.559 86.226 1.00 51.24 144 LYS H CA 1
ATOM 24255 C C . LYS H 2 144 ? 35.171 53.665 87.215 1.00 53.38 144 LYS H C 1
ATOM 24256 O O . LYS H 2 144 ? 34.844 54.100 88.317 1.00 55.64 144 LYS H O 1
ATOM 24275 N N . ASP H 2 145 ? 34.889 52.427 86.827 1.00 53.49 145 ASP H N 1
ATOM 24276 C CA . ASP H 2 145 ? 34.238 51.490 87.736 1.00 57.61 145 ASP H CA 1
ATOM 24277 C C . ASP H 2 145 ? 35.290 50.780 88.585 1.00 57.48 145 ASP H C 1
ATOM 24278 O O . ASP H 2 145 ? 34.959 50.027 89.502 1.00 59.91 145 ASP H O 1
ATOM 24287 N N . GLY H 2 146 ? 36.559 51.024 88.264 1.00 54.94 146 GLY H N 1
ATOM 24288 C CA . GLY H 2 146 ? 37.672 50.467 89.012 1.00 54.79 146 GLY H CA 1
ATOM 24289 C C . GLY H 2 146 ? 38.259 49.229 88.365 1.00 53.02 146 GLY H C 1
ATOM 24290 O O . GLY H 2 146 ? 39.298 48.729 88.795 1.00 52.10 146 GLY H O 1
ATOM 24294 N N . SER H 2 147 ? 37.599 48.739 87.320 1.00 53.05 147 SER H N 1
ATOM 24295 C CA . SER H 2 147 ? 38.046 47.533 86.636 1.00 52.68 147 SER H CA 1
ATOM 24296 C C . SER H 2 147 ? 39.322 47.776 85.835 1.00 50.76 147 SER H C 1
ATOM 24297 O O . SER H 2 147 ? 39.582 48.889 85.376 1.00 51.64 147 SER H O 1
ATOM 24305 N N . ALA H 2 148 ? 40.107 46.719 85.666 1.00 47.90 148 ALA H N 1
ATOM 24306 C CA . ALA H 2 148 ? 41.357 46.792 84.924 1.00 43.91 148 ALA H CA 1
ATOM 24307 C C . ALA H 2 148 ? 41.104 46.973 83.430 1.00 33.82 148 ALA H C 1
ATOM 24308 O O . ALA H 2 148 ? 40.104 46.492 82.900 1.00 34.34 148 ALA H O 1
ATOM 24315 N N . LYS H 2 149 ? 42.022 47.665 82.760 1.00 31.73 149 LYS H N 1
ATOM 24316 C CA . LYS H 2 149 ? 41.945 47.866 81.317 1.00 30.89 149 LYS H CA 1
ATOM 24317 C C . LYS H 2 149 ? 43.135 47.214 80.615 1.00 29.11 149 LYS H C 1
ATOM 24318 O O . LYS H 2 149 ? 43.080 46.935 79.418 1.00 27.89 149 LYS H O 1
ATOM 24337 N N . ILE H 2 150 ? 44.209 46.976 81.364 1.00 28.83 150 ILE H N 1
ATOM 24338 C CA . ILE H 2 150 ? 45.379 46.280 80.835 1.00 27.27 150 ILE H CA 1
ATOM 24339 C C . ILE H 2 150 ? 45.303 44.794 81.190 1.00 28.49 150 ILE H C 1
ATOM 24340 O O . ILE H 2 150 ? 45.660 44.397 82.299 1.00 29.77 150 ILE H O 1
ATOM 24356 N N . LEU H 2 151 ? 44.846 43.982 80.237 1.00 28.25 151 LEU H N 1
ATOM 24357 C CA . LEU H 2 151 ? 44.446 42.599 80.505 1.00 30.91 151 LEU H CA 1
ATOM 24358 C C . LEU H 2 151 ? 45.341 41.555 79.838 1.00 31.75 151 LEU H C 1
ATOM 24359 O O . LEU H 2 151 ? 46.249 41.885 79.081 1.00 30.84 151 LEU H O 1
ATOM 24375 N N . ARG H 2 152 ? 45.070 40.285 80.124 1.00 34.67 152 ARG H N 1
ATOM 24376 C CA . ARG H 2 152 ? 45.740 39.186 79.440 1.00 36.82 152 ARG H CA 1
ATOM 24377 C C . ARG H 2 152 ? 45.240 39.116 78.002 1.00 36.02 152 ARG H C 1
ATOM 24378 O O . ARG H 2 152 ? 46.001 38.843 77.074 1.00 34.71 152 ARG H O 1
ATOM 24399 N N . ARG H 2 153 ? 43.944 39.360 77.839 1.00 36.91 153 ARG H N 1
ATOM 24400 C CA . ARG H 2 153 ? 43.301 39.347 76.534 1.00 38.02 153 ARG H CA 1
ATOM 24401 C C . ARG H 2 153 ? 42.098 40.285 76.540 1.00 36.59 153 ARG H C 1
ATOM 24402 O O . ARG H 2 153 ? 41.262 40.224 77.443 1.00 37.87 153 ARG H O 1
ATOM 24423 N N . CYS H 2 154 ? 42.021 41.157 75.538 1.00 34.20 154 CYS H N 1
ATOM 24424 C CA . CYS H 2 154 ? 40.904 42.087 75.418 1.00 35.37 154 CYS H CA 1
ATOM 24425 C C . CYS H 2 154 ? 39.576 41.342 75.339 1.00 37.42 154 CYS H C 1
ATOM 24426 O O . CYS H 2 154 ? 39.459 40.336 74.638 1.00 37.48 154 CYS H O 1
ATOM 24434 N N . THR H 2 155 ? 38.583 41.841 76.070 1.00 38.98 155 THR H N 1
ATOM 24435 C CA . THR H 2 155 ? 37.241 41.267 76.052 1.00 38.87 155 THR H CA 1
ATOM 24436 C C . THR H 2 155 ? 36.329 42.064 75.128 1.00 41.27 155 THR H C 1
ATOM 24437 O O . THR H 2 155 ? 35.312 41.556 74.659 1.00 43.34 155 THR H O 1
ATOM 24448 N N . MET H 2 156 ? 36.693 43.321 74.886 1.00 38.46 156 MET H N 1
ATOM 24449 C CA . MET H 2 156 ? 35.940 44.188 73.987 1.00 36.90 156 MET H CA 1
ATOM 24450 C C . MET H 2 156 ? 36.404 44.003 72.543 1.00 29.52 156 MET H C 1
ATOM 24451 O O . MET H 2 156 ? 37.506 43.510 72.305 1.00 28.55 156 MET H O 1
ATOM 24465 N N . PRO H 2 157 ? 35.561 44.391 71.571 1.00 31.38 157 PRO H N 1
ATOM 24466 C CA . PRO H 2 157 ? 35.931 44.277 70.154 1.00 30.92 157 PRO H CA 1
ATOM 24467 C C . PRO H 2 157 ? 37.212 45.039 69.818 1.00 29.25 157 PRO H C 1
ATOM 24468 O O . PRO H 2 157 ? 37.342 46.217 70.153 1.00 29.33 157 PRO H O 1
ATOM 24479 N N . LEU H 2 158 ? 38.142 44.364 69.151 1.00 27.52 158 LEU H N 1
ATOM 24480 C CA . LEU H 2 158 ? 39.446 44.943 68.856 1.00 25.03 158 LEU H CA 1
ATOM 24481 C C . LEU H 2 158 ? 39.397 46.055 67.813 1.00 23.84 158 LEU H C 1
ATOM 24482 O O . LEU H 2 158 ? 38.599 46.017 66.874 1.00 24.01 158 LEU H O 1
ATOM 24498 N N . THR H 2 159 ? 40.258 47.050 68.004 1.00 22.08 159 THR H N 1
ATOM 24499 C CA . THR H 2 159 ? 40.555 48.036 66.974 1.00 22.35 159 THR H CA 1
ATOM 24500 C C . THR H 2 159 ? 41.588 47.440 66.023 1.00 21.74 159 THR H C 1
ATOM 24501 O O . THR H 2 159 ? 41.520 47.638 64.809 1.00 20.96 159 THR H O 1
ATOM 24512 N N . ALA H 2 160 ? 42.542 46.710 66.596 1.00 22.54 160 ALA H N 1
ATOM 24513 C CA . ALA H 2 160 ? 43.570 46.021 65.825 1.00 22.66 160 ALA H CA 1
ATOM 24514 C C . ALA H 2 160 ? 44.277 44.985 66.691 1.00 24.44 160 ALA H C 1
ATOM 24515 O O . ALA H 2 160 ? 44.130 44.985 67.914 1.00 23.35 160 ALA H O 1
ATOM 24522 N N . GLN H 2 161 ? 45.046 44.111 66.047 1.00 26.18 161 GLN H N 1
ATOM 24523 C CA . GLN H 2 161 ? 45.817 43.094 66.752 1.00 28.55 161 GLN H CA 1
ATOM 24524 C C . GLN H 2 161 ? 47.311 43.350 66.588 1.00 27.97 161 GLN H C 1
ATOM 24525 O O . GLN H 2 161 ? 47.773 43.693 65.498 1.00 26.31 161 GLN H O 1
ATOM 24539 N N . HIS H 2 162 ? 48.055 43.190 67.679 1.00 29.53 162 HIS H N 1
ATOM 24540 C CA . HIS H 2 162 ? 49.512 43.299 67.655 1.00 30.40 162 HIS H CA 1
ATOM 24541 C C . HIS H 2 162 ? 49.982 44.619 67.049 1.00 28.36 162 HIS H C 1
ATOM 24542 O O . HIS H 2 162 ? 50.939 44.644 66.275 1.00 27.54 162 HIS H O 1
ATOM 24556 N N . ALA H 2 163 ? 49.316 45.711 67.414 1.00 26.82 163 ALA H N 1
ATOM 24557 C CA . ALA H 2 163 ? 49.553 46.999 66.771 1.00 24.63 163 ALA H CA 1
ATOM 24558 C C . ALA H 2 163 ? 50.199 48.020 67.707 1.00 22.67 163 ALA H C 1
ATOM 24559 O O . ALA H 2 163 ? 50.841 48.964 67.248 1.00 21.76 163 ALA H O 1
ATOM 24566 N N . VAL H 2 164 ? 50.023 47.837 69.013 1.00 21.76 164 VAL H N 1
ATOM 24567 C CA . VAL H 2 164 ? 50.510 48.806 69.992 1.00 21.68 164 VAL H CA 1
ATOM 24568 C C . VAL H 2 164 ? 52.016 48.677 70.221 1.00 22.61 164 VAL H C 1
ATOM 24569 O O . VAL H 2 164 ? 52.527 47.574 70.423 1.00 23.85 164 VAL H O 1
ATOM 24582 N N . HIS H 2 165 ? 52.714 49.811 70.188 1.00 22.01 165 HIS H N 1
ATOM 24583 C CA . HIS H 2 165 ? 54.151 49.848 70.454 1.00 22.20 165 HIS H CA 1
ATOM 24584 C C . HIS H 2 165 ? 54.429 50.367 71.859 1.00 21.87 165 HIS H C 1
ATOM 24585 O O . HIS H 2 165 ? 55.323 49.876 72.545 1.00 22.75 165 HIS H O 1
ATOM 24599 N N . MET H 2 166 ? 53.647 51.355 72.282 1.00 22.02 166 MET H N 1
ATOM 24600 C CA . MET H 2 166 ? 53.878 52.034 73.552 1.00 22.43 166 MET H CA 1
ATOM 24601 C C . MET H 2 166 ? 52.564 52.337 74.268 1.00 21.27 166 MET H C 1
ATOM 24602 O O . MET H 2 166 ? 51.641 52.897 73.679 1.00 20.66 166 MET H O 1
ATOM 24616 N N . LEU H 2 167 ? 52.496 51.961 75.541 1.00 21.81 167 LEU H N 1
ATOM 24617 C CA . LEU H 2 167 ? 51.335 52.235 76.382 1.00 22.54 167 LEU H CA 1
ATOM 24618 C C . LEU H 2 167 ? 51.719 53.133 77.550 1.00 23.42 167 LEU H C 1
ATOM 24619 O O . LEU H 2 167 ? 52.588 52.785 78.352 1.00 24.30 167 LEU H O 1
ATOM 24635 N N . VAL H 2 168 ? 51.065 54.287 77.637 1.00 23.66 168 VAL H N 1
ATOM 24636 C CA . VAL H 2 168 ? 51.360 55.269 78.673 1.00 24.55 168 VAL H CA 1
ATOM 24637 C C . VAL H 2 168 ? 50.145 55.511 79.555 1.00 24.20 168 VAL H C 1
ATOM 24638 O O . VAL H 2 168 ? 49.103 55.965 79.083 1.00 24.06 168 VAL H O 1
ATOM 24651 N N . THR H 2 169 ? 50.287 55.196 80.838 1.00 25.51 169 THR H N 1
ATOM 24652 C CA . THR H 2 169 ? 49.251 55.478 81.824 1.00 27.40 169 THR H CA 1
ATOM 24653 C C . THR H 2 169 ? 49.844 56.426 82.857 1.00 29.64 169 THR H C 1
ATOM 24654 O O . THR H 2 169 ? 51.032 56.737 82.803 1.00 30.04 169 THR H O 1
ATOM 24665 N N . GLU H 2 170 ? 49.024 56.893 83.791 1.00 31.86 170 GLU H N 1
ATOM 24666 C CA . GLU H 2 170 ? 49.515 57.798 84.823 1.00 34.30 170 GLU H CA 1
ATOM 24667 C C . GLU H 2 170 ? 50.304 57.035 85.881 1.00 35.56 170 GLU H C 1
ATOM 24668 O O . GLU H 2 170 ? 50.878 57.638 86.787 1.00 37.71 170 GLU H O 1
ATOM 24680 N N . LEU H 2 171 ? 50.349 55.712 85.747 1.00 34.60 171 LEU H N 1
ATOM 24681 C CA . LEU H 2 171 ? 51.045 54.870 86.710 1.00 35.34 171 LEU H CA 1
ATOM 24682 C C . LEU H 2 171 ? 52.344 54.294 86.145 1.00 33.64 171 LEU H C 1
ATOM 24683 O O . LEU H 2 171 ? 53.292 54.047 86.892 1.00 34.41 171 LEU H O 1
ATOM 24699 N N . ALA H 2 172 ? 52.394 54.083 84.832 1.00 31.20 172 ALA H N 1
ATOM 24700 C CA . ALA H 2 172 ? 53.533 53.394 84.230 1.00 30.68 172 ALA H CA 1
ATOM 24701 C C . ALA H 2 172 ? 53.624 53.568 82.715 1.00 29.48 172 ALA H C 1
ATOM 24702 O O . ALA H 2 172 ? 52.681 54.037 82.073 1.00 28.59 172 ALA H O 1
ATOM 24709 N N . VAL H 2 173 ? 54.779 53.199 82.161 1.00 29.61 173 VAL H N 1
ATOM 24710 C CA . VAL H 2 173 ? 54.972 53.123 80.714 1.00 28.94 173 VAL H CA 1
ATOM 24711 C C . VAL H 2 173 ? 55.351 51.697 80.318 1.00 29.17 173 VAL H C 1
ATOM 24712 O O . VAL H 2 173 ? 56.335 51.146 80.818 1.00 30.26 173 VAL H O 1
ATOM 24725 N N . PHE H 2 174 ? 54.555 51.106 79.429 1.00 27.59 174 PHE H N 1
ATOM 24726 C CA . PHE H 2 174 ? 54.822 49.771 78.897 1.00 26.87 174 PHE H CA 1
ATOM 24727 C C . PHE H 2 174 ? 55.255 49.845 77.436 1.00 26.07 174 PHE H C 1
ATOM 24728 O O . PHE H 2 174 ? 54.779 50.700 76.687 1.00 24.50 174 PHE H O 1
ATOM 24745 N N . ARG H 2 175 ? 56.145 48.940 77.035 1.00 26.93 175 ARG H N 1
ATOM 24746 C CA . ARG H 2 175 ? 56.535 48.807 75.633 1.00 25.41 175 ARG H CA 1
ATOM 24747 C C . ARG H 2 175 ? 56.400 47.357 75.180 1.00 25.67 175 ARG H C 1
ATOM 24748 O O . ARG H 2 175 ? 56.728 46.429 75.922 1.00 26.69 175 ARG H O 1
ATOM 24769 N N . PHE H 2 176 ? 55.913 47.174 73.957 1.00 23.83 176 PHE H N 1
ATOM 24770 C CA . PHE H 2 176 ? 55.791 45.851 73.359 1.00 24.85 176 PHE H CA 1
ATOM 24771 C C . PHE H 2 176 ? 56.925 45.621 72.368 1.00 25.69 176 PHE H C 1
ATOM 24772 O O . PHE H 2 176 ? 56.979 46.256 71.315 1.00 24.19 176 PHE H O 1
ATOM 24789 N N . ILE H 2 177 ? 57.830 44.712 72.720 1.00 30.01 177 ILE H N 1
ATOM 24790 C CA . ILE H 2 177 ? 59.034 44.463 71.935 1.00 34.69 177 ILE H CA 1
ATOM 24791 C C . ILE H 2 177 ? 59.202 42.979 71.615 1.00 39.67 177 ILE H C 1
ATOM 24792 O O . ILE H 2 177 ? 59.343 42.155 72.518 1.00 41.58 177 ILE H O 1
ATOM 24808 N N . ASP H 2 178 ? 59.182 42.653 70.326 1.00 42.67 178 ASP H N 1
ATOM 24809 C CA . ASP H 2 178 ? 59.324 41.275 69.858 1.00 46.64 178 ASP H CA 1
ATOM 24810 C C . ASP H 2 178 ? 58.307 40.344 70.512 1.00 45.35 178 ASP H C 1
ATOM 24811 O O . ASP H 2 178 ? 58.661 39.276 71.012 1.00 46.35 178 ASP H O 1
ATOM 24820 N N . GLY H 2 179 ? 57.045 40.762 70.512 1.00 43.27 179 GLY H N 1
ATOM 24821 C CA . GLY H 2 179 ? 55.965 39.928 71.008 1.00 42.59 179 GLY H CA 1
ATOM 24822 C C . GLY H 2 179 ? 55.717 40.058 72.498 1.00 41.98 179 GLY H C 1
ATOM 24823 O O . GLY H 2 179 ? 54.597 39.841 72.964 1.00 42.12 179 GLY H O 1
ATOM 24827 N N . LYS H 2 180 ? 56.757 40.414 73.246 1.00 41.98 180 LYS H N 1
ATOM 24828 C CA . LYS H 2 180 ? 56.678 40.463 74.703 1.00 42.18 180 LYS H CA 1
ATOM 24829 C C . LYS H 2 180 ? 56.326 41.859 75.218 1.00 37.56 180 LYS H C 1
ATOM 24830 O O . LYS H 2 180 ? 56.678 42.869 74.609 1.00 36.49 180 LYS H O 1
ATOM 24849 N N . MET H 2 181 ? 55.618 41.896 76.344 1.00 34.83 181 MET H N 1
ATOM 24850 C CA . MET H 2 181 ? 55.220 43.146 76.981 1.00 31.42 181 MET H CA 1
ATOM 24851 C C . MET H 2 181 ? 56.206 43.492 78.089 1.00 31.78 181 MET H C 1
ATOM 24852 O O . MET H 2 181 ? 56.473 42.668 78.965 1.00 31.60 181 MET H O 1
ATOM 24866 N N . TRP H 2 182 ? 56.737 44.710 78.051 1.00 31.56 182 TRP H N 1
ATOM 24867 C CA . TRP H 2 182 ? 57.743 45.136 79.018 1.00 32.30 182 TRP H CA 1
ATOM 24868 C C . TRP H 2 182 ? 57.320 46.382 79.788 1.00 32.71 182 TRP H C 1
ATOM 24869 O O . TRP H 2 182 ? 56.931 47.387 79.195 1.00 31.45 182 TRP H O 1
ATOM 24890 N N . LEU H 2 183 ? 57.406 46.304 81.113 1.00 32.84 183 LEU H N 1
ATOM 24891 C CA . LEU H 2 183 ? 57.248 47.472 81.970 1.00 32.65 183 LEU H CA 1
ATOM 24892 C C . LEU H 2 183 ? 58.569 48.227 82.009 1.00 32.56 183 LEU H C 1
ATOM 24893 O O . LEU H 2 183 ? 59.526 47.777 82.639 1.00 33.70 183 LEU H O 1
ATOM 24909 N N . THR H 2 184 ? 58.614 49.377 81.345 1.00 31.84 184 THR H N 1
ATOM 24910 C CA . THR H 2 184 ? 59.863 50.110 81.173 1.00 32.27 184 THR H CA 1
ATOM 24911 C C . THR H 2 184 ? 59.975 51.305 82.115 1.00 33.09 184 THR H C 1
ATOM 24912 O O . THR H 2 184 ? 61.083 51.712 82.464 1.00 33.15 184 THR H O 1
ATOM 24923 N N . GLU H 2 185 ? 58.841 51.877 82.514 1.00 32.99 185 GLU H N 1
ATOM 24924 C CA . GLU H 2 185 ? 58.851 52.976 83.479 1.00 33.41 185 GLU H CA 1
ATOM 24925 C C . GLU H 2 185 ? 57.704 52.900 84.481 1.00 33.66 185 GLU H C 1
ATOM 24926 O O . GLU H 2 185 ? 56.609 52.434 84.161 1.00 32.32 185 GLU H O 1
ATOM 24938 N N . ILE H 2 186 ? 57.976 53.381 85.691 1.00 36.16 186 ILE H N 1
ATOM 24939 C CA . ILE H 2 186 ? 56.964 53.551 86.728 1.00 38.41 186 ILE H CA 1
ATOM 24940 C C . ILE H 2 186 ? 56.911 55.023 87.125 1.00 41.77 186 ILE H C 1
ATOM 24941 O O . ILE H 2 186 ? 57.947 55.676 87.263 1.00 42.70 186 ILE H O 1
ATOM 24957 N N . ALA H 2 187 ? 55.701 55.539 87.310 1.00 44.14 187 ALA H N 1
ATOM 24958 C CA . ALA H 2 187 ? 55.512 56.945 87.642 1.00 47.70 187 ALA H CA 1
ATOM 24959 C C . ALA H 2 187 ? 55.938 57.226 89.076 1.00 52.58 187 ALA H C 1
ATOM 24960 O O . ALA H 2 187 ? 55.849 56.357 89.942 1.00 53.40 187 ALA H O 1
ATOM 24967 N N . ASP H 2 188 ? 56.401 58.449 89.319 1.00 56.71 188 ASP H N 1
ATOM 24968 C CA . ASP H 2 188 ? 56.833 58.860 90.649 1.00 61.77 188 ASP H CA 1
ATOM 24969 C C . ASP H 2 188 ? 55.669 58.811 91.631 1.00 62.89 188 ASP H C 1
ATOM 24970 O O . ASP H 2 188 ? 54.548 59.196 91.296 1.00 62.48 188 ASP H O 1
ATOM 24979 N N . GLY H 2 189 ? 55.942 58.332 92.840 1.00 64.35 189 GLY H N 1
ATOM 24980 C CA . GLY H 2 189 ? 54.913 58.179 93.853 1.00 65.49 189 GLY H CA 1
ATOM 24981 C C . GLY H 2 189 ? 54.218 56.832 93.763 1.00 63.43 189 GLY H C 1
ATOM 24982 O O . GLY H 2 189 ? 53.287 56.557 94.523 1.00 64.56 189 GLY H O 1
ATOM 24986 N N . CYS H 2 190 ? 54.675 55.994 92.834 1.00 60.59 190 CYS H N 1
ATOM 24987 C CA . CYS H 2 190 ? 54.105 54.666 92.626 1.00 58.91 190 CYS H CA 1
ATOM 24988 C C . CYS H 2 190 ? 55.172 53.590 92.810 1.00 58.12 190 CYS H C 1
ATOM 24989 O O . CYS H 2 190 ? 56.368 53.873 92.746 1.00 58.44 190 CYS H O 1
ATOM 24997 N N . ASP H 2 191 ? 54.726 52.360 93.049 1.00 57.36 191 ASP H N 1
ATOM 24998 C CA . ASP H 2 191 ? 55.627 51.229 93.244 1.00 56.45 191 ASP H CA 1
ATOM 24999 C C . ASP H 2 191 ? 55.266 50.079 92.310 1.00 53.13 191 ASP H C 1
ATOM 25000 O O . ASP H 2 191 ? 54.205 50.080 91.687 1.00 52.69 191 ASP H O 1
ATOM 25004 N N . LEU H 2 192 ? 56.160 49.100 92.215 1.00 51.01 192 LEU H N 1
ATOM 25005 C CA . LEU H 2 192 ? 55.975 47.970 91.313 1.00 48.39 192 LEU H CA 1
ATOM 25006 C C . LEU H 2 192 ? 54.764 47.124 91.699 1.00 49.44 192 LEU H C 1
ATOM 25007 O O . LEU H 2 192 ? 54.066 46.595 90.834 1.00 48.07 192 LEU H O 1
ATOM 25023 N N . ALA H 2 193 ? 54.525 46.995 93.000 1.00 52.99 193 ALA H N 1
ATOM 25024 C CA . ALA H 2 193 ? 53.422 46.181 93.503 1.00 55.00 193 ALA H CA 1
ATOM 25025 C C . ALA H 2 193 ? 52.083 46.799 93.127 1.00 54.23 193 ALA H C 1
ATOM 25026 O O . ALA H 2 193 ? 51.110 46.091 92.861 1.00 53.58 193 ALA H O 1
ATOM 25033 N N . THR H 2 194 ? 52.040 48.126 93.121 1.00 54.28 194 THR H N 1
ATOM 25034 C CA . THR H 2 194 ? 50.830 48.852 92.766 1.00 54.03 194 THR H CA 1
ATOM 25035 C C . THR H 2 194 ? 50.461 48.590 91.310 1.00 50.32 194 THR H C 1
ATOM 25036 O O . THR H 2 194 ? 49.297 48.357 90.991 1.00 50.22 194 THR H O 1
ATOM 25047 N N . VAL H 2 195 ? 51.459 48.625 90.433 1.00 47.75 195 VAL H N 1
ATOM 25048 C CA . VAL H 2 195 ? 51.246 48.372 89.010 1.00 45.13 195 VAL H CA 1
ATOM 25049 C C . VAL H 2 195 ? 50.730 46.951 88.759 1.00 45.90 195 VAL H C 1
ATOM 25050 O O . VAL H 2 195 ? 49.771 46.763 88.011 1.00 43.71 195 VAL H O 1
ATOM 25063 N N . ARG H 2 196 ? 51.363 45.958 89.383 1.00 49.49 196 ARG H N 1
ATOM 25064 C CA . ARG H 2 196 ? 50.934 44.557 89.256 1.00 52.19 196 ARG H CA 1
ATOM 25065 C C . ARG H 2 196 ? 49.514 44.326 89.752 1.00 50.68 196 ARG H C 1
ATOM 25066 O O . ARG H 2 196 ? 48.744 43.599 89.129 1.00 50.41 196 ARG H O 1
ATOM 25087 N N . ALA H 2 197 ? 49.180 44.919 90.890 1.00 49.72 197 ALA H N 1
ATOM 25088 C CA . ALA H 2 197 ? 47.857 44.749 91.471 1.00 49.37 197 ALA H CA 1
ATOM 25089 C C . ALA H 2 197 ? 46.789 45.301 90.536 1.00 46.86 197 ALA H C 1
ATOM 25090 O O . ALA H 2 197 ? 45.704 44.734 90.420 1.00 47.39 197 ALA H O 1
ATOM 25097 N N . LYS H 2 198 ? 47.105 46.416 89.883 1.00 44.44 198 LYS H N 1
ATOM 25098 C CA . LYS H 2 198 ? 46.171 47.078 88.980 1.00 42.23 198 LYS H CA 1
ATOM 25099 C C . LYS H 2 198 ? 46.335 46.632 87.524 1.00 38.65 198 LYS H C 1
ATOM 25100 O O . LYS H 2 198 ? 45.730 47.216 86.624 1.00 37.02 198 LYS H O 1
ATOM 25119 N N . THR H 2 199 ? 47.147 45.601 87.297 1.00 37.97 199 THR H N 1
ATOM 25120 C CA . THR H 2 199 ? 47.386 45.085 85.949 1.00 36.32 199 THR H CA 1
ATOM 25121 C C . THR H 2 199 ? 47.191 43.571 85.902 1.00 38.61 199 THR H C 1
ATOM 25122 O O . THR H 2 199 ? 47.831 42.829 86.644 1.00 39.38 199 THR H O 1
ATOM 25133 N N . GLU H 2 200 ? 46.304 43.123 85.021 1.00 40.34 200 GLU H N 1
ATOM 25134 C CA . GLU H 2 200 ? 46.033 41.699 84.857 1.00 43.77 200 GLU H CA 1
ATOM 25135 C C . GLU H 2 200 ? 46.931 41.089 83.790 1.00 41.68 200 GLU H C 1
ATOM 25136 O O . GLU H 2 200 ? 47.141 39.877 83.759 1.00 42.33 200 GLU H O 1
ATOM 25148 N N . ALA H 2 201 ? 47.461 41.936 82.917 1.00 39.54 201 ALA H N 1
ATOM 25149 C CA . ALA H 2 201 ? 48.341 41.483 81.849 1.00 37.31 201 ALA H CA 1
ATOM 25150 C C . ALA H 2 201 ? 49.627 40.896 82.411 1.00 37.73 201 ALA H C 1
ATOM 25151 O O . ALA H 2 201 ? 50.163 41.392 83.402 1.00 37.48 201 ALA H O 1
ATOM 25158 N N . ARG H 2 202 ? 50.116 39.837 81.772 1.00 39.59 202 ARG H N 1
ATOM 25159 C CA . ARG H 2 202 ? 51.411 39.267 82.119 1.00 42.19 202 ARG H CA 1
ATOM 25160 C C . ARG H 2 202 ? 52.479 40.099 81.432 1.00 41.44 202 ARG H C 1
ATOM 25161 O O . ARG H 2 202 ? 52.411 40.318 80.222 1.00 41.27 202 ARG H O 1
ATOM 25182 N N . PHE H 2 203 ? 53.461 40.566 82.195 1.00 41.04 203 PHE H N 1
ATOM 25183 C CA . PHE H 2 203 ? 54.520 41.400 81.638 1.00 38.59 203 PHE H CA 1
ATOM 25184 C C . PHE H 2 203 ? 55.814 41.136 82.386 1.00 36.91 203 PHE H C 1
ATOM 25185 O O . PHE H 2 203 ? 55.793 40.630 83.504 1.00 36.27 203 PHE H O 1
ATOM 25202 N N . GLU H 2 204 ? 56.935 41.342 81.704 1.00 37.39 204 GLU H N 1
ATOM 25203 C CA . GLU H 2 204 ? 58.242 41.256 82.345 1.00 40.63 204 GLU H CA 1
ATOM 25204 C C . GLU H 2 204 ? 58.704 42.660 82.702 1.00 38.31 204 GLU H C 1
ATOM 25205 O O . GLU H 2 204 ? 58.419 43.613 81.977 1.00 36.72 204 GLU H O 1
ATOM 25217 N N . VAL H 2 205 ? 59.415 42.783 83.817 1.00 37.28 205 VAL H N 1
ATOM 25218 C CA . VAL H 2 205 ? 59.908 44.077 84.268 1.00 34.92 205 VAL H CA 1
ATOM 25219 C C . VAL H 2 205 ? 61.342 44.257 83.798 1.00 33.83 205 VAL H C 1
ATOM 25220 O O . VAL H 2 205 ? 62.162 43.347 83.916 1.00 34.74 205 VAL H O 1
ATOM 25233 N N . ALA H 2 206 ? 61.639 45.435 83.259 1.00 33.44 206 ALA H N 1
ATOM 25234 C CA . ALA H 2 206 ? 62.989 45.749 82.816 1.00 33.07 206 ALA H CA 1
ATOM 25235 C C . ALA H 2 206 ? 63.940 45.715 84.006 1.00 33.89 206 ALA H C 1
ATOM 25236 O O . ALA H 2 206 ? 63.627 46.229 85.079 1.00 33.73 206 ALA H O 1
ATOM 25243 N N . ALA H 2 207 ? 65.098 45.093 83.813 1.00 34.29 207 ALA H N 1
ATOM 25244 C CA . ALA H 2 207 ? 66.077 44.966 84.880 1.00 35.60 207 ALA H CA 1
ATOM 25245 C C . ALA H 2 207 ? 66.628 46.331 85.276 1.00 36.53 207 ALA H C 1
ATOM 25246 O O . ALA H 2 207 ? 66.837 46.599 86.459 1.00 37.99 207 ALA H O 1
ATOM 25253 N N . ASP H 2 208 ? 66.852 47.194 84.287 1.00 35.99 208 ASP H N 1
ATOM 25254 C CA . ASP H 2 208 ? 67.417 48.516 84.542 1.00 38.81 208 ASP H CA 1
ATOM 25255 C C . ASP H 2 208 ? 66.312 49.550 84.747 1.00 39.78 208 ASP H C 1
ATOM 25256 O O . ASP H 2 208 ? 66.404 50.680 84.265 1.00 40.20 208 ASP H O 1
ATOM 25265 N N . LEU H 2 209 ? 65.271 49.154 85.472 1.00 39.78 209 LEU H N 1
ATOM 25266 C CA . LEU H 2 209 ? 64.166 50.049 85.793 1.00 39.47 209 LEU H CA 1
ATOM 25267 C C . LEU H 2 209 ? 64.662 51.223 86.631 1.00 42.08 209 LEU H C 1
ATOM 25268 O O . LEU H 2 209 ? 65.470 51.044 87.540 1.00 43.80 209 LEU H O 1
ATOM 25284 N N . ASN H 2 210 ? 64.178 52.421 86.311 1.00 43.28 210 ASN H N 1
ATOM 25285 C CA . ASN H 2 210 ? 64.574 53.646 87.006 1.00 47.28 210 ASN H CA 1
ATOM 25286 C C . ASN H 2 210 ? 66.077 53.888 86.934 1.00 49.23 210 ASN H C 1
ATOM 25287 O O . ASN H 2 210 ? 66.746 53.999 87.960 1.00 51.36 210 ASN H O 1
ATOM 25298 N N . THR H 2 211 ? 66.600 53.949 85.713 1.00 49.09 211 THR H N 1
ATOM 25299 C CA . THR H 2 211 ? 68.006 54.267 85.491 1.00 51.12 211 THR H CA 1
ATOM 25300 C C . THR H 2 211 ? 68.174 55.242 84.328 1.00 51.18 211 THR H C 1
ATOM 25301 O O . THR H 2 211 ? 67.348 55.298 83.418 1.00 47.71 211 THR H O 1
ATOM 25312 N N . GLN H 2 212 ? 69.258 56.008 84.376 1.00 55.24 212 GLN H N 1
ATOM 25313 C CA . GLN H 2 212 ? 69.574 56.999 83.351 1.00 56.64 212 GLN H CA 1
ATOM 25314 C C . GLN H 2 212 ? 70.054 56.367 82.052 1.00 55.45 212 GLN H C 1
ATOM 25315 O O . GLN H 2 212 ? 70.725 55.334 82.058 1.00 55.73 212 GLN H O 1
ATOM 25329 N N . ARG H 2 213 ? 69.674 56.986 80.939 1.00 54.42 213 ARG H N 1
ATOM 25330 C CA . ARG H 2 213 ? 70.189 56.621 79.626 1.00 53.16 213 ARG H CA 1
ATOM 25331 C C . ARG H 2 213 ? 70.648 57.871 78.884 1.00 56.05 213 ARG H C 1
ATOM 25332 O O . ARG H 2 213 ? 70.175 58.975 79.156 1.00 56.51 213 ARG H O 1
ATOM 25353 N N . GLY H 2 214 ? 71.567 57.690 77.943 1.00 58.58 214 GLY H N 1
ATOM 25354 C CA . GLY H 2 214 ? 72.103 58.798 77.173 1.00 61.71 214 GLY H CA 1
ATOM 25355 C C . GLY H 2 214 ? 71.043 59.481 76.329 1.00 61.11 214 GLY H C 1
ATOM 25356 O O . GLY H 2 214 ? 71.302 60.504 75.695 1.00 63.05 214 GLY H O 1
#

B-factor: mean 41.68, std 15.92, range [5.84, 151.84]